Protein 3IHG (pdb70)

Structure (mmCIF, N/CA/C/O backbone):
data_3IHG
#
_entry.id   3IHG
#
_cell.length_a   183.035
_cell.length_b   183.035
_cell.length_c   99.639
_cell.angle_alpha   90.00
_cell.angle_beta   90.00
_cell.angle_gamma   120.00
#
_symmetry.space_group_name_H-M   'P 63'
#
loop_
_entity.id
_entity.type
_entity.pdbx_description
1 polymer RdmE
2 non-polymer 'FLAVIN-ADENINE DINUCLEOTIDE'
3 non-polymer 'methyl (1R,2R,4S)-2-ethyl-2,4,5,7-tetrahydroxy-6,11-dioxo-1,2,3,4,6,11-hexahydrotetracene-1-carboxylate'
4 non-polymer 'SULFATE ION'
5 water water
#
loop_
_atom_site.group_PDB
_atom_site.id
_atom_site.type_symbol
_atom_site.label_atom_id
_atom_site.label_alt_id
_atom_site.label_comp_id
_atom_site.label_asym_id
_atom_site.label_entity_id
_atom_site.label_seq_id
_atom_site.pdbx_PDB_ins_code
_atom_site.Cartn_x
_atom_site.Cartn_y
_atom_site.Cartn_z
_atom_site.occupancy
_atom_site.B_iso_or_equiv
_atom_site.auth_seq_id
_atom_site.auth_comp_id
_atom_site.auth_asym_id
_atom_site.auth_atom_id
_atom_site.pdbx_PDB_model_num
ATOM 1 N N . MET A 1 1 ? -10.401 2.800 -36.654 1.00 35.07 1 MET A N 1
ATOM 2 C CA . MET A 1 1 ? -9.345 3.739 -36.156 1.00 34.69 1 MET A CA 1
ATOM 3 C C . MET A 1 1 ? -8.662 3.352 -34.859 1.00 34.40 1 MET A C 1
ATOM 4 O O . MET A 1 1 ? -9.186 2.592 -34.071 1.00 33.56 1 MET A O 1
ATOM 9 N N . ASN A 1 2 ? -7.492 3.945 -34.642 1.00 34.46 2 ASN A N 1
ATOM 10 C CA . ASN A 1 2 ? -6.641 3.593 -33.516 1.00 34.14 2 ASN A CA 1
ATOM 11 C C . ASN A 1 2 ? -7.073 4.321 -32.259 1.00 32.81 2 ASN A C 1
ATOM 12 O O . ASN A 1 2 ? -7.447 5.503 -32.306 1.00 32.18 2 ASN A O 1
ATOM 17 N N . ASP A 1 3 ? -7.032 3.577 -31.153 1.00 30.98 3 ASP A N 1
ATOM 18 C CA . ASP A 1 3 ? -7.224 4.102 -29.821 1.00 30.05 3 ASP A CA 1
ATOM 19 C C . ASP A 1 3 ? -6.089 5.095 -29.656 1.00 28.90 3 ASP A C 1
ATOM 20 O O . ASP A 1 3 ? -4.958 4.742 -30.028 1.00 29.59 3 ASP A O 1
ATOM 25 N N . HIS A 1 4 ? -6.325 6.304 -29.144 1.00 26.75 4 HIS A N 1
ATOM 26 C CA . HIS A 1 4 ? -5.170 7.062 -28.626 1.00 25.53 4 HIS A CA 1
ATOM 27 C C . HIS A 1 4 ? -4.313 6.170 -27.731 1.00 24.31 4 HIS A C 1
ATOM 28 O O . HIS A 1 4 ? -4.797 5.206 -27.107 1.00 23.81 4 HIS A O 1
ATOM 35 N N . GLU A 1 5 ? -3.035 6.508 -27.669 1.00 23.15 5 GLU A N 1
ATOM 36 C CA . GLU A 1 5 ? -2.091 5.730 -26.906 1.00 22.35 5 GLU A CA 1
ATOM 37 C C . GLU A 1 5 ? -2.073 6.195 -25.497 1.00 21.18 5 GLU A C 1
ATOM 38 O O . GLU A 1 5 ? -1.721 5.446 -24.613 1.00 21.48 5 GLU A O 1
ATOM 44 N N . VAL A 1 6 ? -2.448 7.454 -25.304 1.00 20.50 6 VAL A N 1
ATOM 45 C CA . VAL A 1 6 ? -2.563 8.088 -24.017 1.00 18.96 6 VAL A CA 1
ATOM 46 C C . VAL A 1 6 ? -3.677 9.118 -24.133 1.00 17.66 6 VAL A C 1
ATOM 47 O O . VAL A 1 6 ? -3.913 9.625 -25.199 1.00 16.16 6 VAL A O 1
ATOM 51 N N . ASP A 1 7 ? -4.436 9.332 -23.049 1.00 17.91 7 ASP A N 1
ATOM 52 C CA . ASP A 1 7 ? -5.544 10.316 -23.022 1.00 16.94 7 ASP A CA 1
ATOM 53 C C . ASP A 1 7 ? -4.985 11.743 -22.985 1.00 16.97 7 ASP A C 1
ATOM 54 O O . ASP A 1 7 ? -5.458 12.617 -23.729 1.00 17.57 7 ASP A O 1
ATOM 59 N N . VAL A 1 8 ? -3.978 11.978 -22.141 1.00 16.23 8 VAL A N 1
ATOM 60 C CA . VAL A 1 8 ? -3.335 13.283 -22.044 1.00 14.77 8 VAL A CA 1
ATOM 61 C C . VAL A 1 8 ? -1.833 13.121 -22.111 1.00 14.71 8 VAL A C 1
ATOM 62 O O . VAL A 1 8 ? -1.222 12.220 -21.419 1.00 15.72 8 VAL A O 1
ATOM 66 N N . LEU A 1 9 ? -1.207 13.960 -22.939 1.00 12.57 9 LEU A N 1
ATOM 67 C CA . LEU A 1 9 ? 0.235 14.094 -22.882 1.00 11.43 9 LEU A CA 1
ATOM 68 C C . LEU A 1 9 ? 0.607 15.444 -22.259 1.00 11.16 9 LEU A C 1
ATOM 69 O O . LEU A 1 9 ? 0.161 16.485 -22.754 1.00 10.89 9 LEU A O 1
ATOM 74 N N . VAL A 1 10 ? 1.419 15.412 -21.187 1.00 9.63 10 VAL A N 1
ATOM 75 C CA . VAL A 1 10 ? 1.732 16.596 -20.415 1.00 7.96 10 VAL A CA 1
ATOM 76 C C . VAL A 1 10 ? 3.186 16.816 -20.693 1.00 9.11 10 VAL A C 1
ATOM 77 O O . VAL A 1 10 ? 3.961 15.857 -20.632 1.00 10.61 10 VAL A O 1
ATOM 81 N N . VAL A 1 11 ? 3.565 18.052 -21.020 1.00 8.94 11 VAL A N 1
ATOM 82 C CA . VAL A 1 11 ? 4.922 18.355 -21.489 1.00 9.03 11 VAL A CA 1
ATOM 83 C C . VAL A 1 11 ? 5.648 19.260 -20.493 1.00 9.21 11 VAL A C 1
ATOM 84 O O . VAL A 1 11 ? 5.264 20.419 -20.360 1.00 8.81 11 VAL A O 1
ATOM 88 N N . GLY A 1 12 ? 6.703 18.757 -19.841 1.00 9.13 12 GLY A N 1
ATOM 89 C CA . GLY A 1 12 ? 7.261 19.475 -18.705 1.00 10.82 12 GLY A CA 1
ATOM 90 C C . GLY A 1 12 ? 6.929 18.891 -17.320 1.00 11.35 12 GLY A C 1
ATOM 91 O O . GLY A 1 12 ? 5.786 18.552 -17.014 1.00 10.69 12 GLY A O 1
ATOM 92 N N . ALA A 1 13 ? 7.945 18.798 -16.469 1.00 12.03 13 ALA A N 1
ATOM 93 C CA . ALA A 1 13 ? 7.808 18.085 -15.194 1.00 12.65 13 ALA A CA 1
ATOM 94 C C . ALA A 1 13 ? 8.183 19.075 -14.131 1.00 13.31 13 ALA A C 1
ATOM 95 O O . ALA A 1 13 ? 8.928 18.745 -13.211 1.00 14.40 13 ALA A O 1
ATOM 97 N N . GLY A 1 14 ? 7.717 20.303 -14.298 1.00 12.90 14 GLY A N 1
ATOM 98 C CA . GLY A 1 14 ? 7.851 21.297 -13.271 1.00 12.91 14 GLY A CA 1
ATOM 99 C C . GLY A 1 14 ? 6.561 21.179 -12.480 1.00 13.17 14 GLY A C 1
ATOM 100 O O . GLY A 1 14 ? 5.846 20.164 -12.573 1.00 14.08 14 GLY A O 1
ATOM 101 N N . LEU A 1 15 ? 6.236 22.176 -11.695 1.00 12.25 15 LEU A N 1
ATOM 102 C CA . LEU A 1 15 ? 5.072 22.029 -10.858 1.00 12.33 15 LEU A CA 1
ATOM 103 C C . LEU A 1 15 ? 3.805 22.039 -11.668 1.00 12.64 15 LEU A C 1
ATOM 104 O O . LEU A 1 15 ? 2.851 21.309 -11.320 1.00 13.31 15 LEU A O 1
ATOM 109 N N . GLY A 1 16 ? 3.747 22.844 -12.730 1.00 11.26 16 GLY A N 1
ATOM 110 C CA . GLY A 1 16 ? 2.516 22.841 -13.521 1.00 11.44 16 GLY A CA 1
ATOM 111 C C . GLY A 1 16 ? 2.176 21.516 -14.180 1.00 11.99 16 GLY A C 1
ATOM 112 O O . GLY A 1 16 ? 0.998 21.111 -14.169 1.00 13.08 16 GLY A O 1
ATOM 113 N N . GLY A 1 17 ? 3.185 20.836 -14.734 1.00 11.32 17 GLY A N 1
ATOM 114 C CA . GLY A 1 17 ? 3.034 19.532 -15.371 1.00 12.36 17 GLY A CA 1
ATOM 115 C C . GLY A 1 17 ? 2.757 18.404 -14.404 1.00 13.41 17 GLY A C 1
ATOM 116 O O . GLY A 1 17 ? 1.900 17.536 -14.656 1.00 13.40 17 GLY A O 1
ATOM 117 N N . LEU A 1 18 ? 3.451 18.411 -13.266 1.00 14.22 18 LEU A N 1
ATOM 118 C CA . LEU A 1 18 ? 3.321 17.304 -12.307 1.00 14.49 18 LEU A CA 1
ATOM 119 C C . LEU A 1 18 ? 2.000 17.391 -11.530 1.00 15.24 18 LEU A C 1
ATOM 120 O O . LEU A 1 18 ? 1.351 16.384 -11.204 1.00 16.03 18 LEU A O 1
ATOM 125 N N . SER A 1 19 ? 1.564 18.607 -11.288 1.00 15.55 19 SER A N 1
ATOM 126 C CA . SER A 1 19 ? 0.231 18.835 -10.807 1.00 15.34 19 SER A CA 1
ATOM 127 C C . SER A 1 19 ? -0.826 18.294 -11.757 1.00 14.68 19 SER A C 1
ATOM 128 O O . SER A 1 19 ? -1.699 17.540 -11.332 1.00 15.63 19 SER A O 1
ATOM 131 N N . THR A 1 20 ? -0.759 18.672 -13.038 1.00 14.08 20 THR A N 1
ATOM 132 C CA . THR A 1 20 ? -1.783 18.263 -14.020 1.00 11.99 20 THR A CA 1
ATOM 133 C C . THR A 1 20 ? -1.789 16.768 -14.080 1.00 11.98 20 THR A C 1
ATOM 134 O O . THR A 1 20 ? -2.828 16.148 -14.076 1.00 12.40 20 THR A O 1
ATOM 138 N N . ALA A 1 21 ? -0.615 16.163 -14.121 1.00 12.26 21 ALA A N 1
ATOM 139 C CA . ALA A 1 21 ? -0.563 14.715 -14.146 1.00 13.00 21 ALA A CA 1
ATOM 140 C C . ALA A 1 21 ? -1.081 14.005 -12.873 1.00 13.78 21 ALA A C 1
ATOM 141 O O . ALA A 1 21 ? -1.869 13.042 -12.983 1.00 13.70 21 ALA A O 1
ATOM 143 N N . MET A 1 22 ? -0.659 14.466 -11.692 1.00 13.92 22 MET A N 1
ATOM 144 C CA . MET A 1 22 ? -1.109 13.837 -10.433 1.00 14.82 22 MET A CA 1
ATOM 145 C C . MET A 1 22 ? -2.636 13.930 -10.364 1.00 15.38 22 MET A C 1
ATOM 146 O O . MET A 1 22 ? -3.311 12.934 -10.111 1.00 16.33 22 MET A O 1
ATOM 151 N N . PHE A 1 23 ? -3.203 15.100 -10.633 1.00 14.79 23 PHE A N 1
ATOM 152 C CA . PHE A 1 23 ? -4.664 15.170 -10.552 1.00 15.28 23 PHE A CA 1
ATOM 153 C C . PHE A 1 23 ? -5.414 14.456 -11.692 1.00 15.21 23 PHE A C 1
ATOM 154 O O . PHE A 1 23 ? -6.543 14.105 -11.519 1.00 15.51 23 PHE A O 1
ATOM 162 N N . LEU A 1 24 ? -4.795 14.254 -12.847 1.00 15.77 24 LEU A N 1
ATOM 163 C CA . LEU A 1 24 ? -5.419 13.459 -13.921 1.00 15.81 24 LEU A CA 1
ATOM 164 C C . LEU A 1 24 ? -5.391 11.966 -13.571 1.00 15.70 24 LEU A C 1
ATOM 165 O O . LEU A 1 24 ? -6.379 11.251 -13.684 1.00 15.69 24 LEU A O 1
ATOM 170 N N . ALA A 1 25 ? -4.243 11.501 -13.125 1.00 15.26 25 ALA A N 1
ATOM 171 C CA . ALA A 1 25 ? -4.090 10.122 -12.820 1.00 15.26 25 ALA A CA 1
ATOM 172 C C . ALA A 1 25 ? -5.019 9.708 -11.692 1.00 16.48 25 ALA A C 1
ATOM 173 O O . ALA A 1 25 ? -5.598 8.647 -11.748 1.00 17.40 25 ALA A O 1
ATOM 175 N N . ARG A 1 26 ? -5.211 10.553 -10.683 1.00 17.53 26 ARG A N 1
ATOM 176 C CA . ARG A 1 26 ? -6.115 10.226 -9.585 1.00 18.01 26 ARG A CA 1
ATOM 177 C C . ARG A 1 26 ? -7.557 9.944 -10.049 1.00 18.84 26 ARG A C 1
ATOM 178 O O . ARG A 1 26 ? -8.333 9.245 -9.348 1.00 18.52 26 ARG A O 1
ATOM 186 N N . GLN A 1 27 ? -7.878 10.461 -11.239 1.00 18.74 27 GLN A N 1
ATOM 187 C CA . GLN A 1 27 ? -9.193 10.395 -11.806 1.00 19.13 27 GLN A CA 1
ATOM 188 C C . GLN A 1 27 ? -9.298 9.243 -12.830 1.00 19.57 27 GLN A C 1
ATOM 189 O O . GLN A 1 27 ? -10.352 9.013 -13.446 1.00 18.48 27 GLN A O 1
ATOM 195 N N . GLY A 1 28 ? -8.206 8.486 -12.962 1.00 19.31 28 GLY A N 1
ATOM 196 C CA . GLY A 1 28 ? -8.220 7.302 -13.792 1.00 19.20 28 GLY A CA 1
ATOM 197 C C . GLY A 1 28 ? -7.882 7.583 -15.228 1.00 19.45 28 GLY A C 1
ATOM 198 O O . GLY A 1 28 ? -8.082 6.735 -16.072 1.00 20.05 28 GLY A O 1
ATOM 199 N N . VAL A 1 29 ? -7.343 8.763 -15.494 1.00 18.43 29 VAL A N 1
ATOM 200 C CA . VAL A 1 29 ? -6.965 9.185 -16.825 1.00 17.77 29 VAL A CA 1
ATOM 201 C C . VAL A 1 29 ? -5.561 8.627 -17.156 1.00 17.68 29 VAL A C 1
ATOM 202 O O . VAL A 1 29 ? -4.687 8.694 -16.332 1.00 19.01 29 VAL A O 1
ATOM 206 N N . ARG A 1 30 ? -5.358 8.071 -18.346 1.00 16.87 30 ARG A N 1
ATOM 207 C CA . ARG A 1 30 ? -4.026 7.678 -18.851 1.00 15.47 30 ARG A CA 1
ATOM 208 C C . ARG A 1 30 ? -3.235 8.915 -19.259 1.00 14.37 30 ARG A C 1
ATOM 209 O O . ARG A 1 30 ? -3.542 9.540 -20.285 1.00 15.06 30 ARG A O 1
ATOM 217 N N . VAL A 1 31 ? -2.215 9.262 -18.493 1.00 11.76 31 VAL A N 1
ATOM 218 C CA . VAL A 1 31 ? -1.483 10.481 -18.707 1.00 10.31 31 VAL A CA 1
ATOM 219 C C . VAL A 1 31 ? 0.036 10.177 -18.712 1.00 9.62 31 VAL A C 1
ATOM 220 O O . VAL A 1 31 ? 0.508 9.372 -17.929 1.00 10.57 31 VAL A O 1
ATOM 224 N N . LEU A 1 32 ? 0.790 10.786 -19.636 1.00 7.59 32 LEU A N 1
ATOM 225 C CA . LEU A 1 32 ? 2.195 10.528 -19.772 1.00 2.00 32 LEU A CA 1
ATOM 226 C C . LEU A 1 32 ? 2.850 11.924 -19.668 1.00 5.09 32 LEU A C 1
ATOM 227 O O . LEU A 1 32 ? 2.468 12.866 -20.410 1.00 7.11 32 LEU A O 1
ATOM 232 N N . VAL A 1 33 ? 3.792 12.094 -18.719 1.00 3.34 33 VAL A N 1
ATOM 233 C CA . VAL A 1 33 ? 4.613 13.306 -18.692 1.00 2.00 33 VAL A CA 1
ATOM 234 C C . VAL A 1 33 ? 5.901 13.110 -19.516 1.00 2.00 33 VAL A C 1
ATOM 235 O O . VAL A 1 33 ? 6.570 12.032 -19.425 1.00 2.00 33 VAL A O 1
ATOM 239 N N . VAL A 1 34 ? 6.308 14.103 -20.306 1.00 2.08 34 VAL A N 1
ATOM 240 C CA . VAL A 1 34 ? 7.607 13.924 -20.854 1.00 4.11 34 VAL A CA 1
ATOM 241 C C . VAL A 1 34 ? 8.450 15.047 -20.430 1.00 5.03 34 VAL A C 1
ATOM 242 O O . VAL A 1 34 ? 7.931 16.117 -20.225 1.00 7.57 34 VAL A O 1
ATOM 246 N N . GLU A 1 35 ? 9.749 14.829 -20.261 1.00 7.82 35 GLU A N 1
ATOM 247 C CA . GLU A 1 35 ? 10.568 15.855 -19.665 1.00 11.12 35 GLU A CA 1
ATOM 248 C C . GLU A 1 35 ? 11.851 15.771 -20.348 1.00 13.48 35 GLU A C 1
ATOM 249 O O . GLU A 1 35 ? 12.444 14.679 -20.381 1.00 15.49 35 GLU A O 1
ATOM 255 N N . ARG A 1 36 ? 12.328 16.900 -20.889 1.00 16.02 36 ARG A N 1
ATOM 256 C CA . ARG A 1 36 ? 13.595 16.851 -21.630 1.00 17.95 36 ARG A CA 1
ATOM 257 C C . ARG A 1 36 ? 14.784 16.518 -20.764 1.00 18.55 36 ARG A C 1
ATOM 258 O O . ARG A 1 36 ? 15.740 15.912 -21.228 1.00 19.55 36 ARG A O 1
ATOM 266 N N . ARG A 1 37 ? 14.725 16.914 -19.505 1.00 19.17 37 ARG A N 1
ATOM 267 C CA . ARG A 1 37 ? 15.814 16.646 -18.577 1.00 19.74 37 ARG A CA 1
ATOM 268 C C . ARG A 1 37 ? 15.915 15.182 -18.183 1.00 19.58 37 ARG A C 1
ATOM 269 O O . ARG A 1 37 ? 14.924 14.474 -18.182 1.00 20.20 37 ARG A O 1
ATOM 277 N N . PRO A 1 38 ? 17.122 14.720 -17.844 1.00 19.39 38 PRO A N 1
ATOM 278 C CA . PRO A 1 38 ? 17.371 13.348 -17.391 1.00 18.89 38 PRO A CA 1
ATOM 279 C C . PRO A 1 38 ? 16.826 13.036 -15.995 1.00 18.77 38 PRO A C 1
ATOM 280 O O . PRO A 1 38 ? 16.801 11.870 -15.584 1.00 17.47 38 PRO A O 1
ATOM 284 N N . GLY A 1 39 ? 16.405 14.066 -15.268 1.00 18.25 39 GLY A N 1
ATOM 285 C CA . GLY A 1 39 ? 15.721 13.864 -14.006 1.00 18.20 39 GLY A CA 1
ATOM 286 C C . GLY A 1 39 ? 15.206 15.141 -13.375 1.00 17.86 39 GLY A C 1
ATOM 287 O O . GLY A 1 39 ? 15.596 16.226 -13.786 1.00 18.31 39 GLY A O 1
ATOM 288 N N . LEU A 1 40 ? 14.375 15.015 -12.344 1.00 17.59 40 LEU A N 1
ATOM 289 C CA . LEU A 1 40 ? 13.867 16.217 -11.647 1.00 17.86 40 LEU A CA 1
ATOM 290 C C . LEU A 1 40 ? 15.006 17.038 -11.051 1.00 17.14 40 LEU A C 1
ATOM 291 O O . LEU A 1 40 ? 15.922 16.470 -10.575 1.00 17.08 40 LEU A O 1
ATOM 296 N N . SER A 1 41 ? 14.925 18.368 -11.116 1.00 17.35 41 SER A N 1
ATOM 297 C CA . SER A 1 41 ? 15.947 19.268 -10.616 1.00 17.26 41 SER A CA 1
ATOM 298 C C . SER A 1 41 ? 15.937 19.235 -9.106 1.00 17.47 41 SER A C 1
ATOM 299 O O . SER A 1 41 ? 14.894 19.191 -8.510 1.00 16.91 41 SER A O 1
ATOM 302 N N . PRO A 1 42 ? 17.121 19.246 -8.489 1.00 18.41 42 PRO A N 1
ATOM 303 C CA . PRO A 1 42 ? 17.292 19.301 -7.030 1.00 18.72 42 PRO A CA 1
ATOM 304 C C . PRO A 1 42 ? 17.249 20.782 -6.518 1.00 19.49 42 PRO A C 1
ATOM 305 O O . PRO A 1 42 ? 17.249 21.033 -5.284 1.00 19.61 42 PRO A O 1
ATOM 309 N N . TYR A 1 43 ? 17.282 21.740 -7.449 1.00 19.02 43 TYR A N 1
ATOM 310 C CA . TYR A 1 43 ? 17.267 23.156 -7.078 1.00 19.04 43 TYR A CA 1
ATOM 311 C C . TYR A 1 43 ? 15.914 23.547 -6.514 1.00 19.52 43 TYR A C 1
ATOM 312 O O . TYR A 1 43 ? 14.875 23.100 -7.049 1.00 19.45 43 TYR A O 1
ATOM 321 N N . PRO A 1 44 ? 15.930 24.346 -5.415 1.00 19.51 44 PRO A N 1
ATOM 322 C CA . PRO A 1 44 ? 14.790 24.843 -4.681 1.00 19.82 44 PRO A CA 1
ATOM 323 C C . PRO A 1 44 ? 13.795 25.622 -5.481 1.00 20.01 44 PRO A C 1
ATOM 324 O O . PRO A 1 44 ? 12.605 25.409 -5.317 1.00 21.41 44 PRO A O 1
ATOM 328 N N . ARG A 1 45 ? 14.236 26.555 -6.301 1.00 19.52 45 ARG A N 1
ATOM 329 C CA . ARG A 1 45 ? 13.274 27.285 -7.115 1.00 19.58 45 ARG A CA 1
ATOM 330 C C . ARG A 1 45 ? 12.112 27.776 -6.215 1.00 19.96 45 ARG A C 1
ATOM 331 O O . ARG A 1 45 ? 12.403 28.442 -5.222 1.00 20.85 45 ARG A O 1
ATOM 339 N N . ALA A 1 46 ? 10.846 27.433 -6.520 1.00 19.63 46 ALA A N 1
ATOM 340 C CA . ALA A 1 46 ? 9.663 28.004 -5.828 1.00 19.22 46 ALA A CA 1
ATOM 341 C C . ALA A 1 46 ? 9.337 27.286 -4.530 1.00 19.05 46 ALA A C 1
ATOM 342 O O . ALA A 1 46 ? 9.237 26.065 -4.501 1.00 20.16 46 ALA A O 1
ATOM 344 N N . ALA A 1 47 ? 9.224 28.026 -3.439 1.00 18.08 47 ALA A N 1
ATOM 345 C CA . ALA A 1 47 ? 9.063 27.379 -2.159 1.00 17.65 47 ALA A CA 1
ATOM 346 C C . ALA A 1 47 ? 7.861 27.912 -1.495 1.00 17.86 47 ALA A C 1
ATOM 347 O O . ALA A 1 47 ? 7.441 29.061 -1.742 1.00 18.21 47 ALA A O 1
ATOM 349 N N . GLY A 1 48 ? 7.282 27.056 -0.671 1.00 17.80 48 GLY A N 1
ATOM 350 C CA . GLY A 1 48 ? 6.141 27.435 0.114 1.00 18.19 48 GLY A CA 1
ATOM 351 C C . GLY A 1 48 ? 4.872 27.083 -0.620 1.00 18.56 48 GLY A C 1
ATOM 352 O O . GLY A 1 48 ? 4.772 27.313 -1.824 1.00 18.96 48 GLY A O 1
ATOM 353 N N . GLN A 1 49 ? 3.922 26.533 0.138 1.00 18.35 49 GLN A N 1
ATOM 354 C CA . GLN A 1 49 ? 2.592 26.197 -0.314 1.00 18.74 49 GLN A CA 1
ATOM 355 C C . GLN A 1 49 ? 1.547 27.011 0.460 1.00 19.10 49 GLN A C 1
ATOM 356 O O . GLN A 1 49 ? 1.428 26.939 1.677 1.00 19.60 49 GLN A O 1
ATOM 362 N N . ASN A 1 50 ? 0.755 27.774 -0.266 1.00 18.76 50 ASN A N 1
ATOM 363 C CA . ASN A 1 50 ? -0.186 28.626 0.371 1.00 18.67 50 ASN A CA 1
ATOM 364 C C . ASN A 1 50 ? -1.465 27.858 0.720 1.00 18.71 50 ASN A C 1
ATOM 365 O O . ASN A 1 50 ? -1.598 26.692 0.371 1.00 18.02 50 ASN A O 1
ATOM 370 N N . PRO A 1 51 ? -2.383 28.506 1.457 1.00 18.63 51 PRO A N 1
ATOM 371 C CA . PRO A 1 51 ? -3.527 27.736 1.877 1.00 18.50 51 PRO A CA 1
ATOM 372 C C . PRO A 1 51 ? -4.433 27.285 0.770 1.00 18.08 51 PRO A C 1
ATOM 373 O O . PRO A 1 51 ? -5.056 26.272 0.906 1.00 18.83 51 PRO A O 1
ATOM 377 N N . ARG A 1 52 ? -4.474 27.982 -0.345 1.00 18.22 52 ARG A N 1
ATOM 378 C CA . ARG A 1 52 ? -5.255 27.483 -1.482 1.00 16.92 52 ARG A CA 1
ATOM 379 C C . ARG A 1 52 ? -4.598 26.259 -2.093 1.00 16.23 52 ARG A C 1
ATOM 380 O O . ARG A 1 52 ? -5.275 25.317 -2.428 1.00 16.47 52 ARG A O 1
ATOM 388 N N . THR A 1 53 ? -3.282 26.286 -2.236 1.00 15.66 53 THR A N 1
ATOM 389 C CA . THR A 1 53 ? -2.546 25.123 -2.712 1.00 16.27 53 THR A CA 1
ATOM 390 C C . THR A 1 53 ? -2.765 23.949 -1.810 1.00 16.54 53 THR A C 1
ATOM 391 O O . THR A 1 53 ? -3.000 22.870 -2.285 1.00 17.45 53 THR A O 1
ATOM 395 N N . MET A 1 54 ? -2.718 24.199 -0.503 1.00 17.44 54 MET A N 1
ATOM 396 C CA . MET A 1 54 ? -2.897 23.178 0.516 1.00 17.61 54 MET A CA 1
ATOM 397 C C . MET A 1 54 ? -4.250 22.545 0.471 1.00 17.12 54 MET A C 1
ATOM 398 O O . MET A 1 54 ? -4.356 21.345 0.779 1.00 18.38 54 MET A O 1
ATOM 403 N N . GLU A 1 55 ? -5.267 23.326 0.107 1.00 16.09 55 GLU A N 1
ATOM 404 C CA . GLU A 1 55 ? -6.655 22.818 -0.055 1.00 15.30 55 GLU A CA 1
ATOM 405 C C . GLU A 1 55 ? -6.735 21.778 -1.197 1.00 15.50 55 GLU A C 1
ATOM 406 O O . GLU A 1 55 ? -7.477 20.806 -1.127 1.00 14.42 55 GLU A O 1
ATOM 412 N N . LEU A 1 56 ? -5.996 22.035 -2.266 1.00 16.18 56 LEU A N 1
ATOM 413 C CA . LEU A 1 56 ? -5.964 21.152 -3.418 1.00 17.23 56 LEU A CA 1
ATOM 414 C C . LEU A 1 56 ? -5.026 19.975 -3.136 1.00 17.28 56 LEU A C 1
ATOM 415 O O . LEU A 1 56 ? -5.358 18.828 -3.467 1.00 17.85 56 LEU A O 1
ATOM 420 N N . LEU A 1 57 ? -3.869 20.221 -2.521 1.00 16.93 57 LEU A N 1
ATOM 421 C CA . LEU A 1 57 ? -3.035 19.107 -2.104 1.00 16.88 57 LEU A CA 1
ATOM 422 C C . LEU A 1 57 ? -3.793 18.157 -1.112 1.00 17.32 57 LEU A C 1
ATOM 423 O O . LEU A 1 57 ? -3.614 16.937 -1.107 1.00 16.93 57 LEU A O 1
ATOM 428 N N . ARG A 1 58 ? -4.698 18.724 -0.330 1.00 17.29 58 ARG A N 1
ATOM 429 C CA . ARG A 1 58 ? -5.521 17.907 0.509 1.00 18.18 58 ARG A CA 1
ATOM 430 C C . ARG A 1 58 ? -6.447 17.032 -0.344 1.00 17.90 58 ARG A C 1
ATOM 431 O O . ARG A 1 58 ? -6.476 15.785 -0.163 1.00 18.55 58 ARG A O 1
ATOM 439 N N . ILE A 1 59 ? -7.192 17.661 -1.262 1.00 16.82 59 ILE A N 1
ATOM 440 C CA . ILE A 1 59 ? -8.084 16.932 -2.200 1.00 15.41 59 ILE A CA 1
ATOM 441 C C . ILE A 1 59 ? -7.326 15.794 -2.855 1.00 14.89 59 ILE A C 1
ATOM 442 O O . ILE A 1 59 ? -7.863 14.689 -2.966 1.00 14.82 59 ILE A O 1
ATOM 447 N N . GLY A 1 60 ? -6.069 16.064 -3.220 1.00 14.83 60 GLY A N 1
ATOM 448 C CA . GLY A 1 60 ? -5.231 15.140 -3.977 1.00 14.75 60 GLY A CA 1
ATOM 449 C C . GLY A 1 60 ? -4.626 14.027 -3.182 1.00 15.22 60 GLY A C 1
ATOM 450 O O . GLY A 1 60 ? -3.933 13.170 -3.748 1.00 15.59 60 GLY A O 1
ATOM 451 N N . GLY A 1 61 ? -4.865 14.050 -1.862 1.00 15.63 61 GLY A N 1
ATOM 452 C CA . GLY A 1 61 ? -4.392 13.002 -0.926 1.00 14.70 61 GLY A CA 1
ATOM 453 C C . GLY A 1 61 ? -2.905 13.018 -0.609 1.00 14.73 61 GLY A C 1
ATOM 454 O O . GLY A 1 61 ? -2.369 12.042 -0.155 1.00 14.12 61 GLY A O 1
ATOM 455 N N . VAL A 1 62 ? -2.222 14.136 -0.857 1.00 15.50 62 VAL A N 1
ATOM 456 C CA . VAL A 1 62 ? -0.765 14.243 -0.576 1.00 14.92 62 VAL A CA 1
ATOM 457 C C . VAL A 1 62 ? -0.469 15.201 0.597 1.00 16.65 62 VAL A C 1
ATOM 458 O O . VAL A 1 62 ? 0.706 15.446 0.931 1.00 17.04 62 VAL A O 1
ATOM 462 N N . ALA A 1 63 ? -1.522 15.736 1.217 1.00 17.26 63 ALA A N 1
ATOM 463 C CA . ALA A 1 63 ? -1.352 16.721 2.254 1.00 19.85 63 ALA A CA 1
ATOM 464 C C . ALA A 1 63 ? -0.551 16.194 3.461 1.00 21.12 63 ALA A C 1
ATOM 465 O O . ALA A 1 63 ? 0.344 16.853 3.980 1.00 21.36 63 ALA A O 1
ATOM 467 N N . ASP A 1 64 ? -0.836 14.979 3.890 1.00 22.67 64 ASP A N 1
ATOM 468 C CA . ASP A 1 64 ? -0.044 14.381 4.975 1.00 23.68 64 ASP A CA 1
ATOM 469 C C . ASP A 1 64 ? 1.440 14.114 4.665 1.00 24.15 64 ASP A C 1
ATOM 470 O O . ASP A 1 64 ? 2.277 14.350 5.531 1.00 24.51 64 ASP A O 1
ATOM 475 N N . GLU A 1 65 ? 1.784 13.715 3.439 1.00 24.78 65 GLU A N 1
ATOM 476 C CA . GLU A 1 65 ? 3.206 13.634 3.067 1.00 25.62 65 GLU A CA 1
ATOM 477 C C . GLU A 1 65 ? 3.838 14.977 2.974 1.00 25.32 65 GLU A C 1
ATOM 478 O O . GLU A 1 65 ? 5.016 15.107 3.245 1.00 25.99 65 GLU A O 1
ATOM 484 N N . VAL A 1 66 ? 3.084 15.965 2.506 1.00 25.00 66 VAL A N 1
ATOM 485 C CA . VAL A 1 66 ? 3.607 17.320 2.405 1.00 24.88 66 VAL A CA 1
ATOM 486 C C . VAL A 1 66 ? 3.982 17.880 3.784 1.00 25.55 66 VAL A C 1
ATOM 487 O O . VAL A 1 66 ? 5.040 18.472 3.973 1.00 25.05 66 VAL A O 1
ATOM 491 N N . VAL A 1 67 ? 3.117 17.645 4.755 1.00 26.81 67 VAL A N 1
ATOM 492 C CA . VAL A 1 67 ? 3.354 18.108 6.093 1.00 28.14 67 VAL A CA 1
ATOM 493 C C . VAL A 1 67 ? 4.520 17.387 6.776 1.00 29.04 67 VAL A C 1
ATOM 494 O O . VAL A 1 67 ? 5.229 18.000 7.578 1.00 29.69 67 VAL A O 1
ATOM 498 N N . ARG A 1 68 ? 4.754 16.119 6.437 1.00 29.08 68 ARG A N 1
ATOM 499 C CA . ARG A 1 68 ? 5.846 15.358 7.054 1.00 29.29 68 ARG A CA 1
ATOM 500 C C . ARG A 1 68 ? 7.215 15.642 6.458 1.00 29.04 68 ARG A C 1
ATOM 501 O O . ARG A 1 68 ? 8.238 15.338 7.071 1.00 29.18 68 ARG A O 1
ATOM 509 N N . ALA A 1 69 ? 7.231 16.199 5.258 1.00 28.48 69 ALA A N 1
ATOM 510 C CA . ALA A 1 69 ? 8.460 16.345 4.498 1.00 28.27 69 ALA A CA 1
ATOM 511 C C . ALA A 1 69 ? 9.257 17.518 5.036 1.00 28.35 69 ALA A C 1
ATOM 512 O O . ALA A 1 69 ? 8.706 18.375 5.744 1.00 27.75 69 ALA A O 1
ATOM 514 N N . ASP A 1 70 ? 10.542 17.564 4.662 1.00 28.45 70 ASP A N 1
ATOM 515 C CA . ASP A 1 70 ? 11.424 18.650 5.078 1.00 28.17 70 ASP A CA 1
ATOM 516 C C . ASP A 1 70 ? 11.034 19.984 4.464 1.00 27.65 70 ASP A C 1
ATOM 517 O O . ASP A 1 70 ? 10.810 20.073 3.251 1.00 27.46 70 ASP A O 1
ATOM 522 N N . ASP A 1 71 ? 10.944 21.015 5.317 1.00 27.29 71 ASP A N 1
ATOM 523 C CA . ASP A 1 71 ? 10.483 22.322 4.882 1.00 26.37 71 ASP A CA 1
ATOM 524 C C . ASP A 1 71 ? 11.628 23.277 4.956 1.00 26.07 71 ASP A C 1
ATOM 525 O O . ASP A 1 71 ? 12.750 22.861 5.219 1.00 25.86 71 ASP A O 1
ATOM 530 N N . ILE A 1 72 ? 11.373 24.556 4.721 1.00 25.40 72 ILE A N 1
ATOM 531 C CA . ILE A 1 72 ? 12.481 25.470 4.733 1.00 25.72 72 ILE A CA 1
ATOM 532 C C . ILE A 1 72 ? 12.607 26.246 6.005 1.00 25.60 72 ILE A C 1
ATOM 533 O O . ILE A 1 72 ? 13.545 26.990 6.114 1.00 25.44 72 ILE A O 1
ATOM 538 N N . ARG A 1 73 ? 11.669 26.088 6.948 1.00 26.39 73 ARG A N 1
ATOM 539 C CA . ARG A 1 73 ? 11.727 26.799 8.242 1.00 26.74 73 ARG A CA 1
ATOM 540 C C . ARG A 1 73 ? 12.954 26.413 9.028 1.00 27.79 73 ARG A C 1
ATOM 541 O O . ARG A 1 73 ? 13.526 25.362 8.819 1.00 27.67 73 ARG A O 1
ATOM 549 N N . GLY A 1 74 ? 13.354 27.261 9.970 1.00 29.55 74 GLY A N 1
ATOM 550 C CA . GLY A 1 74 ? 14.491 26.946 10.862 1.00 30.00 74 GLY A CA 1
ATOM 551 C C . GLY A 1 74 ? 14.233 25.820 11.842 1.00 30.78 74 GLY A C 1
ATOM 552 O O . GLY A 1 74 ? 13.132 25.271 11.888 1.00 30.74 74 GLY A O 1
ATOM 553 N N . THR A 1 75 ? 15.246 25.476 12.639 1.00 31.90 75 THR A N 1
ATOM 554 C CA . THR A 1 75 ? 15.126 24.398 13.642 1.00 32.67 75 THR A CA 1
ATOM 555 C C . THR A 1 75 ? 14.147 24.736 14.781 1.00 32.75 75 THR A C 1
ATOM 556 O O . THR A 1 75 ? 13.661 23.854 15.471 1.00 33.24 75 THR A O 1
ATOM 560 N N . GLN A 1 76 ? 13.844 26.007 14.965 1.00 32.51 76 GLN A N 1
ATOM 561 C CA . GLN A 1 76 ? 12.806 26.372 15.901 1.00 32.94 76 GLN A CA 1
ATOM 562 C C . GLN A 1 76 ? 11.452 26.438 15.228 1.00 32.80 76 GLN A C 1
ATOM 563 O O . GLN A 1 76 ? 10.480 26.984 15.802 1.00 33.07 76 GLN A O 1
ATOM 569 N N . GLY A 1 77 ? 11.379 25.873 14.021 1.00 32.20 77 GLY A N 1
ATOM 570 C CA . GLY A 1 77 ? 10.124 25.810 13.270 1.00 31.17 77 GLY A CA 1
ATOM 571 C C . GLY A 1 77 ? 9.507 27.160 12.975 1.00 30.62 77 GLY A C 1
ATOM 572 O O . GLY A 1 77 ? 8.275 27.316 12.953 1.00 31.64 77 GLY A O 1
ATOM 573 N N . ASP A 1 78 ? 10.338 28.152 12.725 1.00 29.14 78 ASP A N 1
ATOM 574 C CA . ASP A 1 78 ? 9.801 29.464 12.475 1.00 27.95 78 ASP A CA 1
ATOM 575 C C . ASP A 1 78 ? 10.410 30.102 11.222 1.00 26.77 78 ASP A C 1
ATOM 576 O O . ASP A 1 78 ? 11.394 29.616 10.667 1.00 26.11 78 ASP A O 1
ATOM 581 N N . PHE A 1 79 ? 9.804 31.203 10.794 1.00 25.68 79 PHE A N 1
ATOM 582 C CA . PHE A 1 79 ? 10.090 31.816 9.520 1.00 24.79 79 PHE A CA 1
ATOM 583 C C . PHE A 1 79 ? 9.633 33.238 9.635 1.00 24.22 79 PHE A C 1
ATOM 584 O O . PHE A 1 79 ? 8.520 33.492 10.007 1.00 24.79 79 PHE A O 1
ATOM 592 N N . VAL A 1 80 ? 10.500 34.166 9.268 1.00 24.78 80 VAL A N 1
ATOM 593 C CA . VAL A 1 80 ? 10.216 35.588 9.386 1.00 24.23 80 VAL A CA 1
ATOM 594 C C . VAL A 1 80 ? 10.336 36.197 8.007 1.00 23.96 80 VAL A C 1
ATOM 595 O O . VAL A 1 80 ? 11.103 35.682 7.180 1.00 24.14 80 VAL A O 1
ATOM 599 N N . ILE A 1 81 ? 9.574 37.265 7.734 1.00 23.96 81 ILE A N 1
ATOM 600 C CA . ILE A 1 81 ? 9.728 38.011 6.477 1.00 23.68 81 ILE A CA 1
ATOM 601 C C . ILE A 1 81 ? 9.996 39.491 6.703 1.00 23.98 81 ILE A C 1
ATOM 602 O O . ILE A 1 81 ? 9.204 40.180 7.340 1.00 24.49 81 ILE A O 1
ATOM 607 N N . ARG A 1 82 ? 11.094 40.002 6.162 1.00 24.31 82 ARG A N 1
ATOM 608 C CA . ARG A 1 82 ? 11.515 41.341 6.542 1.00 24.94 82 ARG A CA 1
ATOM 609 C C . ARG A 1 82 ? 12.142 42.131 5.408 1.00 25.03 82 ARG A C 1
ATOM 610 O O . ARG A 1 82 ? 12.750 41.521 4.513 1.00 25.14 82 ARG A O 1
ATOM 618 N N . LEU A 1 83 ? 11.997 43.471 5.467 1.00 24.82 83 LEU A N 1
ATOM 619 C CA . LEU A 1 83 ? 12.875 44.413 4.763 1.00 24.46 83 LEU A CA 1
ATOM 620 C C . LEU A 1 83 ? 13.978 44.899 5.709 1.00 24.91 83 LEU A C 1
ATOM 621 O O . LEU A 1 83 ? 13.710 45.427 6.793 1.00 25.13 83 LEU A O 1
ATOM 626 N N . ALA A 1 84 ? 15.222 44.690 5.304 1.00 24.69 84 ALA A N 1
ATOM 627 C CA . ALA A 1 84 ? 16.362 45.149 6.061 1.00 24.98 84 ALA A CA 1
ATOM 628 C C . ALA A 1 84 ? 17.471 45.591 5.108 1.00 25.58 84 ALA A C 1
ATOM 629 O O . ALA A 1 84 ? 17.364 45.377 3.886 1.00 25.28 84 ALA A O 1
ATOM 631 N N . GLU A 1 85 ? 18.497 46.253 5.655 1.00 26.12 85 GLU A N 1
ATOM 632 C CA . GLU A 1 85 ? 19.619 46.757 4.849 1.00 27.36 85 GLU A CA 1
ATOM 633 C C . GLU A 1 85 ? 20.612 45.625 4.657 1.00 28.24 85 GLU A C 1
ATOM 634 O O . GLU A 1 85 ? 21.344 45.567 3.646 1.00 28.93 85 GLU A O 1
ATOM 640 N N . SER A 1 86 ? 20.649 44.741 5.644 1.00 27.83 86 SER A N 1
ATOM 641 C CA . SER A 1 86 ? 21.508 43.611 5.589 1.00 28.65 86 SER A CA 1
ATOM 642 C C . SER A 1 86 ? 20.803 42.602 6.415 1.00 29.16 86 SER A C 1
ATOM 643 O O . SER A 1 86 ? 19.921 42.961 7.207 1.00 29.60 86 SER A O 1
ATOM 646 N N . VAL A 1 87 ? 21.179 41.343 6.229 1.00 29.43 87 VAL A N 1
ATOM 647 C CA . VAL A 1 87 ? 20.455 40.242 6.843 1.00 29.62 87 VAL A CA 1
ATOM 648 C C . VAL A 1 87 ? 20.597 40.387 8.337 1.00 30.78 87 VAL A C 1
ATOM 649 O O . VAL A 1 87 ? 19.598 40.562 9.039 1.00 30.55 87 VAL A O 1
ATOM 653 N N . ARG A 1 88 ? 21.832 40.307 8.835 1.00 32.33 88 ARG A N 1
ATOM 654 C CA . ARG A 1 88 ? 22.068 40.329 10.297 1.00 33.65 88 ARG A CA 1
ATOM 655 C C . ARG A 1 88 ? 22.195 41.786 10.675 1.00 34.34 88 ARG A C 1
ATOM 656 O O . ARG A 1 88 ? 23.300 42.299 10.771 1.00 34.98 88 ARG A O 1
ATOM 664 N N . GLY A 1 89 ? 21.075 42.469 10.865 1.00 34.20 89 GLY A N 1
ATOM 665 C CA . GLY A 1 89 ? 21.123 43.893 10.897 1.00 34.39 89 GLY A CA 1
ATOM 666 C C . GLY A 1 89 ? 19.796 44.475 11.286 1.00 35.39 89 GLY A C 1
ATOM 667 O O . GLY A 1 89 ? 18.932 43.796 11.874 1.00 35.61 89 GLY A O 1
ATOM 668 N N . GLU A 1 90 ? 19.614 45.742 10.952 1.00 35.25 90 GLU A N 1
ATOM 669 C CA . GLU A 1 90 ? 18.470 46.428 11.494 1.00 35.94 90 GLU A CA 1
ATOM 670 C C . GLU A 1 90 ? 17.293 46.532 10.519 1.00 35.60 90 GLU A C 1
ATOM 671 O O . GLU A 1 90 ? 17.438 46.934 9.355 1.00 35.54 90 GLU A O 1
ATOM 677 N N . ILE A 1 91 ? 16.136 46.122 11.037 1.00 34.76 91 ILE A N 1
ATOM 678 C CA . ILE A 1 91 ? 14.920 45.872 10.277 1.00 33.75 91 ILE A CA 1
ATOM 679 C C . ILE A 1 91 ? 14.232 47.156 9.804 1.00 33.50 91 ILE A C 1
ATOM 680 O O . ILE A 1 91 ? 13.740 47.935 10.616 1.00 33.36 91 ILE A O 1
ATOM 685 N N . LEU A 1 92 ? 14.170 47.361 8.492 1.00 33.03 92 LEU A N 1
ATOM 686 C CA . LEU A 1 92 ? 13.373 48.469 7.942 1.00 32.55 92 LEU A CA 1
ATOM 687 C C . LEU A 1 92 ? 11.823 48.344 8.126 1.00 32.51 92 LEU A C 1
ATOM 688 O O . LEU A 1 92 ? 11.135 49.346 8.403 1.00 32.55 92 LEU A O 1
ATOM 693 N N . ARG A 1 93 ? 11.286 47.135 7.931 1.00 31.75 93 ARG A N 1
ATOM 694 C CA . ARG A 1 93 ? 9.867 46.854 8.119 1.00 31.34 93 ARG A CA 1
ATOM 695 C C . ARG A 1 93 ? 9.751 45.342 8.226 1.00 31.38 93 ARG A C 1
ATOM 696 O O . ARG A 1 93 ? 10.458 44.624 7.517 1.00 31.84 93 ARG A O 1
ATOM 704 N N . THR A 1 94 ? 8.870 44.863 9.096 1.00 30.50 94 THR A N 1
ATOM 705 C CA . THR A 1 94 ? 8.577 43.446 9.213 1.00 29.74 94 THR A CA 1
ATOM 706 C C . THR A 1 94 ? 7.266 43.095 8.534 1.00 29.33 94 THR A C 1
ATOM 707 O O . THR A 1 94 ? 6.216 43.550 8.963 1.00 29.26 94 THR A O 1
ATOM 711 N N . VAL A 1 95 ? 7.335 42.264 7.490 1.00 28.97 95 VAL A N 1
ATOM 712 C CA . VAL A 1 95 ? 6.128 41.813 6.773 1.00 28.42 95 VAL A CA 1
ATOM 713 C C . VAL A 1 95 ? 5.392 40.754 7.589 1.00 27.89 95 VAL A C 1
ATOM 714 O O . VAL A 1 95 ? 4.225 40.908 7.908 1.00 26.77 95 VAL A O 1
ATOM 718 N N . SER A 1 96 ? 6.099 39.667 7.896 1.00 27.90 96 SER A N 1
ATOM 719 C CA . SER A 1 96 ? 5.615 38.636 8.828 1.00 27.57 96 SER A CA 1
ATOM 720 C C . SER A 1 96 ? 6.552 38.402 9.998 1.00 27.15 96 SER A C 1
ATOM 721 O O . SER A 1 96 ? 7.734 38.100 9.812 1.00 26.48 96 SER A O 1
ATOM 724 N N . GLU A 1 97 ? 5.995 38.547 11.196 1.00 27.66 97 GLU A N 1
ATOM 725 C CA . GLU A 1 97 ? 6.757 38.446 12.447 1.00 27.82 97 GLU A CA 1
ATOM 726 C C . GLU A 1 97 ? 7.167 37.034 12.789 1.00 26.51 97 GLU A C 1
ATOM 727 O O . GLU A 1 97 ? 8.252 36.819 13.280 1.00 26.77 97 GLU A O 1
ATOM 733 N N . SER A 1 98 ? 6.316 36.076 12.474 1.00 25.89 98 SER A N 1
ATOM 734 C CA . SER A 1 98 ? 6.598 34.648 12.668 1.00 25.29 98 SER A CA 1
ATOM 735 C C . SER A 1 98 ? 5.803 33.764 11.675 1.00 24.80 98 SER A C 1
ATOM 736 O O . SER A 1 98 ? 5.014 34.271 10.870 1.00 25.31 98 SER A O 1
ATOM 739 N N . PHE A 1 99 ? 5.967 32.447 11.782 1.00 24.12 99 PHE A N 1
ATOM 740 C CA . PHE A 1 99 ? 5.238 31.492 10.939 1.00 23.63 99 PHE A CA 1
ATOM 741 C C . PHE A 1 99 ? 3.827 31.282 11.477 1.00 24.71 99 PHE A C 1
ATOM 742 O O . PHE A 1 99 ? 2.839 31.204 10.724 1.00 25.02 99 PHE A O 1
ATOM 750 N N . ASP A 1 100 ? 3.724 31.133 12.799 1.00 25.88 100 ASP A N 1
ATOM 751 C CA . ASP A 1 100 ? 2.425 30.870 13.435 1.00 25.74 100 ASP A CA 1
ATOM 752 C C . ASP A 1 100 ? 1.447 31.963 13.082 1.00 25.86 100 ASP A C 1
ATOM 753 O O . ASP A 1 100 ? 0.252 31.682 12.940 1.00 25.45 100 ASP A O 1
ATOM 758 N N . ASP A 1 101 ? 1.993 33.179 12.907 1.00 25.92 101 ASP A N 1
ATOM 759 C CA . ASP A 1 101 ? 1.266 34.411 12.574 1.00 26.27 101 ASP A CA 1
ATOM 760 C C . ASP A 1 101 ? 0.955 34.532 11.106 1.00 26.58 101 ASP A C 1
ATOM 761 O O . ASP A 1 101 ? 0.022 35.237 10.737 1.00 27.38 101 ASP A O 1
ATOM 766 N N . MET A 1 102 ? 1.769 33.896 10.264 1.00 26.82 102 MET A N 1
ATOM 767 C CA . MET A 1 102 ? 1.534 33.874 8.832 1.00 26.85 102 MET A CA 1
ATOM 768 C C . MET A 1 102 ? 0.284 33.043 8.592 1.00 26.96 102 MET A C 1
ATOM 769 O O . MET A 1 102 ? -0.631 33.469 7.859 1.00 27.48 102 MET A O 1
ATOM 774 N N . VAL A 1 103 ? 0.235 31.867 9.225 1.00 26.74 103 VAL A N 1
ATOM 775 C CA . VAL A 1 103 ? -0.932 30.974 9.162 1.00 25.92 103 VAL A CA 1
ATOM 776 C C . VAL A 1 103 ? -2.140 31.648 9.785 1.00 26.09 103 VAL A C 1
ATOM 777 O O . VAL A 1 103 ? -3.251 31.587 9.224 1.00 26.52 103 VAL A O 1
ATOM 781 N N . ALA A 1 104 ? -1.925 32.327 10.915 1.00 25.56 104 ALA A N 1
ATOM 782 C CA . ALA A 1 104 ? -3.031 32.967 11.664 1.00 25.58 104 ALA A CA 1
ATOM 783 C C . ALA A 1 104 ? -3.814 33.940 10.810 1.00 24.97 104 ALA A C 1
ATOM 784 O O . ALA A 1 104 ? -5.030 34.108 10.997 1.00 24.48 104 ALA A O 1
ATOM 786 N N . ALA A 1 105 ? -3.090 34.579 9.883 1.00 24.71 105 ALA A N 1
ATOM 787 C CA . ALA A 1 105 ? -3.628 35.658 9.061 1.00 24.06 105 ALA A CA 1
ATOM 788 C C . ALA A 1 105 ? -4.853 35.228 8.228 1.00 23.68 105 ALA A C 1
ATOM 789 O O . ALA A 1 105 ? -5.763 36.055 8.008 1.00 24.65 105 ALA A O 1
ATOM 791 N N . THR A 1 106 ? -4.901 33.962 7.810 1.00 22.40 106 THR A N 1
ATOM 792 C CA . THR A 1 106 ? -5.982 33.440 6.955 1.00 22.02 106 THR A CA 1
ATOM 793 C C . THR A 1 106 ? -6.753 32.264 7.520 1.00 22.24 106 THR A C 1
ATOM 794 O O . THR A 1 106 ? -7.732 31.822 6.929 1.00 22.57 106 THR A O 1
ATOM 798 N N . GLU A 1 107 ? -6.321 31.776 8.679 1.00 22.35 107 GLU A N 1
ATOM 799 C CA . GLU A 1 107 ? -7.002 30.722 9.427 1.00 21.41 107 GLU A CA 1
ATOM 800 C C . GLU A 1 107 ? -8.520 30.852 9.529 1.00 21.01 107 GLU A C 1
ATOM 801 O O . GLU A 1 107 ? -9.222 29.868 9.464 1.00 22.00 107 GLU A O 1
ATOM 807 N N . PRO A 1 108 ? -9.055 32.057 9.701 1.00 20.84 108 PRO A N 1
ATOM 808 C CA . PRO A 1 108 ? -10.516 32.025 9.717 1.00 20.46 108 PRO A CA 1
ATOM 809 C C . PRO A 1 108 ? -11.197 31.822 8.388 1.00 21.00 108 PRO A C 1
ATOM 810 O O . PRO A 1 108 ? -12.430 31.712 8.377 1.00 21.64 108 PRO A O 1
ATOM 814 N N . CYS A 1 109 ? -10.471 31.790 7.276 1.00 20.74 109 CYS A N 1
ATOM 815 C CA . CYS A 1 109 ? -11.162 31.513 6.019 1.00 21.19 109 CYS A CA 1
ATOM 816 C C . CYS A 1 109 ? -10.702 30.230 5.387 1.00 21.29 109 CYS A C 1
ATOM 817 O O . CYS A 1 109 ? -11.033 29.960 4.236 1.00 21.34 109 CYS A O 1
ATOM 820 N N . THR A 1 110 ? -9.938 29.430 6.137 1.00 20.96 110 THR A N 1
ATOM 821 C CA . THR A 1 110 ? -9.514 28.115 5.661 1.00 20.32 110 THR A CA 1
ATOM 822 C C . THR A 1 110 ? -8.906 27.207 6.744 1.00 20.88 110 THR A C 1
ATOM 823 O O . THR A 1 110 ? -8.195 27.655 7.634 1.00 20.70 110 THR A O 1
ATOM 827 N N . PRO A 1 111 ? -9.166 25.906 6.642 1.00 21.48 111 PRO A N 1
ATOM 828 C CA . PRO A 1 111 ? -8.635 24.917 7.549 1.00 21.36 111 PRO A CA 1
ATOM 829 C C . PRO A 1 111 ? -7.227 24.483 7.136 1.00 21.70 111 PRO A C 1
ATOM 830 O O . PRO A 1 111 ? -6.457 23.976 7.966 1.00 22.07 111 PRO A O 1
ATOM 834 N N . ALA A 1 112 ? -6.897 24.658 5.868 1.00 20.93 112 ALA A N 1
ATOM 835 C CA . ALA A 1 112 ? -5.545 24.403 5.364 1.00 20.99 112 ALA A CA 1
ATOM 836 C C . ALA A 1 112 ? -4.585 25.507 5.910 1.00 21.14 112 ALA A C 1
ATOM 837 O O . ALA A 1 112 ? -5.002 26.574 6.401 1.00 22.09 112 ALA A O 1
ATOM 839 N N . GLY A 1 113 ? -3.298 25.292 5.858 1.00 20.34 113 GLY A N 1
ATOM 840 C CA . GLY A 1 113 ? -2.463 26.374 6.330 1.00 19.09 113 GLY A CA 1
ATOM 841 C C . GLY A 1 113 ? -1.428 26.496 5.291 1.00 18.74 113 GLY A C 1
ATOM 842 O O . GLY A 1 113 ? -1.729 26.405 4.104 1.00 19.54 113 GLY A O 1
ATOM 843 N N . TRP A 1 114 ? -0.217 26.688 5.739 1.00 17.66 114 TRP A N 1
ATOM 844 C CA . TRP A 1 114 ? 0.927 26.771 4.882 1.00 17.50 114 TRP A CA 1
ATOM 845 C C . TRP A 1 114 ? 1.764 25.469 5.015 1.00 18.30 114 TRP A C 1
ATOM 846 O O . TRP A 1 114 ? 1.752 24.739 6.050 1.00 17.92 114 TRP A O 1
ATOM 857 N N . ALA A 1 115 ? 2.452 25.159 3.935 1.00 18.34 115 ALA A N 1
ATOM 858 C CA . ALA A 1 115 ? 3.580 24.256 3.987 1.00 18.77 115 ALA A CA 1
ATOM 859 C C . ALA A 1 115 ? 4.764 25.046 3.473 1.00 18.64 115 ALA A C 1
ATOM 860 O O . ALA A 1 115 ? 4.601 26.137 2.869 1.00 19.10 115 ALA A O 1
ATOM 862 N N . MET A 1 116 ? 5.952 24.536 3.701 1.00 17.70 116 MET A N 1
ATOM 863 C CA . MET A 1 116 ? 7.120 25.295 3.327 1.00 17.96 116 MET A CA 1
ATOM 864 C C . MET A 1 116 ? 8.212 24.493 2.574 1.00 17.64 116 MET A C 1
ATOM 865 O O . MET A 1 116 ? 9.411 24.754 2.718 1.00 17.62 116 MET A O 1
ATOM 870 N N . LEU A 1 117 ? 7.805 23.532 1.754 1.00 17.57 117 LEU A N 1
ATOM 871 C CA . LEU A 1 117 ? 8.795 22.779 0.974 1.00 17.08 117 LEU A CA 1
ATOM 872 C C . LEU A 1 117 ? 9.318 23.588 -0.194 1.00 16.31 117 LEU A C 1
ATOM 873 O O . LEU A 1 117 ? 8.605 24.417 -0.747 1.00 16.69 117 LEU A O 1
ATOM 878 N N . SER A 1 118 ? 10.570 23.351 -0.549 1.00 16.35 118 SER A N 1
ATOM 879 C CA . SER A 1 118 ? 11.102 23.839 -1.799 1.00 17.17 118 SER A CA 1
ATOM 880 C C . SER A 1 118 ? 10.562 22.966 -2.926 1.00 17.98 118 SER A C 1
ATOM 881 O O . SER A 1 118 ? 10.041 21.833 -2.691 1.00 18.40 118 SER A O 1
ATOM 884 N N . GLN A 1 119 ? 10.681 23.495 -4.146 1.00 17.70 119 GLN A N 1
ATOM 885 C CA . GLN A 1 119 ? 10.212 22.786 -5.324 1.00 17.55 119 GLN A CA 1
ATOM 886 C C . GLN A 1 119 ? 10.747 21.353 -5.442 1.00 16.79 119 GLN A C 1
ATOM 887 O O . GLN A 1 119 ? 10.038 20.460 -5.868 1.00 17.42 119 GLN A O 1
ATOM 893 N N . ASP A 1 120 ? 11.979 21.132 -5.046 1.00 16.51 120 ASP A N 1
ATOM 894 C CA . ASP A 1 120 ? 12.610 19.830 -5.245 1.00 16.58 120 ASP A CA 1
ATOM 895 C C . ASP A 1 120 ? 12.117 18.800 -4.247 1.00 16.34 120 ASP A C 1
ATOM 896 O O . ASP A 1 120 ? 12.316 17.587 -4.466 1.00 17.09 120 ASP A O 1
ATOM 901 N N . LYS A 1 121 ? 11.516 19.263 -3.152 1.00 15.34 121 LYS A N 1
ATOM 902 C CA . LYS A 1 121 ? 10.812 18.356 -2.270 1.00 15.20 121 LYS A CA 1
ATOM 903 C C . LYS A 1 121 ? 9.344 18.111 -2.727 1.00 15.23 121 LYS A C 1
ATOM 904 O O . LYS A 1 121 ? 8.846 17.015 -2.660 1.00 15.66 121 LYS A O 1
ATOM 910 N N . LEU A 1 122 ? 8.672 19.118 -3.235 1.00 14.54 122 LEU A N 1
ATOM 911 C CA . LEU A 1 122 ? 7.293 18.944 -3.573 1.00 13.95 122 LEU A CA 1
ATOM 912 C C . LEU A 1 122 ? 7.075 18.129 -4.834 1.00 14.00 122 LEU A C 1
ATOM 913 O O . LEU A 1 122 ? 6.118 17.344 -4.912 1.00 14.43 122 LEU A O 1
ATOM 918 N N . GLU A 1 123 ? 7.919 18.335 -5.836 1.00 14.12 123 GLU A N 1
ATOM 919 C CA . GLU A 1 123 ? 7.784 17.634 -7.117 1.00 13.69 123 GLU A CA 1
ATOM 920 C C . GLU A 1 123 ? 7.819 16.132 -6.907 1.00 14.06 123 GLU A C 1
ATOM 921 O O . GLU A 1 123 ? 6.886 15.443 -7.332 1.00 14.83 123 GLU A O 1
ATOM 927 N N . PRO A 1 124 ? 8.855 15.591 -6.229 1.00 14.18 124 PRO A N 1
ATOM 928 C CA . PRO A 1 124 ? 8.852 14.128 -5.937 1.00 14.62 124 PRO A CA 1
ATOM 929 C C . PRO A 1 124 ? 7.577 13.601 -5.279 1.00 15.07 124 PRO A C 1
ATOM 930 O O . PRO A 1 124 ? 7.206 12.450 -5.528 1.00 16.95 124 PRO A O 1
ATOM 934 N N . ILE A 1 125 ? 6.908 14.394 -4.447 1.00 13.80 125 ILE A N 1
ATOM 935 C CA . ILE A 1 125 ? 5.659 13.913 -3.898 1.00 14.17 125 ILE A CA 1
ATOM 936 C C . ILE A 1 125 ? 4.526 13.888 -4.907 1.00 14.58 125 ILE A C 1
ATOM 937 O O . ILE A 1 125 ? 3.755 12.940 -4.897 1.00 14.85 125 ILE A O 1
ATOM 942 N N . LEU A 1 126 ? 4.420 14.912 -5.763 1.00 14.70 126 LEU A N 1
ATOM 943 C CA . LEU A 1 126 ? 3.476 14.856 -6.890 1.00 14.51 126 LEU A CA 1
ATOM 944 C C . LEU A 1 126 ? 3.789 13.681 -7.792 1.00 13.95 126 LEU A C 1
ATOM 945 O O . LEU A 1 126 ? 2.935 12.900 -8.137 1.00 13.97 126 LEU A O 1
ATOM 950 N N . LEU A 1 127 ? 5.028 13.527 -8.166 1.00 14.18 127 LEU A N 1
ATOM 951 C CA . LEU A 1 127 ? 5.297 12.538 -9.185 1.00 14.10 127 LEU A CA 1
ATOM 952 C C . LEU A 1 127 ? 4.956 11.167 -8.680 1.00 14.15 127 LEU A C 1
ATOM 953 O O . LEU A 1 127 ? 4.330 10.369 -9.421 1.00 14.98 127 LEU A O 1
ATOM 958 N N . ALA A 1 128 ? 5.352 10.883 -7.437 1.00 13.56 128 ALA A N 1
ATOM 959 C CA . ALA A 1 128 ? 5.022 9.597 -6.771 1.00 12.88 128 ALA A CA 1
ATOM 960 C C . ALA A 1 128 ? 3.537 9.280 -6.720 1.00 12.52 128 ALA A C 1
ATOM 961 O O . ALA A 1 128 ? 3.188 8.140 -6.819 1.00 13.57 128 ALA A O 1
ATOM 963 N N . GLN A 1 129 ? 2.677 10.282 -6.534 1.00 11.85 129 GLN A N 1
ATOM 964 C CA . GLN A 1 129 ? 1.247 10.083 -6.347 1.00 12.80 129 GLN A CA 1
ATOM 965 C C . GLN A 1 129 ? 0.552 9.915 -7.713 1.00 13.70 129 GLN A C 1
ATOM 966 O O . GLN A 1 129 ? -0.449 9.185 -7.835 1.00 13.58 129 GLN A O 1
ATOM 972 N N . ALA A 1 130 ? 1.109 10.578 -8.728 1.00 13.72 130 ALA A N 1
ATOM 973 C CA . ALA A 1 130 ? 0.705 10.356 -10.076 1.00 14.77 130 ALA A CA 1
ATOM 974 C C . ALA A 1 130 ? 0.961 8.914 -10.410 1.00 15.93 130 ALA A C 1
ATOM 975 O O . ALA A 1 130 ? 0.099 8.237 -10.978 1.00 16.12 130 ALA A O 1
ATOM 977 N N . ARG A 1 131 ? 2.139 8.423 -10.034 1.00 17.26 131 ARG A N 1
ATOM 978 C CA . ARG A 1 131 ? 2.538 7.090 -10.473 1.00 18.38 131 ARG A CA 1
ATOM 979 C C . ARG A 1 131 ? 1.715 6.042 -9.755 1.00 18.75 131 ARG A C 1
ATOM 980 O O . ARG A 1 131 ? 1.366 5.025 -10.334 1.00 19.18 131 ARG A O 1
ATOM 988 N N . LYS A 1 132 ? 1.387 6.313 -8.494 1.00 19.13 132 LYS A N 1
ATOM 989 C CA . LYS A 1 132 ? 0.622 5.363 -7.691 1.00 19.14 132 LYS A CA 1
ATOM 990 C C . LYS A 1 132 ? -0.760 5.247 -8.289 1.00 19.09 132 LYS A C 1
ATOM 991 O O . LYS A 1 132 ? -1.345 4.164 -8.275 1.00 19.19 132 LYS A O 1
ATOM 997 N N . HIS A 1 133 ? -1.286 6.360 -8.826 1.00 19.38 133 HIS A N 1
ATOM 998 C CA . HIS A 1 133 ? -2.562 6.310 -9.563 1.00 19.11 133 HIS A CA 1
ATOM 999 C C . HIS A 1 133 ? -2.529 5.959 -11.052 1.00 19.26 133 HIS A C 1
ATOM 1000 O O . HIS A 1 133 ? -3.564 6.023 -11.729 1.00 19.86 133 HIS A O 1
ATOM 1007 N N . GLY A 1 134 ? -1.359 5.539 -11.540 1.00 18.52 134 GLY A N 1
ATOM 1008 C CA . GLY A 1 134 ? -1.234 4.978 -12.879 1.00 18.49 134 GLY A CA 1
ATOM 1009 C C . GLY A 1 134 ? -0.596 5.862 -13.936 1.00 18.14 134 GLY A C 1
ATOM 1010 O O . GLY A 1 134 ? -0.499 5.478 -15.073 1.00 18.46 134 GLY A O 1
ATOM 1011 N N . GLY A 1 135 ? -0.236 7.078 -13.561 1.00 18.07 135 GLY A N 1
ATOM 1012 C CA . GLY A 1 135 ? 0.512 7.973 -14.408 1.00 17.15 135 GLY A CA 1
ATOM 1013 C C . GLY A 1 135 ? 1.936 7.497 -14.636 1.00 16.78 135 GLY A C 1
ATOM 1014 O O . GLY A 1 135 ? 2.423 6.604 -13.940 1.00 17.02 135 GLY A O 1
ATOM 1015 N N . ALA A 1 136 ? 2.616 8.112 -15.603 1.00 15.44 136 ALA A N 1
ATOM 1016 C CA . ALA A 1 136 ? 3.880 7.612 -16.083 1.00 13.93 136 ALA A CA 1
ATOM 1017 C C . ALA A 1 136 ? 4.652 8.797 -16.526 1.00 12.84 136 ALA A C 1
ATOM 1018 O O . ALA A 1 136 ? 4.049 9.817 -16.840 1.00 13.22 136 ALA A O 1
ATOM 1020 N N . ILE A 1 137 ? 5.973 8.659 -16.598 1.00 11.06 137 ILE A N 1
ATOM 1021 C CA . ILE A 1 137 ? 6.806 9.753 -16.962 1.00 10.86 137 ILE A CA 1
ATOM 1022 C C . ILE A 1 137 ? 7.993 9.296 -17.763 1.00 11.75 137 ILE A C 1
ATOM 1023 O O . ILE A 1 137 ? 8.512 8.228 -17.556 1.00 11.26 137 ILE A O 1
ATOM 1028 N N . ARG A 1 138 ? 8.434 10.113 -18.707 1.00 12.38 138 ARG A N 1
ATOM 1029 C CA . ARG A 1 138 ? 9.588 9.693 -19.467 1.00 12.98 138 ARG A CA 1
ATOM 1030 C C . ARG A 1 138 ? 10.597 10.814 -19.443 1.00 12.08 138 ARG A C 1
ATOM 1031 O O . ARG A 1 138 ? 10.328 11.875 -19.924 1.00 12.15 138 ARG A O 1
ATOM 1039 N N . PHE A 1 139 ? 11.733 10.578 -18.812 1.00 12.34 139 PHE A N 1
ATOM 1040 C CA . PHE A 1 139 ? 12.790 11.559 -18.825 1.00 13.36 139 PHE A CA 1
ATOM 1041 C C . PHE A 1 139 ? 13.625 11.565 -20.110 1.00 14.37 139 PHE A C 1
ATOM 1042 O O . PHE A 1 139 ? 13.519 10.700 -20.971 1.00 14.73 139 PHE A O 1
ATOM 1050 N N . GLY A 1 140 ? 14.430 12.595 -20.282 1.00 16.71 140 GLY A N 1
ATOM 1051 C CA . GLY A 1 140 ? 15.362 12.671 -21.434 1.00 17.10 140 GLY A CA 1
ATOM 1052 C C . GLY A 1 140 ? 14.606 12.676 -22.762 1.00 18.10 140 GLY A C 1
ATOM 1053 O O . GLY A 1 140 ? 15.169 12.347 -23.807 1.00 18.67 140 GLY A O 1
ATOM 1054 N N . THR A 1 141 ? 13.340 13.076 -22.686 1.00 18.27 141 THR A N 1
ATOM 1055 C CA . THR A 1 141 ? 12.419 13.057 -23.795 1.00 19.31 141 THR A CA 1
ATOM 1056 C C . THR A 1 141 ? 11.910 14.466 -24.156 1.00 19.79 141 THR A C 1
ATOM 1057 O O . THR A 1 141 ? 11.337 15.186 -23.345 1.00 18.90 141 THR A O 1
ATOM 1061 N N . ARG A 1 142 ? 12.112 14.850 -25.403 1.00 19.97 142 ARG A N 1
ATOM 1062 C CA . ARG A 1 142 ? 11.827 16.223 -25.759 1.00 20.60 142 ARG A CA 1
ATOM 1063 C C . ARG A 1 142 ? 10.806 16.253 -26.868 1.00 19.82 142 ARG A C 1
ATOM 1064 O O . ARG A 1 142 ? 10.919 15.479 -27.810 1.00 20.92 142 ARG A O 1
ATOM 1072 N N . LEU A 1 143 ? 9.805 17.115 -26.734 1.00 19.08 143 LEU A N 1
ATOM 1073 C CA . LEU A 1 143 ? 8.803 17.344 -27.755 1.00 18.73 143 LEU A CA 1
ATOM 1074 C C . LEU A 1 143 ? 9.413 18.137 -28.922 1.00 18.92 143 LEU A C 1
ATOM 1075 O O . LEU A 1 143 ? 9.954 19.210 -28.711 1.00 19.42 143 LEU A O 1
ATOM 1080 N N . LEU A 1 144 ? 9.370 17.593 -30.136 1.00 18.37 144 LEU A N 1
ATOM 1081 C CA . LEU A 1 144 ? 9.835 18.334 -31.306 1.00 17.58 144 LEU A CA 1
ATOM 1082 C C . LEU A 1 144 ? 8.728 19.146 -31.962 1.00 17.44 144 LEU A C 1
ATOM 1083 O O . LEU A 1 144 ? 8.945 20.292 -32.240 1.00 17.93 144 LEU A O 1
ATOM 1088 N N . SER A 1 145 ? 7.535 18.563 -32.152 1.00 17.59 145 SER A N 1
ATOM 1089 C CA . SER A 1 145 ? 6.361 19.213 -32.762 1.00 17.50 145 SER A CA 1
ATOM 1090 C C . SER A 1 145 ? 5.084 18.380 -32.645 1.00 16.82 145 SER A C 1
ATOM 1091 O O . SER A 1 145 ? 5.116 17.232 -32.256 1.00 16.64 145 SER A O 1
ATOM 1094 N N . PHE A 1 146 ? 3.963 18.937 -33.059 1.00 16.81 146 PHE A N 1
ATOM 1095 C CA . PHE A 1 146 ? 2.721 18.206 -32.996 1.00 16.90 146 PHE A CA 1
ATOM 1096 C C . PHE A 1 146 ? 1.776 18.653 -34.079 1.00 18.83 146 PHE A C 1
ATOM 1097 O O . PHE A 1 146 ? 1.887 19.781 -34.557 1.00 19.52 146 PHE A O 1
ATOM 1105 N N . ARG A 1 147 ? 0.855 17.773 -34.450 1.00 20.45 147 ARG A N 1
ATOM 1106 C CA A ARG A 1 147 ? -0.213 18.064 -35.406 0.50 21.24 147 ARG A CA 1
ATOM 1107 C CA B ARG A 1 147 ? -0.219 18.088 -35.389 0.50 21.12 147 ARG A CA 1
ATOM 1108 C C . ARG A 1 147 ? -1.568 17.855 -34.710 1.00 22.74 147 ARG A C 1
ATOM 1109 O O . ARG A 1 147 ? -1.702 17.005 -33.848 1.00 21.73 147 ARG A O 1
ATOM 1124 N N . GLN A 1 148 ? -2.591 18.601 -35.105 1.00 25.19 148 GLN A N 1
ATOM 1125 C CA . GLN A 1 148 ? -3.889 18.321 -34.520 1.00 27.84 148 GLN A CA 1
ATOM 1126 C C . GLN A 1 148 ? -4.842 17.660 -35.475 1.00 29.43 148 GLN A C 1
ATOM 1127 O O . GLN A 1 148 ? -4.676 17.818 -36.650 1.00 29.41 148 GLN A O 1
ATOM 1133 N N . HIS A 1 149 ? -5.820 16.909 -34.951 1.00 32.10 149 HIS A N 1
ATOM 1134 C CA . HIS A 1 149 ? -6.805 16.164 -35.762 1.00 34.68 149 HIS A CA 1
ATOM 1135 C C . HIS A 1 149 ? -8.253 16.485 -35.351 1.00 35.62 149 HIS A C 1
ATOM 1136 O O . HIS A 1 149 ? -8.635 16.239 -34.197 1.00 35.11 149 HIS A O 1
ATOM 1143 N N . ASP A 1 150 ? -9.039 17.030 -36.305 1.00 37.16 150 ASP A N 1
ATOM 1144 C CA . ASP A 1 150 ? -10.452 17.407 -36.074 1.00 38.55 150 ASP A CA 1
ATOM 1145 C C . ASP A 1 150 ? -11.198 16.176 -35.645 1.00 39.71 150 ASP A C 1
ATOM 1146 O O . ASP A 1 150 ? -10.767 15.061 -35.906 1.00 40.53 150 ASP A O 1
ATOM 1151 N N . ASP A 1 151 ? -12.340 16.379 -35.003 1.00 41.02 151 ASP A N 1
ATOM 1152 C CA . ASP A 1 151 ? -13.154 15.269 -34.459 1.00 41.52 151 ASP A CA 1
ATOM 1153 C C . ASP A 1 151 ? -13.479 14.137 -35.516 1.00 41.31 151 ASP A C 1
ATOM 1154 O O . ASP A 1 151 ? -13.288 12.935 -35.237 1.00 42.22 151 ASP A O 1
ATOM 1159 N N . ASP A 1 152 ? -13.862 14.494 -36.735 1.00 40.87 152 ASP A N 1
ATOM 1160 C CA . ASP A 1 152 ? -14.075 13.475 -37.786 1.00 41.10 152 ASP A CA 1
ATOM 1161 C C . ASP A 1 152 ? -12.953 12.466 -37.944 1.00 40.45 152 ASP A C 1
ATOM 1162 O O . ASP A 1 152 ? -13.193 11.258 -38.015 1.00 40.65 152 ASP A O 1
ATOM 1167 N N . ALA A 1 153 ? -11.742 13.005 -38.080 1.00 39.79 153 ALA A N 1
ATOM 1168 C CA . ALA A 1 153 ? -10.513 12.252 -38.279 1.00 39.67 153 ALA A CA 1
ATOM 1169 C C . ALA A 1 153 ? -9.836 11.754 -36.966 1.00 40.21 153 ALA A C 1
ATOM 1170 O O . ALA A 1 153 ? -8.732 11.162 -36.994 1.00 39.79 153 ALA A O 1
ATOM 1172 N N . GLY A 1 154 ? -10.480 12.021 -35.821 1.00 40.21 154 GLY A N 1
ATOM 1173 C CA . GLY A 1 154 ? -9.921 11.688 -34.500 1.00 39.74 154 GLY A CA 1
ATOM 1174 C C . GLY A 1 154 ? -11.056 11.668 -33.484 1.00 39.07 154 GLY A C 1
ATOM 1175 O O . GLY A 1 154 ? -11.984 10.830 -33.630 1.00 39.75 154 GLY A O 1
ATOM 1176 N N . ALA A 1 155 ? -11.060 12.608 -32.524 1.00 36.50 155 ALA A N 1
ATOM 1177 C CA . ALA A 1 155 ? -10.126 13.738 -32.476 1.00 34.70 155 ALA A CA 1
ATOM 1178 C C . ALA A 1 155 ? -8.844 13.410 -31.709 1.00 33.05 155 ALA A C 1
ATOM 1179 O O . ALA A 1 155 ? -8.793 12.409 -30.983 1.00 32.71 155 ALA A O 1
ATOM 1181 N N . GLY A 1 156 ? -7.823 14.259 -31.852 1.00 30.46 156 GLY A N 1
ATOM 1182 C CA . GLY A 1 156 ? -6.609 14.084 -31.090 1.00 28.07 156 GLY A CA 1
ATOM 1183 C C . GLY A 1 156 ? -5.443 14.957 -31.490 1.00 26.81 156 GLY A C 1
ATOM 1184 O O . GLY A 1 156 ? -5.595 15.896 -32.244 1.00 26.27 156 GLY A O 1
ATOM 1185 N N . VAL A 1 157 ? -4.268 14.622 -30.972 1.00 25.74 157 VAL A N 1
ATOM 1186 C CA . VAL A 1 157 ? -3.035 15.347 -31.234 1.00 25.04 157 VAL A CA 1
ATOM 1187 C C . VAL A 1 157 ? -1.920 14.320 -31.448 1.00 24.88 157 VAL A C 1
ATOM 1188 O O . VAL A 1 157 ? -1.745 13.385 -30.659 1.00 25.66 157 VAL A O 1
ATOM 1192 N N . THR A 1 158 ? -1.158 14.465 -32.516 1.00 23.96 158 THR A N 1
ATOM 1193 C CA . THR A 1 158 ? -0.031 13.587 -32.710 1.00 23.07 158 THR A CA 1
ATOM 1194 C C . THR A 1 158 ? 1.190 14.406 -32.407 1.00 22.52 158 THR A C 1
ATOM 1195 O O . THR A 1 158 ? 1.315 15.517 -32.899 1.00 22.96 158 THR A O 1
ATOM 1199 N N . ALA A 1 159 ? 2.045 13.875 -31.533 1.00 21.10 159 ALA A N 1
ATOM 1200 C CA . ALA A 1 159 ? 3.183 14.594 -31.055 1.00 19.87 159 ALA A CA 1
ATOM 1201 C C . ALA A 1 159 ? 4.388 13.809 -31.405 1.00 19.13 159 ALA A C 1
ATOM 1202 O O . ALA A 1 159 ? 4.389 12.587 -31.399 1.00 17.74 159 ALA A O 1
ATOM 1204 N N . ARG A 1 160 ? 5.422 14.549 -31.732 1.00 18.98 160 ARG A N 1
ATOM 1205 C CA . ARG A 1 160 ? 6.674 13.956 -32.121 1.00 19.86 160 ARG A CA 1
ATOM 1206 C C . ARG A 1 160 ? 7.638 14.234 -30.977 1.00 19.41 160 ARG A C 1
ATOM 1207 O O . ARG A 1 160 ? 7.749 15.376 -30.521 1.00 18.29 160 ARG A O 1
ATOM 1215 N N . LEU A 1 161 ? 8.352 13.197 -30.544 1.00 19.60 161 LEU A N 1
ATOM 1216 C CA . LEU A 1 161 ? 9.241 13.313 -29.388 1.00 20.36 161 LEU A CA 1
ATOM 1217 C C . LEU A 1 161 ? 10.634 12.894 -29.741 1.00 21.20 161 LEU A C 1
ATOM 1218 O O . LEU A 1 161 ? 10.836 12.161 -30.707 1.00 22.37 161 LEU A O 1
ATOM 1223 N N . ALA A 1 162 ? 11.605 13.394 -28.992 1.00 21.98 162 ALA A N 1
ATOM 1224 C CA . ALA A 1 162 ? 12.995 12.988 -29.173 1.00 22.82 162 ALA A CA 1
ATOM 1225 C C . ALA A 1 162 ? 13.417 12.369 -27.890 1.00 23.38 162 ALA A C 1
ATOM 1226 O O . ALA A 1 162 ? 13.677 13.091 -26.939 1.00 24.23 162 ALA A O 1
ATOM 1228 N N . GLY A 1 163 ? 13.445 11.047 -27.845 1.00 23.99 163 GLY A N 1
ATOM 1229 C CA . GLY A 1 163 ? 13.928 10.329 -26.681 1.00 25.55 163 GLY A CA 1
ATOM 1230 C C . GLY A 1 163 ? 15.358 9.871 -26.922 1.00 27.14 163 GLY A C 1
ATOM 1231 O O . GLY A 1 163 ? 16.037 10.391 -27.848 1.00 27.54 163 GLY A O 1
ATOM 1232 N N . PRO A 1 164 ? 15.825 8.899 -26.112 1.00 27.20 164 PRO A N 1
ATOM 1233 C CA . PRO A 1 164 ? 17.177 8.364 -26.168 1.00 27.84 164 PRO A CA 1
ATOM 1234 C C . PRO A 1 164 ? 17.398 7.436 -27.344 1.00 28.83 164 PRO A C 1
ATOM 1235 O O . PRO A 1 164 ? 18.513 7.368 -27.870 1.00 28.76 164 PRO A O 1
ATOM 1239 N N . ASP A 1 165 ? 16.357 6.727 -27.766 1.00 29.07 165 ASP A N 1
ATOM 1240 C CA . ASP A 1 165 ? 16.516 5.853 -28.909 1.00 29.94 165 ASP A CA 1
ATOM 1241 C C . ASP A 1 165 ? 16.178 6.596 -30.179 1.00 29.65 165 ASP A C 1
ATOM 1242 O O . ASP A 1 165 ? 15.955 5.970 -31.204 1.00 29.60 165 ASP A O 1
ATOM 1247 N N . GLY A 1 166 ? 16.160 7.936 -30.101 1.00 29.20 166 GLY A N 1
ATOM 1248 C CA . GLY A 1 166 ? 15.761 8.808 -31.226 1.00 28.60 166 GLY A CA 1
ATOM 1249 C C . GLY A 1 166 ? 14.281 9.165 -31.282 1.00 28.04 166 GLY A C 1
ATOM 1250 O O . GLY A 1 166 ? 13.598 9.032 -30.291 1.00 28.26 166 GLY A O 1
ATOM 1251 N N . GLU A 1 167 ? 13.783 9.556 -32.465 1.00 26.94 167 GLU A N 1
ATOM 1252 C CA . GLU A 1 167 ? 12.452 10.108 -32.638 1.00 25.44 167 GLU A CA 1
ATOM 1253 C C . GLU A 1 167 ? 11.281 9.116 -32.757 1.00 25.24 167 GLU A C 1
ATOM 1254 O O . GLU A 1 167 ? 11.438 8.002 -33.270 1.00 25.57 167 GLU A O 1
ATOM 1260 N N . TYR A 1 168 ? 10.098 9.529 -32.283 1.00 24.22 168 TYR A N 1
ATOM 1261 C CA . TYR A 1 168 ? 8.855 8.739 -32.431 1.00 23.37 168 TYR A CA 1
ATOM 1262 C C . TYR A 1 168 ? 7.610 9.572 -32.227 1.00 22.96 168 TYR A C 1
ATOM 1263 O O . TYR A 1 168 ? 7.650 10.641 -31.616 1.00 22.34 168 TYR A O 1
ATOM 1272 N N . ASP A 1 169 ? 6.511 9.051 -32.736 1.00 22.76 169 ASP A N 1
ATOM 1273 C CA . ASP A 1 169 ? 5.206 9.673 -32.654 1.00 23.38 169 ASP A CA 1
ATOM 1274 C C . ASP A 1 169 ? 4.373 9.054 -31.524 1.00 22.92 169 ASP A C 1
ATOM 1275 O O . ASP A 1 169 ? 4.455 7.839 -31.210 1.00 22.90 169 ASP A O 1
ATOM 1280 N N . LEU A 1 170 ? 3.581 9.911 -30.912 1.00 22.32 170 LEU A N 1
ATOM 1281 C CA . LEU A 1 170 ? 2.659 9.534 -29.859 1.00 21.34 170 LEU A CA 1
ATOM 1282 C C . LEU A 1 170 ? 1.311 10.243 -30.068 1.00 20.95 170 LEU A C 1
ATOM 1283 O O . LEU A 1 170 ? 1.286 11.472 -30.306 1.00 19.97 170 LEU A O 1
ATOM 1288 N N . ARG A 1 171 ? 0.220 9.472 -30.042 1.00 20.72 171 ARG A N 1
ATOM 1289 C CA . ARG A 1 171 ? -1.140 10.034 -30.166 1.00 21.40 171 ARG A CA 1
ATOM 1290 C C . ARG A 1 171 ? -1.759 10.248 -28.801 1.00 20.69 171 ARG A C 1
ATOM 1291 O O . ARG A 1 171 ? -1.972 9.298 -28.041 1.00 20.85 171 ARG A O 1
ATOM 1299 N N . ALA A 1 172 ? -2.107 11.484 -28.519 1.00 19.69 172 ALA A N 1
ATOM 1300 C CA . ALA A 1 172 ? -2.859 11.758 -27.349 1.00 19.06 172 ALA A CA 1
ATOM 1301 C C . ALA A 1 172 ? -4.202 12.361 -27.710 1.00 18.56 172 ALA A C 1
ATOM 1302 O O . ALA A 1 172 ? -4.336 13.028 -28.748 1.00 18.72 172 ALA A O 1
ATOM 1304 N N . GLY A 1 173 ? -5.175 12.202 -26.818 1.00 17.50 173 GLY A N 1
ATOM 1305 C CA . GLY A 1 173 ? -6.433 12.938 -26.932 1.00 16.24 173 GLY A CA 1
ATOM 1306 C C . GLY A 1 173 ? -6.258 14.415 -26.633 1.00 15.91 173 GLY A C 1
ATOM 1307 O O . GLY A 1 173 ? -7.048 15.220 -27.100 1.00 17.00 173 GLY A O 1
ATOM 1308 N N . TYR A 1 174 ? -5.245 14.776 -25.830 1.00 14.81 174 TYR A N 1
ATOM 1309 C CA . TYR A 1 174 ? -4.973 16.176 -25.470 1.00 13.54 174 TYR A CA 1
ATOM 1310 C C . TYR A 1 174 ? -3.499 16.366 -25.286 1.00 13.78 174 TYR A C 1
ATOM 1311 O O . TYR A 1 174 ? -2.809 15.430 -24.970 1.00 13.45 174 TYR A O 1
ATOM 1320 N N . LEU A 1 175 ? -3.037 17.595 -25.489 1.00 14.31 175 LEU A N 1
ATOM 1321 C CA . LEU A 1 175 ? -1.659 17.964 -25.223 1.00 15.82 175 LEU A CA 1
ATOM 1322 C C . LEU A 1 175 ? -1.615 19.172 -24.300 1.00 15.50 175 LEU A C 1
ATOM 1323 O O . LEU A 1 175 ? -2.216 20.210 -24.581 1.00 16.17 175 LEU A O 1
ATOM 1328 N N . VAL A 1 176 ? -0.865 19.051 -23.220 1.00 15.31 176 VAL A N 1
ATOM 1329 C CA . VAL A 1 176 ? -0.796 20.111 -22.247 1.00 15.20 176 VAL A CA 1
ATOM 1330 C C . VAL A 1 176 ? 0.616 20.592 -22.268 1.00 15.51 176 VAL A C 1
ATOM 1331 O O . VAL A 1 176 ? 1.561 19.805 -22.164 1.00 15.40 176 VAL A O 1
ATOM 1335 N N . GLY A 1 177 ? 0.761 21.886 -22.441 1.00 15.90 177 GLY A N 1
ATOM 1336 C CA . GLY A 1 177 ? 2.076 22.465 -22.574 1.00 16.79 177 GLY A CA 1
ATOM 1337 C C . GLY A 1 177 ? 2.370 23.082 -21.223 1.00 17.86 177 GLY A C 1
ATOM 1338 O O . GLY A 1 177 ? 1.865 24.203 -20.919 1.00 17.42 177 GLY A O 1
ATOM 1339 N N . ALA A 1 178 ? 3.161 22.345 -20.426 1.00 16.98 178 ALA A N 1
ATOM 1340 C CA . ALA A 1 178 ? 3.595 22.789 -19.145 1.00 17.67 178 ALA A CA 1
ATOM 1341 C C . ALA A 1 178 ? 5.096 22.944 -19.247 1.00 18.30 178 ALA A C 1
ATOM 1342 O O . ALA A 1 178 ? 5.845 22.678 -18.319 1.00 19.11 178 ALA A O 1
ATOM 1344 N N . ASP A 1 179 ? 5.527 23.324 -20.420 1.00 18.78 179 ASP A N 1
ATOM 1345 C CA . ASP A 1 179 ? 6.945 23.364 -20.794 1.00 19.69 179 ASP A CA 1
ATOM 1346 C C . ASP A 1 179 ? 7.648 24.718 -20.571 1.00 19.86 179 ASP A C 1
ATOM 1347 O O . ASP A 1 179 ? 8.614 25.027 -21.260 1.00 20.27 179 ASP A O 1
ATOM 1352 N N . GLY A 1 180 ? 7.161 25.520 -19.640 1.00 20.31 180 GLY A N 1
ATOM 1353 C CA . GLY A 1 180 ? 7.916 26.682 -19.167 1.00 20.62 180 GLY A CA 1
ATOM 1354 C C . GLY A 1 180 ? 7.660 27.985 -19.889 1.00 21.62 180 GLY A C 1
ATOM 1355 O O . GLY A 1 180 ? 6.852 28.043 -20.821 1.00 21.46 180 GLY A O 1
ATOM 1356 N N . ASN A 1 181 ? 8.372 29.034 -19.467 1.00 22.03 181 ASN A N 1
ATOM 1357 C CA . ASN A 1 181 ? 8.181 30.373 -19.994 1.00 22.64 181 ASN A CA 1
ATOM 1358 C C . ASN A 1 181 ? 8.508 30.500 -21.499 1.00 23.96 181 ASN A C 1
ATOM 1359 O O . ASN A 1 181 ? 7.752 31.135 -22.273 1.00 23.79 181 ASN A O 1
ATOM 1364 N N . ARG A 1 182 ? 9.612 29.885 -21.920 1.00 24.81 182 ARG A N 1
ATOM 1365 C CA . ARG A 1 182 ? 9.971 29.854 -23.343 1.00 26.18 182 ARG A CA 1
ATOM 1366 C C . ARG A 1 182 ? 9.273 28.679 -24.019 1.00 25.77 182 ARG A C 1
ATOM 1367 O O . ARG A 1 182 ? 9.923 27.826 -24.592 1.00 27.68 182 ARG A O 1
ATOM 1375 N N . SER A 1 183 ? 7.955 28.613 -23.944 1.00 24.74 183 SER A N 1
ATOM 1376 C CA . SER A 1 183 ? 7.247 27.383 -24.195 1.00 23.05 183 SER A CA 1
ATOM 1377 C C . SER A 1 183 ? 7.237 27.006 -25.664 1.00 23.29 183 SER A C 1
ATOM 1378 O O . SER A 1 183 ? 6.599 27.665 -26.474 1.00 23.47 183 SER A O 1
ATOM 1381 N N . LEU A 1 184 ? 7.911 25.904 -26.001 1.00 23.09 184 LEU A N 1
ATOM 1382 C CA . LEU A 1 184 ? 7.811 25.372 -27.332 1.00 22.55 184 LEU A CA 1
ATOM 1383 C C . LEU A 1 184 ? 6.354 25.325 -27.748 1.00 22.40 184 LEU A C 1
ATOM 1384 O O . LEU A 1 184 ? 6.009 25.694 -28.885 1.00 22.34 184 LEU A O 1
ATOM 1389 N N . VAL A 1 185 ? 5.491 24.893 -26.830 1.00 21.88 185 VAL A N 1
ATOM 1390 C CA . VAL A 1 185 ? 4.083 24.736 -27.195 1.00 21.57 185 VAL A CA 1
ATOM 1391 C C . VAL A 1 185 ? 3.389 26.054 -27.578 1.00 21.70 185 VAL A C 1
ATOM 1392 O O . VAL A 1 185 ? 2.810 26.138 -28.666 1.00 22.20 185 VAL A O 1
ATOM 1396 N N . ARG A 1 186 ? 3.520 27.075 -26.733 1.00 21.44 186 ARG A N 1
ATOM 1397 C CA . ARG A 1 186 ? 2.830 28.350 -26.922 1.00 21.93 186 ARG A CA 1
ATOM 1398 C C . ARG A 1 186 ? 3.354 29.051 -28.155 1.00 22.95 186 ARG A C 1
ATOM 1399 O O . ARG A 1 186 ? 2.590 29.649 -28.932 1.00 22.55 186 ARG A O 1
ATOM 1407 N N . GLU A 1 187 ? 4.674 28.999 -28.306 1.00 23.69 187 GLU A N 1
ATOM 1408 C CA . GLU A 1 187 ? 5.360 29.637 -29.416 1.00 24.53 187 GLU A CA 1
ATOM 1409 C C . GLU A 1 187 ? 5.002 28.942 -30.717 1.00 24.43 187 GLU A C 1
ATOM 1410 O O . GLU A 1 187 ? 4.834 29.592 -31.748 1.00 24.93 187 GLU A O 1
ATOM 1416 N N . SER A 1 188 ? 4.881 27.618 -30.673 1.00 23.57 188 SER A N 1
ATOM 1417 C CA . SER A 1 188 ? 4.496 26.896 -31.875 1.00 23.02 188 SER A CA 1
ATOM 1418 C C . SER A 1 188 ? 3.117 27.215 -32.449 1.00 22.58 188 SER A C 1
ATOM 1419 O O . SER A 1 188 ? 2.908 27.097 -33.684 1.00 22.22 188 SER A O 1
ATOM 1422 N N . LEU A 1 189 ? 2.199 27.589 -31.554 1.00 21.87 189 LEU A N 1
ATOM 1423 C CA . LEU A 1 189 ? 0.820 27.861 -31.913 1.00 20.56 189 LEU A CA 1
ATOM 1424 C C . LEU A 1 189 ? 0.698 29.312 -32.333 1.00 20.38 189 LEU A C 1
ATOM 1425 O O . LEU A 1 189 ? -0.370 29.742 -32.803 1.00 20.71 189 LEU A O 1
ATOM 1430 N N . GLY A 1 190 ? 1.799 30.046 -32.161 1.00 20.25 190 GLY A N 1
ATOM 1431 C CA . GLY A 1 190 ? 1.898 31.469 -32.495 1.00 20.87 190 GLY A CA 1
ATOM 1432 C C . GLY A 1 190 ? 1.014 32.356 -31.630 1.00 21.62 190 GLY A C 1
ATOM 1433 O O . GLY A 1 190 ? 0.331 33.259 -32.139 1.00 21.85 190 GLY A O 1
ATOM 1434 N N . ILE A 1 191 ? 1.008 32.081 -30.320 1.00 21.27 191 ILE A N 1
ATOM 1435 C CA . ILE A 1 191 ? 0.166 32.800 -29.379 1.00 19.90 191 ILE A CA 1
ATOM 1436 C C . ILE A 1 191 ? 0.990 33.906 -28.704 1.00 19.47 191 ILE A C 1
ATOM 1437 O O . ILE A 1 191 ? 2.052 33.669 -28.157 1.00 19.48 191 ILE A O 1
ATOM 1442 N N . GLY A 1 192 ? 0.523 35.129 -28.765 1.00 19.84 192 GLY A N 1
ATOM 1443 C CA . GLY A 1 192 ? 1.259 36.195 -28.116 1.00 20.77 192 GLY A CA 1
ATOM 1444 C C . GLY A 1 192 ? 0.960 36.288 -26.623 1.00 21.80 192 GLY A C 1
ATOM 1445 O O . GLY A 1 192 ? -0.003 35.703 -26.127 1.00 21.59 192 GLY A O 1
ATOM 1446 N N . ARG A 1 193 ? 1.805 37.000 -25.893 1.00 22.42 193 ARG A N 1
ATOM 1447 C CA . ARG A 1 193 ? 1.508 37.324 -24.522 1.00 23.77 193 ARG A CA 1
ATOM 1448 C C . ARG A 1 193 ? 1.320 38.812 -24.384 1.00 24.20 193 ARG A C 1
ATOM 1449 O O . ARG A 1 193 ? 1.780 39.572 -25.206 1.00 24.86 193 ARG A O 1
ATOM 1457 N N . TYR A 1 194 ? 0.651 39.222 -23.322 1.00 24.79 194 TYR A N 1
ATOM 1458 C CA . TYR A 1 194 ? 0.450 40.623 -22.969 1.00 24.58 194 TYR A CA 1
ATOM 1459 C C . TYR A 1 194 ? 0.850 40.857 -21.519 1.00 24.74 194 TYR A C 1
ATOM 1460 O O . TYR A 1 194 ? 1.064 39.909 -20.772 1.00 24.76 194 TYR A O 1
ATOM 1469 N N . GLY A 1 195 ? 0.956 42.122 -21.131 1.00 25.20 195 GLY A N 1
ATOM 1470 C CA . GLY A 1 195 ? 1.247 42.491 -19.747 1.00 25.26 195 GLY A CA 1
ATOM 1471 C C . GLY A 1 195 ? 2.400 43.460 -19.666 1.00 25.32 195 GLY A C 1
ATOM 1472 O O . GLY A 1 195 ? 2.931 43.835 -20.678 1.00 25.84 195 GLY A O 1
ATOM 1473 N N . HIS A 1 196 ? 2.805 43.833 -18.458 1.00 25.29 196 HIS A N 1
ATOM 1474 C CA . HIS A 1 196 ? 3.912 44.766 -18.247 1.00 25.29 196 HIS A CA 1
ATOM 1475 C C . HIS A 1 196 ? 5.196 44.392 -18.965 1.00 25.37 196 HIS A C 1
ATOM 1476 O O . HIS A 1 196 ? 5.937 45.273 -19.358 1.00 25.87 196 HIS A O 1
ATOM 1483 N N . GLY A 1 197 ? 5.478 43.102 -19.114 1.00 25.95 197 GLY A N 1
ATOM 1484 C CA . GLY A 1 197 ? 6.710 42.650 -19.788 1.00 25.85 197 GLY A CA 1
ATOM 1485 C C . GLY A 1 197 ? 7.881 42.613 -18.836 1.00 26.08 197 GLY A C 1
ATOM 1486 O O . GLY A 1 197 ? 7.689 42.483 -17.620 1.00 26.19 197 GLY A O 1
ATOM 1487 N N . THR A 1 198 ? 9.101 42.732 -19.360 1.00 25.30 198 THR A N 1
ATOM 1488 C CA . THR A 1 198 ? 10.262 42.785 -18.479 1.00 25.14 198 THR A CA 1
ATOM 1489 C C . THR A 1 198 ? 10.055 43.715 -17.306 1.00 24.77 198 THR A C 1
ATOM 1490 O O . THR A 1 198 ? 9.649 44.857 -17.477 1.00 24.75 198 THR A O 1
ATOM 1494 N N . LEU A 1 199 ? 10.356 43.202 -16.117 1.00 24.51 199 LEU A N 1
ATOM 1495 C CA . LEU A 1 199 ? 10.349 43.982 -14.891 1.00 23.67 199 LEU A CA 1
ATOM 1496 C C . LEU A 1 199 ? 11.774 44.342 -14.452 1.00 23.85 199 LEU A C 1
ATOM 1497 O O . LEU A 1 199 ? 12.100 45.499 -14.364 1.00 24.27 199 LEU A O 1
ATOM 1502 N N . THR A 1 200 ? 12.614 43.362 -14.171 1.00 23.63 200 THR A N 1
ATOM 1503 C CA . THR A 1 200 ? 13.936 43.621 -13.659 1.00 24.16 200 THR A CA 1
ATOM 1504 C C . THR A 1 200 ? 14.806 42.420 -13.937 1.00 24.49 200 THR A C 1
ATOM 1505 O O . THR A 1 200 ? 14.324 41.372 -14.319 1.00 25.65 200 THR A O 1
ATOM 1509 N N . HIS A 1 201 ? 16.096 42.561 -13.772 1.00 24.86 201 HIS A N 1
ATOM 1510 C CA . HIS A 1 201 ? 16.985 41.400 -13.889 1.00 25.43 201 HIS A CA 1
ATOM 1511 C C . HIS A 1 201 ? 17.767 41.244 -12.597 1.00 25.42 201 HIS A C 1
ATOM 1512 O O . HIS A 1 201 ? 18.086 42.226 -11.931 1.00 25.46 201 HIS A O 1
ATOM 1519 N N . MET A 1 202 ? 18.096 40.004 -12.273 1.00 25.39 202 MET A N 1
ATOM 1520 C CA . MET A 1 202 ? 18.632 39.645 -10.989 1.00 24.92 202 MET A CA 1
ATOM 1521 C C . MET A 1 202 ? 19.482 38.446 -11.209 1.00 25.01 202 MET A C 1
ATOM 1522 O O . MET A 1 202 ? 19.229 37.660 -12.134 1.00 25.38 202 MET A O 1
ATOM 1527 N N . VAL A 1 203 ? 20.506 38.294 -10.373 1.00 24.92 203 VAL A N 1
ATOM 1528 C CA . VAL A 1 203 ? 21.312 37.072 -10.371 1.00 24.14 203 VAL A CA 1
ATOM 1529 C C . VAL A 1 203 ? 21.102 36.329 -9.061 1.00 23.70 203 VAL A C 1
ATOM 1530 O O . VAL A 1 203 ? 21.215 36.914 -7.989 1.00 22.67 203 VAL A O 1
ATOM 1534 N N . GLY A 1 204 ? 20.738 35.051 -9.193 1.00 23.73 204 GLY A N 1
ATOM 1535 C CA . GLY A 1 204 ? 20.570 34.144 -8.086 1.00 23.16 204 GLY A CA 1
ATOM 1536 C C . GLY A 1 204 ? 21.855 33.380 -7.830 1.00 23.20 204 GLY A C 1
ATOM 1537 O O . GLY A 1 204 ? 22.565 32.961 -8.764 1.00 23.39 204 GLY A O 1
ATOM 1538 N N . VAL A 1 205 ? 22.164 33.204 -6.556 1.00 22.69 205 VAL A N 1
ATOM 1539 C CA . VAL A 1 205 ? 23.327 32.446 -6.134 1.00 22.25 205 VAL A CA 1
ATOM 1540 C C . VAL A 1 205 ? 22.855 31.527 -5.046 1.00 22.30 205 VAL A C 1
ATOM 1541 O O . VAL A 1 205 ? 22.325 31.983 -4.045 1.00 23.68 205 VAL A O 1
ATOM 1545 N N . ILE A 1 206 ? 22.977 30.226 -5.259 1.00 21.87 206 ILE A N 1
ATOM 1546 C CA . ILE A 1 206 ? 22.708 29.255 -4.230 1.00 21.21 206 ILE A CA 1
ATOM 1547 C C . ILE A 1 206 ? 24.087 28.992 -3.699 1.00 21.68 206 ILE A C 1
ATOM 1548 O O . ILE A 1 206 ? 24.992 28.787 -4.480 1.00 22.07 206 ILE A O 1
ATOM 1553 N N . PHE A 1 207 ? 24.255 29.033 -2.384 1.00 21.74 207 PHE A N 1
ATOM 1554 C CA . PHE A 1 207 ? 25.567 28.874 -1.803 1.00 22.68 207 PHE A CA 1
ATOM 1555 C C . PHE A 1 207 ? 25.509 28.157 -0.462 1.00 23.33 207 PHE A C 1
ATOM 1556 O O . PHE A 1 207 ? 24.447 28.104 0.155 1.00 23.84 207 PHE A O 1
ATOM 1564 N N . ASP A 1 208 ? 26.638 27.586 -0.040 1.00 23.97 208 ASP A N 1
ATOM 1565 C CA . ASP A 1 208 ? 26.747 26.866 1.219 1.00 24.65 208 ASP A CA 1
ATOM 1566 C C . ASP A 1 208 ? 27.628 27.666 2.178 1.00 25.32 208 ASP A C 1
ATOM 1567 O O . ASP A 1 208 ? 28.681 28.150 1.794 1.00 25.08 208 ASP A O 1
ATOM 1572 N N . ALA A 1 209 ? 27.197 27.775 3.432 1.00 26.14 209 ALA A N 1
ATOM 1573 C CA . ALA A 1 209 ? 27.960 28.431 4.480 1.00 27.33 209 ALA A CA 1
ATOM 1574 C C . ALA A 1 209 ? 27.295 28.246 5.821 1.00 28.36 209 ALA A C 1
ATOM 1575 O O . ALA A 1 209 ? 26.094 28.360 5.963 1.00 28.33 209 ALA A O 1
ATOM 1577 N N . ASP A 1 210 ? 28.106 27.967 6.820 1.00 30.07 210 ASP A N 1
ATOM 1578 C CA . ASP A 1 210 ? 27.568 27.779 8.139 1.00 31.37 210 ASP A CA 1
ATOM 1579 C C . ASP A 1 210 ? 27.413 29.128 8.799 1.00 31.28 210 ASP A C 1
ATOM 1580 O O . ASP A 1 210 ? 28.373 29.752 9.184 1.00 31.30 210 ASP A O 1
ATOM 1585 N N . LEU A 1 211 ? 26.177 29.554 8.947 1.00 32.09 211 LEU A N 1
ATOM 1586 C CA . LEU A 1 211 ? 25.874 30.877 9.453 1.00 32.71 211 LEU A CA 1
ATOM 1587 C C . LEU A 1 211 ? 25.604 30.820 10.955 1.00 33.22 211 LEU A C 1
ATOM 1588 O O . LEU A 1 211 ? 25.271 31.813 11.599 1.00 33.81 211 LEU A O 1
ATOM 1593 N N . SER A 1 212 ? 25.776 29.642 11.512 1.00 34.04 212 SER A N 1
ATOM 1594 C CA . SER A 1 212 ? 25.590 29.414 12.916 1.00 34.80 212 SER A CA 1
ATOM 1595 C C . SER A 1 212 ? 26.251 30.539 13.700 1.00 35.38 212 SER A C 1
ATOM 1596 O O . SER A 1 212 ? 25.780 30.913 14.765 1.00 35.91 212 SER A O 1
ATOM 1599 N N . GLY A 1 213 ? 27.343 31.083 13.167 1.00 35.55 213 GLY A N 1
ATOM 1600 C CA . GLY A 1 213 ? 28.103 32.092 13.893 1.00 35.47 213 GLY A CA 1
ATOM 1601 C C . GLY A 1 213 ? 27.569 33.507 13.791 1.00 35.55 213 GLY A C 1
ATOM 1602 O O . GLY A 1 213 ? 27.698 34.289 14.738 1.00 35.61 213 GLY A O 1
ATOM 1603 N N . ILE A 1 214 ? 26.982 33.853 12.643 1.00 35.65 214 ILE A N 1
ATOM 1604 C CA . ILE A 1 214 ? 26.582 35.252 12.404 1.00 35.39 214 ILE A CA 1
ATOM 1605 C C . ILE A 1 214 ? 25.115 35.551 12.288 1.00 35.43 214 ILE A C 1
ATOM 1606 O O . ILE A 1 214 ? 24.739 36.680 11.918 1.00 35.97 214 ILE A O 1
ATOM 1611 N N . MET A 1 215 ? 24.281 34.568 12.596 1.00 35.30 215 MET A N 1
ATOM 1612 C CA . MET A 1 215 ? 22.847 34.766 12.550 1.00 35.23 215 MET A CA 1
ATOM 1613 C C . MET A 1 215 ? 22.281 34.341 13.892 1.00 34.95 215 MET A C 1
ATOM 1614 O O . MET A 1 215 ? 22.520 33.226 14.343 1.00 34.56 215 MET A O 1
ATOM 1619 N N . GLU A 1 216 ? 21.547 35.226 14.558 1.00 35.08 216 GLU A N 1
ATOM 1620 C CA . GLU A 1 216 ? 21.000 34.904 15.878 1.00 35.58 216 GLU A CA 1
ATOM 1621 C C . GLU A 1 216 ? 19.953 33.795 15.790 1.00 35.04 216 GLU A C 1
ATOM 1622 O O . GLU A 1 216 ? 19.197 33.734 14.820 1.00 35.37 216 GLU A O 1
ATOM 1628 N N . PRO A 1 217 ? 19.900 32.919 16.793 1.00 34.64 217 PRO A N 1
ATOM 1629 C CA . PRO A 1 217 ? 18.916 31.839 16.761 1.00 33.98 217 PRO A CA 1
ATOM 1630 C C . PRO A 1 217 ? 17.506 32.334 16.401 1.00 33.59 217 PRO A C 1
ATOM 1631 O O . PRO A 1 217 ? 17.148 33.494 16.707 1.00 32.72 217 PRO A O 1
ATOM 1635 N N . GLY A 1 218 ? 16.747 31.444 15.731 1.00 33.23 218 GLY A N 1
ATOM 1636 C CA . GLY A 1 218 ? 15.363 31.693 15.273 1.00 32.12 218 GLY A CA 1
ATOM 1637 C C . GLY A 1 218 ? 15.200 32.782 14.238 1.00 31.57 218 GLY A C 1
ATOM 1638 O O . GLY A 1 218 ? 14.143 33.371 14.129 1.00 31.62 218 GLY A O 1
ATOM 1639 N N . THR A 1 219 ? 16.251 33.068 13.467 1.00 31.19 219 THR A N 1
ATOM 1640 C CA . THR A 1 219 ? 16.205 34.232 12.560 1.00 30.11 219 THR A CA 1
ATOM 1641 C C . THR A 1 219 ? 16.031 33.879 11.030 1.00 29.06 219 THR A C 1
ATOM 1642 O O . THR A 1 219 ? 16.150 34.709 10.131 1.00 29.25 219 THR A O 1
ATOM 1646 N N . THR A 1 220 ? 15.670 32.635 10.777 1.00 28.08 220 THR A N 1
ATOM 1647 C CA . THR A 1 220 ? 15.427 32.120 9.453 1.00 27.02 220 THR A CA 1
ATOM 1648 C C . THR A 1 220 ? 14.217 32.790 8.828 1.00 26.64 220 THR A C 1
ATOM 1649 O O . THR A 1 220 ? 13.155 32.889 9.449 1.00 26.57 220 THR A O 1
ATOM 1653 N N . GLY A 1 221 ? 14.384 33.249 7.587 1.00 26.21 221 GLY A N 1
ATOM 1654 C CA . GLY A 1 221 ? 13.279 33.757 6.805 1.00 24.75 221 GLY A CA 1
ATOM 1655 C C . GLY A 1 221 ? 13.709 34.416 5.527 1.00 23.92 221 GLY A C 1
ATOM 1656 O O . GLY A 1 221 ? 14.844 34.358 5.151 1.00 23.71 221 GLY A O 1
ATOM 1657 N N . TRP A 1 222 ? 12.759 35.044 4.862 1.00 23.40 222 TRP A N 1
ATOM 1658 C CA . TRP A 1 222 ? 12.974 35.717 3.605 1.00 22.72 222 TRP A CA 1
ATOM 1659 C C . TRP A 1 222 ? 13.250 37.189 3.816 1.00 23.34 222 TRP A C 1
ATOM 1660 O O . TRP A 1 222 ? 12.532 37.867 4.549 1.00 23.07 222 TRP A O 1
ATOM 1671 N N . TYR A 1 223 ? 14.291 37.686 3.157 1.00 23.67 223 TYR A N 1
ATOM 1672 C CA . TYR A 1 223 ? 14.765 39.033 3.413 1.00 23.60 223 TYR A CA 1
ATOM 1673 C C . TYR A 1 223 ? 14.824 39.831 2.140 1.00 24.18 223 TYR A C 1
ATOM 1674 O O . TYR A 1 223 ? 15.493 39.413 1.174 1.00 24.28 223 TYR A O 1
ATOM 1683 N N . TYR A 1 224 ? 14.148 40.979 2.153 1.00 23.77 224 TYR A N 1
ATOM 1684 C CA . TYR A 1 224 ? 14.316 41.949 1.118 1.00 23.94 224 TYR A CA 1
ATOM 1685 C C . TYR A 1 224 ? 15.409 42.958 1.482 1.00 25.04 224 TYR A C 1
ATOM 1686 O O . TYR A 1 224 ? 15.264 43.735 2.416 1.00 25.25 224 TYR A O 1
ATOM 1695 N N . LEU A 1 225 ? 16.486 42.955 0.707 1.00 25.81 225 LEU A N 1
ATOM 1696 C CA . LEU A 1 225 ? 17.687 43.681 1.044 1.00 26.64 225 LEU A CA 1
ATOM 1697 C C . LEU A 1 225 ? 17.792 45.017 0.330 1.00 27.72 225 LEU A C 1
ATOM 1698 O O . LEU A 1 225 ? 17.924 45.080 -0.903 1.00 28.27 225 LEU A O 1
ATOM 1703 N N . HIS A 1 226 ? 17.740 46.086 1.120 1.00 28.72 226 HIS A N 1
ATOM 1704 C CA . HIS A 1 226 ? 17.960 47.431 0.607 1.00 29.58 226 HIS A CA 1
ATOM 1705 C C . HIS A 1 226 ? 19.282 47.942 1.168 1.00 30.58 226 HIS A C 1
ATOM 1706 O O . HIS A 1 226 ? 19.364 48.638 2.209 1.00 31.00 226 HIS A O 1
ATOM 1713 N N . HIS A 1 227 ? 20.333 47.535 0.468 1.00 30.94 227 HIS A N 1
ATOM 1714 C CA . HIS A 1 227 ? 21.685 47.793 0.888 1.00 31.66 227 HIS A CA 1
ATOM 1715 C C . HIS A 1 227 ? 22.231 49.037 0.176 1.00 32.21 227 HIS A C 1
ATOM 1716 O O . HIS A 1 227 ? 21.815 49.304 -0.964 1.00 32.81 227 HIS A O 1
ATOM 1723 N N . PRO A 1 228 ? 23.157 49.790 0.824 1.00 32.18 228 PRO A N 1
ATOM 1724 C CA . PRO A 1 228 ? 23.757 50.907 0.084 1.00 32.21 228 PRO A CA 1
ATOM 1725 C C . PRO A 1 228 ? 24.275 50.445 -1.288 1.00 32.34 228 PRO A C 1
ATOM 1726 O O . PRO A 1 228 ? 24.001 51.097 -2.292 1.00 32.30 228 PRO A O 1
ATOM 1730 N N . GLU A 1 229 ? 24.974 49.311 -1.327 1.00 32.48 229 GLU A N 1
ATOM 1731 C CA . GLU A 1 229 ? 25.590 48.809 -2.558 1.00 32.93 229 GLU A CA 1
ATOM 1732 C C . GLU A 1 229 ? 24.659 48.102 -3.571 1.00 32.95 229 GLU A C 1
ATOM 1733 O O . GLU A 1 229 ? 24.886 48.185 -4.776 1.00 33.24 229 GLU A O 1
ATOM 1739 N N . PHE A 1 230 ? 23.624 47.402 -3.108 1.00 32.61 230 PHE A N 1
ATOM 1740 C CA . PHE A 1 230 ? 22.829 46.577 -4.028 1.00 31.93 230 PHE A CA 1
ATOM 1741 C C . PHE A 1 230 ? 21.381 46.332 -3.615 1.00 31.43 230 PHE A C 1
ATOM 1742 O O . PHE A 1 230 ? 20.986 46.512 -2.455 1.00 31.18 230 PHE A O 1
ATOM 1750 N N . LYS A 1 231 ? 20.586 45.884 -4.572 1.00 30.72 231 LYS A N 1
ATOM 1751 C CA . LYS A 1 231 ? 19.221 45.522 -4.234 1.00 29.83 231 LYS A CA 1
ATOM 1752 C C . LYS A 1 231 ? 19.070 44.018 -4.355 1.00 28.74 231 LYS A C 1
ATOM 1753 O O . LYS A 1 231 ? 19.482 43.434 -5.356 1.00 28.47 231 LYS A O 1
ATOM 1759 N N . GLY A 1 232 ? 18.504 43.385 -3.321 1.00 27.76 232 GLY A N 1
ATOM 1760 C CA . GLY A 1 232 ? 18.240 41.955 -3.408 1.00 26.00 232 GLY A CA 1
ATOM 1761 C C . GLY A 1 232 ? 17.305 41.275 -2.424 1.00 24.78 232 GLY A C 1
ATOM 1762 O O . GLY A 1 232 ? 16.454 41.897 -1.791 1.00 24.48 232 GLY A O 1
ATOM 1763 N N . THR A 1 233 ? 17.447 39.963 -2.344 1.00 23.27 233 THR A N 1
ATOM 1764 C CA . THR A 1 233 ? 16.651 39.167 -1.460 1.00 22.87 233 THR A CA 1
ATOM 1765 C C . THR A 1 233 ? 17.532 38.017 -1.008 1.00 22.63 233 THR A C 1
ATOM 1766 O O . THR A 1 233 ? 18.506 37.673 -1.678 1.00 22.56 233 THR A O 1
ATOM 1770 N N . PHE A 1 234 ? 17.158 37.386 0.099 1.00 21.44 234 PHE A N 1
ATOM 1771 C CA . PHE A 1 234 ? 17.990 36.375 0.689 1.00 20.43 234 PHE A CA 1
ATOM 1772 C C . PHE A 1 234 ? 17.109 35.384 1.422 1.00 20.17 234 PHE A C 1
ATOM 1773 O O . PHE A 1 234 ? 16.207 35.777 2.176 1.00 19.86 234 PHE A O 1
ATOM 1781 N N . GLY A 1 235 ? 17.401 34.097 1.207 1.00 19.90 235 GLY A N 1
ATOM 1782 C CA . GLY A 1 235 ? 16.524 33.034 1.651 1.00 19.77 235 GLY A CA 1
ATOM 1783 C C . GLY A 1 235 ? 17.203 31.796 2.174 1.00 19.67 235 GLY A C 1
ATOM 1784 O O . GLY A 1 235 ? 18.360 31.529 1.825 1.00 19.42 235 GLY A O 1
ATOM 1785 N N . PRO A 1 236 ? 16.487 31.055 3.033 1.00 18.93 236 PRO A N 1
ATOM 1786 C CA . PRO A 1 236 ? 16.841 29.751 3.522 1.00 19.26 236 PRO A CA 1
ATOM 1787 C C . PRO A 1 236 ? 16.522 28.643 2.494 1.00 18.88 236 PRO A C 1
ATOM 1788 O O . PRO A 1 236 ? 15.770 28.877 1.577 1.00 19.42 236 PRO A O 1
ATOM 1792 N N . THR A 1 237 ? 17.026 27.443 2.714 1.00 18.75 237 THR A N 1
ATOM 1793 C CA . THR A 1 237 ? 16.515 26.221 2.103 1.00 19.01 237 THR A CA 1
ATOM 1794 C C . THR A 1 237 ? 16.236 25.205 3.209 1.00 19.02 237 THR A C 1
ATOM 1795 O O . THR A 1 237 ? 16.250 25.558 4.347 1.00 19.30 237 THR A O 1
ATOM 1799 N N . ASP A 1 238 ? 15.990 23.949 2.863 1.00 19.92 238 ASP A N 1
ATOM 1800 C CA . ASP A 1 238 ? 15.689 22.921 3.851 1.00 20.15 238 ASP A CA 1
ATOM 1801 C C . ASP A 1 238 ? 16.973 22.313 4.468 1.00 21.00 238 ASP A C 1
ATOM 1802 O O . ASP A 1 238 ? 16.910 21.426 5.291 1.00 20.22 238 ASP A O 1
ATOM 1807 N N . ARG A 1 239 ? 18.118 22.772 4.041 1.00 22.07 239 ARG A N 1
ATOM 1808 C CA . ARG A 1 239 ? 19.325 22.390 4.686 1.00 22.70 239 ARG A CA 1
ATOM 1809 C C . ARG A 1 239 ? 19.845 23.562 5.502 1.00 23.69 239 ARG A C 1
ATOM 1810 O O . ARG A 1 239 ? 20.003 24.644 5.031 1.00 23.93 239 ARG A O 1
ATOM 1818 N N . PRO A 1 240 ? 20.100 23.338 6.756 1.00 23.98 240 PRO A N 1
ATOM 1819 C CA . PRO A 1 240 ? 20.580 24.484 7.533 1.00 25.11 240 PRO A CA 1
ATOM 1820 C C . PRO A 1 240 ? 21.865 25.168 7.007 1.00 25.46 240 PRO A C 1
ATOM 1821 O O . PRO A 1 240 ? 22.176 26.280 7.415 1.00 26.16 240 PRO A O 1
ATOM 1825 N N . ASP A 1 241 ? 22.575 24.553 6.077 1.00 26.17 241 ASP A N 1
ATOM 1826 C CA . ASP A 1 241 ? 23.884 25.069 5.661 1.00 26.78 241 ASP A CA 1
ATOM 1827 C C . ASP A 1 241 ? 23.815 25.595 4.243 1.00 26.54 241 ASP A C 1
ATOM 1828 O O . ASP A 1 241 ? 24.846 25.949 3.663 1.00 27.30 241 ASP A O 1
ATOM 1833 N N . ARG A 1 242 ? 22.604 25.635 3.672 1.00 25.92 242 ARG A N 1
ATOM 1834 C CA . ARG A 1 242 ? 22.415 26.097 2.270 1.00 25.00 242 ARG A CA 1
ATOM 1835 C C . ARG A 1 242 ? 21.425 27.258 2.147 1.00 24.45 242 ARG A C 1
ATOM 1836 O O . ARG A 1 242 ? 20.324 27.178 2.645 1.00 24.21 242 ARG A O 1
ATOM 1844 N N . HIS A 1 243 ? 21.823 28.296 1.416 1.00 24.10 243 HIS A N 1
ATOM 1845 C CA . HIS A 1 243 ? 21.079 29.529 1.311 1.00 23.57 243 HIS A CA 1
ATOM 1846 C C . HIS A 1 243 ? 20.999 30.032 -0.136 1.00 23.52 243 HIS A C 1
ATOM 1847 O O . HIS A 1 243 ? 21.790 29.611 -0.969 1.00 23.96 243 HIS A O 1
ATOM 1854 N N . THR A 1 244 ? 20.064 30.942 -0.419 1.00 22.80 244 THR A N 1
ATOM 1855 C CA . THR A 1 244 ? 19.984 31.625 -1.702 1.00 22.48 244 THR A CA 1
ATOM 1856 C C . THR A 1 244 ? 20.101 33.151 -1.598 1.00 22.37 244 THR A C 1
ATOM 1857 O O . THR A 1 244 ? 19.586 33.777 -0.657 1.00 22.02 244 THR A O 1
ATOM 1861 N N . LEU A 1 245 ? 20.761 33.757 -2.587 1.00 21.86 245 LEU A N 1
ATOM 1862 C CA . LEU A 1 245 ? 20.869 35.193 -2.619 1.00 21.78 245 LEU A CA 1
ATOM 1863 C C . LEU A 1 245 ? 20.565 35.723 -4.001 1.00 22.37 245 LEU A C 1
ATOM 1864 O O . LEU A 1 245 ? 21.053 35.166 -4.976 1.00 22.77 245 LEU A O 1
ATOM 1869 N N . PHE A 1 246 ? 19.799 36.812 -4.094 1.00 22.39 246 PHE A N 1
ATOM 1870 C CA . PHE A 1 246 ? 19.489 37.365 -5.381 1.00 22.60 246 PHE A CA 1
ATOM 1871 C C . PHE A 1 246 ? 19.928 38.811 -5.334 1.00 23.40 246 PHE A C 1
ATOM 1872 O O . PHE A 1 246 ? 19.800 39.453 -4.295 1.00 22.71 246 PHE A O 1
ATOM 1880 N N . VAL A 1 247 ? 20.457 39.312 -6.463 1.00 23.98 247 VAL A N 1
ATOM 1881 C CA . VAL A 1 247 ? 21.000 40.644 -6.528 1.00 24.27 247 VAL A CA 1
ATOM 1882 C C . VAL A 1 247 ? 20.575 41.245 -7.824 1.00 25.42 247 VAL A C 1
ATOM 1883 O O . VAL A 1 247 ? 20.821 40.677 -8.901 1.00 25.17 247 VAL A O 1
ATOM 1887 N N . GLU A 1 248 ? 19.940 42.412 -7.715 1.00 27.10 248 GLU A N 1
ATOM 1888 C CA . GLU A 1 248 ? 19.411 43.152 -8.853 1.00 28.33 248 GLU A CA 1
ATOM 1889 C C . GLU A 1 248 ? 20.551 43.735 -9.646 1.00 29.27 248 GLU A C 1
ATOM 1890 O O . GLU A 1 248 ? 21.610 44.065 -9.076 1.00 29.72 248 GLU A O 1
ATOM 1896 N N . TYR A 1 249 ? 20.348 43.855 -10.961 1.00 29.96 249 TYR A N 1
ATOM 1897 C CA . TYR A 1 249 ? 21.332 44.523 -11.804 1.00 30.25 249 TYR A CA 1
ATOM 1898 C C . TYR A 1 249 ? 20.717 45.152 -13.047 1.00 31.46 249 TYR A C 1
ATOM 1899 O O . TYR A 1 249 ? 19.715 44.662 -13.567 1.00 31.16 249 TYR A O 1
ATOM 1908 N N . ASP A 1 250 ? 21.319 46.257 -13.501 1.00 33.02 250 ASP A N 1
ATOM 1909 C CA . ASP A 1 250 ? 20.789 47.028 -14.610 1.00 34.36 250 ASP A CA 1
ATOM 1910 C C . ASP A 1 250 ? 21.524 46.656 -15.900 1.00 35.31 250 ASP A C 1
ATOM 1911 O O . ASP A 1 250 ? 22.723 46.851 -16.021 1.00 35.72 250 ASP A O 1
ATOM 1916 N N . PRO A 1 251 ? 20.820 46.080 -16.867 1.00 36.04 251 PRO A N 1
ATOM 1917 C CA . PRO A 1 251 ? 21.526 45.924 -18.135 1.00 36.99 251 PRO A CA 1
ATOM 1918 C C . PRO A 1 251 ? 21.689 47.247 -18.911 1.00 38.06 251 PRO A C 1
ATOM 1919 O O . PRO A 1 251 ? 22.612 47.364 -19.717 1.00 38.41 251 PRO A O 1
ATOM 1923 N N . ASP A 1 252 ? 20.802 48.221 -18.684 1.00 39.22 252 ASP A N 1
ATOM 1924 C CA . ASP A 1 252 ? 20.818 49.477 -19.468 1.00 39.85 252 ASP A CA 1
ATOM 1925 C C . ASP A 1 252 ? 21.942 50.343 -19.003 1.00 39.78 252 ASP A C 1
ATOM 1926 O O . ASP A 1 252 ? 22.391 51.220 -19.758 1.00 40.42 252 ASP A O 1
ATOM 1931 N N . GLU A 1 253 ? 22.386 50.082 -17.770 1.00 39.66 253 GLU A N 1
ATOM 1932 C CA . GLU A 1 253 ? 23.585 50.696 -17.206 1.00 39.29 253 GLU A CA 1
ATOM 1933 C C . GLU A 1 253 ? 24.852 49.915 -17.596 1.00 38.72 253 GLU A C 1
ATOM 1934 O O . GLU A 1 253 ? 25.961 50.318 -17.288 1.00 39.16 253 GLU A O 1
ATOM 1940 N N . GLY A 1 254 ? 24.695 48.790 -18.279 1.00 38.15 254 GLY A N 1
ATOM 1941 C CA . GLY A 1 254 ? 25.856 48.065 -18.828 1.00 37.06 254 GLY A CA 1
ATOM 1942 C C . GLY A 1 254 ? 26.249 46.814 -18.057 1.00 36.68 254 GLY A C 1
ATOM 1943 O O . GLY A 1 254 ? 27.243 46.135 -18.384 1.00 36.30 254 GLY A O 1
ATOM 1944 N N . GLU A 1 255 ? 25.465 46.500 -17.025 1.00 36.15 255 GLU A N 1
ATOM 1945 C CA . GLU A 1 255 ? 25.765 45.352 -16.156 1.00 35.44 255 GLU A CA 1
ATOM 1946 C C . GLU A 1 255 ? 25.278 44.067 -16.789 1.00 35.18 255 GLU A C 1
ATOM 1947 O O . GLU A 1 255 ? 24.255 44.049 -17.475 1.00 35.55 255 GLU A O 1
ATOM 1953 N N . ARG A 1 256 ? 26.001 42.981 -16.548 1.00 34.86 256 ARG A N 1
ATOM 1954 C CA . ARG A 1 256 ? 25.680 41.697 -17.191 1.00 34.31 256 ARG A CA 1
ATOM 1955 C C . ARG A 1 256 ? 25.834 40.514 -16.216 1.00 33.77 256 ARG A C 1
ATOM 1956 O O . ARG A 1 256 ? 26.523 40.634 -15.203 1.00 33.72 256 ARG A O 1
ATOM 1964 N N . PRO A 1 257 ? 25.188 39.371 -16.507 1.00 33.31 257 PRO A N 1
ATOM 1965 C CA . PRO A 1 257 ? 25.403 38.232 -15.611 1.00 33.75 257 PRO A CA 1
ATOM 1966 C C . PRO A 1 257 ? 26.880 37.814 -15.534 1.00 33.75 257 PRO A C 1
ATOM 1967 O O . PRO A 1 257 ? 27.366 37.463 -14.461 1.00 33.37 257 PRO A O 1
ATOM 1971 N N . GLU A 1 258 ? 27.567 37.869 -16.677 1.00 34.20 258 GLU A N 1
ATOM 1972 C CA . GLU A 1 258 ? 29.003 37.588 -16.770 1.00 34.66 258 GLU A CA 1
ATOM 1973 C C . GLU A 1 258 ? 29.843 38.279 -15.637 1.00 34.54 258 GLU A C 1
ATOM 1974 O O . GLU A 1 258 ? 30.905 37.732 -15.253 1.00 34.37 258 GLU A O 1
ATOM 1980 N N . ASP A 1 259 ? 29.371 39.438 -15.111 1.00 33.81 259 ASP A N 1
ATOM 1981 C CA . ASP A 1 259 ? 30.102 40.237 -14.056 1.00 32.98 259 ASP A CA 1
ATOM 1982 C C . ASP A 1 259 ? 30.015 39.658 -12.698 1.00 31.82 259 ASP A C 1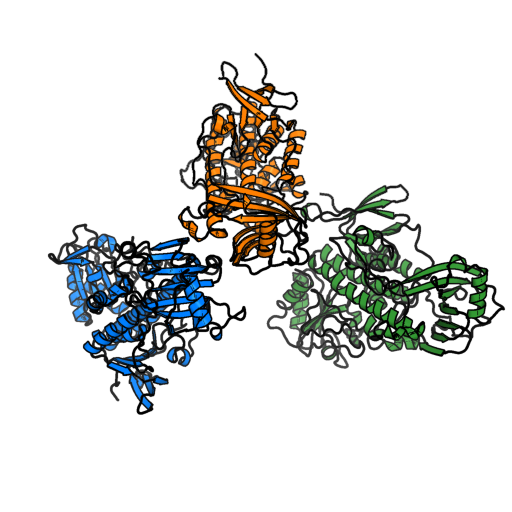
ATOM 1983 O O . ASP A 1 259 ? 30.737 40.054 -11.806 1.00 31.67 259 ASP A O 1
ATOM 1988 N N . PHE A 1 260 ? 29.038 38.810 -12.499 1.00 31.46 260 PHE A N 1
ATOM 1989 C CA . PHE A 1 260 ? 28.892 38.125 -11.225 1.00 30.39 260 PHE A CA 1
ATOM 1990 C C . PHE A 1 260 ? 29.777 36.916 -11.235 1.00 30.17 260 PHE A C 1
ATOM 1991 O O . PHE A 1 260 ? 29.305 35.781 -11.352 1.00 30.46 260 PHE A O 1
ATOM 1999 N N . THR A 1 261 ? 31.077 37.180 -11.181 1.00 29.66 261 THR A N 1
ATOM 2000 C CA . THR A 1 261 ? 32.095 36.172 -10.970 1.00 28.95 261 THR A CA 1
ATOM 2001 C C . THR A 1 261 ? 31.975 35.560 -9.572 1.00 28.93 261 THR A C 1
ATOM 2002 O O . THR A 1 261 ? 31.320 36.127 -8.689 1.00 28.89 261 THR A O 1
ATOM 2006 N N . PRO A 1 262 ? 32.567 34.379 -9.365 1.00 28.99 262 PRO A N 1
ATOM 2007 C CA . PRO A 1 262 ? 32.579 33.761 -8.045 1.00 29.24 262 PRO A CA 1
ATOM 2008 C C . PRO A 1 262 ? 32.995 34.754 -6.986 1.00 29.98 262 PRO A C 1
ATOM 2009 O O . PRO A 1 262 ? 32.562 34.679 -5.823 1.00 29.63 262 PRO A O 1
ATOM 2013 N N . GLN A 1 263 ? 33.831 35.684 -7.436 1.00 30.71 263 GLN A N 1
ATOM 2014 C CA . GLN A 1 263 ? 34.402 36.753 -6.651 1.00 31.92 263 GLN A CA 1
ATOM 2015 C C . GLN A 1 263 ? 33.378 37.748 -6.163 1.00 31.86 263 GLN A C 1
ATOM 2016 O O . GLN A 1 263 ? 33.170 37.934 -4.960 1.00 32.39 263 GLN A O 1
ATOM 2022 N N . ARG A 1 264 ? 32.772 38.416 -7.133 1.00 31.31 264 ARG A N 1
ATOM 2023 C CA . ARG A 1 264 ? 31.744 39.363 -6.879 1.00 31.26 264 ARG A CA 1
ATOM 2024 C C . ARG A 1 264 ? 30.734 38.683 -5.934 1.00 31.19 264 ARG A C 1
ATOM 2025 O O . ARG A 1 264 ? 30.313 39.257 -4.927 1.00 31.25 264 ARG A O 1
ATOM 2033 N N . CYS A 1 265 ? 30.400 37.435 -6.245 1.00 30.86 265 CYS A N 1
ATOM 2034 C CA . CYS A 1 265 ? 29.354 36.717 -5.520 1.00 30.61 265 CYS A CA 1
ATOM 2035 C C . CYS A 1 265 ? 29.691 36.562 -4.049 1.00 30.29 265 CYS A C 1
ATOM 2036 O O . CYS A 1 265 ? 28.897 36.938 -3.192 1.00 30.10 265 CYS A O 1
ATOM 2039 N N . VAL A 1 266 ? 30.859 36.012 -3.758 1.00 30.15 266 VAL A N 1
ATOM 2040 C CA . VAL A 1 266 ? 31.278 35.832 -2.369 1.00 30.07 266 VAL A CA 1
ATOM 2041 C C . VAL A 1 266 ? 31.307 37.218 -1.682 1.00 30.85 266 VAL A C 1
ATOM 2042 O O . VAL A 1 266 ? 30.932 37.355 -0.508 1.00 30.86 266 VAL A O 1
ATOM 2046 N N . GLU A 1 267 ? 31.750 38.227 -2.441 1.00 31.16 267 GLU A N 1
ATOM 2047 C CA . GLU A 1 267 ? 31.803 39.617 -1.991 1.00 31.84 267 GLU A CA 1
ATOM 2048 C C . GLU A 1 267 ? 30.397 40.118 -1.579 1.00 31.65 267 GLU A C 1
ATOM 2049 O O . GLU A 1 267 ? 30.216 40.545 -0.434 1.00 31.58 267 GLU A O 1
ATOM 2055 N N . LEU A 1 268 ? 29.423 40.024 -2.499 1.00 30.79 268 LEU A N 1
ATOM 2056 C CA . LEU A 1 268 ? 28.024 40.429 -2.252 1.00 29.66 268 LEU A CA 1
ATOM 2057 C C . LEU A 1 268 ? 27.356 39.616 -1.113 1.00 29.23 268 LEU A C 1
ATOM 2058 O O . LEU A 1 268 ? 26.544 40.165 -0.362 1.00 28.60 268 LEU A O 1
ATOM 2063 N N . ILE A 1 269 ? 27.697 38.320 -1.012 1.00 28.33 269 ILE A N 1
ATOM 2064 C CA . ILE A 1 269 ? 27.315 37.464 0.113 1.00 27.62 269 ILE A CA 1
ATOM 2065 C C . ILE A 1 269 ? 27.912 38.013 1.435 1.00 28.33 269 ILE A C 1
ATOM 2066 O O . ILE A 1 269 ? 27.251 37.993 2.482 1.00 28.07 269 ILE A O 1
ATOM 2071 N N . GLY A 1 270 ? 29.172 38.455 1.378 1.00 28.57 270 GLY A N 1
ATOM 2072 C CA . GLY A 1 270 ? 29.799 39.131 2.497 1.00 29.34 270 GLY A CA 1
ATOM 2073 C C . GLY A 1 270 ? 29.036 40.370 2.923 1.00 29.49 270 GLY A C 1
ATOM 2074 O O . GLY A 1 270 ? 28.736 40.557 4.124 1.00 29.37 270 GLY A O 1
ATOM 2075 N N . LEU A 1 271 ? 28.699 41.187 1.924 1.00 29.59 271 LEU A N 1
ATOM 2076 C CA . LEU A 1 271 ? 27.898 42.396 2.135 1.00 30.01 271 LEU A CA 1
ATOM 2077 C C . LEU A 1 271 ? 26.507 42.119 2.644 1.00 30.41 271 LEU A C 1
ATOM 2078 O O . LEU A 1 271 ? 26.072 42.753 3.575 1.00 31.08 271 LEU A O 1
ATOM 2083 N N . ALA A 1 272 ? 25.817 41.161 2.036 1.00 31.15 272 ALA A N 1
ATOM 2084 C CA . ALA A 1 272 ? 24.443 40.844 2.429 1.00 31.79 272 ALA A CA 1
ATOM 2085 C C . ALA A 1 272 ? 24.351 40.365 3.849 1.00 31.99 272 ALA A C 1
ATOM 2086 O O . ALA A 1 272 ? 23.370 40.630 4.542 1.00 32.18 272 ALA A O 1
ATOM 2088 N N . LEU A 1 273 ? 25.384 39.675 4.296 1.00 33.13 273 LEU A N 1
ATOM 2089 C CA . LEU A 1 273 ? 25.393 39.163 5.681 1.00 34.10 273 LEU A CA 1
ATOM 2090 C C . LEU A 1 273 ? 26.113 40.071 6.672 1.00 35.10 273 LEU A C 1
ATOM 2091 O O . LEU A 1 273 ? 26.058 39.825 7.862 1.00 35.82 273 LEU A O 1
ATOM 2096 N N . ASP A 1 274 ? 26.823 41.084 6.196 1.00 35.96 274 ASP A N 1
ATOM 2097 C CA . ASP A 1 274 ? 27.641 41.922 7.075 1.00 37.03 274 ASP A CA 1
ATOM 2098 C C . ASP A 1 274 ? 28.519 41.072 7.998 1.00 37.68 274 ASP A C 1
ATOM 2099 O O . ASP A 1 274 ? 28.645 41.323 9.224 1.00 37.76 274 ASP A O 1
ATOM 2104 N N . ALA A 1 275 ? 29.089 40.037 7.381 1.00 38.14 275 ALA A N 1
ATOM 2105 C CA . ALA A 1 275 ? 30.084 39.189 8.010 1.00 38.66 275 ALA A CA 1
ATOM 2106 C C . ALA A 1 275 ? 31.092 38.833 6.944 1.00 39.56 275 ALA A C 1
ATOM 2107 O O . ALA A 1 275 ? 30.733 38.238 5.918 1.00 40.09 275 ALA A O 1
ATOM 2109 N N . PRO A 1 276 ? 32.351 39.249 7.129 1.00 40.30 276 PRO A N 1
ATOM 2110 C CA . PRO A 1 276 ? 33.394 38.733 6.234 1.00 40.24 276 PRO A CA 1
ATOM 2111 C C . PRO A 1 276 ? 34.196 37.535 6.718 1.00 40.52 276 PRO A C 1
ATOM 2112 O O . PRO A 1 276 ? 35.134 37.178 6.019 1.00 40.85 276 PRO A O 1
ATOM 2116 N N . GLU A 1 277 ? 33.871 36.919 7.870 1.00 40.66 277 GLU A N 1
ATOM 2117 C CA . GLU A 1 277 ? 34.428 35.573 8.216 1.00 40.35 277 GLU A CA 1
ATOM 2118 C C . GLU A 1 277 ? 33.937 34.517 7.198 1.00 39.94 277 GLU A C 1
ATOM 2119 O O . GLU A 1 277 ? 34.367 33.357 7.218 1.00 40.30 277 GLU A O 1
ATOM 2125 N N . VAL A 1 278 ? 33.024 34.917 6.316 1.00 39.04 278 VAL A N 1
ATOM 2126 C CA . VAL A 1 278 ? 32.365 33.959 5.438 1.00 37.98 278 VAL A CA 1
ATOM 2127 C C . VAL A 1 278 ? 33.261 33.532 4.293 1.00 37.45 278 VAL A C 1
ATOM 2128 O O . VAL A 1 278 ? 33.835 34.365 3.582 1.00 37.03 278 VAL A O 1
ATOM 2132 N N . LYS A 1 279 ? 33.386 32.218 4.151 1.00 36.39 279 LYS A N 1
ATOM 2133 C CA . LYS A 1 279 ? 33.882 31.614 2.916 1.00 35.23 279 LYS A CA 1
ATOM 2134 C C . LYS A 1 279 ? 32.745 30.690 2.448 1.00 34.21 279 LYS A C 1
ATOM 2135 O O . LYS A 1 279 ? 32.532 29.596 2.979 1.00 34.02 279 LYS A O 1
ATOM 2141 N N . PRO A 1 280 ? 31.928 31.188 1.523 1.00 33.23 280 PRO A N 1
ATOM 2142 C CA . PRO A 1 280 ? 30.849 30.369 1.005 1.00 31.90 280 PRO A CA 1
ATOM 2143 C C . PRO A 1 280 ? 31.378 29.416 -0.050 1.00 31.13 280 PRO A C 1
ATOM 2144 O O . PRO A 1 280 ? 32.512 29.556 -0.537 1.00 31.00 280 PRO A O 1
ATOM 2148 N N . GLU A 1 281 ? 30.582 28.414 -0.372 1.00 29.85 281 GLU A N 1
ATOM 2149 C CA . GLU A 1 281 ? 30.900 27.562 -1.490 1.00 28.60 281 GLU A CA 1
ATOM 2150 C C . GLU A 1 281 ? 29.708 27.747 -2.384 1.00 27.63 281 GLU A C 1
ATOM 2151 O O . GLU A 1 281 ? 28.576 27.526 -1.966 1.00 26.92 281 GLU A O 1
ATOM 2157 N N . LEU A 1 282 ? 29.991 28.214 -3.597 1.00 26.71 282 LEU A N 1
ATOM 2158 C CA . LEU A 1 282 ? 28.971 28.646 -4.540 1.00 25.45 282 LEU A CA 1
ATOM 2159 C C . LEU A 1 282 ? 28.476 27.447 -5.284 1.00 24.69 282 LEU A C 1
ATOM 2160 O O . LEU A 1 282 ? 29.249 26.767 -5.902 1.00 24.18 282 LEU A O 1
ATOM 2165 N N . VAL A 1 283 ? 27.185 27.179 -5.176 1.00 24.24 283 VAL A N 1
ATOM 2166 C CA . VAL A 1 283 ? 26.568 26.080 -5.901 1.00 24.14 283 VAL A CA 1
ATOM 2167 C C . VAL A 1 283 ? 26.158 26.446 -7.340 1.00 24.15 283 VAL A C 1
ATOM 2168 O O . VAL A 1 283 ? 26.421 25.671 -8.256 1.00 24.87 283 VAL A O 1
ATOM 2172 N N . ASP A 1 284 ? 25.526 27.597 -7.529 1.00 24.01 284 ASP A N 1
ATOM 2173 C CA . ASP A 1 284 ? 25.008 27.992 -8.834 1.00 24.83 284 ASP A CA 1
ATOM 2174 C C . ASP A 1 284 ? 24.861 29.497 -8.901 1.00 25.09 284 ASP A C 1
ATOM 2175 O O . ASP A 1 284 ? 24.399 30.112 -7.940 1.00 25.32 284 ASP A O 1
ATOM 2180 N N . ILE A 1 285 ? 25.225 30.071 -10.048 1.00 24.66 285 ILE A N 1
ATOM 2181 C CA . ILE A 1 285 ? 25.084 31.501 -10.316 1.00 24.13 285 ILE A CA 1
ATOM 2182 C C . ILE A 1 285 ? 24.239 31.671 -11.587 1.00 24.10 285 ILE A C 1
ATOM 2183 O O . ILE A 1 285 ? 24.713 31.433 -12.668 1.00 25.12 285 ILE A O 1
ATOM 2188 N N A GLN A 1 286 ? 22.971 32.032 -11.457 0.50 23.38 286 GLN A N 1
ATOM 2189 N N B GLN A 1 286 ? 22.998 32.102 -11.429 0.50 23.70 286 GLN A N 1
ATOM 2190 C CA A GLN A 1 286 ? 22.098 32.101 -12.628 0.50 22.85 286 GLN A CA 1
ATOM 2191 C CA B GLN A 1 286 ? 22.062 32.139 -12.536 0.50 23.44 286 GLN A CA 1
ATOM 2192 C C A GLN A 1 286 ? 21.321 33.430 -12.746 0.50 23.39 286 GLN A C 1
ATOM 2193 C C B GLN A 1 286 ? 21.343 33.489 -12.710 0.50 23.72 286 GLN A C 1
ATOM 2194 O O A GLN A 1 286 ? 20.596 33.845 -11.823 0.50 22.47 286 GLN A O 1
ATOM 2195 O O B GLN A 1 286 ? 20.645 33.964 -11.797 0.50 22.78 286 GLN A O 1
ATOM 2206 N N . GLY A 1 287 ? 21.519 34.076 -13.899 1.00 24.08 287 GLY A N 1
ATOM 2207 C CA . GLY A 1 287 ? 20.859 35.291 -14.272 1.00 24.30 287 GLY A CA 1
ATOM 2208 C C . GLY A 1 287 ? 19.451 34.909 -14.605 1.00 25.50 287 GLY A C 1
ATOM 2209 O O . GLY A 1 287 ? 19.196 33.842 -15.136 1.00 25.52 287 GLY A O 1
ATOM 2210 N N . TRP A 1 288 ? 18.535 35.781 -14.218 1.00 26.62 288 TRP A N 1
ATOM 2211 C CA . TRP A 1 288 ? 17.117 35.592 -14.387 1.00 27.51 288 TRP A CA 1
ATOM 2212 C C . TRP A 1 288 ? 16.581 36.972 -14.810 1.00 27.57 288 TRP A C 1
ATOM 2213 O O . TRP A 1 288 ? 16.941 37.994 -14.241 1.00 27.92 288 TRP A O 1
ATOM 2224 N N . GLU A 1 289 ? 15.759 36.990 -15.841 1.00 27.35 289 GLU A N 1
ATOM 2225 C CA . GLU A 1 289 ? 14.986 38.159 -16.158 1.00 27.74 289 GLU A CA 1
ATOM 2226 C C . GLU A 1 289 ? 13.613 37.950 -15.612 1.00 27.14 289 GLU A C 1
ATOM 2227 O O . GLU A 1 289 ? 12.945 36.988 -15.974 1.00 26.34 289 GLU A O 1
ATOM 2233 N N . MET A 1 290 ? 13.186 38.841 -14.729 1.00 26.65 290 MET A N 1
ATOM 2234 C CA . MET A 1 290 ? 11.836 38.760 -14.238 1.00 26.50 290 MET A CA 1
ATOM 2235 C C . MET A 1 290 ? 10.860 39.588 -15.053 1.00 25.70 290 MET A C 1
ATOM 2236 O O . MET A 1 290 ? 11.202 40.670 -15.561 1.00 25.30 290 MET A O 1
ATOM 2241 N N . ALA A 1 291 ? 9.650 39.058 -15.194 1.00 24.18 291 ALA A N 1
ATOM 2242 C CA . ALA A 1 291 ? 8.688 39.651 -16.073 1.00 23.59 291 ALA A CA 1
ATOM 2243 C C . ALA A 1 291 ? 7.269 39.378 -15.653 1.00 22.68 291 ALA A C 1
ATOM 2244 O O . ALA A 1 291 ? 7.015 38.610 -14.744 1.00 23.26 291 ALA A O 1
ATOM 2246 N N . ALA A 1 292 ? 6.341 39.995 -16.358 1.00 21.51 292 ALA A N 1
ATOM 2247 C CA . ALA A 1 292 ? 4.945 39.662 -16.233 1.00 20.69 292 ALA A CA 1
ATOM 2248 C C . ALA A 1 292 ? 4.358 39.448 -17.634 1.00 19.86 292 ALA A C 1
ATOM 2249 O O . ALA A 1 292 ? 4.163 40.390 -18.365 1.00 19.77 292 ALA A O 1
ATOM 2251 N N . ARG A 1 293 ? 4.122 38.204 -18.012 1.00 19.46 293 ARG A N 1
ATOM 2252 C CA . ARG A 1 293 ? 3.580 37.862 -19.335 1.00 19.54 293 ARG A CA 1
ATOM 2253 C C . ARG A 1 293 ? 2.445 36.871 -19.320 1.00 19.29 293 ARG A C 1
ATOM 2254 O O . ARG A 1 293 ? 2.606 35.769 -18.815 1.00 19.05 293 ARG A O 1
ATOM 2262 N N . ILE A 1 294 ? 1.307 37.229 -19.907 1.00 19.26 294 ILE A N 1
ATOM 2263 C CA . ILE A 1 294 ? 0.186 36.248 -19.950 1.00 19.16 294 ILE A CA 1
ATOM 2264 C C . ILE A 1 294 ? -0.215 35.788 -21.354 1.00 19.05 294 ILE A C 1
ATOM 2265 O O . ILE A 1 294 ? -0.395 36.584 -22.225 1.00 18.98 294 ILE A O 1
ATOM 2270 N N . ALA A 1 295 ? -0.321 34.497 -21.578 1.00 19.58 295 ALA A N 1
ATOM 2271 C CA . ALA A 1 295 ? -0.715 34.013 -22.893 1.00 19.91 295 ALA A CA 1
ATOM 2272 C C . ALA A 1 295 ? -2.078 34.585 -23.237 1.00 21.00 295 ALA A C 1
ATOM 2273 O O . ALA A 1 295 ? -2.975 34.612 -22.375 1.00 21.65 295 ALA A O 1
ATOM 2275 N N . GLU A 1 296 ? -2.211 35.076 -24.468 1.00 21.47 296 GLU A N 1
ATOM 2276 C CA A GLU A 1 296 ? -3.459 35.616 -25.039 0.50 22.05 296 GLU A CA 1
ATOM 2277 C CA B GLU A 1 296 ? -3.480 35.631 -24.940 0.50 21.03 296 GLU A CA 1
ATOM 2278 C C . GLU A 1 296 ? -4.559 34.545 -25.009 1.00 21.87 296 GLU A C 1
ATOM 2279 O O . GLU A 1 296 ? -5.748 34.859 -24.910 1.00 21.39 296 GLU A O 1
ATOM 2290 N N . ARG A 1 297 ? -4.124 33.279 -25.147 1.00 22.08 297 ARG A N 1
ATOM 2291 C CA . ARG A 1 297 ? -4.994 32.096 -25.215 1.00 22.48 297 ARG A CA 1
ATOM 2292 C C . ARG A 1 297 ? -4.397 30.968 -24.426 1.00 21.70 297 ARG A C 1
ATOM 2293 O O . ARG A 1 297 ? -3.216 30.745 -24.465 1.00 22.40 297 ARG A O 1
ATOM 2301 N N . TRP A 1 298 ? -5.230 30.194 -23.792 1.00 21.06 298 TRP A N 1
ATOM 2302 C CA . TRP A 1 298 ? -4.738 29.113 -22.994 1.00 21.74 298 TRP A CA 1
ATOM 2303 C C . TRP A 1 298 ? -5.064 27.767 -23.622 1.00 22.62 298 TRP A C 1
ATOM 2304 O O . TRP A 1 298 ? -4.788 26.722 -23.069 1.00 23.21 298 TRP A O 1
ATOM 2315 N N . ARG A 1 299 ? -5.618 27.819 -24.815 1.00 23.37 299 ARG A N 1
ATOM 2316 C CA . ARG A 1 299 ? -6.082 26.645 -25.488 1.00 24.50 299 ARG A CA 1
ATOM 2317 C C . ARG A 1 299 ? -6.310 26.906 -26.984 1.00 24.72 299 ARG A C 1
ATOM 2318 O O . ARG A 1 299 ? -6.867 27.931 -27.362 1.00 24.83 299 ARG A O 1
ATOM 2326 N N . GLU A 1 300 ? -5.814 25.994 -27.812 1.00 24.61 300 GLU A N 1
ATOM 2327 C CA . GLU A 1 300 ? -6.149 25.895 -29.222 1.00 24.54 300 GLU A CA 1
ATOM 2328 C C . GLU A 1 300 ? -6.501 24.453 -29.544 1.00 23.43 300 GLU A C 1
ATOM 2329 O O . GLU A 1 300 ? -5.626 23.584 -29.584 1.00 23.11 300 GLU A O 1
ATOM 2335 N N . GLY A 1 301 ? -7.780 24.213 -29.770 1.00 21.89 301 GLY A N 1
ATOM 2336 C CA . GLY A 1 301 ? -8.271 22.884 -30.025 1.00 20.91 301 GLY A CA 1
ATOM 2337 C C . GLY A 1 301 ? -8.101 21.975 -28.823 1.00 20.52 301 GLY A C 1
ATOM 2338 O O . GLY A 1 301 ? -8.849 22.065 -27.844 1.00 20.53 301 GLY A O 1
ATOM 2339 N N . ARG A 1 302 ? -7.109 21.095 -28.910 1.00 19.41 302 ARG A N 1
ATOM 2340 C CA . ARG A 1 302 ? -6.871 20.081 -27.886 1.00 18.11 302 ARG A CA 1
ATOM 2341 C C . ARG A 1 302 ? -5.547 20.260 -27.244 1.00 17.65 302 ARG A C 1
ATOM 2342 O O . ARG A 1 302 ? -5.091 19.369 -26.499 1.00 17.75 302 ARG A O 1
ATOM 2350 N N . VAL A 1 303 ? -4.952 21.427 -27.524 1.00 16.50 303 VAL A N 1
ATOM 2351 C CA . VAL A 1 303 ? -3.708 21.841 -26.914 1.00 15.33 303 VAL A CA 1
ATOM 2352 C C . VAL A 1 303 ? -3.929 22.931 -25.866 1.00 14.36 303 VAL A C 1
ATOM 2353 O O . VAL A 1 303 ? -4.627 23.913 -26.115 1.00 13.08 303 VAL A O 1
ATOM 2357 N N . PHE A 1 304 ? -3.331 22.731 -24.693 1.00 14.08 304 PHE A N 1
ATOM 2358 C CA . PHE A 1 304 ? -3.476 23.675 -23.546 1.00 13.78 304 PHE A CA 1
ATOM 2359 C C . PHE A 1 304 ? -2.165 24.173 -22.961 1.00 13.99 304 PHE A C 1
ATOM 2360 O O . PHE A 1 304 ? -1.172 23.462 -22.923 1.00 14.50 304 PHE A O 1
ATOM 2368 N N . LEU A 1 305 ? -2.177 25.405 -22.519 1.00 14.33 305 LEU A N 1
ATOM 2369 C CA . LEU A 1 305 ? -1.061 25.988 -21.828 1.00 14.76 305 LEU A CA 1
ATOM 2370 C C . LEU A 1 305 ? -1.465 25.915 -20.380 1.00 14.82 305 LEU A C 1
ATOM 2371 O O . LEU A 1 305 ? -2.669 26.088 -20.036 1.00 14.72 305 LEU A O 1
ATOM 2376 N N . ALA A 1 306 ? -0.460 25.637 -19.556 1.00 14.26 306 ALA A N 1
ATOM 2377 C CA . ALA A 1 306 ? -0.582 25.560 -18.119 1.00 14.26 306 ALA A CA 1
ATOM 2378 C C . ALA A 1 306 ? 0.701 26.052 -17.536 1.00 14.54 306 ALA A C 1
ATOM 2379 O O . ALA A 1 306 ? 1.744 25.830 -18.109 1.00 15.23 306 ALA A O 1
ATOM 2381 N N . GLY A 1 307 ? 0.642 26.699 -16.382 1.00 15.66 307 GLY A N 1
ATOM 2382 C CA . GLY A 1 307 ? 1.837 27.056 -15.587 1.00 15.56 307 GLY A CA 1
ATOM 2383 C C . GLY A 1 307 ? 2.561 28.306 -16.066 1.00 15.40 307 GLY A C 1
ATOM 2384 O O . GLY A 1 307 ? 1.929 29.271 -16.407 1.00 16.31 307 GLY A O 1
ATOM 2385 N N . ASP A 1 308 ? 3.879 28.280 -16.089 1.00 15.56 308 ASP A N 1
ATOM 2386 C CA . ASP A 1 308 ? 4.690 29.397 -16.662 1.00 17.27 308 ASP A CA 1
ATOM 2387 C C . ASP A 1 308 ? 4.464 29.656 -18.153 1.00 16.95 308 ASP A C 1
ATOM 2388 O O . ASP A 1 308 ? 4.669 30.755 -18.602 1.00 16.83 308 ASP A O 1
ATOM 2393 N N . ALA A 1 309 ? 4.085 28.616 -18.887 1.00 17.84 309 ALA A N 1
ATOM 2394 C CA . ALA A 1 309 ? 3.882 28.722 -20.329 1.00 18.82 309 ALA A CA 1
ATOM 2395 C C . ALA A 1 309 ? 2.718 29.672 -20.564 1.00 19.41 309 ALA A C 1
ATOM 2396 O O . ALA A 1 309 ? 2.762 30.478 -21.489 1.00 19.96 309 ALA A O 1
ATOM 2398 N N . ALA A 1 310 ? 1.734 29.638 -19.654 1.00 19.47 310 ALA A N 1
ATOM 2399 C CA . ALA A 1 310 ? 0.525 30.430 -19.780 1.00 19.05 310 ALA A CA 1
ATOM 2400 C C . ALA A 1 310 ? 0.701 31.784 -19.121 1.00 19.11 310 ALA A C 1
ATOM 2401 O O . ALA A 1 310 ? 0.024 32.775 -19.445 1.00 18.50 310 ALA A O 1
ATOM 2403 N N . LYS A 1 311 ? 1.590 31.823 -18.150 1.00 18.98 311 LYS A N 1
ATOM 2404 C CA . LYS A 1 311 ? 1.809 33.060 -17.464 1.00 20.00 311 LYS A CA 1
ATOM 2405 C C . LYS A 1 311 ? 3.052 33.074 -16.584 1.00 19.86 311 LYS A C 1
ATOM 2406 O O . LYS A 1 311 ? 3.294 32.169 -15.808 1.00 20.40 311 LYS A O 1
ATOM 2412 N N . VAL A 1 312 ? 3.835 34.123 -16.756 1.00 19.61 312 VAL A N 1
ATOM 2413 C CA . VAL A 1 312 ? 5.014 34.363 -16.002 1.00 19.45 312 VAL A CA 1
ATOM 2414 C C . VAL A 1 312 ? 4.715 35.546 -15.097 1.00 19.82 312 VAL A C 1
ATOM 2415 O O . VAL A 1 312 ? 4.228 36.573 -15.533 1.00 19.68 312 VAL A O 1
ATOM 2419 N N . THR A 1 313 ? 5.000 35.381 -13.822 1.00 19.95 313 THR A N 1
ATOM 2420 C CA . THR A 1 313 ? 4.755 36.412 -12.834 1.00 19.47 313 THR A CA 1
ATOM 2421 C C . THR A 1 313 ? 6.071 36.709 -12.192 1.00 19.45 313 THR A C 1
ATOM 2422 O O . THR A 1 313 ? 6.926 35.850 -12.133 1.00 18.24 313 THR A O 1
ATOM 2426 N N . PRO A 1 314 ? 6.254 37.954 -11.707 1.00 20.58 314 PRO A N 1
ATOM 2427 C CA . PRO A 1 314 ? 7.443 38.154 -10.885 1.00 19.68 314 PRO A CA 1
ATOM 2428 C C . PRO A 1 314 ? 7.339 37.182 -9.740 1.00 19.50 314 PRO A C 1
ATOM 2429 O O . PRO A 1 314 ? 6.220 36.819 -9.329 1.00 19.91 314 PRO A O 1
ATOM 2433 N N . PRO A 1 315 ? 8.490 36.717 -9.253 1.00 18.78 315 PRO A N 1
ATOM 2434 C CA . PRO A 1 315 ? 8.537 35.780 -8.135 1.00 18.44 315 PRO A CA 1
ATOM 2435 C C . PRO A 1 315 ? 8.053 36.407 -6.819 1.00 18.46 315 PRO A C 1
ATOM 2436 O O . PRO A 1 315 ? 7.807 35.676 -5.831 1.00 19.46 315 PRO A O 1
ATOM 2440 N N . THR A 1 316 ? 7.896 37.729 -6.798 1.00 17.61 316 THR A N 1
ATOM 2441 C CA . THR A 1 316 ? 7.563 38.421 -5.546 1.00 17.49 316 THR A CA 1
ATOM 2442 C C . THR A 1 316 ? 6.221 38.011 -4.935 1.00 17.08 316 THR A C 1
ATOM 2443 O O . THR A 1 316 ? 5.171 38.090 -5.559 1.00 16.68 316 THR A O 1
ATOM 2447 N N . GLY A 1 317 ? 6.260 37.573 -3.690 1.00 18.23 317 GLY A N 1
ATOM 2448 C CA . GLY A 1 317 ? 5.034 37.071 -2.992 1.00 17.25 317 GLY A CA 1
ATOM 2449 C C . GLY A 1 317 ? 4.901 35.553 -3.057 1.00 17.10 317 GLY A C 1
ATOM 2450 O O . GLY A 1 317 ? 3.942 35.017 -2.549 1.00 17.78 317 GLY A O 1
ATOM 2451 N N . GLY A 1 318 ? 5.872 34.872 -3.671 1.00 16.85 318 GLY A N 1
ATOM 2452 C CA . GLY A 1 318 ? 5.930 33.414 -3.696 1.00 16.66 318 GLY A CA 1
ATOM 2453 C C . GLY A 1 318 ? 4.735 32.695 -4.297 1.00 17.35 318 GLY A C 1
ATOM 2454 O O . GLY A 1 318 ? 4.299 31.628 -3.792 1.00 17.81 318 GLY A O 1
ATOM 2455 N N . MET A 1 319 ? 4.204 33.248 -5.383 1.00 16.64 319 MET A N 1
ATOM 2456 C CA . MET A 1 319 ? 3.055 32.692 -6.021 1.00 16.41 319 MET A CA 1
ATOM 2457 C C . MET A 1 319 ? 3.342 31.859 -7.289 1.00 16.65 319 MET A C 1
ATOM 2458 O O . MET A 1 319 ? 2.419 31.209 -7.808 1.00 16.86 319 MET A O 1
ATOM 2463 N N . SER A 1 320 ? 4.592 31.852 -7.752 1.00 15.80 320 SER A N 1
ATOM 2464 C CA . SER A 1 320 ? 4.935 31.209 -9.025 1.00 16.20 320 SER A CA 1
ATOM 2465 C C . SER A 1 320 ? 4.497 29.747 -9.031 1.00 16.01 320 SER A C 1
ATOM 2466 O O . SER A 1 320 ? 3.664 29.370 -9.794 1.00 16.15 320 SER A O 1
ATOM 2469 N N . GLY A 1 321 ? 5.042 28.943 -8.134 1.00 16.46 321 GLY A N 1
ATOM 2470 C CA . GLY A 1 321 ? 4.707 27.523 -8.068 1.00 15.58 321 GLY A CA 1
ATOM 2471 C C . GLY A 1 321 ? 3.270 27.261 -7.722 1.00 15.96 321 GLY A C 1
ATOM 2472 O O . GLY A 1 321 ? 2.633 26.392 -8.342 1.00 15.92 321 GLY A O 1
ATOM 2473 N N . ASN A 1 322 ? 2.768 27.991 -6.712 1.00 15.47 322 ASN A N 1
ATOM 2474 C CA . ASN A 1 322 ? 1.360 27.898 -6.286 1.00 14.59 322 ASN A CA 1
ATOM 2475 C C . ASN A 1 322 ? 0.326 28.093 -7.460 1.00 14.05 322 ASN A C 1
ATOM 2476 O O . ASN A 1 322 ? -0.731 27.455 -7.496 1.00 14.32 322 ASN A O 1
ATOM 2481 N N . ALA A 1 323 ? 0.616 28.973 -8.410 1.00 13.93 323 ALA A N 1
ATOM 2482 C CA . ALA A 1 323 ? -0.300 29.214 -9.567 1.00 13.51 323 ALA A CA 1
ATOM 2483 C C . ALA A 1 323 ? -0.258 28.028 -10.558 1.00 13.03 323 ALA A C 1
ATOM 2484 O O . ALA A 1 323 ? -1.285 27.619 -11.066 1.00 13.41 323 ALA A O 1
ATOM 2486 N N . ALA A 1 324 ? 0.927 27.459 -10.770 1.00 12.11 324 ALA A N 1
ATOM 2487 C CA . ALA A 1 324 ? 1.065 26.274 -11.615 1.00 11.83 324 ALA A CA 1
ATOM 2488 C C . ALA A 1 324 ? 0.269 25.070 -11.057 1.00 12.17 324 ALA A C 1
ATOM 2489 O O . ALA A 1 324 ? -0.457 24.368 -11.805 1.00 11.37 324 ALA A O 1
ATOM 2491 N N . VAL A 1 325 ? 0.419 24.852 -9.735 1.00 11.63 325 VAL A N 1
ATOM 2492 C CA . VAL A 1 325 ? -0.234 23.750 -9.083 1.00 11.45 325 VAL A CA 1
ATOM 2493 C C . VAL A 1 325 ? -1.703 23.947 -9.318 1.00 11.86 325 VAL A C 1
ATOM 2494 O O . VAL A 1 325 ? -2.412 23.011 -9.600 1.00 12.79 325 VAL A O 1
ATOM 2498 N N . ALA A 1 326 ? -2.172 25.170 -9.187 1.00 11.84 326 ALA A N 1
ATOM 2499 C CA . ALA A 1 326 ? -3.587 25.428 -9.327 1.00 12.53 326 ALA A CA 1
ATOM 2500 C C . ALA A 1 326 ? -4.102 25.349 -10.801 1.00 12.95 326 ALA A C 1
ATOM 2501 O O . ALA A 1 326 ? -5.236 24.891 -11.046 1.00 13.29 326 ALA A O 1
ATOM 2503 N N . ASP A 1 327 ? -3.303 25.800 -11.764 1.00 12.92 327 ASP A N 1
ATOM 2504 C CA . ASP A 1 327 ? -3.660 25.626 -13.191 1.00 13.10 327 ASP A CA 1
ATOM 2505 C C . ASP A 1 327 ? -3.849 24.172 -13.446 1.00 13.33 327 ASP A C 1
ATOM 2506 O O . ASP A 1 327 ? -4.812 23.796 -14.114 1.00 14.00 327 ASP A O 1
ATOM 2511 N N . GLY A 1 328 ? -2.938 23.366 -12.907 1.00 12.05 328 GLY A N 1
ATOM 2512 C CA . GLY A 1 328 ? -2.991 21.943 -13.109 1.00 12.83 328 GLY A CA 1
ATOM 2513 C C . GLY A 1 328 ? -4.230 21.311 -12.519 1.00 13.67 328 GLY A C 1
ATOM 2514 O O . GLY A 1 328 ? -4.786 20.388 -13.107 1.00 13.45 328 GLY A O 1
ATOM 2515 N N . PHE A 1 329 ? -4.645 21.780 -11.336 1.00 14.42 329 PHE A N 1
ATOM 2516 C CA . PHE A 1 329 ? -5.822 21.247 -10.681 1.00 14.73 329 PHE A CA 1
ATOM 2517 C C . PHE A 1 329 ? -7.057 21.507 -11.512 1.00 14.87 329 PHE A C 1
ATOM 2518 O O . PHE A 1 329 ? -7.898 20.658 -11.672 1.00 15.30 329 PHE A O 1
ATOM 2526 N N . ASP A 1 330 ? -7.166 22.722 -12.013 1.00 15.41 330 ASP A N 1
ATOM 2527 C CA . ASP A 1 330 ? -8.304 23.144 -12.821 1.00 15.86 330 ASP A CA 1
ATOM 2528 C C . ASP A 1 330 ? -8.363 22.287 -14.108 1.00 15.01 330 ASP A C 1
ATOM 2529 O O . ASP A 1 330 ? -9.377 21.735 -14.432 1.00 14.20 330 ASP A O 1
ATOM 2534 N N . LEU A 1 331 ? -7.251 22.209 -14.822 1.00 14.03 331 LEU A N 1
ATOM 2535 C CA . LEU A 1 331 ? -7.175 21.477 -16.053 1.00 13.96 331 LEU A CA 1
ATOM 2536 C C . LEU A 1 331 ? -7.562 20.007 -15.845 1.00 13.63 331 LEU A C 1
ATOM 2537 O O . LEU A 1 331 ? -8.456 19.471 -16.499 1.00 12.65 331 LEU A O 1
ATOM 2542 N N . ALA A 1 332 ? -6.910 19.381 -14.886 1.00 14.05 332 ALA A N 1
ATOM 2543 C CA . ALA A 1 332 ? -7.223 18.015 -14.537 1.00 15.02 332 ALA A CA 1
ATOM 2544 C C . ALA A 1 332 ? -8.744 17.723 -14.401 1.00 15.96 332 ALA A C 1
ATOM 2545 O O . ALA A 1 332 ? -9.300 16.940 -15.201 1.00 17.10 332 ALA A O 1
ATOM 2547 N N . TRP A 1 333 ? -9.443 18.383 -13.481 1.00 15.02 333 TRP A N 1
ATOM 2548 C CA . TRP A 1 333 ? -10.765 17.904 -13.126 1.00 14.81 333 TRP A CA 1
ATOM 2549 C C . TRP A 1 333 ? -11.756 18.157 -14.253 1.00 15.56 333 TRP A C 1
ATOM 2550 O O . TRP A 1 333 ? -12.747 17.398 -14.438 1.00 16.38 333 TRP A O 1
ATOM 2561 N N . LYS A 1 334 ? -11.508 19.238 -14.999 1.00 15.42 334 LYS A N 1
ATOM 2562 C CA . LYS A 1 334 ? -12.290 19.534 -16.212 1.00 14.39 334 LYS A CA 1
ATOM 2563 C C . LYS A 1 334 ? -11.934 18.523 -17.328 1.00 14.45 334 LYS A C 1
ATOM 2564 O O . LYS A 1 334 ? -12.812 17.870 -17.868 1.00 15.12 334 LYS A O 1
ATOM 2570 N N . LEU A 1 335 ? -10.655 18.277 -17.597 1.00 14.84 335 LEU A N 1
ATOM 2571 C CA . LEU A 1 335 ? -10.339 17.234 -18.590 1.00 15.65 335 LEU A CA 1
ATOM 2572 C C . LEU A 1 335 ? -10.904 15.843 -18.215 1.00 16.89 335 LEU A C 1
ATOM 2573 O O . LEU A 1 335 ? -11.355 15.067 -19.082 1.00 17.60 335 LEU A O 1
ATOM 2578 N N . ALA A 1 336 ? -10.886 15.525 -16.919 1.00 17.61 336 ALA A N 1
ATOM 2579 C CA . ALA A 1 336 ? -11.328 14.209 -16.451 1.00 16.98 336 ALA A CA 1
ATOM 2580 C C . ALA A 1 336 ? -12.799 14.054 -16.744 1.00 16.45 336 ALA A C 1
ATOM 2581 O O . ALA A 1 336 ? -13.229 13.029 -17.241 1.00 16.15 336 ALA A O 1
ATOM 2583 N N . ALA A 1 337 ? -13.564 15.096 -16.423 1.00 16.50 337 ALA A N 1
ATOM 2584 C CA . ALA A 1 337 ? -15.019 15.026 -16.564 1.00 16.78 337 ALA A CA 1
ATOM 2585 C C . ALA A 1 337 ? -15.422 14.894 -18.059 1.00 17.19 337 ALA A C 1
ATOM 2586 O O . ALA A 1 337 ? -16.378 14.204 -18.392 1.00 17.89 337 ALA A O 1
ATOM 2588 N N . VAL A 1 338 ? -14.688 15.571 -18.941 1.00 17.33 338 VAL A N 1
ATOM 2589 C CA . VAL A 1 338 ? -14.929 15.500 -20.358 1.00 17.65 338 VAL A CA 1
ATOM 2590 C C . VAL A 1 338 ? -14.509 14.137 -20.891 1.00 18.74 338 VAL A C 1
ATOM 2591 O O . VAL A 1 338 ? -15.194 13.534 -21.731 1.00 19.17 338 VAL A O 1
ATOM 2595 N N . LEU A 1 339 ? -13.399 13.627 -20.398 1.00 18.93 339 LEU A N 1
ATOM 2596 C CA . LEU A 1 339 ? -12.913 12.379 -20.918 1.00 19.23 339 LEU A CA 1
ATOM 2597 C C . LEU A 1 339 ? -13.793 11.217 -20.511 1.00 20.87 339 LEU A C 1
ATOM 2598 O O . LEU A 1 339 ? -13.879 10.196 -21.208 1.00 21.50 339 LEU A O 1
ATOM 2603 N N . GLN A 1 340 ? -14.464 11.351 -19.370 1.00 21.97 340 GLN A N 1
ATOM 2604 C CA . GLN A 1 340 ? -15.290 10.261 -18.882 1.00 21.20 340 GLN A CA 1
ATOM 2605 C C . GLN A 1 340 ? -16.677 10.325 -19.405 1.00 20.66 340 GLN A C 1
ATOM 2606 O O . GLN A 1 340 ? -17.448 9.415 -19.174 1.00 21.58 340 GLN A O 1
ATOM 2612 N N . GLY A 1 341 ? -17.015 11.398 -20.101 1.00 20.49 341 GLY A N 1
ATOM 2613 C CA . GLY A 1 341 ? -18.370 11.540 -20.598 1.00 19.92 341 GLY A CA 1
ATOM 2614 C C . GLY A 1 341 ? -19.260 12.264 -19.599 1.00 20.59 341 GLY A C 1
ATOM 2615 O O . GLY A 1 341 ? -20.468 12.267 -19.767 1.00 20.64 341 GLY A O 1
ATOM 2616 N N . GLN A 1 342 ? -18.684 12.910 -18.580 1.00 20.35 342 GLN A N 1
ATOM 2617 C CA . GLN A 1 342 ? -19.518 13.597 -17.548 1.00 20.81 342 GLN A CA 1
ATOM 2618 C C . GLN A 1 342 ? -19.905 14.984 -18.006 1.00 20.27 342 GLN A C 1
ATOM 2619 O O . GLN A 1 342 ? -20.896 15.552 -17.557 1.00 19.26 342 GLN A O 1
ATOM 2625 N N . ALA A 1 343 ? -19.106 15.524 -18.921 1.00 20.57 343 ALA A N 1
ATOM 2626 C CA . ALA A 1 343 ? -19.330 16.889 -19.400 1.00 20.14 343 ALA A CA 1
ATOM 2627 C C . ALA A 1 343 ? -19.074 16.920 -20.886 1.00 20.20 343 ALA A C 1
ATOM 2628 O O . ALA A 1 343 ? -18.346 16.064 -21.416 1.00 20.35 343 ALA A O 1
ATOM 2630 N N . GLY A 1 344 ? -19.652 17.913 -21.558 1.00 19.63 344 GLY A N 1
ATOM 2631 C CA . GLY A 1 344 ? -19.299 18.167 -22.931 1.00 18.89 344 GLY A CA 1
ATOM 2632 C C . GLY A 1 344 ? -18.108 19.090 -23.015 1.00 19.04 344 GLY A C 1
ATOM 2633 O O . GLY A 1 344 ? -17.674 19.643 -22.008 1.00 18.89 344 GLY A O 1
ATOM 2634 N N . ALA A 1 345 ? -17.614 19.294 -24.241 1.00 18.96 345 ALA A N 1
ATOM 2635 C CA . ALA A 1 345 ? -16.383 20.023 -24.484 1.00 17.92 345 ALA A CA 1
ATOM 2636 C C . ALA A 1 345 ? -16.475 21.468 -24.053 1.00 16.86 345 ALA A C 1
ATOM 2637 O O . ALA A 1 345 ? -15.480 22.102 -23.716 1.00 16.29 345 ALA A O 1
ATOM 2639 N N . GLY A 1 346 ? -17.677 22.001 -24.044 1.00 16.72 346 GLY A N 1
ATOM 2640 C CA . GLY A 1 346 ? -17.840 23.392 -23.587 1.00 17.63 346 GLY A CA 1
ATOM 2641 C C . GLY A 1 346 ? -17.185 23.682 -22.233 1.00 17.61 346 GLY A C 1
ATOM 2642 O O . GLY A 1 346 ? -16.734 24.769 -22.015 1.00 18.93 346 GLY A O 1
ATOM 2643 N N . LEU A 1 347 ? -17.130 22.704 -21.333 1.00 17.38 347 LEU A N 1
ATOM 2644 C CA . LEU A 1 347 ? -16.508 22.885 -20.054 1.00 17.08 347 LEU A CA 1
ATOM 2645 C C . LEU A 1 347 ? -15.029 23.273 -20.205 1.00 17.75 347 LEU A C 1
ATOM 2646 O O . LEU A 1 347 ? -14.516 24.129 -19.482 1.00 18.35 347 LEU A O 1
ATOM 2651 N N . LEU A 1 348 ? -14.336 22.671 -21.161 1.00 17.64 348 LEU A N 1
ATOM 2652 C CA . LEU A 1 348 ? -12.955 23.032 -21.377 1.00 17.43 348 LEU A CA 1
ATOM 2653 C C . LEU A 1 348 ? -12.724 24.527 -21.676 1.00 18.43 348 LEU A C 1
ATOM 2654 O O . LEU A 1 348 ? -11.602 25.017 -21.564 1.00 17.73 348 LEU A O 1
ATOM 2659 N N . ASP A 1 349 ? -13.755 25.265 -22.069 1.00 19.38 349 ASP A N 1
ATOM 2660 C CA . ASP A 1 349 ? -13.516 26.658 -22.351 1.00 20.86 349 ASP A CA 1
ATOM 2661 C C . ASP A 1 349 ? -13.407 27.405 -21.016 1.00 21.12 349 ASP A C 1
ATOM 2662 O O . ASP A 1 349 ? -12.678 28.379 -20.917 1.00 21.61 349 ASP A O 1
ATOM 2667 N N . THR A 1 350 ? -14.086 26.913 -19.982 1.00 20.79 350 THR A N 1
ATOM 2668 C CA . THR A 1 350 ? -13.994 27.550 -18.695 1.00 21.23 350 THR A CA 1
ATOM 2669 C C . THR A 1 350 ? -12.536 27.624 -18.186 1.00 21.34 350 THR A C 1
ATOM 2670 O O . THR A 1 350 ? -12.184 28.549 -17.467 1.00 21.28 350 THR A O 1
ATOM 2674 N N . TYR A 1 351 ? -11.694 26.688 -18.598 1.00 20.96 351 TYR A N 1
ATOM 2675 C CA . TYR A 1 351 ? -10.314 26.728 -18.180 1.00 21.72 351 TYR A CA 1
ATOM 2676 C C . TYR A 1 351 ? -9.685 28.100 -18.392 1.00 23.18 351 TYR A C 1
ATOM 2677 O O . TYR A 1 351 ? -9.186 28.722 -17.434 1.00 24.28 351 TYR A O 1
ATOM 2686 N N . GLU A 1 352 ? -9.695 28.569 -19.633 1.00 23.54 352 GLU A N 1
ATOM 2687 C CA . GLU A 1 352 ? -9.153 29.859 -19.966 1.00 23.77 352 GLU A CA 1
ATOM 2688 C C . GLU A 1 352 ? -9.891 30.942 -19.215 1.00 23.95 352 GLU A C 1
ATOM 2689 O O . GLU A 1 352 ? -9.271 31.708 -18.520 1.00 25.28 352 GLU A O 1
ATOM 2695 N N . ASP A 1 353 ? -11.208 31.023 -19.363 1.00 24.00 353 ASP A N 1
ATOM 2696 C CA . ASP A 1 353 ? -11.988 32.096 -18.742 1.00 24.03 353 ASP A CA 1
ATOM 2697 C C . ASP A 1 353 ? -11.627 32.305 -17.285 1.00 22.84 353 ASP A C 1
ATOM 2698 O O . ASP A 1 353 ? -11.478 33.436 -16.840 1.00 23.61 353 ASP A O 1
ATOM 2703 N N . GLU A 1 354 ? -11.468 31.195 -16.567 1.00 21.76 354 GLU A N 1
ATOM 2704 C CA . GLU A 1 354 ? -11.188 31.181 -15.141 1.00 20.32 354 GLU A CA 1
ATOM 2705 C C . GLU A 1 354 ? -9.712 31.376 -14.830 1.00 19.68 354 GLU A C 1
ATOM 2706 O O . GLU A 1 354 ? -9.332 32.261 -14.091 1.00 19.79 354 GLU A O 1
ATOM 2712 N N . ARG A 1 355 ? -8.857 30.575 -15.424 1.00 19.33 355 ARG A N 1
ATOM 2713 C CA . ARG A 1 355 ? -7.454 30.609 -14.990 1.00 18.77 355 ARG A CA 1
ATOM 2714 C C . ARG A 1 355 ? -6.728 31.796 -15.647 1.00 19.23 355 ARG A C 1
ATOM 2715 O O . ARG A 1 355 ? -5.683 32.247 -15.177 1.00 19.58 355 ARG A O 1
ATOM 2723 N N . LYS A 1 356 ? -7.284 32.324 -16.729 1.00 18.49 356 LYS A N 1
ATOM 2724 C CA . LYS A 1 356 ? -6.667 33.496 -17.281 1.00 18.47 356 LYS A CA 1
ATOM 2725 C C . LYS A 1 356 ? -6.947 34.728 -16.406 1.00 17.90 356 LYS A C 1
ATOM 2726 O O . LYS A 1 356 ? -6.102 35.567 -16.250 1.00 17.57 356 LYS A O 1
ATOM 2732 N N . VAL A 1 357 ? -8.130 34.818 -15.819 1.00 18.31 357 VAL A N 1
ATOM 2733 C CA . VAL A 1 357 ? -8.367 35.898 -14.897 1.00 18.75 357 VAL A CA 1
ATOM 2734 C C . VAL A 1 357 ? -7.481 35.666 -13.665 1.00 19.34 357 VAL A C 1
ATOM 2735 O O . VAL A 1 357 ? -6.751 36.593 -13.263 1.00 19.93 357 VAL A O 1
ATOM 2739 N N . ALA A 1 358 ? -7.467 34.436 -13.107 1.00 18.78 358 ALA A N 1
ATOM 2740 C CA . ALA A 1 358 ? -6.530 34.151 -11.990 1.00 18.43 358 ALA A CA 1
ATOM 2741 C C . ALA A 1 358 ? -5.092 34.559 -12.246 1.00 18.06 358 ALA A C 1
ATOM 2742 O O . ALA A 1 358 ? -4.431 35.062 -11.329 1.00 17.90 358 ALA A O 1
ATOM 2744 N N . ALA A 1 359 ? -4.612 34.359 -13.471 1.00 17.47 359 ALA A N 1
ATOM 2745 C CA . ALA A 1 359 ? -3.255 34.742 -13.810 1.00 17.83 359 ALA A CA 1
ATOM 2746 C C . ALA A 1 359 ? -3.039 36.258 -13.623 1.00 18.68 359 ALA A C 1
ATOM 2747 O O . ALA A 1 359 ? -2.043 36.719 -13.048 1.00 18.70 359 ALA A O 1
ATOM 2749 N N . GLU A 1 360 ? -4.008 37.029 -14.105 1.00 19.26 360 GLU A N 1
ATOM 2750 C CA . GLU A 1 360 ? -4.012 38.472 -13.964 1.00 19.01 360 GLU A CA 1
ATOM 2751 C C . GLU A 1 360 ? -4.060 38.886 -12.482 1.00 18.50 360 GLU A C 1
ATOM 2752 O O . GLU A 1 360 ? -3.400 39.817 -12.081 1.00 17.97 360 GLU A O 1
ATOM 2758 N N . LEU A 1 361 ? -4.879 38.217 -11.686 1.00 18.47 361 LEU A N 1
ATOM 2759 C CA . LEU A 1 361 ? -4.873 38.486 -10.259 1.00 18.66 361 LEU A CA 1
ATOM 2760 C C . LEU A 1 361 ? -3.512 38.219 -9.650 1.00 18.23 361 LEU A C 1
ATOM 2761 O O . LEU A 1 361 ? -3.018 39.045 -8.876 1.00 19.23 361 LEU A O 1
ATOM 2766 N N . VAL A 1 362 ? -2.889 37.091 -10.006 1.00 17.62 362 VAL A N 1
ATOM 2767 C CA . VAL A 1 362 ? -1.572 36.743 -9.437 1.00 17.31 362 VAL A CA 1
ATOM 2768 C C . VAL A 1 362 ? -0.434 37.725 -9.791 1.00 18.08 362 VAL A C 1
ATOM 2769 O O . VAL A 1 362 ? 0.316 38.188 -8.907 1.00 18.84 362 VAL A O 1
ATOM 2773 N N . VAL A 1 363 ? -0.339 38.057 -11.069 1.00 18.28 363 VAL A N 1
ATOM 2774 C CA . VAL A 1 363 ? 0.594 39.043 -11.588 1.00 18.64 363 VAL A CA 1
ATOM 2775 C C . VAL A 1 363 ? 0.439 40.445 -10.963 1.00 19.69 363 VAL A C 1
ATOM 2776 O O . VAL A 1 363 ? 1.435 41.152 -10.640 1.00 20.38 363 VAL A O 1
ATOM 2780 N N . ALA A 1 364 ? -0.803 40.881 -10.810 1.00 19.79 364 ALA A N 1
ATOM 2781 C CA . ALA A 1 364 ? -1.067 42.193 -10.246 1.00 19.96 364 ALA A CA 1
ATOM 2782 C C . ALA A 1 364 ? -0.593 42.214 -8.790 1.00 21.13 364 ALA A C 1
ATOM 2783 O O . ALA A 1 364 ? -0.018 43.211 -8.312 1.00 21.36 364 ALA A O 1
ATOM 2785 N N . GLU A 1 365 ? -0.838 41.126 -8.073 1.00 20.94 365 GLU A N 1
ATOM 2786 C CA . GLU A 1 365 ? -0.451 41.089 -6.695 1.00 21.22 365 GLU A CA 1
ATOM 2787 C C . GLU A 1 365 ? 1.072 41.051 -6.631 1.00 21.52 365 GLU A C 1
ATOM 2788 O O . GLU A 1 365 ? 1.704 41.739 -5.809 1.00 21.41 365 GLU A O 1
ATOM 2794 N N . ALA A 1 366 ? 1.677 40.308 -7.557 1.00 21.52 366 ALA A N 1
ATOM 2795 C CA . ALA A 1 366 ? 3.151 40.220 -7.571 1.00 21.36 366 ALA A CA 1
ATOM 2796 C C . ALA A 1 366 ? 3.837 41.572 -7.874 1.00 21.28 366 ALA A C 1
ATOM 2797 O O . ALA A 1 366 ? 4.807 41.942 -7.182 1.00 21.60 366 ALA A O 1
ATOM 2799 N N . LEU A 1 367 ? 3.340 42.295 -8.883 1.00 20.83 367 LEU A N 1
ATOM 2800 C CA . LEU A 1 367 ? 3.858 43.620 -9.175 1.00 20.52 367 LEU A CA 1
ATOM 2801 C C . LEU A 1 367 ? 3.721 44.542 -7.949 1.00 20.88 367 LEU A C 1
ATOM 2802 O O . LEU A 1 367 ? 4.690 45.180 -7.519 1.00 21.01 367 LEU A O 1
ATOM 2807 N N . ALA A 1 368 ? 2.527 44.582 -7.368 1.00 20.86 368 ALA A N 1
ATOM 2808 C CA . ALA A 1 368 ? 2.274 45.404 -6.184 1.00 20.87 368 ALA A CA 1
ATOM 2809 C C . ALA A 1 368 ? 3.224 45.110 -5.021 1.00 21.52 368 ALA A C 1
ATOM 2810 O O . ALA A 1 368 ? 3.674 46.027 -4.312 1.00 21.55 368 ALA A O 1
ATOM 2812 N N . ILE A 1 369 ? 3.513 43.829 -4.803 1.00 21.65 369 ILE A N 1
ATOM 2813 C CA . ILE A 1 369 ? 4.455 43.428 -3.790 1.00 21.74 369 ILE A CA 1
ATOM 2814 C C . ILE A 1 369 ? 5.871 43.841 -4.192 1.00 22.11 369 ILE A C 1
ATOM 2815 O O . ILE A 1 369 ? 6.602 44.366 -3.372 1.00 22.27 369 ILE A O 1
ATOM 2820 N N . TYR A 1 370 ? 6.248 43.669 -5.454 1.00 22.84 370 TYR A N 1
ATOM 2821 C CA . TYR A 1 370 ? 7.557 44.155 -5.910 1.00 22.92 370 TYR A CA 1
ATOM 2822 C C . TYR A 1 370 ? 7.724 45.622 -5.537 1.00 23.33 370 TYR A C 1
ATOM 2823 O O . TYR A 1 370 ? 8.802 46.045 -5.098 1.00 24.14 370 TYR A O 1
ATOM 2832 N N . ALA A 1 371 ? 6.650 46.392 -5.688 1.00 23.63 371 ALA A N 1
ATOM 2833 C CA . ALA A 1 371 ? 6.703 47.834 -5.447 1.00 24.11 371 ALA A CA 1
ATOM 2834 C C . ALA A 1 371 ? 6.863 48.128 -3.963 1.00 24.82 371 ALA A C 1
ATOM 2835 O O . ALA A 1 371 ? 7.751 48.873 -3.557 1.00 24.84 371 ALA A O 1
ATOM 2837 N N . GLN A 1 372 ? 6.005 47.502 -3.161 1.00 25.61 372 GLN A N 1
ATOM 2838 C CA . GLN A 1 372 ? 5.956 47.723 -1.726 1.00 25.85 372 GLN A CA 1
ATOM 2839 C C . GLN A 1 372 ? 7.212 47.250 -1.008 1.00 26.28 372 GLN A C 1
ATOM 2840 O O . GLN A 1 372 ? 7.578 47.826 0.034 1.00 26.18 372 GLN A O 1
ATOM 2846 N N . ARG A 1 373 ? 7.878 46.225 -1.572 1.00 26.33 373 ARG A N 1
ATOM 2847 C CA . ARG A 1 373 ? 9.014 45.543 -0.896 1.00 26.25 373 ARG A CA 1
ATOM 2848 C C . ARG A 1 373 ? 10.396 45.677 -1.560 1.00 26.75 373 ARG A C 1
ATOM 2849 O O . ARG A 1 373 ? 11.417 45.457 -0.900 1.00 26.69 373 ARG A O 1
ATOM 2857 N N . MET A 1 374 ? 10.427 46.025 -2.850 1.00 27.08 374 MET A N 1
ATOM 2858 C CA . MET A 1 374 ? 11.681 46.137 -3.582 1.00 27.99 374 MET A CA 1
ATOM 2859 C C . MET A 1 374 ? 11.844 47.490 -4.286 1.00 28.31 374 MET A C 1
ATOM 2860 O O . MET A 1 374 ? 12.954 47.985 -4.435 1.00 28.26 374 MET A O 1
ATOM 2865 N N . ALA A 1 375 ? 10.742 48.079 -4.739 1.00 28.58 375 ALA A N 1
ATOM 2866 C CA . ALA A 1 375 ? 10.801 49.325 -5.524 1.00 28.20 375 ALA A CA 1
ATOM 2867 C C . ALA A 1 375 ? 9.674 50.275 -5.144 1.00 28.23 375 ALA A C 1
ATOM 2868 O O . ALA A 1 375 ? 8.765 50.464 -5.931 1.00 27.78 375 ALA A O 1
ATOM 2870 N N . PRO A 1 376 ? 9.716 50.865 -3.929 1.00 28.92 376 PRO A N 1
ATOM 2871 C CA . PRO A 1 376 ? 8.642 51.789 -3.464 1.00 28.79 376 PRO A CA 1
ATOM 2872 C C . PRO A 1 376 ? 8.363 52.919 -4.455 1.00 28.80 376 PRO A C 1
ATOM 2873 O O . PRO A 1 376 ? 7.243 53.416 -4.569 1.00 29.09 376 PRO A O 1
ATOM 2877 N N . HIS A 1 377 ? 9.380 53.293 -5.200 1.00 29.24 377 HIS A N 1
ATOM 2878 C CA . HIS A 1 377 ? 9.250 54.311 -6.236 1.00 29.49 377 HIS A CA 1
ATOM 2879 C C . HIS A 1 377 ? 8.433 53.927 -7.465 1.00 29.60 377 HIS A C 1
ATOM 2880 O O . HIS A 1 377 ? 8.214 54.753 -8.336 1.00 30.55 377 HIS A O 1
ATOM 2887 N N . MET A 1 378 ? 7.986 52.683 -7.553 1.00 30.04 378 MET A N 1
ATOM 2888 C CA . MET A 1 378 ? 7.237 52.228 -8.718 1.00 29.94 378 MET A CA 1
ATOM 2889 C C . MET A 1 378 ? 5.746 52.071 -8.437 1.00 30.03 378 MET A C 1
ATOM 2890 O O . MET A 1 378 ? 4.951 51.895 -9.360 1.00 29.88 378 MET A O 1
ATOM 2895 N N . ALA A 1 379 ? 5.358 52.193 -7.166 1.00 30.02 379 ALA A N 1
ATOM 2896 C CA . ALA A 1 379 ? 3.977 51.914 -6.750 1.00 30.51 379 ALA A CA 1
ATOM 2897 C C . ALA A 1 379 ? 2.856 52.474 -7.632 1.00 30.55 379 ALA A C 1
ATOM 2898 O O . ALA A 1 379 ? 1.792 51.918 -7.623 1.00 31.58 379 ALA A O 1
ATOM 2900 N N . GLU A 1 380 ? 3.140 53.514 -8.409 1.00 31.04 380 GLU A N 1
ATOM 2901 C CA . GLU A 1 380 ? 2.137 54.114 -9.286 1.00 31.27 380 GLU A CA 1
ATOM 2902 C C . GLU A 1 380 ? 2.063 53.469 -10.674 1.00 30.59 380 GLU A C 1
ATOM 2903 O O . GLU A 1 380 ? 1.013 53.496 -11.316 1.00 31.09 380 GLU A O 1
ATOM 2909 N N . VAL A 1 381 ? 3.172 52.898 -11.139 1.00 29.54 381 VAL A N 1
ATOM 2910 C CA . VAL A 1 381 ? 3.223 52.332 -12.459 1.00 28.33 381 VAL A CA 1
ATOM 2911 C C . VAL A 1 381 ? 2.079 51.308 -12.519 1.00 28.31 381 VAL A C 1
ATOM 2912 O O . VAL A 1 381 ? 1.443 51.147 -13.547 1.00 28.99 381 VAL A O 1
ATOM 2916 N N . TRP A 1 382 ? 1.767 50.669 -11.396 1.00 27.63 382 TRP A N 1
ATOM 2917 C CA . TRP A 1 382 ? 0.766 49.610 -11.387 1.00 27.30 382 TRP A CA 1
ATOM 2918 C C . TRP A 1 382 ? -0.269 49.837 -10.312 1.00 27.60 382 TRP A C 1
ATOM 2919 O O . TRP A 1 382 ? 0.040 50.407 -9.278 1.00 27.67 382 TRP A O 1
ATOM 2930 N N . ASP A 1 383 ? -1.481 49.343 -10.534 1.00 27.84 383 ASP A N 1
ATOM 2931 C CA . ASP A 1 383 ? -2.531 49.376 -9.513 1.00 28.42 383 ASP A CA 1
ATOM 2932 C C . ASP A 1 383 ? -2.029 48.860 -8.178 1.00 28.10 383 ASP A C 1
ATOM 2933 O O . ASP A 1 383 ? -1.215 47.941 -8.108 1.00 29.10 383 ASP A O 1
ATOM 2938 N N . LYS A 1 384 ? -2.576 49.405 -7.121 1.00 27.15 384 LYS A N 1
ATOM 2939 C CA . LYS A 1 384 ? -2.232 49.014 -5.796 1.00 26.80 384 LYS A CA 1
ATOM 2940 C C . LYS A 1 384 ? -2.725 47.592 -5.473 1.00 25.80 384 LYS A C 1
ATOM 2941 O O . LYS A 1 384 ? -3.674 47.087 -6.064 1.00 25.39 384 LYS A O 1
ATOM 2947 N N . SER A 1 385 ? -2.071 46.922 -4.535 1.00 25.22 385 SER A N 1
ATOM 2948 C CA . SER A 1 385 ? -2.541 45.607 -4.117 1.00 24.35 385 SER A CA 1
ATOM 2949 C C . SER A 1 385 ? -4.009 45.575 -3.693 1.00 24.25 385 SER A C 1
ATOM 2950 O O . SER A 1 385 ? -4.507 46.440 -2.975 1.00 24.91 385 SER A O 1
ATOM 2953 N N . VAL A 1 386 ? -4.680 44.525 -4.128 1.00 23.42 386 VAL A N 1
ATOM 2954 C CA . VAL A 1 386 ? -6.071 44.276 -3.835 1.00 22.15 386 VAL A CA 1
ATOM 2955 C C . VAL A 1 386 ? -6.150 43.455 -2.527 1.00 22.06 386 VAL A C 1
ATOM 2956 O O . VAL A 1 386 ? -7.204 43.305 -1.912 1.00 21.22 386 VAL A O 1
ATOM 2960 N N . GLY A 1 387 ? -4.988 42.985 -2.095 1.00 21.95 387 GLY A N 1
ATOM 2961 C CA . GLY A 1 387 ? -4.829 42.255 -0.847 1.00 21.51 387 GLY A CA 1
ATOM 2962 C C . GLY A 1 387 ? -4.343 40.859 -1.122 1.00 20.74 387 GLY A C 1
ATOM 2963 O O . GLY A 1 387 ? -4.827 40.213 -2.037 1.00 21.49 387 GLY A O 1
ATOM 2964 N N . TYR A 1 388 ? -3.382 40.394 -0.348 1.00 19.90 388 TYR A N 1
ATOM 2965 C CA . TYR A 1 388 ? -2.847 39.035 -0.535 1.00 20.75 388 TYR A CA 1
ATOM 2966 C C . TYR A 1 388 ? -3.899 37.950 -0.333 1.00 20.61 388 TYR A C 1
ATOM 2967 O O . TYR A 1 388 ? -4.094 37.108 -1.221 1.00 22.42 388 TYR A O 1
ATOM 2976 N N . PRO A 1 389 ? -4.626 37.981 0.786 1.00 20.14 389 PRO A N 1
ATOM 2977 C CA . PRO A 1 389 ? -5.602 36.908 0.917 1.00 19.97 389 PRO A CA 1
ATOM 2978 C C . PRO A 1 389 ? -6.785 37.027 -0.049 1.00 20.61 389 PRO A C 1
ATOM 2979 O O . PRO A 1 389 ? -7.406 36.016 -0.384 1.00 21.06 389 PRO A O 1
ATOM 2983 N N . GLU A 1 390 ? -7.126 38.242 -0.478 1.00 21.32 390 GLU A N 1
ATOM 2984 C CA . GLU A 1 390 ? -8.244 38.367 -1.423 1.00 21.96 390 GLU A CA 1
ATOM 2985 C C . GLU A 1 390 ? -7.831 37.787 -2.770 1.00 21.20 390 GLU A C 1
ATOM 2986 O O . GLU A 1 390 ? -8.606 37.109 -3.426 1.00 22.12 390 GLU A O 1
ATOM 2992 N N . THR A 1 391 ? -6.575 37.955 -3.114 1.00 19.91 391 THR A N 1
ATOM 2993 C CA . THR A 1 391 ? -6.002 37.330 -4.314 1.00 19.28 391 THR A CA 1
ATOM 2994 C C . THR A 1 391 ? -5.854 35.797 -4.277 1.00 19.08 391 THR A C 1
ATOM 2995 O O . THR A 1 391 ? -6.096 35.133 -5.258 1.00 18.44 391 THR A O 1
ATOM 2999 N N . LEU A 1 392 ? -5.435 35.234 -3.142 1.00 18.79 392 LEU A N 1
ATOM 3000 C CA . LEU A 1 392 ? -5.264 33.809 -3.086 1.00 17.93 392 LEU A CA 1
ATOM 3001 C C . LEU A 1 392 ? -6.528 33.070 -2.684 1.00 17.12 392 LEU A C 1
ATOM 3002 O O . LEU A 1 392 ? -6.747 31.990 -3.159 1.00 16.36 392 LEU A O 1
ATOM 3007 N N . LEU A 1 393 ? -7.365 33.666 -1.834 1.00 17.12 393 LEU A N 1
ATOM 3008 C CA . LEU A 1 393 ? -8.451 32.934 -1.207 1.00 17.04 393 LEU A CA 1
ATOM 3009 C C . LEU A 1 393 ? -9.822 33.554 -1.451 1.00 17.05 393 LEU A C 1
ATOM 3010 O O . LEU A 1 393 ? -10.846 32.830 -1.432 1.00 17.03 393 LEU A O 1
ATOM 3015 N N . GLY A 1 394 ? -9.857 34.878 -1.623 1.00 16.40 394 GLY A N 1
ATOM 3016 C CA . GLY A 1 394 ? -11.095 35.596 -1.980 1.00 16.36 394 GLY A CA 1
ATOM 3017 C C . GLY A 1 394 ? -11.403 35.842 -3.487 1.00 16.32 394 GLY A C 1
ATOM 3018 O O . GLY A 1 394 ? -12.310 36.578 -3.815 1.00 16.32 394 GLY A O 1
ATOM 3019 N N . PHE A 1 395 ? -10.629 35.239 -4.387 1.00 16.03 395 PHE A N 1
ATOM 3020 C CA . PHE A 1 395 ? -10.820 35.361 -5.835 1.00 15.78 395 PHE A CA 1
ATOM 3021 C C . PHE A 1 395 ? -12.125 34.864 -6.364 1.00 15.19 395 PHE A C 1
ATOM 3022 O O . PHE A 1 395 ? -12.636 33.847 -5.952 1.00 16.14 395 PHE A O 1
ATOM 3030 N N . ARG A 1 396 ? -12.619 35.507 -7.373 1.00 15.19 396 ARG A N 1
ATOM 3031 C CA . ARG A 1 396 ? -13.843 35.020 -7.956 1.00 16.37 396 ARG A CA 1
ATOM 3032 C C . ARG A 1 396 ? -13.638 34.590 -9.413 1.00 16.17 396 ARG A C 1
ATOM 3033 O O . ARG A 1 396 ? -12.912 35.247 -10.086 1.00 16.10 396 ARG A O 1
ATOM 3041 N N . TYR A 1 397 ? -14.265 33.484 -9.838 1.00 16.84 397 TYR A N 1
ATOM 3042 C CA . TYR A 1 397 ? -14.350 32.993 -11.250 1.00 16.90 397 TYR A CA 1
ATOM 3043 C C . TYR A 1 397 ? -15.651 33.396 -11.930 1.00 18.06 397 TYR A C 1
ATOM 3044 O O . TYR A 1 397 ? -16.712 33.375 -11.300 1.00 18.46 397 TYR A O 1
ATOM 3053 N N . ARG A 1 398 ? -15.593 33.768 -13.211 1.00 18.89 398 ARG A N 1
ATOM 3054 C CA . ARG A 1 398 ? -16.778 33.815 -14.074 1.00 19.84 398 ARG A CA 1
ATOM 3055 C C . ARG A 1 398 ? -16.523 32.990 -15.286 1.00 19.53 398 ARG A C 1
ATOM 3056 O O . ARG A 1 398 ? -15.497 33.155 -15.904 1.00 19.19 398 ARG A O 1
ATOM 3064 N N . SER A 1 399 ? -17.497 32.140 -15.623 1.00 19.57 399 SER A N 1
ATOM 3065 C CA . SER A 1 399 ? -17.514 31.342 -16.839 1.00 19.87 399 SER A CA 1
ATOM 3066 C C . SER A 1 399 ? -18.850 30.629 -16.965 1.00 20.22 399 SER A C 1
ATOM 3067 O O . SER A 1 399 ? -19.745 30.829 -16.139 1.00 21.40 399 SER A O 1
ATOM 3070 N N . SER A 1 400 ? -18.982 29.779 -17.979 1.00 20.15 400 SER A N 1
ATOM 3071 C CA . SER A 1 400 ? -20.191 29.001 -18.154 1.00 20.75 400 SER A CA 1
ATOM 3072 C C . SER A 1 400 ? -20.414 28.016 -17.012 1.00 20.62 400 SER A C 1
ATOM 3073 O O . SER A 1 400 ? -21.457 27.377 -16.911 1.00 20.94 400 SER A O 1
ATOM 3076 N N . ALA A 1 401 ? -19.421 27.884 -16.156 1.00 20.94 401 ALA A N 1
ATOM 3077 C CA . ALA A 1 401 ? -19.523 26.930 -15.071 1.00 21.21 401 ALA A CA 1
ATOM 3078 C C . ALA A 1 401 ? -19.771 27.660 -13.759 1.00 21.33 401 ALA A C 1
ATOM 3079 O O . ALA A 1 401 ? -19.599 27.083 -12.706 1.00 22.21 401 ALA A O 1
ATOM 3081 N N . VAL A 1 402 ? -20.126 28.939 -13.835 1.00 21.48 402 VAL A N 1
ATOM 3082 C CA . VAL A 1 402 ? -20.504 29.732 -12.675 1.00 21.30 402 VAL A CA 1
ATOM 3083 C C . VAL A 1 402 ? -21.814 30.431 -13.020 1.00 22.51 402 VAL A C 1
ATOM 3084 O O . VAL A 1 402 ? -21.866 31.216 -13.953 1.00 22.73 402 VAL A O 1
ATOM 3088 N N . LEU A 1 403 ? -22.879 30.065 -12.301 1.00 23.14 403 LEU A N 1
ATOM 3089 C CA . LEU A 1 403 ? -24.211 30.629 -12.481 1.00 24.02 403 LEU A CA 1
ATOM 3090 C C . LEU A 1 403 ? -24.413 31.733 -11.450 1.00 24.90 403 LEU A C 1
ATOM 3091 O O . LEU A 1 403 ? -24.962 31.526 -10.376 1.00 25.56 403 LEU A O 1
ATOM 3096 N N . ALA A 1 404 ? -23.939 32.911 -11.783 1.00 26.29 404 ALA A N 1
ATOM 3097 C CA . ALA A 1 404 ? -24.068 34.061 -10.921 1.00 27.26 404 ALA A CA 1
ATOM 3098 C C . ALA A 1 404 ? -25.274 34.868 -11.375 1.00 28.65 404 ALA A C 1
ATOM 3099 O O . ALA A 1 404 ? -25.552 34.974 -12.580 1.00 28.50 404 ALA A O 1
ATOM 3101 N N . THR A 1 405 ? -25.975 35.450 -10.403 1.00 29.89 405 THR A N 1
ATOM 3102 C CA . THR A 1 405 ? -27.137 36.283 -10.673 1.00 30.97 405 THR A CA 1
ATOM 3103 C C . THR A 1 405 ? -26.741 37.739 -10.837 1.00 32.06 405 THR A C 1
ATOM 3104 O O . THR A 1 405 ? -27.205 38.424 -11.754 1.00 33.01 405 THR A O 1
ATOM 3108 N N . ASP A 1 406 ? -25.870 38.209 -9.954 1.00 32.55 406 ASP A N 1
ATOM 3109 C CA . ASP A 1 406 ? -25.462 39.605 -9.905 1.00 33.04 406 ASP A CA 1
ATOM 3110 C C . ASP A 1 406 ? -24.547 39.882 -11.045 1.00 33.63 406 ASP A C 1
ATOM 3111 O O . ASP A 1 406 ? -24.104 38.965 -11.721 1.00 34.64 406 ASP A O 1
ATOM 3116 N N . ASP A 1 407 ? -24.198 41.137 -11.242 1.00 34.34 407 ASP A N 1
ATOM 3117 C CA . ASP A 1 407 ? -22.999 41.394 -12.036 1.00 35.30 407 ASP A CA 1
ATOM 3118 C C . ASP A 1 407 ? -22.204 42.513 -11.334 1.00 34.53 407 ASP A C 1
ATOM 3119 O O . ASP A 1 407 ? -22.315 43.685 -11.653 1.00 35.19 407 ASP A O 1
ATOM 3124 N N . ASP A 1 408 ? -21.449 42.120 -10.317 1.00 33.48 408 ASP A N 1
ATOM 3125 C CA . ASP A 1 408 ? -20.531 42.990 -9.628 1.00 31.93 408 ASP A CA 1
ATOM 3126 C C . ASP A 1 408 ? -19.208 42.725 -10.339 1.00 31.34 408 ASP A C 1
ATOM 3127 O O . ASP A 1 408 ? -18.826 41.589 -10.503 1.00 31.33 408 ASP A O 1
ATOM 3132 N N . PRO A 1 409 ? -18.519 43.765 -10.799 1.00 30.52 409 PRO A N 1
ATOM 3133 C CA . PRO A 1 409 ? -17.336 43.514 -11.602 1.00 30.29 409 PRO A CA 1
ATOM 3134 C C . PRO A 1 409 ? -16.127 43.049 -10.760 1.00 30.11 409 PRO A C 1
ATOM 3135 O O . PRO A 1 409 ? -15.089 42.645 -11.324 1.00 29.76 409 PRO A O 1
ATOM 3139 N N . ALA A 1 410 ? -16.256 43.139 -9.434 1.00 29.06 410 ALA A N 1
ATOM 3140 C CA . ALA A 1 410 ? -15.131 42.828 -8.530 1.00 27.87 410 ALA A CA 1
ATOM 3141 C C . ALA A 1 410 ? -14.624 41.408 -8.764 1.00 26.62 410 ALA A C 1
ATOM 3142 O O . ALA A 1 410 ? -15.400 40.495 -9.027 1.00 25.88 410 ALA A O 1
ATOM 3144 N N . ARG A 1 411 ? -13.301 41.264 -8.733 1.00 25.59 411 ARG A N 1
ATOM 3145 C CA . ARG A 1 411 ? -12.657 39.991 -9.030 1.00 24.67 411 ARG A CA 1
ATOM 3146 C C . ARG A 1 411 ? -12.170 39.274 -7.757 1.00 23.68 411 ARG A C 1
ATOM 3147 O O . ARG A 1 411 ? -11.671 38.153 -7.833 1.00 22.55 411 ARG A O 1
ATOM 3155 N N . VAL A 1 412 ? -12.321 39.953 -6.616 1.00 22.90 412 VAL A N 1
ATOM 3156 C CA . VAL A 1 412 ? -12.009 39.422 -5.280 1.00 23.02 412 VAL A CA 1
ATOM 3157 C C . VAL A 1 412 ? -13.005 39.986 -4.270 1.00 22.92 412 VAL A C 1
ATOM 3158 O O . VAL A 1 412 ? -13.670 40.972 -4.572 1.00 23.41 412 VAL A O 1
ATOM 3162 N N . GLU A 1 413 ? -13.125 39.330 -3.121 1.00 21.95 413 GLU A N 1
ATOM 3163 C CA . GLU A 1 413 ? -13.900 39.827 -1.981 1.00 21.94 413 GLU A CA 1
ATOM 3164 C C . GLU A 1 413 ? -13.036 39.562 -0.755 1.00 21.61 413 GLU A C 1
ATOM 3165 O O . GLU A 1 413 ? -12.084 38.793 -0.833 1.00 21.61 413 GLU A O 1
ATOM 3171 N N . ASN A 1 414 ? -13.332 40.189 0.367 1.00 20.94 414 ASN A N 1
ATOM 3172 C CA . ASN A 1 414 ? -12.591 39.833 1.539 1.00 21.25 414 ASN A CA 1
ATOM 3173 C C . ASN A 1 414 ? -12.914 38.357 1.861 1.00 20.84 414 ASN A C 1
ATOM 3174 O O . ASN A 1 414 ? -14.077 37.974 2.005 1.00 19.95 414 ASN A O 1
ATOM 3179 N N . PRO A 1 415 ? -11.883 37.506 1.885 1.00 20.79 415 PRO A N 1
ATOM 3180 C CA . PRO A 1 415 ? -12.151 36.091 2.164 1.00 21.14 415 PRO A CA 1
ATOM 3181 C C . PRO A 1 415 ? -12.550 35.864 3.609 1.00 21.55 415 PRO A C 1
ATOM 3182 O O . PRO A 1 415 ? -13.107 34.826 3.913 1.00 21.73 415 PRO A O 1
ATOM 3186 N N . LE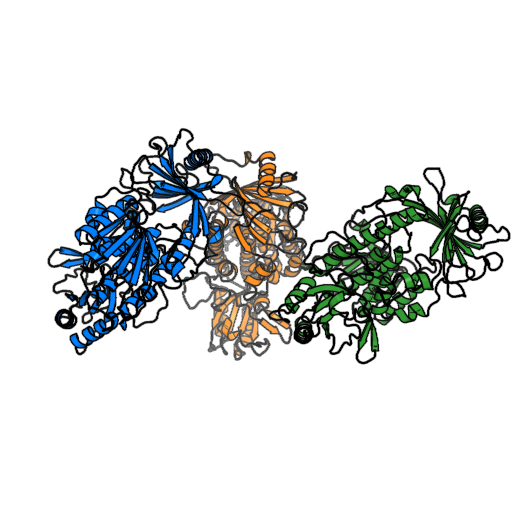U A 1 416 ? -12.275 36.838 4.474 1.00 21.86 416 LEU A N 1
ATOM 3187 C CA . LEU A 1 416 ? -12.664 36.770 5.867 1.00 22.79 416 LEU A CA 1
ATOM 3188 C C . LEU A 1 416 ? -14.144 37.085 6.135 1.00 23.61 416 LEU A C 1
ATOM 3189 O O . LEU A 1 416 ? -14.685 36.666 7.189 1.00 24.04 416 LEU A O 1
ATOM 3194 N N . THR A 1 417 ? -14.774 37.862 5.240 1.00 23.35 417 THR A N 1
ATOM 3195 C CA . THR A 1 417 ? -16.204 38.127 5.322 1.00 23.80 417 THR A CA 1
ATOM 3196 C C . THR A 1 417 ? -16.789 37.693 3.984 1.00 23.49 417 THR A C 1
ATOM 3197 O O . THR A 1 417 ? -17.022 38.544 3.127 1.00 23.57 417 THR A O 1
ATOM 3201 N N . PRO A 1 418 ? -16.969 36.371 3.771 1.00 22.78 418 PRO A N 1
ATOM 3202 C CA . PRO A 1 418 ? -17.325 35.912 2.433 1.00 22.79 418 PRO A CA 1
ATOM 3203 C C . PRO A 1 418 ? -18.780 36.210 2.101 1.00 21.87 418 PRO A C 1
ATOM 3204 O O . PRO A 1 418 ? -19.553 36.407 2.996 1.00 22.88 418 PRO A O 1
ATOM 3208 N N . SER A 1 419 ? -19.153 36.239 0.839 1.00 20.50 419 SER A N 1
ATOM 3209 C CA . SER A 1 419 ? -20.593 36.338 0.451 1.00 19.41 419 SER A CA 1
ATOM 3210 C C . SER A 1 419 ? -21.325 34.980 0.230 1.00 17.67 419 SER A C 1
ATOM 3211 O O . SER A 1 419 ? -22.539 34.912 0.212 1.00 16.68 419 SER A O 1
ATOM 3214 N N . GLY A 1 420 ? -20.585 33.910 0.020 1.00 16.17 420 GLY A N 1
ATOM 3215 C CA . GLY A 1 420 ? -21.183 32.733 -0.576 1.00 16.00 420 GLY A CA 1
ATOM 3216 C C . GLY A 1 420 ? -21.668 32.856 -2.027 1.00 15.89 420 GLY A C 1
ATOM 3217 O O . GLY A 1 420 ? -22.317 31.933 -2.496 1.00 15.48 420 GLY A O 1
ATOM 3218 N N . ARG A 1 421 ? -21.370 33.960 -2.738 1.00 15.35 421 ARG A N 1
ATOM 3219 C CA . ARG A 1 421 ? -21.829 34.067 -4.132 1.00 16.39 421 ARG A CA 1
ATOM 3220 C C . ARG A 1 421 ? -21.154 33.016 -4.993 1.00 15.87 421 ARG A C 1
ATOM 3221 O O . ARG A 1 421 ? -20.024 32.641 -4.713 1.00 16.70 421 ARG A O 1
ATOM 3229 N N . PRO A 1 422 ? -21.831 32.568 -6.049 1.00 15.34 422 PRO A N 1
ATOM 3230 C CA . PRO A 1 422 ? -21.227 31.772 -7.091 1.00 14.84 422 PRO A CA 1
ATOM 3231 C C . PRO A 1 422 ? -19.930 32.372 -7.536 1.00 14.71 422 PRO A C 1
ATOM 3232 O O . PRO A 1 422 ? -19.823 33.586 -7.603 1.00 15.65 422 PRO A O 1
ATOM 3236 N N . GLY A 1 423 ? -18.933 31.526 -7.798 1.00 14.89 423 GLY A N 1
ATOM 3237 C CA . GLY A 1 423 ? -17.625 31.949 -8.265 1.00 13.94 423 GLY A CA 1
ATOM 3238 C C . GLY A 1 423 ? -16.559 32.054 -7.184 1.00 14.30 423 GLY A C 1
ATOM 3239 O O . GLY A 1 423 ? -15.374 32.043 -7.473 1.00 14.22 423 GLY A O 1
ATOM 3240 N N . PHE A 1 424 ? -16.962 32.185 -5.929 1.00 14.12 424 PHE A N 1
ATOM 3241 C CA . PHE A 1 424 ? -15.989 32.204 -4.844 1.00 13.99 424 PHE A CA 1
ATOM 3242 C C . PHE A 1 424 ? -15.875 30.837 -4.145 1.00 14.00 424 PHE A C 1
ATOM 3243 O O . PHE A 1 424 ? -16.760 29.977 -4.247 1.00 12.46 424 PHE A O 1
ATOM 3251 N N . ARG A 1 425 ? -14.791 30.644 -3.401 1.00 14.49 425 ARG A N 1
ATOM 3252 C CA . ARG A 1 425 ? -14.739 29.437 -2.596 1.00 14.65 425 ARG A CA 1
ATOM 3253 C C . ARG A 1 425 ? -15.963 29.341 -1.704 1.00 14.36 425 ARG A C 1
ATOM 3254 O O . ARG A 1 425 ? -16.396 30.307 -1.073 1.00 12.93 425 ARG A O 1
ATOM 3262 N N . GLY A 1 426 ? -16.565 28.166 -1.663 1.00 15.62 426 GLY A N 1
ATOM 3263 C CA . GLY A 1 426 ? -17.534 27.921 -0.554 1.00 16.38 426 GLY A CA 1
ATOM 3264 C C . GLY A 1 426 ? -16.827 28.270 0.770 1.00 16.94 426 GLY A C 1
ATOM 3265 O O . GLY A 1 426 ? -15.736 27.775 1.014 1.00 17.00 426 GLY A O 1
ATOM 3266 N N . PRO A 1 427 ? -17.425 29.129 1.615 1.00 16.62 427 PRO A N 1
ATOM 3267 C CA . PRO A 1 427 ? -16.796 29.529 2.843 1.00 17.06 427 PRO A CA 1
ATOM 3268 C C . PRO A 1 427 ? -16.378 28.413 3.807 1.00 17.67 427 PRO A C 1
ATOM 3269 O O . PRO A 1 427 ? -16.916 27.308 3.813 1.00 16.97 427 PRO A O 1
ATOM 3273 N N . HIS A 1 428 ? -15.344 28.715 4.560 1.00 18.34 428 HIS A N 1
ATOM 3274 C CA . HIS A 1 428 ? -14.905 27.883 5.644 1.00 19.11 428 HIS A CA 1
ATOM 3275 C C . HIS A 1 428 ? -15.869 28.106 6.785 1.00 19.26 428 HIS A C 1
ATOM 3276 O O . HIS A 1 428 ? -16.070 29.228 7.252 1.00 19.13 428 HIS A O 1
ATOM 3283 N N . VAL A 1 429 ? -16.476 27.019 7.211 1.00 19.39 429 VAL A N 1
ATOM 3284 C CA . VAL A 1 429 ? -17.290 27.003 8.408 1.00 19.96 429 VAL A CA 1
ATOM 3285 C C . VAL A 1 429 ? -17.052 25.708 9.148 1.00 20.09 429 VAL A C 1
ATOM 3286 O O . VAL A 1 429 ? -17.071 24.633 8.535 1.00 20.49 429 VAL A O 1
ATOM 3290 N N . LEU A 1 430 ? -16.861 25.803 10.462 1.00 20.41 430 LEU A N 1
ATOM 3291 C CA . LEU A 1 430 ? -16.699 24.599 11.310 1.00 20.60 430 LEU A CA 1
ATOM 3292 C C . LEU A 1 430 ? -18.033 23.947 11.571 1.00 19.58 430 LEU A C 1
ATOM 3293 O O . LEU A 1 430 ? -18.948 24.593 11.958 1.00 20.52 430 LEU A O 1
ATOM 3298 N N . VAL A 1 431 ? -18.126 22.651 11.365 1.00 19.42 431 VAL A N 1
ATOM 3299 C CA . VAL A 1 431 ? -19.370 21.894 11.470 1.00 19.10 431 VAL A CA 1
ATOM 3300 C C . VAL A 1 431 ? -18.857 20.546 11.906 1.00 19.97 431 VAL A C 1
ATOM 3301 O O . VAL A 1 431 ? -17.660 20.392 12.025 1.00 19.87 431 VAL A O 1
ATOM 3305 N N . SER A 1 432 ? -19.730 19.556 12.081 1.00 21.47 432 SER A N 1
ATOM 3306 C CA . SER A 1 432 ? -19.299 18.203 12.435 1.00 22.72 432 SER A CA 1
ATOM 3307 C C . SER A 1 432 ? -20.241 17.181 11.863 1.00 24.00 432 SER A C 1
ATOM 3308 O O . SER A 1 432 ? -21.445 17.429 11.772 1.00 24.74 432 SER A O 1
ATOM 3311 N N . ARG A 1 433 ? -19.692 16.039 11.480 1.00 25.23 433 ARG A N 1
ATOM 3312 C CA . ARG A 1 433 ? -20.497 14.917 11.046 1.00 27.22 433 ARG A CA 1
ATOM 3313 C C . ARG A 1 433 ? -20.581 13.935 12.207 1.00 28.42 433 ARG A C 1
ATOM 3314 O O . ARG A 1 433 ? -19.659 13.122 12.442 1.00 28.16 433 ARG A O 1
ATOM 3322 N N . HIS A 1 434 ? -21.672 14.032 12.962 1.00 28.97 434 HIS A N 1
ATOM 3323 C CA . HIS A 1 434 ? -21.968 12.986 13.908 1.00 29.86 434 HIS A CA 1
ATOM 3324 C C . HIS A 1 434 ? -20.846 12.899 14.945 1.00 29.66 434 HIS A C 1
ATOM 3325 O O . HIS A 1 434 ? -20.748 11.931 15.708 1.00 31.05 434 HIS A O 1
ATOM 3332 N N . GLY A 1 435 ? -19.968 13.884 14.981 1.00 29.01 435 GLY A N 1
ATOM 3333 C CA . GLY A 1 435 ? -18.923 13.896 16.001 1.00 28.37 435 GLY A CA 1
ATOM 3334 C C . GLY A 1 435 ? -17.583 14.315 15.409 1.00 28.68 435 GLY A C 1
ATOM 3335 O O . GLY A 1 435 ? -16.660 14.821 16.108 1.00 28.70 435 GLY A O 1
ATOM 3336 N N . GLU A 1 436 ? -17.463 14.118 14.097 1.00 27.63 436 GLU A N 1
ATOM 3337 C CA . GLU A 1 436 ? -16.240 14.471 13.461 1.00 26.84 436 GLU A CA 1
ATOM 3338 C C . GLU A 1 436 ? -16.323 15.906 13.061 1.00 26.78 436 GLU A C 1
ATOM 3339 O O . GLU A 1 436 ? -17.189 16.294 12.280 1.00 26.58 436 GLU A O 1
ATOM 3345 N N . ARG A 1 437 ? -15.414 16.688 13.611 1.00 26.74 437 ARG A N 1
ATOM 3346 C CA . ARG A 1 437 ? -15.455 18.118 13.505 1.00 26.55 437 ARG A CA 1
ATOM 3347 C C . ARG A 1 437 ? -14.582 18.393 12.310 1.00 25.92 437 ARG A C 1
ATOM 3348 O O . ARG A 1 437 ? -13.470 17.905 12.247 1.00 26.18 437 ARG A O 1
ATOM 3356 N N . LEU A 1 438 ? -15.101 19.151 11.358 1.00 25.36 438 LEU A N 1
ATOM 3357 C CA . LEU A 1 438 ? -14.406 19.442 10.096 1.00 25.26 438 LEU A CA 1
ATOM 3358 C C . LEU A 1 438 ? -14.786 20.800 9.548 1.00 23.71 438 LEU A C 1
ATOM 3359 O O . LEU A 1 438 ? -15.794 21.321 9.916 1.00 23.90 438 LEU A O 1
ATOM 3364 N N . SER A 1 439 ? -13.980 21.355 8.656 1.00 23.30 439 SER A N 1
ATOM 3365 C CA . SER A 1 439 ? -14.407 22.515 7.845 1.00 22.18 439 SER A CA 1
ATOM 3366 C C . SER A 1 439 ? -15.256 22.099 6.664 1.00 21.55 439 SER A C 1
ATOM 3367 O O . SER A 1 439 ? -14.947 21.124 5.995 1.00 21.19 439 SER A O 1
ATOM 3370 N N . THR A 1 440 ? -16.343 22.835 6.430 1.00 21.02 440 THR A N 1
ATOM 3371 C CA . THR A 1 440 ? -17.118 22.762 5.178 1.00 19.82 440 THR A CA 1
ATOM 3372 C C . THR A 1 440 ? -16.183 22.621 3.956 1.00 19.69 440 THR A C 1
ATOM 3373 O O . THR A 1 440 ? -16.539 22.013 2.935 1.00 19.89 440 THR A O 1
ATOM 3377 N N . VAL A 1 441 ? -14.971 23.146 4.076 1.00 18.87 441 VAL A N 1
ATOM 3378 C CA . VAL A 1 441 ? -14.019 23.123 2.994 1.00 18.67 441 VAL A CA 1
ATOM 3379 C C . VAL A 1 441 ? -13.458 21.720 2.800 1.00 19.44 441 VAL A C 1
ATOM 3380 O O . VAL A 1 441 ? -13.217 21.286 1.649 1.00 19.54 441 VAL A O 1
ATOM 3384 N N . ASP A 1 442 ? -13.280 20.996 3.894 1.00 19.61 442 ASP A N 1
ATOM 3385 C CA . ASP A 1 442 ? -12.876 19.573 3.829 1.00 19.42 442 ASP A CA 1
ATOM 3386 C C . ASP A 1 442 ? -13.922 18.630 3.241 1.00 19.18 442 ASP A C 1
ATOM 3387 O O . ASP A 1 442 ? -13.607 17.463 2.955 1.00 18.43 442 ASP A O 1
ATOM 3392 N N . LEU A 1 443 ? -15.160 19.115 3.118 1.00 19.09 443 LEU A N 1
ATOM 3393 C CA . LEU A 1 443 ? -16.226 18.369 2.470 1.00 19.70 443 LEU A CA 1
ATOM 3394 C C . LEU A 1 443 ? -16.145 18.321 0.953 1.00 19.44 443 LEU A C 1
ATOM 3395 O O . LEU A 1 443 ? -16.785 17.505 0.352 1.00 20.15 443 LEU A O 1
ATOM 3400 N N . PHE A 1 444 ? -15.323 19.153 0.343 1.00 20.16 444 PHE A N 1
ATOM 3401 C CA . PHE A 1 444 ? -15.275 19.310 -1.125 1.00 20.40 444 PHE A CA 1
ATOM 3402 C C . PHE A 1 444 ? -14.185 18.472 -1.833 1.00 21.09 444 PHE A C 1
ATOM 3403 O O . PHE A 1 444 ? -13.214 18.035 -1.224 1.00 20.76 444 PHE A O 1
ATOM 3411 N N . GLY A 1 445 ? -14.348 18.257 -3.128 1.00 22.43 445 GLY A N 1
ATOM 3412 C CA . GLY A 1 445 ? -13.284 17.648 -3.914 1.00 24.32 445 GLY A CA 1
ATOM 3413 C C . GLY A 1 445 ? -13.420 16.222 -4.426 1.00 25.57 445 GLY A C 1
ATOM 3414 O O . GLY A 1 445 ? -12.716 15.822 -5.372 1.00 25.74 445 GLY A O 1
ATOM 3415 N N . ASP A 1 446 ? -14.297 15.427 -3.831 1.00 26.89 446 ASP A N 1
ATOM 3416 C CA . ASP A 1 446 ? -14.516 14.121 -4.434 1.00 28.62 446 ASP A CA 1
ATOM 3417 C C . ASP A 1 446 ? -15.167 14.282 -5.835 1.00 27.43 446 ASP A C 1
ATOM 3418 O O . ASP A 1 446 ? -14.506 14.159 -6.839 1.00 28.80 446 ASP A O 1
ATOM 3423 N N . GLY A 1 447 ? -16.448 14.591 -5.886 1.00 26.35 447 GLY A N 1
ATOM 3424 C CA . GLY A 1 447 ? -17.037 15.181 -7.089 1.00 23.20 447 GLY A CA 1
ATOM 3425 C C . GLY A 1 447 ? -17.692 16.503 -6.682 1.00 21.50 447 GLY A C 1
ATOM 3426 O O . GLY A 1 447 ? -17.041 17.454 -6.240 1.00 20.45 447 GLY A O 1
ATOM 3427 N N . TRP A 1 448 ? -19.005 16.534 -6.787 1.00 20.39 448 TRP A N 1
ATOM 3428 C CA . TRP A 1 448 ? -19.747 17.727 -6.486 1.00 18.86 448 TRP A CA 1
ATOM 3429 C C . TRP A 1 448 ? -20.388 17.598 -5.127 1.00 18.09 448 TRP A C 1
ATOM 3430 O O . TRP A 1 448 ? -20.815 16.544 -4.751 1.00 16.95 448 TRP A O 1
ATOM 3441 N N . THR A 1 449 ? -20.391 18.678 -4.371 1.00 17.70 449 THR A N 1
ATOM 3442 C CA . THR A 1 449 ? -20.965 18.670 -3.080 1.00 17.52 449 THR A CA 1
ATOM 3443 C C . THR A 1 449 ? -22.082 19.657 -3.105 1.00 17.75 449 THR A C 1
ATOM 3444 O O . THR A 1 449 ? -21.926 20.780 -3.631 1.00 17.50 449 THR A O 1
ATOM 3448 N N . LEU A 1 450 ? -23.212 19.247 -2.532 1.00 17.57 450 LEU A N 1
ATOM 3449 C CA . LEU A 1 450 ? -24.337 20.146 -2.323 1.00 17.84 450 LEU A CA 1
ATOM 3450 C C . LEU A 1 450 ? -24.732 20.368 -0.817 1.00 17.71 450 LEU A C 1
ATOM 3451 O O . LEU A 1 450 ? -24.929 19.431 -0.044 1.00 17.25 450 LEU A O 1
ATOM 3456 N N . LEU A 1 451 ? -24.834 21.620 -0.412 1.00 18.34 451 LEU A N 1
ATOM 3457 C CA . LEU A 1 451 ? -25.220 21.915 0.944 1.00 18.55 451 LEU A CA 1
ATOM 3458 C C . LEU A 1 451 ? -26.643 22.443 0.959 1.00 19.20 451 LEU A C 1
ATOM 3459 O O . LEU A 1 451 ? -26.944 23.389 0.282 1.00 19.99 451 LEU A O 1
ATOM 3464 N N . ALA A 1 452 ? -27.520 21.807 1.731 1.00 19.98 452 ALA A N 1
ATOM 3465 C CA . ALA A 1 452 ? -28.917 22.175 1.796 1.00 20.56 452 ALA A CA 1
ATOM 3466 C C . ALA A 1 452 ? -29.235 22.753 3.098 1.00 21.58 452 ALA A C 1
ATOM 3467 O O . ALA A 1 452 ? -28.633 22.368 4.144 1.00 23.08 452 ALA A O 1
ATOM 3469 N N . GLY A 1 453 ? -30.206 23.663 3.078 1.00 22.28 453 GLY A N 1
ATOM 3470 C CA . GLY A 1 453 ? -30.709 24.294 4.313 1.00 22.36 453 GLY A CA 1
ATOM 3471 C C . GLY A 1 453 ? -31.472 23.291 5.151 1.00 22.65 453 GLY A C 1
ATOM 3472 O O . GLY A 1 453 ? -31.906 22.254 4.652 1.00 23.29 453 GLY A O 1
ATOM 3473 N N . GLU A 1 454 ? -31.603 23.582 6.435 1.00 22.53 454 GLU A N 1
ATOM 3474 C CA . GLU A 1 454 ? -32.425 22.832 7.382 1.00 21.84 454 GLU A CA 1
ATOM 3475 C C . GLU A 1 454 ? -33.630 22.109 6.831 1.00 21.89 454 GLU A C 1
ATOM 3476 O O . GLU A 1 454 ? -33.889 20.961 7.183 1.00 22.25 454 GLU A O 1
ATOM 3482 N N . LEU A 1 455 ? -34.412 22.802 6.016 1.00 21.59 455 LEU A N 1
ATOM 3483 C CA . LEU A 1 455 ? -35.672 22.306 5.536 1.00 21.16 455 LEU A CA 1
ATOM 3484 C C . LEU A 1 455 ? -35.526 21.643 4.170 1.00 21.07 455 LEU A C 1
ATOM 3485 O O . LEU A 1 455 ? -36.471 21.071 3.632 1.00 21.78 455 LEU A O 1
ATOM 3490 N N . GLY A 1 456 ? -34.333 21.673 3.629 1.00 20.38 456 GLY A N 1
ATOM 3491 C CA . GLY A 1 456 ? -34.116 21.278 2.239 1.00 19.74 456 GLY A CA 1
ATOM 3492 C C . GLY A 1 456 ? -33.865 19.795 2.054 1.00 19.43 456 GLY A C 1
ATOM 3493 O O . GLY A 1 456 ? -32.891 19.408 1.432 1.00 20.27 456 GLY A O 1
ATOM 3494 N N . ALA A 1 457 ? -34.719 18.952 2.614 1.00 18.52 457 ALA A N 1
ATOM 3495 C CA . ALA A 1 457 ? -34.550 17.516 2.418 1.00 18.49 457 ALA A CA 1
ATOM 3496 C C . ALA A 1 457 ? -34.837 17.140 0.953 1.00 18.56 457 ALA A C 1
ATOM 3497 O O . ALA A 1 457 ? -34.328 16.126 0.445 1.00 17.88 457 ALA A O 1
ATOM 3499 N N . ASP A 1 458 ? -35.662 17.946 0.288 1.00 18.07 458 ASP A N 1
ATOM 3500 C CA . ASP A 1 458 ? -35.939 17.707 -1.090 1.00 18.59 458 ASP A CA 1
ATOM 3501 C C . ASP A 1 458 ? -34.650 17.829 -1.929 1.00 19.06 458 ASP A C 1
ATOM 3502 O O . ASP A 1 458 ? -34.455 17.040 -2.870 1.00 18.97 458 ASP A O 1
ATOM 3507 N N . TRP A 1 459 ? -33.767 18.787 -1.564 1.00 18.68 459 TRP A N 1
ATOM 3508 C CA . TRP A 1 459 ? -32.503 18.972 -2.251 1.00 18.44 459 TRP A CA 1
ATOM 3509 C C . TRP A 1 459 ? -31.595 17.748 -2.076 1.00 18.90 459 TRP A C 1
ATOM 3510 O O . TRP A 1 459 ? -30.775 17.406 -2.941 1.00 19.00 459 TRP A O 1
ATOM 3521 N N . VAL A 1 460 ? -31.718 17.109 -0.936 1.00 18.69 460 VAL A N 1
ATOM 3522 C CA . VAL A 1 460 ? -30.876 15.971 -0.645 1.00 18.55 460 VAL A CA 1
ATOM 3523 C C . VAL A 1 460 ? -31.301 14.832 -1.513 1.00 18.13 460 VAL A C 1
ATOM 3524 O O . VAL A 1 460 ? -30.478 14.196 -2.134 1.00 18.64 460 VAL A O 1
ATOM 3528 N N . ALA A 1 461 ? -32.593 14.557 -1.547 1.00 18.65 461 ALA A N 1
ATOM 3529 C CA . ALA A 1 461 ? -33.107 13.531 -2.463 1.00 19.13 461 ALA A CA 1
ATOM 3530 C C . ALA A 1 461 ? -32.686 13.823 -3.934 1.00 19.65 461 ALA A C 1
ATOM 3531 O O . ALA A 1 461 ? -32.313 12.915 -4.680 1.00 19.83 461 ALA A O 1
ATOM 3533 N N . ALA A 1 462 ? -32.730 15.083 -4.334 1.00 20.24 462 ALA A N 1
ATOM 3534 C CA . ALA A 1 462 ? -32.341 15.480 -5.700 1.00 21.63 462 ALA A CA 1
ATOM 3535 C C . ALA A 1 462 ? -30.884 15.151 -6.023 1.00 21.77 462 ALA A C 1
ATOM 3536 O O . ALA A 1 462 ? -30.544 14.794 -7.157 1.00 21.35 462 ALA A O 1
ATOM 3538 N N . ALA A 1 463 ? -30.036 15.264 -4.997 1.00 21.56 463 ALA A N 1
ATOM 3539 C CA . ALA A 1 463 ? -28.606 15.108 -5.186 1.00 20.68 463 ALA A CA 1
ATOM 3540 C C . ALA A 1 463 ? -28.353 13.719 -5.682 1.00 20.41 463 ALA A C 1
ATOM 3541 O O . ALA A 1 463 ? -27.483 13.540 -6.533 1.00 21.70 463 ALA A O 1
ATOM 3543 N N . GLU A 1 464 ? -29.115 12.755 -5.173 1.00 19.76 464 GLU A N 1
ATOM 3544 C CA . GLU A 1 464 ? -29.014 11.366 -5.614 1.00 20.00 464 GLU A CA 1
ATOM 3545 C C . GLU A 1 464 ? -29.674 11.101 -6.952 1.00 18.97 464 GLU A C 1
ATOM 3546 O O . GLU A 1 464 ? -29.166 10.319 -7.725 1.00 19.19 464 GLU A O 1
ATOM 3552 N N . ALA A 1 465 ? -30.799 11.747 -7.216 1.00 18.22 465 ALA A N 1
ATOM 3553 C CA . ALA A 1 465 ? -31.516 11.538 -8.468 1.00 17.54 465 ALA A CA 1
ATOM 3554 C C . ALA A 1 465 ? -30.696 12.025 -9.652 1.00 17.05 465 ALA A C 1
ATOM 3555 O O . ALA A 1 465 ? -30.629 11.357 -10.670 1.00 15.07 465 ALA A O 1
ATOM 3557 N N . VAL A 1 466 ? -30.076 13.188 -9.462 1.00 17.46 466 VAL A N 1
ATOM 3558 C CA . VAL A 1 466 ? -29.263 13.834 -10.448 1.00 17.76 466 VAL A CA 1
ATOM 3559 C C . VAL A 1 466 ? -27.931 13.110 -10.638 1.00 18.96 466 VAL A C 1
ATOM 3560 O O . VAL A 1 466 ? -27.532 12.945 -11.799 1.00 18.86 466 VAL A O 1
ATOM 3564 N N . SER A 1 467 ? -27.263 12.653 -9.557 1.00 19.63 467 SER A N 1
ATOM 3565 C CA . SER A 1 467 ? -26.021 11.840 -9.709 1.00 20.24 467 SER A CA 1
ATOM 3566 C C . SER A 1 467 ? -26.291 10.686 -10.599 1.00 20.01 467 SER A C 1
ATOM 3567 O O . SER A 1 467 ? -25.574 10.492 -11.562 1.00 20.98 467 SER A O 1
ATOM 3570 N N . ALA A 1 468 ? -27.312 9.910 -10.244 1.00 19.33 468 ALA A N 1
ATOM 3571 C CA . ALA A 1 468 ? -27.739 8.780 -11.029 1.00 19.61 468 ALA A CA 1
ATOM 3572 C C . ALA A 1 468 ? -28.045 9.171 -12.456 1.00 19.77 468 ALA A C 1
ATOM 3573 O O . ALA A 1 468 ? -27.655 8.495 -13.350 1.00 19.78 468 ALA A O 1
ATOM 3575 N N . GLU A 1 469 ? -28.731 10.280 -12.658 1.00 20.56 469 GLU A N 1
ATOM 3576 C CA . GLU A 1 469 ? -29.096 10.724 -14.003 1.00 21.52 469 GLU A CA 1
ATOM 3577 C C . GLU A 1 469 ? -27.890 11.006 -14.897 1.00 21.27 469 GLU A C 1
ATOM 3578 O O . GLU A 1 469 ? -27.748 10.444 -15.985 1.00 21.06 469 GLU A O 1
ATOM 3584 N N . LEU A 1 470 ? -27.017 11.867 -14.401 1.00 20.76 470 LEU A N 1
ATOM 3585 C CA . LEU A 1 470 ? -25.864 12.343 -15.147 1.00 19.27 470 LEU A CA 1
ATOM 3586 C C . LEU A 1 470 ? -24.586 11.512 -15.005 1.00 18.82 470 LEU A C 1
ATOM 3587 O O . LEU A 1 470 ? -23.657 11.701 -15.761 1.00 19.05 470 LEU A O 1
ATOM 3592 N N . GLY A 1 471 ? -24.535 10.596 -14.048 1.00 17.95 471 GLY A N 1
ATOM 3593 C CA . GLY A 1 471 ? -23.296 9.868 -13.736 1.00 17.24 471 GLY A CA 1
ATOM 3594 C C . GLY A 1 471 ? -22.199 10.696 -13.074 1.00 18.00 471 GLY A C 1
ATOM 3595 O O . GLY A 1 471 ? -20.993 10.457 -13.287 1.00 17.88 471 GLY A O 1
ATOM 3596 N N . VAL A 1 472 ? -22.588 11.656 -12.236 1.00 17.98 472 VAL A N 1
ATOM 3597 C CA . VAL A 1 472 ? -21.636 12.534 -11.578 1.00 18.27 472 VAL A CA 1
ATOM 3598 C C . VAL A 1 472 ? -21.805 12.352 -10.059 1.00 18.82 472 VAL A C 1
ATOM 3599 O O . VAL A 1 472 ? -22.917 12.333 -9.561 1.00 19.77 472 VAL A O 1
ATOM 3603 N N . PRO A 1 473 ? -20.702 12.245 -9.295 1.00 18.41 473 PRO A N 1
ATOM 3604 C CA . PRO A 1 473 ? -20.960 12.243 -7.859 1.00 17.34 473 PRO A CA 1
ATOM 3605 C C . PRO A 1 473 ? -21.448 13.578 -7.273 1.00 17.05 473 PRO A C 1
ATOM 3606 O O . PRO A 1 473 ? -20.791 14.604 -7.404 1.00 15.91 473 PRO A O 1
ATOM 3610 N N . VAL A 1 474 ? -22.634 13.518 -6.640 1.00 17.35 474 VAL A N 1
ATOM 3611 C CA . VAL A 1 474 ? -23.162 14.582 -5.813 1.00 17.43 474 VAL A CA 1
ATOM 3612 C C . VAL A 1 474 ? -23.392 14.147 -4.355 1.00 18.16 474 VAL A C 1
ATOM 3613 O O . VAL A 1 474 ? -24.343 13.427 -4.005 1.00 18.26 474 VAL A O 1
ATOM 3617 N N . ARG A 1 475 ? -22.519 14.598 -3.511 1.00 18.46 475 ARG A N 1
ATOM 3618 C CA . ARG A 1 475 ? -22.666 14.360 -2.120 1.00 19.59 475 ARG A CA 1
ATOM 3619 C C . ARG A 1 475 ? -23.495 15.470 -1.502 1.00 18.83 475 ARG A C 1
ATOM 3620 O O . ARG A 1 475 ? -23.150 16.559 -1.606 1.00 19.19 475 ARG A O 1
ATOM 3628 N N . ALA A 1 476 ? -24.587 15.148 -0.851 1.00 18.23 476 ALA A N 1
ATOM 3629 C CA . ALA A 1 476 ? -25.440 16.141 -0.296 1.00 18.94 476 ALA A CA 1
ATOM 3630 C C . ALA A 1 476 ? -25.429 16.076 1.218 1.00 19.72 476 ALA A C 1
ATOM 3631 O O . ALA A 1 476 ? -25.477 15.030 1.799 1.00 19.57 476 ALA A O 1
ATOM 3633 N N . TYR A 1 477 ? -25.352 17.246 1.833 1.00 21.20 477 TYR A N 1
ATOM 3634 C CA . TYR A 1 477 ? -25.324 17.407 3.270 1.00 21.26 477 TYR A CA 1
ATOM 3635 C C . TYR A 1 477 ? -26.394 18.401 3.631 1.00 22.25 477 TYR A C 1
ATOM 3636 O O . TYR A 1 477 ? -26.548 19.432 2.963 1.00 21.51 477 TYR A O 1
ATOM 3645 N N . ARG A 1 478 ? -27.159 18.061 4.660 1.00 23.13 478 ARG A N 1
ATOM 3646 C CA . ARG A 1 478 ? -28.176 18.954 5.165 1.00 24.42 478 ARG A CA 1
ATOM 3647 C C . ARG A 1 478 ? -27.878 19.393 6.598 1.00 25.12 478 ARG A C 1
ATOM 3648 O O . ARG A 1 478 ? -27.510 18.583 7.460 1.00 25.42 478 ARG A O 1
ATOM 3656 N N . VAL A 1 479 ? -28.038 20.689 6.822 1.00 25.67 479 VAL A N 1
ATOM 3657 C CA . VAL A 1 479 ? -27.861 21.333 8.106 1.00 25.75 479 VAL A CA 1
ATOM 3658 C C . VAL A 1 479 ? -28.874 20.833 9.075 1.00 26.77 479 VAL A C 1
ATOM 3659 O O . VAL A 1 479 ? -30.050 20.656 8.704 1.00 26.80 479 VAL A O 1
ATOM 3663 N N . GLY A 1 480 ? -28.441 20.666 10.332 1.00 27.31 480 GLY A N 1
ATOM 3664 C CA . GLY A 1 480 ? -29.329 20.243 11.416 1.00 27.48 480 GLY A CA 1
ATOM 3665 C C . GLY A 1 480 ? -29.739 18.792 11.243 1.00 28.32 480 GLY A C 1
ATOM 3666 O O . GLY A 1 480 ? -30.458 18.216 12.077 1.00 28.95 480 GLY A O 1
ATOM 3667 N N . ALA A 1 481 ? -29.306 18.197 10.146 1.00 28.02 481 ALA A N 1
ATOM 3668 C CA . ALA A 1 481 ? -29.565 16.810 9.900 1.00 28.47 481 ALA A CA 1
ATOM 3669 C C . ALA A 1 481 ? -28.235 16.068 10.063 1.00 29.20 481 ALA A C 1
ATOM 3670 O O . ALA A 1 481 ? -27.729 15.940 11.186 1.00 29.20 481 ALA A O 1
ATOM 3672 N N . GLY A 1 482 ? -27.654 15.621 8.941 1.00 29.48 482 GLY A N 1
ATOM 3673 C CA . GLY A 1 482 ? -26.401 14.847 8.972 1.00 29.15 482 GLY A CA 1
ATOM 3674 C C . GLY A 1 482 ? -25.160 15.710 9.081 1.00 28.60 482 GLY A C 1
ATOM 3675 O O . GLY A 1 482 ? -24.031 15.213 9.064 1.00 28.43 482 GLY A O 1
ATOM 3676 N N . LEU A 1 483 ? -25.376 17.012 9.155 1.00 28.57 483 LEU A N 1
ATOM 3677 C CA . LEU A 1 483 ? -24.297 17.962 9.349 1.00 28.70 483 LEU A CA 1
ATOM 3678 C C . LEU A 1 483 ? -24.673 18.911 10.464 1.00 29.19 483 LEU A C 1
ATOM 3679 O O . LEU A 1 483 ? -25.585 19.719 10.310 1.00 28.95 483 LEU A O 1
ATOM 3684 N N . THR A 1 484 ? -23.962 18.819 11.588 1.00 30.43 484 THR A N 1
ATOM 3685 C CA . THR A 1 484 ? -24.267 19.640 12.761 1.00 31.28 484 THR A CA 1
ATOM 3686 C C . THR A 1 484 ? -23.721 21.061 12.646 1.00 32.08 484 THR A C 1
ATOM 3687 O O . THR A 1 484 ? -22.532 21.259 12.437 1.00 32.27 484 THR A O 1
ATOM 3691 N N . ASP A 1 485 ? -24.602 22.044 12.802 1.00 33.65 485 ASP A N 1
ATOM 3692 C CA . ASP A 1 485 ? -24.175 23.428 12.925 1.00 35.03 485 ASP A CA 1
ATOM 3693 C C . ASP A 1 485 ? -24.479 23.942 14.338 1.00 35.73 485 ASP A C 1
ATOM 3694 O O . ASP A 1 485 ? -25.652 24.224 14.677 1.00 36.05 485 ASP A O 1
ATOM 3699 N N . PRO A 1 486 ? -23.426 24.028 15.184 1.00 36.43 486 PRO A N 1
ATOM 3700 C CA . PRO A 1 486 ? -23.536 24.467 16.592 1.00 36.51 486 PRO A CA 1
ATOM 3701 C C . PRO A 1 486 ? -23.832 25.949 16.682 1.00 36.78 486 PRO A C 1
ATOM 3702 O O . PRO A 1 486 ? -24.729 26.351 17.434 1.00 37.04 486 PRO A O 1
ATOM 3706 N N . GLU A 1 487 ? -23.087 26.742 15.899 1.00 36.62 487 GLU A N 1
ATOM 3707 C CA . GLU A 1 487 ? -23.286 28.202 15.808 1.00 36.25 487 GLU A CA 1
ATOM 3708 C C . GLU A 1 487 ? -24.424 28.644 14.850 1.00 35.92 487 GLU A C 1
ATOM 3709 O O . GLU A 1 487 ? -24.741 29.844 14.794 1.00 35.69 487 GLU A O 1
ATOM 3715 N N . SER A 1 488 ? -25.007 27.680 14.112 1.00 35.38 488 SER A N 1
ATOM 3716 C CA . SER A 1 488 ? -26.006 27.950 13.055 1.00 34.44 488 SER A CA 1
ATOM 3717 C C . SER A 1 488 ? -25.486 28.975 12.033 1.00 33.48 488 SER A C 1
ATOM 3718 O O . SER A 1 488 ? -26.089 30.040 11.893 1.00 33.82 488 SER A O 1
ATOM 3721 N N . ALA A 1 489 ? -24.369 28.669 11.346 1.00 31.66 489 ALA A N 1
ATOM 3722 C CA . ALA A 1 489 ? -23.708 29.639 10.443 1.00 30.27 489 ALA A CA 1
ATOM 3723 C C . ALA A 1 489 ? -23.526 29.252 8.937 1.00 29.26 489 ALA A C 1
ATOM 3724 O O . ALA A 1 489 ? -22.953 30.029 8.162 1.00 29.27 489 ALA A O 1
ATOM 3726 N N . VAL A 1 490 ? -23.950 28.060 8.552 1.00 27.59 490 VAL A N 1
ATOM 3727 C CA . VAL A 1 490 ? -23.738 27.572 7.217 1.00 26.67 490 VAL A CA 1
ATOM 3728 C C . VAL A 1 490 ? -24.730 28.253 6.254 1.00 26.47 490 VAL A C 1
ATOM 3729 O O . VAL A 1 490 ? -24.331 28.736 5.180 1.00 25.78 490 VAL A O 1
ATOM 3733 N N . SER A 1 491 ? -26.004 28.295 6.667 1.00 25.63 491 SER A N 1
ATOM 3734 C CA . SER A 1 491 ? -27.053 28.938 5.935 1.00 25.28 491 SER A CA 1
ATOM 3735 C C . SER A 1 491 ? -26.675 30.338 5.640 1.00 25.36 491 SER A C 1
ATOM 3736 O O . SER A 1 491 ? -26.825 30.819 4.498 1.00 24.66 491 SER A O 1
ATOM 3739 N N . GLU A 1 492 ? -26.206 31.000 6.703 1.00 25.17 492 GLU A N 1
ATOM 3740 C CA . GLU A 1 492 ? -25.863 32.407 6.658 1.00 24.93 492 GLU A CA 1
ATOM 3741 C C . GLU A 1 492 ? -24.632 32.665 5.814 1.00 23.55 492 GLU A C 1
ATOM 3742 O O . GLU A 1 492 ? -24.652 33.580 5.037 1.00 24.07 492 GLU A O 1
ATOM 3748 N N . ARG A 1 493 ? -23.584 31.861 5.924 1.00 22.08 493 ARG A N 1
ATOM 3749 C CA . ARG A 1 493 ? -22.393 32.155 5.147 1.00 21.65 493 ARG A CA 1
ATOM 3750 C C . ARG A 1 493 ? -22.555 31.826 3.614 1.00 20.36 493 ARG A C 1
ATOM 3751 O O . ARG A 1 493 ? -22.093 32.543 2.723 1.00 18.12 493 ARG A O 1
ATOM 3759 N N . TYR A 1 494 ? -23.230 30.725 3.352 1.00 19.10 494 TYR A N 1
ATOM 3760 C CA . TYR A 1 494 ? -23.456 30.261 1.998 1.00 18.40 494 TYR A CA 1
ATOM 3761 C C . TYR A 1 494 ? -24.625 30.917 1.330 1.00 18.04 494 TYR A C 1
ATOM 3762 O O . TYR A 1 494 ? -24.804 30.743 0.114 1.00 17.57 494 TYR A O 1
ATOM 3771 N N . GLY A 1 495 ? -25.396 31.664 2.136 1.00 17.95 495 GLY A N 1
ATOM 3772 C CA . GLY A 1 495 ? -26.602 32.377 1.705 1.00 17.11 495 GLY A CA 1
ATOM 3773 C C . GLY A 1 495 ? -27.754 31.533 1.232 1.00 16.88 495 GLY A C 1
ATOM 3774 O O . GLY A 1 495 ? -28.441 31.918 0.319 1.00 17.73 495 GLY A O 1
ATOM 3775 N N . ILE A 1 496 ? -27.972 30.394 1.867 1.00 16.95 496 ILE A N 1
ATOM 3776 C CA . ILE A 1 496 ? -28.995 29.433 1.488 1.00 17.60 496 ILE A CA 1
ATOM 3777 C C . ILE A 1 496 ? -30.287 29.440 2.360 1.00 18.79 496 ILE A C 1
ATOM 3778 O O . ILE A 1 496 ? -31.229 28.687 2.103 1.00 18.27 496 ILE A O 1
ATOM 3783 N N . GLY A 1 497 ? -30.343 30.311 3.375 1.00 19.96 497 GLY A N 1
ATOM 3784 C CA . GLY A 1 497 ? -31.482 30.378 4.294 1.00 20.50 497 GLY A CA 1
ATOM 3785 C C . GLY A 1 497 ? -31.806 29.013 4.879 1.00 21.71 497 GLY A C 1
ATOM 3786 O O . GLY A 1 497 ? -30.906 28.187 5.084 1.00 22.22 497 GLY A O 1
ATOM 3787 N N . LYS A 1 498 ? -33.091 28.774 5.123 1.00 21.97 498 LYS A N 1
ATOM 3788 C CA . LYS A 1 498 ? -33.569 27.525 5.652 1.00 22.69 498 LYS A CA 1
ATOM 3789 C C . LYS A 1 498 ? -33.875 26.544 4.544 1.00 22.03 498 LYS A C 1
ATOM 3790 O O . LYS A 1 498 ? -33.642 25.359 4.702 1.00 22.04 498 LYS A O 1
ATOM 3796 N N . ALA A 1 499 ? -34.381 27.032 3.417 1.00 21.46 499 ALA A N 1
ATOM 3797 C CA . ALA A 1 499 ? -34.905 26.124 2.345 1.00 21.08 499 ALA A CA 1
ATOM 3798 C C . ALA A 1 499 ? -34.032 25.984 1.088 1.00 20.75 499 ALA A C 1
ATOM 3799 O O . ALA A 1 499 ? -34.229 25.046 0.302 1.00 21.59 499 ALA A O 1
ATOM 3801 N N . GLY A 1 500 ? -33.080 26.898 0.894 1.00 19.56 500 GLY A N 1
ATOM 3802 C CA . GLY A 1 500 ? -32.115 26.805 -0.212 1.00 19.02 500 GLY A CA 1
ATOM 3803 C C . GLY A 1 500 ? -30.974 25.783 -0.177 1.00 18.83 500 GLY A C 1
ATOM 3804 O O . GLY A 1 500 ? -30.943 24.861 0.641 1.00 19.04 500 GLY A O 1
ATOM 3805 N N . ALA A 1 501 ? -30.022 25.972 -1.091 1.00 18.78 501 ALA A N 1
ATOM 3806 C CA . ALA A 1 501 ? -28.965 25.009 -1.374 1.00 17.98 501 ALA A CA 1
ATOM 3807 C C . ALA A 1 501 ? -27.846 25.703 -2.117 1.00 17.58 501 ALA A C 1
ATOM 3808 O O . ALA A 1 501 ? -28.044 26.740 -2.715 1.00 17.64 501 ALA A O 1
ATOM 3810 N N . SER A 1 502 ? -26.664 25.118 -2.054 1.00 16.94 502 SER A N 1
ATOM 3811 C CA . SER A 1 502 ? -25.438 25.691 -2.601 1.00 16.77 502 SER A CA 1
ATOM 3812 C C . SER A 1 502 ? -24.717 24.517 -3.260 1.00 16.24 502 SER A C 1
ATOM 3813 O O . SER A 1 502 ? -24.532 23.474 -2.622 1.00 16.73 502 SER A O 1
ATOM 3816 N N . LEU A 1 503 ? -24.411 24.633 -4.544 1.00 15.23 503 LEU A N 1
ATOM 3817 C CA . LEU A 1 503 ? -23.694 23.578 -5.267 1.00 14.09 503 LEU A CA 1
ATOM 3818 C C . LEU A 1 503 ? -22.239 23.930 -5.489 1.00 13.89 503 LEU A C 1
ATOM 3819 O O . LEU A 1 503 ? -21.908 24.962 -6.096 1.00 13.50 503 LEU A O 1
ATOM 3824 N N . VAL A 1 504 ? -21.381 23.026 -5.044 1.00 13.51 504 VAL A N 1
ATOM 3825 C CA . VAL A 1 504 ? -19.963 23.309 -4.979 1.00 13.25 504 VAL A CA 1
ATOM 3826 C C . VAL A 1 504 ? -19.248 22.347 -5.883 1.00 13.70 504 VAL A C 1
ATOM 3827 O O . VAL A 1 504 ? -19.506 21.151 -5.882 1.00 14.03 504 VAL A O 1
ATOM 3831 N N . ARG A 1 505 ? -18.314 22.886 -6.640 1.00 14.46 505 ARG A N 1
ATOM 3832 C CA . ARG A 1 505 ? -17.601 22.155 -7.679 1.00 14.99 505 ARG A CA 1
ATOM 3833 C C . ARG A 1 505 ? -16.528 21.270 -7.097 1.00 14.83 505 ARG A C 1
ATOM 3834 O O . ARG A 1 505 ? -16.312 21.269 -5.906 1.00 15.87 505 ARG A O 1
ATOM 3842 N N . PRO A 1 506 ? -15.826 20.526 -7.954 1.00 14.71 506 PRO A N 1
ATOM 3843 C CA . PRO A 1 506 ? -14.683 19.703 -7.549 1.00 13.96 506 PRO A CA 1
ATOM 3844 C C . PRO A 1 506 ? -13.451 20.466 -7.059 1.00 13.82 506 PRO A C 1
ATOM 3845 O O . PRO A 1 506 ? -12.586 19.874 -6.457 1.00 14.63 506 PRO A O 1
ATOM 3849 N N . ASP A 1 507 ? -13.380 21.770 -7.273 1.00 13.96 507 ASP A N 1
ATOM 3850 C CA . ASP A 1 507 ? -12.255 22.580 -6.823 1.00 12.92 507 ASP A CA 1
ATOM 3851 C C . ASP A 1 507 ? -12.645 23.466 -5.657 1.00 13.32 507 ASP A C 1
ATOM 3852 O O . ASP A 1 507 ? -11.821 24.221 -5.160 1.00 12.97 507 ASP A O 1
ATOM 3857 N N . GLY A 1 508 ? -13.907 23.350 -5.244 1.00 12.81 508 GLY A N 1
ATOM 3858 C CA . GLY A 1 508 ? -14.394 23.910 -4.021 1.00 13.51 508 GLY A CA 1
ATOM 3859 C C . GLY A 1 508 ? -15.013 25.268 -4.198 1.00 13.01 508 GLY A C 1
ATOM 3860 O O . GLY A 1 508 ? -15.174 26.037 -3.237 1.00 13.59 508 GLY A O 1
ATOM 3861 N N . ILE A 1 509 ? -15.327 25.570 -5.438 1.00 12.60 509 ILE A N 1
ATOM 3862 C CA . ILE A 1 509 ? -15.863 26.849 -5.846 1.00 12.12 509 ILE A CA 1
ATOM 3863 C C . ILE A 1 509 ? -17.354 26.648 -5.906 1.00 12.72 509 ILE A C 1
ATOM 3864 O O . ILE A 1 509 ? -17.824 25.601 -6.290 1.00 13.37 509 ILE A O 1
ATOM 3869 N N . VAL A 1 510 ? -18.109 27.622 -5.455 1.00 13.72 510 VAL A N 1
ATOM 3870 C CA . VAL A 1 510 ? -19.575 27.559 -5.535 1.00 14.09 510 VAL A CA 1
ATOM 3871 C C . VAL A 1 510 ? -19.999 27.850 -6.963 1.00 13.91 510 VAL A C 1
ATOM 3872 O O . VAL A 1 510 ? -19.654 28.904 -7.437 1.00 14.08 510 VAL A O 1
ATOM 3876 N N . ALA A 1 511 ? -20.714 26.910 -7.591 1.00 14.57 511 ALA A N 1
ATOM 3877 C CA . ALA A 1 511 ? -21.244 26.998 -8.985 1.00 16.60 511 ALA A CA 1
ATOM 3878 C C . ALA A 1 511 ? -22.608 27.667 -9.113 1.00 17.78 511 ALA A C 1
ATOM 3879 O O . ALA A 1 511 ? -22.917 28.199 -10.194 1.00 19.16 511 ALA A O 1
ATOM 3881 N N . TRP A 1 512 ? -23.409 27.618 -8.048 1.00 17.29 512 TRP A N 1
ATOM 3882 C CA . TRP A 1 512 ? -24.819 27.990 -8.052 1.00 18.03 512 TRP A CA 1
ATOM 3883 C C . TRP A 1 512 ? -25.399 27.997 -6.599 1.00 18.20 512 TRP A C 1
ATOM 3884 O O . TRP A 1 512 ? -24.884 27.323 -5.715 1.00 18.64 512 TRP A O 1
ATOM 3895 N N . ARG A 1 513 ? -26.445 28.762 -6.360 1.00 18.30 513 ARG A N 1
ATOM 3896 C CA . ARG A 1 513 ? -27.164 28.714 -5.092 1.00 20.01 513 ARG A CA 1
ATOM 3897 C C . ARG A 1 513 ? -28.579 29.319 -5.155 1.00 21.05 513 ARG A C 1
ATOM 3898 O O . ARG A 1 513 ? -28.937 30.047 -6.092 1.00 20.24 513 ARG A O 1
ATOM 3906 N N . THR A 1 514 ? -29.393 28.988 -4.154 1.00 22.40 514 THR A N 1
ATOM 3907 C CA . THR A 1 514 ? -30.664 29.666 -3.940 1.00 23.74 514 THR A CA 1
ATOM 3908 C C . THR A 1 514 ? -30.847 29.791 -2.460 1.00 24.86 514 THR A C 1
ATOM 3909 O O . THR A 1 514 ? -30.250 29.009 -1.687 1.00 25.69 514 THR A O 1
ATOM 3913 N N . ASP A 1 515 ? -31.668 30.770 -2.060 1.00 25.73 515 ASP A N 1
ATOM 3914 C CA . ASP A 1 515 ? -31.999 30.964 -0.665 1.00 26.25 515 ASP A CA 1
ATOM 3915 C C . ASP A 1 515 ? -33.433 30.621 -0.357 1.00 26.71 515 ASP A C 1
ATOM 3916 O O . ASP A 1 515 ? -33.951 31.005 0.700 1.00 27.71 515 ASP A O 1
ATOM 3921 N N . GLU A 1 516 ? -34.088 29.919 -1.270 1.00 27.01 516 GLU A N 1
ATOM 3922 C CA . GLU A 1 516 ? -35.470 29.524 -1.045 1.00 26.92 516 GLU A CA 1
ATOM 3923 C C . GLU A 1 516 ? -35.683 28.179 -1.684 1.00 26.25 516 GLU A C 1
ATOM 3924 O O . GLU A 1 516 ? -34.743 27.592 -2.171 1.00 26.66 516 GLU A O 1
ATOM 3930 N N . ALA A 1 517 ? -36.906 27.673 -1.682 1.00 26.28 517 ALA A N 1
ATOM 3931 C CA . ALA A 1 517 ? -37.185 26.331 -2.214 1.00 26.20 517 ALA A CA 1
ATOM 3932 C C . ALA A 1 517 ? -37.632 26.369 -3.667 1.00 26.43 517 ALA A C 1
ATOM 3933 O O . ALA A 1 517 ? -38.333 27.282 -4.068 1.00 25.95 517 ALA A O 1
ATOM 3935 N N . ALA A 1 518 ? -37.219 25.376 -4.457 1.00 27.22 518 ALA A N 1
ATOM 3936 C CA . ALA A 1 518 ? -37.641 25.281 -5.861 1.00 27.23 518 ALA A CA 1
ATOM 3937 C C . ALA A 1 518 ? -38.999 24.599 -5.906 1.00 27.38 518 ALA A C 1
ATOM 3938 O O . ALA A 1 518 ? -39.391 23.934 -4.956 1.00 27.25 518 ALA A O 1
ATOM 3940 N N . ALA A 1 519 ? -39.734 24.781 -6.995 1.00 27.92 519 ALA A N 1
ATOM 3941 C CA . ALA A 1 519 ? -40.975 24.039 -7.185 1.00 27.69 519 ALA A CA 1
ATOM 3942 C C . ALA A 1 519 ? -40.673 22.550 -7.335 1.00 27.41 519 ALA A C 1
ATOM 3943 O O . ALA A 1 519 ? -41.413 21.721 -6.854 1.00 27.54 519 ALA A O 1
ATOM 3945 N N . ASP A 1 520 ? -39.573 22.212 -7.989 1.00 27.09 520 ASP A N 1
ATOM 3946 C CA . ASP A 1 520 ? -39.208 20.814 -8.171 1.00 26.85 520 ASP A CA 1
ATOM 3947 C C . ASP A 1 520 ? -37.718 20.840 -8.099 1.00 26.20 520 ASP A C 1
ATOM 3948 O O . ASP A 1 520 ? -37.079 21.362 -8.990 1.00 26.84 520 ASP A O 1
ATOM 3953 N N . ALA A 1 521 ? -37.163 20.298 -7.019 1.00 25.68 521 ALA A N 1
ATOM 3954 C CA . ALA A 1 521 ? -35.756 20.497 -6.680 1.00 24.13 521 ALA A CA 1
ATOM 3955 C C . ALA A 1 521 ? -34.911 19.689 -7.627 1.00 23.87 521 ALA A C 1
ATOM 3956 O O . ALA A 1 521 ? -33.878 20.176 -8.082 1.00 24.12 521 ALA A O 1
ATOM 3958 N N . ALA A 1 522 ? -35.362 18.479 -7.954 1.00 23.48 522 ALA A N 1
ATOM 3959 C CA . ALA A 1 522 ? -34.680 17.604 -8.931 1.00 23.15 522 ALA A CA 1
ATOM 3960 C C . ALA A 1 522 ? -34.598 18.173 -10.381 1.00 23.06 522 ALA A C 1
ATOM 3961 O O . ALA A 1 522 ? -33.521 18.122 -11.001 1.00 22.62 522 ALA A O 1
ATOM 3963 N N . GLN A 1 523 ? -35.715 18.733 -10.886 1.00 22.45 523 GLN A N 1
ATOM 3964 C CA . GLN A 1 523 ? -35.750 19.454 -12.187 1.00 22.14 523 GLN A CA 1
ATOM 3965 C C . GLN A 1 523 ? -34.752 20.626 -12.235 1.00 22.19 523 GLN A C 1
ATOM 3966 O O . GLN A 1 523 ? -33.968 20.760 -13.150 1.00 22.85 523 GLN A O 1
ATOM 3972 N N . THR A 1 524 ? -34.774 21.457 -11.205 1.00 21.95 524 THR A N 1
ATOM 3973 C CA . THR A 1 524 ? -33.900 22.621 -11.098 1.00 20.85 524 THR A CA 1
ATOM 3974 C C . THR A 1 524 ? -32.432 22.243 -11.005 1.00 21.14 524 THR A C 1
ATOM 3975 O O . THR A 1 524 ? -31.565 22.899 -11.583 1.00 22.28 524 THR A O 1
ATOM 3979 N N . LEU A 1 525 ? -32.161 21.196 -10.257 1.00 20.23 525 LEU A N 1
ATOM 3980 C CA . LEU A 1 525 ? -30.803 20.766 -10.001 1.00 20.08 525 LEU A CA 1
ATOM 3981 C C . LEU A 1 525 ? -30.209 20.096 -11.188 1.00 19.68 525 LEU A C 1
ATOM 3982 O O . LEU A 1 525 ? -29.038 20.240 -11.458 1.00 19.72 525 LEU A O 1
ATOM 3987 N N . GLU A 1 526 ? -31.031 19.336 -11.888 1.00 20.67 526 GLU A N 1
ATOM 3988 C CA . GLU A 1 526 ? -30.603 18.740 -13.129 1.00 20.57 526 GLU A CA 1
ATOM 3989 C C . GLU A 1 526 ? -30.296 19.862 -14.109 1.00 20.74 526 GLU A C 1
ATOM 3990 O O . GLU A 1 526 ? -29.318 19.768 -14.852 1.00 21.78 526 GLU A O 1
ATOM 3996 N N . GLY A 1 527 ? -31.080 20.936 -14.088 1.00 19.91 527 GLY A N 1
ATOM 3997 C CA . GLY A 1 527 ? -30.951 21.966 -15.111 1.00 20.07 527 GLY A CA 1
ATOM 3998 C C . GLY A 1 527 ? -29.681 22.746 -14.900 1.00 20.20 527 GLY A C 1
ATOM 3999 O O . GLY A 1 527 ? -29.010 23.154 -15.855 1.00 19.97 527 GLY A O 1
ATOM 4000 N N . VAL A 1 528 ? -29.345 22.903 -13.615 1.00 20.22 528 VAL A N 1
ATOM 4001 C CA . VAL A 1 528 ? -28.180 23.634 -13.151 1.00 18.90 528 VAL A CA 1
ATOM 4002 C C . VAL A 1 528 ? -26.962 22.828 -13.511 1.00 18.46 528 VAL A C 1
ATOM 4003 O O . VAL A 1 528 ? -26.010 23.355 -14.053 1.00 17.98 528 VAL A O 1
ATOM 4007 N N . LEU A 1 529 ? -26.992 21.537 -13.211 1.00 18.19 529 LEU A N 1
ATOM 4008 C CA . LEU A 1 529 ? -25.859 20.677 -13.538 1.00 18.83 529 LEU A CA 1
ATOM 4009 C C . LEU A 1 529 ? -25.666 20.499 -15.063 1.00 19.20 529 LEU A C 1
ATOM 4010 O O . LEU A 1 529 ? -24.562 20.502 -15.549 1.00 19.95 529 LEU A O 1
ATOM 4015 N N . ARG A 1 530 ? -26.746 20.328 -15.802 1.00 19.79 530 ARG A N 1
ATOM 4016 C CA . ARG A 1 530 ? -26.645 20.168 -17.260 1.00 21.22 530 ARG A CA 1
ATOM 4017 C C . ARG A 1 530 ? -25.923 21.364 -17.879 1.00 21.10 530 ARG A C 1
ATOM 4018 O O . ARG A 1 530 ? -25.099 21.239 -18.763 1.00 21.52 530 ARG A O 1
ATOM 4026 N N . ARG A 1 531 ? -26.192 22.514 -17.313 1.00 21.00 531 ARG A N 1
ATOM 4027 C CA . ARG A 1 531 ? -25.655 23.722 -17.823 1.00 20.69 531 ARG A CA 1
ATOM 4028 C C . ARG A 1 531 ? -24.181 23.900 -17.527 1.00 20.77 531 ARG A C 1
ATOM 4029 O O . ARG A 1 531 ? -23.431 24.273 -18.432 1.00 21.12 531 ARG A O 1
ATOM 4037 N N . VAL A 1 532 ? -23.746 23.664 -16.286 1.00 20.35 532 VAL A N 1
ATOM 4038 C CA . VAL A 1 532 ? -22.354 23.939 -15.969 1.00 19.67 532 VAL A CA 1
ATOM 4039 C C . VAL A 1 532 ? -21.429 22.869 -16.535 1.00 19.66 532 VAL A C 1
ATOM 4040 O O . VAL A 1 532 ? -20.262 23.101 -16.750 1.00 19.72 532 VAL A O 1
ATOM 4044 N N . LEU A 1 533 ? -21.967 21.688 -16.771 1.00 20.01 533 LEU A N 1
ATOM 4045 C CA . LEU A 1 533 ? -21.188 20.566 -17.315 1.00 20.10 533 LEU A CA 1
ATOM 4046 C C . LEU A 1 533 ? -21.306 20.480 -18.867 1.00 20.72 533 LEU A C 1
ATOM 4047 O O . LEU A 1 533 ? -20.802 19.568 -19.487 1.00 20.84 533 LEU A O 1
ATOM 4052 N N . ASP A 1 534 ? -21.998 21.434 -19.469 1.00 21.34 534 ASP A N 1
ATOM 4053 C CA . ASP A 1 534 ? -22.276 21.401 -20.893 1.00 22.91 534 ASP A CA 1
ATOM 4054 C C . ASP A 1 534 ? -22.940 20.117 -21.412 1.00 23.69 534 ASP A C 1
ATOM 4055 O O . ASP A 1 534 ? -22.480 19.513 -22.369 1.00 24.02 534 ASP A O 1
ATOM 4060 N N . ARG A 1 535 ? -24.021 19.705 -20.766 1.00 24.34 535 ARG A N 1
ATOM 4061 C CA . ARG A 1 535 ? -24.856 18.644 -21.273 1.00 24.92 535 ARG A CA 1
ATOM 4062 C C . ARG A 1 535 ? -26.249 19.236 -21.460 1.00 25.47 535 ARG A C 1
ATOM 4063 O O . ARG A 1 535 ? -27.243 18.570 -21.743 1.00 25.82 535 ARG A O 1
ATOM 4072 N N . MET B 1 1 ? -10.082 103.111 36.343 1.00 35.04 1 MET B N 1
ATOM 4073 C CA . MET B 1 1 ? -9.106 102.081 35.867 1.00 34.78 1 MET B CA 1
ATOM 4074 C C . MET B 1 1 ? -8.496 102.289 34.455 1.00 34.47 1 MET B C 1
ATOM 4075 O O . MET B 1 1 ? -9.125 102.865 33.562 1.00 33.56 1 MET B O 1
ATOM 4080 N N . ASN B 1 2 ? -7.255 101.813 34.296 1.00 34.53 2 ASN B N 1
ATOM 4081 C CA . ASN B 1 2 ? -6.422 102.079 33.108 1.00 34.11 2 ASN B CA 1
ATOM 4082 C C . ASN B 1 2 ? -6.897 101.370 31.842 1.00 32.54 2 ASN B C 1
ATOM 4083 O O . ASN B 1 2 ? -7.272 100.201 31.865 1.00 31.72 2 ASN B O 1
ATOM 4088 N N . ASP B 1 3 ? -6.875 102.111 30.738 1.00 30.99 3 ASP B N 1
ATOM 4089 C CA . ASP B 1 3 ? -7.069 101.538 29.409 1.00 29.86 3 ASP B CA 1
ATOM 4090 C C . ASP B 1 3 ? -5.927 100.559 29.214 1.00 28.99 3 ASP B C 1
ATOM 4091 O O . ASP B 1 3 ? -4.775 100.879 29.589 1.00 29.51 3 ASP B O 1
ATOM 4096 N N . HIS B 1 4 ? -6.189 99.370 28.664 1.00 27.20 4 HIS B N 1
ATOM 4097 C CA . HIS B 1 4 ? -5.042 98.578 28.151 1.00 25.77 4 HIS B CA 1
ATOM 4098 C C . HIS B 1 4 ? -4.227 99.467 27.246 1.00 24.36 4 HIS B C 1
ATOM 4099 O O . HIS B 1 4 ? -4.776 100.386 26.601 1.00 23.85 4 HIS B O 1
ATOM 4106 N N . GLU B 1 5 ? -2.931 99.174 27.186 1.00 23.12 5 GLU B N 1
ATOM 4107 C CA . GLU B 1 5 ? -2.002 99.976 26.399 1.00 22.53 5 GLU B CA 1
ATOM 4108 C C . GLU B 1 5 ? -1.967 99.475 25.000 1.00 21.16 5 GLU B C 1
ATOM 4109 O O . GLU B 1 5 ? -1.651 100.205 24.072 1.00 21.15 5 GLU B O 1
ATOM 4115 N N . VAL B 1 6 ? -2.296 98.195 24.858 1.00 20.61 6 VAL B N 1
ATOM 4116 C CA . VAL B 1 6 ? -2.420 97.538 23.554 1.00 19.07 6 VAL B CA 1
ATOM 4117 C C . VAL B 1 6 ? -3.538 96.492 23.649 1.00 17.84 6 VAL B C 1
ATOM 4118 O O . VAL B 1 6 ? -3.828 96.026 24.745 1.00 16.48 6 VAL B O 1
ATOM 4122 N N . ASP B 1 7 ? -4.238 96.221 22.536 1.00 17.58 7 ASP B N 1
ATOM 4123 C CA . ASP B 1 7 ? -5.423 95.336 22.582 1.00 16.79 7 ASP B CA 1
ATOM 4124 C C . ASP B 1 7 ? -4.887 93.914 22.522 1.00 16.85 7 ASP B C 1
ATOM 4125 O O . ASP B 1 7 ? -5.363 93.025 23.220 1.00 17.35 7 ASP B O 1
ATOM 4130 N N . VAL B 1 8 ? -3.892 93.700 21.661 1.00 16.33 8 VAL B N 1
ATOM 4131 C CA . VAL B 1 8 ? -3.278 92.398 21.496 1.00 15.09 8 VAL B CA 1
ATOM 4132 C C . VAL B 1 8 ? -1.789 92.522 21.556 1.00 14.61 8 VAL B C 1
ATOM 4133 O O . VAL B 1 8 ? -1.191 93.385 20.880 1.00 16.11 8 VAL B O 1
ATOM 4137 N N . LEU B 1 9 ? -1.177 91.663 22.354 1.00 12.69 9 LEU B N 1
ATOM 4138 C CA . LEU B 1 9 ? 0.278 91.491 22.329 1.00 11.74 9 LEU B CA 1
ATOM 4139 C C . LEU B 1 9 ? 0.660 90.149 21.691 1.00 11.17 9 LEU B C 1
ATOM 4140 O O . LEU B 1 9 ? 0.308 89.065 22.182 1.00 11.57 9 LEU B O 1
ATOM 4145 N N . VAL B 1 10 ? 1.431 90.225 20.619 1.00 10.06 10 VAL B N 1
ATOM 4146 C CA . VAL B 1 10 ? 1.840 89.068 19.837 1.00 7.35 10 VAL B CA 1
ATOM 4147 C C . VAL B 1 10 ? 3.365 88.878 20.083 1.00 9.12 10 VAL B C 1
ATOM 4148 O O . VAL B 1 10 ? 4.165 89.818 19.945 1.00 9.98 10 VAL B O 1
ATOM 4152 N N . VAL B 1 11 ? 3.731 87.661 20.477 1.00 8.92 11 VAL B N 1
ATOM 4153 C CA . VAL B 1 11 ? 5.064 87.315 20.934 1.00 8.83 11 VAL B CA 1
ATOM 4154 C C . VAL B 1 11 ? 5.747 86.418 19.912 1.00 9.29 11 VAL B C 1
ATOM 4155 O O . VAL B 1 11 ? 5.309 85.299 19.683 1.00 9.15 11 VAL B O 1
ATOM 4159 N N . GLY B 1 12 ? 6.791 86.917 19.253 1.00 9.77 12 GLY B N 1
ATOM 4160 C CA . GLY B 1 12 ? 7.329 86.229 18.075 1.00 10.82 12 GLY B CA 1
ATOM 4161 C C . GLY B 1 12 ? 7.012 86.914 16.767 1.00 11.70 12 GLY B C 1
ATOM 4162 O O . GLY B 1 12 ? 5.892 87.417 16.588 1.00 11.09 12 GLY B O 1
ATOM 4163 N N . ALA B 1 13 ? 7.992 86.909 15.839 1.00 12.16 13 ALA B N 1
ATOM 4164 C CA . ALA B 1 13 ? 7.839 87.576 14.538 1.00 12.75 13 ALA B CA 1
ATOM 4165 C C . ALA B 1 13 ? 8.113 86.559 13.468 1.00 13.61 13 ALA B C 1
ATOM 4166 O O . ALA B 1 13 ? 8.674 86.870 12.400 1.00 14.55 13 ALA B O 1
ATOM 4168 N N . GLY B 1 14 ? 7.756 85.321 13.754 1.00 13.26 14 GLY B N 1
ATOM 4169 C CA . GLY B 1 14 ? 7.742 84.337 12.700 1.00 12.95 14 GLY B CA 1
ATOM 4170 C C . GLY B 1 14 ? 6.465 84.522 11.884 1.00 13.25 14 GLY B C 1
ATOM 4171 O O . GLY B 1 14 ? 5.795 85.575 11.952 1.00 13.66 14 GLY B O 1
ATOM 4172 N N . LEU B 1 15 ? 6.110 83.519 11.095 1.00 12.65 15 LEU B N 1
ATOM 4173 C CA . LEU B 1 15 ? 4.987 83.706 10.209 1.00 12.40 15 LEU B CA 1
ATOM 4174 C C . LEU B 1 15 ? 3.736 83.585 11.032 1.00 12.82 15 LEU B C 1
ATOM 4175 O O . LEU B 1 15 ? 2.693 84.096 10.632 1.00 14.16 15 LEU B O 1
ATOM 4180 N N . GLY B 1 16 ? 3.780 82.910 12.178 1.00 11.70 16 GLY B N 1
ATOM 4181 C CA . GLY B 1 16 ? 2.535 82.915 12.971 1.00 12.28 16 GLY B CA 1
ATOM 4182 C C . GLY B 1 16 ? 2.205 84.284 13.612 1.00 12.27 16 GLY B C 1
ATOM 4183 O O . GLY B 1 16 ? 1.063 84.763 13.567 1.00 13.45 16 GLY B O 1
ATOM 4184 N N . GLY B 1 17 ? 3.195 84.898 14.231 1.00 11.58 17 GLY B N 1
ATOM 4185 C CA . GLY B 1 17 ? 3.035 86.227 14.786 1.00 12.63 17 GLY B CA 1
ATOM 4186 C C . GLY B 1 17 ? 2.670 87.315 13.791 1.00 13.38 17 GLY B C 1
ATOM 4187 O O . GLY B 1 17 ? 1.739 88.100 14.019 1.00 13.07 17 GLY B O 1
ATOM 4188 N N . LEU B 1 18 ? 3.382 87.331 12.662 1.00 14.29 18 LEU B N 1
ATOM 4189 C CA . LEU B 1 18 ? 3.245 88.413 11.695 1.00 14.60 18 LEU B CA 1
ATOM 4190 C C . LEU B 1 18 ? 1.901 88.384 10.970 1.00 15.41 18 LEU B C 1
ATOM 4191 O O . LEU B 1 18 ? 1.267 89.444 10.736 1.00 15.99 18 LEU B O 1
ATOM 4196 N N . SER B 1 19 ? 1.456 87.173 10.649 1.00 15.68 19 SER B N 1
ATOM 4197 C CA . SER B 1 19 ? 0.073 86.951 10.210 1.00 15.42 19 SER B CA 1
ATOM 4198 C C . SER B 1 19 ? -0.948 87.502 11.201 1.00 15.14 19 SER B C 1
ATOM 4199 O O . SER B 1 19 ? -1.753 88.383 10.815 1.00 16.13 19 SER B O 1
ATOM 4202 N N . THR B 1 20 ? -0.948 86.993 12.452 1.00 14.36 20 THR B N 1
ATOM 4203 C CA . THR B 1 20 ? -1.887 87.467 13.496 1.00 12.30 20 THR B CA 1
ATOM 4204 C C . THR B 1 20 ? -1.913 88.991 13.485 1.00 12.49 20 THR B C 1
ATOM 4205 O O . THR B 1 20 ? -2.959 89.586 13.278 1.00 13.18 20 THR B O 1
ATOM 4209 N N . ALA B 1 21 ? -0.768 89.644 13.692 1.00 12.83 21 ALA B N 1
ATOM 4210 C CA . ALA B 1 21 ? -0.641 91.114 13.544 1.00 12.90 21 ALA B CA 1
ATOM 4211 C C . ALA B 1 21 ? -1.184 91.770 12.244 1.00 13.93 21 ALA B C 1
ATOM 4212 O O . ALA B 1 21 ? -2.002 92.706 12.299 1.00 13.68 21 ALA B O 1
ATOM 4214 N N . MET B 1 22 ? -0.730 91.296 11.077 1.00 14.15 22 MET B N 1
ATOM 4215 C CA . MET B 1 22 ? -1.176 91.880 9.831 1.00 14.61 22 MET B CA 1
ATOM 4216 C C . MET B 1 22 ? -2.684 91.864 9.832 1.00 15.36 22 MET B C 1
ATOM 4217 O O . MET B 1 22 ? -3.294 92.918 9.616 1.00 16.43 22 MET B O 1
ATOM 4222 N N . PHE B 1 23 ? -3.295 90.692 10.051 1.00 14.93 23 PHE B N 1
ATOM 4223 C CA . PHE B 1 23 ? -4.750 90.613 10.011 1.00 15.12 23 PHE B CA 1
ATOM 4224 C C . PHE B 1 23 ? -5.448 91.320 11.212 1.00 15.58 23 PHE B C 1
ATOM 4225 O O . PHE B 1 23 ? -6.594 91.785 11.074 1.00 16.06 23 PHE B O 1
ATOM 4233 N N . LEU B 1 24 ? -4.797 91.429 12.367 1.00 15.63 24 LEU B N 1
ATOM 4234 C CA . LEU B 1 24 ? -5.449 92.167 13.471 1.00 16.05 24 LEU B CA 1
ATOM 4235 C C . LEU B 1 24 ? -5.436 93.676 13.159 1.00 16.14 24 LEU B C 1
ATOM 4236 O O . LEU B 1 24 ? -6.398 94.399 13.437 1.00 16.38 24 LEU B O 1
ATOM 4241 N N . ALA B 1 25 ? -4.345 94.125 12.555 1.00 15.53 25 ALA B N 1
ATOM 4242 C CA . ALA B 1 25 ? -4.156 95.517 12.299 1.00 15.75 25 ALA B CA 1
ATOM 4243 C C . ALA B 1 25 ? -5.135 95.991 11.254 1.00 16.84 25 ALA B C 1
ATOM 4244 O O . ALA B 1 25 ? -5.693 97.074 11.387 1.00 17.55 25 ALA B O 1
ATOM 4246 N N . ARG B 1 26 ? -5.380 95.160 10.234 1.00 17.87 26 ARG B N 1
ATOM 4247 C CA . ARG B 1 26 ? -6.259 95.501 9.125 1.00 17.96 26 ARG B CA 1
ATOM 4248 C C . ARG B 1 26 ? -7.688 95.745 9.581 1.00 18.77 26 ARG B C 1
ATOM 4249 O O . ARG B 1 26 ? -8.518 96.324 8.851 1.00 18.60 26 ARG B O 1
ATOM 4257 N N . GLN B 1 27 ? -7.971 95.289 10.794 1.00 19.04 27 GLN B N 1
ATOM 4258 C CA . GLN B 1 27 ? -9.297 95.355 11.352 1.00 19.53 27 GLN B CA 1
ATOM 4259 C C . GLN B 1 27 ? -9.407 96.525 12.367 1.00 19.69 27 GLN B C 1
ATOM 4260 O O . GLN B 1 27 ? -10.465 96.737 12.970 1.00 18.79 27 GLN B O 1
ATOM 4266 N N . GLY B 1 28 ? -8.326 97.296 12.526 1.00 19.28 28 GLY B N 1
ATOM 4267 C CA . GLY B 1 28 ? -8.347 98.446 13.451 1.00 19.28 28 GLY B CA 1
ATOM 4268 C C . GLY B 1 28 ? -8.009 98.109 14.919 1.00 19.71 28 GLY B C 1
ATOM 4269 O O . GLY B 1 28 ? -8.297 98.883 15.856 1.00 19.54 28 GLY B O 1
ATOM 4270 N N . VAL B 1 29 ? -7.370 96.954 15.112 1.00 18.68 29 VAL B N 1
ATOM 4271 C CA . VAL B 1 29 ? -6.973 96.479 16.414 1.00 17.78 29 VAL B CA 1
ATOM 4272 C C . VAL B 1 29 ? -5.560 97.033 16.708 1.00 18.13 29 VAL B C 1
ATOM 4273 O O . VAL B 1 29 ? -4.664 96.963 15.848 1.00 18.90 29 VAL B O 1
ATOM 4277 N N . ARG B 1 30 ? -5.369 97.581 17.914 1.00 17.10 30 ARG B N 1
ATOM 4278 C CA . ARG B 1 30 ? -4.066 98.034 18.382 1.00 15.67 30 ARG B CA 1
ATOM 4279 C C . ARG B 1 30 ? -3.255 96.786 18.782 1.00 14.89 30 ARG B C 1
ATOM 4280 O O . ARG B 1 30 ? -3.527 96.152 19.828 1.00 14.96 30 ARG B O 1
ATOM 4288 N N . VAL B 1 31 ? -2.246 96.459 17.966 1.00 12.54 31 VAL B N 1
ATOM 4289 C CA . VAL B 1 31 ? -1.490 95.238 18.149 1.00 10.88 31 VAL B CA 1
ATOM 4290 C C . VAL B 1 31 ? 0.008 95.562 18.149 1.00 10.37 31 VAL B C 1
ATOM 4291 O O . VAL B 1 31 ? 0.458 96.530 17.537 1.00 10.98 31 VAL B O 1
ATOM 4295 N N . LEU B 1 32 ? 0.777 94.788 18.914 1.00 8.95 32 LEU B N 1
ATOM 4296 C CA . LEU B 1 32 ? 2.195 95.046 19.039 1.00 6.22 32 LEU B CA 1
ATOM 4297 C C . LEU B 1 32 ? 2.845 93.695 18.885 1.00 6.61 32 LEU B C 1
ATOM 4298 O O . LEU B 1 32 ? 2.488 92.715 19.614 1.00 8.99 32 LEU B O 1
ATOM 4303 N N . VAL B 1 33 ? 3.812 93.606 17.973 1.00 4.93 33 VAL B N 1
ATOM 4304 C CA . VAL B 1 33 ? 4.590 92.380 17.893 1.00 2.53 33 VAL B CA 1
ATOM 4305 C C . VAL B 1 33 ? 5.922 92.544 18.562 1.00 2.79 33 VAL B C 1
ATOM 4306 O O . VAL B 1 33 ? 6.671 93.536 18.211 1.00 2.00 33 VAL B O 1
ATOM 4310 N N . VAL B 1 34 ? 6.263 91.576 19.435 1.00 3.12 34 VAL B N 1
ATOM 4311 C CA . VAL B 1 34 ? 7.577 91.645 20.054 1.00 3.88 34 VAL B CA 1
ATOM 4312 C C . VAL B 1 34 ? 8.472 90.520 19.645 1.00 5.72 34 VAL B C 1
ATOM 4313 O O . VAL B 1 34 ? 8.041 89.399 19.461 1.00 7.70 34 VAL B O 1
ATOM 4317 N N . GLU B 1 35 ? 9.743 90.800 19.472 1.00 8.25 35 GLU B N 1
ATOM 4318 C CA . GLU B 1 35 ? 10.561 89.803 18.881 1.00 11.20 35 GLU B CA 1
ATOM 4319 C C . GLU B 1 35 ? 11.855 89.929 19.549 1.00 13.46 35 GLU B C 1
ATOM 4320 O O . GLU B 1 35 ? 12.421 91.035 19.584 1.00 15.61 35 GLU B O 1
ATOM 4326 N N . ARG B 1 36 ? 12.363 88.816 20.064 1.00 15.99 36 ARG B N 1
ATOM 4327 C CA . ARG B 1 36 ? 13.571 88.873 20.895 1.00 17.63 36 ARG B CA 1
ATOM 4328 C C . ARG B 1 36 ? 14.796 89.189 20.120 1.00 18.20 36 ARG B C 1
ATOM 4329 O O . ARG B 1 36 ? 15.731 89.732 20.669 1.00 18.91 36 ARG B O 1
ATOM 4337 N N . ARG B 1 37 ? 14.776 88.810 18.843 1.00 19.26 37 ARG B N 1
ATOM 4338 C CA . ARG B 1 37 ? 15.833 89.050 17.870 1.00 19.52 37 ARG B CA 1
ATOM 4339 C C . ARG B 1 37 ? 15.909 90.507 17.485 1.00 19.91 37 ARG B C 1
ATOM 4340 O O . ARG B 1 37 ? 14.896 91.225 17.544 1.00 20.48 37 ARG B O 1
ATOM 4348 N N . PRO B 1 38 ? 17.112 90.979 17.094 1.00 19.71 38 PRO B N 1
ATOM 4349 C CA . PRO B 1 38 ? 17.320 92.371 16.644 1.00 19.01 38 PRO B CA 1
ATOM 4350 C C . PRO B 1 38 ? 16.710 92.664 15.247 1.00 18.70 38 PRO B C 1
ATOM 4351 O O . PRO B 1 38 ? 16.627 93.820 14.852 1.00 17.28 38 PRO B O 1
ATOM 4355 N N . GLY B 1 39 ? 16.286 91.626 14.524 1.00 18.39 39 GLY B N 1
ATOM 4356 C CA . GLY B 1 39 ? 15.762 91.824 13.163 1.00 18.58 39 GLY B CA 1
ATOM 4357 C C . GLY B 1 39 ? 15.120 90.576 12.598 1.00 17.98 39 GLY B C 1
ATOM 4358 O O . GLY B 1 39 ? 15.363 89.497 13.067 1.00 18.38 39 GLY B O 1
ATOM 4359 N N . LEU B 1 40 ? 14.285 90.719 11.584 1.00 17.97 40 LEU B N 1
ATOM 4360 C CA . LEU B 1 40 ? 13.718 89.521 10.917 1.00 17.87 40 LEU B CA 1
ATOM 4361 C C . LEU B 1 40 ? 14.835 88.655 10.325 1.00 17.48 40 LEU B C 1
ATOM 4362 O O . LEU B 1 40 ? 15.833 89.178 9.888 1.00 17.88 40 LEU B O 1
ATOM 4367 N N . SER B 1 41 ? 14.675 87.345 10.338 1.00 17.49 41 SER B N 1
ATOM 4368 C CA . SER B 1 41 ? 15.711 86.431 9.868 1.00 17.65 41 SER B CA 1
ATOM 4369 C C . SER B 1 41 ? 15.790 86.463 8.333 1.00 17.64 41 SER B C 1
ATOM 4370 O O . SER B 1 41 ? 14.752 86.465 7.675 1.00 17.17 41 SER B O 1
ATOM 4373 N N . PRO B 1 42 ? 17.017 86.510 7.760 1.00 18.57 42 PRO B N 1
ATOM 4374 C CA . PRO B 1 42 ? 17.174 86.478 6.263 1.00 18.67 42 PRO B CA 1
ATOM 4375 C C . PRO B 1 42 ? 17.067 85.025 5.727 1.00 19.52 42 PRO B C 1
ATOM 4376 O O . PRO B 1 42 ? 17.073 84.801 4.507 1.00 19.69 42 PRO B O 1
ATOM 4380 N N . TYR B 1 43 ? 16.964 84.055 6.652 1.00 19.29 43 TYR B N 1
ATOM 4381 C CA . TYR B 1 43 ? 16.999 82.645 6.269 1.00 19.30 43 TYR B CA 1
ATOM 4382 C C . TYR B 1 43 ? 15.681 82.217 5.689 1.00 19.46 43 TYR B C 1
ATOM 4383 O O . TYR B 1 43 ? 14.629 82.519 6.288 1.00 19.42 43 TYR B O 1
ATOM 4392 N N . PRO B 1 44 ? 15.736 81.475 4.550 1.00 19.70 44 PRO B N 1
ATOM 4393 C CA . PRO B 1 44 ? 14.571 80.971 3.820 1.00 19.87 44 PRO B CA 1
ATOM 4394 C C . PRO B 1 44 ? 13.543 80.168 4.653 1.00 20.07 44 PRO B C 1
ATOM 4395 O O . PRO B 1 44 ? 12.340 80.321 4.430 1.00 21.07 44 PRO B O 1
ATOM 4399 N N . ARG B 1 45 ? 13.984 79.291 5.533 1.00 19.16 45 ARG B N 1
ATOM 4400 C CA . ARG B 1 45 ? 13.048 78.505 6.319 1.00 19.35 45 ARG B CA 1
ATOM 4401 C C . ARG B 1 45 ? 11.885 77.986 5.454 1.00 19.83 45 ARG B C 1
ATOM 4402 O O . ARG B 1 45 ? 12.137 77.335 4.453 1.00 20.90 45 ARG B O 1
ATOM 4410 N N . ALA B 1 46 ? 10.630 78.299 5.796 1.00 19.79 46 ALA B N 1
ATOM 4411 C CA . ALA B 1 46 ? 9.477 77.752 5.095 1.00 19.21 46 ALA B CA 1
ATOM 4412 C C . ALA B 1 46 ? 9.169 78.462 3.777 1.00 19.05 46 ALA B C 1
ATOM 4413 O O . ALA B 1 46 ? 8.958 79.671 3.742 1.00 20.05 46 ALA B O 1
ATOM 4415 N N . ALA B 1 47 ? 9.172 77.706 2.689 1.00 18.04 47 ALA B N 1
ATOM 4416 C CA . ALA B 1 47 ? 8.905 78.280 1.412 1.00 17.87 47 ALA B CA 1
ATOM 4417 C C . ALA B 1 47 ? 7.622 77.796 0.764 1.00 17.79 47 ALA B C 1
ATOM 4418 O O . ALA B 1 47 ? 7.168 76.678 0.997 1.00 17.90 47 ALA B O 1
ATOM 4420 N N . GLY B 1 48 ? 7.046 78.659 -0.062 1.00 18.04 48 GLY B N 1
ATOM 4421 C CA . GLY B 1 48 ? 5.878 78.277 -0.847 1.00 18.23 48 GLY B CA 1
ATOM 4422 C C . GLY B 1 48 ? 4.638 78.679 -0.125 1.00 18.40 48 GLY B C 1
ATOM 4423 O O . GLY B 1 48 ? 4.554 78.497 1.070 1.00 19.48 48 GLY B O 1
ATOM 4424 N N . GLN B 1 49 ? 3.680 79.234 -0.853 1.00 18.72 49 GLN B N 1
ATOM 4425 C CA . GLN B 1 49 ? 2.362 79.619 -0.341 1.00 18.73 49 GLN B CA 1
ATOM 4426 C C . GLN B 1 49 ? 1.243 78.841 -1.072 1.00 19.13 49 GLN B C 1
ATOM 4427 O O . GLN B 1 49 ? 1.020 78.998 -2.285 1.00 19.67 49 GLN B O 1
ATOM 4433 N N . ASN B 1 50 ? 0.517 78.012 -0.344 1.00 18.70 50 ASN B N 1
ATOM 4434 C CA . ASN B 1 50 ? -0.426 77.128 -0.985 1.00 18.78 50 ASN B CA 1
ATOM 4435 C C . ASN B 1 50 ? -1.733 77.848 -1.225 1.00 18.64 50 ASN B C 1
ATOM 4436 O O . ASN B 1 50 ? -1.888 78.954 -0.758 1.00 18.45 50 ASN B O 1
ATOM 4441 N N . PRO B 1 51 ? -2.655 77.243 -1.996 1.00 18.46 51 PRO B N 1
ATOM 4442 C CA . PRO B 1 51 ? -3.795 78.014 -2.435 1.00 18.55 51 PRO B CA 1
ATOM 4443 C C . PRO B 1 51 ? -4.694 78.505 -1.333 1.00 18.76 51 PRO B C 1
ATOM 4444 O O . PRO B 1 51 ? -5.355 79.561 -1.507 1.00 19.62 51 PRO B O 1
ATOM 4448 N N . ARG B 1 52 ? -4.730 77.781 -0.205 1.00 18.71 52 ARG B N 1
ATOM 4449 C CA . ARG B 1 52 ? -5.506 78.269 0.936 1.00 17.15 52 ARG B CA 1
ATOM 4450 C C . ARG B 1 52 ? -4.841 79.535 1.390 1.00 16.54 52 ARG B C 1
ATOM 4451 O O . ARG B 1 52 ? -5.508 80.555 1.535 1.00 17.24 52 ARG B O 1
ATOM 4459 N N . THR B 1 53 ? -3.528 79.477 1.579 1.00 15.89 53 THR B N 1
ATOM 4460 C CA . THR B 1 53 ? -2.775 80.646 2.047 1.00 16.51 53 THR B CA 1
ATOM 4461 C C . THR B 1 53 ? -2.942 81.823 1.124 1.00 16.38 53 THR B C 1
ATOM 4462 O O . THR B 1 53 ? -3.169 82.909 1.569 1.00 17.61 53 THR B O 1
ATOM 4466 N N . MET B 1 54 ? -2.832 81.592 -0.172 1.00 17.34 54 MET B N 1
ATOM 4467 C CA . MET B 1 54 ? -3.109 82.632 -1.167 1.00 17.36 54 MET B CA 1
ATOM 4468 C C . MET B 1 54 ? -4.488 83.258 -1.023 1.00 17.18 54 MET B C 1
ATOM 4469 O O . MET B 1 54 ? -4.623 84.475 -1.215 1.00 18.05 54 MET B O 1
ATOM 4474 N N . GLU B 1 55 ? -5.495 82.447 -0.672 1.00 16.02 55 GLU B N 1
ATOM 4475 C CA . GLU B 1 55 ? -6.851 82.972 -0.451 1.00 15.63 55 GLU B CA 1
ATOM 4476 C C . GLU B 1 55 ? -6.910 84.002 0.700 1.00 15.95 55 GLU B C 1
ATOM 4477 O O . GLU B 1 55 ? -7.704 84.978 0.667 1.00 14.43 55 GLU B O 1
ATOM 4483 N N . LEU B 1 56 ? -6.109 83.735 1.739 1.00 16.59 56 LEU B N 1
ATOM 4484 C CA . LEU B 1 56 ? -6.097 84.593 2.919 1.00 17.38 56 LEU B CA 1
ATOM 4485 C C . LEU B 1 56 ? -5.192 85.800 2.582 1.00 17.66 56 LEU B C 1
ATOM 4486 O O . LEU B 1 56 ? -5.556 86.957 2.815 1.00 18.39 56 LEU B O 1
ATOM 4491 N N . LEU B 1 57 ? -4.025 85.571 1.996 1.00 17.34 57 LEU B N 1
ATOM 4492 C CA . LEU B 1 57 ? -3.240 86.739 1.564 1.00 17.23 57 LEU B CA 1
ATOM 4493 C C . LEU B 1 57 ? -4.059 87.675 0.636 1.00 17.45 57 LEU B C 1
ATOM 4494 O O . LEU B 1 57 ? -3.961 88.892 0.731 1.00 17.15 57 LEU B O 1
ATOM 4499 N N . ARG B 1 58 ? -4.896 87.107 -0.231 1.00 17.63 58 ARG B N 1
ATOM 4500 C CA . ARG B 1 58 ? -5.767 87.923 -1.031 1.00 18.15 58 ARG B CA 1
ATOM 4501 C C . ARG B 1 58 ? -6.718 88.753 -0.168 1.00 17.85 58 ARG B C 1
ATOM 4502 O O . ARG B 1 58 ? -6.809 89.993 -0.365 1.00 18.38 58 ARG B O 1
ATOM 4510 N N . ILE B 1 59 ? -7.399 88.107 0.789 1.00 16.75 59 ILE B N 1
ATOM 4511 C CA . ILE B 1 59 ? -8.260 88.851 1.763 1.00 15.52 59 ILE B CA 1
ATOM 4512 C C . ILE B 1 59 ? -7.453 89.945 2.424 1.00 14.79 59 ILE B C 1
ATOM 4513 O O . ILE B 1 59 ? -7.882 91.086 2.453 1.00 15.08 59 ILE B O 1
ATOM 4518 N N . GLY B 1 60 ? -6.248 89.604 2.860 1.00 14.39 60 GLY B N 1
ATOM 4519 C CA . GLY B 1 60 ? -5.338 90.527 3.519 1.00 14.62 60 GLY B CA 1
ATOM 4520 C C . GLY B 1 60 ? -4.789 91.674 2.696 1.00 15.39 60 GLY B C 1
ATOM 4521 O O . GLY B 1 60 ? -4.172 92.594 3.268 1.00 15.58 60 GLY B O 1
ATOM 4522 N N . GLY B 1 61 ? -4.994 91.631 1.365 1.00 15.45 61 GLY B N 1
ATOM 4523 C CA . GLY B 1 61 ? -4.613 92.729 0.470 1.00 14.60 61 GLY B CA 1
ATOM 4524 C C . GLY B 1 61 ? -3.135 92.744 0.135 1.00 14.76 61 GLY B C 1
ATOM 4525 O O . GLY B 1 61 ? -2.608 93.755 -0.297 1.00 14.55 61 GLY B O 1
ATOM 4526 N N . VAL B 1 62 ? -2.453 91.632 0.356 1.00 15.03 62 VAL B N 1
ATOM 4527 C CA . VAL B 1 62 ? -1.040 91.549 0.018 1.00 15.09 62 VAL B CA 1
ATOM 4528 C C . VAL B 1 62 ? -0.773 90.635 -1.165 1.00 16.51 62 VAL B C 1
ATOM 4529 O O . VAL B 1 62 ? 0.365 90.461 -1.580 1.00 17.11 62 VAL B O 1
ATOM 4533 N N . ALA B 1 63 ? -1.828 90.079 -1.739 1.00 17.88 63 ALA B N 1
ATOM 4534 C CA . ALA B 1 63 ? -1.671 89.065 -2.767 1.00 20.16 63 ALA B CA 1
ATOM 4535 C C . ALA B 1 63 ? -0.844 89.555 -3.949 1.00 21.32 63 ALA B C 1
ATOM 4536 O O . ALA B 1 63 ? 0.048 88.815 -4.423 1.00 21.34 63 ALA B O 1
ATOM 4538 N N . ASP B 1 64 ? -1.100 90.801 -4.372 1.00 22.61 64 ASP B N 1
ATOM 4539 C CA . ASP B 1 64 ? -0.382 91.389 -5.532 1.00 23.90 64 ASP B CA 1
ATOM 4540 C C . ASP B 1 64 ? 1.107 91.696 -5.307 1.00 24.51 64 ASP B C 1
ATOM 4541 O O . ASP B 1 64 ? 1.914 91.505 -6.234 1.00 24.95 64 ASP B O 1
ATOM 4546 N N . GLU B 1 65 ? 1.494 92.119 -4.100 1.00 25.23 65 GLU B N 1
ATOM 4547 C CA . GLU B 1 65 ? 2.930 92.169 -3.758 1.00 25.66 65 GLU B CA 1
ATOM 4548 C C . GLU B 1 65 ? 3.519 90.773 -3.658 1.00 25.35 65 GLU B C 1
ATOM 4549 O O . GLU B 1 65 ? 4.651 90.554 -4.035 1.00 26.06 65 GLU B O 1
ATOM 4555 N N . VAL B 1 66 ? 2.782 89.826 -3.104 1.00 24.91 66 VAL B N 1
ATOM 4556 C CA . VAL B 1 66 ? 3.314 88.486 -3.013 1.00 24.79 66 VAL B CA 1
ATOM 4557 C C . VAL B 1 66 ? 3.622 87.938 -4.393 1.00 25.32 66 VAL B C 1
ATOM 4558 O O . VAL B 1 66 ? 4.612 87.290 -4.597 1.00 25.04 66 VAL B O 1
ATOM 4562 N N . VAL B 1 67 ? 2.768 88.233 -5.352 1.00 26.93 67 VAL B N 1
ATOM 4563 C CA . VAL B 1 67 ? 2.956 87.728 -6.691 1.00 28.23 67 VAL B CA 1
ATOM 4564 C C . VAL B 1 67 ? 4.087 88.408 -7.429 1.00 29.10 67 VAL B C 1
ATOM 4565 O O . VAL B 1 67 ? 4.760 87.741 -8.232 1.00 29.56 67 VAL B O 1
ATOM 4569 N N . ARG B 1 68 ? 4.347 89.682 -7.110 1.00 29.11 68 ARG B N 1
ATOM 4570 C CA . ARG B 1 68 ? 5.477 90.418 -7.730 1.00 29.58 68 ARG B CA 1
ATOM 4571 C C . ARG B 1 68 ? 6.870 90.056 -7.161 1.00 29.07 68 ARG B C 1
ATOM 4572 O O . ARG B 1 68 ? 7.891 90.207 -7.825 1.00 29.05 68 ARG B O 1
ATOM 4580 N N . ALA B 1 69 ? 6.904 89.564 -5.937 1.00 28.54 69 ALA B N 1
ATOM 4581 C CA . ALA B 1 69 ? 8.186 89.401 -5.231 1.00 28.37 69 ALA B CA 1
ATOM 4582 C C . ALA B 1 69 ? 8.964 88.199 -5.745 1.00 28.37 69 ALA B C 1
ATOM 4583 O O . ALA B 1 69 ? 8.412 87.298 -6.400 1.00 27.91 69 ALA B O 1
ATOM 4585 N N . ASP B 1 70 ? 10.249 88.178 -5.408 1.00 28.58 70 ASP B N 1
ATOM 4586 C CA . ASP B 1 70 ? 11.136 87.108 -5.873 1.00 28.18 70 ASP B CA 1
ATOM 4587 C C . ASP B 1 70 ? 10.803 85.788 -5.198 1.00 27.70 70 ASP B C 1
ATOM 4588 O O . ASP B 1 70 ? 10.760 85.680 -3.962 1.00 27.62 70 ASP B O 1
ATOM 4593 N N . ASP B 1 71 ? 10.565 84.781 -6.026 1.00 27.66 71 ASP B N 1
ATOM 4594 C CA . ASP B 1 71 ? 10.143 83.456 -5.566 1.00 26.56 71 ASP B CA 1
ATOM 4595 C C . ASP B 1 71 ? 11.327 82.527 -5.691 1.00 26.04 71 ASP B C 1
ATOM 4596 O O . ASP B 1 71 ? 12.419 82.977 -5.974 1.00 25.91 71 ASP B O 1
ATOM 4601 N N . ILE B 1 72 ? 11.115 81.231 -5.540 1.00 25.33 72 ILE B N 1
ATOM 4602 C CA . ILE B 1 72 ? 12.227 80.349 -5.570 1.00 25.63 72 ILE B CA 1
ATOM 4603 C C . ILE B 1 72 ? 12.276 79.583 -6.860 1.00 25.93 72 ILE B C 1
ATOM 4604 O O . ILE B 1 72 ? 13.186 78.799 -7.052 1.00 25.79 72 ILE B O 1
ATOM 4609 N N . ARG B 1 73 ? 11.297 79.766 -7.737 1.00 26.42 73 ARG B N 1
ATOM 4610 C CA . ARG B 1 73 ? 11.344 79.089 -9.017 1.00 26.97 73 ARG B CA 1
ATOM 4611 C C . ARG B 1 73 ? 12.622 79.439 -9.788 1.00 27.91 73 ARG B C 1
ATOM 4612 O O . ARG B 1 73 ? 13.323 80.408 -9.471 1.00 27.82 73 ARG B O 1
ATOM 4620 N N . GLY B 1 74 ? 12.910 78.658 -10.823 1.00 29.24 74 GLY B N 1
ATOM 4621 C CA . GLY B 1 74 ? 14.070 78.921 -11.674 1.00 30.04 74 GLY B CA 1
ATOM 4622 C C . GLY B 1 74 ? 13.819 80.086 -12.602 1.00 31.03 74 GLY B C 1
ATOM 4623 O O . GLY B 1 74 ? 12.739 80.707 -12.570 1.00 30.89 74 GLY B O 1
ATOM 4624 N N . THR B 1 75 ? 14.811 80.387 -13.438 1.00 32.03 75 THR B N 1
ATOM 4625 C CA . THR B 1 75 ? 14.683 81.457 -14.438 1.00 32.76 75 THR B CA 1
ATOM 4626 C C . THR B 1 75 ? 13.675 81.138 -15.546 1.00 32.81 75 THR B C 1
ATOM 4627 O O . THR B 1 75 ? 13.157 82.046 -16.198 1.00 33.46 75 THR B O 1
ATOM 4631 N N . GLN B 1 76 ? 13.365 79.869 -15.750 1.00 32.63 76 GLN B N 1
ATOM 4632 C CA . GLN B 1 76 ? 12.278 79.545 -16.673 1.00 32.99 76 GLN B CA 1
ATOM 4633 C C . GLN B 1 76 ? 10.909 79.511 -15.964 1.00 32.89 76 GLN B C 1
ATOM 4634 O O . GLN B 1 76 ? 9.892 79.072 -16.529 1.00 33.01 76 GLN B O 1
ATOM 4640 N N . GLY B 1 77 ? 10.897 79.967 -14.709 1.00 32.37 77 GLY B N 1
ATOM 4641 C CA . GLY B 1 77 ? 9.678 80.054 -13.894 1.00 31.40 77 GLY B CA 1
ATOM 4642 C C . GLY B 1 77 ? 9.016 78.716 -13.578 1.00 30.99 77 GLY B C 1
ATOM 4643 O O . GLY B 1 77 ? 7.759 78.610 -13.490 1.00 31.58 77 GLY B O 1
ATOM 4644 N N . ASP B 1 78 ? 9.840 77.687 -13.409 1.00 29.25 78 ASP B N 1
ATOM 4645 C CA . ASP B 1 78 ? 9.309 76.367 -13.228 1.00 27.92 78 ASP B CA 1
ATOM 4646 C C . ASP B 1 78 ? 9.969 75.711 -12.031 1.00 27.10 78 ASP B C 1
ATOM 4647 O O . ASP B 1 78 ? 11.053 76.149 -11.575 1.00 26.27 78 ASP B O 1
ATOM 4652 N N . PHE B 1 79 ? 9.311 74.653 -11.541 1.00 25.73 79 PHE B N 1
ATOM 4653 C CA . PHE B 1 79 ? 9.677 74.002 -10.299 1.00 24.65 79 PHE B CA 1
ATOM 4654 C C . PHE B 1 79 ? 9.266 72.562 -10.404 1.00 24.35 79 PHE B C 1
ATOM 4655 O O . PHE B 1 79 ? 8.133 72.266 -10.757 1.00 25.47 79 PHE B O 1
ATOM 4663 N N . VAL B 1 80 ? 10.171 71.652 -10.084 1.00 24.66 80 VAL B N 1
ATOM 4664 C CA . VAL B 1 80 ? 9.897 70.233 -10.193 1.00 24.01 80 VAL B CA 1
ATOM 4665 C C . VAL B 1 80 ? 10.090 69.634 -8.849 1.00 23.94 80 VAL B C 1
ATOM 4666 O O . VAL B 1 80 ? 10.931 70.140 -8.077 1.00 23.94 80 VAL B O 1
ATOM 4670 N N . ILE B 1 81 ? 9.308 68.586 -8.532 1.00 24.18 81 ILE B N 1
ATOM 4671 C CA . ILE B 1 81 ? 9.466 67.833 -7.253 1.00 23.73 81 ILE B CA 1
ATOM 4672 C C . ILE B 1 81 ? 9.667 66.359 -7.492 1.00 23.90 81 ILE B C 1
ATOM 4673 O O . ILE B 1 81 ? 8.840 65.707 -8.131 1.00 24.34 81 ILE B O 1
ATOM 4678 N N . ARG B 1 82 ? 10.733 65.811 -6.926 1.00 24.40 82 ARG B N 1
ATOM 4679 C CA . ARG B 1 82 ? 11.201 64.477 -7.323 1.00 24.85 82 ARG B CA 1
ATOM 4680 C C . ARG B 1 82 ? 11.860 63.669 -6.232 1.00 24.82 82 ARG B C 1
ATOM 4681 O O . ARG B 1 82 ? 12.527 64.214 -5.349 1.00 24.83 82 ARG B O 1
ATOM 4689 N N . LEU B 1 83 ? 11.665 62.354 -6.301 1.00 24.65 83 LEU B N 1
ATOM 4690 C CA . LEU B 1 83 ? 12.542 61.407 -5.624 1.00 24.50 83 LEU B CA 1
ATOM 4691 C C . LEU B 1 83 ? 13.608 60.912 -6.606 1.00 24.79 83 LEU B C 1
ATOM 4692 O O . LEU B 1 83 ? 13.306 60.574 -7.769 1.00 24.93 83 LEU B O 1
ATOM 4697 N N . ALA B 1 84 ? 14.857 60.945 -6.149 1.00 24.88 84 ALA B N 1
ATOM 4698 C CA . ALA B 1 84 ? 16.028 60.573 -6.937 1.00 24.96 84 ALA B CA 1
ATOM 4699 C C . ALA B 1 84 ? 17.165 60.171 -6.021 1.00 25.65 84 ALA B C 1
ATOM 4700 O O . ALA B 1 84 ? 17.148 60.462 -4.807 1.00 24.96 84 ALA B O 1
ATOM 4702 N N . GLU B 1 85 ? 18.159 59.499 -6.614 1.00 26.35 85 GLU B N 1
ATOM 4703 C CA . GLU B 1 85 ? 19.332 59.049 -5.861 1.00 27.46 85 GLU B CA 1
ATOM 4704 C C . GLU B 1 85 ? 20.317 60.167 -5.690 1.00 28.22 85 GLU B C 1
ATOM 4705 O O . GLU B 1 85 ? 21.052 60.231 -4.695 1.00 28.92 85 GLU B O 1
ATOM 4711 N N . SER B 1 86 ? 20.368 61.036 -6.686 1.00 28.13 86 SER B N 1
ATOM 4712 C CA . SER B 1 86 ? 21.185 62.218 -6.569 1.00 28.80 86 SER B CA 1
ATOM 4713 C C . SER B 1 86 ? 20.443 63.274 -7.331 1.00 29.28 86 SER B C 1
ATOM 4714 O O . SER B 1 86 ? 19.506 62.958 -8.103 1.00 29.76 86 SER B O 1
ATOM 4717 N N . VAL B 1 87 ? 20.851 64.522 -7.142 1.00 29.24 87 VAL B N 1
ATOM 4718 C CA . VAL B 1 87 ? 20.138 65.599 -7.790 1.00 29.74 87 VAL B CA 1
ATOM 4719 C C . VAL B 1 87 ? 20.255 65.451 -9.322 1.00 30.78 87 VAL B C 1
ATOM 4720 O O . VAL B 1 87 ? 19.282 65.194 -10.004 1.00 30.51 87 VAL B O 1
ATOM 4724 N N . ARG B 1 88 ? 21.454 65.620 -9.857 1.00 32.36 88 ARG B N 1
ATOM 4725 C CA . ARG B 1 88 ? 21.646 65.565 -11.305 1.00 33.66 88 ARG B CA 1
ATOM 4726 C C . ARG B 1 88 ? 21.799 64.098 -11.641 1.00 34.36 88 ARG B C 1
ATOM 4727 O O . ARG B 1 88 ? 22.913 63.608 -11.790 1.00 34.94 88 ARG B O 1
ATOM 4735 N N . GLY B 1 89 ? 20.681 63.396 -11.731 1.00 34.38 89 GLY B N 1
ATOM 4736 C CA . GLY B 1 89 ? 20.714 61.967 -11.839 1.00 34.70 89 GLY B CA 1
ATOM 4737 C C . GLY B 1 89 ? 19.377 61.402 -12.265 1.00 35.56 89 GLY B C 1
ATOM 4738 O O . GLY B 1 89 ? 18.536 62.093 -12.905 1.00 35.70 89 GLY B O 1
ATOM 4739 N N . GLU B 1 90 ? 19.177 60.134 -11.936 1.00 35.36 90 GLU B N 1
ATOM 4740 C CA . GLU B 1 90 ? 18.004 59.484 -12.471 1.00 35.89 90 GLU B CA 1
ATOM 4741 C C . GLU B 1 90 ? 16.881 59.391 -11.427 1.00 35.55 90 GLU B C 1
ATOM 4742 O O . GLU B 1 90 ? 17.077 59.025 -10.240 1.00 35.27 90 GLU B O 1
ATOM 4748 N N . ILE B 1 91 ? 15.715 59.771 -11.927 1.00 34.56 91 ILE B N 1
ATOM 4749 C CA . ILE B 1 91 ? 14.516 60.017 -11.164 1.00 33.70 91 ILE B CA 1
ATOM 4750 C C . ILE B 1 91 ? 13.792 58.760 -10.700 1.00 33.41 91 ILE B C 1
ATOM 4751 O O . ILE B 1 91 ? 13.192 58.056 -11.515 1.00 33.38 91 ILE B O 1
ATOM 4756 N N . LEU B 1 92 ? 13.810 58.501 -9.392 1.00 32.98 92 LEU B N 1
ATOM 4757 C CA . LEU B 1 92 ? 13.021 57.396 -8.805 1.00 32.46 92 LEU B CA 1
ATOM 4758 C C . LEU B 1 92 ? 11.480 57.492 -8.977 1.00 32.43 92 LEU B C 1
ATOM 4759 O O . LEU B 1 92 ? 10.826 56.509 -9.343 1.00 32.75 92 LEU B O 1
ATOM 4764 N N . ARG B 1 93 ? 10.917 58.669 -8.713 1.00 31.89 93 ARG B N 1
ATOM 4765 C CA . ARG B 1 93 ? 9.484 58.949 -8.900 1.00 31.33 93 ARG B CA 1
ATOM 4766 C C . ARG B 1 93 ? 9.346 60.476 -8.982 1.00 31.45 93 ARG B C 1
ATOM 4767 O O . ARG B 1 93 ? 10.042 61.195 -8.237 1.00 31.74 93 ARG B O 1
ATOM 4775 N N . THR B 1 94 ? 8.491 60.961 -9.890 1.00 30.57 94 THR B N 1
ATOM 4776 C CA . THR B 1 94 ? 8.230 62.377 -10.021 1.00 29.76 94 THR B CA 1
ATOM 4777 C C . THR B 1 94 ? 6.937 62.691 -9.296 1.00 29.47 94 THR B C 1
ATOM 4778 O O . THR B 1 94 ? 5.892 62.206 -9.694 1.00 29.46 94 THR B O 1
ATOM 4782 N N . VAL B 1 95 ? 7.017 63.498 -8.234 1.00 29.16 95 VAL B N 1
ATOM 4783 C CA . VAL B 1 95 ? 5.828 63.982 -7.519 1.00 28.45 95 VAL B CA 1
ATOM 4784 C C . VAL B 1 95 ? 5.155 65.027 -8.403 1.00 27.96 95 VAL B C 1
ATOM 4785 O O . VAL B 1 95 ? 4.041 64.803 -8.868 1.00 27.25 95 VAL B O 1
ATOM 4789 N N . SER B 1 96 ? 5.831 66.161 -8.620 1.00 27.68 96 SER B N 1
ATOM 4790 C CA . SER B 1 96 ? 5.329 67.183 -9.540 1.00 27.40 96 SER B CA 1
ATOM 4791 C C . SER B 1 96 ? 6.224 67.422 -10.728 1.00 27.11 96 SER B C 1
ATOM 4792 O O . SER B 1 96 ? 7.406 67.706 -10.587 1.00 26.59 96 SER B O 1
ATOM 4795 N N . GLU B 1 97 ? 5.627 67.289 -11.908 1.00 28.01 97 GLU B N 1
ATOM 4796 C CA . GLU B 1 97 ? 6.326 67.400 -13.190 1.00 27.97 97 GLU B CA 1
ATOM 4797 C C . GLU B 1 97 ? 6.703 68.817 -13.489 1.00 26.77 97 GLU B C 1
ATOM 4798 O O . GLU B 1 97 ? 7.748 69.043 -14.082 1.00 27.30 97 GLU B O 1
ATOM 4804 N N . SER B 1 98 ? 5.873 69.767 -13.063 1.00 25.96 98 SER B N 1
ATOM 4805 C CA . SER B 1 98 ? 6.110 71.201 -13.293 1.00 25.32 98 SER B CA 1
ATOM 4806 C C . SER B 1 98 ? 5.282 72.055 -12.323 1.00 24.93 98 SER B C 1
ATOM 4807 O O . SER B 1 98 ? 4.386 71.549 -11.643 1.00 25.33 98 SER B O 1
ATOM 4810 N N . PHE B 1 99 ? 5.580 73.352 -12.282 1.00 24.09 99 PHE B N 1
ATOM 4811 C CA . PHE B 1 99 ? 4.809 74.348 -11.545 1.00 23.55 99 PHE B CA 1
ATOM 4812 C C . PHE B 1 99 ? 3.384 74.568 -12.091 1.00 24.65 99 PHE B C 1
ATOM 4813 O O . PHE B 1 99 ? 2.422 74.596 -11.324 1.00 25.02 99 PHE B O 1
ATOM 4821 N N . ASP B 1 100 ? 3.269 74.789 -13.406 1.00 25.70 100 ASP B N 1
ATOM 4822 C CA . ASP B 1 100 ? 1.983 74.966 -14.090 1.00 25.85 100 ASP B CA 1
ATOM 4823 C C . ASP B 1 100 ? 1.036 73.837 -13.742 1.00 25.98 100 ASP B C 1
ATOM 4824 O O . ASP B 1 100 ? -0.181 74.056 -13.676 1.00 25.85 100 ASP B O 1
ATOM 4829 N N . ASP B 1 101 ? 1.612 72.655 -13.509 1.00 26.10 101 ASP B N 1
ATOM 4830 C CA . ASP B 1 101 ? 0.868 71.434 -13.216 1.00 26.49 101 ASP B CA 1
ATOM 4831 C C . ASP B 1 101 ? 0.567 71.307 -11.777 1.00 26.62 101 ASP B C 1
ATOM 4832 O O . ASP B 1 101 ? -0.380 70.627 -11.413 1.00 27.91 101 ASP B O 1
ATOM 4837 N N . MET B 1 102 ? 1.392 71.923 -10.949 1.00 26.86 102 MET B N 1
ATOM 4838 C CA . MET B 1 102 ? 1.170 71.940 -9.518 1.00 26.92 102 MET B CA 1
ATOM 4839 C C . MET B 1 102 ? -0.034 72.799 -9.242 1.00 26.83 102 MET B C 1
ATOM 4840 O O . MET B 1 102 ? -0.879 72.428 -8.446 1.00 27.71 102 MET B O 1
ATOM 4845 N N . VAL B 1 103 ? -0.112 73.956 -9.894 1.00 26.80 103 VAL B N 1
ATOM 4846 C CA . VAL B 1 103 ? -1.278 74.836 -9.764 1.00 26.05 103 VAL B CA 1
ATOM 4847 C C . VAL B 1 103 ? -2.502 74.120 -10.339 1.00 26.15 103 VAL B C 1
ATOM 4848 O O . VAL B 1 103 ? -3.571 74.125 -9.731 1.00 26.43 103 VAL B O 1
ATOM 4852 N N . ALA B 1 104 ? -2.317 73.471 -11.492 1.00 25.67 104 ALA B N 1
ATOM 4853 C CA . ALA B 1 104 ? -3.436 72.889 -12.258 1.00 25.66 104 ALA B CA 1
ATOM 4854 C C . ALA B 1 104 ? -4.172 71.854 -11.416 1.00 25.01 104 ALA B C 1
ATOM 4855 O O . ALA B 1 104 ? -5.393 71.660 -11.541 1.00 24.44 104 ALA B O 1
ATOM 4857 N N . ALA B 1 105 ? -3.400 71.224 -10.536 1.00 24.68 105 ALA B N 1
ATOM 4858 C CA . ALA B 1 105 ? -3.920 70.181 -9.691 1.00 24.22 105 ALA B CA 1
ATOM 4859 C C . ALA B 1 105 ? -5.116 70.634 -8.808 1.00 23.50 105 ALA B C 1
ATOM 4860 O O . ALA B 1 105 ? -6.015 69.827 -8.586 1.00 24.18 105 ALA B O 1
ATOM 4862 N N . THR B 1 106 ? -5.151 71.903 -8.382 1.00 22.34 106 THR B N 1
ATOM 4863 C CA . THR B 1 106 ? -6.260 72.438 -7.550 1.00 22.15 106 THR B CA 1
ATOM 4864 C C . THR B 1 106 ? -7.075 73.616 -8.131 1.00 22.64 106 THR B C 1
ATOM 4865 O O . THR B 1 106 ? -8.110 74.064 -7.557 1.00 23.35 106 THR B O 1
ATOM 4869 N N . GLU B 1 107 ? -6.643 74.098 -9.280 1.00 22.26 107 GLU B N 1
ATOM 4870 C CA . GLU B 1 107 ? -7.334 75.160 -10.012 1.00 21.50 107 GLU B CA 1
ATOM 4871 C C . GLU B 1 107 ? -8.863 75.087 -10.182 1.00 21.22 107 GLU B C 1
ATOM 4872 O O . GLU B 1 107 ? -9.502 76.146 -10.275 1.00 21.88 107 GLU B O 1
ATOM 4878 N N . PRO B 1 108 ? -9.460 73.879 -10.300 1.00 21.12 108 PRO B N 1
ATOM 4879 C CA . PRO B 1 108 ? -10.939 73.880 -10.264 1.00 20.47 108 PRO B CA 1
ATOM 4880 C C . PRO B 1 108 ? -11.565 74.011 -8.873 1.00 21.05 108 PRO B C 1
ATOM 4881 O O . PRO B 1 108 ? -12.782 74.150 -8.786 1.00 21.67 108 PRO B O 1
ATOM 4885 N N . CYS B 1 109 ? -10.799 73.960 -7.791 1.00 20.78 109 CYS B N 1
ATOM 4886 C CA . CYS B 1 109 ? -11.428 74.280 -6.480 1.00 21.48 109 CYS B CA 1
ATOM 4887 C C . CYS B 1 109 ? -10.961 75.589 -5.862 1.00 21.31 109 CYS B C 1
ATOM 4888 O O . CYS B 1 109 ? -11.262 75.882 -4.689 1.00 21.17 109 CYS B O 1
ATOM 4891 N N . THR B 1 110 ? -10.228 76.393 -6.632 1.00 20.95 110 THR B N 1
ATOM 4892 C CA . THR B 1 110 ? -9.823 77.694 -6.113 1.00 20.47 110 THR B CA 1
ATOM 4893 C C . THR B 1 110 ? -9.189 78.608 -7.159 1.00 21.00 110 THR B C 1
ATOM 4894 O O . THR B 1 110 ? -8.459 78.154 -8.042 1.00 20.76 110 THR B O 1
ATOM 4898 N N . PRO B 1 111 ? -9.462 79.917 -7.049 1.00 21.57 111 PRO B N 1
ATOM 4899 C CA . PRO B 1 111 ? -8.962 80.905 -8.014 1.00 21.70 111 PRO B CA 1
ATOM 4900 C C . PRO B 1 111 ? -7.528 81.315 -7.620 1.00 22.01 111 PRO B C 1
ATOM 4901 O O . PRO B 1 111 ? -6.746 81.794 -8.461 1.00 21.95 111 PRO B O 1
ATOM 4905 N N . ALA B 1 112 ? -7.192 81.112 -6.351 1.00 21.12 112 ALA B N 1
ATOM 4906 C CA . ALA B 1 112 ? -5.838 81.385 -5.879 1.00 21.06 112 ALA B CA 1
ATOM 4907 C C . ALA B 1 112 ? -4.932 80.266 -6.402 1.00 21.21 112 ALA B C 1
ATOM 4908 O O . ALA B 1 112 ? -5.380 79.156 -6.730 1.00 22.08 112 ALA B O 1
ATOM 4910 N N . GLY B 1 113 ? -3.649 80.510 -6.478 1.00 20.47 113 GLY B N 1
ATOM 4911 C CA . GLY B 1 113 ? -2.810 79.408 -6.912 1.00 19.31 113 GLY B CA 1
ATOM 4912 C C . GLY B 1 113 ? -1.727 79.262 -5.882 1.00 18.94 113 GLY B C 1
ATOM 4913 O O . GLY B 1 113 ? -1.977 79.392 -4.664 1.00 19.21 113 GLY B O 1
ATOM 4914 N N . TRP B 1 114 ? -0.532 79.008 -6.369 1.00 17.53 114 TRP B N 1
ATOM 4915 C CA . TRP B 1 114 ? 0.627 78.987 -5.514 1.00 17.56 114 TRP B CA 1
ATOM 4916 C C . TRP B 1 114 ? 1.428 80.289 -5.623 1.00 18.24 114 TRP B C 1
ATOM 4917 O O . TRP B 1 114 ? 1.391 81.001 -6.626 1.00 18.16 114 TRP B O 1
ATOM 4928 N N . ALA B 1 115 ? 2.129 80.602 -4.555 1.00 18.49 115 ALA B N 1
ATOM 4929 C CA . ALA B 1 115 ? 3.233 81.508 -4.612 1.00 18.76 115 ALA B CA 1
ATOM 4930 C C . ALA B 1 115 ? 4.420 80.725 -4.066 1.00 18.88 115 ALA B C 1
ATOM 4931 O O . ALA B 1 115 ? 4.260 79.657 -3.404 1.00 18.50 115 ALA B O 1
ATOM 4933 N N . MET B 1 116 ? 5.612 81.224 -4.372 1.00 18.12 116 MET B N 1
ATOM 4934 C CA . MET B 1 116 ? 6.805 80.472 -4.024 1.00 18.16 116 MET B CA 1
ATOM 4935 C C . MET B 1 116 ? 7.887 81.284 -3.319 1.00 17.66 116 MET B C 1
ATOM 4936 O O . MET B 1 116 ? 9.071 80.995 -3.509 1.00 17.45 116 MET B O 1
ATOM 4941 N N . LEU B 1 117 ? 7.498 82.280 -2.513 1.00 17.54 117 LEU B N 1
ATOM 4942 C CA . LEU B 1 117 ? 8.515 83.009 -1.758 1.00 17.04 117 LEU B CA 1
ATOM 4943 C C . LEU B 1 117 ? 9.041 82.161 -0.615 1.00 16.55 117 LEU B C 1
ATOM 4944 O O . LEU B 1 117 ? 8.357 81.273 -0.094 1.00 17.23 117 LEU B O 1
ATOM 4949 N N . SER B 1 118 ? 10.289 82.381 -0.282 1.00 16.69 118 SER B N 1
ATOM 4950 C CA . SER B 1 118 ? 10.853 81.878 0.961 1.00 17.38 118 SER B CA 1
ATOM 4951 C C . SER B 1 118 ? 10.371 82.789 2.095 1.00 17.87 118 SER B C 1
ATOM 4952 O O . SER B 1 118 ? 9.921 83.938 1.830 1.00 18.69 118 SER B O 1
ATOM 4955 N N . GLN B 1 119 ? 10.435 82.269 3.323 1.00 17.78 119 GLN B N 1
ATOM 4956 C CA . GLN B 1 119 ? 9.978 82.969 4.538 1.00 17.50 119 GLN B CA 1
ATOM 4957 C C . GLN B 1 119 ? 10.500 84.377 4.673 1.00 17.01 119 GLN B C 1
ATOM 4958 O O . GLN B 1 119 ? 9.762 85.246 5.078 1.00 17.99 119 GLN B O 1
ATOM 4964 N N . ASP B 1 120 ? 11.774 84.598 4.362 1.00 16.98 120 ASP B N 1
ATOM 4965 C CA . ASP B 1 120 ? 12.385 85.935 4.476 1.00 16.91 120 ASP B CA 1
ATOM 4966 C C . ASP B 1 120 ? 11.913 86.963 3.441 1.00 16.41 120 ASP B C 1
ATOM 4967 O O . ASP B 1 120 ? 12.272 88.150 3.544 1.00 17.45 120 ASP B O 1
ATOM 4972 N N . LYS B 1 121 ? 11.161 86.537 2.441 1.00 15.39 121 LYS B N 1
ATOM 4973 C CA . LYS B 1 121 ? 10.529 87.497 1.545 1.00 15.31 121 LYS B CA 1
ATOM 4974 C C . LYS B 1 121 ? 9.053 87.707 1.941 1.00 15.35 121 LYS B C 1
ATOM 4975 O O . LYS B 1 121 ? 8.472 88.772 1.748 1.00 15.39 121 LYS B O 1
ATOM 4981 N N . LEU B 1 122 ? 8.448 86.682 2.514 1.00 15.12 122 LEU B N 1
ATOM 4982 C CA . LEU B 1 122 ? 7.064 86.802 2.912 1.00 14.27 122 LEU B CA 1
ATOM 4983 C C . LEU B 1 122 ? 6.930 87.668 4.171 1.00 14.16 122 LEU B C 1
ATOM 4984 O O . LEU B 1 122 ? 6.030 88.528 4.235 1.00 14.53 122 LEU B O 1
ATOM 4989 N N . GLU B 1 123 ? 7.795 87.454 5.161 1.00 13.94 123 GLU B N 1
ATOM 4990 C CA . GLU B 1 123 ? 7.626 88.145 6.470 1.00 14.09 123 GLU B CA 1
ATOM 4991 C C . GLU B 1 123 ? 7.712 89.677 6.320 1.00 14.64 123 GLU B C 1
ATOM 4992 O O . GLU B 1 123 ? 6.993 90.386 6.992 1.00 15.29 123 GLU B O 1
ATOM 4998 N N . PRO B 1 124 ? 8.613 90.195 5.438 1.00 15.02 124 PRO B N 1
ATOM 4999 C CA . PRO B 1 124 ? 8.648 91.648 5.222 1.00 14.87 124 PRO B CA 1
ATOM 5000 C C . PRO B 1 124 ? 7.334 92.164 4.669 1.00 15.27 124 PRO B C 1
ATOM 5001 O O . PRO B 1 124 ? 6.839 93.217 5.108 1.00 16.68 124 PRO B O 1
ATOM 5005 N N . ILE B 1 125 ? 6.749 91.437 3.728 1.00 14.33 125 ILE B N 1
ATOM 5006 C CA . ILE B 1 125 ? 5.431 91.841 3.279 1.00 14.41 125 ILE B CA 1
ATOM 5007 C C . ILE B 1 125 ? 4.348 91.888 4.407 1.00 14.70 125 ILE B C 1
ATOM 5008 O O . ILE B 1 125 ? 3.626 92.873 4.532 1.00 15.49 125 ILE B O 1
ATOM 5013 N N . LEU B 1 126 ? 4.204 90.828 5.189 1.00 14.86 126 LEU B N 1
ATOM 5014 C CA . LEU B 1 126 ? 3.268 90.847 6.340 1.00 14.79 126 LEU B CA 1
ATOM 5015 C C . LEU B 1 126 ? 3.582 92.000 7.293 1.00 14.37 126 LEU B C 1
ATOM 5016 O O . LEU B 1 126 ? 2.704 92.781 7.642 1.00 13.82 126 LEU B O 1
ATOM 5021 N N . LEU B 1 127 ? 4.836 92.104 7.717 1.00 14.26 127 LEU B N 1
ATOM 5022 C CA . LEU B 1 127 ? 5.172 93.196 8.602 1.00 14.16 127 LEU B CA 1
ATOM 5023 C C . LEU B 1 127 ? 4.803 94.560 8.033 1.00 14.30 127 LEU B C 1
ATOM 5024 O O . LEU B 1 127 ? 4.160 95.372 8.750 1.00 14.99 127 LEU B O 1
ATOM 5029 N N . ALA B 1 128 ? 5.178 94.821 6.765 1.00 13.35 128 ALA B N 1
ATOM 5030 C CA . ALA B 1 128 ? 4.836 96.114 6.111 1.00 13.10 128 ALA B CA 1
ATOM 5031 C C . ALA B 1 128 ? 3.347 96.433 6.020 1.00 13.19 128 ALA B C 1
ATOM 5032 O O . ALA B 1 128 ? 2.960 97.582 6.214 1.00 14.66 128 ALA B O 1
ATOM 5034 N N . GLN B 1 129 ? 2.514 95.431 5.753 1.00 12.25 129 GLN B N 1
ATOM 5035 C CA . GLN B 1 129 ? 1.092 95.625 5.703 1.00 13.04 129 GLN B CA 1
ATOM 5036 C C . GLN B 1 129 ? 0.463 95.860 7.085 1.00 13.77 129 GLN B C 1
ATOM 5037 O O . GLN B 1 129 ? -0.523 96.610 7.216 1.00 13.86 129 GLN B O 1
ATOM 5043 N N . ALA B 1 130 ? 1.010 95.194 8.099 1.00 14.08 130 ALA B N 1
ATOM 5044 C CA . ALA B 1 130 ? 0.575 95.379 9.466 1.00 14.62 130 ALA B CA 1
ATOM 5045 C C . ALA B 1 130 ? 0.852 96.817 9.844 1.00 16.03 130 ALA B C 1
ATOM 5046 O O . ALA B 1 130 ? 0.032 97.496 10.447 1.00 16.14 130 ALA B O 1
ATOM 5048 N N . ARG B 1 131 ? 2.044 97.295 9.486 1.00 17.70 131 ARG B N 1
ATOM 5049 C CA . ARG B 1 131 ? 2.469 98.635 9.911 1.00 18.39 131 ARG B CA 1
ATOM 5050 C C . ARG B 1 131 ? 1.622 99.701 9.271 1.00 18.59 131 ARG B C 1
ATOM 5051 O O . ARG B 1 131 ? 1.174 100.595 9.960 1.00 19.76 131 ARG B O 1
ATOM 5059 N N . LYS B 1 132 ? 1.392 99.566 7.965 1.00 19.19 132 LYS B N 1
ATOM 5060 C CA . LYS B 1 132 ? 0.502 100.425 7.169 1.00 19.26 132 LYS B CA 1
ATOM 5061 C C . LYS B 1 132 ? -0.890 100.525 7.759 1.00 19.17 132 LYS B C 1
ATOM 5062 O O . LYS B 1 132 ? -1.521 101.582 7.649 1.00 19.50 132 LYS B O 1
ATOM 5068 N N . HIS B 1 133 ? -1.379 99.438 8.363 1.00 19.49 133 HIS B N 1
ATOM 5069 C CA . HIS B 1 133 ? -2.674 99.469 9.073 1.00 19.34 133 HIS B CA 1
ATOM 5070 C C . HIS B 1 133 ? -2.613 99.761 10.548 1.00 19.30 133 HIS B C 1
ATOM 5071 O O . HIS B 1 133 ? -3.645 99.627 11.235 1.00 20.33 133 HIS B O 1
ATOM 5078 N N . GLY B 1 134 ? -1.449 100.213 11.011 1.00 18.20 134 GLY B N 1
ATOM 5079 C CA . GLY B 1 134 ? -1.325 100.743 12.373 1.00 18.68 134 GLY B CA 1
ATOM 5080 C C . GLY B 1 134 ? -0.700 99.834 13.415 1.00 18.30 134 GLY B C 1
ATOM 5081 O O . GLY B 1 134 ? -0.719 100.134 14.598 1.00 18.80 134 GLY B O 1
ATOM 5082 N N . GLY B 1 135 ? -0.197 98.694 12.950 1.00 18.45 135 GLY B N 1
ATOM 5083 C CA . GLY B 1 135 ? 0.472 97.690 13.760 1.00 17.31 135 GLY B CA 1
ATOM 5084 C C . GLY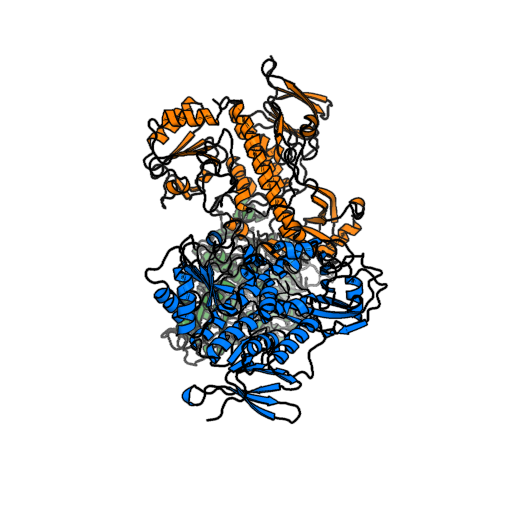 B 1 135 ? 1.904 98.087 13.997 1.00 16.82 135 GLY B C 1
ATOM 5085 O O . GLY B 1 135 ? 2.474 98.879 13.246 1.00 16.66 135 GLY B O 1
ATOM 5086 N N . ALA B 1 136 ? 2.484 97.538 15.056 1.00 15.38 136 ALA B N 1
ATOM 5087 C CA . ALA B 1 136 ? 3.748 98.030 15.513 1.00 14.12 136 ALA B CA 1
ATOM 5088 C C . ALA B 1 136 ? 4.616 96.832 15.824 1.00 12.92 136 ALA B C 1
ATOM 5089 O O . ALA B 1 136 ? 4.106 95.779 16.125 1.00 13.29 136 ALA B O 1
ATOM 5091 N N . ILE B 1 137 ? 5.929 96.995 15.775 1.00 11.59 137 ILE B N 1
ATOM 5092 C CA . ILE B 1 137 ? 6.825 95.923 16.198 1.00 11.10 137 ILE B CA 1
ATOM 5093 C C . ILE B 1 137 ? 7.959 96.413 17.104 1.00 12.00 137 ILE B C 1
ATOM 5094 O O . ILE B 1 137 ? 8.409 97.546 16.976 1.00 11.88 137 ILE B O 1
ATOM 5099 N N . ARG B 1 138 ? 8.385 95.603 18.066 1.00 12.53 138 ARG B N 1
ATOM 5100 C CA . ARG B 1 138 ? 9.602 95.994 18.798 1.00 13.08 138 ARG B CA 1
ATOM 5101 C C . ARG B 1 138 ? 10.606 94.873 18.786 1.00 12.43 138 ARG B C 1
ATOM 5102 O O . ARG B 1 138 ? 10.409 93.828 19.410 1.00 12.56 138 ARG B O 1
ATOM 5110 N N . PHE B 1 139 ? 11.681 95.080 18.045 1.00 12.83 139 PHE B N 1
ATOM 5111 C CA . PHE B 1 139 ? 12.763 94.112 18.023 1.00 13.43 139 PHE B CA 1
ATOM 5112 C C . PHE B 1 139 ? 13.620 94.152 19.290 1.00 14.27 139 PHE B C 1
ATOM 5113 O O . PHE B 1 139 ? 13.559 95.098 20.045 1.00 14.64 139 PHE B O 1
ATOM 5121 N N . GLY B 1 140 ? 14.408 93.107 19.516 1.00 16.45 140 GLY B N 1
ATOM 5122 C CA . GLY B 1 140 ? 15.385 93.052 20.621 1.00 16.89 140 GLY B CA 1
ATOM 5123 C C . GLY B 1 140 ? 14.643 93.013 21.939 1.00 17.98 140 GLY B C 1
ATOM 5124 O O . GLY B 1 140 ? 15.177 93.405 22.961 1.00 18.91 140 GLY B O 1
ATOM 5125 N N . THR B 1 141 ? 13.406 92.542 21.885 1.00 18.17 141 THR B N 1
ATOM 5126 C CA . THR B 1 141 ? 12.496 92.586 23.004 1.00 19.43 141 THR B CA 1
ATOM 5127 C C . THR B 1 141 ? 12.000 91.196 23.365 1.00 19.75 141 THR B C 1
ATOM 5128 O O . THR B 1 141 ? 11.509 90.447 22.504 1.00 19.02 141 THR B O 1
ATOM 5132 N N . ARG B 1 142 ? 12.109 90.860 24.643 1.00 19.80 142 ARG B N 1
ATOM 5133 C CA . ARG B 1 142 ? 11.868 89.483 25.039 1.00 20.59 142 ARG B CA 1
ATOM 5134 C C . ARG B 1 142 ? 10.896 89.416 26.193 1.00 19.91 142 ARG B C 1
ATOM 5135 O O . ARG B 1 142 ? 11.039 90.138 27.162 1.00 20.87 142 ARG B O 1
ATOM 5143 N N . LEU B 1 143 ? 9.899 88.547 26.075 1.00 19.40 143 LEU B N 1
ATOM 5144 C CA . LEU B 1 143 ? 8.908 88.332 27.118 1.00 18.73 143 LEU B CA 1
ATOM 5145 C C . LEU B 1 143 ? 9.515 87.528 28.251 1.00 19.01 143 LEU B C 1
ATOM 5146 O O . LEU B 1 143 ? 10.113 86.471 28.004 1.00 19.91 143 LEU B O 1
ATOM 5151 N N . LEU B 1 144 ? 9.363 87.992 29.480 1.00 18.34 144 LEU B N 1
ATOM 5152 C CA . LEU B 1 144 ? 9.939 87.270 30.625 1.00 17.94 144 LEU B CA 1
ATOM 5153 C C . LEU B 1 144 ? 8.895 86.474 31.388 1.00 17.72 144 LEU B C 1
ATOM 5154 O O . LEU B 1 144 ? 9.127 85.352 31.720 1.00 18.38 144 LEU B O 1
ATOM 5159 N N . SER B 1 145 ? 7.753 87.077 31.686 1.00 18.02 145 SER B N 1
ATOM 5160 C CA . SER B 1 145 ? 6.578 86.381 32.202 1.00 17.66 145 SER B CA 1
ATOM 5161 C C . SER B 1 145 ? 5.319 87.260 32.073 1.00 16.94 145 SER B C 1
ATOM 5162 O O . SER B 1 145 ? 5.385 88.389 31.613 1.00 16.59 145 SER B O 1
ATOM 5165 N N . PHE B 1 146 ? 4.174 86.717 32.470 1.00 17.14 146 PHE B N 1
ATOM 5166 C CA . PHE B 1 146 ? 2.881 87.407 32.376 1.00 16.97 146 PHE B CA 1
ATOM 5167 C C . PHE B 1 146 ? 1.951 86.872 33.462 1.00 18.98 146 PHE B C 1
ATOM 5168 O O . PHE B 1 146 ? 2.081 85.720 33.884 1.00 19.02 146 PHE B O 1
ATOM 5176 N N . ARG B 1 147 ? 1.024 87.713 33.912 1.00 20.96 147 ARG B N 1
ATOM 5177 C CA . ARG B 1 147 ? -0.026 87.322 34.842 1.00 22.56 147 ARG B CA 1
ATOM 5178 C C . ARG B 1 147 ? -1.328 87.699 34.155 1.00 23.43 147 ARG B C 1
ATOM 5179 O O . ARG B 1 147 ? -1.381 88.580 33.303 1.00 22.44 147 ARG B O 1
ATOM 5187 N N . GLN B 1 148 ? -2.412 87.066 34.575 1.00 25.75 148 GLN B N 1
ATOM 5188 C CA . GLN B 1 148 ? -3.707 87.367 33.983 1.00 27.92 148 GLN B CA 1
ATOM 5189 C C . GLN B 1 148 ? -4.627 88.002 35.006 1.00 29.78 148 GLN B C 1
ATOM 5190 O O . GLN B 1 148 ? -4.373 87.931 36.213 1.00 29.46 148 GLN B O 1
ATOM 5196 N N . HIS B 1 149 ? -5.685 88.638 34.502 1.00 32.29 149 HIS B N 1
ATOM 5197 C CA . HIS B 1 149 ? -6.600 89.432 35.316 1.00 34.76 149 HIS B CA 1
ATOM 5198 C C . HIS B 1 149 ? -8.045 89.130 34.920 1.00 35.80 149 HIS B C 1
ATOM 5199 O O . HIS B 1 149 ? -8.455 89.440 33.782 1.00 35.63 149 HIS B O 1
ATOM 5206 N N . ASP B 1 150 ? -8.808 88.547 35.860 1.00 37.27 150 ASP B N 1
ATOM 5207 C CA . ASP B 1 150 ? -10.247 88.226 35.663 1.00 38.68 150 ASP B CA 1
ATOM 5208 C C . ASP B 1 150 ? -11.047 89.472 35.316 1.00 39.81 150 ASP B C 1
ATOM 5209 O O . ASP B 1 150 ? -10.654 90.581 35.660 1.00 40.54 150 ASP B O 1
ATOM 5214 N N . ASP B 1 151 ? -12.190 89.262 34.662 1.00 41.04 151 ASP B N 1
ATOM 5215 C CA A ASP B 1 151 ? -13.113 90.337 34.230 0.50 40.78 151 ASP B CA 1
ATOM 5216 C CA B ASP B 1 151 ? -13.083 90.350 34.212 0.50 41.26 151 ASP B CA 1
ATOM 5217 C C . ASP B 1 151 ? -13.277 91.487 35.233 1.00 41.14 151 ASP B C 1
ATOM 5218 O O . ASP B 1 151 ? -13.112 92.663 34.894 1.00 41.95 151 ASP B O 1
ATOM 5227 N N . ASP B 1 152 ? -13.608 91.152 36.475 1.00 41.01 152 ASP B N 1
ATOM 5228 C CA . ASP B 1 152 ? -13.884 92.201 37.479 1.00 41.08 152 ASP B CA 1
ATOM 5229 C C . ASP B 1 152 ? -12.700 93.133 37.677 1.00 40.62 152 ASP B C 1
ATOM 5230 O O . ASP B 1 152 ? -12.894 94.338 37.807 1.00 40.85 152 ASP B O 1
ATOM 5235 N N . ALA B 1 153 ? -11.491 92.567 37.679 1.00 40.06 153 ALA B N 1
ATOM 5236 C CA . ALA B 1 153 ? -10.246 93.310 37.872 1.00 39.84 153 ALA B CA 1
ATOM 5237 C C . ALA B 1 153 ? -9.567 93.808 36.552 1.00 40.18 153 ALA B C 1
ATOM 5238 O O . ALA B 1 153 ? -8.514 94.484 36.584 1.00 39.87 153 ALA B O 1
ATOM 5240 N N . GLY B 1 154 ? -10.159 93.462 35.405 1.00 40.12 154 GLY B N 1
ATOM 5241 C CA . GLY B 1 154 ? -9.655 93.875 34.071 1.00 39.65 154 GLY B CA 1
ATOM 5242 C C . GLY B 1 154 ? -10.825 93.957 33.063 1.00 38.98 154 GLY B C 1
ATOM 5243 O O . GLY B 1 154 ? -11.720 94.835 33.209 1.00 39.56 154 GLY B O 1
ATOM 5244 N N . ALA B 1 155 ? -10.885 93.024 32.098 1.00 36.64 155 ALA B N 1
ATOM 5245 C CA . ALA B 1 155 ? -9.981 91.875 32.021 1.00 34.74 155 ALA B CA 1
ATOM 5246 C C . ALA B 1 155 ? -8.721 92.244 31.280 1.00 32.81 155 ALA B C 1
ATOM 5247 O O . ALA B 1 155 ? -8.711 93.263 30.616 1.00 32.74 155 ALA B O 1
ATOM 5249 N N . GLY B 1 156 ? -7.683 91.410 31.394 1.00 30.39 156 GLY B N 1
ATOM 5250 C CA . GLY B 1 156 ? -6.423 91.652 30.715 1.00 28.19 156 GLY B CA 1
ATOM 5251 C C . GLY B 1 156 ? -5.294 90.688 31.004 1.00 26.89 156 GLY B C 1
ATOM 5252 O O . GLY B 1 156 ? -5.480 89.663 31.643 1.00 26.54 156 GLY B O 1
ATOM 5253 N N . VAL B 1 157 ? -4.110 91.043 30.528 1.00 25.79 157 VAL B N 1
ATOM 5254 C CA . VAL B 1 157 ? -2.895 90.273 30.746 1.00 25.13 157 VAL B CA 1
ATOM 5255 C C . VAL B 1 157 ? -1.829 91.311 30.958 1.00 25.00 157 VAL B C 1
ATOM 5256 O O . VAL B 1 157 ? -1.744 92.270 30.180 1.00 26.15 157 VAL B O 1
ATOM 5260 N N . THR B 1 158 ? -1.010 91.163 31.989 1.00 23.82 158 THR B N 1
ATOM 5261 C CA . THR B 1 158 ? 0.114 92.066 32.131 1.00 23.03 158 THR B CA 1
ATOM 5262 C C . THR B 1 158 ? 1.331 91.255 31.825 1.00 22.55 158 THR B C 1
ATOM 5263 O O . THR B 1 158 ? 1.523 90.190 32.402 1.00 23.29 158 THR B O 1
ATOM 5267 N N . ALA B 1 159 ? 2.131 91.754 30.892 1.00 21.19 159 ALA B N 1
ATOM 5268 C CA . ALA B 1 159 ? 3.312 91.065 30.443 1.00 20.25 159 ALA B CA 1
ATOM 5269 C C . ALA B 1 159 ? 4.568 91.847 30.850 1.00 19.56 159 ALA B C 1
ATOM 5270 O O . ALA B 1 159 ? 4.588 93.091 30.828 1.00 18.47 159 ALA B O 1
ATOM 5272 N N . ARG B 1 160 ? 5.605 91.096 31.195 1.00 18.93 160 ARG B N 1
ATOM 5273 C CA . ARG B 1 160 ? 6.892 91.655 31.526 1.00 19.80 160 ARG B CA 1
ATOM 5274 C C . ARG B 1 160 ? 7.854 91.396 30.369 1.00 19.55 160 ARG B C 1
ATOM 5275 O O . ARG B 1 160 ? 7.996 90.247 29.919 1.00 18.42 160 ARG B O 1
ATOM 5283 N N . LEU B 1 161 ? 8.536 92.458 29.921 1.00 19.79 161 LEU B N 1
ATOM 5284 C CA . LEU B 1 161 ? 9.391 92.365 28.733 1.00 20.60 161 LEU B CA 1
ATOM 5285 C C . LEU B 1 161 ? 10.791 92.811 29.020 1.00 21.37 161 LEU B C 1
ATOM 5286 O O . LEU B 1 161 ? 11.002 93.647 29.892 1.00 22.41 161 LEU B O 1
ATOM 5291 N N . ALA B 1 162 ? 11.747 92.261 28.279 1.00 22.01 162 ALA B N 1
ATOM 5292 C CA . ALA B 1 162 ? 13.131 92.659 28.390 1.00 22.94 162 ALA B CA 1
ATOM 5293 C C . ALA B 1 162 ? 13.531 93.352 27.093 1.00 23.54 162 ALA B C 1
ATOM 5294 O O . ALA B 1 162 ? 13.819 92.715 26.075 1.00 24.37 162 ALA B O 1
ATOM 5296 N N . GLY B 1 163 ? 13.519 94.668 27.117 1.00 24.27 163 GLY B N 1
ATOM 5297 C CA . GLY B 1 163 ? 14.016 95.438 25.997 1.00 25.65 163 GLY B CA 1
ATOM 5298 C C . GLY B 1 163 ? 15.462 95.863 26.222 1.00 27.00 163 GLY B C 1
ATOM 5299 O O . GLY B 1 163 ? 16.150 95.381 27.141 1.00 27.45 163 GLY B O 1
ATOM 5300 N N . PRO B 1 164 ? 15.935 96.774 25.384 1.00 27.23 164 PRO B N 1
ATOM 5301 C CA . PRO B 1 164 ? 17.287 97.289 25.418 1.00 28.08 164 PRO B CA 1
ATOM 5302 C C . PRO B 1 164 ? 17.503 98.244 26.581 1.00 28.94 164 PRO B C 1
ATOM 5303 O O . PRO B 1 164 ? 18.624 98.343 27.106 1.00 28.88 164 PRO B O 1
ATOM 5307 N N . ASP B 1 165 ? 16.455 98.936 27.005 1.00 29.03 165 ASP B N 1
ATOM 5308 C CA . ASP B 1 165 ? 16.636 99.813 28.143 1.00 29.83 165 ASP B CA 1
ATOM 5309 C C . ASP B 1 165 ? 16.328 99.042 29.429 1.00 29.57 165 ASP B C 1
ATOM 5310 O O . ASP B 1 165 ? 16.063 99.649 30.463 1.00 29.07 165 ASP B O 1
ATOM 5315 N N . GLY B 1 166 ? 16.350 97.697 29.329 1.00 29.25 166 GLY B N 1
ATOM 5316 C CA . GLY B 1 166 ? 15.943 96.785 30.428 1.00 28.60 166 GLY B CA 1
ATOM 5317 C C . GLY B 1 166 ? 14.439 96.481 30.515 1.00 28.04 166 GLY B C 1
ATOM 5318 O O . GLY B 1 166 ? 13.715 96.626 29.523 1.00 28.21 166 GLY B O 1
ATOM 5319 N N . GLU B 1 167 ? 13.973 96.106 31.714 1.00 26.90 167 GLU B N 1
ATOM 5320 C CA . GLU B 1 167 ? 12.630 95.577 31.940 1.00 25.75 167 GLU B CA 1
ATOM 5321 C C . GLU B 1 167 ? 11.464 96.564 32.083 1.00 25.45 167 GLU B C 1
ATOM 5322 O O . GLU B 1 167 ? 11.605 97.646 32.666 1.00 25.62 167 GLU B O 1
ATOM 5328 N N . TYR B 1 168 ? 10.290 96.161 31.586 1.00 24.40 168 TYR B N 1
ATOM 5329 C CA . TYR B 1 168 ? 9.067 96.925 31.801 1.00 23.39 168 TYR B CA 1
ATOM 5330 C C . TYR B 1 168 ? 7.832 96.073 31.674 1.00 22.91 168 TYR B C 1
ATOM 5331 O O . TYR B 1 168 ? 7.869 94.976 31.157 1.00 22.43 168 TYR B O 1
ATOM 5340 N N . ASP B 1 169 ? 6.727 96.612 32.152 1.00 23.12 169 ASP B N 1
ATOM 5341 C CA . ASP B 1 169 ? 5.440 95.932 32.107 1.00 23.65 169 ASP B CA 1
ATOM 5342 C C . ASP B 1 169 ? 4.562 96.558 31.035 1.00 23.16 169 ASP B C 1
ATOM 5343 O O . ASP B 1 169 ? 4.612 97.782 30.825 1.00 23.20 169 ASP B O 1
ATOM 5348 N N . LEU B 1 170 ? 3.747 95.708 30.405 1.00 22.81 170 LEU B N 1
ATOM 5349 C CA . LEU B 1 170 ? 2.802 96.078 29.354 1.00 21.39 170 LEU B CA 1
ATOM 5350 C C . LEU B 1 170 ? 1.452 95.358 29.557 1.00 20.96 170 LEU B C 1
ATOM 5351 O O . LEU B 1 170 ? 1.423 94.130 29.718 1.00 20.05 170 LEU B O 1
ATOM 5356 N N . ARG B 1 171 ? 0.355 96.128 29.570 1.00 20.94 171 ARG B N 1
ATOM 5357 C CA . ARG B 1 171 ? -1.008 95.602 29.650 1.00 21.23 171 ARG B CA 1
ATOM 5358 C C . ARG B 1 171 ? -1.613 95.379 28.268 1.00 20.96 171 ARG B C 1
ATOM 5359 O O . ARG B 1 171 ? -1.770 96.331 27.460 1.00 21.01 171 ARG B O 1
ATOM 5367 N N . ALA B 1 172 ? -2.001 94.132 28.008 1.00 19.83 172 ALA B N 1
ATOM 5368 C CA . ALA B 1 172 ? -2.722 93.847 26.808 1.00 19.10 172 ALA B CA 1
ATOM 5369 C C . ALA B 1 172 ? -4.065 93.310 27.175 1.00 18.59 172 ALA B C 1
ATOM 5370 O O . ALA B 1 172 ? -4.231 92.789 28.293 1.00 18.41 172 ALA B O 1
ATOM 5372 N N . GLY B 1 173 ? -5.014 93.427 26.228 1.00 17.41 173 GLY B N 1
ATOM 5373 C CA . GLY B 1 173 ? -6.301 92.731 26.308 1.00 16.25 173 GLY B CA 1
ATOM 5374 C C . GLY B 1 173 ? -6.107 91.240 26.092 1.00 16.00 173 GLY B C 1
ATOM 5375 O O . GLY B 1 173 ? -6.800 90.390 26.681 1.00 16.99 173 GLY B O 1
ATOM 5376 N N . TYR B 1 174 ? -5.140 90.898 25.252 1.00 14.85 174 TYR B N 1
ATOM 5377 C CA . TYR B 1 174 ? -4.892 89.498 24.929 1.00 13.78 174 TYR B CA 1
ATOM 5378 C C . TYR B 1 174 ? -3.427 89.305 24.657 1.00 14.22 174 TYR B C 1
ATOM 5379 O O . TYR B 1 174 ? -2.753 90.248 24.273 1.00 14.21 174 TYR B O 1
ATOM 5388 N N . LEU B 1 175 ? -2.938 88.073 24.815 1.00 14.82 175 LEU B N 1
ATOM 5389 C CA . LEU B 1 175 ? -1.535 87.785 24.577 1.00 16.02 175 LEU B CA 1
ATOM 5390 C C . LEU B 1 175 ? -1.523 86.554 23.717 1.00 16.06 175 LEU B C 1
ATOM 5391 O O . LEU B 1 175 ? -2.072 85.508 24.119 1.00 16.76 175 LEU B O 1
ATOM 5396 N N . VAL B 1 176 ? -0.867 86.655 22.570 1.00 15.62 176 VAL B N 1
ATOM 5397 C CA . VAL B 1 176 ? -0.773 85.547 21.647 1.00 15.36 176 VAL B CA 1
ATOM 5398 C C . VAL B 1 176 ? 0.632 85.015 21.677 1.00 15.68 176 VAL B C 1
ATOM 5399 O O . VAL B 1 176 ? 1.604 85.755 21.571 1.00 16.19 176 VAL B O 1
ATOM 5403 N N . GLY B 1 177 ? 0.764 83.723 21.834 1.00 16.01 177 GLY B N 1
ATOM 5404 C CA . GLY B 1 177 ? 2.101 83.168 21.967 1.00 17.14 177 GLY B CA 1
ATOM 5405 C C . GLY B 1 177 ? 2.415 82.629 20.586 1.00 17.78 177 GLY B C 1
ATOM 5406 O O . GLY B 1 177 ? 1.970 81.543 20.236 1.00 17.39 177 GLY B O 1
ATOM 5407 N N . ALA B 1 178 ? 3.150 83.414 19.803 1.00 17.49 178 ALA B N 1
ATOM 5408 C CA . ALA B 1 178 ? 3.613 82.982 18.508 1.00 18.07 178 ALA B CA 1
ATOM 5409 C C . ALA B 1 178 ? 5.142 82.769 18.606 1.00 18.59 178 ALA B C 1
ATOM 5410 O O . ALA B 1 178 ? 5.894 82.961 17.648 1.00 19.42 178 ALA B O 1
ATOM 5412 N N . ASP B 1 179 ? 5.575 82.347 19.775 1.00 18.63 179 ASP B N 1
ATOM 5413 C CA . ASP B 1 179 ? 6.990 82.291 20.117 1.00 19.61 179 ASP B CA 1
ATOM 5414 C C . ASP B 1 179 ? 7.622 80.924 19.861 1.00 20.09 179 ASP B C 1
ATOM 5415 O O . ASP B 1 179 ? 8.554 80.532 20.567 1.00 19.86 179 ASP B O 1
ATOM 5420 N N . GLY B 1 180 ? 7.113 80.193 18.864 1.00 20.69 180 GLY B N 1
ATOM 5421 C CA . GLY B 1 180 ? 7.797 78.993 18.380 1.00 20.84 180 GLY B CA 1
ATOM 5422 C C . GLY B 1 180 ? 7.625 77.728 19.207 1.00 21.94 180 GLY B C 1
ATOM 5423 O O . GLY B 1 180 ? 6.926 77.702 20.230 1.00 21.14 180 GLY B O 1
ATOM 5424 N N . ASN B 1 181 ? 8.306 76.682 18.740 1.00 22.41 181 ASN B N 1
ATOM 5425 C CA . ASN B 1 181 ? 8.196 75.319 19.215 1.00 23.27 181 ASN B CA 1
ATOM 5426 C C . ASN B 1 181 ? 8.537 75.143 20.695 1.00 24.12 181 ASN B C 1
ATOM 5427 O O . ASN B 1 181 ? 7.861 74.369 21.410 1.00 23.89 181 ASN B O 1
ATOM 5432 N N . ARG B 1 182 ? 9.600 75.821 21.147 1.00 24.91 182 ARG B N 1
ATOM 5433 C CA . ARG B 1 182 ? 10.008 75.790 22.553 1.00 26.05 182 ARG B CA 1
ATOM 5434 C C . ARG B 1 182 ? 9.376 76.989 23.225 1.00 25.66 182 ARG B C 1
ATOM 5435 O O . ARG B 1 182 ? 10.090 77.826 23.739 1.00 27.35 182 ARG B O 1
ATOM 5443 N N . SER B 1 183 ? 8.043 77.060 23.218 1.00 24.94 183 SER B N 1
ATOM 5444 C CA . SER B 1 183 ? 7.296 78.267 23.489 1.00 23.11 183 SER B CA 1
ATOM 5445 C C . SER B 1 183 ? 7.307 78.628 24.961 1.00 23.32 183 SER B C 1
ATOM 5446 O O . SER B 1 183 ? 6.722 77.922 25.784 1.00 23.55 183 SER B O 1
ATOM 5449 N N . LEU B 1 184 ? 7.979 79.734 25.300 1.00 23.39 184 LEU B N 1
ATOM 5450 C CA . LEU B 1 184 ? 7.940 80.253 26.656 1.00 22.67 184 LEU B CA 1
ATOM 5451 C C . LEU B 1 184 ? 6.476 80.324 27.071 1.00 22.34 184 LEU B C 1
ATOM 5452 O O . LEU B 1 184 ? 6.120 79.874 28.148 1.00 22.54 184 LEU B O 1
ATOM 5457 N N . VAL B 1 185 ? 5.608 80.808 26.191 1.00 21.96 185 VAL B N 1
ATOM 5458 C CA . VAL B 1 185 ? 4.204 80.930 26.582 1.00 21.39 185 VAL B CA 1
ATOM 5459 C C . VAL B 1 185 ? 3.567 79.582 26.963 1.00 21.93 185 VAL B C 1
ATOM 5460 O O . VAL B 1 185 ? 3.177 79.393 28.114 1.00 22.35 185 VAL B O 1
ATOM 5464 N N . ARG B 1 186 ? 3.520 78.637 26.024 1.00 21.83 186 ARG B N 1
ATOM 5465 C CA . ARG B 1 186 ? 2.918 77.314 26.267 1.00 22.22 186 ARG B CA 1
ATOM 5466 C C . ARG B 1 186 ? 3.486 76.652 27.541 1.00 23.28 186 ARG B C 1
ATOM 5467 O O . ARG B 1 186 ? 2.763 76.131 28.400 1.00 22.56 186 ARG B O 1
ATOM 5475 N N . GLU B 1 187 ? 4.814 76.692 27.640 1.00 24.00 187 GLU B N 1
ATOM 5476 C CA . GLU B 1 187 ? 5.487 75.984 28.676 1.00 24.61 187 GLU B CA 1
ATOM 5477 C C . GLU B 1 187 ? 5.255 76.668 30.005 1.00 24.76 187 GLU B C 1
ATOM 5478 O O . GLU B 1 187 ? 5.241 75.993 31.033 1.00 25.37 187 GLU B O 1
ATOM 5484 N N . SER B 1 188 ? 5.043 77.992 29.986 1.00 23.97 188 SER B N 1
ATOM 5485 C CA . SER B 1 188 ? 4.708 78.730 31.196 1.00 22.93 188 SER B CA 1
ATOM 5486 C C . SER B 1 188 ? 3.342 78.404 31.753 1.00 22.43 188 SER B C 1
ATOM 5487 O O . SER B 1 188 ? 3.109 78.536 32.970 1.00 22.39 188 SER B O 1
ATOM 5490 N N . LEU B 1 189 ? 2.428 78.035 30.856 1.00 21.81 189 LEU B N 1
ATOM 5491 C CA . LEU B 1 189 ? 1.040 77.748 31.231 1.00 20.69 189 LEU B CA 1
ATOM 5492 C C . LEU B 1 189 ? 0.886 76.280 31.652 1.00 20.37 189 LEU B C 1
ATOM 5493 O O . LEU B 1 189 ? -0.200 75.867 32.064 1.00 20.64 189 LEU B O 1
ATOM 5498 N N . GLY B 1 190 ? 1.987 75.523 31.557 1.00 20.33 190 GLY B N 1
ATOM 5499 C CA . GLY B 1 190 ? 2.042 74.073 31.852 1.00 20.91 190 GLY B CA 1
ATOM 5500 C C . GLY B 1 190 ? 1.141 73.187 30.961 1.00 21.73 190 GLY B C 1
ATOM 5501 O O . GLY B 1 190 ? 0.514 72.214 31.431 1.00 21.59 190 GLY B O 1
ATOM 5502 N N . ILE B 1 191 ? 1.049 73.550 29.677 1.00 21.20 191 ILE B N 1
ATOM 5503 C CA . ILE B 1 191 ? 0.207 72.846 28.734 1.00 20.02 191 ILE B CA 1
ATOM 5504 C C . ILE B 1 191 ? 1.059 71.807 28.062 1.00 19.96 191 ILE B C 1
ATOM 5505 O O . ILE B 1 191 ? 2.139 72.111 27.538 1.00 20.51 191 ILE B O 1
ATOM 5510 N N . GLY B 1 192 ? 0.618 70.572 28.082 1.00 20.08 192 GLY B N 1
ATOM 5511 C CA . GLY B 1 192 ? 1.424 69.546 27.412 1.00 21.11 192 GLY B CA 1
ATOM 5512 C C . GLY B 1 192 ? 1.056 69.390 25.949 1.00 21.97 192 GLY B C 1
ATOM 5513 O O . GLY B 1 192 ? -0.001 69.859 25.502 1.00 21.43 192 GLY B O 1
ATOM 5514 N N . ARG B 1 193 ? 1.925 68.709 25.212 1.00 22.69 193 ARG B N 1
ATOM 5515 C CA . ARG B 1 193 ? 1.634 68.346 23.827 1.00 24.03 193 ARG B CA 1
ATOM 5516 C C . ARG B 1 193 ? 1.343 66.845 23.687 1.00 24.39 193 ARG B C 1
ATOM 5517 O O . ARG B 1 193 ? 1.593 66.061 24.594 1.00 24.73 193 ARG B O 1
ATOM 5525 N N . TYR B 1 194 ? 0.845 66.447 22.527 1.00 24.83 194 TYR B N 1
ATOM 5526 C CA . TYR B 1 194 ? 0.532 65.050 22.244 1.00 24.58 194 TYR B CA 1
ATOM 5527 C C . TYR B 1 194 ? 0.893 64.816 20.784 1.00 24.90 194 TYR B C 1
ATOM 5528 O O . TYR B 1 194 ? 1.136 65.772 20.055 1.00 25.02 194 TYR B O 1
ATOM 5537 N N . GLY B 1 195 ? 0.964 63.551 20.374 1.00 25.15 195 GLY B N 1
ATOM 5538 C CA . GLY B 1 195 ? 1.234 63.172 18.997 1.00 25.25 195 GLY B CA 1
ATOM 5539 C C . GLY B 1 195 ? 2.370 62.172 18.937 1.00 25.45 195 GLY B C 1
ATOM 5540 O O . GLY B 1 195 ? 2.822 61.701 19.971 1.00 25.78 195 GLY B O 1
ATOM 5541 N N . HIS B 1 196 ? 2.839 61.874 17.732 1.00 25.19 196 HIS B N 1
ATOM 5542 C CA . HIS B 1 196 ? 3.947 60.932 17.501 1.00 25.29 196 HIS B CA 1
ATOM 5543 C C . HIS B 1 196 ? 5.261 61.301 18.195 1.00 25.45 196 HIS B C 1
ATOM 5544 O O . HIS B 1 196 ? 6.070 60.432 18.494 1.00 25.80 196 HIS B O 1
ATOM 5551 N N . GLY B 1 197 ? 5.484 62.586 18.443 1.00 25.94 197 GLY B N 1
ATOM 5552 C CA . GLY B 1 197 ? 6.746 63.058 19.031 1.00 25.92 197 GLY B CA 1
ATOM 5553 C C . GLY B 1 197 ? 7.883 63.076 18.037 1.00 26.08 197 GLY B C 1
ATOM 5554 O O . GLY B 1 197 ? 7.672 63.255 16.817 1.00 26.27 197 GLY B O 1
ATOM 5555 N N . THR B 1 198 ? 9.096 62.905 18.536 1.00 25.24 198 THR B N 1
ATOM 5556 C CA . THR B 1 198 ? 10.237 62.882 17.657 1.00 25.08 198 THR B CA 1
ATOM 5557 C C . THR B 1 198 ? 10.014 61.981 16.431 1.00 25.03 198 THR B C 1
ATOM 5558 O O . THR B 1 198 ? 9.566 60.847 16.568 1.00 25.10 198 THR B O 1
ATOM 5562 N N . LEU B 1 199 ? 10.357 62.497 15.249 1.00 24.47 199 LEU B N 1
ATOM 5563 C CA . LEU B 1 199 ? 10.307 61.749 14.014 1.00 23.69 199 LEU B CA 1
ATOM 5564 C C . LEU B 1 199 ? 11.706 61.360 13.449 1.00 24.08 199 LEU B C 1
ATOM 5565 O O . LEU B 1 199 ? 11.955 60.192 13.080 1.00 24.01 199 LEU B O 1
ATOM 5570 N N . THR B 1 200 ? 12.603 62.331 13.342 1.00 23.67 200 THR B N 1
ATOM 5571 C CA . THR B 1 200 ? 13.903 62.071 12.782 1.00 24.22 200 THR B CA 1
ATOM 5572 C C . THR B 1 200 ? 14.762 63.272 13.022 1.00 24.69 200 THR B C 1
ATOM 5573 O O . THR B 1 200 ? 14.258 64.315 13.362 1.00 26.07 200 THR B O 1
ATOM 5577 N N . HIS B 1 201 ? 16.060 63.141 12.868 1.00 24.81 201 HIS B N 1
ATOM 5578 C CA . HIS B 1 201 ? 16.927 64.288 13.003 1.00 25.28 201 HIS B CA 1
ATOM 5579 C C . HIS B 1 201 ? 17.659 64.486 11.697 1.00 25.43 201 HIS B C 1
ATOM 5580 O O . HIS B 1 201 ? 17.952 63.514 11.000 1.00 25.63 201 HIS B O 1
ATOM 5587 N N . MET B 1 202 ? 17.969 65.739 11.380 1.00 25.34 202 MET B N 1
ATOM 5588 C CA . MET B 1 202 ? 18.504 66.090 10.095 1.00 25.09 202 MET B CA 1
ATOM 5589 C C . MET B 1 202 ? 19.386 67.318 10.295 1.00 25.26 202 MET B C 1
ATOM 5590 O O . MET B 1 202 ? 19.285 68.006 11.311 1.00 25.68 202 MET B O 1
ATOM 5595 N N . VAL B 1 203 ? 20.299 67.567 9.366 1.00 25.15 203 VAL B N 1
ATOM 5596 C CA . VAL B 1 203 ? 21.157 68.746 9.443 1.00 24.30 203 VAL B CA 1
ATOM 5597 C C . VAL B 1 203 ? 20.986 69.490 8.151 1.00 23.95 203 VAL B C 1
ATOM 5598 O O . VAL B 1 203 ? 21.072 68.911 7.089 1.00 23.33 203 VAL B O 1
ATOM 5602 N N . GLY B 1 204 ? 20.706 70.782 8.267 1.00 24.02 204 GLY B N 1
ATOM 5603 C CA . GLY B 1 204 ? 20.455 71.618 7.127 1.00 23.32 204 GLY B CA 1
ATOM 5604 C C . GLY B 1 204 ? 21.684 72.421 6.871 1.00 23.00 204 GLY B C 1
ATOM 5605 O O . GLY B 1 204 ? 22.343 72.874 7.789 1.00 23.46 204 GLY B O 1
ATOM 5606 N N . VAL B 1 205 ? 21.988 72.596 5.601 1.00 22.69 205 VAL B N 1
ATOM 5607 C CA . VAL B 1 205 ? 23.155 73.319 5.175 1.00 22.20 205 VAL B CA 1
ATOM 5608 C C . VAL B 1 205 ? 22.676 74.197 4.064 1.00 22.37 205 VAL B C 1
ATOM 5609 O O . VAL B 1 205 ? 22.203 73.695 3.043 1.00 23.69 205 VAL B O 1
ATOM 5613 N N . ILE B 1 206 ? 22.749 75.504 4.296 1.00 21.74 206 ILE B N 1
ATOM 5614 C CA . ILE B 1 206 ? 22.537 76.517 3.300 1.00 21.35 206 ILE B CA 1
ATOM 5615 C C . ILE B 1 206 ? 23.941 76.813 2.785 1.00 21.84 206 ILE B C 1
ATOM 5616 O O . ILE B 1 206 ? 24.874 77.058 3.582 1.00 22.36 206 ILE B O 1
ATOM 5621 N N . PHE B 1 207 ? 24.107 76.758 1.475 1.00 21.96 207 PHE B N 1
ATOM 5622 C CA . PHE B 1 207 ? 25.406 76.923 0.864 1.00 22.56 207 PHE B CA 1
ATOM 5623 C C . PHE B 1 207 ? 25.295 77.694 -0.448 1.00 23.31 207 PHE B C 1
ATOM 5624 O O . PHE B 1 207 ? 24.205 77.834 -1.016 1.00 23.63 207 PHE B O 1
ATOM 5632 N N . ASP B 1 208 ? 26.426 78.201 -0.924 1.00 24.23 208 ASP B N 1
ATOM 5633 C CA . ASP B 1 208 ? 26.472 78.895 -2.211 1.00 24.86 208 ASP B CA 1
ATOM 5634 C C . ASP B 1 208 ? 27.306 78.111 -3.157 1.00 25.56 208 ASP B C 1
ATOM 5635 O O . ASP B 1 208 ? 28.340 77.552 -2.762 1.00 25.33 208 ASP B O 1
ATOM 5640 N N . ALA B 1 209 ? 26.876 78.110 -4.413 1.00 26.21 209 ALA B N 1
ATOM 5641 C CA . ALA B 1 209 ? 27.632 77.488 -5.468 1.00 27.32 209 ALA B CA 1
ATOM 5642 C C . ALA B 1 209 ? 26.953 77.732 -6.802 1.00 28.28 209 ALA B C 1
ATOM 5643 O O . ALA B 1 209 ? 25.751 77.664 -6.933 1.00 28.34 209 ALA B O 1
ATOM 5645 N N . ASP B 1 210 ? 27.747 78.033 -7.801 1.00 29.98 210 ASP B N 1
ATOM 5646 C CA . ASP B 1 210 ? 27.232 78.091 -9.135 1.00 31.16 210 ASP B CA 1
ATOM 5647 C C . ASP B 1 210 ? 27.086 76.694 -9.750 1.00 31.41 210 ASP B C 1
ATOM 5648 O O . ASP B 1 210 ? 28.053 76.074 -10.170 1.00 31.18 210 ASP B O 1
ATOM 5653 N N . LEU B 1 211 ? 25.846 76.239 -9.845 1.00 32.32 211 LEU B N 1
ATOM 5654 C CA . LEU B 1 211 ? 25.514 74.937 -10.403 1.00 32.72 211 LEU B CA 1
ATOM 5655 C C . LEU B 1 211 ? 25.232 74.987 -11.902 1.00 33.13 211 LEU B C 1
ATOM 5656 O O . LEU B 1 211 ? 24.931 73.967 -12.522 1.00 33.49 211 LEU B O 1
ATOM 5661 N N . SER B 1 212 ? 25.355 76.179 -12.474 1.00 34.11 212 SER B N 1
ATOM 5662 C CA . SER B 1 212 ? 25.084 76.433 -13.881 1.00 34.74 212 SER B CA 1
ATOM 5663 C C . SER B 1 212 ? 25.722 75.341 -14.683 1.00 35.21 212 SER B C 1
ATOM 5664 O O . SER B 1 212 ? 25.198 74.963 -15.732 1.00 35.48 212 SER B O 1
ATOM 5667 N N . GLY B 1 213 ? 26.850 74.827 -14.181 1.00 35.45 213 GLY B N 1
ATOM 5668 C CA . GLY B 1 213 ? 27.587 73.800 -14.898 1.00 35.52 213 GLY B CA 1
ATOM 5669 C C . GLY B 1 213 ? 26.928 72.436 -14.824 1.00 35.53 213 GLY B C 1
ATOM 5670 O O . GLY B 1 213 ? 26.799 71.751 -15.841 1.00 35.85 213 GLY B O 1
ATOM 5671 N N . ILE B 1 214 ? 26.493 72.051 -13.625 1.00 35.53 214 ILE B N 1
ATOM 5672 C CA . ILE B 1 214 ? 26.092 70.649 -13.370 1.00 35.44 214 ILE B CA 1
ATOM 5673 C C . ILE B 1 214 ? 24.614 70.346 -13.184 1.00 35.46 214 ILE B C 1
ATOM 5674 O O . ILE B 1 214 ? 24.246 69.248 -12.779 1.00 35.93 214 ILE B O 1
ATOM 5679 N N . MET B 1 215 ? 23.760 71.305 -13.502 1.00 35.41 215 MET B N 1
ATOM 5680 C CA . MET B 1 215 ? 22.345 71.068 -13.453 1.00 35.25 215 MET B CA 1
ATOM 5681 C C . MET B 1 215 ? 21.788 71.488 -14.799 1.00 35.05 215 MET B C 1
ATOM 5682 O O . MET B 1 215 ? 22.044 72.587 -15.247 1.00 35.09 215 MET B O 1
ATOM 5687 N N . GLU B 1 216 ? 21.048 70.604 -15.457 1.00 35.27 216 GLU B N 1
ATOM 5688 C CA . GLU B 1 216 ? 20.459 70.912 -16.759 1.00 35.53 216 GLU B CA 1
ATOM 5689 C C . GLU B 1 216 ? 19.527 72.133 -16.662 1.00 35.15 216 GLU B C 1
ATOM 5690 O O . GLU B 1 216 ? 18.942 72.379 -15.600 1.00 35.35 216 GLU B O 1
ATOM 5696 N N . PRO B 1 217 ? 19.366 72.896 -17.769 1.00 34.81 217 PRO B N 1
ATOM 5697 C CA . PRO B 1 217 ? 18.365 73.969 -17.711 1.00 34.25 217 PRO B CA 1
ATOM 5698 C C . PRO B 1 217 ? 16.984 73.452 -17.226 1.00 33.82 217 PRO B C 1
ATOM 5699 O O . PRO B 1 217 ? 16.717 72.232 -17.304 1.00 33.10 217 PRO B O 1
ATOM 5703 N N . GLY B 1 218 ? 16.158 74.373 -16.690 1.00 33.37 218 GLY B N 1
ATOM 5704 C CA . GLY B 1 218 ? 14.787 74.090 -16.220 1.00 32.03 218 GLY B CA 1
ATOM 5705 C C . GLY B 1 218 ? 14.688 73.005 -15.163 1.00 31.69 218 GLY B C 1
ATOM 5706 O O . GLY B 1 218 ? 13.697 72.299 -15.081 1.00 31.82 218 GLY B O 1
ATOM 5707 N N . THR B 1 219 ? 15.708 72.862 -14.322 1.00 31.38 219 THR B N 1
ATOM 5708 C CA . THR B 1 219 ? 15.740 71.697 -13.445 1.00 30.25 219 THR B CA 1
ATOM 5709 C C . THR B 1 219 ? 15.704 72.038 -11.921 1.00 29.06 219 THR B C 1
ATOM 5710 O O . THR B 1 219 ? 15.972 71.232 -11.048 1.00 29.18 219 THR B O 1
ATOM 5714 N N . THR B 1 220 ? 15.277 73.247 -11.646 1.00 28.20 220 THR B N 1
ATOM 5715 C CA . THR B 1 220 ? 15.094 73.734 -10.284 1.00 27.24 220 THR B CA 1
ATOM 5716 C C . THR B 1 220 ? 13.925 73.046 -9.629 1.00 26.67 220 THR B C 1
ATOM 5717 O O . THR B 1 220 ? 12.872 72.897 -10.225 1.00 26.57 220 THR B O 1
ATOM 5721 N N . GLY B 1 221 ? 14.104 72.649 -8.385 1.00 26.27 221 GLY B N 1
ATOM 5722 C CA . GLY B 1 221 ? 12.991 72.135 -7.626 1.00 25.05 221 GLY B CA 1
ATOM 5723 C C . GLY B 1 221 ? 13.463 71.454 -6.369 1.00 24.30 221 GLY B C 1
ATOM 5724 O O . GLY B 1 221 ? 14.623 71.557 -6.012 1.00 23.95 221 GLY B O 1
ATOM 5725 N N . TRP B 1 222 ? 12.541 70.737 -5.734 1.00 23.67 222 TRP B N 1
ATOM 5726 C CA . TRP B 1 222 ? 12.756 70.082 -4.470 1.00 22.83 222 TRP B CA 1
ATOM 5727 C C . TRP B 1 222 ? 12.984 68.596 -4.705 1.00 23.56 222 TRP B C 1
ATOM 5728 O O . TRP B 1 222 ? 12.189 67.939 -5.394 1.00 23.34 222 TRP B O 1
ATOM 5739 N N . TYR B 1 223 ? 14.059 68.081 -4.104 1.00 23.56 223 TYR B N 1
ATOM 5740 C CA . TYR B 1 223 ? 14.526 66.749 -4.314 1.00 23.24 223 TYR B CA 1
ATOM 5741 C C . TYR B 1 223 ? 14.550 65.956 -3.007 1.00 24.23 223 TYR B C 1
ATOM 5742 O O . TYR B 1 223 ? 15.160 66.381 -2.024 1.00 24.36 223 TYR B O 1
ATOM 5751 N N . TYR B 1 224 ? 13.878 64.797 -3.005 1.00 24.18 224 TYR B N 1
ATOM 5752 C CA . TYR B 1 224 ? 14.067 63.805 -1.963 1.00 24.05 224 TYR B CA 1
ATOM 5753 C C . TYR B 1 224 ? 15.168 62.799 -2.365 1.00 25.33 224 TYR B C 1
ATOM 5754 O O . TYR B 1 224 ? 15.043 62.017 -3.340 1.00 25.43 224 TYR B O 1
ATOM 5763 N N . LEU B 1 225 ? 16.250 62.827 -1.586 1.00 26.01 225 LEU B N 1
ATOM 5764 C CA . LEU B 1 225 ? 17.444 62.109 -1.923 1.00 26.84 225 LEU B CA 1
ATOM 5765 C C . LEU B 1 225 ? 17.504 60.759 -1.238 1.00 27.87 225 LEU B C 1
ATOM 5766 O O . LEU B 1 225 ? 17.562 60.664 0.011 1.00 28.55 225 LEU B O 1
ATOM 5771 N N . HIS B 1 226 ? 17.478 59.709 -2.058 1.00 28.92 226 HIS B N 1
ATOM 5772 C CA . HIS B 1 226 ? 17.698 58.337 -1.563 1.00 29.65 226 HIS B CA 1
ATOM 5773 C C . HIS B 1 226 ? 19.000 57.824 -2.138 1.00 30.28 226 HIS B C 1
ATOM 5774 O O . HIS B 1 226 ? 19.061 57.206 -3.215 1.00 30.58 226 HIS B O 1
ATOM 5781 N N . HIS B 1 227 ? 20.048 58.154 -1.404 1.00 30.88 227 HIS B N 1
ATOM 5782 C CA . HIS B 1 227 ? 21.425 57.985 -1.855 1.00 31.67 227 HIS B CA 1
ATOM 5783 C C . HIS B 1 227 ? 22.034 56.794 -1.153 1.00 32.18 227 HIS B C 1
ATOM 5784 O O . HIS B 1 227 ? 21.731 56.574 0.013 1.00 32.90 227 HIS B O 1
ATOM 5791 N N . PRO B 1 228 ? 22.903 56.022 -1.852 1.00 32.30 228 PRO B N 1
ATOM 5792 C CA . PRO B 1 228 ? 23.509 54.898 -1.158 1.00 32.14 228 PRO B CA 1
ATOM 5793 C C . PRO B 1 228 ? 23.992 55.345 0.209 1.00 32.35 228 PRO B C 1
ATOM 5794 O O . PRO B 1 228 ? 23.632 54.753 1.212 1.00 32.29 228 PRO B O 1
ATOM 5798 N N . GLU B 1 229 ? 24.743 56.435 0.244 1.00 32.58 229 GLU B N 1
ATOM 5799 C CA . GLU B 1 229 ? 25.362 56.910 1.475 1.00 32.90 229 GLU B CA 1
ATOM 5800 C C . GLU B 1 229 ? 24.482 57.640 2.507 1.00 32.75 229 GLU B C 1
ATOM 5801 O O . GLU B 1 229 ? 24.769 57.556 3.698 1.00 32.78 229 GLU B O 1
ATOM 5807 N N . PHE B 1 230 ? 23.440 58.362 2.075 1.00 32.63 230 PHE B N 1
ATOM 5808 C CA . PHE B 1 230 ? 22.650 59.188 3.018 1.00 31.86 230 PHE B CA 1
ATOM 5809 C C . PHE B 1 230 ? 21.186 59.408 2.654 1.00 31.41 230 PHE B C 1
ATOM 5810 O O . PHE B 1 230 ? 20.760 59.132 1.520 1.00 31.33 230 PHE B O 1
ATOM 5818 N N . LYS B 1 231 ? 20.415 59.925 3.620 1.00 30.67 231 LYS B N 1
ATOM 5819 C CA . LYS B 1 231 ? 19.035 60.238 3.344 1.00 29.56 231 LYS B CA 1
ATOM 5820 C C . LYS B 1 231 ? 18.853 61.704 3.530 1.00 28.47 231 LYS B C 1
ATOM 5821 O O . LYS B 1 231 ? 19.354 62.234 4.483 1.00 28.48 231 LYS B O 1
ATOM 5827 N N . GLY B 1 232 ? 18.193 62.365 2.573 1.00 27.83 232 GLY B N 1
ATOM 5828 C CA . GLY B 1 232 ? 17.917 63.819 2.646 1.00 25.97 232 GLY B CA 1
ATOM 5829 C C . GLY B 1 232 ? 17.095 64.477 1.530 1.00 24.86 232 GLY B C 1
ATOM 5830 O O . GLY B 1 232 ? 16.341 63.823 0.797 1.00 24.52 232 GLY B O 1
ATOM 5831 N N . THR B 1 233 ? 17.263 65.790 1.402 1.00 23.67 233 THR B N 1
ATOM 5832 C CA . THR B 1 233 ? 16.426 66.626 0.550 1.00 22.98 233 THR B CA 1
ATOM 5833 C C . THR B 1 233 ? 17.287 67.804 0.162 1.00 22.79 233 THR B C 1
ATOM 5834 O O . THR B 1 233 ? 18.273 68.114 0.859 1.00 22.78 233 THR B O 1
ATOM 5838 N N . PHE B 1 234 ? 16.917 68.450 -0.941 1.00 21.56 234 PHE B N 1
ATOM 5839 C CA . PHE B 1 234 ? 17.734 69.459 -1.519 1.00 20.47 234 PHE B CA 1
ATOM 5840 C C . PHE B 1 234 ? 16.836 70.415 -2.268 1.00 20.03 234 PHE B C 1
ATOM 5841 O O . PHE B 1 234 ? 15.993 69.991 -3.066 1.00 19.95 234 PHE B O 1
ATOM 5849 N N . GLY B 1 235 ? 17.069 71.705 -2.039 1.00 19.68 235 GLY B N 1
ATOM 5850 C CA . GLY B 1 235 ? 16.265 72.754 -2.650 1.00 20.04 235 GLY B CA 1
ATOM 5851 C C . GLY B 1 235 ? 16.926 74.017 -3.244 1.00 19.88 235 GLY B C 1
ATOM 5852 O O . GLY B 1 235 ? 18.137 74.274 -3.120 1.00 19.66 235 GLY B O 1
ATOM 5853 N N . PRO B 1 236 ? 16.103 74.822 -3.909 1.00 19.45 236 PRO B N 1
ATOM 5854 C CA . PRO B 1 236 ? 16.441 76.155 -4.383 1.00 19.47 236 PRO B CA 1
ATOM 5855 C C . PRO B 1 236 ? 16.153 77.224 -3.348 1.00 19.09 236 PRO B C 1
ATOM 5856 O O . PRO B 1 236 ? 15.461 76.974 -2.340 1.00 19.33 236 PRO B O 1
ATOM 5860 N N . THR B 1 237 ? 16.698 78.396 -3.615 1.00 18.92 237 THR B N 1
ATOM 5861 C CA . THR B 1 237 ? 16.259 79.634 -2.994 1.00 19.11 237 THR B CA 1
ATOM 5862 C C . THR B 1 237 ? 16.000 80.637 -4.115 1.00 18.94 237 THR B C 1
ATOM 5863 O O . THR B 1 237 ? 16.032 80.277 -5.281 1.00 19.08 237 THR B O 1
ATOM 5867 N N . ASP B 1 238 ? 15.737 81.882 -3.752 1.00 19.79 238 ASP B N 1
ATOM 5868 C CA . ASP B 1 238 ? 15.425 82.938 -4.703 1.00 20.02 238 ASP B CA 1
ATOM 5869 C C . ASP B 1 238 ? 16.664 83.579 -5.322 1.00 21.00 238 ASP B C 1
ATOM 5870 O O . ASP B 1 238 ? 16.570 84.421 -6.221 1.00 20.87 238 ASP B O 1
ATOM 5875 N N . ARG B 1 239 ? 17.836 83.198 -4.839 1.00 22.27 239 ARG B N 1
ATOM 5876 C CA . ARG B 1 239 ? 19.084 83.569 -5.525 1.00 22.78 239 ARG B CA 1
ATOM 5877 C C . ARG B 1 239 ? 19.505 82.325 -6.305 1.00 23.53 239 ARG B C 1
ATOM 5878 O O . ARG B 1 239 ? 19.571 81.237 -5.726 1.00 23.65 239 ARG B O 1
ATOM 5886 N N . PRO B 1 240 ? 19.788 82.483 -7.617 1.00 24.12 240 PRO B N 1
ATOM 5887 C CA . PRO B 1 240 ? 20.182 81.328 -8.391 1.00 25.00 240 PRO B CA 1
ATOM 5888 C C . PRO B 1 240 ? 21.443 80.612 -7.868 1.00 25.50 240 PRO B C 1
ATOM 5889 O O . PRO B 1 240 ? 21.694 79.489 -8.273 1.00 26.41 240 PRO B O 1
ATOM 5893 N N . ASP B 1 241 ? 22.200 81.220 -6.963 1.00 25.91 241 ASP B N 1
ATOM 5894 C CA . ASP B 1 241 ? 23.522 80.702 -6.573 1.00 26.84 241 ASP B CA 1
ATOM 5895 C C . ASP B 1 241 ? 23.468 80.148 -5.152 1.00 26.76 241 ASP B C 1
ATOM 5896 O O . ASP B 1 241 ? 24.497 79.707 -4.602 1.00 27.49 241 ASP B O 1
ATOM 5901 N N . ARG B 1 242 ? 22.272 80.154 -4.559 1.00 25.76 242 ARG B N 1
ATOM 5902 C CA . ARG B 1 242 ? 22.112 79.705 -3.171 1.00 24.98 242 ARG B CA 1
ATOM 5903 C C . ARG B 1 242 ? 21.081 78.570 -2.994 1.00 24.57 242 ARG B C 1
ATOM 5904 O O . ARG B 1 242 ? 19.948 78.709 -3.418 1.00 24.49 242 ARG B O 1
ATOM 5912 N N . HIS B 1 243 ? 21.474 77.497 -2.301 1.00 24.05 243 HIS B N 1
ATOM 5913 C CA . HIS B 1 243 ? 20.714 76.261 -2.243 1.00 23.63 243 HIS B CA 1
ATOM 5914 C C . HIS B 1 243 ? 20.678 75.732 -0.813 1.00 23.84 243 HIS B C 1
ATOM 5915 O O . HIS B 1 243 ? 21.535 76.125 0.006 1.00 23.99 243 HIS B O 1
ATOM 5922 N N . THR B 1 244 ? 19.700 74.853 -0.512 1.00 22.92 244 THR B N 1
ATOM 5923 C CA . THR B 1 244 ? 19.700 74.124 0.761 1.00 22.80 244 THR B CA 1
ATOM 5924 C C . THR B 1 244 ? 19.897 72.601 0.615 1.00 22.50 244 THR B C 1
ATOM 5925 O O . THR B 1 244 ? 19.623 72.023 -0.417 1.00 22.16 244 THR B O 1
ATOM 5929 N N . LEU B 1 245 ? 20.392 71.964 1.674 1.00 22.17 245 LEU B N 1
ATOM 5930 C CA . LEU B 1 245 ? 20.588 70.536 1.673 1.00 21.84 245 LEU B CA 1
ATOM 5931 C C . LEU B 1 245 ? 20.386 70.029 3.068 1.00 22.47 245 LEU B C 1
ATOM 5932 O O . LEU B 1 245 ? 21.005 70.527 4.015 1.00 22.59 245 LEU B O 1
ATOM 5937 N N . PHE B 1 246 ? 19.546 69.005 3.195 1.00 22.80 246 PHE B N 1
ATOM 5938 C CA . PHE B 1 246 ? 19.273 68.408 4.503 1.00 22.90 246 PHE B CA 1
ATOM 5939 C C . PHE B 1 246 ? 19.719 66.958 4.461 1.00 23.35 246 PHE B C 1
ATOM 5940 O O . PHE B 1 246 ? 19.520 66.273 3.449 1.00 23.03 246 PHE B O 1
ATOM 5948 N N . VAL B 1 247 ? 20.340 66.485 5.544 1.00 24.11 247 VAL B N 1
ATOM 5949 C CA . VAL B 1 247 ? 20.869 65.119 5.573 1.00 24.32 247 VAL B CA 1
ATOM 5950 C C . VAL B 1 247 ? 20.442 64.487 6.860 1.00 25.36 247 VAL B C 1
ATOM 5951 O O . VAL B 1 247 ? 20.734 64.992 7.940 1.00 25.23 247 VAL B O 1
ATOM 5955 N N . GLU B 1 248 ? 19.733 63.373 6.738 1.00 27.15 248 GLU B N 1
ATOM 5956 C CA . GLU B 1 248 ? 19.265 62.604 7.891 1.00 28.35 248 GLU B CA 1
ATOM 5957 C C . GLU B 1 248 ? 20.438 61.993 8.640 1.00 29.21 248 GLU B C 1
ATOM 5958 O O . GLU B 1 248 ? 21.518 61.736 8.053 1.00 29.76 248 GLU B O 1
ATOM 5964 N N . TYR B 1 249 ? 20.235 61.761 9.937 1.00 29.88 249 TYR B N 1
ATOM 5965 C CA . TYR B 1 249 ? 21.249 61.143 10.775 1.00 30.06 249 TYR B CA 1
ATOM 5966 C C . TYR B 1 249 ? 20.633 60.531 12.008 1.00 31.47 249 TYR B C 1
ATOM 5967 O O . TYR B 1 249 ? 19.621 61.028 12.549 1.00 31.07 249 TYR B O 1
ATOM 5976 N N . ASP B 1 250 ? 21.251 59.438 12.450 1.00 32.99 250 ASP B N 1
ATOM 5977 C CA . ASP B 1 250 ? 20.730 58.669 13.577 1.00 34.65 250 ASP B CA 1
ATOM 5978 C C . ASP B 1 250 ? 21.489 59.033 14.867 1.00 35.39 250 ASP B C 1
ATOM 5979 O O . ASP B 1 250 ? 22.702 58.896 14.908 1.00 35.73 250 ASP B O 1
ATOM 5984 N N . PRO B 1 251 ? 20.793 59.556 15.901 1.00 36.19 251 PRO B N 1
ATOM 5985 C CA . PRO B 1 251 ? 21.500 59.704 17.182 1.00 36.91 251 PRO B CA 1
ATOM 5986 C C . PRO B 1 251 ? 21.663 58.370 17.924 1.00 38.03 251 PRO B C 1
ATOM 5987 O O . PRO B 1 251 ? 22.609 58.202 18.696 1.00 38.43 251 PRO B O 1
ATOM 5991 N N . ASP B 1 252 ? 20.753 57.421 17.712 1.00 39.15 252 ASP B N 1
ATOM 5992 C CA . ASP B 1 252 ? 20.809 56.147 18.473 1.00 39.81 252 ASP B CA 1
ATOM 5993 C C . ASP B 1 252 ? 21.951 55.291 17.978 1.00 39.90 252 ASP B C 1
ATOM 5994 O O . ASP B 1 252 ? 22.451 54.428 18.721 1.00 40.34 252 ASP B O 1
ATOM 5999 N N . GLU B 1 253 ? 22.353 55.540 16.725 1.00 39.87 253 GLU B N 1
ATOM 6000 C CA . GLU B 1 253 ? 23.579 54.979 16.134 1.00 39.38 253 GLU B CA 1
ATOM 6001 C C . GLU B 1 253 ? 24.844 55.796 16.480 1.00 38.93 253 GLU B C 1
ATOM 6002 O O . GLU B 1 253 ? 25.940 55.468 16.018 1.00 39.50 253 GLU B O 1
ATOM 6008 N N . GLY B 1 254 ? 24.707 56.846 17.294 1.00 38.28 254 GLY B N 1
ATOM 6009 C CA . GLY B 1 254 ? 25.877 57.584 17.811 1.00 37.09 254 GLY B CA 1
ATOM 6010 C C . GLY B 1 254 ? 26.248 58.857 17.072 1.00 36.79 254 GLY B C 1
ATOM 6011 O O . GLY B 1 254 ? 27.214 59.540 17.458 1.00 36.60 254 GLY B O 1
ATOM 6012 N N . GLU B 1 255 ? 25.470 59.195 16.033 1.00 36.16 255 GLU B N 1
ATOM 6013 C CA . GLU B 1 255 ? 25.777 60.318 15.136 1.00 35.40 255 GLU B CA 1
ATOM 6014 C C . GLU B 1 255 ? 25.282 61.606 15.761 1.00 35.16 255 GLU B C 1
ATOM 6015 O O . GLU B 1 255 ? 24.260 61.597 16.449 1.00 35.43 255 GLU B O 1
ATOM 6021 N N . ARG B 1 256 ? 25.993 62.707 15.511 1.00 34.68 256 ARG B N 1
ATOM 6022 C CA . ARG B 1 256 ? 25.661 64.001 16.126 1.00 34.36 256 ARG B CA 1
ATOM 6023 C C . ARG B 1 256 ? 25.789 65.171 15.137 1.00 33.75 256 ARG B C 1
ATOM 6024 O O . ARG B 1 256 ? 26.450 65.031 14.115 1.00 33.84 256 ARG B O 1
ATOM 6032 N N . PRO B 1 257 ? 25.158 66.323 15.430 1.00 33.17 257 PRO B N 1
ATOM 6033 C CA . PRO B 1 257 ? 25.361 67.465 14.554 1.00 33.56 257 PRO B CA 1
ATOM 6034 C C . PRO B 1 257 ? 26.841 67.905 14.463 1.00 33.74 257 PRO B C 1
ATOM 6035 O O . PRO B 1 257 ? 27.312 68.308 13.383 1.00 33.44 257 PRO B O 1
ATOM 6039 N N . GLU B 1 258 ? 27.558 67.812 15.584 1.00 34.14 258 GLU B N 1
ATOM 6040 C CA . GLU B 1 258 ? 29.003 68.102 15.634 1.00 34.57 258 GLU B CA 1
ATOM 6041 C C . GLU B 1 258 ? 29.850 67.351 14.546 1.00 34.55 258 GLU B C 1
ATOM 6042 O O . GLU B 1 258 ? 30.907 67.860 14.115 1.00 34.76 258 GLU B O 1
ATOM 6048 N N . ASP B 1 259 ? 29.368 66.197 14.054 1.00 33.75 259 ASP B N 1
ATOM 6049 C CA . ASP B 1 259 ? 30.072 65.437 12.969 1.00 32.92 259 ASP B CA 1
ATOM 6050 C C . ASP B 1 259 ? 29.982 66.037 11.611 1.00 32.02 259 ASP B C 1
ATOM 6051 O O . ASP B 1 259 ? 30.690 65.616 10.698 1.00 31.65 259 ASP B O 1
ATOM 6056 N N . PHE B 1 260 ? 29.016 66.925 11.437 1.00 31.67 260 PHE B N 1
ATOM 6057 C CA . PHE B 1 260 ? 28.825 67.589 10.168 1.00 30.47 260 PHE B CA 1
ATOM 6058 C C . PHE B 1 260 ? 29.687 68.813 10.220 1.00 30.42 260 PHE B C 1
ATOM 6059 O O . PHE B 1 260 ? 29.197 69.918 10.452 1.00 30.67 260 PHE B O 1
ATOM 6067 N N . THR B 1 261 ? 30.990 68.577 10.082 1.00 29.88 261 THR B N 1
ATOM 6068 C CA . THR B 1 261 ? 31.996 69.590 9.897 1.00 28.96 261 THR B CA 1
ATOM 6069 C C . THR B 1 261 ? 31.829 70.166 8.488 1.00 29.17 261 THR B C 1
ATOM 6070 O O . THR B 1 261 ? 31.161 69.547 7.650 1.00 29.01 261 THR B O 1
ATOM 6074 N N . PRO B 1 262 ? 32.397 71.362 8.234 1.00 28.99 262 PRO B N 1
ATOM 6075 C CA . PRO B 1 262 ? 32.401 71.962 6.923 1.00 29.43 262 PRO B CA 1
ATOM 6076 C C . PRO B 1 262 ? 32.802 70.950 5.863 1.00 30.22 262 PRO B C 1
ATOM 6077 O O . PRO B 1 262 ? 32.392 71.041 4.692 1.00 30.04 262 PRO B O 1
ATOM 6081 N N . GLN B 1 263 ? 33.604 69.988 6.317 1.00 30.99 263 GLN B N 1
ATOM 6082 C CA . GLN B 1 263 ? 34.227 68.983 5.492 1.00 32.07 263 GLN B CA 1
ATOM 6083 C C . GLN B 1 263 ? 33.203 68.014 4.994 1.00 31.95 263 GLN B C 1
ATOM 6084 O O . GLN B 1 263 ? 32.947 67.899 3.779 1.00 32.55 263 GLN B O 1
ATOM 6090 N N . ARG B 1 264 ? 32.660 67.288 5.962 1.00 31.22 264 ARG B N 1
ATOM 6091 C CA . ARG B 1 264 ? 31.583 66.365 5.728 1.00 31.23 264 ARG B CA 1
ATOM 6092 C C . ARG B 1 264 ? 30.554 67.063 4.822 1.00 31.18 264 ARG B C 1
ATOM 6093 O O . ARG B 1 264 ? 30.103 66.487 3.833 1.00 31.39 264 ARG B O 1
ATOM 6101 N N . CYS B 1 265 ? 30.246 68.321 5.141 1.00 30.76 265 CYS B N 1
ATOM 6102 C CA . CYS B 1 265 ? 29.187 69.074 4.482 1.00 30.46 265 CYS B CA 1
ATOM 6103 C C . CYS B 1 265 ? 29.510 69.244 3.027 1.00 30.19 265 CYS B C 1
ATOM 6104 O O . CYS B 1 265 ? 28.707 68.907 2.194 1.00 30.10 265 CYS B O 1
ATOM 6107 N N . VAL B 1 266 ? 30.697 69.743 2.717 1.00 30.21 266 VAL B N 1
ATOM 6108 C CA . VAL B 1 266 ? 31.077 69.909 1.320 1.00 30.16 266 VAL B CA 1
ATOM 6109 C C . VAL B 1 266 ? 31.094 68.536 0.626 1.00 30.81 266 VAL B C 1
ATOM 6110 O O . VAL B 1 266 ? 30.766 68.399 -0.573 1.00 30.79 266 VAL B O 1
ATOM 6114 N N . GLU B 1 267 ? 31.475 67.522 1.403 1.00 31.16 267 GLU B N 1
ATOM 6115 C CA . GLU B 1 267 ? 31.553 66.153 0.911 1.00 31.88 267 GLU B CA 1
ATOM 6116 C C . GLU B 1 267 ? 30.148 65.636 0.499 1.00 31.69 267 GLU B C 1
ATOM 6117 O O . GLU B 1 267 ? 29.917 65.235 -0.667 1.00 31.51 267 GLU B O 1
ATOM 6123 N N . LEU B 1 268 ? 29.223 65.673 1.463 1.00 30.82 268 LEU B N 1
ATOM 6124 C CA . LEU B 1 268 ? 27.827 65.317 1.242 1.00 29.73 268 LEU B CA 1
ATOM 6125 C C . LEU B 1 268 ? 27.194 66.100 0.080 1.00 29.32 268 LEU B C 1
ATOM 6126 O O . LEU B 1 268 ? 26.389 65.517 -0.661 1.00 28.60 268 LEU B O 1
ATOM 6131 N N . ILE B 1 269 ? 27.569 67.394 -0.056 1.00 28.40 269 ILE B N 1
ATOM 6132 C CA . ILE B 1 269 ? 27.119 68.268 -1.150 1.00 27.77 269 ILE B CA 1
ATOM 6133 C C . ILE B 1 269 ? 27.625 67.732 -2.480 1.00 28.21 269 ILE B C 1
ATOM 6134 O O . ILE B 1 269 ? 26.915 67.763 -3.469 1.00 28.19 269 ILE B O 1
ATOM 6139 N N . GLY B 1 270 ? 28.864 67.243 -2.477 1.00 28.95 270 GLY B N 1
ATOM 6140 C CA . GLY B 1 270 ? 29.495 66.622 -3.656 1.00 29.28 270 GLY B CA 1
ATOM 6141 C C . GLY B 1 270 ? 28.756 65.367 -4.056 1.00 29.52 270 GLY B C 1
ATOM 6142 O O . GLY B 1 270 ? 28.499 65.131 -5.252 1.00 29.68 270 GLY B O 1
ATOM 6143 N N . LEU B 1 271 ? 28.403 64.578 -3.043 1.00 29.66 271 LEU B N 1
ATOM 6144 C CA . LEU B 1 271 ? 27.611 63.381 -3.223 1.00 29.93 271 LEU B CA 1
ATOM 6145 C C . LEU B 1 271 ? 26.188 63.663 -3.701 1.00 30.60 271 LEU B C 1
ATOM 6146 O O . LEU B 1 271 ? 25.718 63.039 -4.648 1.00 31.30 271 LEU B O 1
ATOM 6151 N N . ALA B 1 272 ? 25.487 64.593 -3.061 1.00 31.30 272 ALA B N 1
ATOM 6152 C CA . ALA B 1 272 ? 24.087 64.883 -3.460 1.00 31.73 272 ALA B CA 1
ATOM 6153 C C . ALA B 1 272 ? 24.033 65.382 -4.896 1.00 32.05 272 ALA B C 1
ATOM 6154 O O . ALA B 1 272 ? 23.064 65.143 -5.605 1.00 32.28 272 ALA B O 1
ATOM 6156 N N . LEU B 1 273 ? 25.082 66.074 -5.317 1.00 33.01 273 LEU B N 1
ATOM 6157 C CA . LEU B 1 273 ? 25.105 66.657 -6.649 1.00 34.02 273 LEU B CA 1
ATOM 6158 C C . LEU B 1 273 ? 25.741 65.746 -7.672 1.00 34.93 273 LEU B C 1
ATOM 6159 O O . LEU B 1 273 ? 25.478 65.913 -8.835 1.00 35.66 273 LEU B O 1
ATOM 6164 N N . ASP B 1 274 ? 26.559 64.790 -7.244 1.00 35.79 274 ASP B N 1
ATOM 6165 C CA . ASP B 1 274 ? 27.314 63.924 -8.163 1.00 36.91 274 ASP B CA 1
ATOM 6166 C C . ASP B 1 274 ? 28.163 64.761 -9.114 1.00 37.71 274 ASP B C 1
ATOM 6167 O O . ASP B 1 274 ? 28.207 64.552 -10.345 1.00 38.01 274 ASP B O 1
ATOM 6172 N N . ALA B 1 275 ? 28.821 65.734 -8.506 1.00 38.28 275 ALA B N 1
ATOM 6173 C CA . ALA B 1 275 ? 29.736 66.602 -9.190 1.00 38.81 275 ALA B CA 1
ATOM 6174 C C . ALA B 1 275 ? 30.743 67.016 -8.134 1.00 39.62 275 ALA B C 1
ATOM 6175 O O . ALA B 1 275 ? 30.374 67.636 -7.127 1.00 40.12 275 ALA B O 1
ATOM 6177 N N . PRO B 1 276 ? 32.006 66.597 -8.303 1.00 40.39 276 PRO B N 1
ATOM 6178 C CA . PRO B 1 276 ? 33.083 67.112 -7.431 1.00 40.46 276 PRO B CA 1
ATOM 6179 C C . PRO B 1 276 ? 33.920 68.309 -7.973 1.00 40.77 276 PRO B C 1
ATOM 6180 O O . PRO B 1 276 ? 34.935 68.659 -7.347 1.00 41.09 276 PRO B O 1
ATOM 6184 N N . GLU B 1 277 ? 33.513 68.947 -9.084 1.00 40.72 277 GLU B N 1
ATOM 6185 C CA . GLU B 1 277 ? 34.025 70.306 -9.433 1.00 40.45 277 GLU B CA 1
ATOM 6186 C C . GLU B 1 277 ? 33.535 71.365 -8.423 1.00 39.96 277 GLU B C 1
ATOM 6187 O O . GLU B 1 277 ? 33.945 72.528 -8.494 1.00 40.40 277 GLU B O 1
ATOM 6193 N N . VAL B 1 278 ? 32.669 70.953 -7.493 1.00 39.02 278 VAL B N 1
ATOM 6194 C CA . VAL B 1 278 ? 31.995 71.875 -6.564 1.00 38.01 278 VAL B CA 1
ATOM 6195 C C . VAL B 1 278 ? 32.834 72.325 -5.376 1.00 37.53 278 VAL B C 1
ATOM 6196 O O . VAL B 1 278 ? 33.277 71.515 -4.538 1.00 37.30 278 VAL B O 1
ATOM 6200 N N . LYS B 1 279 ? 33.049 73.632 -5.310 1.00 36.47 279 LYS B N 1
ATOM 6201 C CA . LYS B 1 279 ? 33.561 74.214 -4.094 1.00 35.21 279 LYS B CA 1
ATOM 6202 C C . LYS B 1 279 ? 32.391 75.061 -3.637 1.00 34.06 279 LYS B C 1
ATOM 6203 O O . LYS B 1 279 ? 32.059 76.051 -4.259 1.00 33.80 279 LYS B O 1
ATOM 6209 N N . PRO B 1 280 ? 31.660 74.586 -2.627 1.00 33.34 280 PRO B N 1
ATOM 6210 C CA . PRO B 1 280 ? 30.583 75.393 -2.051 1.00 32.10 280 PRO B CA 1
ATOM 6211 C C . PRO B 1 280 ? 31.108 76.383 -1.014 1.00 31.10 280 PRO B C 1
ATOM 6212 O O . PRO B 1 280 ? 32.225 76.234 -0.527 1.00 31.09 280 PRO B O 1
ATOM 6216 N N . GLU B 1 281 ? 30.321 77.401 -0.704 1.00 29.82 281 GLU B N 1
ATOM 6217 C CA . GLU B 1 281 ? 30.616 78.228 0.446 1.00 28.46 281 GLU B CA 1
ATOM 6218 C C . GLU B 1 281 ? 29.462 78.057 1.408 1.00 27.67 281 GLU B C 1
ATOM 6219 O O . GLU B 1 281 ? 28.315 78.423 1.121 1.00 27.04 281 GLU B O 1
ATOM 6225 N N . LEU B 1 282 ? 29.786 77.491 2.559 1.00 26.62 282 LEU B N 1
ATOM 6226 C CA . LEU B 1 282 ? 28.774 77.119 3.542 1.00 25.67 282 LEU B CA 1
ATOM 6227 C C . LEU B 1 282 ? 28.294 78.322 4.309 1.00 25.08 282 LEU B C 1
ATOM 6228 O O . LEU B 1 282 ? 29.083 79.033 4.899 1.00 24.83 282 LEU B O 1
ATOM 6233 N N . VAL B 1 283 ? 26.988 78.552 4.276 1.00 24.91 283 VAL B N 1
ATOM 6234 C CA . VAL B 1 283 ? 26.410 79.703 4.956 1.00 24.33 283 VAL B CA 1
ATOM 6235 C C . VAL B 1 283 ? 26.113 79.340 6.401 1.00 24.25 283 VAL B C 1
ATOM 6236 O O . VAL B 1 283 ? 26.539 80.043 7.296 1.00 24.67 283 VAL B O 1
ATOM 6240 N N . ASP B 1 284 ? 25.408 78.225 6.604 1.00 24.58 284 ASP B N 1
ATOM 6241 C CA . ASP B 1 284 ? 24.909 77.780 7.927 1.00 24.73 284 ASP B CA 1
ATOM 6242 C C . ASP B 1 284 ? 24.787 76.264 7.960 1.00 25.05 284 ASP B C 1
ATOM 6243 O O . ASP B 1 284 ? 24.300 75.661 6.984 1.00 25.32 284 ASP B O 1
ATOM 6248 N N . ILE B 1 285 ? 25.189 75.671 9.089 1.00 24.45 285 ILE B N 1
ATOM 6249 C CA . ILE B 1 285 ? 25.041 74.253 9.338 1.00 24.22 285 ILE B CA 1
ATOM 6250 C C . ILE B 1 285 ? 24.271 74.047 10.635 1.00 24.67 285 ILE B C 1
ATOM 6251 O O . ILE B 1 285 ? 24.813 74.268 11.722 1.00 24.99 285 ILE B O 1
ATOM 6256 N N . GLN B 1 286 ? 23.016 73.612 10.526 1.00 24.48 286 GLN B N 1
ATOM 6257 C CA . GLN B 1 286 ? 22.150 73.524 11.682 1.00 24.29 286 GLN B CA 1
ATOM 6258 C C . GLN B 1 286 ? 21.477 72.144 11.784 1.00 24.70 286 GLN B C 1
ATOM 6259 O O . GLN B 1 286 ? 20.952 71.585 10.800 1.00 24.74 286 GLN B O 1
ATOM 6265 N N . GLY B 1 287 ? 21.517 71.604 12.989 1.00 24.37 287 GLY B N 1
ATOM 6266 C CA . GLY B 1 287 ? 20.792 70.432 13.303 1.00 24.67 287 GLY B CA 1
ATOM 6267 C C . GLY B 1 287 ? 19.369 70.826 13.621 1.00 25.69 287 GLY B C 1
ATOM 6268 O O . GLY B 1 287 ? 19.113 71.898 14.153 1.00 25.65 287 GLY B O 1
ATOM 6269 N N . TRP B 1 288 ? 18.450 69.930 13.272 1.00 26.50 288 TRP B N 1
ATOM 6270 C CA . TRP B 1 288 ? 17.040 70.098 13.467 1.00 27.27 288 TRP B CA 1
ATOM 6271 C C . TRP B 1 288 ? 16.506 68.734 13.871 1.00 27.55 288 TRP B C 1
ATOM 6272 O O . TRP B 1 288 ? 16.823 67.711 13.261 1.00 28.10 288 TRP B O 1
ATOM 6283 N N . GLU B 1 289 ? 15.720 68.716 14.926 1.00 27.32 289 GLU B N 1
ATOM 6284 C CA . GLU B 1 289 ? 14.969 67.549 15.262 1.00 27.82 289 GLU B CA 1
ATOM 6285 C C . GLU B 1 289 ? 13.573 67.763 14.793 1.00 27.12 289 GLU B C 1
ATOM 6286 O O . GLU B 1 289 ? 12.917 68.709 15.214 1.00 26.30 289 GLU B O 1
ATOM 6292 N N . MET B 1 290 ? 13.125 66.890 13.907 1.00 26.68 290 MET B N 1
ATOM 6293 C CA . MET B 1 290 ? 11.781 66.985 13.417 1.00 26.70 290 MET B CA 1
ATOM 6294 C C . MET B 1 290 ? 10.865 66.157 14.263 1.00 25.78 290 MET B C 1
ATOM 6295 O O . MET B 1 290 ? 11.269 65.099 14.754 1.00 25.48 290 MET B O 1
ATOM 6300 N N . ALA B 1 291 ? 9.642 66.662 14.437 1.00 24.32 291 ALA B N 1
ATOM 6301 C CA . ALA B 1 291 ? 8.695 66.042 15.330 1.00 23.67 291 ALA B CA 1
ATOM 6302 C C . ALA B 1 291 ? 7.288 66.319 14.900 1.00 22.87 291 ALA B C 1
ATOM 6303 O O . ALA B 1 291 ? 7.050 67.076 13.953 1.00 23.26 291 ALA B O 1
ATOM 6305 N N . ALA B 1 292 ? 6.364 65.695 15.616 1.00 21.70 292 ALA B N 1
ATOM 6306 C CA . ALA B 1 292 ? 4.961 66.028 15.510 1.00 20.96 292 ALA B CA 1
ATOM 6307 C C . ALA B 1 292 ? 4.419 66.237 16.921 1.00 20.07 292 ALA B C 1
ATOM 6308 O O . ALA B 1 292 ? 4.366 65.286 17.688 1.00 19.60 292 ALA B O 1
ATOM 6310 N N . ARG B 1 293 ? 4.058 67.472 17.269 1.00 19.57 293 ARG B N 1
ATOM 6311 C CA . ARG B 1 293 ? 3.531 67.770 18.627 1.00 19.65 293 ARG B CA 1
ATOM 6312 C C . ARG B 1 293 ? 2.421 68.809 18.584 1.00 19.58 293 ARG B C 1
ATOM 6313 O O . ARG B 1 293 ? 2.560 69.839 17.932 1.00 19.59 293 ARG B O 1
ATOM 6321 N N . ILE B 1 294 ? 1.314 68.529 19.267 1.00 19.62 294 ILE B N 1
ATOM 6322 C CA . ILE B 1 294 ? 0.191 69.465 19.333 1.00 19.03 294 ILE B CA 1
ATOM 6323 C C . ILE B 1 294 ? -0.176 69.878 20.776 1.00 19.40 294 ILE B C 1
ATOM 6324 O O . ILE B 1 294 ? -0.391 69.046 21.650 1.00 18.94 294 ILE B O 1
ATOM 6329 N N . ALA B 1 295 ? -0.235 71.177 21.033 1.00 19.85 295 ALA B N 1
ATOM 6330 C CA . ALA B 1 295 ? -0.693 71.644 22.336 1.00 19.91 295 ALA B CA 1
ATOM 6331 C C . ALA B 1 295 ? -2.085 71.071 22.588 1.00 21.11 295 ALA B C 1
ATOM 6332 O O . ALA B 1 295 ? -2.919 71.035 21.662 1.00 21.22 295 ALA B O 1
ATOM 6334 N N . GLU B 1 296 ? -2.327 70.604 23.824 1.00 21.85 296 GLU B N 1
ATOM 6335 C CA . GLU B 1 296 ? -3.608 70.065 24.228 1.00 22.14 296 GLU B CA 1
ATOM 6336 C C . GLU B 1 296 ? -4.585 71.139 24.501 1.00 21.97 296 GLU B C 1
ATOM 6337 O O . GLU B 1 296 ? -5.727 70.836 24.747 1.00 21.63 296 GLU B O 1
ATOM 6343 N N . ARG B 1 297 ? -4.123 72.390 24.537 1.00 22.40 297 ARG B N 1
ATOM 6344 C CA . ARG B 1 297 ? -4.968 73.570 24.632 1.00 22.47 297 ARG B CA 1
ATOM 6345 C C . ARG B 1 297 ? -4.351 74.676 23.838 1.00 22.22 297 ARG B C 1
ATOM 6346 O O . ARG B 1 297 ? -3.129 74.844 23.846 1.00 22.97 297 ARG B O 1
ATOM 6354 N N . TRP B 1 298 ? -5.181 75.496 23.224 1.00 21.57 298 TRP B N 1
ATOM 6355 C CA . TRP B 1 298 ? -4.684 76.587 22.399 1.00 21.71 298 TRP B CA 1
ATOM 6356 C C . TRP B 1 298 ? -5.020 77.932 23.011 1.00 22.77 298 TRP B C 1
ATOM 6357 O O . TRP B 1 298 ? -4.849 78.970 22.392 1.00 23.45 298 TRP B O 1
ATOM 6368 N N . ARG B 1 299 ? -5.422 77.898 24.270 1.00 23.48 299 ARG B N 1
ATOM 6369 C CA . ARG B 1 299 ? -5.968 79.039 24.916 1.00 24.42 299 ARG B CA 1
ATOM 6370 C C . ARG B 1 299 ? -6.228 78.746 26.395 1.00 24.70 299 ARG B C 1
ATOM 6371 O O . ARG B 1 299 ? -6.807 77.719 26.744 1.00 24.81 299 ARG B O 1
ATOM 6379 N N . GLU B 1 300 ? -5.720 79.641 27.239 1.00 24.94 300 GLU B N 1
ATOM 6380 C CA . GLU B 1 300 ? -6.014 79.733 28.666 1.00 24.81 300 GLU B CA 1
ATOM 6381 C C . GLU B 1 300 ? -6.364 81.206 28.952 1.00 23.74 300 GLU B C 1
ATOM 6382 O O . GLU B 1 300 ? -5.471 82.091 28.898 1.00 23.14 300 GLU B O 1
ATOM 6388 N N . GLY B 1 301 ? -7.652 81.450 29.242 1.00 22.23 301 GLY B N 1
ATOM 6389 C CA . GLY B 1 301 ? -8.186 82.781 29.546 1.00 20.80 301 GLY B CA 1
ATOM 6390 C C . GLY B 1 301 ? -8.042 83.673 28.328 1.00 20.79 301 GLY B C 1
ATOM 6391 O O . GLY B 1 301 ? -8.822 83.599 27.361 1.00 20.55 301 GLY B O 1
ATOM 6392 N N . ARG B 1 302 ? -7.005 84.499 28.358 1.00 19.68 302 ARG B N 1
ATOM 6393 C CA . ARG B 1 302 ? -6.798 85.501 27.337 1.00 18.06 302 ARG B CA 1
ATOM 6394 C C . ARG B 1 302 ? -5.454 85.316 26.644 1.00 17.63 302 ARG B C 1
ATOM 6395 O O . ARG B 1 302 ? -5.008 86.148 25.858 1.00 18.01 302 ARG B O 1
ATOM 6403 N N . VAL B 1 303 ? -4.812 84.206 26.957 1.00 16.67 303 VAL B N 1
ATOM 6404 C CA . VAL B 1 303 ? -3.569 83.824 26.332 1.00 15.41 303 VAL B CA 1
ATOM 6405 C C . VAL B 1 303 ? -3.832 82.736 25.295 1.00 14.55 303 VAL B C 1
ATOM 6406 O O . VAL B 1 303 ? -4.652 81.846 25.512 1.00 13.41 303 VAL B O 1
ATOM 6410 N N . PHE B 1 304 ? -3.172 82.862 24.142 1.00 14.29 304 PHE B N 1
ATOM 6411 C CA . PHE B 1 304 ? -3.359 81.954 22.992 1.00 13.50 304 PHE B CA 1
ATOM 6412 C C . PHE B 1 304 ? -2.021 81.434 22.470 1.00 14.16 304 PHE B C 1
ATOM 6413 O O . PHE B 1 304 ? -0.995 82.094 22.522 1.00 14.20 304 PHE B O 1
ATOM 6421 N N . LEU B 1 305 ? -2.023 80.220 21.961 1.00 14.76 305 LEU B N 1
ATOM 6422 C CA . LEU B 1 305 ? -0.867 79.738 21.247 1.00 14.57 305 LEU B CA 1
ATOM 6423 C C . LEU B 1 305 ? -1.359 79.784 19.861 1.00 14.90 305 LEU B C 1
ATOM 6424 O O . LEU B 1 305 ? -2.592 79.722 19.597 1.00 15.17 305 LEU B O 1
ATOM 6429 N N . ALA B 1 306 ? -0.387 79.914 18.978 1.00 14.50 306 ALA B N 1
ATOM 6430 C CA . ALA B 1 306 ? -0.621 80.040 17.590 1.00 14.60 306 ALA B CA 1
ATOM 6431 C C . ALA B 1 306 ? 0.659 79.516 17.032 1.00 15.21 306 ALA B C 1
ATOM 6432 O O . ALA B 1 306 ? 1.699 79.667 17.694 1.00 15.30 306 ALA B O 1
ATOM 6434 N N . GLY B 1 307 ? 0.595 78.912 15.827 1.00 15.58 307 GLY B N 1
ATOM 6435 C CA . GLY B 1 307 ? 1.788 78.566 15.031 1.00 15.58 307 GLY B CA 1
ATOM 6436 C C . GLY B 1 307 ? 2.494 77.328 15.561 1.00 15.72 307 GLY B C 1
ATOM 6437 O O . GLY B 1 307 ? 1.846 76.415 16.062 1.00 16.22 307 GLY B O 1
ATOM 6438 N N . ASP B 1 308 ? 3.818 77.304 15.457 1.00 15.76 308 ASP B N 1
ATOM 6439 C CA . ASP B 1 308 ? 4.637 76.231 16.027 1.00 16.85 308 ASP B CA 1
ATOM 6440 C C . ASP B 1 308 ? 4.425 76.037 17.540 1.00 16.87 308 ASP B C 1
ATOM 6441 O O . ASP B 1 308 ? 4.532 74.958 18.040 1.00 17.23 308 ASP B O 1
ATOM 6446 N N . ALA B 1 309 ? 4.142 77.096 18.268 1.00 18.04 309 ALA B N 1
ATOM 6447 C CA . ALA B 1 309 ? 3.898 77.007 19.697 1.00 18.57 309 ALA B CA 1
ATOM 6448 C C . ALA B 1 309 ? 2.729 76.076 19.980 1.00 19.43 309 ALA B C 1
ATOM 6449 O O . ALA B 1 309 ? 2.770 75.354 20.976 1.00 20.03 309 ALA B O 1
ATOM 6451 N N . ALA B 1 310 ? 1.727 76.058 19.074 1.00 19.45 310 ALA B N 1
ATOM 6452 C CA . ALA B 1 310 ? 0.529 75.217 19.204 1.00 19.24 310 ALA B CA 1
ATOM 6453 C C . ALA B 1 310 ? 0.671 73.878 18.502 1.00 19.23 310 ALA B C 1
ATOM 6454 O O . ALA B 1 310 ? -0.023 72.896 18.832 1.00 18.65 310 ALA B O 1
ATOM 6456 N N . LYS B 1 311 ? 1.559 73.827 17.533 1.00 19.26 311 LYS B N 1
ATOM 6457 C CA . LYS B 1 311 ? 1.749 72.592 16.819 1.00 20.01 311 LYS B CA 1
ATOM 6458 C C . LYS B 1 311 ? 2.947 72.622 15.921 1.00 19.94 311 LYS B C 1
ATOM 6459 O O . LYS B 1 311 ? 3.122 73.549 15.150 1.00 20.56 311 LYS B O 1
ATOM 6465 N N . VAL B 1 312 ? 3.764 71.586 16.055 1.00 19.87 312 VAL B N 1
ATOM 6466 C CA . VAL B 1 312 ? 4.920 71.368 15.245 1.00 19.60 312 VAL B CA 1
ATOM 6467 C C . VAL B 1 312 ? 4.585 70.168 14.388 1.00 19.98 312 VAL B C 1
ATOM 6468 O O . VAL B 1 312 ? 4.094 69.147 14.879 1.00 20.16 312 VAL B O 1
ATOM 6472 N N . THR B 1 313 ? 4.833 70.311 13.102 1.00 19.89 313 THR B N 1
ATOM 6473 C CA . THR B 1 313 ? 4.615 69.258 12.154 1.00 19.44 313 THR B CA 1
ATOM 6474 C C . THR B 1 313 ? 5.933 68.954 11.515 1.00 19.70 313 THR B C 1
ATOM 6475 O O . THR B 1 313 ? 6.868 69.760 11.571 1.00 18.71 313 THR B O 1
ATOM 6479 N N . PRO B 1 314 ? 6.045 67.761 10.918 1.00 20.31 314 PRO B N 1
ATOM 6480 C CA . PRO B 1 314 ? 7.236 67.604 10.127 1.00 19.63 314 PRO B CA 1
ATOM 6481 C C . PRO B 1 314 ? 7.158 68.576 8.981 1.00 19.38 314 PRO B C 1
ATOM 6482 O O . PRO B 1 314 ? 6.056 68.942 8.550 1.00 19.87 314 PRO B O 1
ATOM 6486 N N . PRO B 1 315 ? 8.320 69.041 8.516 1.00 19.03 315 PRO B N 1
ATOM 6487 C CA . PRO B 1 315 ? 8.319 69.975 7.389 1.00 18.42 315 PRO B CA 1
ATOM 6488 C C . PRO B 1 315 ? 7.792 69.324 6.126 1.00 18.44 315 PRO B C 1
ATOM 6489 O O . PRO B 1 315 ? 7.472 70.019 5.154 1.00 19.63 315 PRO B O 1
ATOM 6493 N N . THR B 1 316 ? 7.673 68.007 6.104 1.00 17.79 316 THR B N 1
ATOM 6494 C CA . THR B 1 316 ? 7.349 67.357 4.812 1.00 17.42 316 THR B CA 1
ATOM 6495 C C . THR B 1 316 ? 6.043 67.849 4.259 1.00 17.00 316 THR B C 1
ATOM 6496 O O . THR B 1 316 ? 5.030 67.792 4.926 1.00 16.67 316 THR B O 1
ATOM 6500 N N . GLY B 1 317 ? 6.064 68.329 3.017 1.00 18.15 317 GLY B N 1
ATOM 6501 C CA . GLY B 1 317 ? 4.825 68.710 2.304 1.00 17.24 317 GLY B CA 1
ATOM 6502 C C . GLY B 1 317 ? 4.649 70.211 2.377 1.00 17.43 317 GLY B C 1
ATOM 6503 O O . GLY B 1 317 ? 3.630 70.744 1.983 1.00 18.60 317 GLY B O 1
ATOM 6504 N N . GLY B 1 318 ? 5.657 70.901 2.887 1.00 17.23 318 GLY B N 1
ATOM 6505 C CA . GLY B 1 318 ? 5.672 72.361 2.911 1.00 17.08 318 GLY B CA 1
ATOM 6506 C C . GLY B 1 318 ? 4.450 73.021 3.526 1.00 17.47 318 GLY B C 1
ATOM 6507 O O . GLY B 1 318 ? 3.835 73.871 2.888 1.00 17.68 318 GLY B O 1
ATOM 6508 N N . MET B 1 319 ? 4.109 72.648 4.757 1.00 16.71 319 MET B N 1
ATOM 6509 C CA . MET B 1 319 ? 2.901 73.142 5.386 1.00 16.47 319 MET B CA 1
ATOM 6510 C C . MET B 1 319 ? 3.211 73.915 6.689 1.00 16.94 319 MET B C 1
ATOM 6511 O O . MET B 1 319 ? 2.317 74.536 7.309 1.00 17.35 319 MET B O 1
ATOM 6516 N N . SER B 1 320 ? 4.474 73.925 7.087 1.00 16.06 320 SER B N 1
ATOM 6517 C CA . SER B 1 320 ? 4.839 74.516 8.348 1.00 16.15 320 SER B CA 1
ATOM 6518 C C . SER B 1 320 ? 4.452 75.979 8.394 1.00 16.03 320 SER B C 1
ATOM 6519 O O . SER B 1 320 ? 3.782 76.386 9.320 1.00 16.35 320 SER B O 1
ATOM 6522 N N . GLY B 1 321 ? 4.825 76.746 7.365 1.00 16.40 321 GLY B N 1
ATOM 6523 C CA . GLY B 1 321 ? 4.538 78.180 7.339 1.00 15.52 321 GLY B CA 1
ATOM 6524 C C . GLY B 1 321 ? 3.080 78.471 7.016 1.00 15.99 321 GLY B C 1
ATOM 6525 O O . GLY B 1 321 ? 2.459 79.418 7.530 1.00 15.73 321 GLY B O 1
ATOM 6526 N N . ASN B 1 322 ? 2.537 77.656 6.120 1.00 15.75 322 ASN B N 1
ATOM 6527 C CA . ASN B 1 322 ? 1.156 77.811 5.683 1.00 14.80 322 ASN B CA 1
ATOM 6528 C C . ASN B 1 322 ? 0.153 77.629 6.883 1.00 14.05 322 ASN B C 1
ATOM 6529 O O . ASN B 1 322 ? -0.880 78.289 6.996 1.00 14.36 322 ASN B O 1
ATOM 6534 N N . ALA B 1 323 ? 0.450 76.728 7.791 1.00 13.88 323 ALA B N 1
ATOM 6535 C CA . ALA B 1 323 ? -0.415 76.556 9.012 1.00 13.82 323 ALA B CA 1
ATOM 6536 C C . ALA B 1 323 ? -0.366 77.736 9.996 1.00 13.08 323 ALA B C 1
ATOM 6537 O O . ALA B 1 323 ? -1.396 78.190 10.509 1.00 13.72 323 ALA B O 1
ATOM 6539 N N . ALA B 1 324 ? 0.829 78.258 10.228 1.00 12.53 324 ALA B N 1
ATOM 6540 C CA . ALA B 1 324 ? 0.987 79.431 11.093 1.00 12.06 324 ALA B CA 1
ATOM 6541 C C . ALA B 1 324 ? 0.190 80.617 10.548 1.00 12.34 324 ALA B C 1
ATOM 6542 O O . ALA B 1 324 ? -0.494 81.310 11.346 1.00 12.19 324 ALA B O 1
ATOM 6544 N N . VAL B 1 325 ? 0.278 80.836 9.214 1.00 11.57 325 VAL B N 1
ATOM 6545 C CA . VAL B 1 325 ? -0.365 81.963 8.565 1.00 11.43 325 VAL B CA 1
ATOM 6546 C C . VAL B 1 325 ? -1.829 81.824 8.820 1.00 12.14 325 VAL B C 1
ATOM 6547 O O . VAL B 1 325 ? -2.521 82.812 9.160 1.00 12.92 325 VAL B O 1
ATOM 6551 N N . ALA B 1 326 ? -2.312 80.600 8.615 1.00 12.12 326 ALA B N 1
ATOM 6552 C CA . ALA B 1 326 ? -3.721 80.332 8.756 1.00 12.62 326 ALA B CA 1
ATOM 6553 C C . ALA B 1 326 ? -4.211 80.442 10.209 1.00 12.99 326 ALA B C 1
ATOM 6554 O O . ALA B 1 326 ? -5.316 80.989 10.429 1.00 13.34 326 ALA B O 1
ATOM 6556 N N . ASP B 1 327 ? -3.417 79.958 11.182 1.00 13.06 327 ASP B N 1
ATOM 6557 C CA . ASP B 1 327 ? -3.781 80.127 12.622 1.00 13.15 327 ASP B CA 1
ATOM 6558 C C . ASP B 1 327 ? -3.944 81.586 12.886 1.00 13.65 327 ASP B C 1
ATOM 6559 O O . ASP B 1 327 ? -4.892 81.992 13.595 1.00 14.43 327 ASP B O 1
ATOM 6564 N N . GLY B 1 328 ? -3.045 82.379 12.299 1.00 12.42 328 GLY B N 1
ATOM 6565 C CA . GLY B 1 328 ? -3.063 83.798 12.537 1.00 13.01 328 GLY B CA 1
ATOM 6566 C C . GLY B 1 328 ? -4.324 84.413 11.992 1.00 13.65 328 GLY B C 1
ATOM 6567 O O . GLY B 1 328 ? -4.918 85.305 12.612 1.00 13.70 328 GLY B O 1
ATOM 6568 N N . PHE B 1 329 ? -4.718 83.955 10.813 1.00 14.42 329 PHE B N 1
ATOM 6569 C CA . PHE B 1 329 ? -5.902 84.485 10.175 1.00 15.00 329 PHE B CA 1
ATOM 6570 C C . PHE B 1 329 ? -7.134 84.227 11.051 1.00 15.42 329 PHE B C 1
ATOM 6571 O O . PHE B 1 329 ? -8.065 85.046 11.087 1.00 15.61 329 PHE B O 1
ATOM 6579 N N . ASP B 1 330 ? -7.134 83.070 11.719 1.00 15.46 330 ASP B N 1
ATOM 6580 C CA . ASP B 1 330 ? -8.310 82.614 12.389 1.00 15.89 330 ASP B CA 1
ATOM 6581 C C . ASP B 1 330 ? -8.433 83.416 13.641 1.00 15.41 330 ASP B C 1
ATOM 6582 O O . ASP B 1 330 ? -9.481 84.002 13.931 1.00 14.79 330 ASP B O 1
ATOM 6587 N N . LEU B 1 331 ? -7.352 83.388 14.416 1.00 14.86 331 LEU B N 1
ATOM 6588 C CA . LEU B 1 331 ? -7.250 84.169 15.603 1.00 13.98 331 LEU B CA 1
ATOM 6589 C C . LEU B 1 331 ? -7.575 85.646 15.320 1.00 13.85 331 LEU B C 1
ATOM 6590 O O . LEU B 1 331 ? -8.381 86.254 16.018 1.00 13.13 331 LEU B O 1
ATOM 6595 N N . ALA B 1 332 ? -6.991 86.214 14.277 1.00 14.06 332 ALA B N 1
ATOM 6596 C CA . ALA B 1 332 ? -7.285 87.611 13.979 1.00 15.14 332 ALA B CA 1
ATOM 6597 C C . ALA B 1 332 ? -8.817 87.948 13.924 1.00 16.21 332 ALA B C 1
ATOM 6598 O O . ALA B 1 332 ? -9.347 88.720 14.786 1.00 17.29 332 ALA B O 1
ATOM 6600 N N . TRP B 1 333 ? -9.554 87.354 12.982 1.00 15.44 333 TRP B N 1
ATOM 6601 C CA . TRP B 1 333 ? -10.925 87.820 12.746 1.00 15.05 333 TRP B CA 1
ATOM 6602 C C . TRP B 1 333 ? -11.883 87.602 13.957 1.00 15.84 333 TRP B C 1
ATOM 6603 O O . TRP B 1 333 ? -12.775 88.442 14.303 1.00 16.70 333 TRP B O 1
ATOM 6614 N N . LYS B 1 334 ? -11.704 86.468 14.610 1.00 15.44 334 LYS B N 1
ATOM 6615 C CA . LYS B 1 334 ? -12.418 86.174 15.834 1.00 14.46 334 LYS B CA 1
ATOM 6616 C C . LYS B 1 334 ? -12.024 87.154 16.957 1.00 14.60 334 LYS B C 1
ATOM 6617 O O . LYS B 1 334 ? -12.885 87.710 17.609 1.00 15.30 334 LYS B O 1
ATOM 6623 N N . LEU B 1 335 ? -10.742 87.417 17.169 1.00 14.91 335 LEU B N 1
ATOM 6624 C CA . LEU B 1 335 ? -10.382 88.452 18.140 1.00 15.86 335 LEU B CA 1
ATOM 6625 C C . LEU B 1 335 ? -10.960 89.853 17.797 1.00 17.01 335 LEU B C 1
ATOM 6626 O O . LEU B 1 335 ? -11.389 90.620 18.696 1.00 17.82 335 LEU B O 1
ATOM 6631 N N . ALA B 1 336 ? -10.992 90.188 16.506 1.00 17.67 336 ALA B N 1
ATOM 6632 C CA . ALA B 1 336 ? -11.454 91.530 16.061 1.00 17.12 336 ALA B CA 1
ATOM 6633 C C . ALA B 1 336 ? -12.912 91.596 16.355 1.00 16.79 336 ALA B C 1
ATOM 6634 O O . ALA B 1 336 ? -13.385 92.518 17.020 1.00 17.39 336 ALA B O 1
ATOM 6636 N N . ALA B 1 337 ? -13.649 90.599 15.890 1.00 16.64 337 ALA B N 1
ATOM 6637 C CA . ALA B 1 337 ? -15.087 90.598 16.150 1.00 16.95 337 ALA B CA 1
ATOM 6638 C C . ALA B 1 337 ? -15.412 90.763 17.655 1.00 17.18 337 ALA B C 1
ATOM 6639 O O . ALA B 1 337 ? -16.266 91.591 18.034 1.00 17.95 337 ALA B O 1
ATOM 6641 N N . VAL B 1 338 ? -14.717 90.016 18.509 1.00 17.32 338 VAL B N 1
ATOM 6642 C CA . VAL B 1 338 ? -14.953 90.131 19.968 1.00 17.71 338 VAL B CA 1
ATOM 6643 C C . VAL B 1 338 ? -14.492 91.477 20.521 1.00 18.77 338 VAL B C 1
ATOM 6644 O O . VAL B 1 338 ? -15.079 92.001 21.482 1.00 19.54 338 VAL B O 1
ATOM 6648 N N . LEU B 1 339 ? -13.447 92.053 19.934 1.00 18.97 339 LEU B N 1
ATOM 6649 C CA . LEU B 1 339 ? -12.933 93.294 20.502 1.00 19.46 339 LEU B CA 1
ATOM 6650 C C . LEU B 1 339 ? -13.787 94.466 20.144 1.00 20.91 339 LEU B C 1
ATOM 6651 O O . LEU B 1 339 ? -13.846 95.439 20.871 1.00 21.95 339 LEU B O 1
ATOM 6656 N N . GLN B 1 340 ? -14.476 94.385 19.020 1.00 21.99 340 GLN B N 1
ATOM 6657 C CA . GLN B 1 340 ? -15.312 95.495 18.615 1.00 21.17 340 GLN B CA 1
ATOM 6658 C C . GLN B 1 340 ? -16.728 95.290 19.078 1.00 21.07 340 GLN B C 1
ATOM 6659 O O . GLN B 1 340 ? -17.610 96.070 18.724 1.00 21.98 340 GLN B O 1
ATOM 6665 N N . GLY B 1 341 ? -16.986 94.249 19.855 1.00 20.58 341 GLY B N 1
ATOM 6666 C CA . GLY B 1 341 ? -18.355 94.065 20.325 1.00 20.09 341 GLY B CA 1
ATOM 6667 C C . GLY B 1 341 ? -19.262 93.342 19.325 1.00 21.03 341 GLY B C 1
ATOM 6668 O O . GLY B 1 341 ? -20.497 93.319 19.517 1.00 21.07 341 GLY B O 1
ATOM 6669 N N . GLN B 1 342 ? -18.667 92.736 18.283 1.00 20.29 342 GLN B N 1
ATOM 6670 C CA . GLN B 1 342 ? -19.445 92.069 17.231 1.00 20.96 342 GLN B CA 1
ATOM 6671 C C . GLN B 1 342 ? -19.800 90.649 17.631 1.00 20.52 342 GLN B C 1
ATOM 6672 O O . GLN B 1 342 ? -20.760 90.067 17.111 1.00 19.54 342 GLN B O 1
ATOM 6678 N N . ALA B 1 343 ? -19.026 90.132 18.587 1.00 20.61 343 ALA B N 1
ATOM 6679 C CA . ALA B 1 343 ? -19.155 88.760 19.049 1.00 20.06 343 ALA B CA 1
ATOM 6680 C C . ALA B 1 343 ? -18.859 88.663 20.539 1.00 20.26 343 ALA B C 1
ATOM 6681 O O . ALA B 1 343 ? -18.068 89.452 21.067 1.00 20.26 343 ALA B O 1
ATOM 6683 N N . GLY B 1 344 ? -19.472 87.668 21.191 1.00 19.82 344 GLY B N 1
ATOM 6684 C CA . GLY B 1 344 ? -19.238 87.389 22.601 1.00 19.17 344 GLY B CA 1
ATOM 6685 C C . GLY B 1 344 ? -18.069 86.427 22.765 1.00 19.31 344 GLY B C 1
ATOM 6686 O O . GLY B 1 344 ? -17.622 85.789 21.812 1.00 18.80 344 GLY B O 1
ATOM 6687 N N . ALA B 1 345 ? -17.574 86.314 23.998 1.00 19.22 345 ALA B N 1
ATOM 6688 C CA . ALA B 1 345 ? -16.354 85.567 24.263 1.00 18.37 345 ALA B CA 1
ATOM 6689 C C . ALA B 1 345 ? -16.434 84.123 23.798 1.00 17.58 345 ALA B C 1
ATOM 6690 O O . ALA B 1 345 ? -15.419 83.475 23.532 1.00 17.49 345 ALA B O 1
ATOM 6692 N N . GLY B 1 346 ? -17.634 83.613 23.680 1.00 17.32 346 GLY B N 1
ATOM 6693 C CA . GLY B 1 346 ? -17.793 82.240 23.207 1.00 17.98 346 GLY B CA 1
ATOM 6694 C C . GLY B 1 346 ? -17.166 81.984 21.840 1.00 17.85 346 GLY B C 1
ATOM 6695 O O . GLY B 1 346 ? -16.754 80.867 21.546 1.00 19.63 346 GLY B O 1
ATOM 6696 N N . LEU B 1 347 ? -17.066 83.005 21.005 1.00 17.68 347 LEU B N 1
ATOM 6697 C CA . LEU B 1 347 ? -16.528 82.831 19.671 1.00 17.02 347 LEU B CA 1
ATOM 6698 C C . LEU B 1 347 ? -15.082 82.434 19.797 1.00 17.46 347 LEU B C 1
ATOM 6699 O O . LEU B 1 347 ? -14.631 81.532 19.115 1.00 18.48 347 LEU B O 1
ATOM 6704 N N . LEU B 1 348 ? -14.351 83.065 20.698 1.00 17.38 348 LEU B N 1
ATOM 6705 C CA . LEU B 1 348 ? -12.957 82.646 20.952 1.00 17.56 348 LEU B CA 1
ATOM 6706 C C . LEU B 1 348 ? -12.712 81.139 21.248 1.00 18.60 348 LEU B C 1
ATOM 6707 O O . LEU B 1 348 ? -11.573 80.671 21.118 1.00 18.25 348 LEU B O 1
ATOM 6712 N N . ASP B 1 349 ? -13.732 80.376 21.660 1.00 19.62 349 ASP B N 1
ATOM 6713 C CA . ASP B 1 349 ? -13.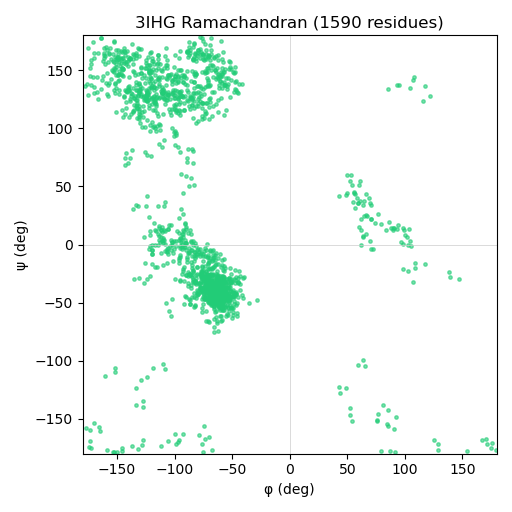493 78.943 21.892 1.00 20.99 349 ASP B CA 1
ATOM 6714 C C . ASP B 1 349 ? -13.417 78.214 20.563 1.00 21.11 349 ASP B C 1
ATOM 6715 O O . ASP B 1 349 ? -12.798 77.177 20.467 1.00 21.92 349 ASP B O 1
ATOM 6720 N N . THR B 1 350 ? -13.998 78.776 19.517 1.00 21.03 350 THR B N 1
ATOM 6721 C CA . THR B 1 350 ? -13.955 78.124 18.226 1.00 21.26 350 THR B CA 1
ATOM 6722 C C . THR B 1 350 ? -12.540 78.100 17.652 1.00 21.71 350 THR B C 1
ATOM 6723 O O . THR B 1 350 ? -12.232 77.283 16.762 1.00 21.62 350 THR B O 1
ATOM 6727 N N . TYR B 1 351 ? -11.685 78.995 18.148 1.00 21.58 351 TYR B N 1
ATOM 6728 C CA . TYR B 1 351 ? -10.310 79.000 17.690 1.00 21.96 351 TYR B CA 1
ATOM 6729 C C . TYR B 1 351 ? -9.704 77.614 17.941 1.00 23.28 351 TYR B C 1
ATOM 6730 O O . TYR B 1 351 ? -9.226 76.934 17.000 1.00 24.18 351 TYR B O 1
ATOM 6739 N N . GLU B 1 352 ? -9.755 77.176 19.199 1.00 23.90 352 GLU B N 1
ATOM 6740 C CA . GLU B 1 352 ? -9.216 75.870 19.557 1.00 24.28 352 GLU B CA 1
ATOM 6741 C C . GLU B 1 352 ? -9.905 74.774 18.768 1.00 24.28 352 GLU B C 1
ATOM 6742 O O . GLU B 1 352 ? -9.254 74.126 17.965 1.00 25.40 352 GLU B O 1
ATOM 6748 N N . ASP B 1 353 ? -11.207 74.590 18.989 1.00 24.24 353 ASP B N 1
ATOM 6749 C CA . ASP B 1 353 ? -11.998 73.559 18.315 1.00 23.86 353 ASP B CA 1
ATOM 6750 C C . ASP B 1 353 ? -11.684 73.417 16.850 1.00 22.86 353 ASP B C 1
ATOM 6751 O O . ASP B 1 353 ? -11.577 72.292 16.359 1.00 23.70 353 ASP B O 1
ATOM 6756 N N . GLU B 1 354 ? -11.537 74.541 16.149 1.00 21.58 354 GLU B N 1
ATOM 6757 C CA . GLU B 1 354 ? -11.257 74.527 14.696 1.00 20.35 354 GLU B CA 1
ATOM 6758 C C . GLU B 1 354 ? -9.808 74.340 14.311 1.00 19.76 354 GLU B C 1
ATOM 6759 O O . GLU B 1 354 ? -9.464 73.477 13.509 1.00 20.04 354 GLU B O 1
ATOM 6765 N N . ARG B 1 355 ? -8.951 75.174 14.854 1.00 19.36 355 ARG B N 1
ATOM 6766 C CA . ARG B 1 355 ? -7.543 75.130 14.459 1.00 18.64 355 ARG B CA 1
ATOM 6767 C C . ARG B 1 355 ? -6.801 73.932 15.030 1.00 18.86 355 ARG B C 1
ATOM 6768 O O . ARG B 1 355 ? -5.842 73.436 14.407 1.00 19.50 355 ARG B O 1
ATOM 6776 N N . LYS B 1 356 ? -7.267 73.429 16.173 1.00 18.52 356 LYS B N 1
ATOM 6777 C CA . LYS B 1 356 ? -6.671 72.235 16.745 1.00 18.39 356 LYS B CA 1
ATOM 6778 C C . LYS B 1 356 ? -6.885 71.027 15.866 1.00 18.08 356 LYS B C 1
ATOM 6779 O O . LYS B 1 356 ? -5.962 70.249 15.659 1.00 18.48 356 LYS B O 1
ATOM 6785 N N . VAL B 1 357 ? -8.084 70.881 15.322 1.00 18.56 357 VAL B N 1
ATOM 6786 C CA . VAL B 1 357 ? -8.361 69.837 14.335 1.00 18.77 357 VAL B CA 1
ATOM 6787 C C . VAL B 1 357 ? -7.448 70.050 13.112 1.00 19.36 357 VAL B C 1
ATOM 6788 O O . VAL B 1 357 ? -6.711 69.127 12.713 1.00 19.94 357 VAL B O 1
ATOM 6792 N N . ALA B 1 358 ? -7.407 71.266 12.553 1.00 19.12 358 ALA B N 1
ATOM 6793 C CA . ALA B 1 358 ? -6.519 71.504 11.364 1.00 18.63 358 ALA B CA 1
ATOM 6794 C C . ALA B 1 358 ? -5.059 71.122 11.636 1.00 18.28 358 ALA B C 1
ATOM 6795 O O . ALA B 1 358 ? -4.355 70.642 10.744 1.00 17.43 358 ALA B O 1
ATOM 6797 N N . ALA B 1 359 ? -4.617 71.328 12.878 1.00 17.90 359 ALA B N 1
ATOM 6798 C CA . ALA B 1 359 ? -3.246 70.986 13.227 1.00 18.03 359 ALA B CA 1
ATOM 6799 C C . ALA B 1 359 ? -3.046 69.482 13.113 1.00 19.00 359 ALA B C 1
ATOM 6800 O O . ALA B 1 359 ? -1.961 69.020 12.747 1.00 19.58 359 ALA B O 1
ATOM 6802 N N . GLU B 1 360 ? -4.092 68.715 13.430 1.00 19.49 360 GLU B N 1
ATOM 6803 C CA . GLU B 1 360 ? -4.050 67.249 13.325 1.00 19.06 360 GLU B CA 1
ATOM 6804 C C . GLU B 1 360 ? -4.065 66.841 11.843 1.00 18.55 360 GLU B C 1
ATOM 6805 O O . GLU B 1 360 ? -3.311 65.999 11.415 1.00 18.21 360 GLU B O 1
ATOM 6811 N N . LEU B 1 361 ? -4.939 67.451 11.062 1.00 18.62 361 LEU B N 1
ATOM 6812 C CA . LEU B 1 361 ? -4.992 67.191 9.647 1.00 18.49 361 LEU B CA 1
ATOM 6813 C C . LEU B 1 361 ? -3.633 67.428 9.003 1.00 18.43 361 LEU B C 1
ATOM 6814 O O . LEU B 1 361 ? -3.170 66.598 8.203 1.00 19.20 361 LEU B O 1
ATOM 6819 N N . VAL B 1 362 ? -2.984 68.531 9.383 1.00 17.91 362 VAL B N 1
ATOM 6820 C CA . VAL B 1 362 ? -1.701 68.933 8.798 1.00 17.53 362 VAL B CA 1
ATOM 6821 C C . VAL B 1 362 ? -0.585 67.987 9.196 1.00 17.89 362 VAL B C 1
ATOM 6822 O O . VAL B 1 362 ? 0.189 67.527 8.334 1.00 18.34 362 VAL B O 1
ATOM 6826 N N . VAL B 1 363 ? -0.503 67.718 10.493 1.00 17.76 363 VAL B N 1
ATOM 6827 C CA . VAL B 1 363 ? 0.439 66.745 11.022 1.00 18.54 363 VAL B CA 1
ATOM 6828 C C . VAL B 1 363 ? 0.302 65.326 10.432 1.00 19.28 363 VAL B C 1
ATOM 6829 O O . VAL B 1 363 ? 1.305 64.667 10.110 1.00 19.90 363 VAL B O 1
ATOM 6833 N N . ALA B 1 364 ? -0.934 64.852 10.299 1.00 19.75 364 ALA B N 1
ATOM 6834 C CA . ALA B 1 364 ? -1.190 63.549 9.666 1.00 20.18 364 ALA B CA 1
ATOM 6835 C C . ALA B 1 364 ? -0.726 63.541 8.204 1.00 20.86 364 ALA B C 1
ATOM 6836 O O . ALA B 1 364 ? -0.030 62.630 7.769 1.00 21.18 364 ALA B O 1
ATOM 6838 N N . GLU B 1 365 ? -1.080 64.579 7.456 1.00 21.09 365 GLU B N 1
ATOM 6839 C CA . GLU B 1 365 ? -0.621 64.651 6.073 1.00 21.47 365 GLU B CA 1
ATOM 6840 C C . GLU B 1 365 ? 0.938 64.621 5.957 1.00 21.76 365 GLU B C 1
ATOM 6841 O O . GLU B 1 365 ? 1.519 63.990 5.039 1.00 21.60 365 GLU B O 1
ATOM 6847 N N . ALA B 1 366 ? 1.609 65.286 6.895 1.00 21.40 366 ALA B N 1
ATOM 6848 C CA . ALA B 1 366 ? 3.040 65.456 6.765 1.00 21.14 366 ALA B CA 1
ATOM 6849 C C . ALA B 1 366 ? 3.714 64.121 7.100 1.00 21.42 366 ALA B C 1
ATOM 6850 O O . ALA B 1 366 ? 4.684 63.700 6.455 1.00 21.57 366 ALA B O 1
ATOM 6852 N N . LEU B 1 367 ? 3.191 63.436 8.104 1.00 21.26 367 LEU B N 1
ATOM 6853 C CA . LEU B 1 367 ? 3.728 62.132 8.423 1.00 20.76 367 LEU B CA 1
ATOM 6854 C C . LEU B 1 367 ? 3.570 61.236 7.206 1.00 20.92 367 LEU B C 1
ATOM 6855 O O . LEU B 1 367 ? 4.517 60.557 6.771 1.00 21.59 367 LEU B O 1
ATOM 6860 N N . ALA B 1 368 ? 2.372 61.237 6.656 1.00 20.60 368 ALA B N 1
ATOM 6861 C CA . ALA B 1 368 ? 2.058 60.414 5.503 1.00 21.15 368 ALA B CA 1
ATOM 6862 C C . ALA B 1 368 ? 2.925 60.725 4.267 1.00 21.56 368 ALA B C 1
ATOM 6863 O O . ALA B 1 368 ? 3.177 59.848 3.424 1.00 21.47 368 ALA B O 1
ATOM 6865 N N . ILE B 1 369 ? 3.377 61.979 4.169 1.00 21.56 369 ILE B N 1
ATOM 6866 C CA . ILE B 1 369 ? 4.299 62.344 3.112 1.00 22.05 369 ILE B CA 1
ATOM 6867 C C . ILE B 1 369 ? 5.729 61.867 3.453 1.00 22.01 369 ILE B C 1
ATOM 6868 O O . ILE B 1 369 ? 6.487 61.421 2.593 1.00 21.55 369 ILE B O 1
ATOM 6873 N N . TYR B 1 370 ? 6.065 61.935 4.731 1.00 22.77 370 TYR B N 1
ATOM 6874 C CA . TYR B 1 370 ? 7.397 61.569 5.183 1.00 22.89 370 TYR B CA 1
ATOM 6875 C C . TYR B 1 370 ? 7.601 60.124 4.848 1.00 23.62 370 TYR B C 1
ATOM 6876 O O . TYR B 1 370 ? 8.684 59.738 4.382 1.00 24.25 370 TYR B O 1
ATOM 6885 N N . ALA B 1 371 ? 6.555 59.325 5.079 1.00 23.85 371 ALA B N 1
ATOM 6886 C CA . ALA B 1 371 ? 6.565 57.905 4.693 1.00 24.16 371 ALA B CA 1
ATOM 6887 C C . ALA B 1 371 ? 6.656 57.680 3.167 1.00 24.66 371 ALA B C 1
ATOM 6888 O O . ALA B 1 371 ? 7.500 56.934 2.700 1.00 25.16 371 ALA B O 1
ATOM 6890 N N . GLN B 1 372 ? 5.812 58.340 2.395 1.00 25.04 372 GLN B N 1
ATOM 6891 C CA . GLN B 1 372 ? 5.755 58.086 0.961 1.00 25.92 372 GLN B CA 1
ATOM 6892 C C . GLN B 1 372 ? 6.981 58.556 0.215 1.00 26.39 372 GLN B C 1
ATOM 6893 O O . GLN B 1 372 ? 7.288 58.006 -0.846 1.00 26.60 372 GLN B O 1
ATOM 6899 N N . ARG B 1 373 ? 7.685 59.553 0.778 1.00 26.67 373 ARG B N 1
ATOM 6900 C CA . ARG B 1 373 ? 8.771 60.254 0.054 1.00 26.45 373 ARG B CA 1
ATOM 6901 C C . ARG B 1 373 ? 10.162 60.113 0.658 1.00 26.90 373 ARG B C 1
ATOM 6902 O O . ARG B 1 373 ? 11.159 60.337 -0.057 1.00 26.72 373 ARG B O 1
ATOM 6910 N N . MET B 1 374 ? 10.220 59.737 1.942 1.00 27.25 374 MET B N 1
ATOM 6911 C CA . MET B 1 374 ? 11.480 59.635 2.698 1.00 28.06 374 MET B CA 1
ATOM 6912 C C . MET B 1 374 ? 11.658 58.319 3.474 1.00 28.26 374 MET B C 1
ATOM 6913 O O . MET B 1 374 ? 12.785 57.871 3.681 1.00 28.38 374 MET B O 1
ATOM 6918 N N . ALA B 1 375 ? 10.559 57.701 3.894 1.00 28.18 375 ALA B N 1
ATOM 6919 C CA . ALA B 1 375 ? 10.635 56.454 4.679 1.00 28.10 375 ALA B CA 1
ATOM 6920 C C . ALA B 1 375 ? 9.517 55.483 4.324 1.00 28.11 375 ALA B C 1
ATOM 6921 O O . ALA B 1 375 ? 8.629 55.252 5.132 1.00 27.32 375 ALA B O 1
ATOM 6923 N N . PRO B 1 376 ? 9.541 54.918 3.096 1.00 28.93 376 PRO B N 1
ATOM 6924 C CA . PRO B 1 376 ? 8.435 54.032 2.644 1.00 28.71 376 PRO B CA 1
ATOM 6925 C C . PRO B 1 376 ? 8.162 52.919 3.640 1.00 28.55 376 PRO B C 1
ATOM 6926 O O . PRO B 1 376 ? 7.066 52.461 3.784 1.00 28.77 376 PRO B O 1
ATOM 6930 N N . HIS B 1 377 ? 9.176 52.515 4.353 1.00 29.05 377 HIS B N 1
ATOM 6931 C CA . HIS B 1 377 ? 9.035 51.460 5.312 1.00 29.43 377 HIS B CA 1
ATOM 6932 C C . HIS B 1 377 ? 8.197 51.843 6.532 1.00 29.45 377 HIS B C 1
ATOM 6933 O O . HIS B 1 377 ? 7.890 51.010 7.359 1.00 30.58 377 HIS B O 1
ATOM 6940 N N . MET B 1 378 ? 7.794 53.088 6.642 1.00 29.75 378 MET B N 1
ATOM 6941 C CA . MET B 1 378 ? 7.112 53.528 7.850 1.00 29.92 378 MET B CA 1
ATOM 6942 C C . MET B 1 378 ? 5.628 53.729 7.624 1.00 29.89 378 MET B C 1
ATOM 6943 O O . MET B 1 378 ? 4.892 53.988 8.581 1.00 29.74 378 MET B O 1
ATOM 6948 N N . ALA B 1 379 ? 5.185 53.598 6.376 1.00 29.54 379 ALA B N 1
ATOM 6949 C CA . ALA B 1 379 ? 3.805 53.910 6.020 1.00 30.28 379 ALA B CA 1
ATOM 6950 C C . ALA B 1 379 ? 2.716 53.419 6.998 1.00 30.66 379 ALA B C 1
ATOM 6951 O O . ALA B 1 379 ? 1.717 54.098 7.178 1.00 31.49 379 ALA B O 1
ATOM 6953 N N . GLU B 1 380 ? 2.903 52.280 7.639 1.00 30.91 380 GLU B N 1
ATOM 6954 C CA . GLU B 1 380 ? 1.877 51.770 8.566 1.00 31.44 380 GLU B CA 1
ATOM 6955 C C . GLU B 1 380 ? 2.035 52.098 10.021 1.00 30.52 380 GLU B C 1
ATOM 6956 O O . GLU B 1 380 ? 1.250 51.626 10.848 1.00 30.73 380 GLU B O 1
ATOM 6962 N N . VAL B 1 381 ? 3.060 52.855 10.341 1.00 29.42 381 VAL B N 1
ATOM 6963 C CA . VAL B 1 381 ? 3.139 53.397 11.656 1.00 28.37 381 VAL B CA 1
ATOM 6964 C C . VAL B 1 381 ? 1.996 54.429 11.710 1.00 28.42 381 VAL B C 1
ATOM 6965 O O . VAL B 1 381 ? 1.347 54.614 12.752 1.00 29.10 381 VAL B O 1
ATOM 6969 N N . TRP B 1 382 ? 1.668 55.035 10.572 1.00 27.60 382 TRP B N 1
ATOM 6970 C CA . TRP B 1 382 ? 0.701 56.111 10.591 1.00 27.28 382 TRP B CA 1
ATOM 6971 C C . TRP B 1 382 ? -0.364 55.874 9.582 1.00 27.56 382 TRP B C 1
ATOM 6972 O O . TRP B 1 382 ? -0.103 55.257 8.570 1.00 27.91 382 TRP B O 1
ATOM 6983 N N . ASP B 1 383 ? -1.554 56.412 9.827 1.00 27.90 383 ASP B N 1
ATOM 6984 C CA . ASP B 1 383 ? -2.641 56.341 8.852 1.00 28.42 383 ASP B CA 1
ATOM 6985 C C . ASP B 1 383 ? -2.159 56.839 7.500 1.00 28.15 383 ASP B C 1
ATOM 6986 O O . ASP B 1 383 ? -1.246 57.664 7.416 1.00 28.77 383 ASP B O 1
ATOM 6991 N N . LYS B 1 384 ? -2.788 56.336 6.451 1.00 27.26 384 LYS B N 1
ATOM 6992 C CA . LYS B 1 384 ? -2.406 56.666 5.116 1.00 26.87 384 LYS B CA 1
ATOM 6993 C C . LYS B 1 384 ? -2.855 58.092 4.827 1.00 25.89 384 LYS B C 1
ATOM 6994 O O . LYS B 1 384 ? -3.703 58.613 5.523 1.00 25.88 384 LYS B O 1
ATOM 7000 N N . SER B 1 385 ? -2.279 58.743 3.823 1.00 25.41 385 SER B N 1
ATOM 7001 C CA . SER B 1 385 ? -2.751 60.070 3.408 1.00 24.62 385 SER B CA 1
ATOM 7002 C C . SER B 1 385 ? -4.229 60.125 3.017 1.00 24.59 385 SER B C 1
ATOM 7003 O O . SER B 1 385 ? -4.757 59.247 2.283 1.00 25.57 385 SER B O 1
ATOM 7006 N N . VAL B 1 386 ? -4.881 61.185 3.475 1.00 23.42 386 VAL B N 1
ATOM 7007 C CA . VAL B 1 386 ? -6.280 61.439 3.209 1.00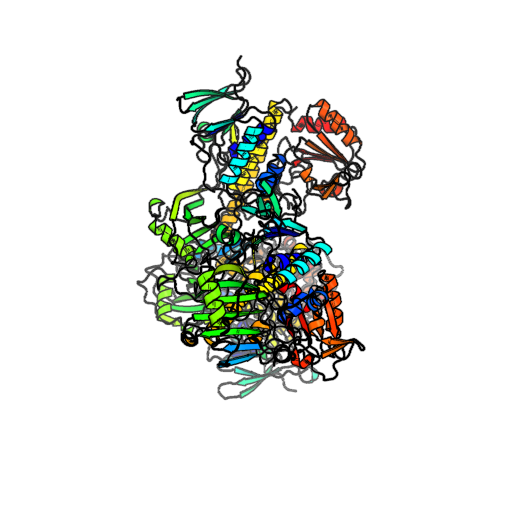 22.17 386 VAL B CA 1
ATOM 7008 C C . VAL B 1 386 ? -6.372 62.251 1.912 1.00 22.18 386 VAL B C 1
ATOM 7009 O O . VAL B 1 386 ? -7.419 62.315 1.268 1.00 21.27 386 VAL B O 1
ATOM 7013 N N . GLY B 1 387 ? -5.218 62.800 1.505 1.00 22.25 387 GLY B N 1
ATOM 7014 C CA . GLY B 1 387 ? -5.079 63.518 0.233 1.00 21.49 387 GLY B CA 1
ATOM 7015 C C . GLY B 1 387 ? -4.604 64.926 0.518 1.00 20.97 387 GLY B C 1
ATOM 7016 O O . GLY B 1 387 ? -5.203 65.634 1.326 1.00 21.31 387 GLY B O 1
ATOM 7017 N N . TYR B 1 388 ? -3.536 65.341 -0.142 1.00 20.22 388 TYR B N 1
ATOM 7018 C CA . TYR B 1 388 ? -3.037 66.725 -0.020 1.00 20.78 388 TYR B CA 1
ATOM 7019 C C . TYR B 1 388 ? -4.118 67.824 -0.226 1.00 20.89 388 TYR B C 1
ATOM 7020 O O . TYR B 1 388 ? -4.316 68.685 0.675 1.00 22.48 388 TYR B O 1
ATOM 7029 N N . PRO B 1 389 ? -4.846 67.809 -1.371 1.00 20.38 389 PRO B N 1
ATOM 7030 C CA . PRO B 1 389 ? -5.861 68.890 -1.508 1.00 20.23 389 PRO B CA 1
ATOM 7031 C C . PRO B 1 389 ? -7.074 68.781 -0.551 1.00 21.16 389 PRO B C 1
ATOM 7032 O O . PRO B 1 389 ? -7.620 69.805 -0.139 1.00 21.80 389 PRO B O 1
ATOM 7036 N N . GLU B 1 390 ? -7.506 67.575 -0.182 1.00 21.70 390 GLU B N 1
ATOM 7037 C CA . GLU B 1 390 ? -8.561 67.483 0.835 1.00 21.98 390 GLU B CA 1
ATOM 7038 C C . GLU B 1 390 ? -8.091 68.031 2.206 1.00 21.42 390 GLU B C 1
ATOM 7039 O O . GLU B 1 390 ? -8.831 68.640 2.940 1.00 22.11 390 GLU B O 1
ATOM 7045 N N . THR B 1 391 ? -6.830 67.855 2.532 1.00 20.70 391 THR B N 1
ATOM 7046 C CA . THR B 1 391 ? -6.261 68.406 3.758 1.00 19.27 391 THR B CA 1
ATOM 7047 C C . THR B 1 391 ? -6.054 69.939 3.732 1.00 19.23 391 THR B C 1
ATOM 7048 O O . THR B 1 391 ? -6.199 70.599 4.780 1.00 18.70 391 THR B O 1
ATOM 7052 N N . LEU B 1 392 ? -5.674 70.502 2.575 1.00 18.55 392 LEU B N 1
ATOM 7053 C CA . LEU B 1 392 ? -5.482 71.951 2.504 1.00 18.05 392 LEU B CA 1
ATOM 7054 C C . LEU B 1 392 ? -6.724 72.735 2.070 1.00 17.40 392 LEU B C 1
ATOM 7055 O O . LEU B 1 392 ? -6.906 73.843 2.511 1.00 16.77 392 LEU B O 1
ATOM 7060 N N . LEU B 1 393 ? -7.579 72.149 1.227 1.00 17.34 393 LEU B N 1
ATOM 7061 C CA . LEU B 1 393 ? -8.729 72.853 0.666 1.00 17.00 393 LEU B CA 1
ATOM 7062 C C . LEU B 1 393 ? -10.082 72.160 0.888 1.00 17.00 393 LEU B C 1
ATOM 7063 O O . LEU B 1 393 ? -11.126 72.775 0.693 1.00 17.17 393 LEU B O 1
ATOM 7068 N N . GLY B 1 394 ? -10.074 70.879 1.252 1.00 16.59 394 GLY B N 1
ATOM 7069 C CA . GLY B 1 394 ? -11.294 70.111 1.519 1.00 16.28 394 GLY B CA 1
ATOM 7070 C C . GLY B 1 394 ? -11.596 69.904 3.012 1.00 16.33 394 GLY B C 1
ATOM 7071 O O . GLY B 1 394 ? -12.536 69.233 3.376 1.00 16.45 394 GLY B O 1
ATOM 7072 N N . PHE B 1 395 ? -10.795 70.500 3.876 1.00 16.00 395 PHE B N 1
ATOM 7073 C CA . PHE B 1 395 ? -10.983 70.393 5.310 1.00 15.93 395 PHE B CA 1
ATOM 7074 C C . PHE B 1 395 ? -12.301 70.897 5.894 1.00 15.60 395 PHE B C 1
ATOM 7075 O O . PHE B 1 395 ? -12.863 71.903 5.478 1.00 16.00 395 PHE B O 1
ATOM 7083 N N . ARG B 1 396 ? -12.732 70.273 6.964 1.00 15.45 396 ARG B N 1
ATOM 7084 C CA . ARG B 1 396 ? -13.942 70.738 7.563 1.00 16.32 396 ARG B CA 1
ATOM 7085 C C . ARG B 1 396 ? -13.746 71.090 9.044 1.00 16.47 396 ARG B C 1
ATOM 7086 O O . ARG B 1 396 ? -13.195 70.298 9.800 1.00 16.09 396 ARG B O 1
ATOM 7094 N N . TYR B 1 397 ? -14.208 72.280 9.423 1.00 16.91 397 TYR B N 1
ATOM 7095 C CA . TYR B 1 397 ? -14.368 72.727 10.818 1.00 17.22 397 TYR B CA 1
ATOM 7096 C C . TYR B 1 397 ? -15.656 72.225 11.496 1.00 17.88 397 TYR B C 1
ATOM 7097 O O . TYR B 1 397 ? -16.679 72.086 10.866 1.00 18.62 397 TYR B O 1
ATOM 7106 N N . ARG B 1 398 ? -15.609 71.971 12.787 1.00 18.98 398 ARG B N 1
ATOM 7107 C CA . ARG B 1 398 ? -16.826 71.904 13.625 1.00 19.94 398 ARG B CA 1
ATOM 7108 C C . ARG B 1 398 ? -16.576 72.762 14.856 1.00 19.93 398 ARG B C 1
ATOM 7109 O O . ARG B 1 398 ? -15.463 72.725 15.434 1.00 19.86 398 ARG B O 1
ATOM 7117 N N . SER B 1 399 ? -17.604 73.517 15.248 1.00 19.67 399 SER B N 1
ATOM 7118 C CA . SER B 1 399 ? -17.594 74.317 16.460 1.00 20.01 399 SER B CA 1
ATOM 7119 C C . SER B 1 399 ? -18.909 75.073 16.593 1.00 20.24 399 SER B C 1
ATOM 7120 O O . SER B 1 399 ? -19.832 74.917 15.776 1.00 20.90 399 SER B O 1
ATOM 7123 N N . SER B 1 400 ? -18.999 75.893 17.633 1.00 20.28 400 SER B N 1
ATOM 7124 C CA . SER B 1 400 ? -20.194 76.693 17.823 1.00 20.91 400 SER B CA 1
ATOM 7125 C C . SER B 1 400 ? -20.406 77.682 16.660 1.00 20.61 400 SER B C 1
ATOM 7126 O O . SER B 1 400 ? -21.449 78.271 16.499 1.00 21.06 400 SER B O 1
ATOM 7129 N N . ALA B 1 401 ? -19.404 77.835 15.820 1.00 21.22 401 ALA B N 1
ATOM 7130 C CA . ALA B 1 401 ? -19.499 78.789 14.713 1.00 21.27 401 ALA B CA 1
ATOM 7131 C C . ALA B 1 401 ? -19.758 78.075 13.404 1.00 21.32 401 ALA B C 1
ATOM 7132 O O . ALA B 1 401 ? -19.530 78.627 12.332 1.00 21.86 401 ALA B O 1
ATOM 7134 N N . VAL B 1 402 ? -20.189 76.820 13.498 1.00 21.82 402 VAL B N 1
ATOM 7135 C CA . VAL B 1 402 ? -20.615 76.054 12.325 1.00 21.73 402 VAL B CA 1
ATOM 7136 C C . VAL B 1 402 ? -21.908 75.357 12.712 1.00 22.59 402 VAL B C 1
ATOM 7137 O O . VAL B 1 402 ? -21.927 74.595 13.658 1.00 23.00 402 VAL B O 1
ATOM 7141 N N . LEU B 1 403 ? -22.971 75.661 11.975 1.00 23.08 403 LEU B N 1
ATOM 7142 C CA . LEU B 1 403 ? -24.283 75.120 12.178 1.00 23.76 403 LEU B CA 1
ATOM 7143 C C . LEU B 1 403 ? -24.477 74.009 11.177 1.00 25.02 403 LEU B C 1
ATOM 7144 O O . LEU B 1 403 ? -25.012 74.208 10.074 1.00 25.56 403 LEU B O 1
ATOM 7149 N N . ALA B 1 404 ? -24.015 72.826 11.556 1.00 26.47 404 ALA B N 1
ATOM 7150 C CA . ALA B 1 404 ? -24.121 71.659 10.686 1.00 27.52 404 ALA B CA 1
ATOM 7151 C C . ALA B 1 404 ? -25.335 70.832 11.120 1.00 28.74 404 ALA B C 1
ATOM 7152 O O . ALA B 1 404 ? -25.586 70.675 12.312 1.00 28.78 404 ALA B O 1
ATOM 7154 N N . THR B 1 405 ? -26.085 70.324 10.140 1.00 30.12 405 THR B N 1
ATOM 7155 C CA . THR B 1 405 ? -27.250 69.466 10.397 1.00 31.25 405 THR B CA 1
ATOM 7156 C C . THR B 1 405 ? -26.842 67.986 10.532 1.00 32.33 405 THR B C 1
ATOM 7157 O O . THR B 1 405 ? -27.246 67.307 11.500 1.00 32.88 405 THR B O 1
ATOM 7161 N N . ASP B 1 406 ? -26.033 67.511 9.581 1.00 32.64 406 ASP B N 1
ATOM 7162 C CA . ASP B 1 406 ? -25.563 66.123 9.574 1.00 33.17 406 ASP B CA 1
ATOM 7163 C C . ASP B 1 406 ? -24.591 65.880 10.711 1.00 33.79 406 ASP B C 1
ATOM 7164 O O . ASP B 1 406 ? -24.119 66.826 11.368 1.00 34.42 406 ASP B O 1
ATOM 7169 N N . ASP B 1 407 ? -24.226 64.618 10.908 1.00 34.45 407 ASP B N 1
ATOM 7170 C CA . ASP B 1 407 ? -23.034 64.342 11.706 1.00 35.12 407 ASP B CA 1
ATOM 7171 C C . ASP B 1 407 ? -22.265 63.209 11.023 1.00 34.54 407 ASP B C 1
ATOM 7172 O O . ASP B 1 407 ? -22.301 62.045 11.444 1.00 34.97 407 ASP B O 1
ATOM 7177 N N . ASP B 1 408 ? -21.613 63.584 9.924 1.00 33.44 408 ASP B N 1
ATOM 7178 C CA . ASP B 1 408 ? -20.656 62.753 9.223 1.00 32.04 408 ASP B CA 1
ATOM 7179 C C . ASP B 1 408 ? -19.303 63.007 9.914 1.00 31.59 408 ASP B C 1
ATOM 7180 O O . ASP B 1 408 ? -18.909 64.159 10.101 1.00 31.37 408 ASP B O 1
ATOM 7185 N N . PRO B 1 409 ? -18.596 61.936 10.334 1.00 30.93 409 PRO B N 1
ATOM 7186 C CA . PRO B 1 409 ? -17.409 62.142 11.170 1.00 30.25 409 PRO B CA 1
ATOM 7187 C C . PRO B 1 409 ? -16.193 62.569 10.354 1.00 30.06 409 PRO B C 1
ATOM 7188 O O . PRO B 1 409 ? -15.122 62.859 10.946 1.00 29.64 409 PRO B O 1
ATOM 7192 N N . ALA B 1 410 ? -16.357 62.562 9.013 1.00 29.14 410 ALA B N 1
ATOM 7193 C CA . ALA B 1 410 ? -15.270 62.868 8.068 1.00 27.69 410 ALA B CA 1
ATOM 7194 C C . ALA B 1 410 ? -14.755 64.266 8.348 1.00 26.61 410 ALA B C 1
ATOM 7195 O O . ALA B 1 410 ? -15.522 65.146 8.758 1.00 25.83 410 ALA B O 1
ATOM 7197 N N . ARG B 1 411 ? -13.450 64.450 8.175 1.00 25.61 411 ARG B N 1
ATOM 7198 C CA . ARG B 1 411 ? -12.801 65.713 8.506 1.00 24.61 411 ARG B CA 1
ATOM 7199 C C . ARG B 1 411 ? -12.391 66.455 7.255 1.00 23.91 411 ARG B C 1
ATOM 7200 O O . ARG B 1 411 ? -11.928 67.593 7.337 1.00 23.06 411 ARG B O 1
ATOM 7208 N N . VAL B 1 412 ? -12.579 65.795 6.102 1.00 23.10 412 VAL B N 1
ATOM 7209 C CA . VAL B 1 412 ? -12.277 66.355 4.785 1.00 22.76 412 VAL B CA 1
ATOM 7210 C C . VAL B 1 412 ? -13.303 65.889 3.764 1.00 22.72 412 VAL B C 1
ATOM 7211 O O . VAL B 1 412 ? -14.088 64.979 4.033 1.00 23.88 412 VAL B O 1
ATOM 7215 N N . GLU B 1 413 ? -13.332 66.514 2.608 1.00 21.87 413 GLU B N 1
ATOM 7216 C CA . GLU B 1 413 ? -14.100 65.995 1.468 1.00 21.89 413 GLU B CA 1
ATOM 7217 C C . GLU B 1 413 ? -13.276 66.318 0.225 1.00 21.80 413 GLU B C 1
ATOM 7218 O O . GLU B 1 413 ? -12.487 67.273 0.237 1.00 22.08 413 GLU B O 1
ATOM 7224 N N . ASN B 1 414 ? -13.466 65.581 -0.852 1.00 21.03 414 ASN B N 1
ATOM 7225 C CA . ASN B 1 414 ? -12.776 65.943 -2.066 1.00 21.23 414 ASN B CA 1
ATOM 7226 C C . ASN B 1 414 ? -13.148 67.389 -2.408 1.00 20.85 414 ASN B C 1
ATOM 7227 O O . ASN B 1 414 ? -14.286 67.695 -2.690 1.00 20.20 414 ASN B O 1
ATOM 7232 N N . PRO B 1 415 ? -12.185 68.303 -2.308 1.00 20.84 415 PRO B N 1
ATOM 7233 C CA . PRO B 1 415 ? -12.485 69.692 -2.554 1.00 21.10 415 PRO B CA 1
ATOM 7234 C C . PRO B 1 415 ? -12.911 69.907 -3.991 1.00 21.27 415 PRO B C 1
ATOM 7235 O O . PRO B 1 415 ? -13.524 70.915 -4.288 1.00 21.31 415 PRO B O 1
ATOM 7239 N N . LEU B 1 416 ? -12.614 68.940 -4.850 1.00 21.88 416 LEU B N 1
ATOM 7240 C CA . LEU B 1 416 ? -12.992 69.020 -6.254 1.00 22.89 416 LEU B CA 1
ATOM 7241 C C . LEU B 1 416 ? -14.449 68.733 -6.555 1.00 23.29 416 LEU B C 1
ATOM 7242 O O . LEU B 1 416 ? -14.960 69.160 -7.585 1.00 24.26 416 LEU B O 1
ATOM 7247 N N . THR B 1 417 ? -15.093 67.967 -5.694 1.00 23.59 417 THR B N 1
ATOM 7248 C CA . THR B 1 417 ? -16.526 67.731 -5.782 1.00 23.68 417 THR B CA 1
ATOM 7249 C C . THR B 1 417 ? -17.057 68.120 -4.418 1.00 23.34 417 THR B C 1
ATOM 7250 O O . THR B 1 417 ? -17.263 67.245 -3.585 1.00 23.13 417 THR B O 1
ATOM 7254 N N . PRO B 1 418 ? -17.236 69.433 -4.170 1.00 22.79 418 PRO B N 1
ATOM 7255 C CA . PRO B 1 418 ? -17.560 69.899 -2.821 1.00 22.53 418 PRO B CA 1
ATOM 7256 C C . PRO B 1 418 ? -19.015 69.654 -2.491 1.00 21.76 418 PRO B C 1
ATOM 7257 O O . PRO B 1 418 ? -19.792 69.406 -3.389 1.00 22.44 418 PRO B O 1
ATOM 7261 N N . SER B 1 419 ? -19.379 69.754 -1.217 1.00 20.65 419 SER B N 1
ATOM 7262 C CA . SER B 1 419 ? -20.775 69.532 -0.787 1.00 19.46 419 SER B CA 1
ATOM 7263 C C . SER B 1 419 ? -21.568 70.828 -0.530 1.00 17.71 419 SER B C 1
ATOM 7264 O O . SER B 1 419 ? -22.771 70.806 -0.431 1.00 16.90 419 SER B O 1
ATOM 7267 N N . GLY B 1 420 ? -20.895 71.963 -0.437 1.00 16.56 420 GLY B N 1
ATOM 7268 C CA . GLY B 1 420 ? -21.481 73.112 0.253 1.00 15.91 420 GLY B CA 1
ATOM 7269 C C . GLY B 1 420 ? -21.826 72.953 1.775 1.00 15.98 420 GLY B C 1
ATOM 7270 O O . GLY B 1 420 ? -22.376 73.886 2.397 1.00 15.28 420 GLY B O 1
ATOM 7271 N N . ARG B 1 421 ? -21.587 71.798 2.396 1.00 15.12 421 ARG B N 1
ATOM 7272 C CA . ARG B 1 421 ? -22.061 71.693 3.787 1.00 16.34 421 ARG B CA 1
ATOM 7273 C C . ARG B 1 421 ? -21.347 72.749 4.677 1.00 16.00 421 ARG B C 1
ATOM 7274 O O . ARG B 1 421 ? -20.166 72.991 4.472 1.00 17.03 421 ARG B O 1
ATOM 7282 N N . PRO B 1 422 ? -22.045 73.346 5.661 1.00 15.52 422 PRO B N 1
ATOM 7283 C CA . PRO B 1 422 ? -21.394 74.084 6.729 1.00 14.88 422 PRO B CA 1
ATOM 7284 C C . PRO B 1 422 ? -20.161 73.377 7.212 1.00 14.78 422 PRO B C 1
ATOM 7285 O O . PRO B 1 422 ? -20.142 72.147 7.339 1.00 15.84 422 PRO B O 1
ATOM 7289 N N . GLY B 1 423 ? -19.120 74.153 7.451 1.00 14.93 423 GLY B N 1
ATOM 7290 C CA . GLY B 1 423 ? -17.847 73.621 7.878 1.00 14.32 423 GLY B CA 1
ATOM 7291 C C . GLY B 1 423 ? -16.793 73.670 6.798 1.00 13.94 423 GLY B C 1
ATOM 7292 O O . GLY B 1 423 ? -15.620 73.800 7.084 1.00 14.35 423 GLY B O 1
ATOM 7293 N N . PHE B 1 424 ? -17.187 73.539 5.558 1.00 13.69 424 PHE B N 1
ATOM 7294 C CA . PHE B 1 424 ? -16.193 73.551 4.484 1.00 13.78 424 PHE B CA 1
ATOM 7295 C C . PHE B 1 424 ? -16.002 74.938 3.850 1.00 14.17 424 PHE B C 1
ATOM 7296 O O . PHE B 1 424 ? -16.792 75.855 4.049 1.00 13.40 424 PHE B O 1
ATOM 7304 N N . ARG B 1 425 ? -14.939 75.117 3.071 1.00 15.31 425 ARG B N 1
ATOM 7305 C CA . ARG B 1 425 ? -14.871 76.369 2.274 1.00 15.09 425 ARG B CA 1
ATOM 7306 C C . ARG B 1 425 ? -16.083 76.431 1.370 1.00 14.60 425 ARG B C 1
ATOM 7307 O O . ARG B 1 425 ? -16.494 75.407 0.809 1.00 13.81 425 ARG B O 1
ATOM 7315 N N . GLY B 1 426 ? -16.659 77.621 1.251 1.00 15.51 426 GLY B N 1
ATOM 7316 C CA . GLY B 1 426 ? -17.606 77.877 0.140 1.00 16.32 426 GLY B CA 1
ATOM 7317 C C . GLY B 1 426 ? -16.950 77.372 -1.143 1.00 16.80 426 GLY B C 1
ATOM 7318 O O . GLY B 1 426 ? -15.778 77.619 -1.385 1.00 16.67 426 GLY B O 1
ATOM 7319 N N . PRO B 1 427 ? -17.686 76.639 -1.965 1.00 16.84 427 PRO B N 1
ATOM 7320 C CA . PRO B 1 427 ? -17.107 76.256 -3.245 1.00 17.21 427 PRO B CA 1
ATOM 7321 C C . PRO B 1 427 ? -16.675 77.410 -4.146 1.00 17.56 427 PRO B C 1
ATOM 7322 O O . PRO B 1 427 ? -17.246 78.476 -4.124 1.00 16.97 427 PRO B O 1
ATOM 7326 N N . HIS B 1 428 ? -15.615 77.163 -4.890 1.00 18.40 428 HIS B N 1
ATOM 7327 C CA . HIS B 1 428 ? -15.234 77.952 -6.053 1.00 19.12 428 HIS B CA 1
ATOM 7328 C C . HIS B 1 428 ? -16.207 77.734 -7.194 1.00 19.18 428 HIS B C 1
ATOM 7329 O O . HIS B 1 428 ? -16.356 76.645 -7.690 1.00 19.08 428 HIS B O 1
ATOM 7336 N N . VAL B 1 429 ? -16.858 78.803 -7.605 1.00 19.59 429 VAL B N 1
ATOM 7337 C CA . VAL B 1 429 ? -17.688 78.801 -8.796 1.00 19.91 429 VAL B CA 1
ATOM 7338 C C . VAL B 1 429 ? -17.506 80.108 -9.555 1.00 20.30 429 VAL B C 1
ATOM 7339 O O . VAL B 1 429 ? -17.526 81.178 -8.934 1.00 20.79 429 VAL B O 1
ATOM 7343 N N . LEU B 1 430 ? -17.358 80.021 -10.889 1.00 20.55 430 LEU B N 1
ATOM 7344 C CA . LEU B 1 430 ? -17.142 81.204 -11.728 1.00 20.57 430 LEU B CA 1
ATOM 7345 C C . LEU B 1 430 ? -18.458 81.894 -11.916 1.00 19.88 430 LEU B C 1
ATOM 7346 O O . LEU B 1 430 ? -19.457 81.249 -12.141 1.00 21.20 430 LEU B O 1
ATOM 7351 N N . VAL B 1 431 ? -18.478 83.202 -11.812 1.00 19.51 431 VAL B N 1
ATOM 7352 C CA . VAL B 1 431 ? -19.719 83.984 -11.836 1.00 19.59 431 VAL B CA 1
ATOM 7353 C C . VAL B 1 431 ? -19.231 85.373 -12.230 1.00 20.63 431 VAL B C 1
ATOM 7354 O O . VAL B 1 431 ? -18.028 85.562 -12.420 1.00 20.37 431 VAL B O 1
ATOM 7358 N N . SER B 1 432 ? -20.121 86.360 -12.282 1.00 21.89 432 SER B N 1
ATOM 7359 C CA . SER B 1 432 ? -19.732 87.699 -12.697 1.00 22.77 432 SER B CA 1
ATOM 7360 C C . SER B 1 432 ? -20.654 88.717 -12.136 1.00 24.11 432 SER B C 1
ATOM 7361 O O . SER B 1 432 ? -21.869 88.486 -12.058 1.00 24.83 432 SER B O 1
ATOM 7364 N N . ARG B 1 433 ? -20.088 89.850 -11.758 1.00 25.27 433 ARG B N 1
ATOM 7365 C CA . ARG B 1 433 ? -20.887 90.965 -11.300 1.00 27.23 433 ARG B CA 1
ATOM 7366 C C . ARG B 1 433 ? -21.076 91.953 -12.421 1.00 28.41 433 ARG B C 1
ATOM 7367 O O . ARG B 1 433 ? -20.234 92.829 -12.663 1.00 28.69 433 ARG B O 1
ATOM 7375 N N . HIS B 1 434 ? -22.184 91.808 -13.136 1.00 29.25 434 HIS B N 1
ATOM 7376 C CA . HIS B 1 434 ? -22.548 92.814 -14.114 1.00 30.22 434 HIS B CA 1
ATOM 7377 C C . HIS B 1 434 ? -21.476 92.882 -15.223 1.00 29.80 434 HIS B C 1
ATOM 7378 O O . HIS B 1 434 ? -21.516 93.768 -16.075 1.00 31.21 434 HIS B O 1
ATOM 7385 N N . GLY B 1 435 ? -20.524 91.964 -15.212 1.00 28.90 435 GLY B N 1
ATOM 7386 C CA . GLY B 1 435 ? -19.543 91.915 -16.275 1.00 28.36 435 GLY B CA 1
ATOM 7387 C C . GLY B 1 435 ? -18.230 91.445 -15.753 1.00 28.49 435 GLY B C 1
ATOM 7388 O O . GLY B 1 435 ? -17.446 90.833 -16.488 1.00 29.42 435 GLY B O 1
ATOM 7389 N N . GLU B 1 436 ? -17.976 91.734 -14.480 1.00 27.46 436 GLU B N 1
ATOM 7390 C CA . GLU B 1 436 ? -16.720 91.399 -13.904 1.00 26.95 436 GLU B CA 1
ATOM 7391 C C . GLU B 1 436 ? -16.780 89.928 -13.525 1.00 27.06 436 GLU B C 1
ATOM 7392 O O . GLU B 1 436 ? -17.610 89.521 -12.712 1.00 26.72 436 GLU B O 1
ATOM 7398 N N . ARG B 1 437 ? -15.885 89.148 -14.122 1.00 27.03 437 ARG B N 1
ATOM 7399 C CA . ARG B 1 437 ? -15.850 87.709 -13.938 1.00 26.74 437 ARG B CA 1
ATOM 7400 C C . ARG B 1 437 ? -14.923 87.382 -12.769 1.00 26.31 437 ARG B C 1
ATOM 7401 O O . ARG B 1 437 ? -13.786 87.864 -12.740 1.00 26.36 437 ARG B O 1
ATOM 7409 N N . LEU B 1 438 ? -15.422 86.595 -11.808 1.00 25.68 438 LEU B N 1
ATOM 7410 C CA . LEU B 1 438 ? -14.741 86.358 -10.536 1.00 25.28 438 LEU B CA 1
ATOM 7411 C C . LEU B 1 438 ? -15.087 84.967 -9.995 1.00 24.02 438 LEU B C 1
ATOM 7412 O O . LEU B 1 438 ? -16.095 84.418 -10.373 1.00 24.20 438 LEU B O 1
ATOM 7417 N N . SER B 1 439 ? -14.288 84.437 -9.074 1.00 23.39 439 SER B N 1
ATOM 7418 C CA . SER B 1 439 ? -14.703 83.287 -8.238 1.00 22.41 439 SER B CA 1
ATOM 7419 C C . SER B 1 439 ? -15.589 83.693 -7.085 1.00 21.56 439 SER B C 1
ATOM 7420 O O . SER B 1 439 ? -15.295 84.683 -6.418 1.00 21.37 439 SER B O 1
ATOM 7423 N N . THR B 1 440 ? -16.656 82.930 -6.849 1.00 20.69 440 THR B N 1
ATOM 7424 C CA . THR B 1 440 ? -17.422 83.005 -5.576 1.00 19.98 440 THR B CA 1
ATOM 7425 C C . THR B 1 440 ? -16.494 83.154 -4.344 1.00 19.61 440 THR B C 1
ATOM 7426 O O . THR B 1 440 ? -16.869 83.723 -3.329 1.00 19.75 440 THR B O 1
ATOM 7430 N N . VAL B 1 441 ? -15.282 82.621 -4.452 1.00 18.88 441 VAL B N 1
ATOM 7431 C CA . VAL B 1 441 ? -14.306 82.682 -3.393 1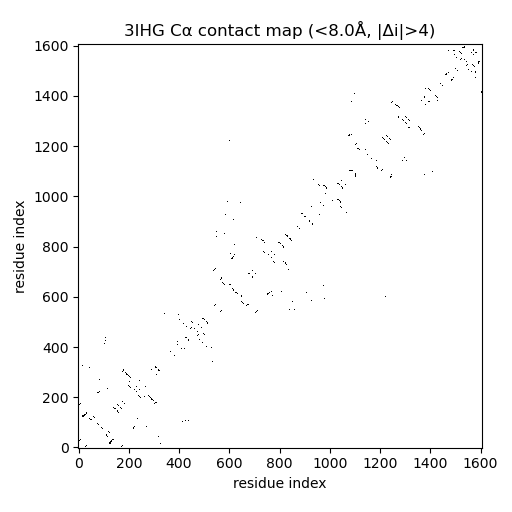.00 18.70 441 VAL B CA 1
ATOM 7432 C C . VAL B 1 441 ? -13.752 84.089 -3.249 1.00 19.49 441 VAL B C 1
ATOM 7433 O O . VAL B 1 441 ? -13.431 84.523 -2.128 1.00 19.08 441 VAL B O 1
ATOM 7437 N N . ASP B 1 442 ? -13.653 84.824 -4.367 1.00 19.93 442 ASP B N 1
ATOM 7438 C CA . ASP B 1 442 ? -13.180 86.224 -4.299 1.00 19.49 442 ASP B CA 1
ATOM 7439 C C . ASP B 1 442 ? -14.222 87.164 -3.720 1.00 19.54 442 ASP B C 1
ATOM 7440 O O . ASP B 1 442 ? -13.903 88.339 -3.449 1.00 19.00 442 ASP B O 1
ATOM 7445 N N . LEU B 1 443 ? -15.456 86.664 -3.549 1.00 19.25 443 LEU B N 1
ATOM 7446 C CA . LEU B 1 443 ? -16.495 87.412 -2.817 1.00 19.93 443 LEU B CA 1
ATOM 7447 C C . LEU B 1 443 ? -16.281 87.500 -1.283 1.00 19.73 443 LEU B C 1
ATOM 7448 O O . LEU B 1 443 ? -16.713 88.435 -0.631 1.00 20.19 443 LEU B O 1
ATOM 7453 N N . PHE B 1 444 ? -15.564 86.551 -0.725 1.00 20.20 444 PHE B N 1
ATOM 7454 C CA . PHE B 1 444 ? -15.424 86.424 0.735 1.00 20.33 444 PHE B CA 1
ATOM 7455 C C . PHE B 1 444 ? -14.333 87.295 1.426 1.00 20.96 444 PHE B C 1
ATOM 7456 O O . PHE B 1 444 ? -13.414 87.795 0.797 1.00 20.48 444 PHE B O 1
ATOM 7464 N N . GLY B 1 445 ? -14.489 87.522 2.724 1.00 22.73 445 GLY B N 1
ATOM 7465 C CA . GLY B 1 445 ? -13.440 88.133 3.538 1.00 24.31 445 GLY B CA 1
ATOM 7466 C C . GLY B 1 445 ? -13.637 89.559 4.040 1.00 25.48 445 GLY B C 1
ATOM 7467 O O . GLY B 1 445 ? -12.930 90.000 4.951 1.00 25.72 445 GLY B O 1
ATOM 7468 N N . ASP B 1 446 ? -14.583 90.297 3.475 1.00 26.67 446 ASP B N 1
ATOM 7469 C CA . ASP B 1 446 ? -14.868 91.623 4.008 1.00 28.49 446 ASP B CA 1
ATOM 7470 C C . ASP B 1 446 ? -15.353 91.439 5.442 1.00 27.43 446 ASP B C 1
ATOM 7471 O O . ASP B 1 446 ? -14.631 91.698 6.406 1.00 28.65 446 ASP B O 1
ATOM 7476 N N . GLY B 1 447 ? -16.590 90.976 5.552 1.00 26.13 447 GLY B N 1
ATOM 7477 C CA . GLY B 1 447 ? -17.189 90.540 6.763 1.00 23.07 447 GLY B CA 1
ATOM 7478 C C . GLY B 1 447 ? -17.821 89.246 6.315 1.00 21.76 447 GLY B C 1
ATOM 7479 O O . GLY B 1 447 ? -17.151 88.350 5.779 1.00 21.17 447 GLY B O 1
ATOM 7480 N N . TRP B 1 448 ? -19.123 89.144 6.511 1.00 20.41 448 TRP B N 1
ATOM 7481 C CA . TRP B 1 448 ? -19.834 87.924 6.167 1.00 18.81 448 TRP B CA 1
ATOM 7482 C C . TRP B 1 448 ? -20.491 88.110 4.811 1.00 18.14 448 TRP B C 1
ATOM 7483 O O . TRP B 1 448 ? -20.886 89.211 4.443 1.00 17.32 448 TRP B O 1
ATOM 7494 N N . THR B 1 449 ? -20.572 87.040 4.055 1.00 17.56 449 THR B N 1
ATOM 7495 C CA . THR B 1 449 ? -21.179 87.101 2.781 1.00 17.75 449 THR B CA 1
ATOM 7496 C C . THR B 1 449 ? -22.303 86.088 2.827 1.00 18.03 449 THR B C 1
ATOM 7497 O O . THR B 1 449 ? -22.175 85.045 3.491 1.00 17.54 449 THR B O 1
ATOM 7501 N N . LEU B 1 450 ? -23.383 86.386 2.092 1.00 18.07 450 LEU B N 1
ATOM 7502 C CA . LEU B 1 450 ? -24.571 85.512 2.040 1.00 18.14 450 LEU B CA 1
ATOM 7503 C C . LEU B 1 450 ? -25.050 85.377 0.624 1.00 17.79 450 LEU B C 1
ATOM 7504 O O . LEU B 1 450 ? -25.441 86.350 0.027 1.00 18.03 450 LEU B O 1
ATOM 7509 N N . LEU B 1 451 ? -24.965 84.175 0.068 1.00 18.63 451 LEU B N 1
ATOM 7510 C CA . LEU B 1 451 ? -25.462 83.913 -1.294 1.00 18.63 451 LEU B CA 1
ATOM 7511 C C . LEU B 1 451 ? -26.851 83.336 -1.234 1.00 19.40 451 LEU B C 1
ATOM 7512 O O . LEU B 1 451 ? -27.093 82.363 -0.506 1.00 20.01 451 LEU B O 1
ATOM 7517 N N . ALA B 1 452 ? -27.759 83.937 -2.000 1.00 20.08 452 ALA B N 1
ATOM 7518 C CA . ALA B 1 452 ? -29.142 83.545 -1.973 1.00 20.95 452 ALA B CA 1
ATOM 7519 C C . ALA B 1 452 ? -29.484 83.014 -3.316 1.00 21.71 452 ALA B C 1
ATOM 7520 O O . ALA B 1 452 ? -28.932 83.461 -4.326 1.00 23.21 452 ALA B O 1
ATOM 7522 N N . GLY B 1 453 ? -30.429 82.093 -3.328 1.00 22.21 453 GLY B N 1
ATOM 7523 C CA . GLY B 1 453 ? -30.919 81.512 -4.545 1.00 22.52 453 GLY B CA 1
ATOM 7524 C C . GLY B 1 453 ? -31.771 82.491 -5.306 1.00 22.95 453 GLY B C 1
ATOM 7525 O O . GLY B 1 453 ? -32.153 83.546 -4.780 1.00 23.54 453 GLY B O 1
ATOM 7526 N N . GLU B 1 454 ? -32.047 82.134 -6.562 1.00 22.66 454 GLU B N 1
ATOM 7527 C CA . GLU B 1 454 ? -32.780 82.948 -7.535 1.00 21.99 454 GLU B CA 1
ATOM 7528 C C . GLU B 1 454 ? -33.971 83.688 -6.976 1.00 21.91 454 GLU B C 1
ATOM 7529 O O . GLU B 1 454 ? -34.182 84.837 -7.286 1.00 22.13 454 GLU B O 1
ATOM 7535 N N . LEU B 1 455 ? -34.778 82.978 -6.196 1.00 21.79 455 LEU B N 1
ATOM 7536 C CA . LEU B 1 455 ? -36.018 83.467 -5.621 1.00 21.50 455 LEU B CA 1
ATOM 7537 C C . LEU B 1 455 ? -35.797 84.101 -4.257 1.00 21.39 455 LEU B C 1
ATOM 7538 O O . LEU B 1 455 ? -36.760 84.555 -3.609 1.00 21.92 455 LEU B O 1
ATOM 7543 N N . GLY B 1 456 ? -34.546 84.151 -3.812 1.00 20.37 456 GLY B N 1
ATOM 7544 C CA . GLY B 1 456 ? -34.299 84.465 -2.427 1.00 19.68 456 GLY B CA 1
ATOM 7545 C C . GLY B 1 456 ? -34.071 85.924 -2.176 1.00 19.67 456 GLY B C 1
ATOM 7546 O O . GLY B 1 456 ? -33.126 86.242 -1.454 1.00 20.58 456 GLY B O 1
ATOM 7547 N N . ALA B 1 457 ? -34.894 86.805 -2.773 1.00 18.69 457 ALA B N 1
ATOM 7548 C CA . ALA B 1 457 ? -34.809 88.249 -2.530 1.00 18.47 457 ALA B CA 1
ATOM 7549 C C . ALA B 1 457 ? -35.101 88.609 -1.068 1.00 18.60 457 ALA B C 1
ATOM 7550 O O . ALA B 1 457 ? -34.629 89.650 -0.570 1.00 17.77 457 ALA B O 1
ATOM 7552 N N . ASP B 1 458 ? -35.921 87.800 -0.405 1.00 18.19 458 ASP B N 1
ATOM 7553 C CA . ASP B 1 458 ? -36.157 88.047 1.002 1.00 18.69 458 ASP B CA 1
ATOM 7554 C C . ASP B 1 458 ? -34.811 87.983 1.766 1.00 18.86 458 ASP B C 1
ATOM 7555 O O . ASP B 1 458 ? -34.493 88.875 2.550 1.00 18.86 458 ASP B O 1
ATOM 7560 N N . TRP B 1 459 ? -33.999 86.966 1.464 1.00 18.73 459 TRP B N 1
ATOM 7561 C CA . TRP B 1 459 ? -32.703 86.757 2.126 1.00 18.68 459 TRP B CA 1
ATOM 7562 C C . TRP B 1 459 ? -31.794 87.989 1.960 1.00 19.30 459 TRP B C 1
ATOM 7563 O O . TRP B 1 459 ? -31.085 88.408 2.907 1.00 19.13 459 TRP B O 1
ATOM 7574 N N . VAL B 1 460 ? -31.802 88.560 0.746 1.00 19.09 460 VAL B N 1
ATOM 7575 C CA . VAL B 1 460 ? -31.041 89.791 0.474 1.00 18.51 460 VAL B CA 1
ATOM 7576 C C . VAL B 1 460 ? -31.510 90.969 1.334 1.00 18.19 460 VAL B C 1
ATOM 7577 O O . VAL B 1 460 ? -30.712 91.718 1.868 1.00 18.89 460 VAL B O 1
ATOM 7581 N N . ALA B 1 461 ? -32.804 91.135 1.471 1.00 18.62 461 ALA B N 1
ATOM 7582 C CA . ALA B 1 461 ? -33.344 92.180 2.349 1.00 19.21 461 ALA B CA 1
ATOM 7583 C C . ALA B 1 461 ? -32.962 91.911 3.820 1.00 19.31 461 ALA B C 1
ATOM 7584 O O . ALA B 1 461 ? -32.803 92.818 4.604 1.00 19.45 461 ALA B O 1
ATOM 7586 N N . ALA B 1 462 ? -32.784 90.646 4.155 1.00 20.29 462 ALA B N 1
ATOM 7587 C CA . ALA B 1 462 ? -32.475 90.229 5.517 1.00 21.42 462 ALA B CA 1
ATOM 7588 C C . ALA B 1 462 ? -31.050 90.589 5.891 1.00 21.75 462 ALA B C 1
ATOM 7589 O O . ALA B 1 462 ? -30.744 90.920 7.056 1.00 21.65 462 ALA B O 1
ATOM 7591 N N . ALA B 1 463 ? -30.189 90.524 4.875 1.00 21.48 463 ALA B N 1
ATOM 7592 C CA . ALA B 1 463 ? -28.763 90.679 5.060 1.00 20.74 463 ALA B CA 1
ATOM 7593 C C . ALA B 1 463 ? -28.521 92.074 5.557 1.00 20.74 463 ALA B C 1
ATOM 7594 O O . ALA B 1 463 ? -27.619 92.304 6.416 1.00 21.80 463 ALA B O 1
ATOM 7596 N N . GLU B 1 464 ? -29.318 93.011 5.050 1.00 19.95 464 GLU B N 1
ATOM 7597 C CA . GLU B 1 464 ? -29.160 94.404 5.438 1.00 19.79 464 GLU B CA 1
ATOM 7598 C C . GLU B 1 464 ? -29.811 94.631 6.779 1.00 19.06 464 GLU B C 1
ATOM 7599 O O . GLU B 1 464 ? -29.254 95.304 7.643 1.00 19.76 464 GLU B O 1
ATOM 7605 N N . ALA B 1 465 ? -30.990 94.059 6.974 1.00 18.49 465 ALA B N 1
ATOM 7606 C CA . ALA B 1 465 ? -31.695 94.200 8.267 1.00 17.71 465 ALA B CA 1
ATOM 7607 C C . ALA B 1 465 ? -30.849 93.695 9.379 1.00 17.09 465 ALA B C 1
ATOM 7608 O O . ALA B 1 465 ? -30.791 94.321 10.398 1.00 15.90 465 ALA B O 1
ATOM 7610 N N . VAL B 1 466 ? -30.173 92.567 9.145 1.00 17.85 466 VAL B N 1
ATOM 7611 C CA . VAL B 1 466 ? -29.366 91.912 10.193 1.00 18.36 466 VAL B CA 1
ATOM 7612 C C . VAL B 1 466 ? -28.000 92.592 10.429 1.00 18.78 466 VAL B C 1
ATOM 7613 O O . VAL B 1 466 ? -27.599 92.718 11.586 1.00 18.66 466 VAL B O 1
ATOM 7617 N N . SER B 1 467 ? -27.338 93.061 9.357 1.00 19.50 467 SER B N 1
ATOM 7618 C CA . SER B 1 467 ? -26.098 93.890 9.478 1.00 20.19 467 SER B CA 1
ATOM 7619 C C . SER B 1 467 ? -26.316 95.061 10.380 1.00 20.13 467 SER B C 1
ATOM 7620 O O . SER B 1 467 ? -25.578 95.220 11.341 1.00 21.20 467 SER B O 1
ATOM 7623 N N . ALA B 1 468 ? -27.303 95.891 10.045 1.00 19.54 468 ALA B N 1
ATOM 7624 C CA . ALA B 1 468 ? -27.719 96.995 10.878 1.00 19.41 468 ALA B CA 1
ATOM 7625 C C . ALA B 1 468 ? -28.081 96.533 12.298 1.00 19.71 468 ALA B C 1
ATOM 7626 O O . ALA B 1 468 ? -27.682 97.132 13.266 1.00 19.72 468 ALA B O 1
ATOM 7628 N N . GLU B 1 469 ? -28.850 95.479 12.437 1.00 20.29 469 GLU B N 1
ATOM 7629 C CA . GLU B 1 469 ? -29.204 95.013 13.758 1.00 21.42 469 GLU B CA 1
ATOM 7630 C C . GLU B 1 469 ? -27.981 94.700 14.664 1.00 21.35 469 GLU B C 1
ATOM 7631 O O . GLU B 1 469 ? -27.882 95.210 15.803 1.00 21.14 469 GLU B O 1
ATOM 7637 N N . LEU B 1 470 ? -27.072 93.859 14.150 1.00 20.77 470 LEU B N 1
ATOM 7638 C CA . LEU B 1 470 ? -25.939 93.351 14.925 1.00 19.29 470 LEU B CA 1
ATOM 7639 C C . LEU B 1 470 ? -24.667 94.162 14.765 1.00 19.10 470 LEU B C 1
ATOM 7640 O O . LEU B 1 470 ? -23.667 93.858 15.437 1.00 19.66 470 LEU B O 1
ATOM 7645 N N . GLY B 1 471 ? -24.688 95.184 13.900 1.00 17.62 471 GLY B N 1
ATOM 7646 C CA . GLY B 1 471 ? -23.456 95.858 13.501 1.00 17.36 471 GLY B CA 1
ATOM 7647 C C . GLY B 1 471 ? -22.341 94.979 12.914 1.00 17.94 471 GLY B C 1
ATOM 7648 O O . GLY B 1 471 ? -21.145 95.245 13.142 1.00 17.73 471 GLY B O 1
ATOM 7649 N N . VAL B 1 472 ? -22.720 93.961 12.139 1.00 17.65 472 VAL B N 1
ATOM 7650 C CA . VAL B 1 472 ? -21.762 93.161 11.385 1.00 18.43 472 VAL B CA 1
ATOM 7651 C C . VAL B 1 472 ? -21.941 93.356 9.862 1.00 18.50 472 VAL B C 1
ATOM 7652 O O . VAL B 1 472 ? -23.051 93.360 9.385 1.00 19.85 472 VAL B O 1
ATOM 7656 N N . PRO B 1 473 ? -20.864 93.472 9.080 1.00 18.06 473 PRO B N 1
ATOM 7657 C CA . PRO B 1 473 ? -21.164 93.544 7.605 1.00 17.46 473 PRO B CA 1
ATOM 7658 C C . PRO B 1 473 ? -21.639 92.230 6.926 1.00 16.82 473 PRO B C 1
ATOM 7659 O O . PRO B 1 473 ? -21.001 91.208 7.028 1.00 16.50 473 PRO B O 1
ATOM 7663 N N . VAL B 1 474 ? -22.811 92.265 6.325 1.00 16.73 474 VAL B N 1
ATOM 7664 C CA . VAL B 1 474 ? -23.309 91.178 5.540 1.00 17.31 474 VAL B CA 1
ATOM 7665 C C . VAL B 1 474 ? -23.591 91.641 4.081 1.00 18.24 474 VAL B C 1
ATOM 7666 O O . VAL B 1 474 ? -24.583 92.367 3.758 1.00 17.78 474 VAL B O 1
ATOM 7670 N N . ARG B 1 475 ? -22.671 91.279 3.203 1.00 18.54 475 ARG B N 1
ATOM 7671 C CA . ARG B 1 475 ? -22.935 91.506 1.817 1.00 19.52 475 ARG B CA 1
ATOM 7672 C C . ARG B 1 475 ? -23.783 90.354 1.320 1.00 19.15 475 ARG B C 1
ATOM 7673 O O . ARG B 1 475 ? -23.481 89.195 1.551 1.00 19.72 475 ARG B O 1
ATOM 7681 N N . ALA B 1 476 ? -24.868 90.677 0.651 1.00 18.82 476 ALA B N 1
ATOM 7682 C CA . ALA B 1 476 ? -25.693 89.654 0.060 1.00 19.07 476 ALA B CA 1
ATOM 7683 C C . ALA B 1 476 ? -25.611 89.689 -1.435 1.00 19.60 476 ALA B C 1
ATOM 7684 O O . ALA B 1 476 ? -25.528 90.739 -2.050 1.00 19.70 476 ALA B O 1
ATOM 7686 N N . TYR B 1 477 ? -25.649 88.514 -2.024 1.00 21.14 477 TYR B N 1
ATOM 7687 C CA . TYR B 1 477 ? -25.626 88.371 -3.478 1.00 21.36 477 TYR B CA 1
ATOM 7688 C C . TYR B 1 477 ? -26.698 87.388 -3.854 1.00 22.43 477 TYR B C 1
ATOM 7689 O O . TYR B 1 477 ? -26.915 86.388 -3.142 1.00 22.00 477 TYR B O 1
ATOM 7698 N N . ARG B 1 478 ? -27.395 87.701 -4.947 1.00 23.31 478 ARG B N 1
ATOM 7699 C CA . ARG B 1 478 ? -28.469 86.874 -5.387 1.00 24.52 478 ARG B CA 1
ATOM 7700 C C . ARG B 1 478 ? -28.255 86.439 -6.821 1.00 25.22 478 ARG B C 1
ATOM 7701 O O . ARG B 1 478 ? -28.065 87.258 -7.711 1.00 25.42 478 ARG B O 1
ATOM 7709 N N . VAL B 1 479 ? -28.335 85.130 -7.018 1.00 25.89 479 VAL B N 1
ATOM 7710 C CA . VAL B 1 479 ? -28.206 84.517 -8.320 1.00 25.92 479 VAL B CA 1
ATOM 7711 C C . VAL B 1 479 ? -29.208 85.101 -9.295 1.00 26.76 479 VAL B C 1
ATOM 7712 O O . VAL B 1 479 ? -30.348 85.440 -8.923 1.00 26.60 479 VAL B O 1
ATOM 7716 N N . GLY B 1 480 ? -28.774 85.241 -10.550 1.00 27.43 480 GLY B N 1
ATOM 7717 C CA . GLY B 1 480 ? -29.681 85.589 -11.640 1.00 27.54 480 GLY B CA 1
ATOM 7718 C C . GLY B 1 480 ? -30.116 87.017 -11.450 1.00 28.56 480 GLY B C 1
ATOM 7719 O O . GLY B 1 480 ? -30.954 87.537 -12.232 1.00 29.25 480 GLY B O 1
ATOM 7720 N N . ALA B 1 481 ? -29.564 87.656 -10.410 1.00 28.41 481 ALA B N 1
ATOM 7721 C CA . ALA B 1 481 ? -29.898 89.034 -10.082 1.00 28.59 481 ALA B CA 1
ATOM 7722 C C . ALA B 1 481 ? -28.600 89.848 -10.192 1.00 29.39 481 ALA B C 1
ATOM 7723 O O . ALA B 1 481 ? -28.099 90.085 -11.304 1.00 29.78 481 ALA B O 1
ATOM 7725 N N . GLY B 1 482 ? -28.026 90.243 -9.051 1.00 29.45 482 GLY B N 1
ATOM 7726 C CA . GLY B 1 482 ? -26.776 91.008 -9.043 1.00 29.10 482 GLY B CA 1
ATOM 7727 C C . GLY B 1 482 ? -25.534 90.131 -9.212 1.00 28.75 482 GLY B C 1
ATOM 7728 O O . GLY B 1 482 ? -24.384 90.626 -9.247 1.00 28.39 482 GLY B O 1
ATOM 7729 N N . LEU B 1 483 ? -25.768 88.830 -9.318 1.00 28.49 483 LEU B N 1
ATOM 7730 C CA . LEU B 1 483 ? -24.711 87.870 -9.573 1.00 28.65 483 LEU B CA 1
ATOM 7731 C C . LEU B 1 483 ? -25.127 86.945 -10.709 1.00 28.89 483 LEU B C 1
ATOM 7732 O O . LEU B 1 483 ? -26.088 86.232 -10.576 1.00 28.64 483 LEU B O 1
ATOM 7737 N N . THR B 1 484 ? -24.404 86.985 -11.826 1.00 30.07 484 THR B N 1
ATOM 7738 C CA . THR B 1 484 ? -24.747 86.211 -13.016 1.00 31.15 484 THR B CA 1
ATOM 7739 C C . THR B 1 484 ? -24.183 84.789 -12.943 1.00 32.03 484 THR B C 1
ATOM 7740 O O . THR B 1 484 ? -22.993 84.605 -12.733 1.00 32.33 484 THR B O 1
ATOM 7744 N N . ASP B 1 485 ? -25.054 83.793 -13.106 1.00 33.65 485 ASP B N 1
ATOM 7745 C CA . ASP B 1 485 ? -24.637 82.405 -13.177 1.00 34.94 485 ASP B CA 1
ATOM 7746 C C . ASP B 1 485 ? -24.971 81.902 -14.596 1.00 35.88 485 ASP B C 1
ATOM 7747 O O . ASP B 1 485 ? -26.153 81.640 -14.927 1.00 36.03 485 ASP B O 1
ATOM 7752 N N . PRO B 1 486 ? -23.932 81.827 -15.461 1.00 36.39 486 PRO B N 1
ATOM 7753 C CA . PRO B 1 486 ? -24.094 81.376 -16.846 1.00 36.47 486 PRO B CA 1
ATOM 7754 C C . PRO B 1 486 ? -24.451 79.893 -16.844 1.00 36.88 486 PRO B C 1
ATOM 7755 O O . PRO B 1 486 ? -25.437 79.489 -17.471 1.00 36.96 486 PRO B O 1
ATOM 7759 N N . GLU B 1 487 ? -23.667 79.096 -16.106 1.00 36.64 487 GLU B N 1
ATOM 7760 C CA . GLU B 1 487 ? -23.855 77.641 -16.058 1.00 36.16 487 GLU B CA 1
ATOM 7761 C C . GLU B 1 487 ? -24.974 77.204 -15.083 1.00 35.88 487 GLU B C 1
ATOM 7762 O O . GLU B 1 487 ? -25.348 76.032 -15.044 1.00 35.76 487 GLU B O 1
ATOM 7768 N N . SER B 1 488 ? -25.502 78.148 -14.299 1.00 35.42 488 SER B N 1
ATOM 7769 C CA . SER B 1 488 ? -26.493 77.840 -13.259 1.00 34.42 488 SER B CA 1
ATOM 7770 C C . SER B 1 488 ? -25.971 76.854 -12.175 1.00 33.39 488 SER B C 1
ATOM 7771 O O . SER B 1 488 ? -26.598 75.835 -11.883 1.00 33.56 488 SER B O 1
ATOM 7774 N N . ALA B 1 489 ? -24.806 77.149 -11.595 1.00 31.94 489 ALA B N 1
ATOM 7775 C CA . ALA B 1 489 ? -24.106 76.178 -10.722 1.00 30.31 489 ALA B CA 1
ATOM 7776 C C . ALA B 1 489 ? -23.856 76.601 -9.276 1.00 29.28 489 ALA B C 1
ATOM 7777 O O . ALA B 1 489 ? -23.230 75.835 -8.528 1.00 29.67 489 ALA B O 1
ATOM 7779 N N . VAL B 1 490 ? -24.276 77.801 -8.890 1.00 27.62 490 VAL B N 1
ATOM 7780 C CA . VAL B 1 490 ? -24.083 78.260 -7.512 1.00 26.70 490 VAL B CA 1
ATOM 7781 C C . VAL B 1 490 ? -25.070 77.549 -6.558 1.00 26.08 490 VAL B C 1
ATOM 7782 O O . VAL B 1 490 ? -24.669 77.032 -5.552 1.00 25.42 490 VAL B O 1
ATOM 7786 N N . SER B 1 491 ? -26.339 77.498 -6.948 1.00 25.77 491 SER B N 1
ATOM 7787 C CA . SER B 1 491 ? -27.398 76.833 -6.225 1.00 25.64 491 SER B CA 1
ATOM 7788 C C . SER B 1 491 ? -26.996 75.438 -5.883 1.00 25.54 491 SER B C 1
ATOM 7789 O O . SER B 1 491 ? -27.058 74.998 -4.707 1.00 25.02 491 SER B O 1
ATOM 7792 N N . GLU B 1 492 ? -26.611 74.745 -6.947 1.00 25.21 492 GLU B N 1
ATOM 7793 C CA . GLU B 1 492 ? -26.271 73.348 -6.878 1.00 24.97 492 GLU B CA 1
ATOM 7794 C C . GLU B 1 492 ? -25.017 73.094 -6.066 1.00 23.47 492 GLU B C 1
ATOM 7795 O O . GLU B 1 492 ? -25.024 72.207 -5.254 1.00 24.06 492 GLU B O 1
ATOM 7801 N N . ARG B 1 493 ? -23.949 73.842 -6.284 1.00 22.20 493 ARG B N 1
ATOM 7802 C CA . ARG B 1 493 ? -22.719 73.584 -5.542 1.00 21.85 493 ARG B CA 1
ATOM 7803 C C . ARG B 1 493 ? -22.768 73.910 -4.004 1.00 20.27 493 ARG B C 1
ATOM 7804 O O . ARG B 1 493 ? -22.146 73.206 -3.228 1.00 18.35 493 ARG B O 1
ATOM 7812 N N . TYR B 1 494 ? -23.490 74.975 -3.644 1.00 18.86 494 TYR B N 1
ATOM 7813 C CA . TYR B 1 494 ? -23.727 75.451 -2.282 1.00 18.14 494 TYR B CA 1
ATOM 7814 C C . TYR B 1 494 ? -24.926 74.731 -1.652 1.00 18.13 494 TYR B C 1
ATOM 7815 O O . TYR B 1 494 ? -25.131 74.729 -0.413 1.00 17.52 494 TYR B O 1
ATOM 7824 N N . GLY B 1 495 ? -25.705 74.074 -2.512 1.00 18.03 495 GLY B N 1
ATOM 7825 C CA . GLY B 1 495 ? -26.889 73.338 -2.055 1.00 17.39 495 GLY B CA 1
ATOM 7826 C C . GLY B 1 495 ? -28.020 74.212 -1.547 1.00 17.41 495 GLY B C 1
ATOM 7827 O O . GLY B 1 495 ? -28.691 73.850 -0.583 1.00 18.02 495 GLY B O 1
ATOM 7828 N N . ILE B 1 496 ? -28.262 75.335 -2.216 1.00 17.35 496 ILE B N 1
ATOM 7829 C CA . ILE B 1 496 ? -29.242 76.345 -1.747 1.00 18.09 496 ILE B CA 1
ATOM 7830 C C . ILE B 1 496 ? -30.539 76.370 -2.569 1.00 18.86 496 ILE B C 1
ATOM 7831 O O . ILE B 1 496 ? -31.454 77.092 -2.224 1.00 18.73 496 ILE B O 1
ATOM 7836 N N . GLY B 1 497 ? -30.608 75.559 -3.634 1.00 19.76 497 GLY B N 1
ATOM 7837 C CA . GLY B 1 497 ? -31.758 75.491 -4.531 1.00 20.38 497 GLY B CA 1
ATOM 7838 C C . GLY B 1 497 ? -32.124 76.860 -5.084 1.00 21.99 497 GLY B C 1
ATOM 7839 O O . GLY B 1 497 ? -31.255 77.750 -5.212 1.00 22.74 497 GLY B O 1
ATOM 7840 N N . LYS B 1 498 ? -33.407 77.039 -5.405 1.00 22.21 498 LYS B N 1
ATOM 7841 C CA . LYS B 1 498 ? -33.927 78.289 -5.885 1.00 22.70 498 LYS B CA 1
ATOM 7842 C C . LYS B 1 498 ? -34.243 79.264 -4.735 1.00 22.22 498 LYS B C 1
ATOM 7843 O O . LYS B 1 498 ? -34.125 80.490 -4.899 1.00 22.20 498 LYS B O 1
ATOM 7849 N N . ALA B 1 499 ? -34.639 78.744 -3.589 1.00 21.34 499 ALA B N 1
ATOM 7850 C CA . ALA B 1 499 ? -35.183 79.629 -2.546 1.00 21.06 499 ALA B CA 1
ATOM 7851 C C . ALA B 1 499 ? -34.289 79.789 -1.340 1.00 20.57 499 ALA B C 1
ATOM 7852 O O . ALA B 1 499 ? -34.437 80.749 -0.602 1.00 21.95 499 ALA B O 1
ATOM 7854 N N . GLY B 1 500 ? -33.336 78.886 -1.167 1.00 19.53 500 GLY B N 1
ATOM 7855 C CA . GLY B 1 500 ? -32.367 78.963 -0.080 1.00 18.99 500 GLY B CA 1
ATOM 7856 C C . GLY B 1 500 ? -31.292 80.037 -0.062 1.00 18.76 500 GLY B C 1
ATOM 7857 O O . GLY B 1 500 ? -31.334 81.011 -0.790 1.00 18.83 500 GLY B O 1
ATOM 7858 N N . ALA B 1 501 ? -30.311 79.820 0.811 1.00 18.85 501 ALA B N 1
ATOM 7859 C CA . ALA B 1 501 ? -29.248 80.762 1.126 1.00 18.02 501 ALA B CA 1
ATOM 7860 C C . ALA B 1 501 ? -28.087 80.009 1.777 1.00 17.83 501 ALA B C 1
ATOM 7861 O O . ALA B 1 501 ? -28.257 78.930 2.381 1.00 17.84 501 ALA B O 1
ATOM 7863 N N . SER B 1 502 ? -26.905 80.588 1.653 1.00 17.52 502 SER B N 1
ATOM 7864 C CA . SER B 1 502 ? -25.701 80.076 2.298 1.00 16.99 502 SER B CA 1
ATOM 7865 C C . SER B 1 502 ? -24.939 81.262 2.936 1.00 16.56 502 SER B C 1
ATOM 7866 O O . SER B 1 502 ? -24.658 82.255 2.256 1.00 16.16 502 SER B O 1
ATOM 7869 N N . LEU B 1 503 ? -24.633 81.155 4.241 1.00 15.69 503 LEU B N 1
ATOM 7870 C CA . LEU B 1 503 ? -23.885 82.186 4.946 1.00 13.99 503 LEU B CA 1
ATOM 7871 C C . LEU B 1 503 ? -22.431 81.762 5.078 1.00 14.00 503 LEU B C 1
ATOM 7872 O O . LEU B 1 503 ? -22.095 80.686 5.600 1.00 14.27 503 LEU B O 1
ATOM 7877 N N . VAL B 1 504 ? -21.566 82.629 4.622 1.00 13.61 504 VAL B N 1
ATOM 7878 C CA . VAL B 1 504 ? -20.146 82.367 4.600 1.00 13.35 504 VAL B CA 1
ATOM 7879 C C . VAL B 1 504 ? -19.435 83.362 5.510 1.00 14.03 504 VAL B C 1
ATOM 7880 O O . VAL B 1 504 ? -19.583 84.593 5.351 1.00 13.73 504 VAL B O 1
ATOM 7884 N N . ARG B 1 505 ? -18.652 82.812 6.438 1.00 14.39 505 ARG B N 1
ATOM 7885 C CA . ARG B 1 505 ? -17.894 83.595 7.413 1.00 15.08 505 ARG B CA 1
ATOM 7886 C C . ARG B 1 505 ? -16.766 84.415 6.769 1.00 15.15 505 ARG B C 1
ATOM 7887 O O . ARG B 1 505 ? -16.595 84.400 5.550 1.00 16.02 505 ARG B O 1
ATOM 7895 N N . PRO B 1 506 ? -15.985 85.116 7.597 1.00 14.70 506 PRO B N 1
ATOM 7896 C CA . PRO B 1 506 ? -14.892 85.974 7.140 1.00 14.17 506 PRO B CA 1
ATOM 7897 C C . PRO B 1 506 ? -13.696 85.205 6.592 1.00 14.02 506 PRO B C 1
ATOM 7898 O O . PRO B 1 506 ? -12.868 85.773 5.912 1.00 15.00 506 PRO B O 1
ATOM 7902 N N . ASP B 1 507 ? -13.600 83.913 6.862 1.00 14.11 507 ASP B N 1
ATOM 7903 C CA . ASP B 1 507 ? -12.462 83.105 6.401 1.00 13.04 507 ASP B CA 1
ATOM 7904 C C . ASP B 1 507 ? -12.853 82.241 5.211 1.00 13.57 507 ASP B C 1
ATOM 7905 O O . ASP B 1 507 ? -12.018 81.497 4.637 1.00 13.70 507 ASP B O 1
ATOM 7910 N N . GLY B 1 508 ? -14.115 82.343 4.819 1.00 13.11 508 GLY B N 1
ATOM 7911 C CA . GLY B 1 508 ? -14.550 81.776 3.550 1.00 13.70 508 GLY B CA 1
ATOM 7912 C C . GLY B 1 508 ? -15.207 80.420 3.697 1.00 13.24 508 GLY B C 1
ATOM 7913 O O . GLY B 1 508 ? -15.392 79.702 2.692 1.00 13.17 508 GLY B O 1
ATOM 7914 N N . ILE B 1 509 ? -15.546 80.102 4.947 1.00 12.60 509 ILE B N 1
ATOM 7915 C CA . ILE B 1 509 ? -16.019 78.807 5.399 1.00 12.20 509 ILE B CA 1
ATOM 7916 C C . ILE B 1 509 ? -17.502 78.971 5.572 1.00 13.13 509 ILE B C 1
ATOM 7917 O O . ILE B 1 509 ? -17.973 80.037 5.946 1.00 14.23 509 ILE B O 1
ATOM 7922 N N . VAL B 1 510 ? -18.263 77.925 5.323 1.00 14.15 510 VAL B N 1
ATOM 7923 C CA . VAL B 1 510 ? -19.723 78.058 5.289 1.00 14.23 510 VAL B CA 1
ATOM 7924 C C . VAL B 1 510 ? -20.151 77.813 6.721 1.00 14.37 510 VAL B C 1
ATOM 7925 O O . VAL B 1 510 ? -19.812 76.774 7.273 1.00 14.70 510 VAL B O 1
ATOM 7929 N N . ALA B 1 511 ? -20.872 78.758 7.308 1.00 14.96 511 ALA B N 1
ATOM 7930 C CA . ALA B 1 511 ? -21.337 78.645 8.701 1.00 16.54 511 ALA B CA 1
ATOM 7931 C C . ALA B 1 511 ? -22.710 77.981 8.760 1.00 17.82 511 ALA B C 1
ATOM 7932 O O . ALA B 1 511 ? -23.027 77.372 9.767 1.00 18.79 511 ALA B O 1
ATOM 7934 N N . TRP B 1 512 ? -23.503 78.083 7.686 1.00 17.64 512 TRP B N 1
ATOM 7935 C CA . TRP B 1 512 ? -24.908 77.762 7.733 1.00 18.07 512 TRP B CA 1
ATOM 7936 C C . TRP B 1 512 ? -25.471 77.822 6.332 1.00 18.31 512 TRP B C 1
ATOM 7937 O O . TRP B 1 512 ? -24.954 78.588 5.527 1.00 18.81 512 TRP B O 1
ATOM 7948 N N . ARG B 1 513 ? -26.521 77.039 6.055 1.00 18.61 513 ARG B N 1
ATOM 7949 C CA . ARG B 1 513 ? -27.260 77.123 4.797 1.00 19.91 513 ARG B CA 1
ATOM 7950 C C . ARG B 1 513 ? -28.655 76.500 4.850 1.00 20.85 513 ARG B C 1
ATOM 7951 O O . ARG B 1 513 ? -28.966 75.756 5.764 1.00 20.38 513 ARG B O 1
ATOM 7959 N N . THR B 1 514 ? -29.487 76.806 3.852 1.00 22.29 514 THR B N 1
ATOM 7960 C CA . THR B 1 514 ? -30.797 76.124 3.668 1.00 23.89 514 THR B CA 1
ATOM 7961 C C . THR B 1 514 ? -31.093 75.975 2.188 1.00 24.82 514 THR B C 1
ATOM 7962 O O . THR B 1 514 ? -30.651 76.797 1.372 1.00 25.56 514 THR B O 1
ATOM 7966 N N . ASP B 1 515 ? -31.838 74.930 1.829 1.00 25.66 515 ASP B N 1
ATOM 7967 C CA . ASP B 1 515 ? -32.228 74.745 0.435 1.00 26.36 515 ASP B CA 1
ATOM 7968 C C . ASP B 1 515 ? -33.696 75.098 0.155 1.00 26.91 515 ASP B C 1
ATOM 7969 O O . ASP B 1 515 ? -34.238 74.703 -0.878 1.00 27.65 515 ASP B O 1
ATOM 7974 N N . GLU B 1 516 ? -34.334 75.833 1.067 1.00 27.20 516 GLU B N 1
ATOM 7975 C CA . GLU B 1 516 ? -35.725 76.241 0.878 1.00 27.10 516 GLU B CA 1
ATOM 7976 C C . GLU B 1 516 ? -35.868 77.610 1.488 1.00 26.41 516 GLU B C 1
ATOM 7977 O O . GLU B 1 516 ? -34.910 78.160 1.987 1.00 26.47 516 GLU B O 1
ATOM 7983 N N . ALA B 1 517 ? -37.072 78.159 1.469 1.00 26.51 517 ALA B N 1
ATOM 7984 C CA . ALA B 1 517 ? -37.315 79.451 2.087 1.00 26.27 517 ALA B CA 1
ATOM 7985 C C . ALA B 1 517 ? -37.717 79.364 3.587 1.00 26.42 517 ALA B C 1
ATOM 7986 O O . ALA B 1 517 ? -38.335 78.407 4.027 1.00 26.21 517 ALA B O 1
ATOM 7988 N N . ALA B 1 518 ? -37.360 80.379 4.365 1.00 26.99 518 ALA B N 1
ATOM 7989 C CA . ALA B 1 518 ? -37.775 80.436 5.765 1.00 27.39 518 ALA B CA 1
ATOM 7990 C C . ALA B 1 518 ? -39.121 81.103 5.870 1.00 27.58 518 ALA B C 1
ATOM 7991 O O . ALA B 1 518 ? -39.566 81.783 4.928 1.00 27.49 518 ALA B O 1
ATOM 7993 N N . ALA B 1 519 ? -39.762 80.902 7.027 1.00 28.24 519 ALA B N 1
ATOM 7994 C CA . ALA B 1 519 ? -40.980 81.628 7.364 1.00 28.24 519 ALA B CA 1
ATOM 7995 C C . ALA B 1 519 ? -40.711 83.128 7.374 1.00 27.77 519 ALA B C 1
ATOM 7996 O O . ALA B 1 519 ? -41.414 83.907 6.749 1.00 28.14 519 ALA B O 1
ATOM 7998 N N . ASP B 1 520 ? -39.651 83.518 8.048 1.00 27.28 520 ASP B N 1
ATOM 7999 C CA . ASP B 1 520 ? -39.316 84.922 8.183 1.00 27.07 520 ASP B CA 1
ATOM 8000 C C . ASP B 1 520 ? -37.792 84.931 8.026 1.00 26.90 520 ASP B C 1
ATOM 8001 O O . ASP B 1 520 ? -37.060 84.440 8.927 1.00 26.96 520 ASP B O 1
ATOM 8006 N N . ALA B 1 521 ? -37.311 85.466 6.889 1.00 25.61 521 ALA B N 1
ATOM 8007 C CA . ALA B 1 521 ? -35.911 85.321 6.535 1.00 24.19 521 ALA B CA 1
ATOM 8008 C C . ALA B 1 521 ? -35.032 86.083 7.510 1.00 24.19 521 ALA B C 1
ATOM 8009 O O . ALA B 1 521 ? -33.886 85.670 7.811 1.00 24.13 521 ALA B O 1
ATOM 8011 N N . ALA B 1 522 ? -35.570 87.193 8.012 1.00 23.68 522 ALA B N 1
ATOM 8012 C CA . ALA B 1 522 ? -34.813 88.093 8.861 1.00 23.22 522 ALA B CA 1
ATOM 8013 C C . ALA B 1 522 ? -34.676 87.558 10.325 1.00 23.36 522 ALA B C 1
ATOM 8014 O O . ALA B 1 522 ? -33.599 87.613 10.914 1.00 23.34 522 ALA B O 1
ATOM 8016 N N . GLN B 1 523 ? -35.749 86.991 10.868 1.00 22.97 523 GLN B N 1
ATOM 8017 C CA . GLN B 1 523 ? -35.757 86.360 12.209 1.00 23.22 523 GLN B CA 1
ATOM 8018 C C . GLN B 1 523 ? -34.819 85.124 12.215 1.00 22.60 523 GLN B C 1
ATOM 8019 O O . GLN B 1 523 ? -33.990 84.985 13.107 1.00 23.28 523 GLN B O 1
ATOM 8025 N N . THR B 1 524 ? -34.950 84.245 11.220 1.00 22.14 524 THR B N 1
ATOM 8026 C CA . THR B 1 524 ? -34.039 83.094 11.014 1.00 21.16 524 THR B CA 1
ATOM 8027 C C . THR B 1 524 ? -32.561 83.480 10.885 1.00 21.44 524 THR B C 1
ATOM 8028 O O . THR B 1 524 ? -31.681 82.835 11.501 1.00 22.39 524 THR B O 1
ATOM 8032 N N . LEU B 1 525 ? -32.289 84.481 10.044 1.00 20.43 525 LEU B N 1
ATOM 8033 C CA . LEU B 1 525 ? -30.922 84.949 9.819 1.00 20.11 525 LEU B CA 1
ATOM 8034 C C . LEU B 1 525 ? -30.301 85.641 11.016 1.00 20.24 525 LEU B C 1
ATOM 8035 O O . LEU B 1 525 ? -29.102 85.596 11.191 1.00 20.06 525 LEU B O 1
ATOM 8040 N N . GLU B 1 526 ? -31.124 86.335 11.796 1.00 20.70 526 GLU B N 1
ATOM 8041 C CA . GLU B 1 526 ? -30.640 86.971 12.967 1.00 20.63 526 GLU B CA 1
ATOM 8042 C C . GLU B 1 526 ? -30.389 85.910 14.053 1.00 20.86 526 GLU B C 1
ATOM 8043 O O . GLU B 1 526 ? -29.514 86.093 14.889 1.00 21.62 526 GLU B O 1
ATOM 8049 N N . GLY B 1 527 ? -31.128 84.805 14.038 1.00 20.27 527 GLY B N 1
ATOM 8050 C CA . GLY B 1 527 ? -30.932 83.746 15.029 1.00 20.04 527 GLY B CA 1
ATOM 8051 C C . GLY B 1 527 ? -29.660 82.972 14.725 1.00 20.16 527 GLY B C 1
ATOM 8052 O O . GLY B 1 527 ? -28.889 82.596 15.638 1.00 20.44 527 GLY B O 1
ATOM 8053 N N . VAL B 1 528 ? -29.445 82.738 13.433 1.00 20.00 528 VAL B N 1
ATOM 8054 C CA . VAL B 1 528 ? -28.262 82.070 12.893 1.00 19.08 528 VAL B CA 1
ATOM 8055 C C . VAL B 1 528 ? -26.995 82.845 13.193 1.00 18.67 528 VAL B C 1
ATOM 8056 O O . VAL B 1 528 ? -26.004 82.257 13.627 1.00 18.50 528 VAL B O 1
ATOM 8060 N N . LEU B 1 529 ? -27.020 84.158 12.959 1.00 18.26 529 LEU B N 1
ATOM 8061 C CA . LEU B 1 529 ? -25.905 85.047 13.326 1.00 18.81 529 LEU B CA 1
ATOM 8062 C C . LEU B 1 529 ? -25.680 85.293 14.842 1.00 19.57 529 LEU B C 1
ATOM 8063 O O . LEU B 1 529 ? -24.521 85.392 15.307 1.00 20.52 529 LEU B O 1
ATOM 8068 N N . ARG B 1 530 ? -26.758 85.445 15.603 1.00 19.92 530 ARG B N 1
ATOM 8069 C CA . ARG B 1 530 ? -26.652 85.552 17.059 1.00 21.09 530 ARG B CA 1
ATOM 8070 C C . ARG B 1 530 ? -25.907 84.362 17.624 1.00 21.36 530 ARG B C 1
ATOM 8071 O O . ARG B 1 530 ? -25.084 84.498 18.525 1.00 22.44 530 ARG B O 1
ATOM 8079 N N . ARG B 1 531 ? -26.160 83.204 17.032 1.00 21.30 531 ARG B N 1
ATOM 8080 C CA . ARG B 1 531 ? -25.655 81.988 17.560 1.00 21.03 531 ARG B CA 1
ATOM 8081 C C . ARG B 1 531 ? -24.135 81.842 17.341 1.00 21.22 531 ARG B C 1
ATOM 8082 O O . ARG B 1 531 ? -23.366 81.684 18.334 1.00 21.51 531 ARG B O 1
ATOM 8090 N N . VAL B 1 532 ? -23.705 81.905 16.073 1.00 20.61 532 VAL B N 1
ATOM 8091 C CA . VAL B 1 532 ? -22.309 81.716 15.742 1.00 19.86 532 VAL B CA 1
ATOM 8092 C C . VAL B 1 532 ? -21.456 82.860 16.293 1.00 19.83 532 VAL B C 1
ATOM 8093 O O . VAL B 1 532 ? -20.283 82.680 16.524 1.00 20.22 532 VAL B O 1
ATOM 8097 N N . LEU B 1 533 ? -22.025 84.040 16.507 1.00 20.04 533 LEU B N 1
ATOM 8098 C CA . LEU B 1 533 ? -21.221 85.141 17.062 1.00 20.12 533 LEU B CA 1
ATOM 8099 C C . LEU B 1 533 ? -21.289 85.166 18.580 1.00 20.80 533 LEU B C 1
ATOM 8100 O O . LEU B 1 533 ? -20.743 86.054 19.235 1.00 20.91 533 LEU B O 1
ATOM 8105 N N . ASP B 1 534 ? -21.976 84.181 19.141 1.00 21.63 534 ASP B N 1
ATOM 8106 C CA . ASP B 1 534 ? -22.221 84.149 20.574 1.00 23.04 534 ASP B CA 1
ATOM 8107 C C . ASP B 1 534 ? -22.899 85.387 21.170 1.00 23.66 534 ASP B C 1
ATOM 8108 O O . ASP B 1 534 ? -22.469 85.857 22.204 1.00 24.04 534 ASP B O 1
ATOM 8113 N N . ARG B 1 535 ? -23.946 85.914 20.516 1.00 24.58 535 ARG B N 1
ATOM 8114 C CA . ARG B 1 535 ? -24.750 87.003 21.098 1.00 25.06 535 ARG B CA 1
ATOM 8115 C C . ARG B 1 535 ? -26.124 86.426 21.436 1.00 25.48 535 ARG B C 1
ATOM 8116 O O . ARG B 1 535 ? -27.089 87.124 21.768 1.00 25.81 535 ARG B O 1
ATOM 8125 N N . MET C 1 1 ? -2.361 95.681 -13.433 1.00 34.83 1 MET C N 1
ATOM 8126 C CA . MET C 1 1 ? -1.088 95.896 -14.199 1.00 34.86 1 MET C CA 1
ATOM 8127 C C . MET C 1 1 ? -1.127 96.738 -15.481 1.00 34.38 1 MET C C 1
ATOM 8128 O O . MET C 1 1 ? -2.037 96.590 -16.310 1.00 33.48 1 MET C O 1
ATOM 8133 N N . ASN C 1 2 ? -0.072 97.531 -15.670 1.00 34.27 2 ASN C N 1
ATOM 8134 C CA . ASN C 1 2 ? 0.066 98.389 -16.865 1.00 34.23 2 ASN C CA 1
ATOM 8135 C C . ASN C 1 2 ? 0.459 97.646 -18.169 1.00 32.60 2 ASN C C 1
ATOM 8136 O O . ASN C 1 2 ? 1.370 96.821 -18.185 1.00 31.94 2 ASN C O 1
ATOM 8141 N N . ASP C 1 3 ? -0.249 97.961 -19.250 1.00 30.95 3 ASP C N 1
ATOM 8142 C CA . ASP C 1 3 ? 0.129 97.524 -20.598 1.00 29.89 3 ASP C CA 1
ATOM 8143 C C . ASP C 1 3 ? 1.531 98.026 -20.801 1.00 29.05 3 ASP C C 1
ATOM 8144 O O . ASP C 1 3 ? 1.839 99.190 -20.405 1.00 29.48 3 ASP C O 1
ATOM 8149 N N . HIS C 1 4 ? 2.405 97.201 -21.385 1.00 27.22 4 HIS C N 1
ATOM 8150 C CA . HIS C 1 4 ? 3.684 97.797 -21.867 1.00 25.80 4 HIS C CA 1
ATOM 8151 C C . HIS C 1 4 ? 3.312 98.959 -22.728 1.00 24.25 4 HIS C C 1
ATOM 8152 O O . HIS C 1 4 ? 2.231 98.961 -23.325 1.00 23.82 4 HIS C O 1
ATOM 8159 N N . GLU C 1 5 ? 4.196 99.946 -22.764 1.00 23.10 5 GLU C N 1
ATOM 8160 C CA . GLU C 1 5 ? 4.007 101.127 -23.583 1.00 22.46 5 GLU C CA 1
ATOM 8161 C C . GLU C 1 5 ? 4.412 100.855 -25.012 1.00 21.00 5 GLU C C 1
ATOM 8162 O O . GLU C 1 5 ? 3.894 101.446 -25.939 1.00 21.02 5 GLU C O 1
ATOM 8168 N N . VAL C 1 6 ? 5.349 99.933 -25.167 1.00 20.23 6 VAL C N 1
ATOM 8169 C CA . VAL C 1 6 ? 5.823 99.504 -26.482 1.00 19.12 6 VAL C CA 1
ATOM 8170 C C . VAL C 1 6 ? 6.156 98.016 -26.364 1.00 17.81 6 VAL C C 1
ATOM 8171 O O . VAL C 1 6 ? 6.384 97.532 -25.278 1.00 16.56 6 VAL C O 1
ATOM 8175 N N . ASP C 1 7 ? 6.061 97.271 -27.460 1.00 17.72 7 ASP C N 1
ATOM 8176 C CA . ASP C 1 7 ? 6.260 95.822 -27.376 1.00 17.00 7 ASP C CA 1
ATOM 8177 C C . ASP C 1 7 ? 7.779 95.605 -27.429 1.00 16.93 7 ASP C C 1
ATOM 8178 O O . ASP C 1 7 ? 8.326 94.830 -26.665 1.00 17.30 7 ASP C O 1
ATOM 8183 N N . VAL C 1 8 ? 8.455 96.297 -28.352 1.00 16.47 8 VAL C N 1
ATOM 8184 C CA . VAL C 1 8 ? 9.898 96.193 -28.501 1.00 15.16 8 VAL C CA 1
ATOM 8185 C C . VAL C 1 8 ? 10.483 97.595 -28.500 1.00 15.12 8 VAL C C 1
ATOM 8186 O O . VAL C 1 8 ? 9.990 98.505 -29.261 1.00 15.48 8 VAL C O 1
ATOM 8190 N N . LEU C 1 9 ? 11.508 97.770 -27.644 1.00 13.13 9 LEU C N 1
ATOM 8191 C CA . LEU C 1 9 ? 12.412 98.918 -27.698 1.00 11.85 9 LEU C CA 1
ATOM 8192 C C . LEU C 1 9 ? 13.768 98.566 -28.326 1.00 11.56 9 LEU C C 1
ATOM 8193 O O . LEU C 1 9 ? 14.577 97.809 -27.737 1.00 11.97 9 LEU C O 1
ATOM 8198 N N . VAL C 1 10 ? 14.028 99.107 -29.514 1.00 10.26 10 VAL C N 1
ATOM 8199 C CA . VAL C 1 10 ? 15.269 98.859 -30.245 1.00 8.40 10 VAL C CA 1
ATOM 8200 C C . VAL C 1 10 ? 16.209 100.036 -29.974 1.00 9.34 10 VAL C C 1
ATOM 8201 O O . VAL C 1 10 ? 15.787 101.198 -30.076 1.00 10.66 10 VAL C O 1
ATOM 8205 N N . VAL C 1 11 ? 17.461 99.743 -29.638 1.00 9.01 11 VAL C N 1
ATOM 8206 C CA . VAL C 1 11 ? 18.406 100.777 -29.193 1.00 9.13 11 VAL C CA 1
ATOM 8207 C C . VAL C 1 11 ? 19.544 100.958 -30.162 1.00 9.20 11 VAL C C 1
ATOM 8208 O O . VAL C 1 11 ? 20.388 100.077 -30.229 1.00 8.37 11 VAL C O 1
ATOM 8212 N N . GLY C 1 12 ? 19.571 102.107 -30.861 1.00 9.51 12 GLY C N 1
ATOM 8213 C CA . GLY C 1 12 ? 20.503 102.338 -31.986 1.00 11.21 12 GLY C CA 1
ATOM 8214 C C . GLY C 1 12 ? 19.846 102.342 -33.360 1.00 11.70 12 GLY C C 1
ATOM 8215 O O . GLY C 1 12 ? 18.902 101.545 -33.609 1.00 11.57 12 GLY C O 1
ATOM 8216 N N . ALA C 1 13 ? 20.348 103.212 -34.251 1.00 11.92 13 ALA C N 1
ATOM 8217 C CA . ALA C 1 13 ? 19.654 103.475 -35.517 1.00 12.92 13 ALA C CA 1
ATOM 8218 C C . ALA C 1 13 ? 20.551 103.184 -36.692 1.00 13.90 13 ALA C C 1
ATOM 8219 O O . ALA C 1 13 ? 20.374 103.767 -37.798 1.00 14.97 13 ALA C O 1
ATOM 8221 N N . GLY C 1 14 ? 21.538 102.329 -36.460 1.00 13.60 14 GLY C N 1
ATOM 8222 C CA . GLY C 1 14 ? 22.275 101.739 -37.558 1.00 13.29 14 GLY C CA 1
ATOM 8223 C C . GLY C 1 14 ? 21.488 100.657 -38.302 1.00 13.42 14 GLY C C 1
ATOM 8224 O O . GLY C 1 14 ? 20.244 100.609 -38.286 1.00 14.13 14 GLY C O 1
ATOM 8225 N N . LEU C 1 15 ? 22.194 99.761 -38.962 1.00 12.78 15 LEU C N 1
ATOM 8226 C CA . LEU C 1 15 ? 21.509 98.921 -39.892 1.00 12.39 15 LEU C CA 1
ATOM 8227 C C . LEU C 1 15 ? 20.885 97.801 -39.134 1.00 12.77 15 LEU C C 1
ATOM 8228 O O . LEU C 1 15 ? 19.835 97.299 -39.539 1.00 14.06 15 LEU C O 1
ATOM 8233 N N . GLY C 1 16 ? 21.505 97.376 -38.046 1.00 11.83 16 GLY C N 1
ATOM 8234 C CA . GLY C 1 16 ? 20.908 96.289 -37.282 1.00 11.85 16 GLY C CA 1
ATOM 8235 C C . GLY C 1 16 ? 19.600 96.727 -36.657 1.00 12.16 16 GLY C C 1
ATOM 8236 O O . GLY C 1 16 ? 18.612 96.010 -36.788 1.00 13.15 16 GLY C O 1
ATOM 8237 N N . GLY C 1 17 ? 19.594 97.890 -36.002 1.00 11.58 17 GLY C N 1
ATOM 8238 C CA . GLY C 1 17 ? 18.414 98.447 -35.358 1.00 12.48 17 GLY C CA 1
ATOM 8239 C C . GLY C 1 17 ? 17.275 98.807 -36.281 1.00 13.41 17 GLY C C 1
ATOM 8240 O O . GLY C 1 17 ? 16.089 98.553 -35.954 1.00 13.90 17 GLY C O 1
ATOM 8241 N N . LEU C 1 18 ? 17.597 99.379 -37.435 1.00 14.10 18 LEU C N 1
ATOM 8242 C CA . LEU C 1 18 ? 16.542 99.797 -38.379 1.00 14.69 18 LEU C CA 1
ATOM 8243 C C . LEU C 1 18 ? 15.880 98.598 -39.074 1.00 15.25 18 LEU C C 1
ATOM 8244 O O . LEU C 1 18 ? 14.659 98.576 -39.259 1.00 15.89 18 LEU C O 1
ATOM 8249 N N . SER C 1 19 ? 16.692 97.603 -39.425 1.00 15.70 19 SER C N 1
ATOM 8250 C CA . SER C 1 19 ? 16.214 96.302 -39.895 1.00 15.48 19 SER C CA 1
ATOM 8251 C C . SER C 1 19 ? 15.229 95.647 -38.899 1.00 15.26 19 SER C C 1
ATOM 8252 O O . SER C 1 19 ? 14.079 95.373 -39.269 1.00 16.10 19 SER C O 1
ATOM 8255 N N . THR C 1 20 ? 15.671 95.386 -37.653 1.00 14.64 20 THR C N 1
ATOM 8256 C CA . THR C 1 20 ? 14.788 94.893 -36.570 1.00 12.43 20 THR C CA 1
ATOM 8257 C C . THR C 1 20 ? 13.490 95.702 -36.510 1.00 12.68 20 THR C C 1
ATOM 8258 O O . THR C 1 20 ? 12.397 95.155 -36.545 1.00 13.45 20 THR C O 1
ATOM 8262 N N . ALA C 1 21 ? 13.560 97.017 -36.446 1.00 12.81 21 ALA C N 1
ATOM 8263 C CA . ALA C 1 21 ? 12.309 97.768 -36.434 1.00 12.99 21 ALA C CA 1
ATOM 8264 C C . ALA C 1 21 ? 11.456 97.612 -37.723 1.00 13.76 21 ALA C C 1
ATOM 8265 O O . ALA C 1 21 ? 10.245 97.347 -37.634 1.00 13.56 21 ALA C O 1
ATOM 8267 N N . MET C 1 22 ? 12.077 97.803 -38.893 1.00 13.73 22 MET C N 1
ATOM 8268 C CA . MET C 1 22 ? 11.366 97.687 -40.162 1.00 14.81 22 MET C CA 1
ATOM 8269 C C . MET C 1 22 ? 10.635 96.367 -40.165 1.00 15.08 22 MET C C 1
ATOM 8270 O O . MET C 1 22 ? 9.441 96.356 -40.362 1.00 16.04 22 MET C O 1
ATOM 8275 N N . PHE C 1 23 ? 11.335 95.268 -39.921 1.00 14.50 23 PHE C N 1
ATOM 8276 C CA . PHE C 1 23 ? 10.658 93.983 -39.971 1.00 15.18 23 PHE C CA 1
ATOM 8277 C C . PHE C 1 23 ? 9.661 93.710 -38.826 1.00 15.37 23 PHE C C 1
ATOM 8278 O O . PHE C 1 23 ? 8.720 92.940 -39.016 1.00 15.46 23 PHE C O 1
ATOM 8286 N N . LEU C 1 24 ? 9.857 94.335 -37.664 1.00 15.62 24 LEU C N 1
ATOM 8287 C CA . LEU C 1 24 ? 8.920 94.142 -36.566 1.00 15.78 24 LEU C CA 1
ATOM 8288 C C . LEU C 1 24 ? 7.648 94.890 -36.896 1.00 15.71 24 LEU C C 1
ATOM 8289 O O . LEU C 1 24 ? 6.544 94.380 -36.681 1.00 16.18 24 LEU C O 1
ATOM 8294 N N . ALA C 1 25 ? 7.810 96.082 -37.458 1.00 15.14 25 ALA C N 1
ATOM 8295 C CA . ALA C 1 25 ? 6.690 96.951 -37.696 1.00 15.55 25 ALA C CA 1
ATOM 8296 C C . ALA C 1 25 ? 5.786 96.352 -38.770 1.00 17.07 25 ALA C C 1
ATOM 8297 O O . ALA C 1 25 ? 4.542 96.379 -38.658 1.00 17.78 25 ALA C O 1
ATOM 8299 N N . ARG C 1 26 ? 6.401 95.764 -39.799 1.00 17.79 26 ARG C N 1
ATOM 8300 C CA . ARG C 1 26 ? 5.649 95.108 -40.864 1.00 18.32 26 ARG C CA 1
ATOM 8301 C C . ARG C 1 26 ? 4.758 93.992 -40.325 1.00 18.77 26 ARG C C 1
ATOM 8302 O O . ARG C 1 26 ? 3.849 93.549 -41.013 1.00 18.92 26 ARG C O 1
ATOM 8310 N N . GLN C 1 27 ? 5.043 93.542 -39.108 1.00 18.81 27 GLN C N 1
ATOM 8311 C CA . GLN C 1 27 ? 4.315 92.445 -38.505 1.00 19.43 27 GLN C CA 1
ATOM 8312 C C . GLN C 1 27 ? 3.241 92.929 -37.471 1.00 19.98 27 GLN C C 1
ATOM 8313 O O . GLN C 1 27 ? 2.521 92.118 -36.856 1.00 19.01 27 GLN C O 1
ATOM 8319 N N . GLY C 1 28 ? 3.097 94.254 -37.342 1.00 19.68 28 GLY C N 1
ATOM 8320 C CA . GLY C 1 28 ? 2.037 94.845 -36.515 1.00 19.23 28 GLY C CA 1
ATOM 8321 C C . GLY C 1 28 ? 2.520 95.041 -35.073 1.00 19.81 28 GLY C C 1
ATOM 8322 O O . GLY C 1 28 ? 1.709 95.270 -34.153 1.00 19.53 28 GLY C O 1
ATOM 8323 N N . VAL C 1 29 ? 3.847 94.940 -34.892 1.00 18.80 29 VAL C N 1
ATOM 8324 C CA . VAL C 1 29 ? 4.495 95.030 -33.600 1.00 17.99 29 VAL C CA 1
ATOM 8325 C C . VAL C 1 29 ? 4.773 96.532 -33.276 1.00 18.19 29 VAL C C 1
ATOM 8326 O O . VAL C 1 29 ? 5.370 97.238 -34.097 1.00 19.18 29 VAL C O 1
ATOM 8330 N N . ARG C 1 30 ? 4.318 97.007 -32.111 1.00 16.66 30 ARG C N 1
ATOM 8331 C CA . ARG C 1 30 ? 4.616 98.352 -31.637 1.00 15.52 30 ARG C CA 1
ATOM 8332 C C . ARG C 1 30 ? 6.111 98.435 -31.252 1.00 14.68 30 ARG C C 1
ATOM 8333 O O . ARG C 1 30 ? 6.532 97.900 -30.191 1.00 15.28 30 ARG C O 1
ATOM 8341 N N . VAL C 1 31 ? 6.895 99.137 -32.065 1.00 12.40 31 VAL C N 1
ATOM 8342 C CA . VAL C 1 31 ? 8.318 99.180 -31.893 1.00 10.79 31 VAL C CA 1
ATOM 8343 C C . VAL C 1 31 ? 8.785 100.653 -31.864 1.00 10.54 31 VAL C C 1
ATOM 8344 O O . VAL C 1 31 ? 8.200 101.505 -32.529 1.00 10.75 31 VAL C O 1
ATOM 8348 N N . LEU C 1 32 ? 9.789 100.948 -31.016 1.00 8.94 32 LEU C N 1
ATOM 8349 C CA . LEU C 1 32 ? 10.317 102.286 -30.861 1.00 6.00 32 LEU C CA 1
ATOM 8350 C C . LEU C 1 32 ? 11.825 102.190 -30.929 1.00 6.25 32 LEU C C 1
ATOM 8351 O O . LEU C 1 32 ? 12.438 101.368 -30.180 1.00 8.58 32 LEU C O 1
ATOM 8356 N N . VAL C 1 33 ? 12.427 103.024 -31.786 1.00 4.34 33 VAL C N 1
ATOM 8357 C CA . VAL C 1 33 ? 13.828 102.957 -32.003 1.00 2.00 33 VAL C CA 1
ATOM 8358 C C . VAL C 1 33 ? 14.465 104.205 -31.413 1.00 2.00 33 VAL C C 1
ATOM 8359 O O . VAL C 1 33 ? 13.949 105.340 -31.634 1.00 2.00 33 VAL C O 1
ATOM 8363 N N . VAL C 1 34 ? 15.551 104.037 -30.644 1.00 2.00 34 VAL C N 1
ATOM 8364 C CA . VAL C 1 34 ? 16.053 105.220 -30.002 1.00 2.00 34 VAL C CA 1
ATOM 8365 C C . VAL C 1 34 ? 17.427 105.446 -30.390 1.00 4.30 34 VAL C C 1
ATOM 8366 O O . VAL C 1 34 ? 18.176 104.497 -30.533 1.00 7.44 34 VAL C O 1
ATOM 8370 N N . GLU C 1 35 ? 17.778 106.711 -30.609 1.00 7.80 35 GLU C N 1
ATOM 8371 C CA . GLU C 1 35 ? 19.048 106.934 -31.207 1.00 11.26 35 GLU C CA 1
ATOM 8372 C C . GLU C 1 35 ? 19.585 108.135 -30.555 1.00 13.49 35 GLU C C 1
ATOM 8373 O O . GLU C 1 35 ? 18.957 109.210 -30.624 1.00 15.54 35 GLU C O 1
ATOM 8379 N N . ARG C 1 36 ? 20.766 107.989 -29.962 1.00 16.05 36 ARG C N 1
ATOM 8380 C CA . ARG C 1 36 ? 21.385 109.086 -29.218 1.00 17.77 36 ARG C CA 1
ATOM 8381 C C . ARG C 1 36 ? 21.716 110.268 -30.083 1.00 18.44 36 ARG C C 1
ATOM 8382 O O . ARG C 1 36 ? 21.596 111.389 -29.642 1.00 19.66 36 ARG C O 1
ATOM 8390 N N . ARG C 1 37 ? 22.142 110.017 -31.308 1.00 19.37 37 ARG C N 1
ATOM 8391 C CA . ARG C 1 37 ? 22.391 111.041 -32.306 1.00 19.72 37 ARG C CA 1
ATOM 8392 C C . ARG C 1 37 ? 21.131 111.810 -32.731 1.00 19.93 37 ARG C C 1
ATOM 8393 O O . ARG C 1 37 ? 20.017 111.238 -32.728 1.00 20.55 37 ARG C O 1
ATOM 8401 N N . PRO C 1 38 ? 21.298 113.103 -33.092 1.00 19.39 38 PRO C N 1
ATOM 8402 C CA . PRO C 1 38 ? 20.246 113.987 -33.543 1.00 19.05 38 PRO C CA 1
ATOM 8403 C C . PRO C 1 38 ? 19.676 113.636 -34.922 1.00 18.65 38 PRO C C 1
ATOM 8404 O O . PRO C 1 38 ? 18.641 114.169 -35.298 1.00 17.24 38 PRO C O 1
ATOM 8408 N N . GLY C 1 39 ? 20.338 112.742 -35.653 1.00 18.56 39 GLY C N 1
ATOM 8409 C CA . GLY C 1 39 ? 19.889 112.389 -37.007 1.00 18.56 39 GLY C CA 1
ATOM 8410 C C . GLY C 1 39 ? 20.673 111.236 -37.570 1.00 18.06 39 GLY C C 1
ATOM 8411 O O . GLY C 1 39 ? 21.776 110.972 -37.080 1.00 18.81 39 GLY C O 1
ATOM 8412 N N . LEU C 1 40 ? 20.123 110.531 -38.565 1.00 17.80 40 LEU C N 1
ATOM 8413 C CA . LEU C 1 40 ? 20.884 109.445 -39.218 1.00 17.74 40 LEU C CA 1
ATOM 8414 C C . LEU C 1 40 ? 22.132 110.023 -39.834 1.00 17.47 40 LEU C C 1
ATOM 8415 O O . LEU C 1 40 ? 22.100 111.144 -40.316 1.00 17.69 40 LEU C O 1
ATOM 8420 N N . SER C 1 41 ? 23.226 109.256 -39.804 1.00 17.79 41 SER C N 1
ATOM 8421 C CA . SER C 1 41 ? 24.525 109.662 -40.318 1.00 17.26 41 SER C CA 1
ATOM 8422 C C . SER C 1 41 ? 24.460 109.687 -41.836 1.00 17.61 41 SER C C 1
ATOM 8423 O O . SER C 1 41 ? 23.883 108.767 -42.434 1.00 17.09 41 SER C O 1
ATOM 8426 N N . PRO C 1 42 ? 25.035 110.755 -42.462 1.00 18.58 42 PRO C N 1
ATOM 8427 C CA . PRO C 1 42 ? 25.186 110.858 -43.938 1.00 18.82 42 PRO C CA 1
ATOM 8428 C C . PRO C 1 42 ? 26.411 110.081 -44.457 1.00 19.69 42 PRO C C 1
ATOM 8429 O O . PRO C 1 42 ? 26.583 109.952 -45.700 1.00 20.28 42 PRO C O 1
ATOM 8433 N N . TYR C 1 43 ? 27.275 109.602 -43.548 1.00 19.17 43 TYR C N 1
ATOM 8434 C CA . TYR C 1 43 ? 28.489 108.861 -43.973 1.00 19.09 43 TYR C CA 1
ATOM 8435 C C . TYR C 1 43 ? 28.147 107.496 -44.515 1.00 19.51 43 TYR C C 1
ATOM 8436 O O . TYR C 1 43 ? 27.275 106.814 -43.957 1.00 20.07 43 TYR C O 1
ATOM 8445 N N . PRO C 1 44 ? 28.856 107.076 -45.575 1.00 19.88 44 PRO C N 1
ATOM 8446 C CA . PRO C 1 44 ? 28.617 105.841 -46.352 1.00 20.08 44 PRO C CA 1
ATOM 8447 C C . PRO C 1 44 ? 28.797 104.520 -45.567 1.00 20.54 44 PRO C C 1
ATOM 8448 O O . PRO C 1 44 ? 28.077 103.520 -45.832 1.00 21.26 44 PRO C O 1
ATOM 8452 N N . ARG C 1 45 ? 29.779 104.486 -44.674 1.00 19.62 45 ARG C N 1
ATOM 8453 C CA . ARG C 1 45 ? 29.972 103.318 -43.870 1.00 19.48 45 ARG C CA 1
ATOM 8454 C C . ARG C 1 45 ? 29.846 102.024 -44.734 1.00 20.32 45 ARG C C 1
ATOM 8455 O O . ARG C 1 45 ? 30.499 101.931 -45.783 1.00 21.05 45 ARG C O 1
ATOM 8463 N N . ALA C 1 46 ? 29.009 101.047 -44.332 1.00 20.15 46 ALA C N 1
ATOM 8464 C CA . ALA C 1 46 ? 28.931 99.756 -45.030 1.00 19.36 46 ALA C CA 1
ATOM 8465 C C . ALA C 1 46 ? 28.107 99.805 -46.333 1.00 19.23 46 ALA C C 1
ATOM 8466 O O . ALA C 1 46 ? 26.961 100.294 -46.345 1.00 20.68 46 ALA C O 1
ATOM 8468 N N . ALA C 1 47 ? 28.688 99.343 -47.434 1.00 18.22 47 ALA C N 1
ATOM 8469 C CA . ALA C 1 47 ? 28.039 99.518 -48.722 1.00 17.97 47 ALA C CA 1
ATOM 8470 C C . ALA C 1 47 ? 27.759 98.197 -49.372 1.00 18.15 47 ALA C C 1
ATOM 8471 O O . ALA C 1 47 ? 28.383 97.188 -49.050 1.00 18.80 47 ALA C O 1
ATOM 8473 N N . GLY C 1 48 ? 26.803 98.180 -50.286 1.00 18.47 48 GLY C N 1
ATOM 8474 C CA . GLY C 1 48 ? 26.552 96.975 -51.050 1.00 18.32 48 GLY C CA 1
ATOM 8475 C C . GLY C 1 48 ? 25.622 96.100 -50.251 1.00 18.83 48 GLY C C 1
ATOM 8476 O O . GLY C 1 48 ? 25.818 95.919 -49.033 1.00 19.50 48 GLY C O 1
ATOM 8477 N N . GLN C 1 49 ? 24.607 95.592 -50.947 1.00 18.75 49 GLN C N 1
ATOM 8478 C CA . GLN C 1 49 ? 23.659 94.623 -50.432 1.00 18.80 49 GLN C CA 1
ATOM 8479 C C . GLN C 1 49 ? 23.786 93.313 -51.210 1.00 18.92 49 GLN C C 1
ATOM 8480 O O . GLN C 1 49 ? 23.592 93.284 -52.415 1.00 19.62 49 GLN C O 1
ATOM 8486 N N . ASN C 1 50 ? 24.116 92.237 -50.520 1.00 18.72 50 ASN C N 1
ATOM 8487 C CA . ASN C 1 50 ? 24.370 90.990 -51.170 1.00 18.62 50 ASN C CA 1
ATOM 8488 C C . ASN C 1 50 ? 23.067 90.214 -51.451 1.00 18.83 50 ASN C C 1
ATOM 8489 O O . ASN C 1 50 ? 21.975 90.623 -51.025 1.00 18.91 50 ASN C O 1
ATOM 8494 N N . PRO C 1 51 ? 23.165 89.089 -52.177 1.00 18.70 51 PRO C N 1
ATOM 8495 C CA . PRO C 1 51 ? 21.934 88.394 -52.524 1.00 18.65 51 PRO C CA 1
ATOM 8496 C C . PRO C 1 51 ? 21.083 87.889 -51.413 1.00 18.30 51 PRO C C 1
ATOM 8497 O O . PRO C 1 51 ? 19.874 87.784 -51.605 1.00 19.18 51 PRO C O 1
ATOM 8501 N N . ARG C 1 52 ? 21.673 87.584 -50.265 1.00 18.39 52 ARG C N 1
ATOM 8502 C CA . ARG C 1 52 ? 20.849 87.131 -49.120 1.00 17.22 52 ARG C CA 1
ATOM 8503 C C . ARG C 1 52 ? 20.107 88.319 -48.529 1.00 16.41 52 ARG C C 1
ATOM 8504 O O . ARG C 1 52 ? 18.927 88.220 -48.206 1.00 16.79 52 ARG C O 1
ATOM 8512 N N . THR C 1 53 ? 20.797 89.446 -48.400 1.00 16.20 53 THR C N 1
ATOM 8513 C CA . THR C 1 53 ? 20.157 90.714 -47.965 1.00 16.53 53 THR C CA 1
ATOM 8514 C C . THR C 1 53 ? 19.059 91.170 -48.943 1.00 16.85 53 THR C C 1
ATOM 8515 O O . THR C 1 53 ? 17.965 91.529 -48.536 1.00 18.13 53 THR C O 1
ATOM 8519 N N . MET C 1 54 ? 19.314 91.087 -50.235 1.00 17.33 54 MET C N 1
ATOM 8520 C CA . MET C 1 54 ? 18.252 91.345 -51.226 1.00 17.54 54 MET C CA 1
ATOM 8521 C C . MET C 1 54 ? 17.075 90.412 -51.174 1.00 17.21 54 MET C C 1
ATOM 8522 O O . MET C 1 54 ? 15.986 90.812 -51.610 1.00 18.48 54 MET C O 1
ATOM 8527 N N . GLU C 1 55 ? 17.271 89.166 -50.730 1.00 16.04 55 GLU C N 1
ATOM 8528 C CA . GLU C 1 55 ? 16.115 88.250 -50.483 1.00 15.30 55 GLU C CA 1
ATOM 8529 C C . GLU C 1 55 ? 15.192 88.713 -49.329 1.00 15.53 55 GLU C C 1
ATOM 8530 O O . GLU C 1 55 ? 13.977 88.488 -49.337 1.00 14.11 55 GLU C O 1
ATOM 8536 N N . LEU C 1 56 ? 15.827 89.262 -48.288 1.00 16.54 56 LEU C N 1
ATOM 8537 C CA . LEU C 1 56 ? 15.117 89.742 -47.094 1.00 17.48 56 LEU C CA 1
ATOM 8538 C C . LEU C 1 56 ? 14.511 91.136 -47.351 1.00 17.58 56 LEU C C 1
ATOM 8539 O O . LEU C 1 56 ? 13.388 91.426 -46.903 1.00 18.19 56 LEU C O 1
ATOM 8544 N N . LEU C 1 57 ? 15.242 92.005 -48.067 1.00 17.51 57 LEU C N 1
ATOM 8545 C CA . LEU C 1 57 ? 14.672 93.304 -48.454 1.00 17.08 57 LEU C CA 1
ATOM 8546 C C . LEU C 1 57 ? 13.477 93.111 -49.381 1.00 17.17 57 LEU C C 1
ATOM 8547 O O . LEU C 1 57 ? 12.527 93.870 -49.333 1.00 16.86 57 LEU C O 1
ATOM 8552 N N . ARG C 1 58 ? 13.516 92.052 -50.183 1.00 17.54 58 ARG C N 1
ATOM 8553 C CA . ARG C 1 58 ? 12.404 91.704 -51.024 1.00 18.23 58 ARG C CA 1
ATOM 8554 C C . ARG C 1 58 ? 11.203 91.277 -50.173 1.00 17.84 58 ARG C C 1
ATOM 8555 O O . ARG C 1 58 ? 10.059 91.720 -50.441 1.00 18.38 58 ARG C O 1
ATOM 8563 N N . ILE C 1 59 ? 11.451 90.425 -49.165 1.00 16.80 59 ILE C N 1
ATOM 8564 C CA . ILE C 1 59 ? 10.389 90.020 -48.207 1.00 15.56 59 ILE C CA 1
ATOM 8565 C C . ILE C 1 59 ? 9.840 91.262 -47.554 1.00 14.90 59 ILE C C 1
ATOM 8566 O O . ILE C 1 59 ? 8.628 91.408 -47.404 1.00 15.09 59 ILE C O 1
ATOM 8571 N N . GLY C 1 60 ? 10.745 92.179 -47.241 1.00 14.53 60 GLY C N 1
ATOM 8572 C CA . GLY C 1 60 ? 10.400 93.417 -46.556 1.00 15.13 60 GLY C CA 1
ATOM 8573 C C . GLY C 1 60 ? 9.670 94.466 -47.358 1.00 15.34 60 GLY C C 1
ATOM 8574 O O . GLY C 1 60 ? 9.267 95.486 -46.810 1.00 15.99 60 GLY C O 1
ATOM 8575 N N . GLY C 1 61 ? 9.478 94.223 -48.647 1.00 15.57 61 GLY C N 1
ATOM 8576 C CA . GLY C 1 61 ? 8.770 95.177 -49.515 1.00 14.98 61 GLY C CA 1
ATOM 8577 C C . GLY C 1 61 ? 9.546 96.457 -49.810 1.00 15.01 61 GLY C C 1
ATOM 8578 O O . GLY C 1 61 ? 8.967 97.464 -50.158 1.00 14.66 61 GLY C O 1
ATOM 8579 N N . VAL C 1 62 ? 10.860 96.426 -49.672 1.00 15.37 62 VAL C N 1
ATOM 8580 C CA . VAL C 1 62 ? 11.662 97.601 -49.997 1.00 15.26 62 VAL C CA 1
ATOM 8581 C C . VAL C 1 62 ? 12.604 97.407 -51.201 1.00 16.66 62 VAL C C 1
ATOM 8582 O O . VAL C 1 62 ? 13.290 98.333 -51.611 1.00 17.25 62 VAL C O 1
ATOM 8586 N N . ALA C 1 63 ? 12.586 96.222 -51.791 1.00 17.96 63 ALA C N 1
ATOM 8587 C CA . ALA C 1 63 ? 13.504 95.835 -52.848 1.00 19.83 63 ALA C CA 1
ATOM 8588 C C . ALA C 1 63 ? 13.431 96.752 -54.073 1.00 21.35 63 ALA C C 1
ATOM 8589 O O . ALA C 1 63 ? 14.464 97.171 -54.606 1.00 21.55 63 ALA C O 1
ATOM 8591 N N . ASP C 1 64 ? 12.223 97.088 -54.510 1.00 22.68 64 ASP C N 1
ATOM 8592 C CA . ASP C 1 64 ? 12.078 98.050 -55.619 1.00 24.00 64 ASP C CA 1
ATOM 8593 C C . ASP C 1 64 ? 12.594 99.472 -55.334 1.00 24.51 64 ASP C C 1
ATOM 8594 O O . ASP C 1 64 ? 13.256 100.052 -56.210 1.00 24.83 64 ASP C O 1
ATOM 8599 N N . GLU C 1 65 ? 12.383 100.014 -54.123 1.00 25.28 65 GLU C N 1
ATOM 8600 C CA . GLU C 1 65 ? 13.062 101.298 -53.764 1.00 25.99 65 GLU C CA 1
ATOM 8601 C C . GLU C 1 65 ? 14.561 101.163 -53.675 1.00 25.42 65 GLU C C 1
ATOM 8602 O O . GLU C 1 65 ? 15.296 102.085 -54.006 1.00 26.28 65 GLU C O 1
ATOM 8608 N N . VAL C 1 66 ? 15.032 100.034 -53.197 1.00 24.89 66 VAL C N 1
ATOM 8609 C CA . VAL C 1 66 ? 16.481 99.837 -53.117 1.00 24.91 66 VAL C CA 1
ATOM 8610 C C . VAL C 1 66 ? 17.124 99.874 -54.531 1.00 25.49 66 VAL C C 1
ATOM 8611 O O . VAL C 1 66 ? 18.170 100.493 -54.766 1.00 24.80 66 VAL C O 1
ATOM 8615 N N . VAL C 1 67 ? 16.443 99.236 -55.472 1.00 26.85 67 VAL C N 1
ATOM 8616 C CA . VAL C 1 67 ? 16.930 99.147 -56.829 1.00 28.27 67 VAL C CA 1
ATOM 8617 C C . VAL C 1 67 ? 16.868 100.491 -57.569 1.00 29.08 67 VAL C C 1
ATOM 8618 O O . VAL C 1 67 ? 17.759 100.769 -58.386 1.00 29.28 67 VAL C O 1
ATOM 8622 N N . ARG C 1 68 ? 15.888 101.348 -57.225 1.00 29.36 68 ARG C N 1
ATOM 8623 C CA . ARG C 1 68 ? 15.801 102.686 -57.857 1.00 29.52 68 ARG C CA 1
ATOM 8624 C C . ARG C 1 68 ? 16.830 103.682 -57.296 1.00 29.18 68 ARG C C 1
ATOM 8625 O O . ARG C 1 68 ? 17.255 104.603 -58.004 1.00 29.19 68 ARG C O 1
ATOM 8633 N N . ALA C 1 69 ? 17.245 103.491 -56.046 1.00 28.58 69 ALA C N 1
ATOM 8634 C CA . ALA C 1 69 ? 18.078 104.510 -55.389 1.00 28.29 69 ALA C CA 1
ATOM 8635 C C . ALA C 1 69 ? 19.479 104.587 -55.970 1.00 28.23 69 ALA C C 1
ATOM 8636 O O . ALA C 1 69 ? 19.964 103.663 -56.625 1.00 27.97 69 ALA C O 1
ATOM 8638 N N . ASP C 1 70 ? 20.141 105.698 -55.688 1.00 28.57 70 ASP C N 1
ATOM 8639 C CA . ASP C 1 70 ? 21.539 105.897 -56.077 1.00 28.25 70 ASP C CA 1
ATOM 8640 C C . ASP C 1 70 ? 22.505 104.956 -55.361 1.00 27.77 70 ASP C C 1
ATOM 8641 O O . ASP C 1 70 ? 22.618 104.950 -54.133 1.00 27.83 70 ASP C O 1
ATOM 8646 N N . ASP C 1 71 ? 23.196 104.159 -56.157 1.00 27.45 71 ASP C N 1
ATOM 8647 C CA . ASP C 1 71 ? 24.149 103.197 -55.659 1.00 26.50 71 ASP C CA 1
ATOM 8648 C C . ASP C 1 71 ? 25.534 103.790 -55.746 1.00 26.07 71 ASP C C 1
ATOM 8649 O O . ASP C 1 71 ? 25.678 104.958 -56.069 1.00 25.89 71 ASP C O 1
ATOM 8654 N N . ILE C 1 72 ? 26.558 102.972 -55.519 1.00 25.71 72 ILE C N 1
ATOM 8655 C CA . ILE C 1 72 ? 27.935 103.428 -55.650 1.00 25.81 72 ILE C CA 1
ATOM 8656 C C . ILE C 1 72 ? 28.619 103.068 -56.965 1.00 26.15 72 ILE C C 1
ATOM 8657 O O . ILE C 1 72 ? 29.771 103.433 -57.131 1.00 26.35 72 ILE C O 1
ATOM 8662 N N . ARG C 1 73 ? 27.954 102.351 -57.881 1.00 26.57 73 ARG C N 1
ATOM 8663 C CA . ARG C 1 73 ? 28.563 102.022 -59.182 1.00 27.05 73 ARG C CA 1
ATOM 8664 C C . ARG C 1 73 ? 28.862 103.287 -59.954 1.00 28.02 73 ARG C C 1
ATOM 8665 O O . ARG C 1 73 ? 28.320 104.352 -59.629 1.00 28.12 73 ARG C O 1
ATOM 8673 N N . GLY C 1 74 ? 29.716 103.178 -60.971 1.00 29.22 74 GLY C N 1
ATOM 8674 C CA . GLY C 1 74 ? 30.026 104.314 -61.850 1.00 30.07 74 GLY C CA 1
ATOM 8675 C C . GLY C 1 74 ? 28.927 104.612 -62.862 1.00 31.07 74 GLY C C 1
ATOM 8676 O O . GLY C 1 74 ? 27.901 103.901 -62.920 1.00 30.90 74 GLY C O 1
ATOM 8677 N N . THR C 1 75 ? 29.125 105.664 -63.663 1.00 31.96 75 THR C N 1
ATOM 8678 C CA . THR C 1 75 ? 28.104 106.071 -64.660 1.00 32.79 75 THR C CA 1
ATOM 8679 C C . THR C 1 75 ? 27.867 105.000 -65.732 1.00 32.84 75 THR C C 1
ATOM 8680 O O . THR C 1 75 ? 26.801 104.954 -66.330 1.00 33.38 75 THR C O 1
ATOM 8684 N N . GLN C 1 76 ? 28.834 104.118 -65.957 1.00 32.73 76 GLN C N 1
ATOM 8685 C CA . GLN C 1 76 ? 28.584 103.009 -66.877 1.00 32.97 76 GLN C CA 1
ATOM 8686 C C . GLN C 1 76 ? 27.940 101.820 -66.174 1.00 32.85 76 GLN C C 1
ATOM 8687 O O . GLN C 1 76 ? 27.863 100.711 -66.727 1.00 32.95 76 GLN C O 1
ATOM 8693 N N . GLY C 1 77 ? 27.470 102.063 -64.942 1.00 32.83 77 GLY C N 1
ATOM 8694 C CA . GLY C 1 77 ? 26.786 101.049 -64.115 1.00 31.41 77 GLY C CA 1
ATOM 8695 C C . GLY C 1 77 ? 27.617 99.809 -63.806 1.00 31.02 77 GLY C C 1
ATOM 8696 O O . GLY C 1 77 ? 27.069 98.681 -63.718 1.00 31.71 77 GLY C O 1
ATOM 8697 N N . ASP C 1 78 ? 28.927 99.999 -63.617 1.00 29.54 78 ASP C N 1
ATOM 8698 C CA . ASP C 1 78 ? 29.837 98.875 -63.428 1.00 28.14 78 ASP C CA 1
ATOM 8699 C C . ASP C 1 78 ? 30.777 99.120 -62.259 1.00 26.88 78 ASP C C 1
ATOM 8700 O O . ASP C 1 78 ? 30.909 100.256 -61.786 1.00 26.40 78 ASP C O 1
ATOM 8705 N N . PHE C 1 79 ? 31.405 98.047 -61.785 1.00 25.44 79 PHE C N 1
ATOM 8706 C CA . PHE C 1 79 ? 32.133 98.074 -60.523 1.00 24.62 79 PHE C CA 1
ATOM 8707 C C . PHE C 1 79 ? 33.123 96.975 -60.553 1.00 24.16 79 PHE C C 1
ATOM 8708 O O . PHE C 1 79 ? 32.771 95.837 -60.808 1.00 25.04 79 PHE C O 1
ATOM 8716 N N . VAL C 1 80 ? 34.364 97.317 -60.270 1.00 24.39 80 VAL C N 1
ATOM 8717 C CA . VAL C 1 80 ? 35.475 96.377 -60.360 1.00 24.05 80 VAL C CA 1
ATOM 8718 C C . VAL C 1 80 ? 36.172 96.228 -59.014 1.00 23.49 80 VAL C C 1
ATOM 8719 O O . VAL C 1 80 ? 36.303 97.173 -58.274 1.00 23.63 80 VAL C O 1
ATOM 8723 N N . ILE C 1 81 ? 36.600 95.020 -58.683 1.00 24.05 81 ILE C N 1
ATOM 8724 C CA . ILE C 1 81 ? 37.374 94.771 -57.448 1.00 23.88 81 ILE C CA 1
ATOM 8725 C C . ILE C 1 81 ? 38.754 94.203 -57.725 1.00 24.14 81 ILE C C 1
ATOM 8726 O O . ILE C 1 81 ? 38.882 93.174 -58.385 1.00 24.80 81 ILE C O 1
ATOM 8731 N N . ARG C 1 82 ? 39.791 94.843 -57.206 1.00 24.49 82 ARG C N 1
ATOM 8732 C CA . ARG C 1 82 ? 41.152 94.518 -57.633 1.00 24.72 82 ARG C CA 1
ATOM 8733 C C . ARG C 1 82 ? 42.187 94.697 -56.561 1.00 24.91 82 ARG C C 1
ATOM 8734 O O . ARG C 1 82 ? 42.057 95.570 -55.691 1.00 25.11 82 ARG C O 1
ATOM 8742 N N . LEU C 1 83 ? 43.232 93.882 -56.641 1.00 24.63 83 LEU C N 1
ATOM 8743 C CA . LEU C 1 83 ? 44.467 94.165 -55.951 1.00 24.41 83 LEU C CA 1
ATOM 8744 C C . LEU C 1 83 ? 45.440 94.900 -56.887 1.00 24.99 83 LEU C C 1
ATOM 8745 O O . LEU C 1 83 ? 45.674 94.458 -58.020 1.00 25.19 83 LEU C O 1
ATOM 8750 N N . ALA C 1 84 ? 45.975 96.038 -56.423 1.00 25.03 84 ALA C N 1
ATOM 8751 C CA . ALA C 1 84 ? 46.859 96.902 -57.213 1.00 25.20 84 ALA C CA 1
ATOM 8752 C C . ALA C 1 84 ? 47.840 97.586 -56.295 1.00 25.85 84 ALA C C 1
ATOM 8753 O O . ALA C 1 84 ? 47.639 97.602 -55.059 1.00 25.38 84 ALA C O 1
ATOM 8755 N N . GLU C 1 85 ? 48.900 98.129 -56.906 1.00 26.25 85 GLU C N 1
ATOM 8756 C CA . GLU C 1 85 ? 49.910 98.913 -56.209 1.00 27.42 85 GLU C CA 1
ATOM 8757 C C . GLU C 1 85 ? 49.467 100.346 -55.995 1.00 28.04 85 GLU C C 1
ATOM 8758 O O . GLU C 1 85 ? 49.806 101.009 -54.990 1.00 28.81 85 GLU C O 1
ATOM 8764 N N . SER C 1 86 ? 48.726 100.829 -56.968 1.00 28.11 86 SER C N 1
ATOM 8765 C CA . SER C 1 86 ? 48.111 102.148 -56.912 1.00 28.93 86 SER C CA 1
ATOM 8766 C C . SER C 1 86 ? 46.829 102.023 -57.720 1.00 29.32 86 SER C C 1
ATOM 8767 O O . SER C 1 86 ? 46.694 101.082 -58.544 1.00 29.81 86 SER C O 1
ATOM 8770 N N . VAL C 1 87 ? 45.901 102.938 -57.472 1.00 29.10 87 VAL C N 1
ATOM 8771 C CA . VAL C 1 87 ? 44.605 102.865 -58.071 1.00 29.62 87 VAL C CA 1
ATOM 8772 C C . VAL C 1 87 ? 44.751 102.894 -59.596 1.00 30.94 87 VAL C C 1
ATOM 8773 O O . VAL C 1 87 ? 44.444 101.910 -60.277 1.00 30.26 87 VAL C O 1
ATOM 8777 N N . ARG C 1 88 ? 45.226 104.027 -60.119 1.00 32.55 88 ARG C N 1
ATOM 8778 C CA . ARG C 1 88 ? 45.387 104.190 -61.559 1.00 33.84 88 ARG C CA 1
ATOM 8779 C C . ARG C 1 88 ? 46.740 103.603 -61.916 1.00 34.42 88 ARG C C 1
ATOM 8780 O O . ARG C 1 88 ? 47.723 104.341 -62.043 1.00 35.12 88 ARG C O 1
ATOM 8788 N N . GLY C 1 89 ? 46.783 102.281 -62.069 1.00 34.34 89 GLY C N 1
ATOM 8789 C CA . GLY C 1 89 ? 48.035 101.604 -62.279 1.00 34.67 89 GLY C CA 1
ATOM 8790 C C . GLY C 1 89 ? 47.834 100.159 -62.671 1.00 35.46 89 GLY C C 1
ATOM 8791 O O . GLY C 1 89 ? 46.793 99.786 -63.245 1.00 35.60 89 GLY C O 1
ATOM 8792 N N . GLU C 1 90 ? 48.840 99.349 -62.352 1.00 35.55 90 GLU C N 1
ATOM 8793 C CA . GLU C 1 90 ? 48.867 97.965 -62.816 1.00 36.13 90 GLU C CA 1
ATOM 8794 C C . GLU C 1 90 ? 48.399 96.957 -61.740 1.00 35.61 90 GLU C C 1
ATOM 8795 O O . GLU C 1 90 ? 48.807 96.998 -60.555 1.00 35.54 90 GLU C O 1
ATOM 8801 N N . ILE C 1 91 ? 47.521 96.076 -62.219 1.00 34.71 91 ILE C N 1
ATOM 8802 C CA . ILE C 1 91 ? 46.658 95.219 -61.429 1.00 33.77 91 ILE C CA 1
ATOM 8803 C C . ILE C 1 91 ? 47.394 93.973 -60.980 1.00 33.61 91 ILE C C 1
ATOM 8804 O O . ILE C 1 91 ? 47.818 93.167 -61.813 1.00 33.73 91 ILE C O 1
ATOM 8809 N N . LEU C 1 92 ? 47.550 93.805 -59.671 1.00 33.15 92 LEU C N 1
ATOM 8810 C CA . LEU C 1 92 ? 48.173 92.581 -59.125 1.00 32.70 92 LEU C CA 1
ATOM 8811 C C . LEU C 1 92 ? 47.289 91.322 -59.308 1.00 32.52 92 LEU C C 1
ATOM 8812 O O . LEU C 1 92 ? 47.766 90.276 -59.717 1.00 32.81 92 LEU C O 1
ATOM 8817 N N . ARG C 1 93 ? 46.005 91.435 -58.988 1.00 31.91 93 ARG C N 1
ATOM 8818 C CA . ARG C 1 93 ? 45.044 90.343 -59.127 1.00 31.35 93 ARG C CA 1
ATOM 8819 C C . ARG C 1 93 ? 43.675 91.008 -59.197 1.00 31.32 93 ARG C C 1
ATOM 8820 O O . ARG C 1 93 ? 43.423 91.965 -58.463 1.00 31.52 93 ARG C O 1
ATOM 8828 N N . THR C 1 94 ? 42.824 90.524 -60.104 1.00 30.82 94 THR C N 1
ATOM 8829 C CA . THR C 1 94 ? 41.450 90.992 -60.236 1.00 29.86 94 THR C CA 1
ATOM 8830 C C . THR C 1 94 ? 40.528 90.053 -59.494 1.00 29.57 94 THR C C 1
ATOM 8831 O O . THR C 1 94 ? 40.384 88.896 -59.909 1.00 29.72 94 THR C O 1
ATOM 8835 N N . VAL C 1 95 ? 39.905 90.534 -58.402 1.00 29.37 95 VAL C N 1
ATOM 8836 C CA . VAL C 1 95 ? 38.886 89.751 -57.663 1.00 28.38 95 VAL C CA 1
ATOM 8837 C C . VAL C 1 95 ? 37.617 89.636 -58.495 1.00 27.92 95 VAL C C 1
ATOM 8838 O O . VAL C 1 95 ? 37.269 88.557 -58.908 1.00 27.16 95 VAL C O 1
ATOM 8842 N N . SER C 1 96 ? 36.934 90.765 -58.727 1.00 28.16 96 SER C N 1
ATOM 8843 C CA . SER C 1 96 ? 35.820 90.834 -59.696 1.00 27.65 96 SER C CA 1
ATOM 8844 C C . SER C 1 96 ? 36.149 91.694 -60.912 1.00 27.27 96 SER C C 1
ATOM 8845 O O . SER C 1 96 ? 36.545 92.838 -60.796 1.00 26.71 96 SER C O 1
ATOM 8848 N N . GLU C 1 97 ? 35.967 91.110 -62.085 1.00 28.20 97 GLU C N 1
ATOM 8849 C CA . GLU C 1 97 ? 36.176 91.795 -63.367 1.00 28.08 97 GLU C CA 1
ATOM 8850 C C . GLU C 1 97 ? 35.113 92.858 -63.639 1.00 26.92 97 GLU C C 1
ATOM 8851 O O . GLU C 1 97 ? 35.442 93.917 -64.174 1.00 27.29 97 GLU C O 1
ATOM 8857 N N . SER C 1 98 ? 33.855 92.573 -63.283 1.00 25.92 98 SER C N 1
ATOM 8858 C CA . SER C 1 98 ? 32.729 93.496 -63.541 1.00 25.47 98 SER C CA 1
ATOM 8859 C C . SER C 1 98 ? 31.557 93.255 -62.574 1.00 25.10 98 SER C C 1
ATOM 8860 O O . SER C 1 98 ? 31.519 92.225 -61.878 1.00 25.57 98 SER C O 1
ATOM 8863 N N . PHE C 1 99 ? 30.588 94.175 -62.573 1.00 24.14 99 PHE C N 1
ATOM 8864 C CA . PHE C 1 99 ? 29.390 94.026 -61.742 1.00 23.83 99 PHE C CA 1
ATOM 8865 C C . PHE C 1 99 ? 28.504 92.878 -62.219 1.00 24.95 99 PHE C C 1
ATOM 8866 O O . PHE C 1 99 ? 27.989 92.110 -61.384 1.00 25.38 99 PHE C O 1
ATOM 8874 N N . ASP C 1 100 ? 28.316 92.787 -63.549 1.00 25.80 100 ASP C N 1
ATOM 8875 C CA . ASP C 1 100 ? 27.408 91.841 -64.186 1.00 25.83 100 ASP C CA 1
ATOM 8876 C C . ASP C 1 100 ? 27.890 90.438 -63.865 1.00 26.13 100 ASP C C 1
ATOM 8877 O O . ASP C 1 100 ? 27.086 89.487 -63.822 1.00 25.63 100 ASP C O 1
ATOM 8882 N N . ASP C 1 101 ? 29.201 90.345 -63.605 1.00 26.40 101 ASP C N 1
ATOM 8883 C CA . ASP C 1 101 ? 29.901 89.075 -63.321 1.00 26.69 101 ASP C CA 1
ATOM 8884 C C . ASP C 1 101 ? 29.847 88.761 -61.856 1.00 26.83 101 ASP C C 1
ATOM 8885 O O . ASP C 1 101 ? 29.984 87.585 -61.448 1.00 27.70 101 ASP C O 1
ATOM 8890 N N . MET C 1 102 ? 29.675 89.808 -61.055 1.00 26.93 102 MET C N 1
ATOM 8891 C CA . MET C 1 102 ? 29.596 89.642 -59.597 1.00 27.22 102 MET C CA 1
ATOM 8892 C C . MET C 1 102 ? 28.259 89.014 -59.273 1.00 27.03 102 MET C C 1
ATOM 8893 O O . MET C 1 102 ? 28.167 88.072 -58.481 1.00 27.64 102 MET C O 1
ATOM 8898 N N . VAL C 1 103 ? 27.221 89.552 -59.900 1.00 26.75 103 VAL C N 1
ATOM 8899 C CA . VAL C 1 103 ? 25.902 88.989 -59.798 1.00 26.16 103 VAL C CA 1
ATOM 8900 C C . VAL C 1 103 ? 25.956 87.575 -60.346 1.00 26.11 103 VAL C C 1
ATOM 8901 O O . VAL C 1 103 ? 25.492 86.661 -59.658 1.00 26.76 103 VAL C O 1
ATOM 8905 N N . ALA C 1 104 ? 26.571 87.392 -61.527 1.00 25.61 104 ALA C N 1
ATOM 8906 C CA . ALA C 1 104 ? 26.537 86.108 -62.298 1.00 25.62 104 ALA C CA 1
ATOM 8907 C C . ALA C 1 104 ? 27.066 84.949 -61.460 1.00 25.14 104 ALA C C 1
ATOM 8908 O O . ALA C 1 104 ? 26.660 83.785 -61.606 1.00 24.79 104 ALA C O 1
ATOM 8910 N N . ALA C 1 105 ? 27.985 85.293 -60.571 1.00 24.82 105 ALA C N 1
ATOM 8911 C CA . ALA C 1 105 ? 28.604 84.297 -59.734 1.00 24.28 105 ALA C CA 1
ATOM 8912 C C . ALA C 1 105 ? 27.600 83.498 -58.887 1.00 23.82 105 ALA C C 1
ATOM 8913 O O . ALA C 1 105 ? 27.819 82.294 -58.694 1.00 24.70 105 ALA C O 1
ATOM 8915 N N . THR C 1 106 ? 26.518 84.125 -58.407 1.00 22.75 106 THR C N 1
ATOM 8916 C CA . THR C 1 106 ? 25.502 83.430 -57.543 1.00 22.15 106 THR C CA 1
ATOM 8917 C C . THR C 1 106 ? 24.063 83.323 -58.108 1.00 22.51 106 THR C C 1
ATOM 8918 O O . THR C 1 106 ? 23.170 82.725 -57.481 1.00 22.52 106 THR C O 1
ATOM 8922 N N . GLU C 1 107 ? 23.870 83.869 -59.312 1.00 22.27 107 GLU C N 1
ATOM 8923 C CA . GLU C 1 107 ? 22.600 83.872 -59.994 1.00 21.56 107 GLU C CA 1
ATOM 8924 C C . GLU C 1 107 ? 21.922 82.518 -60.148 1.00 21.29 107 GLU C C 1
ATOM 8925 O O . GLU C 1 107 ? 20.695 82.484 -60.205 1.00 22.09 107 GLU C O 1
ATOM 8931 N N . PRO C 1 108 ? 22.684 81.414 -60.246 1.00 20.87 108 PRO C N 1
ATOM 8932 C CA . PRO C 1 108 ? 21.964 80.140 -60.245 1.00 20.61 108 PRO C CA 1
ATOM 8933 C C . PRO C 1 108 ? 21.481 79.674 -58.885 1.00 21.13 108 PRO C C 1
ATOM 8934 O O . PRO C 1 108 ? 20.765 78.656 -58.851 1.00 21.39 108 PRO C O 1
ATOM 8938 N N . CYS C 1 109 ? 21.851 80.350 -57.786 1.00 20.92 109 CYS C N 1
ATOM 8939 C CA . CYS C 1 109 ? 21.277 79.950 -56.452 1.00 21.36 109 CYS C CA 1
ATOM 8940 C C . CYS C 1 109 ? 20.364 80.972 -55.845 1.00 21.33 109 CYS C C 1
ATOM 8941 O O . CYS C 1 109 ? 19.851 80.789 -54.741 1.00 21.46 109 CYS C O 1
ATOM 8944 N N . THR C 1 110 ? 20.136 82.062 -56.571 1.00 21.26 110 THR C N 1
ATOM 8945 C CA . THR C 1 110 ? 19.210 83.055 -56.095 1.00 20.40 110 THR C CA 1
ATOM 8946 C C . THR C 1 110 ? 18.730 83.994 -57.210 1.00 21.05 110 THR C C 1
ATOM 8947 O O . THR C 1 110 ? 19.484 84.316 -58.132 1.00 20.61 110 THR C O 1
ATOM 8951 N N . PRO C 1 111 ? 17.446 84.417 -57.120 1.00 21.71 111 PRO C N 1
ATOM 8952 C CA . PRO C 1 111 ? 16.853 85.386 -58.030 1.00 21.58 111 PRO C CA 1
ATOM 8953 C C . PRO C 1 111 ? 17.250 86.814 -57.613 1.00 21.86 111 PRO C C 1
ATOM 8954 O O . PRO C 1 111 ? 17.294 87.741 -58.451 1.00 21.97 111 PRO C O 1
ATOM 8958 N N . ALA C 1 112 ? 17.553 86.995 -56.331 1.00 21.03 112 ALA C N 1
ATOM 8959 C CA . ALA C 1 112 ? 18.028 88.304 -55.857 1.00 21.17 112 ALA C CA 1
ATOM 8960 C C . ALA C 1 112 ? 19.391 88.582 -56.490 1.00 21.10 112 ALA C C 1
ATOM 8961 O O . ALA C 1 112 ? 20.069 87.670 -56.939 1.00 22.15 112 ALA C O 1
ATOM 8963 N N . GLY C 1 113 ? 19.826 89.819 -56.525 1.00 20.36 113 GLY C N 1
ATOM 8964 C CA . GLY C 1 113 ? 21.173 90.008 -57.004 1.00 19.50 113 GLY C CA 1
ATOM 8965 C C . GLY C 1 113 ? 21.906 90.821 -55.955 1.00 19.21 113 GLY C C 1
ATOM 8966 O O . GLY C 1 113 ? 21.795 90.562 -54.754 1.00 19.30 113 GLY C O 1
ATOM 8967 N N . TRP C 1 114 ? 22.635 91.809 -56.430 1.00 17.68 114 TRP C N 1
ATOM 8968 C CA . TRP C 1 114 ? 23.292 92.726 -55.576 1.00 17.70 114 TRP C CA 1
ATOM 8969 C C . TRP C 1 114 ? 22.602 94.068 -55.747 1.00 18.55 114 TRP C C 1
ATOM 8970 O O . TRP C 1 114 ? 22.022 94.376 -56.806 1.00 18.42 114 TRP C O 1
ATOM 8981 N N . ALA C 1 115 ? 22.624 94.840 -54.669 1.00 18.68 115 ALA C N 1
ATOM 8982 C CA . ALA C 1 115 ? 22.403 96.281 -54.745 1.00 19.14 115 ALA C CA 1
ATOM 8983 C C . ALA C 1 115 ? 23.660 96.918 -54.165 1.00 18.80 115 ALA C C 1
ATOM 8984 O O . ALA C 1 115 ? 24.463 96.214 -53.482 1.00 18.85 115 ALA C O 1
ATOM 8986 N N . MET C 1 116 ? 23.829 98.217 -54.412 1.00 17.97 116 MET C N 1
ATOM 8987 C CA . MET C 1 116 ? 25.105 98.869 -54.082 1.00 18.10 116 MET C CA 1
ATOM 8988 C C . MET C 1 116 ? 24.965 100.233 -53.416 1.00 17.93 116 MET C C 1
ATOM 8989 O O . MET C 1 116 ? 25.805 101.129 -53.590 1.00 17.89 116 MET C O 1
ATOM 8994 N N . LEU C 1 117 ? 23.895 100.424 -52.654 1.00 17.83 117 LEU C N 1
ATOM 8995 C CA . LEU C 1 117 ? 23.779 101.695 -51.914 1.00 17.31 117 LEU C CA 1
ATOM 8996 C C . LEU C 1 117 ? 24.771 101.720 -50.754 1.00 16.49 117 LEU C C 1
ATOM 8997 O O . LEU C 1 117 ? 25.093 100.709 -50.198 1.00 17.01 117 LEU C O 1
ATOM 9002 N N . SER C 1 118 ? 25.253 102.894 -50.417 1.00 16.58 118 SER C N 1
ATOM 9003 C CA . SER C 1 118 ? 25.925 103.078 -49.159 1.00 17.48 118 SER C CA 1
ATOM 9004 C C . SER C 1 118 ? 24.878 103.056 -47.998 1.00 18.09 118 SER C C 1
ATOM 9005 O O . SER C 1 118 ? 23.635 103.218 -48.218 1.00 18.83 118 SER C O 1
ATOM 9008 N N . GLN C 1 119 ? 25.382 102.877 -46.780 1.00 17.80 119 GLN C N 1
ATOM 9009 C CA . GLN C 1 119 ? 24.551 102.873 -45.574 1.00 17.63 119 GLN C CA 1
ATOM 9010 C C . GLN C 1 119 ? 23.606 104.067 -45.422 1.00 17.13 119 GLN C C 1
ATOM 9011 O O . GLN C 1 119 ? 22.461 103.884 -44.993 1.00 17.33 119 GLN C O 1
ATOM 9017 N N . ASP C 1 120 ? 24.083 105.267 -45.784 1.00 16.68 120 ASP C N 1
ATOM 9018 C CA . ASP C 1 120 ? 23.295 106.481 -45.687 1.00 16.49 120 ASP C CA 1
ATOM 9019 C C . ASP C 1 120 ? 22.152 106.556 -46.701 1.00 16.55 120 ASP C C 1
ATOM 9020 O O . ASP C 1 120 ? 21.257 107.429 -46.570 1.00 17.53 120 ASP C O 1
ATOM 9025 N N . LYS C 1 121 ? 22.171 105.701 -47.726 1.00 15.49 121 LYS C N 1
ATOM 9026 C CA . LYS C 1 121 ? 21.001 105.625 -48.602 1.00 15.49 121 LYS C CA 1
ATOM 9027 C C . LYS C 1 121 ? 20.049 104.479 -48.182 1.00 15.72 121 LYS C C 1
ATOM 9028 O O . LYS C 1 121 ? 18.827 104.574 -48.374 1.00 15.54 121 LYS C O 1
ATOM 9034 N N . LEU C 1 122 ? 20.618 103.413 -47.619 1.00 14.91 122 LEU C N 1
ATOM 9035 C CA . LEU C 1 122 ? 19.821 102.278 -47.222 1.00 14.02 122 LEU C CA 1
ATOM 9036 C C . LEU C 1 122 ? 19.036 102.553 -45.929 1.00 14.36 122 LEU C C 1
ATOM 9037 O O . LEU C 1 122 ? 17.845 102.129 -45.797 1.00 15.08 122 LEU C O 1
ATOM 9042 N N . GLU C 1 123 ? 19.656 103.232 -44.959 1.00 14.18 123 GLU C N 1
ATOM 9043 C CA . GLU C 1 123 ? 18.961 103.443 -43.661 1.00 13.86 123 GLU C CA 1
ATOM 9044 C C . GLU C 1 123 ? 17.680 104.322 -43.804 1.00 14.42 123 GLU C C 1
ATOM 9045 O O . GLU C 1 123 ? 16.644 104.035 -43.176 1.00 15.38 123 GLU C O 1
ATOM 9051 N N . PRO C 1 124 ? 17.710 105.384 -44.645 1.00 14.62 124 PRO C N 1
ATOM 9052 C CA . PRO C 1 124 ? 16.438 106.114 -44.868 1.00 14.82 124 PRO C CA 1
ATOM 9053 C C . PRO C 1 124 ? 15.321 105.223 -45.424 1.00 15.17 124 PRO C C 1
ATOM 9054 O O . PRO C 1 124 ? 14.156 105.369 -45.027 1.00 16.59 124 PRO C O 1
ATOM 9058 N N . ILE C 1 125 ? 15.665 104.284 -46.302 1.00 14.34 125 ILE C N 1
ATOM 9059 C CA . ILE C 1 125 ? 14.642 103.370 -46.809 1.00 14.40 125 ILE C CA 1
ATOM 9060 C C . ILE C 1 125 ? 13.997 102.448 -45.739 1.00 14.80 125 ILE C C 1
ATOM 9061 O O . ILE C 1 125 ? 12.756 102.301 -45.703 1.00 14.93 125 ILE C O 1
ATOM 9066 N N . LEU C 1 126 ? 14.839 101.814 -44.911 1.00 14.87 126 LEU C N 1
ATOM 9067 C CA . LEU C 1 126 ? 14.358 101.028 -43.789 1.00 14.63 126 LEU C CA 1
ATOM 9068 C C . LEU C 1 126 ? 13.581 101.953 -42.905 1.00 14.38 126 LEU C C 1
ATOM 9069 O O . LEU C 1 126 ? 12.427 101.719 -42.626 1.00 14.61 126 LEU C O 1
ATOM 9074 N N . LEU C 1 127 ? 14.170 103.055 -42.483 1.00 14.74 127 LEU C N 1
ATOM 9075 C CA . LEU C 1 127 ? 13.401 103.874 -41.520 1.00 14.50 127 LEU C CA 1
ATOM 9076 C C . LEU C 1 127 ? 12.038 104.249 -42.045 1.00 14.19 127 LEU C C 1
ATOM 9077 O O . LEU C 1 127 ? 11.062 104.231 -41.271 1.00 15.45 127 LEU C O 1
ATOM 9082 N N . ALA C 1 128 ? 11.970 104.616 -43.326 1.00 13.56 128 ALA C N 1
ATOM 9083 C CA . ALA C 1 128 ? 10.687 105.014 -43.972 1.00 13.15 128 ALA C CA 1
ATOM 9084 C C . ALA C 1 128 ? 9.642 103.895 -44.018 1.00 13.01 128 ALA C C 1
ATOM 9085 O O . ALA C 1 128 ? 8.444 104.156 -43.977 1.00 14.29 128 ALA C O 1
ATOM 9087 N N . GLN C 1 129 ? 10.093 102.653 -44.118 1.00 12.34 129 GLN C N 1
ATOM 9088 C CA . GLN C 1 129 ? 9.200 101.555 -44.332 1.00 13.05 129 GLN C CA 1
ATOM 9089 C C . GLN C 1 129 ? 8.674 101.087 -42.978 1.00 13.88 129 GLN C C 1
ATOM 9090 O O . GLN C 1 129 ? 7.514 100.643 -42.854 1.00 13.83 129 GLN C O 1
ATOM 9096 N N . ALA C 1 130 ? 9.558 101.182 -41.981 1.00 14.35 130 ALA C N 1
ATOM 9097 C CA . ALA C 1 130 ? 9.228 101.016 -40.580 1.00 15.23 130 ALA C CA 1
ATOM 9098 C C . ALA C 1 130 ? 8.142 101.980 -40.189 1.00 16.26 130 ALA C C 1
ATOM 9099 O O . ALA C 1 130 ? 7.269 101.648 -39.412 1.00 16.66 130 ALA C O 1
ATOM 9101 N N . ARG C 1 131 ? 8.214 103.207 -40.678 1.00 17.44 131 ARG C N 1
ATOM 9102 C CA . ARG C 1 131 ? 7.271 104.199 -40.154 1.00 18.57 131 ARG C CA 1
ATOM 9103 C C . ARG C 1 131 ? 5.932 104.007 -40.802 1.00 18.79 131 ARG C C 1
ATOM 9104 O O . ARG C 1 131 ? 4.910 104.227 -40.182 1.00 19.70 131 ARG C O 1
ATOM 9112 N N . LYS C 1 132 ? 5.955 103.599 -42.063 1.00 19.32 132 LYS C N 1
ATOM 9113 C CA . LYS C 1 132 ? 4.745 103.379 -42.833 1.00 19.33 132 LYS C CA 1
ATOM 9114 C C . LYS C 1 132 ? 3.987 102.231 -42.183 1.00 19.23 132 LYS C C 1
ATOM 9115 O O . LYS C 1 132 ? 2.761 102.195 -42.193 1.00 19.69 132 LYS C O 1
ATOM 9121 N N . HIS C 1 133 ? 4.709 101.283 -41.594 1.00 19.52 133 HIS C N 1
ATOM 9122 C CA . HIS C 1 133 ? 4.025 100.176 -40.896 1.00 19.41 133 HIS C CA 1
ATOM 9123 C C . HIS C 1 133 ? 3.754 100.355 -39.423 1.00 19.06 133 HIS C C 1
ATOM 9124 O O . HIS C 1 133 ? 3.319 99.412 -38.749 1.00 19.58 133 HIS C O 1
ATOM 9131 N N . GLY C 1 134 ? 3.950 101.600 -38.979 1.00 18.31 134 GLY C N 1
ATOM 9132 C CA . GLY C 1 134 ? 3.544 102.066 -37.666 1.00 18.63 134 GLY C CA 1
ATOM 9133 C C . GLY C 1 134 ? 4.626 102.104 -36.610 1.00 18.36 134 GLY C C 1
ATOM 9134 O O . GLY C 1 134 ? 4.313 102.207 -35.442 1.00 18.94 134 GLY C O 1
ATOM 9135 N N . GLY C 1 135 ? 5.884 101.958 -37.017 1.00 18.34 135 GLY C N 1
ATOM 9136 C CA . GLY C 1 135 ? 7.025 102.090 -36.111 1.00 17.54 135 GLY C CA 1
ATOM 9137 C C . GLY C 1 135 ? 7.415 103.554 -35.908 1.00 17.18 135 GLY C C 1
ATOM 9138 O O . GLY C 1 135 ? 7.043 104.472 -36.695 1.00 17.10 135 GLY C O 1
ATOM 9139 N N . ALA C 1 136 ? 8.217 103.775 -34.883 1.00 15.60 136 ALA C N 1
ATOM 9140 C CA . ALA C 1 136 ? 8.475 105.128 -34.460 1.00 14.32 136 ALA C CA 1
ATOM 9141 C C . ALA C 1 136 ? 9.913 105.273 -34.089 1.00 12.85 136 ALA C C 1
ATOM 9142 O O . ALA C 1 136 ? 10.547 104.309 -33.696 1.00 13.25 136 ALA C O 1
ATOM 9144 N N . ILE C 1 137 ? 10.425 106.482 -34.205 1.00 11.57 137 ILE C N 1
ATOM 9145 C CA . ILE C 1 137 ? 11.810 106.717 -33.870 1.00 11.32 137 ILE C CA 1
ATOM 9146 C C . ILE C 1 137 ? 11.967 107.927 -32.968 1.00 11.94 137 ILE C C 1
ATOM 9147 O O . ILE C 1 137 ? 11.203 108.882 -33.071 1.00 11.54 137 ILE C O 1
ATOM 9152 N N . ARG C 1 138 ? 12.949 107.890 -32.074 1.00 12.59 138 ARG C N 1
ATOM 9153 C CA . ARG C 1 138 ? 13.224 109.116 -31.296 1.00 13.20 138 ARG C CA 1
ATOM 9154 C C . ARG C 1 138 ? 14.694 109.447 -31.270 1.00 12.37 138 ARG C C 1
ATOM 9155 O O . ARG C 1 138 ? 15.474 108.774 -30.629 1.00 12.36 138 ARG C O 1
ATOM 9163 N N . PHE C 1 139 ? 15.053 110.500 -31.986 1.00 12.88 139 PHE C N 1
ATOM 9164 C CA . PHE C 1 139 ? 16.445 110.889 -32.080 1.00 13.75 139 PHE C CA 1
ATOM 9165 C C . PHE C 1 139 ? 16.855 111.674 -30.851 1.00 14.54 139 PHE C C 1
ATOM 9166 O O . PHE C 1 139 ? 16.023 112.155 -30.154 1.00 15.18 139 PHE C O 1
ATOM 9174 N N . GLY C 1 140 ? 18.152 111.815 -30.602 1.00 16.78 140 GLY C N 1
ATOM 9175 C CA . GLY C 1 140 ? 18.639 112.671 -29.486 1.00 17.23 140 GLY C CA 1
ATOM 9176 C C . GLY C 1 140 ? 18.319 112.014 -28.163 1.00 18.17 140 GLY C C 1
ATOM 9177 O O . GLY C 1 140 ? 18.274 112.669 -27.143 1.00 19.14 140 GLY C O 1
ATOM 9178 N N . THR C 1 141 ? 18.128 110.701 -28.196 1.00 18.39 141 THR C N 1
ATOM 9179 C CA . THR C 1 141 ? 17.633 109.960 -27.072 1.00 19.24 141 THR C CA 1
ATOM 9180 C C . THR C 1 141 ? 18.576 108.843 -26.679 1.00 19.87 141 THR C C 1
ATOM 9181 O O . THR C 1 141 ? 18.911 107.947 -27.467 1.00 19.23 141 THR C O 1
ATOM 9185 N N . ARG C 1 142 ? 18.997 108.885 -25.426 1.00 19.98 142 ARG C N 1
ATOM 9186 C CA . ARG C 1 142 ? 20.044 107.974 -25.028 1.00 20.78 142 ARG C CA 1
ATOM 9187 C C . ARG C 1 142 ? 19.598 107.050 -23.898 1.00 20.11 142 ARG C C 1
ATOM 9188 O O . ARG C 1 142 ? 18.975 107.505 -22.939 1.00 20.75 142 ARG C O 1
ATOM 9196 N N . LEU C 1 143 ? 19.900 105.754 -24.037 1.00 19.44 143 LEU C N 1
ATOM 9197 C CA . LEU C 1 143 ? 19.601 104.760 -23.015 1.00 18.75 143 LEU C CA 1
ATOM 9198 C C . LEU C 1 143 ? 20.583 104.884 -21.840 1.00 19.01 143 LEU C C 1
ATOM 9199 O O . LEU C 1 143 ? 21.823 104.811 -22.020 1.00 19.67 143 LEU C O 1
ATOM 9204 N N . LEU C 1 144 ? 20.056 105.108 -20.639 1.00 18.33 144 LEU C N 1
ATOM 9205 C CA . LEU C 1 144 ? 20.934 105.187 -19.481 1.00 17.85 144 LEU C CA 1
ATOM 9206 C C . LEU C 1 144 ? 21.127 103.859 -18.796 1.00 17.67 144 LEU C C 1
ATOM 9207 O O . LEU C 1 144 ? 22.259 103.448 -18.565 1.00 18.45 144 LEU C O 1
ATOM 9212 N N . SER C 1 145 ? 20.032 103.181 -18.490 1.00 17.69 145 SER C N 1
ATOM 9213 C CA . SER C 1 145 ? 20.055 101.837 -17.912 1.00 17.50 145 SER C CA 1
ATOM 9214 C C . SER C 1 145 ? 18.691 101.174 -18.046 1.00 17.19 145 SER C C 1
ATOM 9215 O O . SER C 1 145 ? 17.741 101.793 -18.585 1.00 16.78 145 SER C O 1
ATOM 9218 N N . PHE C 1 146 ? 18.600 99.914 -17.595 1.00 17.07 146 PHE C N 1
ATOM 9219 C CA . PHE C 1 146 ? 17.358 99.145 -17.685 1.00 16.98 146 PHE C CA 1
ATOM 9220 C C . PHE C 1 146 ? 17.294 98.095 -16.597 1.00 19.12 146 PHE C C 1
ATOM 9221 O O . PHE C 1 146 ? 18.340 9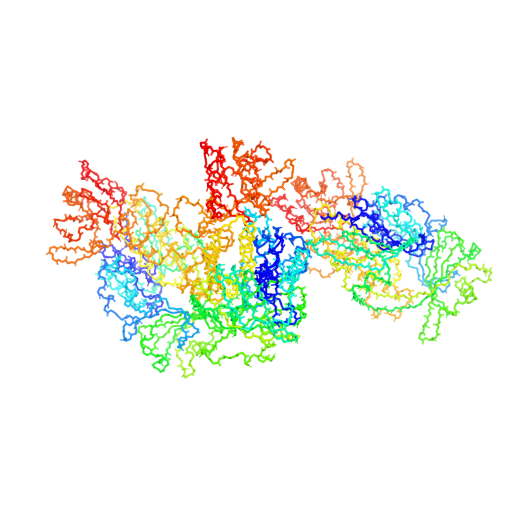7.586 -16.163 1.00 19.74 146 PHE C O 1
ATOM 9229 N N . ARG C 1 147 ? 16.073 97.789 -16.155 1.00 20.97 147 ARG C N 1
ATOM 9230 C CA A ARG C 1 147 ? 15.795 96.731 -15.175 0.50 22.20 147 ARG C CA 1
ATOM 9231 C CA B ARG C 1 147 ? 15.793 96.717 -15.185 0.50 22.02 147 ARG C CA 1
ATOM 9232 C C . ARG C 1 147 ? 14.933 95.681 -15.864 1.00 23.08 147 ARG C C 1
ATOM 9233 O O . ARG C 1 147 ? 14.176 95.997 -16.780 1.00 22.55 147 ARG C O 1
ATOM 9248 N N . GLN C 1 148 ? 15.020 94.438 -15.420 1.00 25.49 148 GLN C N 1
ATOM 9249 C CA . GLN C 1 148 ? 14.183 93.413 -16.017 1.00 27.98 148 GLN C CA 1
ATOM 9250 C C . GLN C 1 148 ? 13.177 92.933 -15.017 1.00 29.65 148 GLN C C 1
ATOM 9251 O O . GLN C 1 148 ? 13.424 93.057 -13.820 1.00 29.43 148 GLN C O 1
ATOM 9257 N N . HIS C 1 149 ? 12.057 92.399 -15.522 1.00 32.14 149 HIS C N 1
ATOM 9258 C CA . HIS C 1 149 ? 10.925 91.959 -14.704 1.00 34.66 149 HIS C CA 1
ATOM 9259 C C . HIS C 1 149 ? 10.461 90.540 -15.097 1.00 35.76 149 HIS C C 1
ATOM 9260 O O . HIS C 1 149 ? 10.033 90.319 -16.243 1.00 35.28 149 HIS C O 1
ATOM 9267 N N . ASP C 1 150 ? 10.533 89.596 -14.141 1.00 37.27 150 ASP C N 1
ATOM 9268 C CA . ASP C 1 150 ? 10.170 88.170 -14.378 1.00 38.71 150 ASP C CA 1
ATOM 9269 C C . ASP C 1 150 ? 8.714 88.150 -14.710 1.00 39.72 150 ASP C C 1
ATOM 9270 O O . ASP C 1 150 ? 8.020 89.099 -14.381 1.00 40.45 150 ASP C O 1
ATOM 9275 N N . ASP C 1 151 ? 8.240 87.059 -15.304 1.00 40.83 151 ASP C N 1
ATOM 9276 C CA . ASP C 1 151 ? 6.828 86.970 -15.721 1.00 41.72 151 ASP C CA 1
ATOM 9277 C C . ASP C 1 151 ? 5.758 87.276 -14.680 1.00 41.20 151 ASP C C 1
ATOM 9278 O O . ASP C 1 151 ? 4.852 88.079 -14.937 1.00 41.80 151 ASP C O 1
ATOM 9283 N N . ASP C 1 152 ? 5.869 86.701 -13.489 1.00 40.97 152 ASP C N 1
ATOM 9284 C CA . ASP C 1 152 ? 4.907 86.995 -12.425 1.00 41.14 152 ASP C CA 1
ATOM 9285 C C . ASP C 1 152 ? 4.661 88.501 -12.240 1.00 40.57 152 ASP C C 1
ATOM 9286 O O . ASP C 1 152 ? 3.526 88.937 -12.051 1.00 40.77 152 ASP C O 1
ATOM 9291 N N . ALA C 1 153 ? 5.738 89.280 -12.293 1.00 39.74 153 ALA C N 1
ATOM 9292 C CA . ALA C 1 153 ? 5.709 90.727 -12.084 1.00 39.54 153 ALA C CA 1
ATOM 9293 C C . ALA C 1 153 ? 5.623 91.571 -13.400 1.00 40.09 153 ALA C C 1
ATOM 9294 O O . ALA C 1 153 ? 5.573 92.818 -13.361 1.00 39.64 153 ALA C O 1
ATOM 9296 N N . GLY C 1 154 ? 5.621 90.888 -14.559 1.00 40.25 154 GLY C N 1
ATOM 9297 C CA . GLY C 1 154 ? 5.522 91.530 -15.888 1.00 39.58 154 GLY C CA 1
ATOM 9298 C C . GLY C 1 154 ? 4.865 90.604 -16.916 1.00 38.96 154 GLY C C 1
ATOM 9299 O O . GLY C 1 154 ? 3.640 90.360 -16.850 1.00 39.68 154 GLY C O 1
ATOM 9300 N N . ALA C 1 155 ? 5.655 90.055 -17.845 1.00 36.68 155 ALA C N 1
ATOM 9301 C CA . ALA C 1 155 ? 7.108 90.248 -17.908 1.00 34.70 155 ALA C CA 1
ATOM 9302 C C . ALA C 1 155 ? 7.408 91.503 -18.687 1.00 32.99 155 ALA C C 1
ATOM 9303 O O . ALA C 1 155 ? 6.523 92.014 -19.372 1.00 32.82 155 ALA C O 1
ATOM 9305 N N . GLY C 1 156 ? 8.656 91.976 -18.617 1.00 30.59 156 GLY C N 1
ATOM 9306 C CA . GLY C 1 156 ? 9.028 93.202 -19.286 1.00 28.00 156 GLY C CA 1
ATOM 9307 C C . GLY C 1 156 ? 10.430 93.683 -19.028 1.00 26.89 156 GLY C C 1
ATOM 9308 O O . GLY C 1 156 ? 11.239 93.009 -18.380 1.00 26.44 156 GLY C O 1
ATOM 9309 N N . VAL C 1 157 ? 10.726 94.862 -19.562 1.00 25.87 157 VAL C N 1
ATOM 9310 C CA . VAL C 1 157 ? 12.003 95.534 -19.341 1.00 25.18 157 VAL C CA 1
ATOM 9311 C C . VAL C 1 157 ? 11.604 96.964 -19.087 1.00 24.95 157 VAL C C 1
ATOM 9312 O O . VAL C 1 157 ? 10.750 97.476 -19.786 1.00 26.05 157 VAL C O 1
ATOM 9316 N N . THR C 1 158 ? 12.162 97.614 -18.077 1.00 23.92 158 THR C N 1
ATOM 9317 C CA . THR C 1 158 ? 11.925 99.024 -17.940 1.00 22.97 158 THR C CA 1
ATOM 9318 C C . THR C 1 158 ? 13.256 99.634 -18.277 1.00 22.53 158 THR C C 1
ATOM 9319 O O . THR C 1 158 ? 14.275 99.119 -17.851 1.00 23.08 158 THR C O 1
ATOM 9323 N N . ALA C 1 159 ? 13.239 100.669 -19.102 1.00 21.19 159 ALA C N 1
ATOM 9324 C CA . ALA C 1 159 ? 14.435 101.287 -19.563 1.00 20.21 159 ALA C CA 1
ATOM 9325 C C . ALA C 1 159 ? 14.408 102.755 -19.176 1.00 19.65 159 ALA C C 1
ATOM 9326 O O . ALA C 1 159 ? 13.341 103.397 -19.108 1.00 18.65 159 ALA C O 1
ATOM 9328 N N . ARG C 1 160 ? 15.593 103.281 -18.933 1.00 19.05 160 ARG C N 1
ATOM 9329 C CA . ARG C 1 160 ? 15.712 104.675 -18.623 1.00 19.91 160 ARG C CA 1
ATOM 9330 C C . ARG C 1 160 ? 16.389 105.388 -19.755 1.00 19.52 160 ARG C C 1
ATOM 9331 O O . ARG C 1 160 ? 17.458 104.955 -20.194 1.00 18.80 160 ARG C O 1
ATOM 9339 N N . LEU C 1 161 ? 15.783 106.494 -20.198 1.00 19.72 161 LEU C N 1
ATOM 9340 C CA . LEU C 1 161 ? 16.298 107.210 -21.354 1.00 20.66 161 LEU C CA 1
ATOM 9341 C C . LEU C 1 161 ? 16.635 108.631 -21.037 1.00 21.41 161 LEU C C 1
ATOM 9342 O O . LEU C 1 161 ? 16.078 109.223 -20.102 1.00 22.30 161 LEU C O 1
ATOM 9347 N N . ALA C 1 162 ? 17.562 109.175 -21.814 1.00 22.26 162 ALA C N 1
ATOM 9348 C CA . ALA C 1 162 ? 17.937 110.569 -21.718 1.00 22.92 162 ALA C CA 1
ATOM 9349 C C . ALA C 1 162 ? 17.556 111.211 -23.025 1.00 23.47 162 ALA C C 1
ATOM 9350 O O . ALA C 1 162 ? 18.275 111.104 -24.016 1.00 24.45 162 ALA C O 1
ATOM 9352 N N . GLY C 1 163 ? 16.400 111.855 -23.039 1.00 24.43 163 GLY C N 1
ATOM 9353 C CA . GLY C 1 163 ? 15.989 112.683 -24.181 1.00 25.65 163 GLY C CA 1
ATOM 9354 C C . GLY C 1 163 ? 16.276 114.150 -23.898 1.00 27.04 163 GLY C C 1
ATOM 9355 O O . GLY C 1 163 ? 16.919 114.487 -22.864 1.00 27.71 163 GLY C O 1
ATOM 9356 N N . PRO C 1 164 ? 15.786 115.035 -24.777 1.00 27.14 164 PRO C N 1
ATOM 9357 C CA . PRO C 1 164 ? 16.031 116.459 -24.743 1.00 27.97 164 PRO C CA 1
ATOM 9358 C C . PRO C 1 164 ? 15.353 117.129 -23.552 1.00 28.75 164 PRO C C 1
ATOM 9359 O O . PRO C 1 164 ? 15.845 118.143 -23.033 1.00 28.58 164 PRO C O 1
ATOM 9363 N N . ASP C 1 165 ? 14.225 116.588 -23.121 1.00 29.05 165 ASP C N 1
ATOM 9364 C CA . ASP C 1 165 ? 13.530 117.205 -22.007 1.00 29.92 165 ASP C CA 1
ATOM 9365 C C . ASP C 1 165 ? 14.066 116.556 -20.721 1.00 29.66 165 ASP C C 1
ATOM 9366 O O . ASP C 1 165 ? 13.473 116.721 -19.654 1.00 29.37 165 ASP C O 1
ATOM 9371 N N . GLY C 1 166 ? 15.192 115.826 -20.844 1.00 28.99 166 GLY C N 1
ATOM 9372 C CA . GLY C 1 166 ? 15.760 115.074 -19.724 1.00 28.61 166 GLY C CA 1
ATOM 9373 C C . GLY C 1 166 ? 15.310 113.618 -19.596 1.00 28.18 166 GLY C C 1
ATOM 9374 O O . GLY C 1 166 ? 15.018 112.974 -20.600 1.00 28.54 166 GLY C O 1
ATOM 9375 N N . GLU C 1 167 ? 15.237 113.100 -18.361 1.00 27.14 167 GLU C N 1
ATOM 9376 C CA . GLU C 1 167 ? 15.126 111.655 -18.127 1.00 25.83 167 GLU C CA 1
ATOM 9377 C C . GLU C 1 167 ? 13.712 111.114 -17.977 1.00 25.35 167 GLU C C 1
ATOM 9378 O O . GLU C 1 167 ? 12.832 111.777 -17.442 1.00 25.64 167 GLU C O 1
ATOM 9384 N N . TYR C 1 168 ? 13.503 109.890 -18.449 1.00 24.22 168 TYR C N 1
ATOM 9385 C CA . TYR C 1 168 ? 12.227 109.201 -18.272 1.00 23.48 168 TYR C CA 1
ATOM 9386 C C . TYR C 1 168 ? 12.364 107.693 -18.456 1.00 23.07 168 TYR C C 1
ATOM 9387 O O . TYR C 1 168 ? 13.336 107.200 -19.058 1.00 22.14 168 TYR C O 1
ATOM 9396 N N . ASP C 1 169 ? 11.347 106.991 -17.954 1.00 23.03 169 ASP C N 1
ATOM 9397 C CA . ASP C 1 169 ? 11.270 105.529 -17.985 1.00 23.38 169 ASP C CA 1
ATOM 9398 C C . ASP C 1 169 ? 10.263 105.082 -19.008 1.00 23.09 169 ASP C C 1
ATOM 9399 O O . ASP C 1 169 ? 9.187 105.716 -19.168 1.00 23.37 169 ASP C O 1
ATOM 9404 N N . LEU C 1 170 ? 10.609 103.984 -19.680 1.00 22.66 170 LEU C N 1
ATOM 9405 C CA . LEU C 1 170 ? 9.785 103.338 -20.710 1.00 21.40 170 LEU C CA 1
ATOM 9406 C C . LEU C 1 170 ? 9.757 101.837 -20.444 1.00 21.14 170 LEU C C 1
ATOM 9407 O O . LEU C 1 170 ? 10.810 101.223 -20.162 1.00 20.16 170 LEU C O 1
ATOM 9412 N N . ARG C 1 171 ? 8.550 101.261 -20.495 1.00 21.15 171 ARG C N 1
ATOM 9413 C CA . ARG C 1 171 ? 8.336 99.809 -20.322 1.00 21.42 171 ARG C CA 1
ATOM 9414 C C . ARG C 1 171 ? 8.147 99.129 -21.656 1.00 20.74 171 ARG C C 1
ATOM 9415 O O . ARG C 1 171 ? 7.162 99.398 -22.357 1.00 20.93 171 ARG C O 1
ATOM 9423 N N . ALA C 1 172 ? 9.062 98.235 -21.989 1.00 19.80 172 ALA C N 1
ATOM 9424 C CA . ALA C 1 172 ? 8.931 97.453 -23.199 1.00 19.34 172 ALA C CA 1
ATOM 9425 C C . ALA C 1 172 ? 8.758 96.010 -22.798 1.00 18.85 172 ALA C C 1
ATOM 9426 O O . ALA C 1 172 ? 9.202 95.622 -21.699 1.00 18.72 172 ALA C O 1
ATOM 9428 N N . GLY C 1 173 ? 8.131 95.225 -23.684 1.00 17.52 173 GLY C N 1
ATOM 9429 C CA . GLY C 1 173 ? 8.123 93.764 -23.571 1.00 16.27 173 GLY C CA 1
ATOM 9430 C C . GLY C 1 173 ? 9.495 93.167 -23.874 1.00 16.07 173 GLY C C 1
ATOM 9431 O O . GLY C 1 173 ? 9.841 92.121 -23.336 1.00 16.97 173 GLY C O 1
ATOM 9432 N N . TYR C 1 174 ? 10.285 93.827 -24.733 1.00 14.86 174 TYR C N 1
ATOM 9433 C CA . TYR C 1 174 ? 11.630 93.363 -25.091 1.00 13.63 174 TYR C CA 1
ATOM 9434 C C . TYR C 1 174 ? 12.537 94.543 -25.334 1.00 14.09 174 TYR C C 1
ATOM 9435 O O . TYR C 1 174 ? 12.069 95.624 -25.678 1.00 13.90 174 TYR C O 1
ATOM 9444 N N . LEU C 1 175 ? 13.844 94.329 -25.184 1.00 14.91 175 LEU C N 1
ATOM 9445 C CA . LEU C 1 175 ? 14.835 95.371 -25.474 1.00 15.97 175 LEU C CA 1
ATOM 9446 C C . LEU C 1 175 ? 15.864 94.762 -26.377 1.00 15.85 175 LEU C C 1
ATOM 9447 O O . LEU C 1 175 ? 16.444 93.723 -26.061 1.00 16.70 175 LEU C O 1
ATOM 9452 N N . VAL C 1 176 ? 16.116 95.425 -27.488 1.00 15.62 176 VAL C N 1
ATOM 9453 C CA . VAL C 1 176 ? 17.109 94.963 -28.425 1.00 15.41 176 VAL C CA 1
ATOM 9454 C C . VAL C 1 176 ? 18.266 95.936 -28.392 1.00 15.76 176 VAL C C 1
ATOM 9455 O O . VAL C 1 176 ? 18.080 97.155 -28.472 1.00 16.10 176 VAL C O 1
ATOM 9459 N N . GLY C 1 177 ? 19.464 95.401 -28.250 1.00 16.18 177 GLY C N 1
ATOM 9460 C CA . GLY C 1 177 ? 20.632 96.239 -28.125 1.00 17.12 177 GLY C CA 1
ATOM 9461 C C . GLY C 1 177 ? 21.258 96.238 -29.495 1.00 17.97 177 GLY C C 1
ATOM 9462 O O . GLY C 1 177 ? 22.017 95.287 -29.830 1.00 17.99 177 GLY C O 1
ATOM 9463 N N . ALA C 1 178 ? 20.900 97.242 -30.295 1.00 17.38 178 ALA C N 1
ATOM 9464 C CA . ALA C 1 178 ? 21.481 97.423 -31.623 1.00 18.13 178 ALA C CA 1
ATOM 9465 C C . ALA C 1 178 ? 22.407 98.643 -31.539 1.00 18.70 178 ALA C C 1
ATOM 9466 O O . ALA C 1 178 ? 22.466 99.468 -32.467 1.00 19.41 178 ALA C O 1
ATOM 9468 N N . ASP C 1 179 ? 23.055 98.763 -30.388 1.00 18.84 179 ASP C N 1
ATOM 9469 C CA . ASP C 1 179 ? 23.793 99.958 -30.004 1.00 19.85 179 ASP C CA 1
ATOM 9470 C C . ASP C 1 179 ? 25.300 99.862 -30.302 1.00 20.05 179 ASP C C 1
ATOM 9471 O O . ASP C 1 179 ? 26.109 100.578 -29.706 1.00 20.33 179 ASP C O 1
ATOM 9476 N N . GLY C 1 180 ? 25.680 98.996 -31.233 1.00 20.61 180 GLY C N 1
ATOM 9477 C CA . GLY C 1 180 ? 27.055 99.038 -31.787 1.00 20.99 180 GLY C CA 1
ATOM 9478 C C . GLY C 1 180 ? 28.101 98.253 -31.010 1.00 21.84 180 GLY C C 1
ATOM 9479 O O . GLY C 1 180 ? 27.807 97.593 -30.007 1.00 21.39 180 GLY C O 1
ATOM 9480 N N . ASN C 1 181 ? 29.332 98.355 -31.509 1.00 22.48 181 ASN C N 1
ATOM 9481 C CA A ASN C 1 181 ? 30.496 97.645 -30.998 0.50 22.81 181 ASN C CA 1
ATOM 9482 C CA B ASN C 1 181 ? 30.503 97.630 -30.978 0.50 22.87 181 ASN C CA 1
ATOM 9483 C C . ASN C 1 181 ? 30.745 97.851 -29.498 1.00 23.93 181 ASN C C 1
ATOM 9484 O O . ASN C 1 181 ? 30.965 96.875 -28.739 1.00 23.83 181 ASN C O 1
ATOM 9493 N N . ARG C 1 182 ? 30.724 99.126 -29.080 1.00 24.93 182 ARG C N 1
ATOM 9494 C CA . ARG C 1 182 ? 30.913 99.468 -27.672 1.00 26.08 182 ARG C CA 1
ATOM 9495 C C . ARG C 1 182 ? 29.547 99.478 -27.042 1.00 25.74 182 ARG C C 1
ATOM 9496 O O . ARG C 1 182 ? 29.127 100.495 -26.506 1.00 27.58 182 ARG C O 1
ATOM 9504 N N . SER C 1 183 ? 28.856 98.347 -27.100 1.00 24.79 183 SER C N 1
ATOM 9505 C CA . SER C 1 183 ? 27.461 98.279 -26.729 1.00 23.37 183 SER C CA 1
ATOM 9506 C C . SER C 1 183 ? 27.170 98.502 -25.233 1.00 23.37 183 SER C C 1
ATOM 9507 O O . SER C 1 183 ? 27.485 97.657 -24.423 1.00 23.55 183 SER C O 1
ATOM 9510 N N . LEU C 1 184 ? 26.548 99.634 -24.886 1.00 23.49 184 LEU C N 1
ATOM 9511 C CA . LEU C 1 184 ? 26.080 99.873 -23.529 1.00 22.66 184 LEU C CA 1
ATOM 9512 C C . LEU C 1 184 ? 25.306 98.632 -23.101 1.00 22.55 184 LEU C C 1
ATOM 9513 O O . LEU C 1 184 ? 25.532 98.117 -22.006 1.00 22.47 184 LEU C O 1
ATOM 9518 N N . VAL C 1 185 ? 24.435 98.116 -23.980 1.00 21.95 185 VAL C N 1
ATOM 9519 C CA . VAL C 1 185 ? 23.617 96.975 -23.576 1.00 21.42 185 VAL C CA 1
ATOM 9520 C C . VAL C 1 185 ? 24.448 95.740 -23.179 1.00 21.97 185 VAL C C 1
ATOM 9521 O O . VAL C 1 185 ? 24.391 95.329 -22.019 1.00 22.47 185 VAL C O 1
ATOM 9525 N N . ARG C 1 186 ? 25.238 95.195 -24.111 1.00 21.69 186 ARG C N 1
ATOM 9526 C CA . ARG C 1 186 ? 26.059 94.011 -23.859 1.00 22.07 186 ARG C CA 1
ATOM 9527 C C . ARG C 1 186 ? 26.947 94.177 -22.629 1.00 23.13 186 ARG C C 1
ATOM 9528 O O . ARG C 1 186 ? 27.070 93.260 -21.798 1.00 22.67 186 ARG C O 1
ATOM 9536 N N . GLU C 1 187 ? 27.566 95.356 -22.539 1.00 23.83 187 GLU C N 1
ATOM 9537 C CA . GLU C 1 187 ? 28.520 95.645 -21.491 1.00 24.71 187 GLU C CA 1
ATOM 9538 C C . GLU C 1 187 ? 27.824 95.800 -20.147 1.00 24.58 187 GLU C C 1
ATOM 9539 O O . GLU C 1 187 ? 28.390 95.437 -19.123 1.00 25.13 187 GLU C O 1
ATOM 9545 N N . SER C 1 188 ? 26.585 96.286 -20.159 1.00 23.75 188 SER C N 1
ATOM 9546 C CA . SER C 1 188 ? 25.797 96.369 -18.921 1.00 23.01 188 SER C CA 1
ATOM 9547 C C . SER C 1 188 ? 25.389 95.031 -18.330 1.00 22.62 188 SER C C 1
ATOM 9548 O O . SER C 1 188 ? 25.163 94.948 -17.122 1.00 22.47 188 SER C O 1
ATOM 9551 N N . LEU C 1 189 ? 25.275 94.002 -19.181 1.00 21.95 189 LEU C N 1
ATOM 9552 C CA . LEU C 1 189 ? 24.784 92.685 -18.764 1.00 20.62 189 LEU C CA 1
ATOM 9553 C C . LEU C 1 189 ? 25.970 91.844 -18.339 1.00 20.19 189 LEU C C 1
ATOM 9554 O O . LEU C 1 189 ? 25.804 90.720 -17.943 1.00 20.52 189 LEU C O 1
ATOM 9559 N N . GLY C 1 190 ? 27.168 92.410 -18.463 1.00 20.29 190 GLY C N 1
ATOM 9560 C CA . GLY C 1 190 ? 28.456 91.722 -18.257 1.00 20.72 190 GLY C CA 1
ATOM 9561 C C . GLY C 1 190 ? 28.853 90.602 -19.225 1.00 21.52 190 GLY C C 1
ATOM 9562 O O . GLY C 1 190 ? 29.617 89.695 -18.853 1.00 21.78 190 GLY C O 1
ATOM 9563 N N . ILE C 1 191 ? 28.338 90.628 -20.462 1.00 20.94 191 ILE C N 1
ATOM 9564 C CA . ILE C 1 191 ? 28.622 89.540 -21.396 1.00 20.02 191 ILE C CA 1
ATOM 9565 C C . ILE C 1 191 ? 29.985 89.724 -22.060 1.00 19.92 191 ILE C C 1
ATOM 9566 O O . ILE C 1 191 ? 30.317 90.824 -22.551 1.00 20.10 191 ILE C O 1
ATOM 9571 N N . GLY C 1 192 ? 30.791 88.669 -22.043 1.00 20.17 192 GLY C N 1
ATOM 9572 C CA . GLY C 1 192 ? 32.107 88.711 -22.683 1.00 20.99 192 GLY C CA 1
ATOM 9573 C C . GLY C 1 192 ? 32.032 88.402 -24.177 1.00 22.26 192 GLY C C 1
ATOM 9574 O O . GLY C 1 192 ? 31.038 87.815 -24.675 1.00 21.82 192 GLY C O 1
ATOM 9575 N N . ARG C 1 193 ? 33.062 88.817 -24.908 1.00 22.82 193 ARG C N 1
ATOM 9576 C CA . ARG C 1 193 ? 33.171 88.424 -26.299 1.00 24.11 193 ARG C CA 1
ATOM 9577 C C . ARG C 1 193 ? 34.291 87.419 -26.422 1.00 24.50 193 ARG C C 1
ATOM 9578 O O . ARG C 1 193 ? 35.128 87.324 -25.542 1.00 25.22 193 ARG C O 1
ATOM 9586 N N . TYR C 1 194 ? 34.303 86.680 -27.518 1.00 24.86 194 TYR C N 1
ATOM 9587 C CA . TYR C 1 194 ? 35.406 85.812 -27.850 1.00 24.78 194 TYR C CA 1
ATOM 9588 C C . TYR C 1 194 ? 35.878 86.015 -29.321 1.00 24.88 194 TYR C C 1
ATOM 9589 O O . TYR C 1 194 ? 35.210 86.694 -30.107 1.00 24.36 194 TYR C O 1
ATOM 9598 N N . GLY C 1 195 ? 37.039 85.441 -29.658 1.00 25.22 195 GLY C N 1
ATOM 9599 C CA . GLY C 1 195 ? 37.525 85.375 -31.057 1.00 25.54 195 GLY C CA 1
ATOM 9600 C C . GLY C 1 195 ? 38.910 85.965 -31.210 1.00 25.63 195 GLY C C 1
ATOM 9601 O O . GLY C 1 195 ? 39.573 86.262 -30.213 1.00 26.42 195 GLY C O 1
ATOM 9602 N N . HIS C 1 196 ? 39.350 86.185 -32.442 1.00 25.63 196 HIS C N 1
ATOM 9603 C CA . HIS C 1 196 ? 40.738 86.643 -32.691 1.00 25.49 196 HIS C CA 1
ATOM 9604 C C . HIS C 1 196 ? 41.077 87.955 -31.986 1.00 25.71 196 HIS C C 1
ATOM 9605 O O . HIS C 1 196 ? 42.245 88.207 -31.677 1.00 26.06 196 HIS C O 1
ATOM 9612 N N . GLY C 1 197 ? 40.064 88.794 -31.738 1.00 26.44 197 GLY C N 1
ATOM 9613 C CA . GLY C 1 197 ? 40.288 90.150 -31.142 1.00 26.25 197 GLY C CA 1
ATOM 9614 C C . GLY C 1 197 ? 40.839 91.147 -32.141 1.00 26.14 197 GLY C C 1
ATOM 9615 O O . GLY C 1 197 ? 40.574 90.997 -33.351 1.00 26.26 197 GLY C O 1
ATOM 9616 N N . THR C 1 198 ? 41.599 92.148 -31.660 1.00 25.43 198 THR C N 1
ATOM 9617 C CA . THR C 1 198 ? 42.204 93.149 -32.564 1.00 25.28 198 THR C CA 1
ATOM 9618 C C . THR C 1 198 ? 42.854 92.523 -33.790 1.00 25.03 198 THR C C 1
ATOM 9619 O O . THR C 1 198 ? 43.608 91.552 -33.671 1.00 25.43 198 THR C O 1
ATOM 9623 N N . LEU C 1 199 ? 42.543 93.069 -34.965 1.00 24.61 199 LEU C N 1
ATOM 9624 C CA . LEU C 1 199 ? 43.139 92.620 -36.223 1.00 23.74 199 LEU C CA 1
ATOM 9625 C C . LEU C 1 199 ? 44.184 93.614 -36.737 1.00 23.83 199 LEU C C 1
ATOM 9626 O O . LEU C 1 199 ? 45.328 93.276 -36.926 1.00 24.15 199 LEU C O 1
ATOM 9631 N N . THR C 1 200 ? 43.797 94.856 -36.945 1.00 23.90 200 THR C N 1
ATOM 9632 C CA . THR C 1 200 ? 44.697 95.818 -37.553 1.00 24.50 200 THR C CA 1
ATOM 9633 C C . THR C 1 200 ? 44.037 97.132 -37.314 1.00 25.16 200 THR C C 1
ATOM 9634 O O . THR C 1 200 ? 42.848 97.170 -36.954 1.00 26.27 200 THR C O 1
ATOM 9638 N N . HIS C 1 201 ? 44.790 98.209 -37.488 1.00 25.37 201 HIS C N 1
ATOM 9639 C CA . HIS C 1 201 ? 44.231 99.532 -37.316 1.00 25.52 201 HIS C CA 1
ATOM 9640 C C . HIS C 1 201 ? 44.423 100.243 -38.638 1.00 25.73 201 HIS C C 1
ATOM 9641 O O . HIS C 1 201 ? 45.349 99.899 -39.394 1.00 26.16 201 HIS C O 1
ATOM 9648 N N . MET C 1 202 ? 43.568 101.233 -38.900 1.00 25.45 202 MET C N 1
ATOM 9649 C CA . MET C 1 202 ? 43.481 101.846 -40.201 1.00 25.27 202 MET C CA 1
ATOM 9650 C C . MET C 1 202 ? 42.864 103.222 -40.019 1.00 25.39 202 MET C C 1
ATOM 9651 O O . MET C 1 202 ? 42.176 103.490 -39.006 1.00 25.77 202 MET C O 1
ATOM 9656 N N . VAL C 1 203 ? 43.125 104.116 -40.970 1.00 25.04 203 VAL C N 1
ATOM 9657 C CA . VAL C 1 203 ? 42.568 105.460 -40.894 1.00 24.42 203 VAL C CA 1
ATOM 9658 C C . VAL C 1 203 ? 41.763 105.687 -42.155 1.00 24.10 203 VAL C C 1
ATOM 9659 O O . VAL C 1 203 ? 42.282 105.587 -43.247 1.00 23.88 203 VAL C O 1
ATOM 9663 N N . GLY C 1 204 ? 40.473 105.953 -41.979 1.00 24.19 204 GLY C N 1
ATOM 9664 C CA . GLY C 1 204 ? 39.580 106.241 -43.080 1.00 23.57 204 GLY C CA 1
ATOM 9665 C C . GLY C 1 204 ? 39.567 107.727 -43.369 1.00 23.61 204 GLY C C 1
ATOM 9666 O O . GLY C 1 204 ? 39.545 108.571 -42.445 1.00 23.61 204 GLY C O 1
ATOM 9667 N N . VAL C 1 205 ? 39.596 108.046 -44.663 1.00 23.13 205 VAL C N 1
ATOM 9668 C CA . VAL C 1 205 ? 39.509 109.420 -45.117 1.00 22.42 205 VAL C CA 1
ATOM 9669 C C . VAL C 1 205 ? 38.473 109.426 -46.222 1.00 22.74 205 VAL C C 1
ATOM 9670 O O . VAL C 1 205 ? 38.609 108.699 -47.222 1.00 23.78 205 VAL C O 1
ATOM 9674 N N . ILE C 1 206 ? 37.415 110.208 -46.007 1.00 22.00 206 ILE C N 1
ATOM 9675 C CA . ILE C 1 206 ? 36.428 110.487 -47.005 1.00 21.31 206 ILE C CA 1
ATOM 9676 C C . ILE C 1 206 ? 36.931 111.808 -47.553 1.00 21.93 206 ILE C C 1
ATOM 9677 O O . ILE C 1 206 ? 37.182 112.717 -46.777 1.00 22.61 206 ILE C O 1
ATOM 9682 N N . PHE C 1 207 ? 37.113 111.904 -48.868 1.00 21.98 207 PHE C N 1
ATOM 9683 C CA . PHE C 1 207 ? 37.573 113.124 -49.466 1.00 22.79 207 PHE C CA 1
ATOM 9684 C C . PHE C 1 207 ? 36.823 113.428 -50.782 1.00 23.59 207 PHE C C 1
ATOM 9685 O O . PHE C 1 207 ? 36.201 112.529 -51.346 1.00 24.17 207 PHE C O 1
ATOM 9693 N N . ASP C 1 208 ? 36.830 114.691 -51.220 1.00 24.23 208 ASP C N 1
ATOM 9694 C CA . ASP C 1 208 ? 36.311 115.104 -52.553 1.00 24.95 208 ASP C CA 1
ATOM 9695 C C . ASP C 1 208 ? 37.450 115.463 -53.496 1.00 25.65 208 ASP C C 1
ATOM 9696 O O . ASP C 1 208 ? 38.467 116.070 -53.089 1.00 25.03 208 ASP C O 1
ATOM 9701 N N . ALA C 1 209 ? 37.244 115.110 -54.761 1.00 26.28 209 ALA C N 1
ATOM 9702 C CA . ALA C 1 209 ? 38.203 115.390 -55.796 1.00 27.39 209 ALA C CA 1
ATOM 9703 C C . ALA C 1 209 ? 37.623 114.894 -57.077 1.00 28.53 209 ALA C C 1
ATOM 9704 O O . ALA C 1 209 ? 37.037 113.803 -57.113 1.00 28.78 209 ALA C O 1
ATOM 9706 N N . ASP C 1 210 ? 37.764 115.705 -58.125 1.00 30.12 210 ASP C N 1
ATOM 9707 C CA . ASP C 1 210 ? 37.386 115.284 -59.466 1.00 31.20 210 ASP C CA 1
ATOM 9708 C C . ASP C 1 210 ? 38.503 114.439 -60.100 1.00 31.49 210 ASP C C 1
ATOM 9709 O O . ASP C 1 210 ? 39.519 114.955 -60.553 1.00 31.45 210 ASP C O 1
ATOM 9714 N N . LEU C 1 211 ? 38.283 113.137 -60.160 1.00 32.03 211 LEU C N 1
ATOM 9715 C CA . LEU C 1 211 ? 39.257 112.229 -60.705 1.00 32.59 211 LEU C CA 1
ATOM 9716 C C . LEU C 1 211 ? 39.007 111.988 -62.182 1.00 33.33 211 LEU C C 1
ATOM 9717 O O . LEU C 1 211 ? 39.670 111.154 -62.787 1.00 33.60 211 LEU C O 1
ATOM 9722 N N . SER C 1 212 ? 38.057 112.732 -62.762 1.00 34.31 212 SER C N 1
ATOM 9723 C CA . SER C 1 212 ? 37.689 112.589 -64.169 1.00 34.92 212 SER C CA 1
ATOM 9724 C C . SER C 1 212 ? 38.944 112.577 -65.028 1.00 35.37 212 SER C C 1
ATOM 9725 O O . SER C 1 212 ? 38.969 111.920 -66.070 1.00 35.64 212 SER C O 1
ATOM 9728 N N . GLY C 1 213 ? 39.993 113.270 -64.554 1.00 35.75 213 GLY C N 1
ATOM 9729 C CA . GLY C 1 213 ? 41.241 113.445 -65.299 1.00 35.50 213 GLY C CA 1
ATOM 9730 C C . GLY C 1 213 ? 42.125 112.223 -65.205 1.00 35.78 213 GLY C C 1
ATOM 9731 O O . GLY C 1 213 ? 42.699 111.806 -66.206 1.00 36.11 213 GLY C O 1
ATOM 9732 N N . ILE C 1 214 ? 42.235 111.628 -64.014 1.00 35.68 214 ILE C N 1
ATOM 9733 C CA . ILE C 1 214 ? 43.257 110.585 -63.793 1.00 35.33 214 ILE C CA 1
ATOM 9734 C C . ILE C 1 214 ? 42.806 109.130 -63.627 1.00 35.46 214 ILE C C 1
ATOM 9735 O O . ILE C 1 214 ? 43.603 108.276 -63.212 1.00 35.93 214 ILE C O 1
ATOM 9740 N N . MET C 1 215 ? 41.544 108.848 -63.935 1.00 35.29 215 MET C N 1
ATOM 9741 C CA . MET C 1 215 ? 41.026 107.507 -63.824 1.00 35.31 215 MET C CA 1
ATOM 9742 C C . MET C 1 215 ? 40.317 107.248 -65.124 1.00 35.01 215 MET C C 1
ATOM 9743 O O . MET C 1 215 ? 39.522 108.059 -65.573 1.00 34.78 215 MET C O 1
ATOM 9748 N N . GLU C 1 216 ? 40.665 106.134 -65.754 1.00 35.39 216 GLU C N 1
ATOM 9749 C CA . GLU C 1 216 ? 40.112 105.762 -67.072 1.00 35.73 216 GLU C CA 1
ATOM 9750 C C . GLU C 1 216 ? 38.603 105.535 -66.966 1.00 35.23 216 GLU C C 1
ATOM 9751 O O . GLU C 1 216 ? 38.115 105.155 -65.904 1.00 35.43 216 GLU C O 1
ATOM 9757 N N . PRO C 1 217 ? 37.855 105.768 -68.065 1.00 34.96 217 PRO C N 1
ATOM 9758 C CA . PRO C 1 217 ? 36.422 105.468 -67.993 1.00 34.27 217 PRO C CA 1
ATOM 9759 C C . PRO C 1 217 ? 36.149 104.033 -67.508 1.00 33.77 217 PRO C C 1
ATOM 9760 O O . PRO C 1 217 ? 37.054 103.172 -67.555 1.00 33.02 217 PRO C O 1
ATOM 9764 N N . GLY C 1 218 ? 34.926 103.821 -66.985 1.00 33.40 218 GLY C N 1
ATOM 9765 C CA . GLY C 1 218 ? 34.505 102.556 -66.350 1.00 32.28 218 GLY C CA 1
ATOM 9766 C C . GLY C 1 218 ? 35.510 101.890 -65.416 1.00 31.56 218 GLY C C 1
ATOM 9767 O O . GLY C 1 218 ? 35.697 100.692 -65.463 1.00 31.85 218 GLY C O 1
ATOM 9768 N N . THR C 1 219 ? 36.189 102.651 -64.581 1.00 31.04 219 THR C N 1
ATOM 9769 C CA . THR C 1 219 ? 37.196 102.039 -63.719 1.00 30.08 219 THR C CA 1
ATOM 9770 C C . THR C 1 219 ? 36.840 102.079 -62.190 1.00 29.30 219 THR C C 1
ATOM 9771 O O . THR C 1 219 ? 37.664 101.840 -61.320 1.00 29.25 219 THR C O 1
ATOM 9775 N N . THR C 1 220 ? 35.569 102.348 -61.905 1.00 28.42 220 THR C N 1
ATOM 9776 C CA . THR C 1 220 ? 35.046 102.504 -60.558 1.00 27.30 220 THR C CA 1
ATOM 9777 C C . THR C 1 220 ? 35.009 101.136 -59.881 1.00 26.90 220 THR C C 1
ATOM 9778 O O . THR C 1 220 ? 34.691 100.107 -60.510 1.00 26.78 220 THR C O 1
ATOM 9782 N N . GLY C 1 221 ? 35.300 101.121 -58.595 1.00 26.17 221 GLY C N 1
ATOM 9783 C CA . GLY C 1 221 ? 35.341 99.873 -57.878 1.00 24.76 221 GLY C CA 1
ATOM 9784 C C . GLY C 1 221 ? 36.253 99.983 -56.685 1.00 24.09 221 GLY C C 1
ATOM 9785 O O . GLY C 1 221 ? 36.790 101.064 -56.395 1.00 23.98 221 GLY C O 1
ATOM 9786 N N . TRP C 1 222 ? 36.391 98.859 -56.000 1.00 23.44 222 TRP C N 1
ATOM 9787 C CA . TRP C 1 222 ? 37.055 98.769 -54.715 1.00 22.92 222 TRP C CA 1
ATOM 9788 C C . TRP C 1 222 ? 38.456 98.192 -54.933 1.00 23.72 222 TRP C C 1
ATOM 9789 O O . TRP C 1 222 ? 38.635 97.125 -55.574 1.00 23.34 222 TRP C O 1
ATOM 9800 N N . TYR C 1 223 ? 39.433 98.901 -54.374 1.00 23.77 223 TYR C N 1
ATOM 9801 C CA . TYR C 1 223 ? 40.850 98.627 -54.594 1.00 23.65 223 TYR C CA 1
ATOM 9802 C C . TYR C 1 223 ? 41.552 98.280 -53.296 1.00 24.18 223 TYR C C 1
ATOM 9803 O O . TYR C 1 223 ? 41.464 99.037 -52.323 1.00 24.47 223 TYR C O 1
ATOM 9812 N N . TYR C 1 224 ? 42.239 97.139 -53.288 1.00 24.26 224 TYR C N 1
ATOM 9813 C CA . TYR C 1 224 ? 43.162 96.798 -52.210 1.00 24.29 224 TYR C CA 1
ATOM 9814 C C . TYR C 1 224 ? 44.573 97.210 -52.632 1.00 25.52 224 TYR C C 1
ATOM 9815 O O . TYR C 1 224 ? 45.169 96.641 -53.595 1.00 25.50 224 TYR C O 1
ATOM 9824 N N . LEU C 1 225 ? 45.109 98.186 -51.886 1.00 26.13 225 LEU C N 1
ATOM 9825 C CA . LEU C 1 225 ? 46.338 98.868 -52.248 1.00 26.79 225 LEU C CA 1
ATOM 9826 C C . LEU C 1 225 ? 47.554 98.276 -51.578 1.00 27.86 225 LEU C C 1
ATOM 9827 O O . LEU C 1 225 ? 47.724 98.421 -50.349 1.00 28.65 225 LEU C O 1
ATOM 9832 N N . HIS C 1 226 ? 48.414 97.652 -52.392 1.00 28.72 226 HIS C N 1
ATOM 9833 C CA . HIS C 1 226 ? 49.719 97.197 -51.923 1.00 29.66 226 HIS C CA 1
ATOM 9834 C C . HIS C 1 226 ? 50.826 98.058 -52.537 1.00 30.71 226 HIS C C 1
ATOM 9835 O O . HIS C 1 226 ? 51.382 97.807 -53.641 1.00 30.94 226 HIS C O 1
ATOM 9842 N N . HIS C 1 227 ? 51.110 99.112 -51.786 1.00 31.20 227 HIS C N 1
ATOM 9843 C CA . HIS C 1 227 ? 51.953 100.190 -52.234 1.00 31.60 227 HIS C CA 1
ATOM 9844 C C . HIS C 1 227 ? 53.302 100.081 -51.552 1.00 32.30 227 HIS C C 1
ATOM 9845 O O . HIS C 1 227 ? 53.378 99.681 -50.363 1.00 33.12 227 HIS C O 1
ATOM 9852 N N . PRO C 1 228 ? 54.373 100.472 -52.267 1.00 32.48 228 PRO C N 1
ATOM 9853 C CA . PRO C 1 228 ? 55.655 100.481 -51.549 1.00 32.50 228 PRO C CA 1
ATOM 9854 C C . PRO C 1 228 ? 55.536 101.178 -50.197 1.00 32.36 228 PRO C C 1
ATOM 9855 O O . PRO C 1 228 ? 56.075 100.689 -49.216 1.00 32.59 228 PRO C O 1
ATOM 9859 N N . GLU C 1 229 ? 54.825 102.296 -50.144 1.00 32.41 229 GLU C N 1
ATOM 9860 C CA . GLU C 1 229 ? 54.805 103.094 -48.938 1.00 33.00 229 GLU C CA 1
ATOM 9861 C C . GLU C 1 229 ? 53.801 102.669 -47.858 1.00 32.92 229 GLU C C 1
ATOM 9862 O O . GLU C 1 229 ? 54.079 102.842 -46.680 1.00 33.11 229 GLU C O 1
ATOM 9868 N N . PHE C 1 230 ? 52.646 102.119 -48.247 1.00 32.89 230 PHE C N 1
ATOM 9869 C CA . PHE C 1 230 ? 51.538 101.905 -47.294 1.00 32.00 230 PHE C CA 1
ATOM 9870 C C . PHE C 1 230 ? 50.627 100.791 -47.733 1.00 31.36 230 PHE C C 1
ATOM 9871 O O . PHE C 1 230 ? 50.587 100.451 -48.916 1.00 30.96 230 PHE C O 1
ATOM 9879 N N . LYS C 1 231 ? 49.880 100.258 -46.764 1.00 30.63 231 LYS C N 1
ATOM 9880 C CA . LYS C 1 231 ? 48.832 99.291 -47.043 1.00 29.90 231 LYS C CA 1
ATOM 9881 C C . LYS C 1 231 ? 47.458 99.931 -46.858 1.00 28.83 231 LYS C C 1
ATOM 9882 O O . LYS C 1 231 ? 47.242 100.669 -45.895 1.00 28.45 231 LYS C O 1
ATOM 9888 N N . GLY C 1 232 ? 46.542 99.646 -47.791 1.00 27.99 232 GLY C N 1
ATOM 9889 C CA . GLY C 1 232 ? 45.216 100.282 -47.766 1.00 26.11 232 GLY C CA 1
ATOM 9890 C C . GLY C 1 232 ? 44.158 99.826 -48.744 1.00 24.63 232 GLY C C 1
ATOM 9891 O O . GLY C 1 232 ? 44.292 98.802 -49.385 1.00 24.68 232 GLY C O 1
ATOM 9892 N N . THR C 1 233 ? 43.075 100.581 -48.812 1.00 23.48 233 THR C N 1
ATOM 9893 C CA . THR C 1 233 ? 41.954 100.261 -49.691 1.00 22.97 233 THR C CA 1
ATOM 9894 C C . THR C 1 233 ? 41.366 101.580 -50.203 1.00 22.65 233 THR C C 1
ATOM 9895 O O . THR C 1 233 ? 41.590 102.652 -49.616 1.00 22.99 233 THR C O 1
ATOM 9899 N N . PHE C 1 234 ? 40.620 101.515 -51.296 1.00 21.40 234 PHE C N 1
ATOM 9900 C CA . PHE C 1 234 ? 40.142 102.726 -51.898 1.00 20.64 234 PHE C CA 1
ATOM 9901 C C . PHE C 1 234 ? 38.799 102.445 -52.542 1.00 20.17 234 PHE C C 1
ATOM 9902 O O . PHE C 1 234 ? 38.651 101.479 -53.259 1.00 20.48 234 PHE C O 1
ATOM 9910 N N . GLY C 1 235 ? 37.824 103.308 -52.308 1.00 19.95 235 GLY C N 1
ATOM 9911 C CA . GLY C 1 235 ? 36.495 103.093 -52.835 1.00 19.63 235 GLY C CA 1
ATOM 9912 C C . GLY C 1 235 ? 35.735 104.304 -53.328 1.00 19.56 235 GLY C C 1
ATOM 9913 O O . GLY C 1 235 ? 36.102 105.464 -53.070 1.00 19.58 235 GLY C O 1
ATOM 9914 N N . PRO C 1 236 ? 34.651 104.033 -54.047 1.00 19.25 236 PRO C N 1
ATOM 9915 C CA . PRO C 1 236 ? 33.730 105.023 -54.565 1.00 19.46 236 PRO C CA 1
ATOM 9916 C C . PRO C 1 236 ? 32.658 105.327 -53.532 1.00 19.38 236 PRO C C 1
ATOM 9917 O O . PRO C 1 236 ? 32.554 104.622 -52.536 1.00 19.82 236 PRO C O 1
ATOM 9921 N N . THR C 1 237 ? 31.865 106.364 -53.792 1.00 19.35 237 THR C N 1
ATOM 9922 C CA . THR C 1 237 ? 30.588 106.594 -53.127 1.00 19.08 237 THR C CA 1
ATOM 9923 C C . THR C 1 237 ? 29.587 106.892 -54.234 1.00 19.11 237 THR C C 1
ATOM 9924 O O . THR C 1 237 ? 29.946 106.842 -55.419 1.00 19.53 237 THR C O 1
ATOM 9928 N N . ASP C 1 238 ? 28.352 107.218 -53.864 1.00 19.88 238 ASP C N 1
ATOM 9929 C CA . ASP C 1 238 ? 27.282 107.514 -54.841 1.00 20.34 238 ASP C CA 1
ATOM 9930 C C . ASP C 1 238 ? 27.375 108.885 -55.524 1.00 21.05 238 ASP C C 1
ATOM 9931 O O . ASP C 1 238 ? 26.570 109.178 -56.407 1.00 20.93 238 ASP C O 1
ATOM 9936 N N . ARG C 1 239 ? 28.300 109.740 -55.068 1.00 22.17 239 ARG C N 1
ATOM 9937 C CA . ARG C 1 239 ? 28.606 111.021 -55.755 1.00 22.77 239 ARG C CA 1
ATOM 9938 C C . ARG C 1 239 ? 29.872 110.814 -56.581 1.00 23.57 239 ARG C C 1
ATOM 9939 O O . ARG C 1 239 ? 30.902 110.333 -56.071 1.00 24.19 239 ARG C O 1
ATOM 9947 N N . PRO C 1 240 ? 29.810 111.126 -57.876 1.00 24.29 240 PRO C N 1
ATOM 9948 C CA . PRO C 1 240 ? 31.027 110.862 -58.681 1.00 25.26 240 PRO C CA 1
ATOM 9949 C C . PRO C 1 240 ? 32.276 111.634 -58.220 1.00 25.60 240 PRO C C 1
ATOM 9950 O O . PRO C 1 240 ? 33.347 111.355 -58.710 1.00 26.34 240 PRO C O 1
ATOM 9954 N N . ASP C 1 241 ? 32.141 112.564 -57.278 1.00 26.24 241 ASP C N 1
ATOM 9955 C CA . ASP C 1 241 ? 33.268 113.430 -56.867 1.00 27.06 241 ASP C CA 1
ATOM 9956 C C . ASP C 1 241 ? 33.748 113.070 -55.449 1.00 26.77 241 ASP C C 1
ATOM 9957 O O . ASP C 1 241 ? 34.656 113.727 -54.877 1.00 27.39 241 ASP C O 1
ATOM 9962 N N . ARG C 1 242 ? 33.149 112.021 -54.875 1.00 25.96 242 ARG C N 1
ATOM 9963 C CA . ARG C 1 242 ? 33.444 111.671 -53.461 1.00 25.14 242 ARG C CA 1
ATOM 9964 C C . ARG C 1 242 ? 33.958 110.259 -53.318 1.00 24.57 242 ARG C C 1
ATOM 9965 O O . ARG C 1 242 ? 33.345 109.335 -53.836 1.00 24.75 242 ARG C O 1
ATOM 9973 N N . HIS C 1 243 ? 35.063 110.099 -52.595 1.00 24.17 243 HIS C N 1
ATOM 9974 C CA . HIS C 1 243 ? 35.798 108.821 -52.499 1.00 23.80 243 HIS C CA 1
ATOM 9975 C C . HIS C 1 243 ? 36.285 108.504 -51.074 1.00 23.92 243 HIS C C 1
ATOM 9976 O O . HIS C 1 243 ? 36.380 109.406 -50.206 1.00 24.11 243 HIS C O 1
ATOM 9983 N N . THR C 1 244 ? 36.591 107.232 -50.821 1.00 22.98 244 THR C N 1
ATOM 9984 C CA . THR C 1 244 ? 37.118 106.877 -49.514 1.00 22.75 244 THR C CA 1
ATOM 9985 C C . THR C 1 244 ? 38.508 106.284 -49.625 1.00 22.51 244 THR C C 1
ATOM 9986 O O . THR C 1 244 ? 38.866 105.686 -50.650 1.00 22.91 244 THR C O 1
ATOM 9990 N N . LEU C 1 245 ? 39.313 106.462 -48.589 1.00 21.82 245 LEU C N 1
ATOM 9991 C CA . LEU C 1 245 ? 40.628 105.841 -48.594 1.00 22.08 245 LEU C CA 1
ATOM 9992 C C . LEU C 1 245 ? 40.980 105.377 -47.200 1.00 22.44 245 LEU C C 1
ATOM 9993 O O . LEU C 1 245 ? 40.846 106.139 -46.241 1.00 22.76 245 LEU C O 1
ATOM 9998 N N . PHE C 1 246 ? 41.464 104.149 -47.082 1.00 22.77 246 PHE C N 1
ATOM 9999 C CA . PHE C 1 246 ? 41.877 103.631 -45.774 1.00 22.92 246 PHE C CA 1
ATOM 10000 C C . PHE C 1 246 ? 43.339 103.232 -45.849 1.00 23.35 246 PHE C C 1
ATOM 10001 O O . PHE C 1 246 ? 43.762 102.627 -46.824 1.00 22.85 246 PHE C O 1
ATOM 10009 N N . VAL C 1 247 ? 44.096 103.539 -44.804 1.00 24.08 247 VAL C N 1
ATOM 10010 C CA . VAL C 1 247 ? 45.540 103.319 -44.809 1.00 24.54 247 VAL C CA 1
ATOM 10011 C C . VAL C 1 247 ? 45.869 102.695 -43.487 1.00 25.51 247 VAL C C 1
ATOM 10012 O O . VAL C 1 247 ? 45.537 103.247 -42.433 1.00 25.39 247 VAL C O 1
ATOM 10016 N N . GLU C 1 248 ? 46.536 101.547 -43.567 1.00 27.17 248 GLU C N 1
ATOM 10017 C CA . GLU C 1 248 ? 46.885 100.712 -42.422 1.00 28.60 248 GLU C CA 1
ATOM 10018 C C . GLU C 1 248 ? 47.986 101.364 -41.669 1.00 29.08 248 GLU C C 1
ATOM 10019 O O . GLU C 1 248 ? 48.810 102.045 -42.270 1.00 30.11 248 GLU C O 1
ATOM 10025 N N . TYR C 1 249 ? 48.012 101.178 -40.358 1.00 29.94 249 TYR C N 1
ATOM 10026 C CA . TYR C 1 249 ? 49.122 101.724 -39.566 1.00 30.35 249 TYR C CA 1
ATOM 10027 C C . TYR C 1 249 ? 49.370 100.890 -38.335 1.00 31.51 249 TYR C C 1
ATOM 10028 O O . TYR C 1 249 ? 48.458 100.224 -37.856 1.00 31.56 249 TYR C O 1
ATOM 10037 N N . ASP C 1 250 ? 50.612 100.902 -37.857 1.00 33.13 250 ASP C N 1
ATOM 10038 C CA . ASP C 1 250 ? 51.028 100.050 -36.740 1.00 34.60 250 ASP C CA 1
ATOM 10039 C C . ASP C 1 250 ? 51.153 100.890 -35.471 1.00 35.53 250 ASP C C 1
ATOM 10040 O O . ASP C 1 250 ? 51.950 101.829 -35.433 1.00 35.69 250 ASP C O 1
ATOM 10045 N N . PRO C 1 251 ? 50.330 100.596 -34.446 1.00 36.19 251 PRO C N 1
ATOM 10046 C CA . PRO C 1 251 ? 50.554 101.302 -33.187 1.00 36.96 251 PRO C CA 1
ATOM 10047 C C . PRO C 1 251 ? 51.779 100.771 -32.456 1.00 38.04 251 PRO C C 1
ATOM 10048 O O . PRO C 1 251 ? 52.409 101.524 -31.719 1.00 38.54 251 PRO C O 1
ATOM 10052 N N . ASP C 1 252 ? 52.124 99.496 -32.655 1.00 39.15 252 ASP C N 1
ATOM 10053 C CA . ASP C 1 252 ? 53.270 98.905 -31.938 1.00 39.80 252 ASP C CA 1
ATOM 10054 C C . ASP C 1 252 ? 54.580 99.463 -32.440 1.00 39.89 252 ASP C C 1
ATOM 10055 O O . ASP C 1 252 ? 55.594 99.428 -31.720 1.00 40.48 252 ASP C O 1
ATOM 10060 N N . GLU C 1 253 ? 54.543 99.999 -33.661 1.00 39.69 253 GLU C N 1
ATOM 10061 C CA . GLU C 1 253 ? 55.691 100.692 -34.256 1.00 39.33 253 GLU C CA 1
ATOM 10062 C C . GLU C 1 253 ? 55.675 102.202 -33.932 1.00 38.76 253 GLU C C 1
ATOM 10063 O O . GLU C 1 253 ? 56.556 102.942 -34.342 1.00 39.10 253 GLU C O 1
ATOM 10069 N N . GLY C 1 254 ? 54.686 102.657 -33.172 1.00 38.32 254 GLY C N 1
ATOM 10070 C CA . GLY C 1 254 ? 54.692 104.046 -32.668 1.00 37.18 254 GLY C CA 1
ATOM 10071 C C . GLY C 1 254 ? 53.768 104.995 -33.399 1.00 36.71 254 GLY C C 1
ATOM 10072 O O . GLY C 1 254 ? 53.676 106.171 -33.042 1.00 36.61 254 GLY C O 1
ATOM 10073 N N . GLU C 1 255 ? 53.071 104.477 -34.418 1.00 36.34 255 GLU C N 1
ATOM 10074 C CA . GLU C 1 255 ? 52.182 105.278 -35.277 1.00 35.49 255 GLU C CA 1
ATOM 10075 C C . GLU C 1 255 ? 50.810 105.472 -34.660 1.00 35.29 255 GLU C C 1
ATOM 10076 O O . GLU C 1 255 ? 50.251 104.529 -34.079 1.00 35.80 255 GLU C O 1
ATOM 10082 N N . ARG C 1 256 ? 50.260 106.684 -34.808 1.00 34.84 256 ARG C N 1
ATOM 10083 C CA . ARG C 1 256 ? 48.960 107.029 -34.198 1.00 34.44 256 ARG C CA 1
ATOM 10084 C C . ARG C 1 256 ? 47.980 107.751 -35.164 1.00 33.97 256 ARG C C 1
ATOM 10085 O O . ARG C 1 256 ? 48.396 108.318 -36.202 1.00 33.86 256 ARG C O 1
ATOM 10093 N N . PRO C 1 257 ? 46.670 107.734 -34.845 1.00 33.36 257 PRO C N 1
ATOM 10094 C CA . PRO C 1 257 ? 45.764 108.468 -35.755 1.00 33.70 257 PRO C CA 1
ATOM 10095 C C . PRO C 1 257 ? 46.120 109.956 -35.854 1.00 33.80 257 PRO C C 1
ATOM 10096 O O . PRO C 1 257 ? 45.994 110.531 -36.935 1.00 33.78 257 PRO C O 1
ATOM 10100 N N . GLU C 1 258 ? 46.593 110.536 -34.744 1.00 34.07 258 GLU C N 1
ATOM 10101 C CA . GLU C 1 258 ? 47.025 111.948 -34.666 1.00 34.67 258 GLU C CA 1
ATOM 10102 C C . GLU C 1 258 ? 48.031 112.346 -35.768 1.00 34.43 258 GLU C C 1
ATOM 10103 O O . GLU C 1 258 ? 48.010 113.506 -36.208 1.00 34.49 258 GLU C O 1
ATOM 10109 N N . ASP C 1 259 ? 48.879 111.411 -36.226 1.00 33.64 259 ASP C N 1
ATOM 10110 C CA . ASP C 1 259 ? 49.874 111.793 -37.243 1.00 32.96 259 ASP C CA 1
ATOM 10111 C C . ASP C 1 259 ? 49.382 111.730 -38.715 1.00 32.17 259 ASP C C 1
ATOM 10112 O O . ASP C 1 259 ? 50.122 112.018 -39.654 1.00 31.73 259 ASP C O 1
ATOM 10117 N N . PHE C 1 260 ? 48.100 111.379 -38.873 1.00 31.72 260 PHE C N 1
ATOM 10118 C CA . PHE C 1 260 ? 47.370 111.527 -40.137 1.00 30.58 260 PHE C CA 1
ATOM 10119 C C . PHE C 1 260 ? 46.723 112.908 -40.194 1.00 30.25 260 PHE C C 1
ATOM 10120 O O . PHE C 1 260 ? 45.501 113.080 -40.089 1.00 30.02 260 PHE C O 1
ATOM 10128 N N . THR C 1 261 ? 47.599 113.891 -40.353 1.00 30.03 261 THR C N 1
ATOM 10129 C CA . THR C 1 261 ? 47.249 115.281 -40.538 1.00 29.13 261 THR C CA 1
ATOM 10130 C C . THR C 1 261 ? 46.619 115.438 -41.929 1.00 29.19 261 THR C C 1
ATOM 10131 O O . THR C 1 261 ? 46.748 114.553 -42.795 1.00 29.14 261 THR C O 1
ATOM 10135 N N . PRO C 1 262 ? 45.906 116.541 -42.148 1.00 28.92 262 PRO C N 1
ATOM 10136 C CA . PRO C 1 262 ? 45.371 116.827 -43.478 1.00 29.42 262 PRO C CA 1
ATOM 10137 C C . PRO C 1 262 ? 46.449 116.632 -44.521 1.00 30.15 262 PRO C C 1
ATOM 10138 O O . PRO C 1 262 ? 46.183 116.180 -45.642 1.00 29.97 262 PRO C O 1
ATOM 10142 N N . GLN C 1 263 ? 47.666 116.940 -44.096 1.00 30.78 263 GLN C N 1
ATOM 10143 C CA . GLN C 1 263 ? 48.853 116.898 -44.908 1.00 32.08 263 GLN C CA 1
ATOM 10144 C C . GLN C 1 263 ? 49.194 115.520 -45.400 1.00 32.10 263 GLN C C 1
ATOM 10145 O O . GLN C 1 263 ? 49.222 115.256 -46.617 1.00 32.71 263 GLN C O 1
ATOM 10151 N N . ARG C 1 264 ? 49.530 114.671 -44.431 1.00 31.35 264 ARG C N 1
ATOM 10152 C CA . ARG C 1 264 ? 49.815 113.275 -44.669 1.00 31.27 264 ARG C CA 1
ATOM 10153 C C . ARG C 1 264 ? 48.694 112.701 -45.532 1.00 31.25 264 ARG C C 1
ATOM 10154 O O . ARG C 1 264 ? 48.966 111.995 -46.519 1.00 31.71 264 ARG C O 1
ATOM 10162 N N . CYS C 1 265 ? 47.445 113.041 -45.183 1.00 30.82 265 CYS C N 1
ATOM 10163 C CA . CYS C 1 265 ? 46.278 112.533 -45.889 1.00 30.53 265 CYS C CA 1
ATOM 10164 C C . CYS C 1 265 ? 46.311 112.884 -47.385 1.00 30.48 265 CYS C C 1
ATOM 10165 O O . CYS C 1 265 ? 46.262 111.995 -48.236 1.00 30.32 265 CYS C O 1
ATOM 10168 N N . VAL C 1 266 ? 46.421 114.169 -47.704 1.00 30.25 266 VAL C N 1
ATOM 10169 C CA . VAL C 1 266 ? 46.459 114.584 -49.084 1.00 30.07 266 VAL C CA 1
ATOM 10170 C C . VAL C 1 266 ? 47.658 113.902 -49.769 1.00 31.09 266 VAL C C 1
ATOM 10171 O O . VAL C 1 266 ? 47.598 113.500 -50.964 1.00 31.21 266 VAL C O 1
ATOM 10175 N N . GLU C 1 267 ? 48.745 113.748 -49.014 1.00 31.15 267 GLU C N 1
ATOM 10176 C CA . GLU C 1 267 ? 49.939 113.108 -49.550 1.00 31.75 267 GLU C CA 1
ATOM 10177 C C . GLU C 1 267 ? 49.701 111.605 -49.889 1.00 31.88 267 GLU C C 1
ATOM 10178 O O . GLU C 1 267 ? 50.003 111.142 -51.028 1.00 31.62 267 GLU C O 1
ATOM 10184 N N . LEU C 1 268 ? 49.166 110.850 -48.912 1.00 30.99 268 LEU C N 1
ATOM 10185 C CA . LEU C 1 268 ? 48.754 109.444 -49.166 1.00 29.88 268 LEU C CA 1
ATOM 10186 C C . LEU C 1 268 ? 47.746 109.296 -50.329 1.00 29.44 268 LEU C C 1
ATOM 10187 O O . LEU C 1 268 ? 47.865 108.370 -51.131 1.00 29.19 268 LEU C O 1
ATOM 10192 N N . ILE C 1 269 ? 46.768 110.204 -50.414 1.00 28.49 269 ILE C N 1
ATOM 10193 C CA . ILE C 1 269 ? 45.818 110.242 -51.517 1.00 27.80 269 ILE C CA 1
ATOM 10194 C C . ILE C 1 269 ? 46.544 110.461 -52.872 1.00 28.62 269 ILE C C 1
ATOM 10195 O O . ILE C 1 269 ? 46.120 109.919 -53.907 1.00 28.48 269 ILE C O 1
ATOM 10200 N N . GLY C 1 270 ? 47.601 111.292 -52.869 1.00 29.26 270 GLY C N 1
ATOM 10201 C CA . GLY C 1 270 ? 48.453 111.510 -54.066 1.00 29.24 270 GLY C CA 1
ATOM 10202 C C . GLY C 1 270 ? 49.179 110.231 -54.443 1.00 29.62 270 GLY C C 1
ATOM 10203 O O . GLY C 1 270 ? 49.271 109.867 -55.618 1.00 29.94 270 GLY C O 1
ATOM 10204 N N . LEU C 1 271 ? 49.674 109.522 -53.431 1.00 30.14 271 LEU C N 1
ATOM 10205 C CA . LEU C 1 271 ? 50.358 108.241 -53.627 1.00 30.02 271 LEU C CA 1
ATOM 10206 C C . LEU C 1 271 ? 49.416 107.142 -54.050 1.00 30.68 271 LEU C C 1
ATOM 10207 O O . LEU C 1 271 ? 49.788 106.338 -54.913 1.00 31.40 271 LEU C O 1
ATOM 10212 N N . ALA C 1 272 ? 48.223 107.069 -53.441 1.00 31.15 272 ALA C N 1
ATOM 10213 C CA . ALA C 1 272 ? 47.242 106.022 -53.804 1.00 31.52 272 ALA C CA 1
ATOM 10214 C C . ALA C 1 272 ? 46.795 106.184 -55.244 1.00 32.10 272 ALA C C 1
ATOM 10215 O O . ALA C 1 272 ? 46.551 105.210 -55.938 1.00 32.17 272 ALA C O 1
ATOM 10217 N N . LEU C 1 273 ? 46.718 107.432 -55.695 1.00 33.10 273 LEU C N 1
ATOM 10218 C CA . LEU C 1 273 ? 46.218 107.695 -57.010 1.00 33.97 273 LEU C CA 1
ATOM 10219 C C . LEU C 1 273 ? 47.327 107.842 -58.031 1.00 35.07 273 LEU C C 1
ATOM 10220 O O . LEU C 1 273 ? 47.042 107.841 -59.210 1.00 35.73 273 LEU C O 1
ATOM 10225 N N . ASP C 1 274 ? 48.578 107.988 -57.601 1.00 35.98 274 ASP C N 1
ATOM 10226 C CA . ASP C 1 274 ? 49.703 108.242 -58.529 1.00 36.93 274 ASP C CA 1
ATOM 10227 C C . ASP C 1 274 ? 49.381 109.396 -59.485 1.00 37.91 274 ASP C C 1
ATOM 10228 O O . ASP C 1 274 ? 49.577 109.302 -60.716 1.00 38.18 274 ASP C O 1
ATOM 10233 N N . ALA C 1 275 ? 48.813 110.451 -58.897 1.00 38.42 275 ALA C N 1
ATOM 10234 C CA . ALA C 1 275 ? 48.547 111.696 -59.575 1.00 38.77 275 ALA C CA 1
ATOM 10235 C C . ALA C 1 275 ? 48.736 112.798 -58.524 1.00 39.62 275 ALA C C 1
ATOM 10236 O O . ALA C 1 275 ? 48.047 112.798 -57.483 1.00 39.99 275 ALA C O 1
ATOM 10238 N N . PRO C 1 276 ? 49.741 113.679 -58.737 1.00 40.39 276 PRO C N 1
ATOM 10239 C CA . PRO C 1 276 ? 49.870 114.892 -57.903 1.00 40.55 276 PRO C CA 1
ATOM 10240 C C . PRO C 1 276 ? 49.197 116.153 -58.460 1.00 40.54 276 PRO C C 1
ATOM 10241 O O . PRO C 1 276 ? 49.386 117.224 -57.879 1.00 40.75 276 PRO C O 1
ATOM 10245 N N . GLU C 1 277 ? 48.400 116.040 -59.537 1.00 40.54 277 GLU C N 1
ATOM 10246 C CA . GLU C 1 277 ? 47.482 117.159 -59.886 1.00 40.45 277 GLU C CA 1
ATOM 10247 C C . GLU C 1 277 ? 46.310 117.272 -58.907 1.00 39.98 277 GLU C C 1
ATOM 10248 O O . GLU C 1 277 ? 45.463 118.157 -59.063 1.00 40.41 277 GLU C O 1
ATOM 10254 N N . VAL C 1 278 ? 46.277 116.390 -57.903 1.00 39.01 278 VAL C N 1
ATOM 10255 C CA . VAL C 1 278 ? 45.151 116.324 -56.964 1.00 37.97 278 VAL C CA 1
ATOM 10256 C C . VAL C 1 278 ? 45.212 117.328 -55.828 1.00 37.28 278 VAL C C 1
ATOM 10257 O O . VAL C 1 278 ? 46.192 117.399 -55.062 1.00 37.46 278 VAL C O 1
ATOM 10261 N N . LYS C 1 279 ? 44.155 118.111 -55.732 1.00 36.04 279 LYS C N 1
ATOM 10262 C CA . LYS C 1 279 ? 43.913 118.850 -54.525 1.00 35.24 279 LYS C CA 1
ATOM 10263 C C . LYS C 1 279 ? 42.582 118.316 -53.959 1.00 34.26 279 LYS C C 1
ATOM 10264 O O . LYS C 1 279 ? 41.512 118.652 -54.443 1.00 34.19 279 LYS C O 1
ATOM 10270 N N . PRO C 1 280 ? 42.663 117.420 -52.959 1.00 33.39 280 PRO C N 1
ATOM 10271 C CA . PRO C 1 280 ? 41.433 116.914 -52.344 1.00 32.37 280 PRO C CA 1
ATOM 10272 C C . PRO C 1 280 ? 40.870 117.870 -51.310 1.00 31.29 280 PRO C C 1
ATOM 10273 O O . PRO C 1 280 ? 41.569 118.758 -50.817 1.00 31.49 280 PRO C O 1
ATOM 10277 N N . GLU C 1 281 ? 39.602 117.701 -51.000 1.00 30.08 281 GLU C N 1
ATOM 10278 C CA . GLU C 1 281 ? 39.036 118.377 -49.860 1.00 28.72 281 GLU C CA 1
ATOM 10279 C C . GLU C 1 281 ? 38.659 117.240 -48.969 1.00 27.86 281 GLU C C 1
ATOM 10280 O O . GLU C 1 281 ? 37.906 116.342 -49.372 1.00 27.18 281 GLU C O 1
ATOM 10286 N N . LEU C 1 282 ? 39.237 117.269 -47.775 1.00 26.51 282 LEU C N 1
ATOM 10287 C CA . LEU C 1 282 ? 39.053 116.211 -46.816 1.00 25.46 282 LEU C CA 1
ATOM 10288 C C . LEU C 1 282 ? 37.795 116.434 -46.012 1.00 24.99 282 LEU C C 1
ATOM 10289 O O . LEU C 1 282 ? 37.613 117.488 -45.394 1.00 24.60 282 LEU C O 1
ATOM 10294 N N . VAL C 1 283 ? 36.927 115.430 -46.032 1.00 24.63 283 VAL C N 1
ATOM 10295 C CA . VAL C 1 283 ? 35.652 115.485 -45.316 1.00 24.14 283 VAL C CA 1
ATOM 10296 C C . VAL C 1 283 ? 35.868 115.012 -43.879 1.00 24.41 283 VAL C C 1
ATOM 10297 O O . VAL C 1 283 ? 35.470 115.691 -42.917 1.00 24.78 283 VAL C O 1
ATOM 10301 N N . ASP C 1 284 ? 36.501 113.851 -43.736 1.00 24.45 284 ASP C N 1
ATOM 10302 C CA . ASP C 1 284 ? 36.629 113.194 -42.442 1.00 25.01 284 ASP C CA 1
ATOM 10303 C C . ASP C 1 284 ? 37.876 112.326 -42.363 1.00 25.21 284 ASP C C 1
ATOM 10304 O O . ASP C 1 284 ? 38.184 111.589 -43.305 1.00 25.64 284 ASP C O 1
ATOM 10309 N N . ILE C 1 285 ? 38.566 112.390 -41.221 1.00 24.84 285 ILE C N 1
ATOM 10310 C CA . ILE C 1 285 ? 39.758 111.572 -40.968 1.00 24.43 285 ILE C CA 1
ATOM 10311 C C . ILE C 1 285 ? 39.545 110.812 -39.666 1.00 24.60 285 ILE C C 1
ATOM 10312 O O . ILE C 1 285 ? 39.672 111.373 -38.597 1.00 25.13 285 ILE C O 1
ATOM 10317 N N . GLN C 1 286 ? 39.192 109.549 -39.749 1.00 25.09 286 GLN C N 1
ATOM 10318 C CA . GLN C 1 286 ? 38.847 108.815 -38.561 1.00 26.07 286 GLN C CA 1
ATOM 10319 C C . GLN C 1 286 ? 39.686 107.544 -38.459 1.00 26.09 286 GLN C C 1
ATOM 10320 O O . GLN C 1 286 ? 39.922 106.827 -39.480 1.00 25.86 286 GLN C O 1
ATOM 10326 N N . GLY C 1 287 ? 40.127 107.264 -37.225 1.00 25.08 287 GLY C N 1
ATOM 10327 C CA . GLY C 1 287 ? 40.895 106.073 -36.916 1.00 24.90 287 GLY C CA 1
ATOM 10328 C C . GLY C 1 287 ? 39.918 105.004 -36.538 1.00 25.82 287 GLY C C 1
ATOM 10329 O O . GLY C 1 287 ? 38.907 105.291 -35.903 1.00 25.78 287 GLY C O 1
ATOM 10330 N N . TRP C 1 288 ? 40.233 103.770 -36.943 1.00 26.89 288 TRP C N 1
ATOM 10331 C CA . TRP C 1 288 ? 39.375 102.607 -36.762 1.00 27.58 288 TRP C CA 1
ATOM 10332 C C . TRP C 1 288 ? 40.272 101.450 -36.381 1.00 27.68 288 TRP C C 1
ATOM 10333 O O . TRP C 1 288 ? 41.315 101.236 -36.985 1.00 27.89 288 TRP C O 1
ATOM 10344 N N . GLU C 1 289 ? 39.864 100.723 -35.354 1.00 27.61 289 GLU C N 1
ATOM 10345 C CA . GLU C 1 289 ? 40.537 99.505 -34.993 1.00 27.84 289 GLU C CA 1
ATOM 10346 C C . GLU C 1 289 ? 39.650 98.386 -35.470 1.00 27.38 289 GLU C C 1
ATOM 10347 O O . GLU C 1 289 ? 38.517 98.244 -34.989 1.00 26.89 289 GLU C O 1
ATOM 10353 N N . MET C 1 290 ? 40.132 97.618 -36.435 1.00 26.64 290 MET C N 1
ATOM 10354 C CA . MET C 1 290 ? 39.379 96.471 -36.879 1.00 26.69 290 MET C CA 1
ATOM 10355 C C . MET C 1 290 ? 39.632 95.249 -36.007 1.00 25.87 290 MET C C 1
ATOM 10356 O O . MET C 1 290 ? 40.725 95.092 -35.425 1.00 25.55 290 MET C O 1
ATOM 10361 N N . ALA C 1 291 ? 38.606 94.405 -35.895 1.00 24.43 291 ALA C N 1
ATOM 10362 C CA . ALA C 1 291 ? 38.647 93.312 -34.932 1.00 23.73 291 ALA C CA 1
ATOM 10363 C C . ALA C 1 291 ? 37.669 92.256 -35.296 1.00 22.86 291 ALA C C 1
ATOM 10364 O O . ALA C 1 291 ? 36.836 92.438 -36.185 1.00 23.37 291 ALA C O 1
ATOM 10366 N N . ALA C 1 292 ? 37.784 91.138 -34.598 1.00 21.67 292 ALA C N 1
ATOM 10367 C CA . ALA C 1 292 ? 36.795 90.109 -34.641 1.00 20.52 292 ALA C CA 1
ATOM 10368 C C . ALA C 1 292 ? 36.386 89.800 -33.204 1.00 19.98 292 ALA C C 1
ATOM 10369 O O . ALA C 1 292 ? 37.210 89.354 -32.392 1.00 19.66 292 ALA C O 1
ATOM 10371 N N . ARG C 1 293 ? 35.129 90.090 -32.878 1.00 19.57 293 ARG C N 1
ATOM 10372 C CA . ARG C 1 293 ? 34.596 89.814 -31.536 1.00 19.70 293 ARG C CA 1
ATOM 10373 C C . ARG C 1 293 ? 33.143 89.319 -31.563 1.00 19.75 293 ARG C C 1
ATOM 10374 O O . ARG C 1 293 ? 32.278 89.911 -32.230 1.00 20.02 293 ARG C O 1
ATOM 10382 N N . ILE C 1 294 ? 32.858 88.238 -30.838 1.00 19.83 294 ILE C N 1
ATOM 10383 C CA . ILE C 1 294 ? 31.484 87.701 -30.805 1.00 19.22 294 ILE C CA 1
ATOM 10384 C C . ILE C 1 294 ? 30.941 87.607 -29.364 1.00 19.34 294 ILE C C 1
ATOM 10385 O O . ILE C 1 294 ? 31.575 87.065 -28.477 1.00 18.81 294 ILE C O 1
ATOM 10390 N N . ALA C 1 295 ? 29.770 88.172 -29.128 1.00 19.91 295 ALA C N 1
ATOM 10391 C CA . ALA C 1 295 ? 29.178 88.089 -27.798 1.00 20.09 295 ALA C CA 1
ATOM 10392 C C . ALA C 1 295 ? 28.981 86.619 -27.529 1.00 21.31 295 ALA C C 1
ATOM 10393 O O . ALA C 1 295 ? 28.630 85.851 -28.462 1.00 21.19 295 ALA C O 1
ATOM 10395 N N . GLU C 1 296 ? 29.253 86.245 -26.269 1.00 22.03 296 GLU C N 1
ATOM 10396 C CA . GLU C 1 296 ? 29.119 84.879 -25.771 1.00 23.35 296 GLU C CA 1
ATOM 10397 C C . GLU C 1 296 ? 27.676 84.507 -25.707 1.00 22.47 296 GLU C C 1
ATOM 10398 O O . GLU C 1 296 ? 27.376 83.339 -25.580 1.00 22.05 296 GLU C O 1
ATOM 10404 N N . ARG C 1 297 ? 26.801 85.520 -25.668 1.00 22.60 297 ARG C N 1
ATOM 10405 C CA . ARG C 1 297 ? 25.350 85.351 -25.470 1.00 22.78 297 ARG C CA 1
ATOM 10406 C C . ARG C 1 297 ? 24.700 86.454 -26.206 1.00 22.20 297 ARG C C 1
ATOM 10407 O O . ARG C 1 297 ? 25.173 87.597 -26.161 1.00 23.16 297 ARG C O 1
ATOM 10415 N N . TRP C 1 298 ? 23.587 86.140 -26.840 1.00 21.58 298 TRP C N 1
ATOM 10416 C CA . TRP C 1 298 ? 22.884 87.085 -27.682 1.00 21.74 298 TRP C CA 1
ATOM 10417 C C . TRP C 1 298 ? 21.556 87.451 -27.050 1.00 22.65 298 TRP C C 1
ATOM 10418 O O . TRP C 1 298 ? 20.712 88.099 -27.661 1.00 23.60 298 TRP C O 1
ATOM 10429 N N . ARG C 1 299 ? 21.414 87.074 -25.793 1.00 23.31 299 ARG C N 1
ATOM 10430 C CA . ARG C 1 299 ? 20.180 87.160 -25.079 1.00 24.51 299 ARG C CA 1
ATOM 10431 C C . ARG C 1 299 ? 20.334 86.892 -23.558 1.00 24.92 299 ARG C C 1
ATOM 10432 O O . ARG C 1 299 ? 21.056 85.972 -23.139 1.00 25.04 299 ARG C O 1
ATOM 10440 N N . GLU C 1 300 ? 19.677 87.735 -22.758 1.00 24.77 300 GLU C N 1
ATOM 10441 C CA . GLU C 1 300 ? 19.484 87.517 -21.343 1.00 24.73 300 GLU C CA 1
ATOM 10442 C C . GLU C 1 300 ? 18.039 87.918 -21.040 1.00 24.00 300 GLU C C 1
ATOM 10443 O O . GLU C 1 300 ? 17.688 89.135 -21.084 1.00 23.59 300 GLU C O 1
ATOM 10449 N N . GLY C 1 301 ? 17.210 86.927 -20.696 1.00 22.23 301 GLY C N 1
ATOM 10450 C CA . GLY C 1 301 ? 15.778 87.166 -20.459 1.00 20.91 301 GLY C CA 1
ATOM 10451 C C . GLY C 1 301 ? 15.120 87.747 -21.711 1.00 20.81 301 GLY C C 1
ATOM 10452 O O . GLY C 1 301 ? 14.920 87.033 -22.705 1.00 20.82 301 GLY C O 1
ATOM 10453 N N . ARG C 1 302 ? 14.863 89.060 -21.689 1.00 19.58 302 ARG C N 1
ATOM 10454 C CA . ARG C 1 302 ? 14.125 89.780 -22.729 1.00 17.85 302 ARG C CA 1
ATOM 10455 C C . ARG C 1 302 ? 14.939 90.897 -23.341 1.00 17.77 302 ARG C C 1
ATOM 10456 O O . ARG C 1 302 ? 14.414 91.771 -24.078 1.00 17.88 302 ARG C O 1
ATOM 10464 N N . VAL C 1 303 ? 16.231 90.873 -23.025 1.00 16.70 303 VAL C N 1
ATOM 10465 C CA . VAL C 1 303 ? 17.212 91.713 -23.670 1.00 15.27 303 VAL C CA 1
ATOM 10466 C C . VAL C 1 303 ? 17.969 90.899 -24.760 1.00 14.70 303 VAL C C 1
ATOM 10467 O O . VAL C 1 303 ? 18.237 89.679 -24.613 1.00 13.55 303 VAL C O 1
ATOM 10471 N N . PHE C 1 304 ? 18.280 91.565 -25.869 1.00 14.40 304 PHE C N 1
ATOM 10472 C CA . PHE C 1 304 ? 18.947 90.904 -27.014 1.00 13.78 304 PHE C CA 1
ATOM 10473 C C . PHE C 1 304 ? 20.085 91.778 -27.548 1.00 14.24 304 PHE C C 1
ATOM 10474 O O . PHE C 1 304 ? 20.044 93.010 -27.479 1.00 14.14 304 PHE C O 1
ATOM 10482 N N . LEU C 1 305 ? 21.111 91.125 -28.066 1.00 14.45 305 LEU C N 1
ATOM 10483 C CA . LEU C 1 305 ? 22.113 91.816 -28.848 1.00 14.70 305 LEU C CA 1
ATOM 10484 C C . LEU C 1 305 ? 21.817 91.458 -30.275 1.00 14.98 305 LEU C C 1
ATOM 10485 O O . LEU C 1 305 ? 21.336 90.318 -30.598 1.00 15.30 305 LEU C O 1
ATOM 10490 N N . ALA C 1 306 ? 22.086 92.434 -31.126 1.00 14.54 306 ALA C N 1
ATOM 10491 C CA . ALA C 1 306 ? 21.896 92.308 -32.557 1.00 14.67 306 ALA C CA 1
ATOM 10492 C C . ALA C 1 306 ? 22.969 93.171 -33.154 1.00 15.33 306 ALA C C 1
ATOM 10493 O O . ALA C 1 306 ? 23.243 94.256 -32.590 1.00 15.71 306 ALA C O 1
ATOM 10495 N N . GLY C 1 307 ? 23.578 92.711 -34.273 1.00 15.75 307 GLY C N 1
ATOM 10496 C CA . GLY C 1 307 ? 24.399 93.582 -35.128 1.00 15.56 307 GLY C CA 1
ATOM 10497 C C . GLY C 1 307 ? 25.810 93.642 -34.582 1.00 15.96 307 GLY C C 1
ATOM 10498 O O . GLY C 1 307 ? 26.316 92.637 -34.108 1.00 16.68 307 GLY C O 1
ATOM 10499 N N . ASP C 1 308 ? 26.453 94.800 -34.641 1.00 15.76 308 ASP C N 1
ATOM 10500 C CA . ASP C 1 308 ? 27.809 94.947 -34.105 1.00 17.09 308 ASP C CA 1
ATOM 10501 C C . ASP C 1 308 ? 27.913 94.643 -32.602 1.00 17.16 308 ASP C C 1
ATOM 10502 O O . ASP C 1 308 ? 28.930 94.132 -32.137 1.00 17.08 308 ASP C O 1
ATOM 10507 N N . ALA C 1 309 ? 26.852 94.945 -31.860 1.00 18.10 309 ALA C N 1
ATOM 10508 C CA . ALA C 1 309 ? 26.820 94.733 -30.439 1.00 18.49 309 ALA C CA 1
ATOM 10509 C C . ALA C 1 309 ? 27.072 93.248 -30.147 1.00 19.52 309 ALA C C 1
ATOM 10510 O O . ALA C 1 309 ? 27.815 92.923 -29.196 1.00 20.38 309 ALA C O 1
ATOM 10512 N N . ALA C 1 310 ? 26.516 92.368 -31.000 1.00 19.39 310 ALA C N 1
ATOM 10513 C CA . ALA C 1 310 ? 26.644 90.907 -30.867 1.00 19.31 310 ALA C CA 1
ATOM 10514 C C . ALA C 1 310 ? 27.906 90.354 -31.491 1.00 19.51 310 ALA C C 1
ATOM 10515 O O . ALA C 1 310 ? 28.408 89.285 -31.059 1.00 18.78 310 ALA C O 1
ATOM 10517 N N . LYS C 1 311 ? 28.397 91.058 -32.523 1.00 19.69 311 LYS C N 1
ATOM 10518 C CA . LYS C 1 311 ? 29.557 90.589 -33.282 1.00 20.09 311 LYS C CA 1
ATOM 10519 C C . LYS C 1 311 ? 30.152 91.670 -34.198 1.00 20.28 311 LYS C C 1
ATOM 10520 O O . LYS C 1 311 ? 29.450 92.274 -35.053 1.00 20.74 311 LYS C O 1
ATOM 10526 N N . VAL C 1 312 ? 31.448 91.897 -34.001 1.00 19.79 312 VAL C N 1
ATOM 10527 C CA . VAL C 1 312 ? 32.222 92.766 -34.825 1.00 19.57 312 VAL C CA 1
ATOM 10528 C C . VAL C 1 312 ? 33.062 91.870 -35.678 1.00 20.09 312 VAL C C 1
ATOM 10529 O O . VAL C 1 312 ? 33.689 90.941 -35.144 1.00 19.87 312 VAL C O 1
ATOM 10533 N N . THR C 1 313 ? 33.013 92.123 -36.992 1.00 19.81 313 THR C N 1
ATOM 10534 C CA . THR C 1 313 ? 33.810 91.408 -37.974 1.00 19.86 313 THR C CA 1
ATOM 10535 C C . THR C 1 313 ? 34.784 92.413 -38.580 1.00 19.91 313 THR C C 1
ATOM 10536 O O . THR C 1 313 ? 34.595 93.620 -38.433 1.00 18.75 313 THR C O 1
ATOM 10540 N N . PRO C 1 314 ? 35.849 91.912 -39.242 1.00 20.54 314 PRO C N 1
ATOM 10541 C CA . PRO C 1 314 ? 36.587 92.842 -40.094 1.00 19.92 314 PRO C CA 1
ATOM 10542 C C . PRO C 1 314 ? 35.718 93.244 -41.289 1.00 19.54 314 PRO C C 1
ATOM 10543 O O . PRO C 1 314 ? 34.836 92.476 -41.739 1.00 20.28 314 PRO C O 1
ATOM 10547 N N . PRO C 1 315 ? 35.929 94.454 -41.780 1.00 18.52 315 PRO C N 1
ATOM 10548 C CA . PRO C 1 315 ? 35.073 94.926 -42.843 1.00 18.57 315 PRO C CA 1
ATOM 10549 C C . PRO C 1 315 ? 35.373 94.161 -44.123 1.00 18.48 315 PRO C C 1
ATOM 10550 O O . PRO C 1 315 ? 34.602 94.237 -45.080 1.00 19.59 315 PRO C O 1
ATOM 10554 N N . THR C 1 316 ? 36.480 93.436 -44.157 1.00 17.65 316 THR C N 1
ATOM 10555 C CA . THR C 1 316 ? 36.848 92.747 -45.409 1.00 17.66 316 THR C CA 1
ATOM 10556 C C . THR C 1 316 ? 35.780 91.826 -45.976 1.00 17.12 316 THR C C 1
ATOM 10557 O O . THR C 1 316 ? 35.413 90.831 -45.363 1.00 16.99 316 THR C O 1
ATOM 10561 N N . GLY C 1 317 ? 35.277 92.172 -47.155 1.00 18.05 317 GLY C N 1
ATOM 10562 C CA . GLY C 1 317 ? 34.379 91.296 -47.919 1.00 16.96 317 GLY C CA 1
ATOM 10563 C C . GLY C 1 317 ? 32.991 91.807 -47.787 1.00 17.42 317 GLY C C 1
ATOM 10564 O O . GLY C 1 317 ? 32.033 91.092 -48.097 1.00 18.70 317 GLY C O 1
ATOM 10565 N N . GLY C 1 318 ? 32.874 93.038 -47.286 1.00 17.62 318 GLY C N 1
ATOM 10566 C CA . GLY C 1 318 ? 31.600 93.774 -47.194 1.00 17.05 318 GLY C CA 1
ATOM 10567 C C . GLY C 1 318 ? 30.474 93.001 -46.578 1.00 17.33 318 GLY C C 1
ATOM 10568 O O . GLY C 1 318 ? 29.433 92.775 -47.174 1.00 17.59 318 GLY C O 1
ATOM 10569 N N . MET C 1 319 ? 30.678 92.581 -45.351 1.00 17.10 319 MET C N 1
ATOM 10570 C CA . MET C 1 319 ? 29.629 91.823 -44.675 1.00 16.80 319 MET C CA 1
ATOM 10571 C C . MET C 1 319 ? 29.098 92.446 -43.396 1.00 16.66 319 MET C C 1
ATOM 10572 O O . MET C 1 319 ? 28.110 91.986 -42.865 1.00 17.14 319 MET C O 1
ATOM 10577 N N . SER C 1 320 ? 29.738 93.508 -42.929 1.00 16.20 320 SER C N 1
ATOM 10578 C CA . SER C 1 320 ? 29.341 94.216 -41.715 1.00 16.02 320 SER C CA 1
ATOM 10579 C C . SER C 1 320 ? 27.874 94.537 -41.706 1.00 16.00 320 SER C C 1
ATOM 10580 O O . SER C 1 320 ? 27.141 94.054 -40.855 1.00 16.62 320 SER C O 1
ATOM 10583 N N . GLY C 1 321 ? 27.437 95.321 -42.689 1.00 16.67 321 GLY C N 1
ATOM 10584 C CA . GLY C 1 321 ? 26.048 95.777 -42.784 1.00 15.73 321 GLY C CA 1
ATOM 10585 C C . GLY C 1 321 ? 25.103 94.645 -43.064 1.00 16.20 321 GLY C C 1
ATOM 10586 O O . GLY C 1 321 ? 24.073 94.476 -42.351 1.00 16.18 321 GLY C O 1
ATOM 10587 N N . ASN C 1 322 ? 25.437 93.875 -44.111 1.00 15.65 322 ASN C N 1
ATOM 10588 C CA . ASN C 1 322 ? 24.630 92.718 -44.498 1.00 14.64 322 ASN C CA 1
ATOM 10589 C C . ASN C 1 322 ? 24.343 91.753 -43.270 1.00 14.27 322 ASN C C 1
ATOM 10590 O O . ASN C 1 322 ? 23.320 91.081 -43.229 1.00 14.49 322 ASN C O 1
ATOM 10595 N N . ALA C 1 323 ? 25.242 91.676 -42.289 1.00 13.92 323 ALA C N 1
ATOM 10596 C CA . ALA C 1 323 ? 25.040 90.728 -41.135 1.00 13.82 323 ALA C CA 1
ATOM 10597 C C . ALA C 1 323 ? 24.034 91.247 -40.126 1.00 13.36 323 ALA C C 1
ATOM 10598 O O . ALA C 1 323 ? 23.238 90.483 -39.616 1.00 14.19 323 ALA C O 1
ATOM 10600 N N . ALA C 1 324 ? 24.100 92.551 -39.852 1.00 12.84 324 ALA C N 1
ATOM 10601 C CA . ALA C 1 324 ? 23.159 93.269 -39.028 1.00 11.99 324 ALA C CA 1
ATOM 10602 C C . ALA C 1 324 ? 21.709 93.196 -39.575 1.00 12.15 324 ALA C C 1
ATOM 10603 O O . ALA C 1 324 ? 20.738 92.881 -38.845 1.00 11.98 324 ALA C O 1
ATOM 10605 N N . VAL C 1 325 ? 21.562 93.496 -40.871 1.00 12.12 325 VAL C N 1
ATOM 10606 C CA . VAL C 1 325 ? 20.257 93.484 -41.525 1.00 11.46 325 VAL C CA 1
ATOM 10607 C C . VAL C 1 325 ? 19.644 92.120 -41.254 1.00 12.05 325 VAL C C 1
ATOM 10608 O O . VAL C 1 325 ? 18.459 92.042 -40.944 1.00 12.85 325 VAL C O 1
ATOM 10612 N N . ALA C 1 326 ? 20.445 91.067 -41.410 1.00 11.57 326 ALA C N 1
ATOM 10613 C CA . ALA C 1 326 ? 19.987 89.716 -41.243 1.00 12.44 326 ALA C CA 1
ATOM 10614 C C . ALA C 1 326 ? 19.685 89.349 -39.754 1.00 13.17 326 ALA C C 1
ATOM 10615 O O . ALA C 1 326 ? 18.653 88.692 -39.464 1.00 13.21 326 ALA C O 1
ATOM 10617 N N . ASP C 1 327 ? 20.548 89.766 -38.810 1.00 13.21 327 ASP C N 1
ATOM 10618 C CA . ASP C 1 327 ? 20.229 89.580 -37.371 1.00 13.29 327 ASP C CA 1
ATOM 10619 C C . ASP C 1 327 ? 18.868 90.200 -37.121 1.00 13.80 327 ASP C C 1
ATOM 10620 O O . ASP C 1 327 ? 18.011 89.610 -36.423 1.00 14.25 327 ASP C O 1
ATOM 10625 N N . GLY C 1 328 ? 18.662 91.391 -37.697 1.00 12.76 328 GLY C N 1
ATOM 10626 C CA . GLY C 1 328 ? 17.369 92.046 -37.548 1.00 13.23 328 GLY C CA 1
ATOM 10627 C C . GLY C 1 328 ? 16.217 91.210 -38.068 1.00 13.75 328 GLY C C 1
ATOM 10628 O O . GLY C 1 328 ? 15.206 91.008 -37.376 1.00 13.89 328 GLY C O 1
ATOM 10629 N N . PHE C 1 329 ? 16.344 90.747 -39.305 1.00 14.27 329 PHE C N 1
ATOM 10630 C CA . PHE C 1 329 ? 15.338 89.910 -39.892 1.00 14.84 329 PHE C CA 1
ATOM 10631 C C . PHE C 1 329 ? 14.999 88.673 -39.001 1.00 15.22 329 PHE C C 1
ATOM 10632 O O . PHE C 1 329 ? 13.848 88.300 -38.817 1.00 15.71 329 PHE C O 1
ATOM 10640 N N . ASP C 1 330 ? 16.015 88.039 -38.460 1.00 15.30 330 ASP C N 1
ATOM 10641 C CA . ASP C 1 330 ? 15.809 86.823 -37.716 1.00 16.00 330 ASP C CA 1
ATOM 10642 C C . ASP C 1 330 ? 15.096 87.129 -36.435 1.00 15.45 330 ASP C C 1
ATOM 10643 O O . ASP C 1 330 ? 14.152 86.430 -36.098 1.00 15.00 330 ASP C O 1
ATOM 10648 N N . LEU C 1 331 ? 15.603 88.125 -35.704 1.00 14.57 331 LEU C N 1
ATOM 10649 C CA . LEU C 1 331 ? 14.968 88.613 -34.487 1.00 14.05 331 LEU C CA 1
ATOM 10650 C C . LEU C 1 331 ? 13.513 89.016 -34.722 1.00 13.79 331 LEU C C 1
ATOM 10651 O O . LEU C 1 331 ? 12.597 88.549 -34.031 1.00 13.23 331 LEU C O 1
ATOM 10656 N N . ALA C 1 332 ? 13.292 89.853 -35.723 1.00 14.18 332 ALA C N 1
ATOM 10657 C CA . ALA C 1 332 ? 11.925 90.316 -36.015 1.00 15.22 332 ALA C CA 1
ATOM 10658 C C . ALA C 1 332 ? 10.857 89.228 -36.183 1.00 16.07 332 ALA C C 1
ATOM 10659 O O . ALA C 1 332 ? 9.792 89.277 -35.524 1.00 17.47 332 ALA C O 1
ATOM 10661 N N . TRP C 1 333 ? 11.108 88.237 -37.035 1.00 15.18 333 TRP C N 1
ATOM 10662 C CA . TRP C 1 333 ? 10.043 87.266 -37.295 1.00 15.05 333 TRP C CA 1
ATOM 10663 C C . TRP C 1 333 ? 9.752 86.297 -36.111 1.00 15.63 333 TRP C C 1
ATOM 10664 O O . TRP C 1 333 ? 8.569 85.896 -35.830 1.00 16.33 333 TRP C O 1
ATOM 10675 N N . LYS C 1 334 ? 10.827 85.887 -35.454 1.00 15.20 334 LYS C N 1
ATOM 10676 C CA . LYS C 1 334 ? 10.723 85.163 -34.180 1.00 14.70 334 LYS C CA 1
ATOM 10677 C C . LYS C 1 334 ? 10.060 86.019 -33.072 1.00 14.47 334 LYS C C 1
ATOM 10678 O O . LYS C 1 334 ? 9.109 85.599 -32.477 1.00 15.13 334 LYS C O 1
ATOM 10684 N N . LEU C 1 335 ? 10.492 87.247 -32.853 1.00 14.92 335 LEU C N 1
ATOM 10685 C CA . LEU C 1 335 ? 9.751 88.074 -31.886 1.00 16.06 335 LEU C CA 1
ATOM 10686 C C . LEU C 1 335 ? 8.263 88.201 -32.225 1.00 16.80 335 LEU C C 1
ATOM 10687 O O . LEU C 1 335 ? 7.399 88.096 -31.332 1.00 17.63 335 LEU C O 1
ATOM 10692 N N . ALA C 1 336 ? 7.954 88.386 -33.518 1.00 17.74 336 ALA C N 1
ATOM 10693 C CA . ALA C 1 336 ? 6.548 88.638 -33.947 1.00 16.86 336 ALA C CA 1
ATOM 10694 C C . ALA C 1 336 ? 5.688 87.427 -33.607 1.00 16.34 336 ALA C C 1
ATOM 10695 O O . ALA C 1 336 ? 4.662 87.526 -32.964 1.00 16.19 336 ALA C O 1
ATOM 10697 N N . ALA C 1 337 ? 6.172 86.259 -33.969 1.00 16.41 337 ALA C N 1
ATOM 10698 C CA . ALA C 1 337 ? 5.428 85.031 -33.710 1.00 16.72 337 ALA C CA 1
ATOM 10699 C C . ALA C 1 337 ? 5.141 84.811 -32.202 1.00 17.42 337 ALA C C 1
ATOM 10700 O O . ALA C 1 337 ? 4.015 84.427 -31.825 1.00 17.53 337 ALA C O 1
ATOM 10702 N N . VAL C 1 338 ? 6.153 85.031 -31.352 1.00 17.25 338 VAL C N 1
ATOM 10703 C CA . VAL C 1 338 ? 5.954 84.900 -29.935 1.00 17.55 338 VAL C CA 1
ATOM 10704 C C . VAL C 1 338 ? 5.003 86.011 -29.393 1.00 19.03 338 VAL C C 1
ATOM 10705 O O . VAL C 1 338 ? 4.181 85.759 -28.494 1.00 19.35 338 VAL C O 1
ATOM 10709 N N . LEU C 1 339 ? 5.107 87.232 -29.933 1.00 19.24 339 LEU C N 1
ATOM 10710 C CA . LEU C 1 339 ? 4.287 88.323 -29.423 1.00 19.51 339 LEU C CA 1
ATOM 10711 C C . LEU C 1 339 ? 2.825 88.181 -29.816 1.00 21.00 339 LEU C C 1
ATOM 10712 O O . LEU C 1 339 ? 1.909 88.627 -29.103 1.00 21.89 339 LEU C O 1
ATOM 10717 N N . GLN C 1 340 ? 2.582 87.526 -30.942 1.00 22.05 340 GLN C N 1
ATOM 10718 C CA . GLN C 1 340 ? 1.198 87.315 -31.368 1.00 21.25 340 GLN C CA 1
ATOM 10719 C C . GLN C 1 340 ? 0.646 86.043 -30.838 1.00 20.82 340 GLN C C 1
ATOM 10720 O O . GLN C 1 340 ? -0.532 85.780 -31.042 1.00 22.16 340 GLN C O 1
ATOM 10726 N N . GLY C 1 341 ? 1.447 85.233 -30.162 1.00 20.50 341 GLY C N 1
ATOM 10727 C CA . GLY C 1 341 ? 0.877 83.996 -29.591 1.00 20.12 341 GLY C CA 1
ATOM 10728 C C . GLY C 1 341 ? 1.042 82.798 -30.557 1.00 21.12 341 GLY C C 1
ATOM 10729 O O . GLY C 1 341 ? 0.440 81.710 -30.359 1.00 20.93 341 GLY C O 1
ATOM 10730 N N . GLN C 1 342 ? 1.881 82.982 -31.587 1.00 20.58 342 GLN C N 1
ATOM 10731 C CA . GLN C 1 342 ? 2.054 81.968 -32.630 1.00 20.95 342 GLN C CA 1
ATOM 10732 C C . GLN C 1 342 ? 3.115 80.980 -32.214 1.00 20.33 342 GLN C C 1
ATOM 10733 O O . GLN C 1 342 ? 3.110 79.815 -32.649 1.00 19.51 342 GLN C O 1
ATOM 10739 N N . ALA C 1 343 ? 4.005 81.458 -31.349 1.00 20.18 343 ALA C N 1
ATOM 10740 C CA . ALA C 1 343 ? 5.098 80.647 -30.824 1.00 19.96 343 ALA C CA 1
ATOM 10741 C C . ALA C 1 343 ? 5.313 80.825 -29.315 1.00 20.29 343 ALA C C 1
ATOM 10742 O O . ALA C 1 343 ? 5.066 81.908 -28.754 1.00 20.32 343 ALA C O 1
ATOM 10744 N N . GLY C 1 344 ? 5.777 79.752 -28.666 1.00 19.83 344 GLY C N 1
ATOM 10745 C CA . GLY C 1 344 ? 6.226 79.836 -27.295 1.00 19.10 344 GLY C CA 1
ATOM 10746 C C . GLY C 1 344 ? 7.607 80.443 -27.250 1.00 19.13 344 GLY C C 1
ATOM 10747 O O . GLY C 1 344 ? 8.298 80.532 -28.285 1.00 18.94 344 GLY C O 1
ATOM 10748 N N . ALA C 1 345 ? 8.029 80.798 -26.032 1.00 19.03 345 ALA C N 1
ATOM 10749 C CA . ALA C 1 345 ? 9.261 81.534 -25.789 1.00 18.18 345 ALA C CA 1
ATOM 10750 C C . ALA C 1 345 ? 10.470 80.729 -26.152 1.00 17.12 345 ALA C C 1
ATOM 10751 O O . ALA C 1 345 ? 11.551 81.284 -26.364 1.00 17.08 345 ALA C O 1
ATOM 10753 N N . GLY C 1 346 ? 10.297 79.426 -26.240 1.00 16.97 346 GLY C N 1
ATOM 10754 C CA . GLY C 1 346 ? 11.379 78.536 -26.707 1.00 17.70 346 GLY C CA 1
ATOM 10755 C C . GLY C 1 346 ? 11.945 78.965 -28.067 1.00 18.14 346 GLY C C 1
ATOM 10756 O O . GLY C 1 346 ? 13.128 78.789 -28.294 1.00 19.72 346 GLY C O 1
ATOM 10757 N N . LEU C 1 347 ? 11.122 79.561 -28.946 1.00 17.66 347 LEU C N 1
ATOM 10758 C CA . LEU C 1 347 ? 11.555 79.938 -30.262 1.00 17.09 347 LEU C CA 1
ATOM 10759 C C . LEU C 1 347 ? 12.624 81.036 -30.150 1.00 17.75 347 LEU C C 1
ATOM 10760 O O . LEU C 1 347 ? 13.593 81.072 -30.912 1.00 18.69 347 LEU C O 1
ATOM 10765 N N . LEU C 1 348 ? 12.482 81.917 -29.175 1.00 17.64 348 LEU C N 1
ATOM 10766 C CA . LEU C 1 348 ? 13.495 82.948 -28.971 1.00 17.78 348 LEU C CA 1
ATOM 10767 C C . LEU C 1 348 ? 14.930 82.445 -28.676 1.00 18.81 348 LEU C C 1
ATOM 10768 O O . LEU C 1 348 ? 15.908 83.202 -28.824 1.00 18.36 348 LEU C O 1
ATOM 10773 N N . ASP C 1 349 ? 15.074 81.186 -28.248 1.00 19.79 349 ASP C N 1
ATOM 10774 C CA . ASP C 1 349 ? 16.429 80.670 -28.049 1.00 21.06 349 ASP C CA 1
ATOM 10775 C C . ASP C 1 349 ? 17.102 80.378 -29.380 1.00 21.10 349 ASP C C 1
ATOM 10776 O O . ASP C 1 349 ? 18.309 80.425 -29.458 1.00 21.85 349 ASP C O 1
ATOM 10781 N N . THR C 1 350 ? 16.325 80.069 -30.419 1.00 21.15 350 THR C N 1
ATOM 10782 C CA . THR C 1 350 ? 16.903 79.807 -31.730 1.00 21.31 350 THR C CA 1
ATOM 10783 C C . THR C 1 350 ? 17.600 81.070 -32.275 1.00 21.70 350 THR C C 1
ATOM 10784 O O . THR C 1 350 ? 18.499 80.980 -33.118 1.00 22.27 350 THR C O 1
ATOM 10788 N N . TYR C 1 351 ? 17.190 82.250 -31.838 1.00 21.39 351 TYR C N 1
ATOM 10789 C CA . TYR C 1 351 ? 17.894 83.420 -32.321 1.00 22.03 351 TYR C CA 1
ATOM 10790 C C . TYR C 1 351 ? 19.428 83.275 -32.088 1.00 23.34 351 TYR C C 1
ATOM 10791 O O . TYR C 1 351 ? 20.235 83.483 -33.026 1.00 24.05 351 TYR C O 1
ATOM 10800 N N . GLU C 1 352 ? 19.812 82.912 -30.856 1.00 23.71 352 GLU C N 1
ATOM 10801 C CA . GLU C 1 352 ? 21.203 82.749 -30.528 1.00 24.17 352 GLU C CA 1
ATOM 10802 C C . GLU C 1 352 ? 21.787 81.597 -31.326 1.00 24.37 352 GLU C C 1
ATOM 10803 O O . GLU C 1 352 ? 22.749 81.765 -32.084 1.00 25.59 352 GLU C O 1
ATOM 10809 N N . ASP C 1 353 ? 21.206 80.422 -31.170 1.00 24.41 353 ASP C N 1
ATOM 10810 C CA . ASP C 1 353 ? 21.799 79.210 -31.741 1.00 24.17 353 ASP C CA 1
ATOM 10811 C C . ASP C 1 353 ? 22.111 79.376 -33.216 1.00 23.13 353 ASP C C 1
ATOM 10812 O O . ASP C 1 353 ? 23.153 78.904 -33.696 1.00 23.75 353 ASP C O 1
ATOM 10817 N N . GLU C 1 354 ? 21.200 80.039 -33.933 1.00 21.76 354 GLU C N 1
ATOM 10818 C CA . GLU C 1 354 ? 21.357 80.280 -35.371 1.00 20.42 354 GLU C CA 1
ATOM 10819 C C . GLU C 1 354 ? 22.250 81.482 -35.714 1.00 19.96 354 GLU C C 1
ATOM 10820 O O . GLU C 1 354 ? 23.214 81.345 -36.471 1.00 19.97 354 GLU C O 1
ATOM 10826 N N . ARG C 1 355 ? 21.968 82.643 -35.135 1.00 19.18 355 ARG C N 1
ATOM 10827 C CA . ARG C 1 355 ? 22.696 83.843 -35.521 1.00 18.53 355 ARG C CA 1
ATOM 10828 C C . ARG C 1 355 ? 24.115 83.929 -34.947 1.00 18.98 355 ARG C C 1
ATOM 10829 O O . ARG C 1 355 ? 25.014 84.564 -35.515 1.00 19.23 355 ARG C O 1
ATOM 10837 N N . LYS C 1 356 ? 24.325 83.262 -33.819 1.00 18.83 356 LYS C N 1
ATOM 10838 C CA . LYS C 1 356 ? 25.653 83.145 -33.284 1.00 18.45 356 LYS C CA 1
ATOM 10839 C C . LYS C 1 356 ? 26.591 82.325 -34.196 1.00 18.06 356 LYS C C 1
ATOM 10840 O O . LYS C 1 356 ? 27.763 82.661 -34.363 1.00 18.04 356 LYS C O 1
ATOM 10846 N N . VAL C 1 357 ? 26.085 81.253 -34.781 1.00 18.41 357 VAL C N 1
ATOM 10847 C CA . VAL C 1 357 ? 26.881 80.502 -35.742 1.00 18.79 357 VAL C CA 1
ATOM 10848 C C . VAL C 1 357 ? 27.128 81.423 -36.976 1.00 19.17 357 VAL C C 1
ATOM 10849 O O . VAL C 1 357 ? 28.282 81.714 -37.365 1.00 19.68 357 VAL C O 1
ATOM 10853 N N . ALA C 1 358 ? 26.067 81.964 -37.550 1.00 19.16 358 ALA C N 1
ATOM 10854 C CA . ALA C 1 358 ? 26.246 82.891 -38.695 1.00 18.70 358 ALA C CA 1
ATOM 10855 C C . ALA C 1 358 ? 27.317 83.938 -38.437 1.00 18.42 358 ALA C C 1
ATOM 10856 O O . ALA C 1 358 ? 28.113 84.258 -39.341 1.00 18.55 358 ALA C O 1
ATOM 10858 N N . ALA C 1 359 ? 27.353 84.468 -37.228 1.00 17.67 359 ALA C N 1
ATOM 10859 C CA . ALA C 1 359 ? 28.335 85.491 -36.921 1.00 18.03 359 ALA C CA 1
ATOM 10860 C C . ALA C 1 359 ? 29.721 84.909 -37.102 1.00 18.95 359 ALA C C 1
ATOM 10861 O O . ALA C 1 359 ? 30.587 85.556 -37.715 1.00 19.37 359 ALA C O 1
ATOM 10863 N N . GLU C 1 360 ? 29.912 83.683 -36.579 1.00 19.48 360 GLU C N 1
ATOM 10864 C CA . GLU C 1 360 ? 31.171 82.900 -36.735 1.00 19.39 360 GLU C CA 1
ATOM 10865 C C . GLU C 1 360 ? 31.508 82.660 -38.198 1.00 18.58 360 GLU C C 1
ATOM 10866 O O . GLU C 1 360 ? 32.616 82.870 -38.614 1.00 18.67 360 GLU C O 1
ATOM 10872 N N . LEU C 1 361 ? 30.537 82.248 -38.983 1.00 18.80 361 LEU C N 1
ATOM 10873 C CA . LEU C 1 361 ? 30.774 82.056 -40.425 1.00 18.82 361 LEU C CA 1
ATOM 10874 C C . LEU C 1 361 ? 31.248 83.344 -41.109 1.00 18.53 361 LEU C C 1
ATOM 10875 O O . LEU C 1 361 ? 32.219 83.331 -41.862 1.00 19.10 361 LEU C O 1
ATOM 10880 N N . VAL C 1 362 ? 30.595 84.453 -40.779 1.00 17.97 362 VAL C N 1
ATOM 10881 C CA . VAL C 1 362 ? 30.931 85.770 -41.349 1.00 17.64 362 VAL C CA 1
ATOM 10882 C C . VAL C 1 362 ? 32.318 86.230 -40.926 1.00 18.24 362 VAL C C 1
ATOM 10883 O O . VAL C 1 362 ? 33.137 86.655 -41.749 1.00 19.01 362 VAL C O 1
ATOM 10887 N N . VAL C 1 363 ? 32.591 86.161 -39.632 1.00 18.63 363 VAL C N 1
ATOM 10888 C CA . VAL C 1 363 ? 33.900 86.554 -39.140 1.00 18.65 363 VAL C CA 1
ATOM 10889 C C . VAL C 1 363 ? 35.034 85.732 -39.792 1.00 19.56 363 VAL C C 1
ATOM 10890 O O . VAL C 1 363 ? 36.085 86.288 -40.138 1.00 20.62 363 VAL C O 1
ATOM 10894 N N . ALA C 1 364 ? 34.850 84.424 -39.932 1.00 19.61 364 ALA C N 1
ATOM 10895 C CA . ALA C 1 364 ? 35.907 83.568 -40.488 1.00 20.26 364 ALA C CA 1
ATOM 10896 C C . ALA C 1 364 ? 36.151 83.914 -41.968 1.00 21.18 364 ALA C C 1
ATOM 10897 O O . ALA C 1 364 ? 37.282 83.833 -42.463 1.00 21.62 364 ALA C O 1
ATOM 10899 N N . GLU C 1 365 ? 35.081 84.251 -42.675 1.00 21.20 365 GLU C N 1
ATOM 10900 C CA . GLU C 1 365 ? 35.198 84.597 -44.074 1.00 21.57 365 GLU C CA 1
ATOM 10901 C C . GLU C 1 365 ? 36.027 85.898 -44.234 1.00 21.60 365 GLU C C 1
ATOM 10902 O O . GLU C 1 365 ? 37.003 85.960 -45.017 1.00 21.24 365 GLU C O 1
ATOM 10908 N N . ALA C 1 366 ? 35.681 86.891 -43.422 1.00 21.58 366 ALA C N 1
ATOM 10909 C CA . ALA C 1 366 ? 36.349 88.195 -43.427 1.00 21.20 366 ALA C CA 1
ATOM 10910 C C . ALA C 1 366 ? 37.838 88.073 -43.080 1.00 21.59 366 ALA C C 1
ATOM 10911 O O . ALA C 1 366 ? 38.725 88.707 -43.739 1.00 21.52 366 ALA C O 1
ATOM 10913 N N . LEU C 1 367 ? 38.145 87.280 -42.052 1.00 21.32 367 LEU C N 1
ATOM 10914 C CA . LEU C 1 367 ? 39.560 87.023 -41.773 1.00 20.96 367 LEU C CA 1
ATOM 10915 C C . LEU C 1 367 ? 40.211 86.366 -42.999 1.00 21.28 367 LEU C C 1
ATOM 10916 O O . LEU C 1 367 ? 41.240 86.833 -43.515 1.00 21.90 367 LEU C O 1
ATOM 10921 N N . ALA C 1 368 ? 39.606 85.305 -43.504 1.00 20.96 368 ALA C N 1
ATOM 10922 C CA . ALA C 1 368 ? 40.177 84.662 -44.701 1.00 21.29 368 ALA C CA 1
ATOM 10923 C C . ALA C 1 368 ? 40.339 85.602 -45.922 1.00 21.64 368 ALA C C 1
ATOM 10924 O O . ALA C 1 368 ? 41.214 85.381 -46.781 1.00 21.64 368 ALA C O 1
ATOM 10926 N N . ILE C 1 369 ? 39.477 86.619 -46.004 1.00 21.79 369 ILE C N 1
ATOM 10927 C CA . ILE C 1 369 ? 39.577 87.618 -47.076 1.00 22.15 369 ILE C CA 1
ATOM 10928 C C . ILE C 1 369 ? 40.715 88.619 -46.757 1.00 22.52 369 ILE C C 1
ATOM 10929 O O . ILE C 1 369 ? 41.488 89.032 -47.646 1.00 21.97 369 ILE C O 1
ATOM 10934 N N . TYR C 1 370 ? 40.854 88.947 -45.468 1.00 23.30 370 TYR C N 1
ATOM 10935 C CA . TYR C 1 370 ? 41.850 89.910 -45.053 1.00 23.04 370 TYR C CA 1
ATOM 10936 C C . TYR C 1 370 ? 43.206 89.354 -45.451 1.00 23.67 370 TYR C C 1
ATOM 10937 O O . TYR C 1 370 ? 44.085 90.086 -45.946 1.00 24.35 370 TYR C O 1
ATOM 10946 N N . ALA C 1 371 ? 43.364 88.050 -45.267 1.00 24.00 371 ALA C N 1
ATOM 10947 C CA . ALA C 1 371 ? 44.606 87.355 -45.580 1.00 24.29 371 ALA C CA 1
ATOM 10948 C C . ALA C 1 371 ? 44.836 87.318 -47.069 1.00 24.85 371 ALA C C 1
ATOM 10949 O O . ALA C 1 371 ? 45.915 87.683 -47.552 1.00 25.25 371 ALA C O 1
ATOM 10951 N N . GLN C 1 372 ? 43.826 86.893 -47.816 1.00 25.42 372 GLN C N 1
ATOM 10952 C CA . GLN C 1 372 ? 44.006 86.718 -49.274 1.00 26.10 372 GLN C CA 1
ATOM 10953 C C . GLN C 1 372 ? 44.153 88.004 -50.062 1.00 26.17 372 GLN C C 1
ATOM 10954 O O . GLN C 1 372 ? 44.679 87.983 -51.176 1.00 26.35 372 GLN C O 1
ATOM 10960 N N . ARG C 1 373 ? 43.702 89.114 -49.471 1.00 26.59 373 ARG C N 1
ATOM 10961 C CA . ARG C 1 373 ? 43.649 90.446 -50.152 1.00 26.63 373 ARG C CA 1
ATOM 10962 C C . ARG C 1 373 ? 44.465 91.583 -49.533 1.00 26.91 373 ARG C C 1
ATOM 10963 O O . ARG C 1 373 ? 44.719 92.600 -50.198 1.00 27.23 373 ARG C O 1
ATOM 10971 N N . MET C 1 374 ? 44.873 91.426 -48.278 1.00 27.31 374 MET C N 1
ATOM 10972 C CA . MET C 1 374 ? 45.540 92.512 -47.531 1.00 28.14 374 MET C CA 1
ATOM 10973 C C . MET C 1 374 ? 46.759 92.027 -46.758 1.00 28.29 374 MET C C 1
ATOM 10974 O O . MET C 1 374 ? 47.663 92.807 -46.519 1.00 28.66 374 MET C O 1
ATOM 10979 N N . ALA C 1 375 ? 46.748 90.766 -46.320 1.00 28.53 375 ALA C N 1
ATOM 10980 C CA . ALA C 1 375 ? 47.872 90.149 -45.593 1.00 28.41 375 ALA C CA 1
ATOM 10981 C C . ALA C 1 375 ? 48.059 88.663 -45.994 1.00 28.57 375 ALA C C 1
ATOM 10982 O O . ALA C 1 375 ? 47.713 87.760 -45.201 1.00 28.21 375 ALA C O 1
ATOM 10984 N N . PRO C 1 376 ? 48.610 88.395 -47.216 1.00 28.93 376 PRO C N 1
ATOM 10985 C CA . PRO C 1 376 ? 48.858 86.997 -47.674 1.00 28.86 376 PRO C CA 1
ATOM 10986 C C . PRO C 1 376 ? 49.732 86.217 -46.725 1.00 28.86 376 PRO C C 1
ATOM 10987 O O . PRO C 1 376 ? 49.706 84.984 -46.700 1.00 29.31 376 PRO C O 1
ATOM 10991 N N . HIS C 1 377 ? 50.464 86.933 -45.895 1.00 29.35 377 HIS C N 1
ATOM 10992 C CA . HIS C 1 377 ? 51.341 86.286 -44.964 1.00 29.57 377 HIS C CA 1
ATOM 10993 C C . HIS C 1 377 ? 50.647 85.753 -43.729 1.00 29.80 377 HIS C C 1
ATOM 10994 O O . HIS C 1 377 ? 51.277 85.120 -42.884 1.00 30.74 377 HIS C O 1
ATOM 11001 N N . MET C 1 378 ? 49.354 85.995 -43.606 1.00 30.14 378 MET C N 1
ATOM 11002 C CA . MET C 1 378 ? 48.675 85.630 -42.370 1.00 30.16 378 MET C CA 1
ATOM 11003 C C . MET C 1 378 ? 47.806 84.397 -42.624 1.00 30.23 378 MET C C 1
ATOM 11004 O O . MET C 1 378 ? 47.258 83.800 -41.675 1.00 30.06 378 MET C O 1
ATOM 11009 N N . ALA C 1 379 ? 47.722 83.979 -43.890 1.00 29.87 379 ALA C N 1
ATOM 11010 C CA . ALA C 1 379 ? 46.763 82.945 -44.254 1.00 30.32 379 ALA C CA 1
ATOM 11011 C C . ALA C 1 379 ? 46.628 81.750 -43.312 1.00 30.94 379 ALA C C 1
ATOM 11012 O O . ALA C 1 379 ? 45.549 81.158 -43.265 1.00 32.01 379 ALA C O 1
ATOM 11014 N N . GLU C 1 380 ? 47.674 81.396 -42.558 1.00 31.35 380 GLU C N 1
ATOM 11015 C CA . GLU C 1 380 ? 47.579 80.262 -41.607 1.00 31.43 380 GLU C CA 1
ATOM 11016 C C . GLU C 1 380 ? 47.419 80.607 -40.167 1.00 30.67 380 GLU C C 1
ATOM 11017 O O . GLU C 1 380 ? 47.432 79.726 -39.318 1.00 31.05 380 GLU C O 1
ATOM 11023 N N . VAL C 1 381 ? 47.336 81.875 -39.859 1.00 29.79 381 VAL C N 1
ATOM 11024 C CA . VAL C 1 381 ? 46.885 82.222 -38.539 1.00 28.58 381 VAL C CA 1
ATOM 11025 C C . VAL C 1 381 ? 45.424 81.757 -38.472 1.00 28.53 381 VAL C C 1
ATOM 11026 O O . VAL C 1 381 ? 44.972 81.308 -37.428 1.00 29.58 381 VAL C O 1
ATOM 11030 N N . TRP C 1 382 ? 44.691 81.811 -39.586 1.00 27.97 382 TRP C N 1
ATOM 11031 C CA . TRP C 1 382 ? 43.269 81.431 -39.554 1.00 27.56 382 TRP C CA 1
ATOM 11032 C C . TRP C 1 382 ? 42.955 80.354 -40.551 1.00 27.56 382 TRP C C 1
ATOM 11033 O O . TRP C 1 382 ? 43.643 80.245 -41.535 1.00 27.90 382 TRP C O 1
ATOM 11044 N N . ASP C 1 383 ? 41.906 79.575 -40.303 1.00 27.81 383 ASP C N 1
ATOM 11045 C CA . ASP C 1 383 ? 41.394 78.664 -41.315 1.00 28.48 383 ASP C CA 1
ATOM 11046 C C . ASP C 1 383 ? 41.202 79.336 -42.659 1.00 28.22 383 ASP C C 1
ATOM 11047 O O . ASP C 1 383 ? 40.858 80.522 -42.756 1.00 28.91 383 ASP C O 1
ATOM 11052 N N . LYS C 1 384 ? 41.399 78.545 -43.691 1.00 27.46 384 LYS C N 1
ATOM 11053 C CA . LYS C 1 384 ? 41.184 78.975 -45.043 1.00 27.07 384 LYS C CA 1
ATOM 11054 C C . LYS C 1 384 ? 39.693 79.222 -45.323 1.00 25.90 384 LYS C C 1
ATOM 11055 O O . LYS C 1 384 ? 38.846 78.630 -44.686 1.00 25.64 384 LYS C O 1
ATOM 11061 N N . SER C 1 385 ? 39.396 80.088 -46.294 1.00 25.51 385 SER C N 1
ATOM 11062 C CA . SER C 1 385 ? 38.028 80.418 -46.695 1.00 24.83 385 SER C CA 1
ATOM 11063 C C . SER C 1 385 ? 37.221 79.176 -47.030 1.00 24.49 385 SER C C 1
ATOM 11064 O O . SER C 1 385 ? 37.733 78.208 -47.585 1.00 25.68 385 SER C O 1
ATOM 11067 N N . VAL C 1 386 ? 35.953 79.212 -46.680 1.00 23.41 386 VAL C N 1
ATOM 11068 C CA . VAL C 1 386 ? 35.060 78.088 -46.891 1.00 22.32 386 VAL C CA 1
ATOM 11069 C C . VAL C 1 386 ? 34.306 78.325 -48.220 1.00 22.17 386 VAL C C 1
ATOM 11070 O O . VAL C 1 386 ? 33.690 77.433 -48.779 1.00 21.36 386 VAL C O 1
ATOM 11074 N N . GLY C 1 387 ? 34.434 79.546 -48.744 1.00 22.37 387 GLY C N 1
ATOM 11075 C CA . GLY C 1 387 ? 33.788 79.997 -50.003 1.00 21.49 387 GLY C CA 1
ATOM 11076 C C . GLY C 1 387 ? 32.784 81.109 -49.683 1.00 20.97 387 GLY C C 1
ATOM 11077 O O . GLY C 1 387 ? 31.866 80.935 -48.860 1.00 21.45 387 GLY C O 1
ATOM 11078 N N . TYR C 1 388 ? 32.959 82.254 -50.308 1.00 20.26 388 TYR C N 1
ATOM 11079 C CA . TYR C 1 388 ? 32.064 83.400 -50.096 1.00 20.81 388 TYR C CA 1
ATOM 11080 C C . TYR C 1 388 ? 30.580 83.020 -50.313 1.00 20.75 388 TYR C C 1
ATOM 11081 O O . TYR C 1 388 ? 29.730 83.308 -49.463 1.00 22.72 388 TYR C O 1
ATOM 11090 N N . PRO C 1 389 ? 30.244 82.343 -51.421 1.00 20.61 389 PRO C N 1
ATOM 11091 C CA . PRO C 1 389 ? 28.807 82.077 -51.551 1.00 20.14 389 PRO C CA 1
ATOM 11092 C C . PRO C 1 389 ? 28.301 80.988 -50.587 1.00 21.08 389 PRO C C 1
ATOM 11093 O O . PRO C 1 389 ? 27.126 81.008 -50.189 1.00 21.68 389 PRO C O 1
ATOM 11097 N N . GLU C 1 390 ? 29.141 80.018 -50.230 1.00 21.64 390 GLU C N 1
ATOM 11098 C CA . GLU C 1 390 ? 28.700 79.029 -49.234 1.00 22.07 390 GLU C CA 1
ATOM 11099 C C . GLU C 1 390 ? 28.529 79.714 -47.867 1.00 21.54 390 GLU C C 1
ATOM 11100 O O . GLU C 1 390 ? 27.703 79.305 -47.067 1.00 22.29 390 GLU C O 1
ATOM 11106 N N . THR C 1 391 ? 29.257 80.797 -47.643 1.00 20.33 391 THR C N 1
ATOM 11107 C CA . THR C 1 391 ? 29.087 81.580 -46.430 1.00 19.49 391 THR C CA 1
ATOM 11108 C C . THR C 1 391 ? 27.850 82.482 -46.418 1.00 19.22 391 THR C C 1
ATOM 11109 O O . THR C 1 391 ? 27.241 82.699 -45.380 1.00 18.68 391 THR C O 1
ATOM 11113 N N . LEU C 1 392 ? 27.499 83.055 -47.561 1.00 18.84 392 LEU C N 1
ATOM 11114 C CA . LEU C 1 392 ? 26.351 83.964 -47.542 1.00 18.38 392 LEU C CA 1
ATOM 11115 C C . LEU C 1 392 ? 25.062 83.266 -47.946 1.00 17.54 392 LEU C C 1
ATOM 11116 O O . LEU C 1 392 ? 24.009 83.630 -47.486 1.00 16.99 392 LEU C O 1
ATOM 11121 N N . LEU C 1 393 ? 25.159 82.263 -48.814 1.00 17.54 393 LEU C N 1
ATOM 11122 C CA . LEU C 1 393 ? 23.992 81.646 -49.402 1.00 17.18 393 LEU C CA 1
ATOM 11123 C C . LEU C 1 393 ? 23.897 80.138 -49.116 1.00 17.03 393 LEU C C 1
ATOM 11124 O O . LEU C 1 393 ? 22.796 79.598 -49.115 1.00 17.21 393 LEU C O 1
ATOM 11129 N N . GLY C 1 394 ? 25.027 79.463 -48.891 1.00 16.56 394 GLY C N 1
ATOM 11130 C CA . GLY C 1 394 ? 25.026 78.029 -48.518 1.00 16.54 394 GLY C CA 1
ATOM 11131 C C . GLY C 1 394 ? 25.151 77.691 -47.018 1.00 16.36 394 GLY C C 1
ATOM 11132 O O . GLY C 1 394 ? 25.342 76.548 -46.646 1.00 16.58 394 GLY C O 1
ATOM 11133 N N . PHE C 1 395 ? 25.018 78.691 -46.152 1.00 16.22 395 PHE C N 1
ATOM 11134 C CA . PHE C 1 395 ? 25.004 78.486 -44.677 1.00 16.09 395 PHE C CA 1
ATOM 11135 C C . PHE C 1 395 ? 23.851 77.640 -44.100 1.00 15.84 395 PHE C C 1
ATOM 11136 O O . PHE C 1 395 ? 22.677 77.762 -44.482 1.00 15.98 395 PHE C O 1
ATOM 11144 N N . ARG C 1 396 ? 24.170 76.883 -43.083 1.00 15.60 396 ARG C N 1
ATOM 11145 C CA . ARG C 1 396 ? 23.164 76.070 -42.475 1.00 16.38 396 ARG C CA 1
ATOM 11146 C C . ARG C 1 396 ? 22.995 76.459 -41.010 1.00 16.58 396 ARG C C 1
ATOM 11147 O O . ARG C 1 396 ? 23.995 76.635 -40.302 1.00 16.07 396 ARG C O 1
ATOM 11155 N N . TYR C 1 397 ? 21.727 76.546 -40.581 1.00 17.15 397 TYR C N 1
ATOM 11156 C CA . TYR C 1 397 ? 21.301 76.701 -39.189 1.00 17.19 397 TYR C CA 1
ATOM 11157 C C . TYR C 1 397 ? 21.054 75.352 -38.524 1.00 18.39 397 TYR C C 1
ATOM 11158 O O . TYR C 1 397 ? 20.535 74.426 -39.190 1.00 19.11 397 TYR C O 1
ATOM 11167 N N . ARG C 1 398 ? 21.348 75.253 -37.225 1.00 18.72 398 ARG C N 1
ATOM 11168 C CA . ARG C 1 398 ? 20.773 74.190 -36.382 1.00 20.01 398 ARG C CA 1
ATOM 11169 C C . ARG C 1 398 ? 20.184 74.820 -35.133 1.00 19.92 398 ARG C C 1
ATOM 11170 O O . ARG C 1 398 ? 20.821 75.701 -34.507 1.00 20.11 398 ARG C O 1
ATOM 11178 N N . SER C 1 399 ? 18.993 74.349 -34.775 1.00 19.37 399 SER C N 1
ATOM 11179 C CA . SER C 1 399 ? 18.334 74.739 -33.554 1.00 20.02 399 SER C CA 1
ATOM 11180 C C . SER C 1 399 ? 17.063 73.928 -33.377 1.00 20.20 399 SER C C 1
ATOM 11181 O O . SER C 1 399 ? 16.771 72.992 -34.130 1.00 21.90 399 SER C O 1
ATOM 11184 N N . SER C 1 400 ? 16.298 74.265 -32.374 1.00 20.27 400 SER C N 1
ATOM 11185 C CA . SER C 1 400 ? 15.021 73.622 -32.149 1.00 20.80 400 SER C CA 1
ATOM 11186 C C . SER C 1 400 ? 14.012 73.944 -33.257 1.00 20.84 400 SER C C 1
ATOM 11187 O O . SER C 1 400 ? 12.884 73.435 -33.211 1.00 21.21 400 SER C O 1
ATOM 11190 N N . ALA C 1 401 ? 14.385 74.818 -34.198 1.00 20.89 401 ALA C N 1
ATOM 11191 C CA . ALA C 1 401 ? 13.472 75.260 -35.256 1.00 21.06 401 ALA C CA 1
ATOM 11192 C C . ALA C 1 401 ? 13.968 74.699 -36.559 1.00 21.36 401 ALA C C 1
ATOM 11193 O O . ALA C 1 401 ? 13.562 75.123 -37.633 1.00 21.94 401 ALA C O 1
ATOM 11195 N N . VAL C 1 402 ? 14.895 73.760 -36.462 1.00 21.80 402 VAL C N 1
ATOM 11196 C CA . VAL C 1 402 ? 15.336 72.984 -37.634 1.00 21.74 402 VAL C CA 1
ATOM 11197 C C . VAL C 1 402 ? 15.339 71.506 -37.202 1.00 22.81 402 VAL C C 1
ATOM 11198 O O . VAL C 1 402 ? 16.031 71.138 -36.230 1.00 22.73 402 VAL C O 1
ATOM 11202 N N . LEU C 1 403 ? 14.481 70.727 -37.887 1.00 23.27 403 LEU C N 1
ATOM 11203 C CA . LEU C 1 403 ? 14.286 69.305 -37.690 1.00 23.90 403 LEU C CA 1
ATOM 11204 C C . LEU C 1 403 ? 15.157 68.528 -38.695 1.00 25.03 403 LEU C C 1
ATOM 11205 O O . LEU C 1 403 ? 14.692 68.075 -39.734 1.00 25.61 403 LEU C O 1
ATOM 11210 N N . ALA C 1 404 ? 16.437 68.404 -38.373 1.00 26.37 404 ALA C N 1
ATOM 11211 C CA . ALA C 1 404 ? 17.377 67.722 -39.228 1.00 27.44 404 ALA C CA 1
ATOM 11212 C C . ALA C 1 404 ? 17.474 66.259 -38.820 1.00 28.71 404 ALA C C 1
ATOM 11213 O O . ALA C 1 404 ? 17.480 65.940 -37.619 1.00 28.79 404 ALA C O 1
ATOM 11215 N N . THR C 1 405 ? 17.549 65.377 -39.820 1.00 29.88 405 THR C N 1
ATOM 11216 C CA . THR C 1 405 ? 17.708 63.942 -39.584 1.00 31.08 405 THR C CA 1
ATOM 11217 C C . THR C 1 405 ? 19.173 63.508 -39.444 1.00 32.23 405 THR C C 1
ATOM 11218 O O . THR C 1 405 ? 19.529 62.742 -38.535 1.00 33.08 405 THR C O 1
ATOM 11222 N N . ASP C 1 406 ? 20.013 63.983 -40.357 1.00 32.70 406 ASP C N 1
ATOM 11223 C CA . ASP C 1 406 ? 21.429 63.650 -40.358 1.00 33.11 406 ASP C CA 1
ATOM 11224 C C . ASP C 1 406 ? 22.104 64.429 -39.266 1.00 33.76 406 ASP C C 1
ATOM 11225 O O . ASP C 1 406 ? 21.491 65.303 -38.647 1.00 34.53 406 ASP C O 1
ATOM 11230 N N . ASP C 1 407 ? 23.387 64.168 -39.065 1.00 34.43 407 ASP C N 1
ATOM 11231 C CA . ASP C 1 407 ? 24.204 65.081 -38.274 1.00 35.13 407 ASP C CA 1
ATOM 11232 C C . ASP C 1 407 ? 25.561 65.103 -38.952 1.00 34.56 407 ASP C C 1
ATOM 11233 O O . ASP C 1 407 ? 26.497 64.395 -38.579 1.00 35.02 407 ASP C O 1
ATOM 11238 N N . ASP C 1 408 ? 25.598 65.862 -40.037 1.00 33.57 408 ASP C N 1
ATOM 11239 C CA . ASP C 1 408 ? 26.803 66.234 -40.734 1.00 32.03 408 ASP C CA 1
ATOM 11240 C C . ASP C 1 408 ? 27.236 67.535 -40.009 1.00 31.55 408 ASP C C 1
ATOM 11241 O O . ASP C 1 408 ? 26.406 68.410 -39.736 1.00 31.34 408 ASP C O 1
ATOM 11246 N N . PRO C 1 409 ? 28.512 67.644 -39.618 1.00 30.82 409 PRO C N 1
ATOM 11247 C CA . PRO C 1 409 ? 28.965 68.798 -38.840 1.00 30.35 409 PRO C CA 1
ATOM 11248 C C . PRO C 1 409 ? 29.246 70.049 -39.706 1.00 29.99 409 PRO C C 1
ATOM 11249 O O . PRO C 1 409 ? 29.482 71.153 -39.175 1.00 29.75 409 PRO C O 1
ATOM 11253 N N . ALA C 1 410 ? 29.196 69.861 -41.023 1.00 29.12 410 ALA C N 1
ATOM 11254 C CA . ALA C 1 410 ? 29.336 70.958 -41.997 1.00 27.90 410 ALA C CA 1
ATOM 11255 C C . ALA C 1 410 ? 28.383 72.133 -41.684 1.00 26.65 410 ALA C C 1
ATOM 11256 O O . ALA C 1 410 ? 27.249 71.939 -41.212 1.00 25.89 410 ALA C O 1
ATOM 11258 N N . ARG C 1 411 ? 28.880 73.345 -41.890 1.00 25.34 411 ARG C N 1
ATOM 11259 C CA . ARG C 1 411 ? 28.126 74.514 -41.515 1.00 24.66 411 ARG C CA 1
ATOM 11260 C C . ARG C 1 411 ? 27.687 75.275 -42.727 1.00 23.79 411 ARG C C 1
ATOM 11261 O O . ARG C 1 411 ? 26.910 76.209 -42.594 1.00 23.06 411 ARG C O 1
ATOM 11269 N N . VAL C 1 412 ? 28.188 74.838 -43.888 1.00 23.29 412 VAL C N 1
ATOM 11270 C CA . VAL C 1 412 ? 27.826 75.332 -45.221 1.00 22.82 412 VAL C CA 1
ATOM 11271 C C . VAL C 1 412 ? 27.743 74.166 -46.237 1.00 22.94 412 VAL C C 1
ATOM 11272 O O . VAL C 1 412 ? 28.245 73.080 -45.969 1.00 23.92 412 VAL C O 1
ATOM 11276 N N . GLU C 1 413 ? 27.082 74.369 -47.365 1.00 22.07 413 GLU C N 1
ATOM 11277 C CA . GLU C 1 413 ? 27.201 73.482 -48.525 1.00 22.00 413 GLU C CA 1
ATOM 11278 C C . GLU C 1 413 ? 27.395 74.370 -49.758 1.00 21.87 413 GLU C C 1
ATOM 11279 O O . GLU C 1 413 ? 27.120 75.573 -49.681 1.00 22.01 413 GLU C O 1
ATOM 11285 N N . ASN C 1 414 ? 27.838 73.809 -50.884 1.00 21.33 414 ASN C N 1
ATOM 11286 C CA . ASN C 1 414 ? 27.915 74.597 -52.109 1.00 21.31 414 ASN C CA 1
ATOM 11287 C C . ASN C 1 414 ? 26.481 74.990 -52.396 1.00 21.02 414 ASN C C 1
ATOM 11288 O O . ASN C 1 414 ? 25.628 74.125 -52.616 1.00 20.82 414 ASN C O 1
ATOM 11293 N N . PRO C 1 415 ? 26.182 76.295 -52.313 1.00 20.94 415 PRO C N 1
ATOM 11294 C CA . PRO C 1 415 ? 24.822 76.706 -52.509 1.00 21.19 415 PRO C CA 1
ATOM 11295 C C . PRO C 1 415 ? 24.397 76.416 -53.926 1.00 21.24 415 PRO C C 1
ATOM 11296 O O . PRO C 1 415 ? 23.207 76.379 -54.166 1.00 21.65 415 PRO C O 1
ATOM 11300 N N . LEU C 1 416 ? 25.360 76.193 -54.833 1.00 21.95 416 LEU C N 1
ATOM 11301 C CA . LEU C 1 416 ? 25.068 75.940 -56.262 1.00 22.88 416 LEU C CA 1
ATOM 11302 C C . LEU C 1 416 ? 24.553 74.533 -56.496 1.00 23.22 416 LEU C C 1
ATOM 11303 O O . LEU C 1 416 ? 23.810 74.293 -57.436 1.00 24.44 416 LEU C O 1
ATOM 11308 N N . THR C 1 417 ? 24.960 73.600 -55.654 1.00 23.38 417 THR C N 1
ATOM 11309 C CA . THR C 1 417 ? 24.469 72.226 -55.718 1.00 23.67 417 THR C CA 1
ATOM 11310 C C . THR C 1 417 ? 23.829 71.981 -54.353 1.00 23.51 417 THR C C 1
ATOM 11311 O O . THR C 1 417 ? 24.435 71.347 -53.488 1.00 23.62 417 THR C O 1
ATOM 11315 N N . PRO C 1 418 ? 22.617 72.524 -54.130 1.00 23.10 418 PRO C N 1
ATOM 11316 C CA . PRO C 1 418 ? 22.023 72.451 -52.780 1.00 22.72 418 PRO C CA 1
ATOM 11317 C C . PRO C 1 418 ? 21.535 71.056 -52.434 1.00 22.18 418 PRO C C 1
ATOM 11318 O O . PRO C 1 418 ? 21.281 70.262 -53.338 1.00 23.02 418 PRO C O 1
ATOM 11322 N N . SER C 1 419 ? 21.372 70.761 -51.140 1.00 21.09 419 SER C N 1
ATOM 11323 C CA . SER C 1 419 ? 20.805 69.459 -50.730 1.00 19.55 419 SER C CA 1
ATOM 11324 C C . SER C 1 419 ? 19.289 69.448 -50.435 1.00 17.98 419 SER C C 1
ATOM 11325 O O . SER C 1 419 ? 18.681 68.380 -50.327 1.00 17.09 419 SER C O 1
ATOM 11328 N N . GLY C 1 420 ? 18.692 70.623 -50.262 1.00 16.78 420 GLY C N 1
ATOM 11329 C CA . GLY C 1 420 ? 17.378 70.718 -49.613 1.00 15.95 420 GLY C CA 1
ATOM 11330 C C . GLY C 1 420 ? 17.309 70.270 -48.137 1.00 16.16 420 GLY C C 1
ATOM 11331 O O . GLY C 1 420 ? 16.214 70.177 -47.562 1.00 16.07 420 GLY C O 1
ATOM 11332 N N . ARG C 1 421 ? 18.433 69.944 -47.495 1.00 15.69 421 ARG C N 1
ATOM 11333 C CA . ARG C 1 421 ? 18.335 69.474 -46.086 1.00 16.48 421 ARG C CA 1
ATOM 11334 C C . ARG C 1 421 ? 17.742 70.600 -45.227 1.00 15.86 421 ARG C C 1
ATOM 11335 O O . ARG C 1 421 ? 18.012 71.755 -45.469 1.00 17.16 421 ARG C O 1
ATOM 11343 N N . PRO C 1 422 ? 16.964 70.263 -44.203 1.00 15.57 422 PRO C N 1
ATOM 11344 C CA . PRO C 1 422 ? 16.644 71.221 -43.131 1.00 15.05 422 PRO C CA 1
ATOM 11345 C C . PRO C 1 422 ? 17.835 72.007 -42.657 1.00 14.92 422 PRO C C 1
ATOM 11346 O O . PRO C 1 422 ? 18.958 71.460 -42.542 1.00 16.11 422 PRO C O 1
ATOM 11350 N N . GLY C 1 423 ? 17.625 73.300 -42.443 1.00 14.95 423 GLY C N 1
ATOM 11351 C CA . GLY C 1 423 ? 18.716 74.203 -42.068 1.00 14.42 423 GLY C CA 1
ATOM 11352 C C . GLY C 1 423 ? 19.262 75.106 -43.175 1.00 14.73 423 GLY C C 1
ATOM 11353 O O . GLY C 1 423 ? 19.865 76.148 -42.885 1.00 14.58 423 GLY C O 1
ATOM 11354 N N . PHE C 1 424 ? 19.072 74.717 -44.443 1.00 14.72 424 PHE C N 1
ATOM 11355 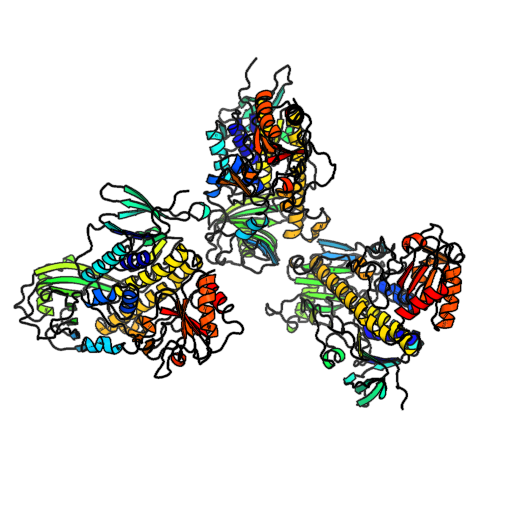C CA . PHE C 1 424 ? 19.612 75.520 -45.562 1.00 14.32 424 PHE C CA 1
ATOM 11356 C C . PHE C 1 424 ? 18.514 76.266 -46.304 1.00 14.25 424 PHE C C 1
ATOM 11357 O O . PHE C 1 424 ? 17.370 75.869 -46.307 1.00 13.70 424 PHE C O 1
ATOM 11365 N N . ARG C 1 425 ? 18.856 77.320 -47.017 1.00 15.02 425 ARG C N 1
ATOM 11366 C CA . ARG C 1 425 ? 17.816 77.982 -47.794 1.00 14.80 425 ARG C CA 1
ATOM 11367 C C . ARG C 1 425 ? 17.134 76.975 -48.689 1.00 14.64 425 ARG C C 1
ATOM 11368 O O . ARG C 1 425 ? 17.773 76.125 -49.322 1.00 13.61 425 ARG C O 1
ATOM 11376 N N . GLY C 1 426 ? 15.813 77.047 -48.740 1.00 15.96 426 GLY C N 1
ATOM 11377 C CA . GLY C 1 426 ? 15.092 76.345 -49.805 1.00 16.39 426 GLY C CA 1
ATOM 11378 C C . GLY C 1 426 ? 15.812 76.723 -51.115 1.00 17.25 426 GLY C C 1
ATOM 11379 O O . GLY C 1 426 ? 16.115 77.904 -51.335 1.00 17.45 426 GLY C O 1
ATOM 11380 N N . PRO C 1 427 ? 16.140 75.736 -51.953 1.00 16.82 427 PRO C N 1
ATOM 11381 C CA . PRO C 1 427 ? 16.762 76.038 -53.223 1.00 17.46 427 PRO C CA 1
ATOM 11382 C C . PRO C 1 427 ? 16.003 76.979 -54.154 1.00 17.74 427 PRO C C 1
ATOM 11383 O O . PRO C 1 427 ? 14.785 77.019 -54.184 1.00 17.21 427 PRO C O 1
ATOM 11387 N N . HIS C 1 428 ? 16.777 77.715 -54.917 1.00 18.56 428 HIS C N 1
ATOM 11388 C CA . HIS C 1 428 ? 16.279 78.491 -56.037 1.00 19.27 428 HIS C CA 1
ATOM 11389 C C . HIS C 1 428 ? 15.996 77.551 -57.176 1.00 19.36 428 HIS C C 1
ATOM 11390 O O . HIS C 1 428 ? 16.929 76.929 -57.694 1.00 19.63 428 HIS C O 1
ATOM 11397 N N . VAL C 1 429 ? 14.729 77.473 -57.575 1.00 19.38 429 VAL C N 1
ATOM 11398 C CA . VAL C 1 429 ? 14.326 76.760 -58.743 1.00 19.67 429 VAL C CA 1
ATOM 11399 C C . VAL C 1 429 ? 13.271 77.571 -59.458 1.00 20.38 429 VAL C C 1
ATOM 11400 O O . VAL C 1 429 ? 12.343 78.080 -58.784 1.00 21.21 429 VAL C O 1
ATOM 11404 N N . LEU C 1 430 ? 13.379 77.674 -60.794 1.00 20.53 430 LEU C N 1
ATOM 11405 C CA . LEU C 1 430 ? 12.437 78.463 -61.641 1.00 20.70 430 LEU C CA 1
ATOM 11406 C C . LEU C 1 430 ? 11.173 77.670 -61.880 1.00 20.14 430 LEU C C 1
ATOM 11407 O O . LEU C 1 430 ? 11.249 76.503 -62.220 1.00 21.39 430 LEU C O 1
ATOM 11412 N N . VAL C 1 431 ? 10.019 78.281 -61.683 1.00 19.43 431 VAL C N 1
ATOM 11413 C CA . VAL C 1 431 ? 8.748 77.583 -61.722 1.00 19.51 431 VAL C CA 1
ATOM 11414 C C . VAL C 1 431 ? 7.826 78.687 -62.131 1.00 20.75 431 VAL C C 1
ATOM 11415 O O . VAL C 1 431 ? 8.308 79.808 -62.333 1.00 20.65 431 VAL C O 1
ATOM 11419 N N . SER C 1 432 ? 6.520 78.413 -62.247 1.00 22.14 432 SER C N 1
ATOM 11420 C CA . SER C 1 432 ? 5.558 79.456 -62.610 1.00 22.91 432 SER C CA 1
ATOM 11421 C C . SER C 1 432 ? 4.209 79.178 -62.022 1.00 24.09 432 SER C C 1
ATOM 11422 O O . SER C 1 432 ? 3.805 78.021 -61.916 1.00 24.59 432 SER C O 1
ATOM 11425 N N . ARG C 1 433 ? 3.512 80.246 -61.656 1.00 25.35 433 ARG C N 1
ATOM 11426 C CA . ARG C 1 433 ? 2.151 80.132 -61.215 1.00 27.32 433 ARG C CA 1
ATOM 11427 C C . ARG C 1 433 ? 1.205 80.463 -62.343 1.00 28.32 433 ARG C C 1
ATOM 11428 O O . ARG C 1 433 ? 0.869 81.633 -62.607 1.00 28.31 433 ARG C O 1
ATOM 11436 N N . HIS C 1 434 ? 0.751 79.414 -63.012 1.00 29.26 434 HIS C N 1
ATOM 11437 C CA . HIS C 1 434 ? -0.326 79.586 -63.970 1.00 30.14 434 HIS C CA 1
ATOM 11438 C C . HIS C 1 434 ? 0.132 80.561 -65.050 1.00 29.67 434 HIS C C 1
ATOM 11439 O O . HIS C 1 434 ? -0.691 81.094 -65.783 1.00 31.25 434 HIS C O 1
ATOM 11446 N N . GLY C 1 435 ? 1.425 80.829 -65.128 1.00 28.93 435 GLY C N 1
ATOM 11447 C CA . GLY C 1 435 ? 1.943 81.699 -66.169 1.00 28.46 435 GLY C CA 1
ATOM 11448 C C . GLY C 1 435 ? 3.008 82.633 -65.661 1.00 28.71 435 GLY C C 1
ATOM 11449 O O . GLY C 1 435 ? 3.879 83.079 -66.436 1.00 29.48 435 GLY C O 1
ATOM 11450 N N . GLU C 1 436 ? 2.939 82.961 -64.371 1.00 27.60 436 GLU C N 1
ATOM 11451 C CA . GLU C 1 436 ? 3.838 83.929 -63.824 1.00 26.66 436 GLU C CA 1
ATOM 11452 C C . GLU C 1 436 ? 5.070 83.182 -63.428 1.00 26.93 436 GLU C C 1
ATOM 11453 O O . GLU C 1 436 ? 5.022 82.313 -62.551 1.00 26.91 436 GLU C O 1
ATOM 11459 N N . ARG C 1 437 ? 6.180 83.518 -64.076 1.00 26.96 437 ARG C N 1
ATOM 11460 C CA . ARG C 1 437 ? 7.475 82.834 -63.854 1.00 26.77 437 ARG C CA 1
ATOM 11461 C C . ARG C 1 437 ? 8.238 83.437 -62.663 1.00 26.11 437 ARG C C 1
ATOM 11462 O O . ARG C 1 437 ? 8.481 84.627 -62.621 1.00 26.26 437 ARG C O 1
ATOM 11470 N N . LEU C 1 438 ? 8.627 82.600 -61.710 1.00 25.68 438 LEU C N 1
ATOM 11471 C CA . LEU C 1 438 ? 9.211 83.051 -60.440 1.00 25.42 438 LEU C CA 1
ATOM 11472 C C . LEU C 1 438 ? 10.272 82.074 -59.943 1.00 23.99 438 LEU C C 1
ATOM 11473 O O . LEU C 1 438 ? 10.342 80.977 -60.405 1.00 24.39 438 LEU C O 1
ATOM 11478 N N . SER C 1 439 ? 11.078 82.484 -58.979 1.00 23.33 439 SER C N 1
ATOM 11479 C CA . SER C 1 439 ? 11.870 81.569 -58.191 1.00 22.22 439 SER C CA 1
ATOM 11480 C C . SER C 1 439 ? 11.084 81.020 -57.014 1.00 21.82 439 SER C C 1
ATOM 11481 O O . SER C 1 439 ? 10.314 81.758 -56.364 1.00 21.57 439 SER C O 1
ATOM 11484 N N . THR C 1 440 ? 11.284 79.720 -56.733 1.00 21.18 440 THR C N 1
ATOM 11485 C CA . THR C 1 440 ? 10.775 79.095 -55.494 1.00 20.13 440 THR C CA 1
ATOM 11486 C C . THR C 1 440 ? 11.127 79.988 -54.288 1.00 19.82 440 THR C C 1
ATOM 11487 O O . THR C 1 440 ? 10.487 79.895 -53.253 1.00 20.09 440 THR C O 1
ATOM 11491 N N . VAL C 1 441 ? 12.147 80.835 -54.441 1.00 19.05 441 VAL C N 1
ATOM 11492 C CA . VAL C 1 441 ? 12.650 81.713 -53.385 1.00 18.76 441 VAL C CA 1
ATOM 11493 C C . VAL C 1 441 ? 11.756 82.914 -53.217 1.00 19.33 441 VAL C C 1
ATOM 11494 O O . VAL C 1 441 ? 11.579 83.393 -52.112 1.00 19.11 441 VAL C O 1
ATOM 11498 N N . ASP C 1 442 ? 11.157 83.384 -54.311 1.00 19.80 442 ASP C N 1
ATOM 11499 C CA . ASP C 1 442 ? 10.141 84.442 -54.220 1.00 19.69 442 ASP C CA 1
ATOM 11500 C C . ASP C 1 442 ? 8.789 83.982 -53.665 1.00 19.70 442 ASP C C 1
ATOM 11501 O O . ASP C 1 442 ? 7.842 84.803 -53.573 1.00 19.30 442 ASP C O 1
ATOM 11506 N N . LEU C 1 443 ? 8.662 82.684 -53.383 1.00 19.39 443 LEU C N 1
ATOM 11507 C CA . LEU C 1 443 ? 7.451 82.175 -52.720 1.00 20.15 443 LEU C CA 1
ATOM 11508 C C . LEU C 1 443 ? 7.512 82.354 -51.188 1.00 19.88 443 LEU C C 1
ATOM 11509 O O . LEU C 1 443 ? 6.510 82.287 -50.497 1.00 20.17 443 LEU C O 1
ATOM 11514 N N . PHE C 1 444 ? 8.693 82.643 -50.667 1.00 20.42 444 PHE C N 1
ATOM 11515 C CA . PHE C 1 444 ? 8.903 82.632 -49.217 1.00 20.35 444 PHE C CA 1
ATOM 11516 C C . PHE C 1 444 ? 8.743 83.978 -48.512 1.00 20.99 444 PHE C C 1
ATOM 11517 O O . PHE C 1 444 ? 8.975 85.016 -49.081 1.00 20.82 444 PHE C O 1
ATOM 11525 N N . GLY C 1 445 ? 8.330 83.969 -47.259 1.00 22.77 445 GLY C N 1
ATOM 11526 C CA . GLY C 1 445 ? 8.381 85.198 -46.446 1.00 24.41 445 GLY C CA 1
ATOM 11527 C C . GLY C 1 445 ? 7.073 85.779 -45.922 1.00 25.56 445 GLY C C 1
ATOM 11528 O O . GLY C 1 445 ? 7.080 86.624 -45.004 1.00 25.51 445 GLY C O 1
ATOM 11529 N N . ASP C 1 446 ? 5.940 85.362 -46.482 1.00 26.81 446 ASP C N 1
ATOM 11530 C CA . ASP C 1 446 ? 4.698 85.824 -45.873 1.00 28.40 446 ASP C CA 1
ATOM 11531 C C . ASP C 1 446 ? 4.524 85.256 -44.456 1.00 27.37 446 ASP C C 1
ATOM 11532 O O . ASP C 1 446 ? 4.626 85.967 -43.477 1.00 28.60 446 ASP C O 1
ATOM 11537 N N . GLY C 1 447 ? 4.252 83.967 -44.370 1.00 26.39 447 GLY C N 1
ATOM 11538 C CA . GLY C 1 447 ? 4.439 83.234 -43.146 1.00 23.41 447 GLY C CA 1
ATOM 11539 C C . GLY C 1 447 ? 5.252 82.049 -43.570 1.00 21.74 447 GLY C C 1
ATOM 11540 O O . GLY C 1 447 ? 6.371 82.210 -44.055 1.00 21.38 447 GLY C O 1
ATOM 11541 N N . TRP C 1 448 ? 4.672 80.863 -43.417 1.00 20.47 448 TRP C N 1
ATOM 11542 C CA . TRP C 1 448 ? 5.354 79.641 -43.758 1.00 18.94 448 TRP C CA 1
ATOM 11543 C C . TRP C 1 448 ? 4.884 79.152 -45.130 1.00 18.20 448 TRP C C 1
ATOM 11544 O O . TRP C 1 448 ? 3.730 79.340 -45.528 1.00 17.03 448 TRP C O 1
ATOM 11555 N N . THR C 1 449 ? 5.806 78.555 -45.866 1.00 17.84 449 THR C N 1
ATOM 11556 C CA . THR C 1 449 ? 5.465 77.988 -47.151 1.00 17.94 449 THR C CA 1
ATOM 11557 C C . THR C 1 449 ? 5.702 76.504 -47.071 1.00 17.89 449 THR C C 1
ATOM 11558 O O . THR C 1 449 ? 6.655 76.058 -46.381 1.00 17.95 449 THR C O 1
ATOM 11562 N N . LEU C 1 450 ? 4.869 75.744 -47.778 1.00 17.62 450 LEU C N 1
ATOM 11563 C CA . LEU C 1 450 ? 5.042 74.285 -47.869 1.00 18.08 450 LEU C CA 1
ATOM 11564 C C . LEU C 1 450 ? 4.946 73.769 -49.292 1.00 17.97 450 LEU C C 1
ATOM 11565 O O . LEU C 1 450 ? 3.896 73.884 -49.940 1.00 18.07 450 LEU C O 1
ATOM 11570 N N . LEU C 1 451 ? 6.032 73.184 -49.782 1.00 18.51 451 LEU C N 1
ATOM 11571 C CA . LEU C 1 451 ? 6.025 72.621 -51.140 1.00 18.63 451 LEU C CA 1
ATOM 11572 C C . LEU C 1 451 ? 5.765 71.142 -51.111 1.00 19.26 451 LEU C C 1
ATOM 11573 O O . LEU C 1 451 ? 6.469 70.397 -50.421 1.00 20.29 451 LEU C O 1
ATOM 11578 N N . ALA C 1 452 ? 4.768 70.699 -51.863 1.00 19.85 452 ALA C N 1
ATOM 11579 C CA . ALA C 1 452 ? 4.420 69.298 -51.853 1.00 20.81 452 ALA C CA 1
ATOM 11580 C C . ALA C 1 452 ? 4.801 68.678 -53.132 1.00 21.70 452 ALA C C 1
ATOM 11581 O O . ALA C 1 452 ? 4.837 69.351 -54.149 1.00 23.43 452 ALA C O 1
ATOM 11583 N N . GLY C 1 453 ? 5.097 67.386 -53.097 1.00 22.44 453 GLY C N 1
ATOM 11584 C CA . GLY C 1 453 ? 5.340 66.633 -54.319 1.00 22.65 453 GLY C CA 1
ATOM 11585 C C . GLY C 1 453 ? 4.085 66.458 -55.154 1.00 23.06 453 GLY C C 1
ATOM 11586 O O . GLY C 1 453 ? 2.970 66.654 -54.675 1.00 23.89 453 GLY C O 1
ATOM 11587 N N . GLU C 1 454 ? 4.265 66.091 -56.415 1.00 22.70 454 GLU C N 1
ATOM 11588 C CA . GLU C 1 454 ? 3.162 65.824 -57.333 1.00 22.07 454 GLU C CA 1
ATOM 11589 C C . GLU C 1 454 ? 1.903 65.176 -56.722 1.00 22.01 454 GLU C C 1
ATOM 11590 O O . GLU C 1 454 ? 0.782 65.605 -56.979 1.00 22.08 454 GLU C O 1
ATOM 11596 N N . LEU C 1 455 ? 2.114 64.089 -55.982 1.00 21.77 455 LEU C N 1
ATOM 11597 C CA . LEU C 1 455 ? 1.057 63.254 -55.417 1.00 21.49 455 LEU C CA 1
ATOM 11598 C C . LEU C 1 455 ? 0.599 63.763 -54.041 1.00 21.12 455 LEU C C 1
ATOM 11599 O O . LEU C 1 455 ? -0.375 63.299 -53.467 1.00 21.27 455 LEU C O 1
ATOM 11604 N N . GLY C 1 456 ? 1.312 64.755 -53.540 1.00 20.78 456 GLY C N 1
ATOM 11605 C CA . GLY C 1 456 ? 1.101 65.252 -52.200 1.00 20.01 456 GLY C CA 1
ATOM 11606 C C . GLY C 1 456 ? -0.017 66.243 -52.073 1.00 19.56 456 GLY C C 1
ATOM 11607 O O . GLY C 1 456 ? 0.216 67.299 -51.535 1.00 20.63 456 GLY C O 1
ATOM 11608 N N . ALA C 1 457 ? -1.211 65.913 -52.579 1.00 18.81 457 ALA C N 1
ATOM 11609 C CA . ALA C 1 457 ? -2.404 66.715 -52.350 1.00 18.56 457 ALA C CA 1
ATOM 11610 C C . ALA C 1 457 ? -2.828 66.667 -50.856 1.00 18.80 457 ALA C C 1
ATOM 11611 O O . ALA C 1 457 ? -3.396 67.626 -50.328 1.00 18.33 457 ALA C O 1
ATOM 11613 N N . ASP C 1 458 ? -2.576 65.541 -50.194 1.00 18.48 458 ASP C N 1
ATOM 11614 C CA . ASP C 1 458 ? -2.912 65.461 -48.775 1.00 19.08 458 ASP C CA 1
ATOM 11615 C C . ASP C 1 458 ? -2.187 66.546 -48.003 1.00 19.07 458 ASP C C 1
ATOM 11616 O O . ASP C 1 458 ? -2.775 67.163 -47.104 1.00 19.37 458 ASP C O 1
ATOM 11621 N N . TRP C 1 459 ? -0.937 66.820 -48.401 1.00 19.01 459 TRP C N 1
ATOM 11622 C CA . TRP C 1 459 ? -0.109 67.834 -47.725 1.00 18.66 459 TRP C CA 1
ATOM 11623 C C . TRP C 1 459 ? -0.695 69.217 -47.953 1.00 19.18 459 TRP C C 1
ATOM 11624 O O . TRP C 1 459 ? -0.607 70.097 -47.096 1.00 19.62 459 TRP C O 1
ATOM 11635 N N . VAL C 1 460 ? -1.307 69.413 -49.116 1.00 19.07 460 VAL C N 1
ATOM 11636 C CA . VAL C 1 460 ? -1.920 70.702 -49.421 1.00 18.60 460 VAL C CA 1
ATOM 11637 C C . VAL C 1 460 ? -3.095 70.914 -48.518 1.00 18.63 460 VAL C C 1
ATOM 11638 O O . VAL C 1 460 ? -3.183 71.967 -47.864 1.00 19.33 460 VAL C O 1
ATOM 11642 N N . ALA C 1 461 ? -3.987 69.917 -48.447 1.00 18.97 461 ALA C N 1
ATOM 11643 C CA . ALA C 1 461 ? -5.112 69.954 -47.490 1.00 19.05 461 ALA C CA 1
ATOM 11644 C C . ALA C 1 461 ? -4.646 70.163 -46.019 1.00 19.34 461 ALA C C 1
ATOM 11645 O O . ALA C 1 461 ? -5.308 70.778 -45.239 1.00 20.06 461 ALA C O 1
ATOM 11647 N N . ALA C 1 462 ? -3.467 69.702 -45.672 1.00 20.51 462 ALA C N 1
ATOM 11648 C CA . ALA C 1 462 ? -2.974 69.777 -44.278 1.00 21.66 462 ALA C CA 1
ATOM 11649 C C . ALA C 1 462 ? -2.539 71.189 -43.926 1.00 21.83 462 ALA C C 1
ATOM 11650 O O . ALA C 1 462 ? -2.629 71.617 -42.757 1.00 22.32 462 ALA C O 1
ATOM 11652 N N . ALA C 1 463 ? -2.036 71.889 -44.947 1.00 21.63 463 ALA C N 1
ATOM 11653 C CA . ALA C 1 463 ? -1.446 73.207 -44.794 1.00 20.64 463 ALA C CA 1
ATOM 11654 C C . ALA C 1 463 ? -2.539 74.144 -44.328 1.00 20.66 463 ALA C C 1
ATOM 11655 O O . ALA C 1 463 ? -2.287 75.068 -43.510 1.00 21.80 463 ALA C O 1
ATOM 11657 N N . GLU C 1 464 ? -3.758 73.910 -44.819 1.00 19.95 464 GLU C N 1
ATOM 11658 C CA . GLU C 1 464 ? -4.903 74.713 -44.383 1.00 20.29 464 GLU C CA 1
ATOM 11659 C C . GLU C 1 464 ? -5.466 74.283 -43.026 1.00 19.31 464 GLU C C 1
ATOM 11660 O O . GLU C 1 464 ? -5.840 75.124 -42.206 1.00 19.85 464 GLU C O 1
ATOM 11666 N N . ALA C 1 465 ? -5.519 72.986 -42.801 1.00 18.35 465 ALA C N 1
ATOM 11667 C CA . ALA C 1 465 ? -5.977 72.469 -41.527 1.00 17.69 465 ALA C CA 1
ATOM 11668 C C . ALA C 1 465 ? -5.089 72.962 -40.427 1.00 17.25 465 ALA C C 1
ATOM 11669 O O . ALA C 1 465 ? -5.591 73.308 -39.370 1.00 15.94 465 ALA C O 1
ATOM 11671 N N . VAL C 1 466 ? -3.778 73.040 -40.697 1.00 17.73 466 VAL C N 1
ATOM 11672 C CA . VAL C 1 466 ? -2.820 73.361 -39.632 1.00 18.25 466 VAL C CA 1
ATOM 11673 C C . VAL C 1 466 ? -2.719 74.863 -39.422 1.00 19.10 466 VAL C C 1
ATOM 11674 O O . VAL C 1 466 ? -2.466 75.317 -38.276 1.00 19.54 466 VAL C O 1
ATOM 11678 N N . SER C 1 467 ? -2.900 75.649 -40.488 1.00 19.77 467 SER C N 1
ATOM 11679 C CA . SER C 1 467 ? -2.906 77.123 -40.322 1.00 20.37 467 SER C CA 1
ATOM 11680 C C . SER C 1 467 ? -4.041 77.459 -39.407 1.00 20.47 467 SER C C 1
ATOM 11681 O O . SER C 1 467 ? -3.856 78.185 -38.420 1.00 21.28 467 SER C O 1
ATOM 11684 N N . ALA C 1 468 ? -5.230 76.953 -39.769 1.00 20.03 468 ALA C N 1
ATOM 11685 C CA . ALA C 1 468 ? -6.437 77.199 -38.992 1.00 20.02 468 ALA C CA 1
ATOM 11686 C C . ALA C 1 468 ? -6.247 76.706 -37.555 1.00 20.09 468 ALA C C 1
ATOM 11687 O O . ALA C 1 468 ? -6.674 77.344 -36.629 1.00 19.69 468 ALA C O 1
ATOM 11689 N N . GLU C 1 469 ? -5.595 75.566 -37.383 1.00 20.81 469 GLU C N 1
ATOM 11690 C CA . GLU C 1 469 ? -5.348 75.058 -36.030 1.00 21.72 469 GLU C CA 1
ATOM 11691 C C . GLU C 1 469 ? -4.474 75.985 -35.162 1.00 21.25 469 GLU C C 1
ATOM 11692 O O . GLU C 1 469 ? -4.860 76.372 -34.061 1.00 21.27 469 GLU C O 1
ATOM 11698 N N . LEU C 1 470 ? -3.313 76.347 -35.685 1.00 20.69 470 LEU C N 1
ATOM 11699 C CA . LEU C 1 470 ? -2.309 77.062 -34.896 1.00 19.49 470 LEU C CA 1
ATOM 11700 C C . LEU C 1 470 ? -2.339 78.548 -35.041 1.00 19.07 470 LEU C C 1
ATOM 11701 O O . LEU C 1 470 ? -1.638 79.212 -34.291 1.00 19.39 470 LEU C O 1
ATOM 11706 N N . GLY C 1 471 ? -3.133 79.065 -35.988 1.00 18.04 471 GLY C N 1
ATOM 11707 C CA . GLY C 1 471 ? -3.173 80.499 -36.284 1.00 17.44 471 GLY C CA 1
ATOM 11708 C C . GLY C 1 471 ? -1.898 81.020 -36.948 1.00 18.12 471 GLY C C 1
ATOM 11709 O O . GLY C 1 471 ? -1.484 82.148 -36.706 1.00 18.07 471 GLY C O 1
ATOM 11710 N N . VAL C 1 472 ? -1.289 80.206 -37.811 1.00 18.19 472 VAL C N 1
ATOM 11711 C CA . VAL C 1 472 ? -0.068 80.571 -38.544 1.00 18.52 472 VAL C CA 1
ATOM 11712 C C . VAL C 1 472 ? -0.293 80.436 -40.048 1.00 18.57 472 VAL C C 1
ATOM 11713 O O . VAL C 1 472 ? -0.785 79.429 -40.491 1.00 19.62 472 VAL C O 1
ATOM 11717 N N . PRO C 1 473 ? 0.091 81.435 -40.844 1.00 18.21 473 PRO C N 1
ATOM 11718 C CA . PRO C 1 473 ? -0.139 81.229 -42.301 1.00 17.29 473 PRO C CA 1
ATOM 11719 C C . PRO C 1 473 ? 0.757 80.152 -42.941 1.00 17.12 473 PRO C C 1
ATOM 11720 O O . PRO C 1 473 ? 1.979 80.154 -42.776 1.00 16.78 473 PRO C O 1
ATOM 11724 N N . VAL C 1 474 ? 0.128 79.196 -43.606 1.00 16.94 474 VAL C N 1
ATOM 11725 C CA . VAL C 1 474 ? 0.836 78.184 -44.328 1.00 17.59 474 VAL C CA 1
ATOM 11726 C C . VAL C 1 474 ? 0.277 78.143 -45.752 1.00 18.47 474 VAL C C 1
ATOM 11727 O O . VAL C 1 474 ? -0.826 77.582 -46.032 1.00 18.20 474 VAL C O 1
ATOM 11731 N N . ARG C 1 475 ? 1.038 78.762 -46.646 1.00 18.71 475 ARG C N 1
ATOM 11732 C CA . ARG C 1 475 ? 0.710 78.670 -48.032 1.00 19.61 475 ARG C CA 1
ATOM 11733 C C . ARG C 1 475 ? 1.304 77.370 -48.608 1.00 19.23 475 ARG C C 1
ATOM 11734 O O . ARG C 1 475 ? 2.485 77.055 -48.427 1.00 19.74 475 ARG C O 1
ATOM 11742 N N . ALA C 1 476 ? 0.475 76.619 -49.304 1.00 18.53 476 ALA C N 1
ATOM 11743 C CA . ALA C 1 476 ? 0.907 75.369 -49.816 1.00 18.96 476 ALA C CA 1
ATOM 11744 C C . ALA C 1 476 ? 0.933 75.421 -51.327 1.00 19.92 476 ALA C C 1
ATOM 11745 O O . ALA C 1 476 ? 0.060 76.006 -51.978 1.00 19.49 476 ALA C O 1
ATOM 11747 N N . TYR C 1 477 ? 1.955 74.791 -51.888 1.00 21.06 477 TYR C N 1
ATOM 11748 C CA . TYR C 1 477 ? 2.095 74.738 -53.328 1.00 21.29 477 TYR C CA 1
ATOM 11749 C C . TYR C 1 477 ? 2.401 73.313 -53.745 1.00 22.64 477 TYR C C 1
ATOM 11750 O O . TYR C 1 477 ? 3.283 72.650 -53.143 1.00 21.91 477 TYR C O 1
ATOM 11759 N N . ARG C 1 478 ? 1.676 72.845 -54.765 1.00 23.19 478 ARG C N 1
ATOM 11760 C CA . ARG C 1 478 ? 1.877 71.502 -55.205 1.00 24.61 478 ARG C CA 1
ATOM 11761 C C . ARG C 1 478 ? 2.374 71.486 -56.646 1.00 25.24 478 ARG C C 1
ATOM 11762 O O . ARG C 1 478 ? 1.731 72.054 -57.554 1.00 25.48 478 ARG C O 1
ATOM 11770 N N . VAL C 1 479 ? 3.530 70.862 -56.834 1.00 25.79 479 VAL C N 1
ATOM 11771 C CA . VAL C 1 479 ? 4.109 70.594 -58.161 1.00 25.97 479 VAL C CA 1
ATOM 11772 C C . VAL C 1 479 ? 3.093 69.988 -59.137 1.00 26.93 479 VAL C C 1
ATOM 11773 O O . VAL C 1 479 ? 2.279 69.123 -58.744 1.00 27.04 479 VAL C O 1
ATOM 11777 N N . GLY C 1 480 ? 3.140 70.427 -60.402 1.00 27.36 480 GLY C N 1
ATOM 11778 C CA . GLY C 1 480 ? 2.381 69.781 -61.463 1.00 27.43 480 GLY C CA 1
ATOM 11779 C C . GLY C 1 480 ? 0.916 70.109 -61.288 1.00 28.33 480 GLY C C 1
ATOM 11780 O O . GLY C 1 480 ? 0.075 69.728 -62.112 1.00 28.83 480 GLY C O 1
ATOM 11781 N N . ALA C 1 481 ? 0.607 70.812 -60.202 1.00 28.45 481 ALA C N 1
ATOM 11782 C CA . ALA C 1 481 ? -0.754 71.267 -59.917 1.00 28.62 481 ALA C CA 1
ATOM 11783 C C . ALA C 1 481 ? -0.780 72.783 -60.085 1.00 29.37 481 ALA C C 1
ATOM 11784 O O . ALA C 1 481 ? -0.763 73.295 -61.232 1.00 29.96 481 ALA C O 1
ATOM 11786 N N . GLY C 1 482 ? -0.776 73.519 -58.971 1.00 29.52 482 GLY C N 1
ATOM 11787 C CA . GLY C 1 482 ? -0.848 74.988 -59.049 1.00 29.14 482 GLY C CA 1
ATOM 11788 C C . GLY C 1 482 ? 0.520 75.609 -59.247 1.00 28.85 482 GLY C C 1
ATOM 11789 O O . GLY C 1 482 ? 0.651 76.828 -59.375 1.00 28.77 482 GLY C O 1
ATOM 11790 N N . LEU C 1 483 ? 1.544 74.766 -59.211 1.00 28.61 483 LEU C N 1
ATOM 11791 C CA . LEU C 1 483 ? 2.893 75.193 -59.486 1.00 28.78 483 LEU C CA 1
ATOM 11792 C C . LEU C 1 483 ? 3.433 74.371 -60.660 1.00 29.23 483 LEU C C 1
ATOM 11793 O O . LEU C 1 483 ? 3.513 73.150 -60.567 1.00 29.29 483 LEU C O 1
ATOM 11798 N N . THR C 1 484 ? 3.766 75.031 -61.767 1.00 29.99 484 THR C N 1
ATOM 11799 C CA . THR C 1 484 ? 4.283 74.347 -62.944 1.00 31.11 484 THR C CA 1
ATOM 11800 C C . THR C 1 484 ? 5.789 74.146 -62.868 1.00 32.07 484 THR C C 1
ATOM 11801 O O . THR C 1 484 ? 6.550 75.094 -62.634 1.00 32.31 484 THR C O 1
ATOM 11805 N N . ASP C 1 485 ? 6.209 72.901 -63.049 1.00 33.60 485 ASP C N 1
ATOM 11806 C CA . ASP C 1 485 ? 7.619 72.585 -63.067 1.00 35.11 485 ASP C CA 1
ATOM 11807 C C . ASP C 1 485 ? 7.899 72.021 -64.472 1.00 35.83 485 ASP C C 1
ATOM 11808 O O . ASP C 1 485 ? 7.538 70.868 -64.778 1.00 36.07 485 ASP C O 1
ATOM 11813 N N . PRO C 1 486 ? 8.495 72.861 -65.343 1.00 36.38 486 PRO C N 1
ATOM 11814 C CA . PRO C 1 486 ? 8.762 72.505 -66.743 1.00 36.43 486 PRO C CA 1
ATOM 11815 C C . PRO C 1 486 ? 9.872 71.477 -66.806 1.00 36.80 486 PRO C C 1
ATOM 11816 O O . PRO C 1 486 ? 9.738 70.472 -67.512 1.00 37.14 486 PRO C O 1
ATOM 11820 N N . GLU C 1 487 ? 10.952 71.725 -66.047 1.00 36.69 487 GLU C N 1
ATOM 11821 C CA . GLU C 1 487 ? 12.124 70.829 -65.984 1.00 36.20 487 GLU C CA 1
ATOM 11822 C C . GLU C 1 487 ? 11.925 69.633 -65.013 1.00 35.91 487 GLU C C 1
ATOM 11823 O O . GLU C 1 487 ? 12.727 68.697 -64.988 1.00 35.90 487 GLU C O 1
ATOM 11829 N N . SER C 1 488 ? 10.873 69.690 -64.198 1.00 35.47 488 SER C N 1
ATOM 11830 C CA . SER C 1 488 ? 10.615 68.680 -63.163 1.00 34.50 488 SER C CA 1
ATOM 11831 C C . SER C 1 488 ? 11.737 68.605 -62.124 1.00 33.40 488 SER C C 1
ATOM 11832 O O . SER C 1 488 ? 12.268 67.514 -61.901 1.00 33.66 488 SER C O 1
ATOM 11835 N N . ALA C 1 489 ? 12.081 69.742 -61.499 1.00 31.70 489 ALA C N 1
ATOM 11836 C CA . ALA C 1 489 ? 13.279 69.847 -60.655 1.00 30.14 489 ALA C CA 1
ATOM 11837 C C . ALA C 1 489 ? 13.068 70.367 -59.234 1.00 29.44 489 ALA C C 1
ATOM 11838 O O . ALA C 1 489 ? 14.063 70.617 -58.540 1.00 29.70 489 ALA C O 1
ATOM 11840 N N . VAL C 1 490 ? 11.813 70.563 -58.810 1.00 28.08 490 VAL C N 1
ATOM 11841 C CA . VAL C 1 490 ? 11.511 70.953 -57.437 1.00 26.69 490 VAL C CA 1
ATOM 11842 C C . VAL C 1 490 ? 11.657 69.761 -56.487 1.00 26.27 490 VAL C C 1
ATOM 11843 O O . VAL C 1 490 ? 12.380 69.837 -55.492 1.00 26.08 490 VAL C O 1
ATOM 11847 N N . SER C 1 491 ? 11.012 68.652 -56.821 1.00 25.83 491 SER C N 1
ATOM 11848 C CA . SER C 1 491 ? 11.099 67.425 -56.024 1.00 25.61 491 SER C CA 1
ATOM 11849 C C . SER C 1 491 ? 12.546 67.108 -55.706 1.00 25.47 491 SER C C 1
ATOM 11850 O O . SER C 1 491 ? 12.905 66.822 -54.549 1.00 24.64 491 SER C O 1
ATOM 11853 N N . GLU C 1 492 ? 13.367 67.162 -56.763 1.00 25.29 492 GLU C N 1
ATOM 11854 C CA . GLU C 1 492 ? 14.712 66.634 -56.723 1.00 24.80 492 GLU C CA 1
ATOM 11855 C C . GLU C 1 492 ? 15.607 67.576 -55.934 1.00 24.11 492 GLU C C 1
ATOM 11856 O O . GLU C 1 492 ? 16.421 67.108 -55.121 1.00 24.47 492 GLU C O 1
ATOM 11862 N N . ARG C 1 493 ? 15.467 68.889 -56.134 1.00 22.67 493 ARG C N 1
ATOM 11863 C CA . ARG C 1 493 ? 16.320 69.831 -55.435 1.00 21.81 493 ARG C CA 1
ATOM 11864 C C . ARG C 1 493 ? 15.992 69.909 -53.911 1.00 20.65 493 ARG C C 1
ATOM 11865 O O . ARG C 1 493 ? 16.884 70.062 -53.071 1.00 18.44 493 ARG C O 1
ATOM 11873 N N . TYR C 1 494 ? 14.697 69.834 -53.598 1.00 19.47 494 TYR C N 1
ATOM 11874 C CA . TYR C 1 494 ? 14.202 69.937 -52.235 1.00 18.22 494 TYR C CA 1
ATOM 11875 C C . TYR C 1 494 ? 14.251 68.608 -51.548 1.00 18.01 494 TYR C C 1
ATOM 11876 O O . TYR C 1 494 ? 14.208 68.561 -50.330 1.00 17.71 494 TYR C O 1
ATOM 11885 N N . GLY C 1 495 ? 14.365 67.535 -52.350 1.00 18.13 495 GLY C N 1
ATOM 11886 C CA . GLY C 1 495 ? 14.420 66.162 -51.855 1.00 17.38 495 GLY C CA 1
ATOM 11887 C C . GLY C 1 495 ? 13.112 65.549 -51.403 1.00 17.28 495 GLY C C 1
ATOM 11888 O O . GLY C 1 495 ? 13.120 64.613 -50.608 1.00 18.09 495 GLY C O 1
ATOM 11889 N N . ILE C 1 496 ? 12.006 66.029 -51.959 1.00 17.32 496 ILE C N 1
ATOM 11890 C CA . ILE C 1 496 ? 10.643 65.618 -51.606 1.00 17.90 496 ILE C CA 1
ATOM 11891 C C . ILE C 1 496 ? 9.987 64.472 -52.443 1.00 18.87 496 ILE C C 1
ATOM 11892 O O . ILE C 1 496 ? 8.851 64.070 -52.132 1.00 18.79 496 ILE C O 1
ATOM 11897 N N . GLY C 1 497 ? 10.689 63.954 -53.468 1.00 19.69 497 GLY C N 1
ATOM 11898 C CA . GLY C 1 497 ? 10.166 62.938 -54.408 1.00 20.41 497 GLY C CA 1
ATOM 11899 C C . GLY C 1 497 ? 8.821 63.318 -55.040 1.00 21.84 497 GLY C C 1
ATOM 11900 O O . GLY C 1 497 ? 8.595 64.487 -55.348 1.00 22.40 497 GLY C O 1
ATOM 11901 N N . LYS C 1 498 ? 7.922 62.338 -55.196 1.00 22.02 498 LYS C N 1
ATOM 11902 C CA . LYS C 1 498 ? 6.573 62.542 -55.679 1.00 22.65 498 LYS C CA 1
ATOM 11903 C C . LYS C 1 498 ? 5.559 62.729 -54.571 1.00 22.19 498 LYS C C 1
ATOM 11904 O O . LYS C 1 498 ? 4.502 63.305 -54.808 1.00 22.18 498 LYS C O 1
ATOM 11910 N N . ALA C 1 499 ? 5.833 62.200 -53.380 1.00 21.82 499 ALA C N 1
ATOM 11911 C CA . ALA C 1 499 ? 4.803 62.134 -52.324 1.00 21.15 499 ALA C CA 1
ATOM 11912 C C . ALA C 1 499 ? 5.194 62.919 -51.041 1.00 20.95 499 ALA C C 1
ATOM 11913 O O . ALA C 1 499 ? 4.371 63.109 -50.119 1.00 21.70 499 ALA C O 1
ATOM 11915 N N . GLY C 1 500 ? 6.437 63.387 -50.994 1.00 19.75 500 GLY C N 1
ATOM 11916 C CA . GLY C 1 500 ? 6.898 64.200 -49.893 1.00 19.07 500 GLY C CA 1
ATOM 11917 C C . GLY C 1 500 ? 6.454 65.656 -49.847 1.00 19.07 500 GLY C C 1
ATOM 11918 O O . GLY C 1 500 ? 5.608 66.096 -50.639 1.00 19.00 500 GLY C O 1
ATOM 11919 N N . ALA C 1 501 ? 7.052 66.398 -48.894 1.00 18.87 501 ALA C N 1
ATOM 11920 C CA . ALA C 1 501 ? 6.829 67.821 -48.682 1.00 17.89 501 ALA C CA 1
ATOM 11921 C C . ALA C 1 501 ? 8.062 68.497 -48.040 1.00 18.08 501 ALA C C 1
ATOM 11922 O O . ALA C 1 501 ? 8.904 67.848 -47.399 1.00 18.08 501 ALA C O 1
ATOM 11924 N N . SER C 1 502 ? 8.168 69.814 -48.228 1.00 17.29 502 SER C N 1
ATOM 11925 C CA . SER C 1 502 ? 9.218 70.588 -47.622 1.00 17.02 502 SER C CA 1
ATOM 11926 C C . SER C 1 502 ? 8.577 71.821 -46.940 1.00 16.52 502 SER C C 1
ATOM 11927 O O . SER C 1 502 ? 7.781 72.505 -47.562 1.00 17.17 502 SER C O 1
ATOM 11930 N N . LEU C 1 503 ? 8.902 72.095 -45.683 1.00 15.32 503 LEU C N 1
ATOM 11931 C CA . LEU C 1 503 ? 8.350 73.244 -44.988 1.00 14.33 503 LEU C CA 1
ATOM 11932 C C . LEU C 1 503 ? 9.429 74.282 -44.799 1.00 14.18 503 LEU C C 1
ATOM 11933 O O . LEU C 1 503 ? 10.471 74.040 -44.173 1.00 14.27 503 LEU C O 1
ATOM 11938 N N . VAL C 1 504 ? 9.111 75.468 -45.276 1.00 13.89 504 VAL C N 1
ATOM 11939 C CA . VAL C 1 504 ? 10.047 76.560 -45.356 1.00 13.40 504 VAL C CA 1
ATOM 11940 C C . VAL C 1 504 ? 9.565 77.691 -44.471 1.00 14.10 504 VAL C C 1
ATOM 11941 O O . VAL C 1 504 ? 8.445 78.254 -44.628 1.00 14.20 504 VAL C O 1
ATOM 11945 N N . ARG C 1 505 ? 10.445 78.037 -43.558 1.00 14.72 505 ARG C N 1
ATOM 11946 C CA . ARG C 1 505 ? 10.220 79.104 -42.569 1.00 15.45 505 ARG C CA 1
ATOM 11947 C C . ARG C 1 505 ? 9.956 80.467 -43.213 1.00 15.23 505 ARG C C 1
ATOM 11948 O O . ARG C 1 505 ? 10.018 80.586 -44.441 1.00 16.18 505 ARG C O 1
ATOM 11956 N N . PRO C 1 506 ? 9.645 81.482 -42.392 1.00 14.98 506 PRO C N 1
ATOM 11957 C CA . PRO C 1 506 ? 9.453 82.885 -42.834 1.00 14.28 506 PRO C CA 1
ATOM 11958 C C . PRO C 1 506 ? 10.715 83.573 -43.347 1.00 13.61 506 PRO C C 1
ATOM 11959 O O . PRO C 1 506 ? 10.617 84.657 -43.849 1.00 14.50 506 PRO C O 1
ATOM 11963 N N . ASP C 1 507 ? 11.881 82.961 -43.188 1.00 13.93 507 ASP C N 1
ATOM 11964 C CA . ASP C 1 507 ? 13.187 83.568 -43.567 1.00 13.24 507 ASP C CA 1
ATOM 11965 C C . ASP C 1 507 ? 13.789 82.783 -44.726 1.00 13.34 507 ASP C C 1
ATOM 11966 O O . ASP C 1 507 ? 14.910 83.041 -45.136 1.00 13.42 507 ASP C O 1
ATOM 11971 N N . GLY C 1 508 ? 13.029 81.812 -45.214 1.00 13.01 508 GLY C N 1
ATOM 11972 C CA . GLY C 1 508 ? 13.346 81.085 -46.424 1.00 13.81 508 GLY C CA 1
ATOM 11973 C C . GLY C 1 508 ? 14.206 79.847 -46.188 1.00 13.46 508 GLY C C 1
ATOM 11974 O O . GLY C 1 508 ? 14.784 79.289 -47.138 1.00 13.79 508 GLY C O 1
ATOM 11975 N N . ILE C 1 509 ? 14.320 79.457 -44.923 1.00 12.74 509 ILE C N 1
ATOM 11976 C CA . ILE C 1 509 ? 15.119 78.323 -44.510 1.00 12.48 509 ILE C CA 1
ATOM 11977 C C . ILE C 1 509 ? 14.207 77.103 -44.370 1.00 13.36 509 ILE C C 1
ATOM 11978 O O . ILE C 1 509 ? 13.043 77.214 -43.983 1.00 13.85 509 ILE C O 1
ATOM 11983 N N . VAL C 1 510 ? 14.724 75.935 -44.700 1.00 14.17 510 VAL C N 1
ATOM 11984 C CA . VAL C 1 510 ? 13.902 74.740 -44.695 1.00 14.23 510 VAL C CA 1
ATOM 11985 C C . VAL C 1 510 ? 13.927 74.240 -43.282 1.00 14.57 510 VAL C C 1
ATOM 11986 O O . VAL C 1 510 ? 15.009 73.929 -42.787 1.00 15.10 510 VAL C O 1
ATOM 11990 N N . ALA C 1 511 ? 12.759 74.148 -42.647 1.00 15.38 511 ALA C N 1
ATOM 11991 C CA . ALA C 1 511 ? 12.621 73.672 -41.250 1.00 16.77 511 ALA C CA 1
ATOM 11992 C C . ALA C 1 511 ? 12.537 72.144 -41.146 1.00 18.08 511 ALA C C 1
ATOM 11993 O O . ALA C 1 511 ? 12.890 71.591 -40.075 1.00 18.94 511 ALA C O 1
ATOM 11995 N N . TRP C 1 512 ? 12.056 71.487 -42.224 1.00 17.65 512 TRP C N 1
ATOM 11996 C CA . TRP C 1 512 ? 11.652 70.084 -42.175 1.00 18.08 512 TRP C CA 1
ATOM 11997 C C . TRP C 1 512 ? 11.301 69.573 -43.575 1.00 18.56 512 TRP C C 1
ATOM 11998 O O . TRP C 1 512 ? 10.713 70.311 -44.385 1.00 18.82 512 TRP C O 1
ATOM 12009 N N . ARG C 1 513 ? 11.608 68.305 -43.850 1.00 18.75 513 ARG C N 1
ATOM 12010 C CA . ARG C 1 513 ? 11.105 67.675 -45.067 1.00 20.15 513 ARG C CA 1
ATOM 12011 C C . ARG C 1 513 ? 10.856 66.141 -44.971 1.00 21.15 513 ARG C C 1
ATOM 12012 O O . ARG C 1 513 ? 11.286 65.494 -44.002 1.00 20.62 513 ARG C O 1
ATOM 12020 N N . THR C 1 514 ? 10.156 65.585 -45.966 1.00 22.13 514 THR C N 1
ATOM 12021 C CA . THR C 1 514 ? 10.088 64.130 -46.160 1.00 23.96 514 THR C CA 1
ATOM 12022 C C . THR C 1 514 ? 10.053 63.836 -47.651 1.00 24.96 514 THR C C 1
ATOM 12023 O O . THR C 1 514 ? 9.679 64.705 -48.456 1.00 25.48 514 THR C O 1
ATOM 12027 N N . ASP C 1 515 ? 10.449 62.611 -48.016 1.00 25.84 515 ASP C N 1
ATOM 12028 C CA . ASP C 1 515 ? 10.470 62.197 -49.412 1.00 26.36 515 ASP C CA 1
ATOM 12029 C C . ASP C 1 515 ? 9.480 61.116 -49.698 1.00 26.92 515 ASP C C 1
ATOM 12030 O O . ASP C 1 515 ? 9.472 60.547 -50.783 1.00 27.88 515 ASP C O 1
ATOM 12035 N N . GLU C 1 516 ? 8.645 60.808 -48.716 1.00 27.56 516 GLU C N 1
ATOM 12036 C CA . GLU C 1 516 ? 7.533 59.870 -48.906 1.00 27.26 516 GLU C CA 1
ATOM 12037 C C . GLU C 1 516 ? 6.300 60.446 -48.230 1.00 26.67 516 GLU C C 1
ATOM 12038 O O . GLU C 1 516 ? 6.333 61.570 -47.745 1.00 26.34 516 GLU C O 1
ATOM 12044 N N . ALA C 1 517 ? 5.223 59.659 -48.184 1.00 26.68 517 ALA C N 1
ATOM 12045 C CA . ALA C 1 517 ? 3.937 60.114 -47.678 1.00 26.22 517 ALA C CA 1
ATOM 12046 C C . ALA C 1 517 ? 3.795 59.731 -46.216 1.00 26.76 517 ALA C C 1
ATOM 12047 O O . ALA C 1 517 ? 4.391 58.731 -45.769 1.00 26.19 517 ALA C O 1
ATOM 12049 N N . ALA C 1 518 ? 3.044 60.550 -45.454 1.00 27.32 518 ALA C N 1
ATOM 12050 C CA . ALA C 1 518 ? 2.808 60.245 -44.039 1.00 27.36 518 ALA C CA 1
ATOM 12051 C C . ALA C 1 518 ? 1.564 59.367 -43.937 1.00 27.64 518 ALA C C 1
ATOM 12052 O O . ALA C 1 518 ? 0.769 59.316 -44.866 1.00 27.27 518 ALA C O 1
ATOM 12054 N N . ALA C 1 519 ? 1.392 58.670 -42.807 1.00 28.38 519 ALA C N 1
ATOM 12055 C CA . ALA C 1 519 ? 0.112 57.992 -42.538 1.00 28.04 519 ALA C CA 1
ATOM 12056 C C . ALA C 1 519 ? -1.028 59.019 -42.415 1.00 27.81 519 ALA C C 1
ATOM 12057 O O . ALA C 1 519 ? -2.116 58.783 -42.871 1.00 28.20 519 ALA C O 1
ATOM 12059 N N . ASP C 1 520 ? -0.764 60.170 -41.811 1.00 27.64 520 ASP C N 1
ATOM 12060 C CA . ASP C 1 520 ? -1.783 61.199 -41.609 1.00 27.09 520 ASP C CA 1
ATOM 12061 C C . ASP C 1 520 ? -0.962 62.459 -41.824 1.00 26.72 520 ASP C C 1
ATOM 12062 O O . ASP C 1 520 ? -0.032 62.746 -41.044 1.00 27.56 520 ASP C O 1
ATOM 12067 N N . ALA C 1 521 ? -1.237 63.189 -42.900 1.00 25.71 521 ALA C N 1
ATOM 12068 C CA . ALA C 1 521 ? -0.374 64.324 -43.242 1.00 24.53 521 ALA C CA 1
ATOM 12069 C C . ALA C 1 521 ? -0.596 65.465 -42.264 1.00 24.12 521 ALA C C 1
ATOM 12070 O O . ALA C 1 521 ? 0.350 66.163 -41.910 1.00 24.55 521 ALA C O 1
ATOM 12072 N N . ALA C 1 522 ? -1.838 65.630 -41.809 1.00 23.70 522 ALA C N 1
ATOM 12073 C CA . ALA C 1 522 ? -2.223 66.765 -40.942 1.00 23.22 522 ALA C CA 1
ATOM 12074 C C . ALA C 1 522 ? -1.691 66.656 -39.510 1.00 23.21 522 ALA C C 1
ATOM 12075 O O . ALA C 1 522 ? -1.263 67.666 -38.928 1.00 22.93 522 ALA C O 1
ATOM 12077 N N . GLN C 1 523 ? -1.718 65.440 -38.967 1.00 22.61 523 GLN C N 1
ATOM 12078 C CA A GLN C 1 523 ? -1.254 65.204 -37.624 0.50 22.73 523 GLN C CA 1
ATOM 12079 C CA B GLN C 1 523 ? -1.242 65.189 -37.621 0.50 22.72 523 GLN C CA 1
ATOM 12080 C C . GLN C 1 523 ? 0.294 65.306 -37.579 1.00 22.70 523 GLN C C 1
ATOM 12081 O O . GLN C 1 523 ? 0.858 65.836 -36.620 1.00 23.40 523 GLN C O 1
ATOM 12092 N N . THR C 1 524 ? 0.971 64.848 -38.632 1.00 22.33 524 THR C N 1
ATOM 12093 C CA . THR C 1 524 ? 2.450 64.946 -38.748 1.00 20.95 524 THR C CA 1
ATOM 12094 C C . THR C 1 524 ? 2.868 66.387 -38.885 1.00 21.52 524 THR C C 1
ATOM 12095 O O . THR C 1 524 ? 3.874 66.834 -38.261 1.00 22.52 524 THR C O 1
ATOM 12099 N N . LEU C 1 525 ? 2.117 67.111 -39.722 1.00 20.68 525 LEU C N 1
ATOM 12100 C CA . LEU C 1 525 ? 2.418 68.511 -40.011 1.00 20.28 525 LEU C CA 1
ATOM 12101 C C . LEU C 1 525 ? 2.140 69.422 -38.851 1.00 20.16 525 LEU C C 1
ATOM 12102 O O . LEU C 1 525 ? 2.772 70.451 -38.699 1.00 20.41 525 LEU C O 1
ATOM 12107 N N . GLU C 1 526 ? 1.152 69.053 -38.052 1.00 21.23 526 GLU C N 1
ATOM 12108 C CA . GLU C 1 526 ? 0.847 69.781 -36.834 1.00 20.92 526 GLU C CA 1
ATOM 12109 C C . GLU C 1 526 ? 1.938 69.466 -35.791 1.00 21.01 526 GLU C C 1
ATOM 12110 O O . GLU C 1 526 ? 2.366 70.347 -35.047 1.00 21.86 526 GLU C O 1
ATOM 12116 N N . GLY C 1 527 ? 2.444 68.239 -35.777 1.00 20.57 527 GLY C N 1
ATOM 12117 C CA . GLY C 1 527 ? 3.499 67.878 -34.816 1.00 20.31 527 GLY C CA 1
ATOM 12118 C C . GLY C 1 527 ? 4.769 68.653 -35.145 1.00 20.29 527 GLY C C 1
ATOM 12119 O O . GLY C 1 527 ? 5.446 69.171 -34.256 1.00 20.38 527 GLY C O 1
ATOM 12120 N N . VAL C 1 528 ? 5.073 68.737 -36.444 1.00 20.32 528 VAL C N 1
ATOM 12121 C CA . VAL C 1 528 ? 6.284 69.403 -36.954 1.00 19.25 528 VAL C CA 1
ATOM 12122 C C . VAL C 1 528 ? 6.248 70.882 -36.642 1.00 18.79 528 VAL C C 1
ATOM 12123 O O . VAL C 1 528 ? 7.252 71.442 -36.157 1.00 17.88 528 VAL C O 1
ATOM 12127 N N . LEU C 1 529 ? 5.092 71.496 -36.942 1.00 18.34 529 LEU C N 1
ATOM 12128 C CA . LEU C 1 529 ? 4.842 72.893 -36.627 1.00 18.76 529 LEU C CA 1
ATOM 12129 C C . LEU C 1 529 ? 4.801 73.218 -35.147 1.00 19.43 529 LEU C C 1
ATOM 12130 O O . LEU C 1 529 ? 5.368 74.236 -34.746 1.00 20.21 529 LEU C O 1
ATOM 12135 N N . ARG C 1 530 ? 4.148 72.361 -34.348 1.00 20.08 530 ARG C N 1
ATOM 12136 C CA . ARG C 1 530 ? 4.093 72.532 -32.864 1.00 21.08 530 ARG C CA 1
ATOM 12137 C C . ARG C 1 530 ? 5.469 72.623 -32.277 1.00 21.31 530 ARG C C 1
ATOM 12138 O O . ARG C 1 530 ? 5.738 73.503 -31.434 1.00 22.15 530 ARG C O 1
ATOM 12146 N N . ARG C 1 531 ? 6.332 71.738 -32.774 1.00 21.05 531 ARG C N 1
ATOM 12147 C CA . ARG C 1 531 ? 7.685 71.600 -32.310 1.00 20.77 531 ARG C CA 1
ATOM 12148 C C . ARG C 1 531 ? 8.594 72.823 -32.591 1.00 21.10 531 ARG C C 1
ATOM 12149 O O . ARG C 1 531 ? 9.191 73.388 -31.647 1.00 21.25 531 ARG C O 1
ATOM 12157 N N . VAL C 1 532 ? 8.705 73.238 -33.871 1.00 20.77 532 VAL C N 1
ATOM 12158 C CA . VAL C 1 532 ? 9.595 74.347 -34.208 1.00 19.89 532 VAL C CA 1
ATOM 12159 C C . VAL C 1 532 ? 9.093 75.656 -33.646 1.00 20.14 532 VAL C C 1
ATOM 12160 O O . VAL C 1 532 ? 9.887 76.572 -33.399 1.00 20.55 532 VAL C O 1
ATOM 12164 N N . LEU C 1 533 ? 7.790 75.749 -33.418 1.00 20.19 533 LEU C N 1
ATOM 12165 C CA . LEU C 1 533 ? 7.201 76.981 -32.907 1.00 20.28 533 LEU C CA 1
ATOM 12166 C C . LEU C 1 533 ? 7.103 76.959 -31.376 1.00 21.14 533 LEU C C 1
ATOM 12167 O O . LEU C 1 533 ? 6.605 77.937 -30.777 1.00 21.27 533 LEU C O 1
ATOM 12172 N N . ASP C 1 534 ? 7.575 75.850 -30.770 1.00 21.83 534 ASP C N 1
ATOM 12173 C CA . ASP C 1 534 ? 7.546 75.621 -29.330 1.00 22.76 534 ASP C CA 1
ATOM 12174 C C . ASP C 1 534 ? 6.140 75.703 -28.744 1.00 23.88 534 ASP C C 1
ATOM 12175 O O . ASP C 1 534 ? 5.948 76.329 -27.691 1.00 24.49 534 ASP C O 1
ATOM 12180 N N . ARG C 1 535 ? 5.157 75.102 -29.432 1.00 24.64 535 ARG C N 1
ATOM 12181 C CA . ARG C 1 535 ? 3.824 74.873 -28.866 1.00 25.06 535 ARG C CA 1
ATOM 12182 C C . ARG C 1 535 ? 3.646 73.369 -28.683 1.00 25.47 535 ARG C C 1
ATOM 12183 O O . ARG C 1 535 ? 2.561 72.838 -28.432 1.00 25.66 535 ARG C O 1
#

InterPro domains:
  IPR002938 FAD-binding domain [PF01494] (5-365)
  IPR036188 FAD/NAD(P)-binding domain superfamily [G3DSA:3.50.50.60] (7-359)
  IPR036188 FAD/NAD(P)-binding domain superfamily [SSF51905] (6-387)
  IPR050641 Rifampicin monooxygenase-like [PTHR43004] (5-375)

Radius of gyration: 43.73 Å; Cα contacts (8 Å, |Δi|>4): 3728; chains: 3; bounding box: 97×115×106 Å

Secondary structure (DSSP, 8-state):
-PPPSEEEEEE--SHHHHHHHHHHHTTT--EEEE-SSSS------S--B-HHHHHHHHHTT-HHHHHHS--SS-TTS--EEEEESSSSS-EEEEEES-HHHHHHTTGGG-S---B---HHHHHHHHHHHHHHTT-EEESS-EEEEEEEE-GGG-SEEEEEEEETTEEEEEEEEEEEE---TT-HHHHHTT--EEEEEEEEEEEEEEEE--GGGTS-TT--EEEEEE-SS-EEEEEE-SSTTEEEEEEEE-TTTT--GGG--HHHHHHHHHHHHT-SS---EEEEEEEEEEEEEEES-SEETTEEE-TTTTEE--STTS-HHHHHHHHHHHHHHHHHHHHTTSS-TTHHHHHHHHHHHHHHHHHHHHHHHHHHHT-GGGTTTSPPP--HHHHHTSB---STT---S-----SB--TTS----TTSBPPP-EEEETTEEEEGGGG-SSSEEEEE-TT-HHHHHHHHHHHHHHT--EEEEEBTTTBB-SS--HHHHHT-TTT-EEEE-TTSBEEEEESS--SSHHHHHHHHHHHHTT-/-PPPSEEEEEE--SHHHHHHHHHHHTTT--EEEE-SSSS---S--S--B-HHHHHHHHHHT-HHHHHHS--SS-TTS--EEEEESSSSS-EEEEEES-HHHHHHTTTTT-S---B---HHHHHHHHHHHHHHTT-EEETT-EEEEEEEE-GGG-SEEEEEEEETTEEEEEEEEEEEE---SS-HHHHHTT--EEEEEEEEEEEEEEEE--GGGTS-TT--EEEEEE-SS-EEEEEE-SSTTEEEEEEEE-TTTT--GGG--HHHHHHHHHHHHT-SS---EEEEEEEEEEEEEEES-SEETTEEE-GGGTEE--STTS-HHHHHHHHHHHHHHHHHHHHTTSS-GGGGHHHHHHHHHHHHHHHHHHHHHHHHHT-GGGTTTSPPP--HHHHHTSB---STT---S-----SB--TTS----TTSBPPP-EEEETTEEEEGGGG-SSSEEEEE-TTTHHHHHHHHHHHHHHT--EEEEEBTTTBB-SS--HHHHHT-TTT-EEEE-TTSBEEEEESS--SSHHHHHHHHHHHHTT-/-PPPSEEEEEE--SHHHHHHHHHHHTTT--EEEEESSSS---S--S--B-HHHHHHHHHTT-HHHHHHS--SS-TTS--EEEEESSSSS-EEEEEES-HHHHHHTTTTT-S---B---HHHHHHHHHHHHHHTT-EEEET-EEEEEEEE-GGG-SEEEEEEEETTEEEEEEEEEEEE---TT-HHHHHTT--EEEEEEEEEEEEEEEE--GGGTS-TT--EEEEEE-SS-EEEEEE-SSTTEEEEEEEE-TTTT--GGG--HHHHHHHHHHHHT-SS---EEEEEEEEEEEEEEES-SEETTEEE-GGGTEE--STTS-HHHHHHHHHHHHHHHHHHHHHTSS-TTHHHHHHHHHHHHHHHHHHHHHHHHHHHT-GGGTTTSPPP--HHHHHTSB---STT---SS----SB--TTS----TTSBPPP-EEEETTEEEEGGGG-SSSEEEEE-TTTHHHHHHHHHHHHHHT--EEEEEBTTTBB-SS--HHHHHT-TTT-EEEE-TTSBEEEEESS--SSHHHHHHHHHHHHTT-

Nearest PDB structures (foldseek):
  3ihg-assembly3_C  TM=1.002E+00  e=0.000E+00  Streptomyces purpurascens
  8fhj-assembly1_C  TM=9.571E-01  e=2.919E-66  Methylocystis sp. SB2
  6u0s-assembly1_D  TM=8.552E-01  e=2.874E-50  Streptomyces marincola
  4cy8-assembly1_B  TM=8.143E-01  e=1.181E-45  Pseudomonas nitroreducens HBP1
  6ui5-assembly1_B  TM=7.668E-01  e=3.683E-33  Streptomyces sp. NRRL 11266

GO terms:
  GO:0071949 FAD binding (F, IDA)
  GO:0016709 oxidoreductase activity, acting on paired donors, with incorporation or reduction of molecular oxygen, NAD(P)H as one donor, and incorporation of one atom of oxygen (F, IDA)
  GO:1901771 daunorubicin biosynthetic process (P, IDA)

Solvent-accessible surface area: 65842 Å² total; per-residue (Å²): 191,114,105,48,82,14,28,0,0,0,10,10,6,27,12,7,0,0,0,0,2,0,12,0,1,79,81,64,9,98,5,9,2,1,22,157,105,125,23,49,19,96,74,20,104,28,37,10,4,6,2,22,3,10,7,3,0,82,25,0,49,0,16,109,62,1,107,182,30,94,33,13,77,22,139,142,30,39,11,2,24,40,8,1,90,10,8,97,29,149,83,45,46,47,50,13,108,25,21,112,81,23,37,56,61,13,93,76,4,1,58,20,20,46,8,9,2,2,18,25,64,2,2,55,22,0,18,55,12,2,116,159,63,59,9,48,18,108,57,31,4,130,5,65,48,30,92,71,71,107,106,131,65,41,11,4,2,22,1,89,0,17,15,120,154,35,110,64,66,10,82,1,1,10,1,0,0,12,35,23,70,196,0,62,0,7,125,72,33,69,14,30,75,83,53,82,10,59,21,17,35,12,1,11,1,20,1,31,13,112,10,96,74,38,36,133,129,42,23,37,2,71,5,7,0,42,36,71,111,17,53,0,7,7,0,24,14,34,117,109,58,76,13,14,1,40,4,32,18,76,48,146,141,56,70,142,46,123,70,21,59,79,139,90,0,49,94,3,1,10,45,1,0,91,5,126,169,23,167,11,113,50,62,34,64,117,32,105,79,5,4,1,62,5,0,94,125,0,67,59,41,45,0,0,1,0,2,58,1,0,3,20,6,0,35,16,15,39,1,27,7,11,8,7,1,15,1,0,8,3,0,0,20,0,0,3,6,24,59,93,51,36,7,21,62,25,2,3,71,0,0,43,67,0,17,40,41,11,4,47,17,15,14,50,7,0,11,5,9,10,2,89,36,3,0,48,46,53,28,139,91,28,124,142,39,85,18,59,31,27,7,15,4,2,13,7,10,82,20,66,0,12,28,38,144,31,131,63,112,45,100,26,34,59,5,68,97,29,43,0,83,9,0,9,15,0,3,24,7,91,0,12,67,140,61,99,148,49,3,0,12,44,21,6,10,134,8,7,3,0,0,0,0,86,118,0,48,67,1,52,68,3,0,130,51,2,20,85,107,8,50,4,72,10,143,23,14,71,15,63,48,25,1,62,21,82,115,84,10,0,29,140,98,0,24,0,32,139,24,0,0,0,0,0,0,12,3,6,0,0,0,26,64,36,94,109,59,28,115,70,9,38,124,36,0,48,39,11,0,79,157,1,0,71,106,190,114,106,49,80,13,28,0,0,0,10,11,5,26,11,7,0,0,0,0,2,0,11,0,2,81,79,66,7,95,4,10,2,2,20,159,98,122,24,48,15,95,72,20,105,29,38,8,3,4,2,23,3,10,5,3,0,80,23,0,45,0,16,110,64,1,66,128,27,81,21,11,54,22,139,135,27,40,11,3,24,40,8,0,90,10,8,102,28,146,79,40,52,47,49,12,110,25,22,114,82,24,38,56,62,12,97,75,4,2,58,20,20,43,8,8,2,2,16,27,46,3,1,58,20,0,17,60,9,2,119,159,64,59,8,48,18,109,55,28,3,131,5,65,49,28,108,70,69,106,112,118,66,35,19,4,2,24,0,88,0,18,14,118,154,34,109,64,70,14,78,1,0,9,0,0,0,11,35,21,67,199,0,64,0,8,133,71,34,69,12,30,79,80,54,80,10,61,18,15,36,14,0,8,2,19,0,31,12,111,11,98,74,36,33,140,128,43,22,37,2,69,4,8,0,42,34,73,109,18,54,0,7,7,0,21,12,30,128,114,66,75,15,13,1,40,4,31,19,77,50,148,139,59,69,139,46,124,75,21,59,79,134,92,0,50,94,3,2,11,46,1,0,89,7,128,168,24,164,12,114,48,63,45,60,114,19,106,79,5,4,1,64,5,0,84,121,0,64,60,40,59,0,0,1,0,3,50,1,0,4,18,6,0,36,18,12,37,1,26,8,11,6,8,1,15,2,0,10,3,0,1,20,0,0,4,6,24,59,93,52,35,6,22,66,23,0,3,67,0,1,43,68,0,17,40,39,10,4,47,17,15,12,55,6,0,11,6,7,10,2,91,35,2,0,47,46,51,35,123,92,28,128,146,40,89,17,56,33,27,8,15,3,2,14,5,8,78,22,69,0,11,27,38,143,29,130,62,114,42,98,26,31,60,5,66,95,30,43,0,86,10,0,11,14,0,4,28,7,92,0,10,77,142,61,104,146,46,3,0,10,41,7,4,10,105,6,8,2,0,0,0,0,84,115,0,49,66,0,49,68,3,0,130,51,3,18,87,105,7,50,5,66,10,111,22,10,72,14,64,48,25,0,62,21,79,114,80,12,0,28,140,102,0,25,0,31,140,24,0,0,0,0,0,0,12,3,5,0,0,0,26,63,35,98,109,57,29,119,68,10,38,137,42,0,47,38,11,0,78,159,1,0,67,110,179,116,105,48,78,15,28,0,0,0,11,11,6,26,12,7,0,0,0,0,2,0,11,0,2,78,78,66,8,92,3,9,3,1,18,158,101,123,24,48,15,93,71,20,103,30,38,8,3,4,1,21,3,11,6,3,0,80,24,0,46,0,17,111,63,1,107,180,32,93,31,10,81,22,142,146,29,41,10,2,23,40,14,1,91,12,8,99,29,147,81,90,104,48,48,13,109,26,20,112,84,26,35,56,62,11,100,74,4,1,59,19,19,42,8,10,1,1,17,26,47,3,2,58,21,0,16,60,8,2,118,160,64,58,9,49,18,109,56,27,4,133,6,69,48,29,97,73,70,93,102,35,24,38,8,4,1,21,0,90,0,18,14,118,157,34,110,66,71,14,82,1,1,7,0,0,0,12,35,23,66,202,0,64,0,6,130,70,36,67,15,30,81,82,57,82,12,61,18,15,37,12,0,11,4,20,0,33,12,112,10,98,74,38,34,135,129,45,22,38,2,67,5,8,0,42,37,122,110,17,54,0,7,6,0,24,13,30,124,115,67,74,15,13,1,40,4,33,18,74,49,144,138,59,70,143,44,125,78,21,59,80,134,91,1,51,94,4,1,12,44,0,0,88,6,127,165,24,167,12,112,49,61,34,61,112,34,105,77,3,3,1,63,6,0,89,122,0,66,59,40,48,0,0,0,0,2,53,1,0,3,19,8,0,37,16,11,37,1,26,7,14,7,7,1,13,1,0,9,3,0,0,21,0,0,3,6,24,59,93,52,35,7,22,61,24,0,3,62,0,0,42,67,0,19,38,39,11,4,47,18,16,12,51,6,0,10,5,9,8,2,89,36,3,0,90,126,53,33,152,87,28,124,175,40,86,19,58,32,26,7,15,3,1,14,6,9,79,22,64,0,11,27,38,142,31,130,64,115,41,97,25,33,60,5,65,98,28,43,0,85,8,0,11,14,0,3,30,7,90,0,12,76,139,62,104,150,47,3,0,8,42,10,4,10,125,8,8,3,0,0,0,0,83,116,0,46,65,1,52,70,2,0,130,50,3,19,89,107,7,50,5,72,10,122,25,11,71,14,62,54,25,0,62,21,82,117,81,14,0,26,143,101,0,26,0,32,137,24,0,0,0,0,0,0,12,3,5,0,0,0,26,58,36,95,111,59,29,120,68,9,38,116,38,0,45,38,12,0,77,156,0,1,67,105

CATH classification: 3.50.50.60 (+2 more: 3.30.9.10, 3.40.30.120)

Sequence (1605 aa):
MNDHEVDVLVVGAGLGGLSTAMFLARQGVRVLVVERRPGLSPYPRAAGQNPRTMELLRIGGVADEVVRADDIRGTQGDFVIRLAESVRGEILRTVSESFDDMVAATEPCTPAGWAMLSQDKLEPILLAQARKHGGAIRFGTRLLSFRRQHDDDAGAGVTARLAGPDGEYDLRAGYLVGADGNRSLVRESLGIGRYGHGTLTHMVGVIFDADLSGIMEPGTTGWYYLHHPEFKGTFGPTDRPDRHTLFVEYDPDEGERPEDFTPQRCVELIGLALDAPEVKPELVDIQQGWEMAARIAEERWREGRVFLAGDAAKVTPPTGGMSGNAAVADGFDLAWKLAAVLQGQAGAGLLDTYEDERKVAAELVVAEALAIYAQRMAPHMAEVWDKSVGYPETLLGFRYRSSAVLATDDDPARVENPLTPSGRPGFRGPHVLVSRHGERLSTVDLFGDGWTLLAGELGADWVAAAEAVSAELGVPVRAYRVGAGLTDPESAVSERYGIGKAGASLVRPDGIVAWRTDEAAADAAQTLEGVLRRVLDRMNDHEVDVLVVGAGLGGLSTAMFLARQGVRVLVVERRPGLSPYPRAAGQNPRTMELLRIGGVADEVVRADDIRGTQGDFVIRLAESVRGEILRTVSESFDDMVAATEPCTPAGWAMLSQDKLEPILLAQARKHGGAIRFGTRLLSFRQHDDDDAGAGVTARLAGPDGEYDLRAGYLVGADGNRSLVRESLGIGRYGHGTLTHMVGVIFDADLSGIMEPGTTGWYYLHHPEFKGTFGPTDRPDRHTLFVEYDPDEGERPEDFTPQRCVELIGLALDAPEVKPELVDIQGWEMAARIAERWREGRVFLAGDAAKVTPPTGGMSGNAAVADGFDLAWKLAAVLQGQAGAGLLDTYEDERKVAAELVVAEALAIYAQRMAPHMAEVWDKSVGYPETLLGFRYRSSAVLATDDDPARVENPLTPSGRPGFRGPHVLVSRHGERLSTVDLFGDGWTLLAGELGADWVAAAEAVSAELGVPVRAYRVGAGLTDPESAVSERYGIGKAGASLVRPDGIVAWRTDEAAADAAQTLEGVLRRVLDRMNDHEVDVLVVGAGLGGLSTAMFLARQGVRVLVVERRPGLSPYPRAAGQNPRTMELLRIGGVADEVVRADDIRGTQGDFVIRLAESVRGEILRTVSESFDDMVAATEPCTPAGWAMLSQDKLEPILLAQARKHGGAIRFGTRLLSFRRQHDDDAGAGVTARLAGPDGEYDLRAGYLVGADGNNRSLVRESLGIGRYGHGTLTHMVGVIFDADLSGIMEPGTTGWYYLHHPEFKGTFGPTDRPDRHTLFVEYDPDEGERPEDFTPQRCVELIGLALDAPEVKPELVDIQGWEMAARIAERWREGRVFLAGDAAKVTPPTGGMSGNAAVADGFDLAWKLAAVLQGQAGAGLLDTYEDERKVAAELVVAEALAIYAQRMAPHMAEVWDKSVGYPETLLGFRYRSSAVLATDDDPARVENPLTPSGRPGFRGPHVLVSRHGERLSTVDLFGDGWTLLAGELGADWVAAAEAVSAELGVPVRAYRVGAGLTDPESAVSERYGIGKAGASLVRPDGIVAWRTDEAAADAAQQTLEGVLRRVLDR

B-factor: mean 22.93, std 7.47, range [2.0, 77.62]

Organism: Streptomyces purpurascens (NCBI:txid1924)

Foldseek 3Di:
DDDAPFAEEEEALFLLRLLLLLLQLLLVGGYEYEYQAQDDDQDQPFWKAAQLNLLVCVLSVLNVVLQVDQFFADPVRKAWEFEDQAQLDDTPDTPGPIQVVQQVVCVQFGPGGMGTAGRNGVSVSSNVSSVVSPYYYHYSKAWDDKDADPVVRPGWMWTWMQHPVGIDIGTYRFYEFAPAQVTPQLVVVVWFKDDPWWDFKKKKWKKFWQCVPQHDPSSFYKYFHDHPVWGWIKHTHSDNGIIMIMTTDDVVVPDDLVVCDVVVVLVVVCRNRVHPVIDIGTDDIDMDTATWIATPDQDDDRYGYAASNGIGAGCAPSCRSVLSSVLSNQSSVLSSCCVVQLFPPQLVVQSCQFSVVLSVLRRLQRVQRCCVRGNVVCNPVGDHRPDDCQSSAFAFGDDLQADFDDPDPDGGDPSSQAQLTFRHFLGWDWKAFVHRIDTPSSVAAPFKEKEFAQVAVLLQVLQVVLCVVSVTHYHYDYEPPRIDDPPPPNCPRNVQARHKMWMAGNSRGTRDIDNHHDPHNNVVVNVSSCRSRVD/DDDFPFAEEEEALFLLRLLLLLLQLLLVGGYEYEYQAQDDDQDQPFWKAAQLRLLVVVLSVLNVVLQVDQFFADPVRKAWEFEDQAQLHDTPDTPGPIQVVQQVVCVQFGVGGMGTAGRNRVSVSSNVSSVVSPYYYDYSKAWDDKDADDPVRDGWIKTWMQHPVGIDIGTYSFYEFAPAQVTPQLVVVVWFKDDPWWDFKKKKWKKFAQCVPQHDPSRFYKYFHDHPVWGWIKHTHSDNGIIMIMTTDDVVVPDDLVVCDVVVVQVVVCRNRVHPVDDIGTDDIGMDTATWIATPDQDDDRYGYAANNGIGAGCAPSCRSNLSSVLSNQSSVLSSCCVVQLFPPQLVVQSCQFSRVLRVLRRLQRVLRCCVRGNVVCNVVGDHRPDDCQSSAFAFGDDLQADFDDPDPDGGDPSSQAALTFGHFQGWDWKAQVHRIDTPSSVAAPFKEKEFAQQAVLLQVLQVVLCVVSVTHYHYDYEPPRIDDPPRPNCPSNVQARHKMWMAGNSRGTRDIHNHHDPHNNVVVNVSSCRSRVD/DDDAPFAEEEEALFLLRLLLLLLQLLLVGGYEYEAQAPDDDQDQPFWKAAQLSLLLCVLSVLNVVLQPDQFFADPVRKAWEFEDQAQLDDTPGTPGPIQVVQQVVCVQFGVGGMGTAGRNSVSVSSNVSSVVSPYYYYYSKAWDAKDADPVVRPGWIWTWMQHPVGIDIGTYSFYEQAPAQVTPQLVVVVWFKDDPWWDFKKKKWKKFWQCVPQHDPSSFYKYFHDHPVWGWIKHTHSDNGIIMIMTTDDVVVPDDLVVCDVVVVQVVVCSNRVHPVIDIGIDDIGMDTATWIATPDQDDNRYGYAANNGIGAGCAPSCRSNLSSVLSNQSSVLSSCCVVQLFPCQLVVQSCQFSRVLRVLRRLQRVLRCCVRGNVPCNPVGDHRPDVCQSSAFAFGDDLQADFDDCDPDGGDDSSQAQLTFGHFQGWDWKAFVPRIDTPSSVAAPFKEKEFAQQAPLLQVLQVVQCVVSVTHYHYDYEPPRIDDPPRPNCPSNVQARHKMWMAGNSRGTRDIDNHHDPHNNVVVNVSSCRSRVD